Protein 2KT7 (pdb70)

Radius of gyration: 20.07 Å; Cα contacts (8 Å, |Δi|>4): 150; chains: 1; bounding box: 59×22×58 Å

Nearest PDB structures (foldseek):
  2kt7-assembly1_A  TM=6.673E-01  e=2.965E-15  Listeria monocytogenes
  7yl6-assembly1_A  TM=8.787E-01  e=7.241E-05  Lactococcus lactis subsp. lactis
  7yl4-assembly2_B  TM=8.872E-01  e=9.327E-05  Lactococcus lactis subsp. lactis
  7yl5-assembly2_B  TM=8.871E-01  e=1.993E-04  Lactococcus lactis subsp. lactis
  2kvz-assembly1_A  TM=5.419E-01  e=1.648E-04  Listeria monocytogenes

Organism: Listeria monocytogenes serovar 1/2a (strain ATCC BAA-679 / EGD-e) (NCBI:txid169963)

InterPro domains:
  IPR009459 MucBP domain [PF06458] (39-97)
  IPR009459 MucBP domain [PF06458] (100-139)
  IPR009459 MucBP domain [PF06458] (166-228)
  IPR019931 LPXTG cell wall anchor motif [PF00746] (289-334)

Solvent-accessible surface area: 8869 Å² total; per-residue (Å²): 203,146,109,87,104,93,22,0,80,0,28,7,9,10,64,107,63,57,102,46,13,105,37,54,85,40,112,85,137,95,19,89,12,91,64,69,150,16,123,36,43,115,57,144,77,105,12,190,42,3,81,22,64,16,96,83,76,65,34,71,0,108,2,33,2,68,105,69,142,84,121,56,165,84,72,156,80,56,121,137,106,140,106,138,147,132,150,120,128,84,157,102,101,100,161,116,166,157,182,150,192,206

Foldseek 3Di:
DPDQALKEKEFEEEPVGHRPDDIDIGSDQFQADDDDPDPQKAFPDWDPPRTGGRPGRYHYTYTYIYGHPPPVPDDQDDDDDDDQDDDPDPPSPHDPDDDDDD

CATH classification: 3.10.20.320

Secondary structure (DSSP, 8-state):
--STT--EEEEEEETTSSEEEEEEEE-SSEEE------TTEEEEE--TTSEEE--SSSEEEEEEEEE--S-STTSSS-S--PPP------SS----------

B-factor: mean 37.81, std 19.35, range [0.04, 75.55]

Structure (mmCIF, N/CA/C/O backbone):
data_2KT7
#
_entry.id   2KT7
#
loop_
_atom_site.group_PDB
_atom_site.id
_atom_site.type_symbol
_atom_site.label_atom_id
_atom_site.label_alt_id
_atom_site.label_comp_id
_atom_site.label_asym_id
_atom_site.label_entity_id
_atom_site.label_seq_id
_atom_site.pdbx_PDB_ins_code
_atom_site.Cartn_x
_atom_site.Cartn_y
_atom_site.Cartn_z
_atom_site.occupancy
_atom_site.B_iso_or_equiv
_atom_site.auth_seq_id
_atom_site.auth_comp_id
_atom_site.auth_asym_id
_atom_site.auth_atom_id
_atom_site.pdbx_PDB_model_num
ATOM 1 N N . MET A 1 1 ? -25.038 0.509 -13.690 1.00 31.11 34 MET A N 1
ATOM 2 C CA . MET A 1 1 ? -23.781 0.481 -12.888 1.00 23.01 34 MET A CA 1
ATOM 3 C C . MET A 1 1 ? -24.054 0.050 -11.439 1.00 11.04 34 MET A C 1
ATOM 4 O O . MET A 1 1 ? -24.537 0.842 -10.626 1.00 4.53 34 MET A O 1
ATOM 20 N N . ASP A 1 2 ? -23.759 -1.207 -11.123 1.00 74.11 35 ASP A N 1
ATOM 21 C CA . ASP A 1 2 ? -23.948 -1.727 -9.766 1.00 72.11 35 ASP A CA 1
ATOM 22 C C . ASP A 1 2 ? -22.720 -1.451 -8.884 1.00 2.24 35 ASP A C 1
ATOM 23 O O . ASP A 1 2 ? -22.852 -1.060 -7.721 1.00 21.15 35 ASP A O 1
ATOM 32 N N . THR A 1 3 ? -21.530 -1.638 -9.453 1.00 63.15 36 THR A N 1
ATOM 33 C CA . THR A 1 3 ? -20.271 -1.465 -8.711 1.00 62.21 36 THR A CA 1
ATOM 34 C C . THR A 1 3 ? -20.017 0.002 -8.348 1.00 35.10 36 THR A C 1
ATOM 35 O O . THR A 1 3 ? -19.631 0.305 -7.219 1.00 3.41 36 THR A O 1
ATOM 46 N N . ASN A 1 4 ? -20.211 0.902 -9.322 1.00 10.13 37 ASN A N 1
ATOM 47 C CA . ASN A 1 4 ? -19.989 2.348 -9.124 1.00 21.22 37 ASN A CA 1
ATOM 48 C C . ASN A 1 4 ? -18.525 2.651 -8.746 1.00 44.23 37 ASN A C 1
ATOM 49 O O . ASN A 1 4 ? -18.219 3.682 -8.142 1.00 23.20 37 ASN A O 1
ATOM 60 N N . ASN A 1 5 ? -17.632 1.740 -9.137 1.00 71.24 38 ASN A N 1
ATOM 61 C CA . ASN A 1 5 ? -16.185 1.864 -8.904 1.00 21.22 38 ASN A CA 1
ATOM 62 C C . ASN A 1 5 ? -15.828 1.941 -7.402 1.00 41.12 38 ASN A C 1
ATOM 63 O O . ASN A 1 5 ? -14.913 2.664 -7.001 1.00 1.01 38 ASN A O 1
ATOM 74 N N . PHE A 1 6 ? -16.544 1.191 -6.568 1.00 20.22 39 PHE A N 1
ATOM 75 C CA . PHE A 1 6 ? -16.129 1.017 -5.172 1.00 30.14 39 PHE A CA 1
ATOM 76 C C . PHE A 1 6 ? -14.901 0.097 -5.097 1.00 10.32 39 PHE A C 1
ATOM 77 O O . PHE A 1 6 ? -15.022 -1.122 -4.960 1.00 20.45 39 PHE A O 1
ATOM 94 N N . THR A 1 7 ? -13.721 0.700 -5.224 1.00 20.50 40 THR A N 1
ATOM 95 C CA . THR A 1 7 ? -12.449 -0.033 -5.227 1.00 62.35 40 THR A CA 1
ATOM 96 C C . THR A 1 7 ? -11.426 0.631 -4.298 1.00 2.23 40 THR A C 1
ATOM 97 O O . THR A 1 7 ? -11.617 1.764 -3.851 1.00 44.44 40 THR A O 1
ATOM 108 N N . VAL A 1 8 ? -10.339 -0.080 -4.005 1.00 74.31 41 VAL A N 1
ATOM 109 C CA . VAL A 1 8 ? -9.272 0.449 -3.151 1.00 12.31 41 VAL A CA 1
ATOM 110 C C . VAL A 1 8 ? -7.930 0.497 -3.894 1.00 44.31 41 VAL A C 1
ATOM 111 O O . VAL A 1 8 ? -7.413 -0.527 -4.338 1.00 61.51 41 VAL A O 1
ATOM 124 N N . LYS A 1 9 ? -7.370 1.693 -4.018 1.00 73.30 42 LYS A N 1
ATOM 125 C CA . LYS A 1 9 ? -6.098 1.892 -4.716 1.00 74.44 42 LYS A CA 1
ATOM 126 C C . LYS A 1 9 ? -4.919 1.859 -3.728 1.00 55.03 42 LYS A C 1
ATOM 127 O O . LYS A 1 9 ? -4.867 2.627 -2.771 1.00 53.12 42 LYS A O 1
ATOM 146 N N . VAL A 1 10 ? -3.978 0.956 -3.969 1.00 14.31 43 VAL A N 1
ATOM 147 C CA . VAL A 1 10 ? -2.847 0.740 -3.063 1.00 24.24 43 VAL A CA 1
ATOM 148 C C . VAL A 1 10 ? -1.574 1.447 -3.561 1.00 2.21 43 VAL A C 1
ATOM 149 O O . VAL A 1 10 ? -1.076 1.152 -4.647 1.00 52.24 43 VAL A O 1
ATOM 162 N N . GLU A 1 11 ? -1.054 2.376 -2.757 1.00 14.24 44 GLU A N 1
ATOM 163 C CA . GLU A 1 11 ? 0.176 3.110 -3.092 1.00 62.15 44 GLU A CA 1
ATOM 164 C C . GLU A 1 11 ? 1.363 2.606 -2.260 1.00 11.01 44 GLU A C 1
ATOM 165 O O . GLU A 1 11 ? 1.215 2.242 -1.090 1.00 74.14 44 GLU A O 1
ATOM 177 N N . TYR A 1 12 ? 2.545 2.587 -2.867 1.00 41.51 45 TYR A N 1
ATOM 178 C CA . TYR A 1 12 ? 3.758 2.124 -2.183 1.00 60.01 45 TYR A CA 1
ATOM 179 C C . TYR A 1 12 ? 4.803 3.242 -2.119 1.00 22.52 45 TYR A C 1
ATOM 180 O O . TYR A 1 12 ? 5.502 3.516 -3.096 1.00 35.25 45 TYR A O 1
ATOM 198 N N . VAL A 1 13 ? 4.909 3.882 -0.958 1.00 2.40 46 VAL A N 1
ATOM 199 C CA . VAL A 1 13 ? 5.743 5.077 -0.797 1.00 35.21 46 VAL A CA 1
ATOM 200 C C . VAL A 1 13 ? 6.834 4.876 0.267 1.00 60.42 46 VAL A C 1
ATOM 201 O O . VAL A 1 13 ? 6.788 3.930 1.054 1.00 22.23 46 VAL A O 1
ATOM 214 N N . ASP A 1 14 ? 7.815 5.771 0.286 1.00 62.10 47 ASP A N 1
ATOM 215 C CA . ASP A 1 14 ? 8.903 5.705 1.265 1.00 3.14 47 ASP A CA 1
ATOM 216 C C . ASP A 1 14 ? 8.590 6.544 2.516 1.00 63.31 47 ASP A C 1
ATOM 217 O O . ASP A 1 14 ? 7.501 7.110 2.647 1.00 5.50 47 ASP A O 1
ATOM 226 N N . ALA A 1 15 ? 9.554 6.629 3.435 1.00 75.14 48 ALA A N 1
ATOM 227 C CA . ALA A 1 15 ? 9.401 7.455 4.640 1.00 32.12 48 ALA A CA 1
ATOM 228 C C . ALA A 1 15 ? 9.492 8.957 4.316 1.00 3.00 48 ALA A C 1
ATOM 229 O O . ALA A 1 15 ? 9.339 9.806 5.196 1.00 72.14 48 ALA A O 1
ATOM 236 N N . ASP A 1 16 ? 9.745 9.277 3.048 1.00 62.52 49 ASP A N 1
ATOM 237 C CA . ASP A 1 16 ? 9.791 10.665 2.583 1.00 33.03 49 ASP A CA 1
ATOM 238 C C . ASP A 1 16 ? 8.442 11.099 1.975 1.00 4.41 49 ASP A C 1
ATOM 239 O O . ASP A 1 16 ? 8.234 12.281 1.679 1.00 61.53 49 ASP A O 1
ATOM 248 N N . GLY A 1 17 ? 7.537 10.138 1.782 1.00 72.31 50 GLY A N 1
ATOM 249 C CA . GLY A 1 17 ? 6.198 10.439 1.283 1.00 23.55 50 GLY A CA 1
ATOM 250 C C . GLY A 1 17 ? 6.116 10.520 -0.240 1.00 72.44 50 GLY A C 1
ATOM 251 O O . GLY A 1 17 ? 5.385 11.347 -0.789 1.00 2.30 50 GLY A O 1
ATOM 255 N N . ALA A 1 18 ? 6.868 9.664 -0.922 1.00 41.50 51 ALA A N 1
ATOM 256 C CA . ALA A 1 18 ? 6.838 9.585 -2.389 1.00 44.52 51 ALA A CA 1
ATOM 257 C C . ALA A 1 18 ? 6.780 8.125 -2.851 1.00 0.33 51 ALA A C 1
ATOM 258 O O . ALA A 1 18 ? 7.595 7.303 -2.423 1.00 1.30 51 ALA A O 1
ATOM 265 N N . GLU A 1 19 ? 5.817 7.795 -3.717 1.00 61.52 52 GLU A N 1
ATOM 266 C CA . GLU A 1 19 ? 5.645 6.409 -4.168 1.00 11.23 52 GLU A CA 1
ATOM 267 C C . GLU A 1 19 ? 6.878 5.916 -4.935 1.00 40.41 52 GLU A C 1
ATOM 268 O O . GLU A 1 19 ? 7.190 6.367 -6.039 1.00 71.44 52 GLU A O 1
ATOM 280 N N . ILE A 1 20 ? 7.585 4.996 -4.309 1.00 75.23 53 ILE A N 1
ATOM 281 C CA . ILE A 1 20 ? 8.828 4.445 -4.846 1.00 4.22 53 ILE A CA 1
ATOM 282 C C . ILE A 1 20 ? 8.570 3.218 -5.730 1.00 5.40 53 ILE A C 1
ATOM 283 O O . ILE A 1 20 ? 9.509 2.586 -6.227 1.00 54.43 53 ILE A O 1
ATOM 299 N N . ALA A 1 21 ? 7.295 2.901 -5.944 1.00 54.21 54 ALA A N 1
ATOM 300 C CA . ALA A 1 21 ? 6.915 1.663 -6.635 1.00 1.42 54 ALA A CA 1
ATOM 301 C C . ALA A 1 21 ? 5.552 1.793 -7.331 1.00 21.30 54 ALA A C 1
ATOM 302 O O . ALA A 1 21 ? 4.731 2.629 -6.948 1.00 43.11 54 ALA A O 1
ATOM 309 N N . PRO A 1 22 ? 5.299 0.979 -8.379 1.00 50.25 55 PRO A N 1
ATOM 310 C CA . PRO A 1 22 ? 3.994 0.945 -9.057 1.00 75.05 55 PRO A CA 1
ATOM 311 C C . PRO A 1 22 ? 2.833 0.569 -8.122 1.00 64.32 55 PRO A C 1
ATOM 312 O O . PRO A 1 22 ? 2.925 -0.374 -7.322 1.00 42.24 55 PRO A O 1
ATOM 323 N N . SER A 1 23 ? 1.740 1.309 -8.253 1.00 61.43 56 SER A N 1
ATOM 324 C CA . SER A 1 23 ? 0.553 1.131 -7.414 1.00 51.45 56 SER A CA 1
ATOM 325 C C . SER A 1 23 ? -0.404 0.078 -7.985 1.00 75.30 56 SER A C 1
ATOM 326 O O . SER A 1 23 ? -0.237 -0.386 -9.115 1.00 31.34 56 SER A O 1
ATOM 334 N N . ASP A 1 24 ? -1.414 -0.287 -7.198 1.00 74.14 57 ASP A N 1
ATOM 335 C CA . ASP A 1 24 ? -2.417 -1.278 -7.614 1.00 12.24 57 ASP A CA 1
ATOM 336 C C . ASP A 1 24 ? -3.845 -0.795 -7.323 1.00 5.53 57 ASP A C 1
ATOM 337 O O . ASP A 1 24 ? -4.053 0.164 -6.582 1.00 42.34 57 ASP A O 1
ATOM 346 N N . THR A 1 25 ? -4.826 -1.469 -7.918 1.00 24.25 58 THR A N 1
ATOM 347 C CA . THR A 1 25 ? -6.245 -1.182 -7.661 1.00 44.43 58 THR A CA 1
ATOM 348 C C . THR A 1 25 ? -7.000 -2.470 -7.300 1.00 60.31 58 THR A C 1
ATOM 349 O O . THR A 1 25 ? -7.302 -3.293 -8.167 1.00 13.32 58 THR A O 1
ATOM 360 N N . LEU A 1 26 ? -7.296 -2.643 -6.019 1.00 50.05 59 LEU A N 1
ATOM 361 C CA . LEU A 1 26 ? -8.010 -3.828 -5.537 1.00 34.32 59 LEU A CA 1
ATOM 362 C C . LEU A 1 26 ? -9.527 -3.687 -5.750 1.00 43.54 59 LEU A C 1
ATOM 363 O O . LEU A 1 26 ? -10.199 -2.930 -5.048 1.00 43.00 59 LEU A O 1
ATOM 379 N N . THR A 1 27 ? -10.052 -4.406 -6.741 1.00 44.24 60 THR A N 1
ATOM 380 C CA . THR A 1 27 ? -11.494 -4.381 -7.044 1.00 53.41 60 THR A CA 1
ATOM 381 C C . THR A 1 27 ? -12.260 -5.475 -6.279 1.00 71.02 60 THR A C 1
ATOM 382 O O . THR A 1 27 ? -13.475 -5.626 -6.430 1.00 2.10 60 THR A O 1
ATOM 393 N N . ASP A 1 28 ? -11.539 -6.226 -5.453 1.00 4.43 61 ASP A N 1
ATOM 394 C CA . ASP A 1 28 ? -12.125 -7.314 -4.664 1.00 14.24 61 ASP A CA 1
ATOM 395 C C . ASP A 1 28 ? -12.858 -6.764 -3.432 1.00 51.13 61 ASP A C 1
ATOM 396 O O . ASP A 1 28 ? -12.394 -5.806 -2.817 1.00 1.34 61 ASP A O 1
ATOM 405 N N . TYR A 1 29 ? -13.985 -7.379 -3.060 1.00 41.55 62 TYR A N 1
ATOM 406 C CA . TYR A 1 29 ? -14.725 -6.952 -1.865 1.00 2.13 62 TYR A CA 1
ATOM 407 C C . TYR A 1 29 ? -13.818 -6.955 -0.626 1.00 43.51 62 TYR A C 1
ATOM 408 O O . TYR A 1 29 ? -13.926 -6.087 0.239 1.00 42.20 62 TYR A O 1
ATOM 426 N N . HIS A 1 30 ? -12.937 -7.944 -0.532 1.00 70.44 63 HIS A N 1
ATOM 427 C CA . HIS A 1 30 ? -11.916 -7.957 0.512 1.00 41.31 63 HIS A CA 1
ATOM 428 C C . HIS A 1 30 ? -10.596 -7.416 -0.024 1.00 14.44 63 HIS A C 1
ATOM 429 O O . HIS A 1 30 ? -9.761 -8.166 -0.531 1.00 3.31 63 HIS A O 1
ATOM 444 N N . TYR A 1 31 ? -10.417 -6.104 0.063 1.00 12.20 64 TYR A N 1
ATOM 445 C CA . TYR A 1 31 ? -9.184 -5.488 -0.402 1.00 23.31 64 TYR A CA 1
ATOM 446 C C . TYR A 1 31 ? -8.013 -5.895 0.507 1.00 15.25 64 TYR A C 1
ATOM 447 O O . TYR A 1 31 ? -7.715 -5.252 1.510 1.00 13.43 64 TYR A O 1
ATOM 465 N N . VAL A 1 32 ? -7.396 -7.017 0.174 1.00 33.13 65 VAL A N 1
ATOM 466 C CA . VAL A 1 32 ? -6.264 -7.535 0.933 1.00 53.21 65 VAL A CA 1
ATOM 467 C C . VAL A 1 32 ? -4.960 -7.302 0.160 1.00 40.33 65 VAL A C 1
ATOM 468 O O . VAL A 1 32 ? -4.722 -7.915 -0.880 1.00 32.02 65 VAL A O 1
ATOM 481 N N . SER A 1 33 ? -4.133 -6.395 0.668 1.00 41.43 66 SER A N 1
ATOM 482 C CA . SER A 1 33 ? -2.903 -5.990 -0.022 1.00 3.22 66 SER A CA 1
ATOM 483 C C . SER A 1 33 ? -1.663 -6.684 0.554 1.00 43.11 66 SER A C 1
ATOM 484 O O . SER A 1 33 ? -1.708 -7.291 1.627 1.00 14.42 66 SER A O 1
ATOM 492 N N . THR A 1 34 ? -0.553 -6.590 -0.177 1.00 25.13 67 THR A N 1
ATOM 493 C CA . THR A 1 34 ? 0.724 -7.187 0.241 1.00 34.11 67 THR A CA 1
ATOM 494 C C . THR A 1 34 ? 1.903 -6.253 -0.068 1.00 4.14 67 THR A C 1
ATOM 495 O O . THR A 1 34 ? 1.921 -5.586 -1.106 1.00 23.30 67 THR A O 1
ATOM 506 N N . PRO A 1 35 ? 2.910 -6.182 0.829 1.00 54.31 68 PRO A N 1
ATOM 507 C CA . PRO A 1 35 ? 4.129 -5.386 0.584 1.00 75.13 68 PRO A CA 1
ATOM 508 C C . PRO A 1 35 ? 4.971 -5.947 -0.578 1.00 22.12 68 PRO A C 1
ATOM 509 O O . PRO A 1 35 ? 4.897 -7.139 -0.896 1.00 51.34 68 PRO A O 1
ATOM 520 N N . LYS A 1 36 ? 5.775 -5.088 -1.208 1.00 74.24 69 LYS A N 1
ATOM 521 C CA . LYS A 1 36 ? 6.571 -5.481 -2.381 1.00 13.40 69 LYS A CA 1
ATOM 522 C C . LYS A 1 36 ? 8.079 -5.392 -2.109 1.00 74.24 69 LYS A C 1
ATOM 523 O O . LYS A 1 36 ? 8.539 -4.555 -1.330 1.00 72.12 69 LYS A O 1
ATOM 542 N N . ASP A 1 37 ? 8.842 -6.260 -2.770 1.00 1.34 70 ASP A N 1
ATOM 543 C CA . ASP A 1 37 ? 10.302 -6.248 -2.665 1.00 53.10 70 ASP A CA 1
ATOM 544 C C . ASP A 1 37 ? 10.890 -5.103 -3.505 1.00 0.44 70 ASP A C 1
ATOM 545 O O . ASP A 1 37 ? 11.226 -5.280 -4.680 1.00 65.53 70 ASP A O 1
ATOM 554 N N . ILE A 1 38 ? 10.964 -3.920 -2.909 1.00 45.53 71 ILE A N 1
ATOM 555 C CA . ILE A 1 38 ? 11.513 -2.740 -3.584 1.00 24.24 71 ILE A CA 1
ATOM 556 C C . ILE A 1 38 ? 13.036 -2.632 -3.374 1.00 32.34 71 ILE A C 1
ATOM 557 O O . ILE A 1 38 ? 13.512 -2.609 -2.237 1.00 10.02 71 ILE A O 1
ATOM 573 N N . PRO A 1 39 ? 13.824 -2.554 -4.471 1.00 65.15 72 PRO A N 1
ATOM 574 C CA . PRO A 1 39 ? 15.298 -2.515 -4.393 1.00 32.03 72 PRO A CA 1
ATOM 575 C C . PRO A 1 39 ? 15.829 -1.322 -3.577 1.00 31.22 72 PRO A C 1
ATOM 576 O O . PRO A 1 39 ? 15.787 -0.173 -4.024 1.00 52.40 72 PRO A O 1
ATOM 587 N N . GLY A 1 40 ? 16.322 -1.607 -2.372 1.00 50.40 73 GLY A N 1
ATOM 588 C CA . GLY A 1 40 ? 16.855 -0.560 -1.509 1.00 60.43 73 GLY A CA 1
ATOM 589 C C . GLY A 1 40 ? 15.820 0.016 -0.550 1.00 4.24 73 GLY A C 1
ATOM 590 O O . GLY A 1 40 ? 15.999 1.115 -0.024 1.00 32.34 73 GLY A O 1
ATOM 594 N N . TYR A 1 41 ? 14.725 -0.714 -0.333 1.00 63.43 74 TYR A N 1
ATOM 595 C CA . TYR A 1 41 ? 13.684 -0.293 0.615 1.00 31.33 74 TYR A CA 1
ATOM 596 C C . TYR A 1 41 ? 13.137 -1.463 1.450 1.00 31.35 74 TYR A C 1
ATOM 597 O O . TYR A 1 41 ? 12.970 -2.579 0.960 1.00 40.33 74 TYR A O 1
ATOM 615 N N . LYS A 1 42 ? 12.870 -1.187 2.725 1.00 34.34 75 LYS A N 1
ATOM 616 C CA . LYS A 1 42 ? 12.318 -2.188 3.651 1.00 71.01 75 LYS A CA 1
ATOM 617 C C . LYS A 1 42 ? 10.970 -1.721 4.214 1.00 74.31 75 LYS A C 1
ATOM 618 O O . LYS A 1 42 ? 10.783 -0.540 4.464 1.00 74.11 75 LYS A O 1
ATOM 637 N N . LEU A 1 43 ? 10.036 -2.644 4.426 1.00 60.12 76 LEU A N 1
ATOM 638 C CA . LEU A 1 43 ? 8.714 -2.276 4.944 1.00 1.31 76 LEU A CA 1
ATOM 639 C C . LEU A 1 43 ? 8.817 -1.648 6.346 1.00 63.54 76 LEU A C 1
ATOM 640 O O . LEU A 1 43 ? 9.213 -2.308 7.308 1.00 75.14 76 LEU A O 1
ATOM 656 N N . ARG A 1 44 ? 8.475 -0.365 6.445 1.00 32.13 77 ARG A N 1
ATOM 657 C CA . ARG A 1 44 ? 8.524 0.365 7.719 1.00 72.15 77 ARG A CA 1
ATOM 658 C C . ARG A 1 44 ? 7.297 0.042 8.588 1.00 62.20 77 ARG A C 1
ATOM 659 O O . ARG A 1 44 ? 7.414 -0.193 9.792 1.00 32.22 77 ARG A O 1
ATOM 680 N N . GLU A 1 45 ? 6.123 0.051 7.964 1.00 20.21 78 GLU A N 1
ATOM 681 C CA . GLU A 1 45 ? 4.867 -0.292 8.649 1.00 75.55 78 GLU A CA 1
ATOM 682 C C . GLU A 1 45 ? 3.798 -0.782 7.659 1.00 45.11 78 GLU A C 1
ATOM 683 O O . GLU A 1 45 ? 3.816 -0.421 6.479 1.00 14.55 78 GLU A O 1
ATOM 695 N N . ILE A 1 46 ? 2.873 -1.606 8.149 1.00 35.00 79 ILE A N 1
ATOM 696 C CA . ILE A 1 46 ? 1.689 -1.990 7.375 1.00 71.42 79 ILE A CA 1
ATOM 697 C C . ILE A 1 46 ? 0.503 -1.081 7.738 1.00 3.52 79 ILE A C 1
ATOM 698 O O . ILE A 1 46 ? 0.052 -1.074 8.884 1.00 73.33 79 ILE A O 1
ATOM 714 N N . PRO A 1 47 ? -0.002 -0.288 6.768 1.00 34.21 80 PRO A N 1
ATOM 715 C CA . PRO A 1 47 ? -1.082 0.690 7.003 1.00 14.20 80 PRO A CA 1
ATOM 716 C C . PRO A 1 47 ? -2.283 0.117 7.777 1.00 41.13 80 PRO A C 1
ATOM 717 O O . PRO A 1 47 ? -2.759 -0.986 7.499 1.00 1.25 80 PRO A O 1
ATOM 728 N N . HIS A 1 48 ? -2.787 0.900 8.732 1.00 54.51 81 HIS A N 1
ATOM 729 C CA . HIS A 1 48 ? -3.922 0.497 9.584 1.00 2.41 81 HIS A CA 1
ATOM 730 C C . HIS A 1 48 ? -5.193 0.147 8.777 1.00 4.13 81 HIS A C 1
ATOM 731 O O . HIS A 1 48 ? -6.178 -0.333 9.339 1.00 61.21 81 HIS A O 1
ATOM 746 N N . ASN A 1 49 ? -5.166 0.412 7.474 1.00 44.12 82 ASN A N 1
ATOM 747 C CA . ASN A 1 49 ? -6.298 0.129 6.583 1.00 1.33 82 ASN A CA 1
ATOM 748 C C . ASN A 1 49 ? -5.866 -0.764 5.406 1.00 13.44 82 ASN A C 1
ATOM 749 O O . ASN A 1 49 ? -6.475 -0.735 4.341 1.00 72.30 82 ASN A O 1
ATOM 760 N N . ALA A 1 50 ? -4.822 -1.568 5.617 1.00 42.12 83 ALA A N 1
ATOM 761 C CA . ALA A 1 50 ? -4.232 -2.388 4.547 1.00 41.35 83 ALA A CA 1
ATOM 762 C C . ALA A 1 50 ? -5.147 -3.536 4.090 1.00 1.11 83 ALA A C 1
ATOM 763 O O . ALA A 1 50 ? -5.128 -3.923 2.917 1.00 63.05 83 ALA A O 1
ATOM 770 N N . THR A 1 51 ? -5.930 -4.089 5.015 1.00 15.42 84 THR A N 1
ATOM 771 C CA . THR A 1 51 ? -6.806 -5.233 4.706 1.00 31.01 84 THR A CA 1
ATOM 772 C C . THR A 1 51 ? -8.200 -5.066 5.324 1.00 12.41 84 THR A C 1
ATOM 773 O O . THR A 1 51 ? -8.334 -4.624 6.466 1.00 1.03 84 THR A O 1
ATOM 784 N N . GLY A 1 52 ? -9.239 -5.430 4.571 1.00 63.43 85 GLY A N 1
ATOM 785 C CA . GLY A 1 52 ? -10.603 -5.360 5.094 1.00 14.53 85 GLY A CA 1
ATOM 786 C C . GLY A 1 52 ? -11.677 -5.466 4.014 1.00 41.25 85 GLY A C 1
ATOM 787 O O . GLY A 1 52 ? -11.427 -5.978 2.922 1.00 34.42 85 GLY A O 1
ATOM 791 N N . ASN A 1 53 ? -12.878 -4.982 4.326 1.00 14.24 86 ASN A N 1
ATOM 792 C CA . ASN A 1 53 ? -14.008 -4.997 3.387 1.00 72.42 86 ASN A CA 1
ATOM 793 C C . ASN A 1 53 ? -14.179 -3.630 2.697 1.00 54.41 86 ASN A C 1
ATOM 794 O O . ASN A 1 53 ? -14.185 -2.592 3.363 1.00 60.30 86 ASN A O 1
ATOM 805 N N . ILE A 1 54 ? -14.319 -3.621 1.368 1.00 62.33 87 ILE A N 1
ATOM 806 C CA . ILE A 1 54 ? -14.583 -2.376 0.641 1.00 63.14 87 ILE A CA 1
ATOM 807 C C . ILE A 1 54 ? -15.973 -1.834 0.990 1.00 71.13 87 ILE A C 1
ATOM 808 O O . ILE A 1 54 ? -16.987 -2.246 0.422 1.00 14.13 87 ILE A O 1
ATOM 824 N N . THR A 1 55 ? -16.006 -0.929 1.955 1.00 64.13 88 THR A N 1
ATOM 825 C CA . THR A 1 55 ? -17.256 -0.327 2.417 1.00 22.45 88 THR A CA 1
ATOM 826 C C . THR A 1 55 ? -17.469 1.063 1.805 1.00 41.24 88 THR A C 1
ATOM 827 O O . THR A 1 55 ? -18.580 1.597 1.818 1.00 1.55 88 THR A O 1
ATOM 838 N N . ASP A 1 56 ? -16.395 1.645 1.270 1.00 41.24 89 ASP A N 1
ATOM 839 C CA . ASP A 1 56 ? -16.448 2.978 0.655 1.00 72.52 89 ASP A CA 1
ATOM 840 C C . ASP A 1 56 ? -15.638 3.030 -0.652 1.00 31.44 89 ASP A C 1
ATOM 841 O O . ASP A 1 56 ? -14.854 2.127 -0.946 1.00 21.20 89 ASP A O 1
ATOM 850 N N . THR A 1 57 ? -15.834 4.095 -1.430 1.00 1.12 90 THR A N 1
ATOM 851 C CA . THR A 1 57 ? -15.107 4.279 -2.697 1.00 32.42 90 THR A CA 1
ATOM 852 C C . THR A 1 57 ? -13.982 5.315 -2.558 1.00 25.22 90 THR A C 1
ATOM 853 O O . THR A 1 57 ? -14.047 6.214 -1.716 1.00 53.24 90 THR A O 1
ATOM 864 N N . GLY A 1 58 ? -12.954 5.183 -3.394 1.00 53.40 91 GLY A N 1
ATOM 865 C CA . GLY A 1 58 ? -11.811 6.093 -3.345 1.00 61.54 91 GLY A CA 1
ATOM 866 C C . GLY A 1 58 ? -10.897 5.866 -2.142 1.00 74.45 91 GLY A C 1
ATOM 867 O O . GLY A 1 58 ? -10.242 6.798 -1.668 1.00 12.43 91 GLY A O 1
ATOM 871 N N . ILE A 1 59 ? -10.850 4.628 -1.653 1.00 42.23 92 ILE A N 1
ATOM 872 C CA . ILE A 1 59 ? -9.991 4.269 -0.518 1.00 24.02 92 ILE A CA 1
ATOM 873 C C . ILE A 1 59 ? -8.556 3.993 -0.987 1.00 42.25 92 ILE A C 1
ATOM 874 O O . ILE A 1 59 ? -8.342 3.373 -2.031 1.00 31.43 92 ILE A O 1
ATOM 890 N N . ILE A 1 60 ? -7.573 4.453 -0.218 1.00 12.13 93 ILE A N 1
ATOM 891 C CA . ILE A 1 60 ? -6.168 4.260 -0.578 1.00 23.13 93 ILE A CA 1
ATOM 892 C C . ILE A 1 60 ? -5.382 3.540 0.529 1.00 31.04 93 ILE A C 1
ATOM 893 O O . ILE A 1 60 ? -5.328 3.995 1.673 1.00 72.51 93 ILE A O 1
ATOM 909 N N . VAL A 1 61 ? -4.779 2.407 0.172 1.00 63.43 94 VAL A N 1
ATOM 910 C CA . VAL A 1 61 ? -3.879 1.682 1.073 1.00 53.34 94 VAL A CA 1
ATOM 911 C C . VAL A 1 61 ? -2.423 2.031 0.745 1.00 42.30 94 VAL A C 1
ATOM 912 O O . VAL A 1 61 ? -1.912 1.667 -0.306 1.00 21.13 94 VAL A O 1
ATOM 925 N N . ARG A 1 62 ? -1.759 2.744 1.641 1.00 3.34 95 ARG A N 1
ATOM 926 C CA . ARG A 1 62 ? -0.413 3.254 1.357 1.00 44.35 95 ARG A CA 1
ATOM 927 C C . ARG A 1 62 ? 0.650 2.629 2.278 1.00 50.11 95 ARG A C 1
ATOM 928 O O . ARG A 1 62 ? 0.727 2.953 3.464 1.00 1.02 95 ARG A O 1
ATOM 949 N N . TYR A 1 63 ? 1.464 1.730 1.721 1.00 21.21 96 TYR A N 1
ATOM 950 C CA . TYR A 1 63 ? 2.565 1.108 2.465 1.00 50.41 96 TYR A CA 1
ATOM 951 C C . TYR A 1 63 ? 3.779 2.042 2.555 1.00 4.32 96 TYR A C 1
ATOM 952 O O . TYR A 1 63 ? 4.157 2.680 1.571 1.00 64.41 96 TYR A O 1
ATOM 970 N N . ILE A 1 64 ? 4.376 2.112 3.744 1.00 32.10 97 ILE A N 1
ATOM 971 C CA . ILE A 1 64 ? 5.548 2.960 3.988 1.00 11.04 97 ILE A CA 1
ATOM 972 C C . ILE A 1 64 ? 6.829 2.113 4.038 1.00 32.12 97 ILE A C 1
ATOM 973 O O . ILE A 1 64 ? 6.891 1.113 4.758 1.00 64.44 97 ILE A O 1
ATOM 989 N N . TYR A 1 65 ? 7.851 2.509 3.279 1.00 63.53 98 TYR A N 1
ATOM 990 C CA . TYR A 1 65 ? 9.131 1.790 3.274 1.00 23.22 98 TYR A CA 1
ATOM 991 C C . TYR A 1 65 ? 10.288 2.679 3.759 1.00 40.30 98 TYR A C 1
ATOM 992 O O . TYR A 1 65 ? 10.346 3.866 3.446 1.00 23.33 98 TYR A O 1
ATOM 1010 N N . ASP A 1 66 ? 11.200 2.090 4.529 1.00 4.30 99 ASP A N 1
ATOM 1011 C CA . ASP A 1 66 ? 12.418 2.776 4.963 1.00 11.24 99 ASP A CA 1
ATOM 1012 C C . ASP A 1 66 ? 13.525 2.587 3.913 1.00 70.42 99 ASP A C 1
ATOM 1013 O O . ASP A 1 66 ? 13.708 1.486 3.386 1.00 64.32 99 ASP A O 1
ATOM 1022 N N . LYS A 1 67 ? 14.256 3.653 3.611 1.00 4.32 100 LYS A N 1
ATOM 1023 C CA . LYS A 1 67 ? 15.278 3.612 2.570 1.00 74.23 100 LYS A CA 1
ATOM 1024 C C . LYS A 1 67 ? 16.560 2.912 3.047 1.00 40.00 100 LYS A C 1
ATOM 1025 O O . LYS A 1 67 ? 17.299 3.429 3.886 1.00 41.54 100 LYS A O 1
ATOM 1044 N N . ILE A 1 68 ? 16.812 1.736 2.485 1.00 5.12 101 ILE A N 1
ATOM 1045 C CA . ILE A 1 68 ? 17.963 0.909 2.859 1.00 24.43 101 ILE A CA 1
ATOM 1046 C C . ILE A 1 68 ? 19.257 1.418 2.208 1.00 13.21 101 ILE A C 1
ATOM 1047 O O . ILE A 1 68 ? 19.408 1.374 0.986 1.00 41.33 101 ILE A O 1
ATOM 1063 N N . ILE A 1 69 ? 20.188 1.902 3.024 1.00 72.33 102 ILE A N 1
ATOM 1064 C CA . ILE A 1 69 ? 21.503 2.313 2.528 1.00 75.12 102 ILE A CA 1
ATOM 1065 C C . ILE A 1 69 ? 22.485 1.134 2.579 1.00 21.45 102 ILE A C 1
ATOM 1066 O O . ILE A 1 69 ? 23.109 0.870 3.611 1.00 14.11 102 ILE A O 1
ATOM 1082 N N . ASP A 1 70 ? 22.582 0.425 1.454 1.00 61.45 103 ASP A N 1
ATOM 1083 C CA . ASP A 1 70 ? 23.376 -0.811 1.337 1.00 53.20 103 ASP A CA 1
ATOM 1084 C C . ASP A 1 70 ? 22.785 -1.953 2.184 1.00 73.23 103 ASP A C 1
ATOM 1085 O O . ASP A 1 70 ? 22.084 -1.728 3.170 1.00 31.34 103 ASP A O 1
ATOM 1094 N N . VAL A 1 71 ? 23.101 -3.188 1.803 1.00 33.43 104 VAL A N 1
ATOM 1095 C CA . VAL A 1 71 ? 22.538 -4.375 2.456 1.00 20.13 104 VAL A CA 1
ATOM 1096 C C . VAL A 1 71 ? 23.275 -4.715 3.775 1.00 51.32 104 VAL A C 1
ATOM 1097 O O . VAL A 1 71 ? 22.977 -5.721 4.422 1.00 42.04 104 VAL A O 1
ATOM 1110 N N . SER A 1 72 ? 24.226 -3.860 4.173 1.00 64.43 105 SER A N 1
ATOM 1111 C CA . SER A 1 72 ? 25.126 -4.150 5.309 1.00 51.42 105 SER A CA 1
ATOM 1112 C C . SER A 1 72 ? 26.021 -5.347 4.968 1.00 14.11 105 SER A C 1
ATOM 1113 O O . SER A 1 72 ? 26.586 -6.000 5.849 1.00 74.03 105 SER A O 1
ATOM 1121 N N . TYR A 1 73 ? 26.172 -5.595 3.672 1.00 31.34 106 TYR A N 1
ATOM 1122 C CA . TYR A 1 73 ? 26.830 -6.798 3.164 1.00 25.14 106 TYR A CA 1
ATOM 1123 C C . TYR A 1 73 ? 28.221 -6.476 2.583 1.00 64.10 106 TYR A C 1
ATOM 1124 O O . TYR A 1 73 ? 28.548 -6.839 1.453 1.00 55.13 106 TYR A O 1
ATOM 1142 N N . VAL A 1 74 ? 29.038 -5.770 3.361 1.00 65.22 107 VAL A N 1
ATOM 1143 C CA . VAL A 1 74 ? 30.432 -5.522 2.977 1.00 43.31 107 VAL A CA 1
ATOM 1144 C C . VAL A 1 74 ? 31.366 -6.529 3.652 1.00 62.45 107 VAL A C 1
ATOM 1145 O O . VAL A 1 74 ? 32.462 -6.817 3.163 1.00 32.41 107 VAL A O 1
ATOM 1158 N N . ASP A 1 75 ? 30.910 -7.043 4.790 1.00 13.33 108 ASP A N 1
ATOM 1159 C CA . ASP A 1 75 ? 31.625 -8.057 5.589 1.00 15.12 108 ASP A CA 1
ATOM 1160 C C . ASP A 1 75 ? 32.971 -7.554 6.159 1.00 64.41 108 ASP A C 1
ATOM 1161 O O . ASP A 1 75 ? 33.576 -8.212 7.007 1.00 61.52 108 ASP A O 1
ATOM 1170 N N . GLU A 1 76 ? 33.428 -6.392 5.695 1.00 73.11 109 GLU A N 1
ATOM 1171 C CA . GLU A 1 76 ? 34.660 -5.779 6.192 1.00 2.20 109 GLU A CA 1
ATOM 1172 C C . GLU A 1 76 ? 34.431 -5.172 7.585 1.00 3.22 109 GLU A C 1
ATOM 1173 O O . GLU A 1 76 ? 35.195 -5.415 8.524 1.00 1.33 109 GLU A O 1
ATOM 1185 N N . THR A 1 77 ? 33.360 -4.386 7.705 1.00 42.32 110 THR A N 1
ATOM 1186 C CA . THR A 1 77 ? 32.992 -3.746 8.973 1.00 10.52 110 THR A CA 1
ATOM 1187 C C . THR A 1 77 ? 31.922 -4.555 9.725 1.00 53.24 110 THR A C 1
ATOM 1188 O O . THR A 1 77 ? 30.720 -4.412 9.472 1.00 11.44 110 THR A O 1
ATOM 1199 N N . GLY A 1 78 ? 32.374 -5.421 10.631 1.00 61.11 111 GLY A N 1
ATOM 1200 C CA . GLY A 1 78 ? 31.468 -6.209 11.458 1.00 61.13 111 GLY A CA 1
ATOM 1201 C C . GLY A 1 78 ? 30.477 -7.056 10.661 1.00 41.35 111 GLY A C 1
ATOM 1202 O O . GLY A 1 78 ? 30.870 -7.889 9.840 1.00 64.54 111 GLY A O 1
ATOM 1206 N N . LYS A 1 79 ? 29.188 -6.834 10.914 1.00 5.22 112 LYS A N 1
ATOM 1207 C CA . LYS A 1 79 ? 28.107 -7.591 10.262 1.00 51.31 112 LYS A CA 1
ATOM 1208 C C . LYS A 1 79 ? 26.741 -6.932 10.523 1.00 22.51 112 LYS A C 1
ATOM 1209 O O . LYS A 1 79 ? 26.077 -6.457 9.600 1.00 52.24 112 LYS A O 1
ATOM 1228 N N . ASP A 1 80 ? 26.325 -6.924 11.791 1.00 31.32 113 ASP A N 1
ATOM 1229 C CA . ASP A 1 80 ? 25.071 -6.286 12.207 1.00 14.13 113 ASP A CA 1
ATOM 1230 C C . ASP A 1 80 ? 25.360 -4.950 12.898 1.00 23.23 113 ASP A C 1
ATOM 1231 O O . ASP A 1 80 ? 25.765 -4.908 14.062 1.00 42.12 113 ASP A O 1
ATOM 1240 N N . LEU A 1 81 ? 25.160 -3.858 12.167 1.00 11.10 114 LEU A N 1
ATOM 1241 C CA . LEU A 1 81 ? 25.590 -2.530 12.625 1.00 42.51 114 LEU A CA 1
ATOM 1242 C C . LEU A 1 81 ? 24.413 -1.594 12.930 1.00 53.24 114 LEU A C 1
ATOM 1243 O O . LEU A 1 81 ? 24.594 -0.537 13.537 1.00 2.35 114 LEU A O 1
ATOM 1259 N N . LEU A 1 82 ? 23.216 -1.985 12.516 1.00 31.12 115 LEU A N 1
ATOM 1260 C CA . LEU A 1 82 ? 22.050 -1.096 12.575 1.00 31.21 115 LEU A CA 1
ATOM 1261 C C . LEU A 1 82 ? 21.647 -0.769 14.031 1.00 63.35 115 LEU A C 1
ATOM 1262 O O . LEU A 1 82 ? 21.639 -1.653 14.894 1.00 11.32 115 LEU A O 1
ATOM 1278 N N . PRO A 1 83 ? 21.331 0.516 14.327 1.00 10.14 116 PRO A N 1
ATOM 1279 C CA . PRO A 1 83 ? 20.871 0.943 15.668 1.00 50.20 116 PRO A CA 1
ATOM 1280 C C . PRO A 1 83 ? 19.596 0.218 16.150 1.00 41.43 116 PRO A C 1
ATOM 1281 O O . PRO A 1 83 ? 18.933 -0.492 15.387 1.00 24.23 116 PRO A O 1
ATOM 1292 N N . VAL A 1 84 ? 19.256 0.417 17.425 1.00 64.13 117 VAL A N 1
ATOM 1293 C CA . VAL A 1 84 ? 18.089 -0.235 18.040 1.00 32.04 117 VAL A CA 1
ATOM 1294 C C . VAL A 1 84 ? 16.767 0.473 17.693 1.00 2.22 117 VAL A C 1
ATOM 1295 O O . VAL A 1 84 ? 16.758 1.593 17.177 1.00 52.50 117 VAL A O 1
ATOM 1308 N N . VAL A 1 85 ? 15.651 -0.199 17.984 1.00 15.03 118 VAL A N 1
ATOM 1309 C CA . VAL A 1 85 ? 14.312 0.380 17.795 1.00 54.51 118 VAL A CA 1
ATOM 1310 C C . VAL A 1 85 ? 13.381 0.069 18.986 1.00 42.14 118 VAL A C 1
ATOM 1311 O O . VAL A 1 85 ? 12.772 -1.000 19.066 1.00 15.40 118 VAL A O 1
ATOM 1324 N N . GLU A 1 86 ? 13.291 1.014 19.918 1.00 73.14 119 GLU A N 1
ATOM 1325 C CA . GLU A 1 86 ? 12.428 0.879 21.098 1.00 12.34 119 GLU A CA 1
ATOM 1326 C C . GLU A 1 86 ? 11.352 1.986 21.085 1.00 60.11 119 GLU A C 1
ATOM 1327 O O . GLU A 1 86 ? 11.662 3.162 20.877 1.00 21.45 119 GLU A O 1
ATOM 1339 N N . ILE A 1 87 ? 10.094 1.602 21.308 1.00 1.21 120 ILE A N 1
ATOM 1340 C CA . ILE A 1 87 ? 8.948 2.504 21.102 1.00 21.20 120 ILE A CA 1
ATOM 1341 C C . ILE A 1 87 ? 8.886 3.663 22.120 1.00 61.01 120 ILE A C 1
ATOM 1342 O O . ILE A 1 87 ? 8.595 3.461 23.302 1.00 11.20 120 ILE A O 1
ATOM 1358 N N . ILE A 1 88 ? 9.152 4.878 21.641 1.00 31.52 121 ILE A N 1
ATOM 1359 C CA . ILE A 1 88 ? 8.991 6.098 22.447 1.00 10.30 121 ILE A CA 1
ATOM 1360 C C . ILE A 1 88 ? 7.698 6.849 22.071 1.00 52.13 121 ILE A C 1
ATOM 1361 O O . ILE A 1 88 ? 6.935 6.395 21.213 1.00 10.13 121 ILE A O 1
ATOM 1377 N N . ASN A 1 89 ? 7.464 7.999 22.715 1.00 53.24 122 ASN A N 1
ATOM 1378 C CA . ASN A 1 89 ? 6.296 8.854 22.421 1.00 33.10 122 ASN A CA 1
ATOM 1379 C C . ASN A 1 89 ? 4.964 8.160 22.781 1.00 70.14 122 ASN A C 1
ATOM 1380 O O . ASN A 1 89 ? 4.941 7.187 23.540 1.00 42.51 122 ASN A O 1
ATOM 1391 N N . SER A 1 90 ? 3.858 8.694 22.243 1.00 72.43 123 SER A N 1
ATOM 1392 C CA . SER A 1 90 ? 2.513 8.104 22.412 1.00 40.53 123 SER A CA 1
ATOM 1393 C C . SER A 1 90 ? 1.983 8.239 23.847 1.00 33.42 123 SER A C 1
ATOM 1394 O O . SER A 1 90 ? 2.745 8.293 24.812 1.00 52.50 123 SER A O 1
ATOM 1402 N N . GLU A 1 91 ? 0.654 8.313 23.961 1.00 45.00 124 GLU A N 1
ATOM 1403 C CA . GLU A 1 91 ? -0.036 8.465 25.252 1.00 61.11 124 GLU A CA 1
ATOM 1404 C C . GLU A 1 91 ? 0.438 9.702 26.038 1.00 74.30 124 GLU A C 1
ATOM 1405 O O . GLU A 1 91 ? 0.166 9.837 27.235 1.00 45.25 124 GLU A O 1
ATOM 1417 N N . ALA A 1 92 ? 1.117 10.621 25.349 1.00 22.30 125 ALA A N 1
ATOM 1418 C CA . ALA A 1 92 ? 1.493 11.915 25.931 1.00 11.04 125 ALA A CA 1
ATOM 1419 C C . ALA A 1 92 ? 0.318 12.897 25.838 1.00 4.43 125 ALA A C 1
ATOM 1420 O O . ALA A 1 92 ? 0.385 14.029 26.323 1.00 73.53 125 ALA A O 1
ATOM 1427 N N . ALA A 1 93 ? -0.753 12.437 25.197 1.00 0.33 126 ALA A N 1
ATOM 1428 C CA . ALA A 1 93 ? -1.997 13.194 25.071 1.00 13.31 126 ALA A CA 1
ATOM 1429 C C . ALA A 1 93 ? -3.212 12.268 25.275 1.00 72.22 126 ALA A C 1
ATOM 1430 O O . ALA A 1 93 ? -3.709 11.660 24.326 1.00 70.14 126 ALA A O 1
ATOM 1437 N N . VAL A 1 94 ? -3.663 12.139 26.524 1.00 51.21 127 VAL A N 1
ATOM 1438 C CA . VAL A 1 94 ? -4.757 11.213 26.864 1.00 3.32 127 VAL A CA 1
ATOM 1439 C C . VAL A 1 94 ? -6.053 11.943 27.275 1.00 32.54 127 VAL A C 1
ATOM 1440 O O . VAL A 1 94 ? -7.149 11.478 26.960 1.00 34.03 127 VAL A O 1
ATOM 1453 N N . LEU A 1 95 ? -5.918 13.064 27.995 1.00 21.11 128 LEU A N 1
ATOM 1454 C CA . LEU A 1 95 ? -7.054 13.950 28.352 1.00 51.41 128 LEU A CA 1
ATOM 1455 C C . LEU A 1 95 ? -7.982 13.382 29.453 1.00 13.43 128 LEU A C 1
ATOM 1456 O O . LEU A 1 95 ? -8.302 14.083 30.413 1.00 30.24 128 LEU A O 1
ATOM 1472 N N . GLU A 1 96 ? -8.396 12.123 29.300 1.00 64.22 129 GLU A N 1
ATOM 1473 C CA . GLU A 1 96 ? -9.489 11.519 30.097 1.00 35.42 129 GLU A CA 1
ATOM 1474 C C . GLU A 1 96 ? -9.448 11.887 31.598 1.00 31.40 129 GLU A C 1
ATOM 1475 O O . GLU A 1 96 ? -8.483 11.591 32.306 1.00 75.34 129 GLU A O 1
ATOM 1487 N N . HIS A 1 97 ? -10.517 12.539 32.062 1.00 1.13 130 HIS A N 1
ATOM 1488 C CA . HIS A 1 97 ? -10.725 12.833 33.489 1.00 31.20 130 HIS A CA 1
ATOM 1489 C C . HIS A 1 97 ? -12.222 12.782 33.838 1.00 32.03 130 HIS A C 1
ATOM 1490 O O . HIS A 1 97 ? -13.066 13.147 33.020 1.00 3.34 130 HIS A O 1
ATOM 1505 N N . HIS A 1 98 ? -12.553 12.335 35.051 1.00 50.33 131 HIS A N 1
ATOM 1506 C CA . HIS A 1 98 ? -13.957 12.259 35.482 1.00 75.14 131 HIS A CA 1
ATOM 1507 C C . HIS A 1 98 ? -14.127 12.515 36.991 1.00 21.41 131 HIS A C 1
ATOM 1508 O O . HIS A 1 98 ? -13.763 11.684 37.826 1.00 74.35 131 HIS A O 1
ATOM 1523 N N . HIS A 1 99 ? -14.673 13.682 37.334 1.00 42.44 132 HIS A N 1
ATOM 1524 C CA . HIS A 1 99 ? -15.021 14.001 38.725 1.00 11.13 132 HIS A CA 1
ATOM 1525 C C . HIS A 1 99 ? -16.387 13.396 39.096 1.00 42.22 132 HIS A C 1
ATOM 1526 O O . HIS A 1 99 ? -17.339 13.465 38.316 1.00 62.35 132 HIS A O 1
ATOM 1541 N N . HIS A 1 100 ? -16.482 12.803 40.283 1.00 14.00 133 HIS A N 1
ATOM 1542 C CA . HIS A 1 100 ? -17.721 12.148 40.711 1.00 1.25 133 HIS A CA 1
ATOM 1543 C C . HIS A 1 100 ? -18.546 13.070 41.627 1.00 13.54 133 HIS A C 1
ATOM 1544 O O . HIS A 1 100 ? -18.041 13.586 42.626 1.00 11.04 133 HIS A O 1
ATOM 1559 N N . HIS A 1 101 ? -19.819 13.262 41.276 1.00 53.34 134 HIS A N 1
ATOM 1560 C CA . HIS A 1 101 ? -20.717 14.161 42.015 1.00 15.04 134 HIS A CA 1
ATOM 1561 C C . HIS A 1 101 ? -20.749 13.833 43.520 1.00 61.42 134 HIS A C 1
ATOM 1562 O O . HIS A 1 101 ? -20.600 14.720 44.360 1.00 61.03 134 HIS A O 1
ATOM 1577 N N . HIS A 1 102 ? -20.965 12.562 43.854 1.00 74.24 135 HIS A N 1
ATOM 1578 C CA . HIS A 1 102 ? -20.938 12.113 45.256 1.00 43.41 135 HIS A CA 1
ATOM 1579 C C . HIS A 1 102 ? -19.529 11.634 45.670 1.00 44.34 135 HIS A C 1
ATOM 1580 O O . HIS A 1 102 ? -19.191 10.458 45.409 1.00 37.95 135 HIS A O 1
ATOM 1596 N N . MET A 1 1 ? -11.046 6.454 -10.183 1.00 74.43 34 MET A N 2
ATOM 1597 C CA . MET A 1 1 ? -12.452 6.799 -9.832 1.00 61.52 34 MET A CA 2
ATOM 1598 C C . MET A 1 1 ? -13.137 7.549 -10.989 1.00 43.23 34 MET A C 2
ATOM 1599 O O . MET A 1 1 ? -12.861 8.726 -11.231 1.00 25.41 34 MET A O 2
ATOM 1615 N N . ASP A 1 2 ? -14.003 6.853 -11.730 1.00 3.51 35 ASP A N 2
ATOM 1616 C CA . ASP A 1 2 ? -14.772 7.476 -12.816 1.00 42.34 35 ASP A CA 2
ATOM 1617 C C . ASP A 1 2 ? -16.195 7.817 -12.343 1.00 70.15 35 ASP A C 2
ATOM 1618 O O . ASP A 1 2 ? -16.477 8.955 -11.969 1.00 0.52 35 ASP A O 2
ATOM 1627 N N . THR A 1 3 ? -17.092 6.829 -12.347 1.00 54.33 36 THR A N 2
ATOM 1628 C CA . THR A 1 3 ? -18.424 6.998 -11.752 1.00 52.12 36 THR A CA 2
ATOM 1629 C C . THR A 1 3 ? -18.487 6.267 -10.407 1.00 42.14 36 THR A C 2
ATOM 1630 O O . THR A 1 3 ? -19.141 5.230 -10.269 1.00 34.43 36 THR A O 2
ATOM 1641 N N . ASN A 1 4 ? -17.767 6.816 -9.420 1.00 10.50 37 ASN A N 2
ATOM 1642 C CA . ASN A 1 4 ? -17.579 6.173 -8.107 1.00 55.14 37 ASN A CA 2
ATOM 1643 C C . ASN A 1 4 ? -16.635 4.967 -8.219 1.00 64.24 37 ASN A C 2
ATOM 1644 O O . ASN A 1 4 ? -15.510 5.011 -7.726 1.00 3.12 37 ASN A O 2
ATOM 1655 N N . ASN A 1 5 ? -17.102 3.904 -8.878 1.00 14.30 38 ASN A N 2
ATOM 1656 C CA . ASN A 1 5 ? -16.325 2.667 -9.045 1.00 11.15 38 ASN A CA 2
ATOM 1657 C C . ASN A 1 5 ? -15.600 2.265 -7.747 1.00 21.41 38 ASN A C 2
ATOM 1658 O O . ASN A 1 5 ? -14.398 2.506 -7.591 1.00 30.14 38 ASN A O 2
ATOM 1669 N N . PHE A 1 6 ? -16.348 1.683 -6.812 1.00 0.51 39 PHE A N 2
ATOM 1670 C CA . PHE A 1 6 ? -15.809 1.290 -5.504 1.00 44.12 39 PHE A CA 2
ATOM 1671 C C . PHE A 1 6 ? -14.583 0.369 -5.637 1.00 22.54 39 PHE A C 2
ATOM 1672 O O . PHE A 1 6 ? -14.704 -0.853 -5.738 1.00 20.03 39 PHE A O 2
ATOM 1689 N N . THR A 1 7 ? -13.406 0.992 -5.662 1.00 61.10 40 THR A N 2
ATOM 1690 C CA . THR A 1 7 ? -12.125 0.287 -5.767 1.00 62.21 40 THR A CA 2
ATOM 1691 C C . THR A 1 7 ? -11.148 0.765 -4.683 1.00 41.44 40 THR A C 2
ATOM 1692 O O . THR A 1 7 ? -11.375 1.791 -4.033 1.00 10.01 40 THR A O 2
ATOM 1703 N N . VAL A 1 8 ? -10.063 0.017 -4.487 1.00 41.23 41 VAL A N 2
ATOM 1704 C CA . VAL A 1 8 ? -9.063 0.355 -3.464 1.00 21.13 41 VAL A CA 2
ATOM 1705 C C . VAL A 1 8 ? -7.657 0.541 -4.060 1.00 21.04 41 VAL A C 2
ATOM 1706 O O . VAL A 1 8 ? -7.025 -0.414 -4.506 1.00 1.33 41 VAL A O 2
ATOM 1719 N N . LYS A 1 9 ? -7.178 1.777 -4.052 1.00 52.23 42 LYS A N 2
ATOM 1720 C CA . LYS A 1 9 ? -5.813 2.096 -4.481 1.00 75.21 42 LYS A CA 2
ATOM 1721 C C . LYS A 1 9 ? -4.792 1.672 -3.411 1.00 71.44 42 LYS A C 2
ATOM 1722 O O . LYS A 1 9 ? -4.999 1.889 -2.225 1.00 61.41 42 LYS A O 2
ATOM 1741 N N . VAL A 1 10 ? -3.703 1.048 -3.834 1.00 1.52 43 VAL A N 2
ATOM 1742 C CA . VAL A 1 10 ? -2.624 0.674 -2.917 1.00 62.24 43 VAL A CA 2
ATOM 1743 C C . VAL A 1 10 ? -1.311 1.361 -3.317 1.00 41.24 43 VAL A C 2
ATOM 1744 O O . VAL A 1 10 ? -0.764 1.101 -4.389 1.00 61.42 43 VAL A O 2
ATOM 1757 N N . GLU A 1 11 ? -0.808 2.235 -2.451 1.00 53.21 44 GLU A N 2
ATOM 1758 C CA . GLU A 1 11 ? 0.421 2.984 -2.729 1.00 23.44 44 GLU A CA 2
ATOM 1759 C C . GLU A 1 11 ? 1.612 2.435 -1.937 1.00 0.21 44 GLU A C 2
ATOM 1760 O O . GLU A 1 11 ? 1.496 2.103 -0.755 1.00 41.14 44 GLU A O 2
ATOM 1772 N N . TYR A 1 12 ? 2.755 2.345 -2.602 1.00 11.54 45 TYR A N 2
ATOM 1773 C CA . TYR A 1 12 ? 4.001 1.918 -1.967 1.00 12.32 45 TYR A CA 2
ATOM 1774 C C . TYR A 1 12 ? 4.984 3.088 -1.965 1.00 33.24 45 TYR A C 2
ATOM 1775 O O . TYR A 1 12 ? 5.661 3.355 -2.961 1.00 2.21 45 TYR A O 2
ATOM 1793 N N . VAL A 1 13 ? 5.035 3.802 -0.849 1.00 23.24 46 VAL A N 2
ATOM 1794 C CA . VAL A 1 13 ? 5.678 5.115 -0.804 1.00 30.30 46 VAL A CA 2
ATOM 1795 C C . VAL A 1 13 ? 6.841 5.190 0.196 1.00 35.52 46 VAL A C 2
ATOM 1796 O O . VAL A 1 13 ? 6.931 4.411 1.148 1.00 35.03 46 VAL A O 2
ATOM 1809 N N . ASP A 1 14 ? 7.738 6.137 -0.056 1.00 54.14 47 ASP A N 2
ATOM 1810 C CA . ASP A 1 14 ? 8.803 6.491 0.879 1.00 55.34 47 ASP A CA 2
ATOM 1811 C C . ASP A 1 14 ? 8.229 7.329 2.050 1.00 23.41 47 ASP A C 2
ATOM 1812 O O . ASP A 1 14 ? 7.071 7.757 2.008 1.00 71.01 47 ASP A O 2
ATOM 1821 N N . ALA A 1 15 ? 9.040 7.581 3.079 1.00 74.42 48 ALA A N 2
ATOM 1822 C CA . ALA A 1 15 ? 8.574 8.257 4.305 1.00 73.40 48 ALA A CA 2
ATOM 1823 C C . ALA A 1 15 ? 8.082 9.707 4.085 1.00 62.33 48 ALA A C 2
ATOM 1824 O O . ALA A 1 15 ? 7.595 10.344 5.023 1.00 42.14 48 ALA A O 2
ATOM 1831 N N . ASP A 1 16 ? 8.200 10.232 2.865 1.00 22.11 49 ASP A N 2
ATOM 1832 C CA . ASP A 1 16 ? 7.658 11.565 2.547 1.00 10.43 49 ASP A CA 2
ATOM 1833 C C . ASP A 1 16 ? 6.232 11.474 1.983 1.00 14.41 49 ASP A C 2
ATOM 1834 O O . ASP A 1 16 ? 5.537 12.484 1.852 1.00 14.35 49 ASP A O 2
ATOM 1843 N N . GLY A 1 17 ? 5.804 10.258 1.661 1.00 12.20 50 GLY A N 2
ATOM 1844 C CA . GLY A 1 17 ? 4.498 10.048 1.051 1.00 23.40 50 GLY A CA 2
ATOM 1845 C C . GLY A 1 17 ? 4.573 9.893 -0.467 1.00 71.03 50 GLY A C 2
ATOM 1846 O O . GLY A 1 17 ? 3.574 9.597 -1.126 1.00 10.30 50 GLY A O 2
ATOM 1850 N N . ALA A 1 18 ? 5.766 10.082 -1.019 1.00 0.33 51 ALA A N 2
ATOM 1851 C CA . ALA A 1 18 ? 5.990 9.937 -2.462 1.00 1.41 51 ALA A CA 2
ATOM 1852 C C . ALA A 1 18 ? 6.272 8.478 -2.820 1.00 2.11 51 ALA A C 2
ATOM 1853 O O . ALA A 1 18 ? 7.111 7.832 -2.188 1.00 33.40 51 ALA A O 2
ATOM 1860 N N . GLU A 1 19 ? 5.571 7.955 -3.823 1.00 53.40 52 GLU A N 2
ATOM 1861 C CA . GLU A 1 19 ? 5.724 6.549 -4.209 1.00 11.12 52 GLU A CA 2
ATOM 1862 C C . GLU A 1 19 ? 7.154 6.209 -4.624 1.00 1.34 52 GLU A C 2
ATOM 1863 O O . GLU A 1 19 ? 7.949 7.076 -4.986 1.00 30.25 52 GLU A O 2
ATOM 1875 N N . ILE A 1 20 ? 7.473 4.937 -4.542 1.00 40.03 53 ILE A N 2
ATOM 1876 C CA . ILE A 1 20 ? 8.759 4.426 -5.000 1.00 44.24 53 ILE A CA 2
ATOM 1877 C C . ILE A 1 20 ? 8.572 3.173 -5.861 1.00 2.13 53 ILE A C 2
ATOM 1878 O O . ILE A 1 20 ? 9.541 2.585 -6.352 1.00 71.33 53 ILE A O 2
ATOM 1894 N N . ALA A 1 21 ? 7.315 2.783 -6.053 1.00 22.12 54 ALA A N 2
ATOM 1895 C CA . ALA A 1 21 ? 6.994 1.492 -6.663 1.00 74.44 54 ALA A CA 2
ATOM 1896 C C . ALA A 1 21 ? 5.555 1.469 -7.211 1.00 74.22 54 ALA A C 2
ATOM 1897 O O . ALA A 1 21 ? 4.673 2.142 -6.669 1.00 44.13 54 ALA A O 2
ATOM 1904 N N . PRO A 1 22 ? 5.304 0.692 -8.291 1.00 43.31 55 PRO A N 2
ATOM 1905 C CA . PRO A 1 22 ? 3.975 0.584 -8.921 1.00 12.33 55 PRO A CA 2
ATOM 1906 C C . PRO A 1 22 ? 2.814 0.458 -7.927 1.00 14.43 55 PRO A C 2
ATOM 1907 O O . PRO A 1 22 ? 2.758 -0.472 -7.109 1.00 40.13 55 PRO A O 2
ATOM 1918 N N . SER A 1 23 ? 1.880 1.390 -8.031 1.00 12.35 56 SER A N 2
ATOM 1919 C CA . SER A 1 23 ? 0.733 1.465 -7.122 1.00 34.11 56 SER A CA 2
ATOM 1920 C C . SER A 1 23 ? -0.473 0.706 -7.689 1.00 32.31 56 SER A C 2
ATOM 1921 O O . SER A 1 23 ? -0.877 0.927 -8.831 1.00 12.30 56 SER A O 2
ATOM 1929 N N . ASP A 1 24 ? -1.056 -0.171 -6.876 1.00 43.24 57 ASP A N 2
ATOM 1930 C CA . ASP A 1 24 ? -2.123 -1.071 -7.329 1.00 41.01 57 ASP A CA 2
ATOM 1931 C C . ASP A 1 24 ? -3.525 -0.459 -7.186 1.00 22.20 57 ASP A C 2
ATOM 1932 O O . ASP A 1 24 ? -3.712 0.580 -6.555 1.00 70.02 57 ASP A O 2
ATOM 1941 N N . THR A 1 25 ? -4.499 -1.111 -7.811 1.00 2.23 58 THR A N 2
ATOM 1942 C CA . THR A 1 25 ? -5.914 -0.763 -7.649 1.00 14.14 58 THR A CA 2
ATOM 1943 C C . THR A 1 25 ? -6.770 -2.037 -7.589 1.00 24.12 58 THR A C 2
ATOM 1944 O O . THR A 1 25 ? -7.010 -2.687 -8.606 1.00 14.44 58 THR A O 2
ATOM 1955 N N . LEU A 1 26 ? -7.214 -2.394 -6.389 1.00 62.43 59 LEU A N 2
ATOM 1956 C CA . LEU A 1 26 ? -7.970 -3.632 -6.163 1.00 31.32 59 LEU A CA 2
ATOM 1957 C C . LEU A 1 26 ? -9.472 -3.464 -6.459 1.00 13.33 59 LEU A C 2
ATOM 1958 O O . LEU A 1 26 ? -10.078 -2.450 -6.113 1.00 70.33 59 LEU A O 2
ATOM 1974 N N . THR A 1 27 ? -10.059 -4.473 -7.103 1.00 42.25 60 THR A N 2
ATOM 1975 C CA . THR A 1 27 ? -11.506 -4.493 -7.392 1.00 71.33 60 THR A CA 2
ATOM 1976 C C . THR A 1 27 ? -12.259 -5.414 -6.415 1.00 11.03 60 THR A C 2
ATOM 1977 O O . THR A 1 27 ? -13.490 -5.398 -6.340 1.00 30.13 60 THR A O 2
ATOM 1988 N N . ASP A 1 28 ? -11.499 -6.210 -5.665 1.00 4.15 61 ASP A N 2
ATOM 1989 C CA . ASP A 1 28 ? -12.055 -7.191 -4.728 1.00 40.31 61 ASP A CA 2
ATOM 1990 C C . ASP A 1 28 ? -12.713 -6.518 -3.512 1.00 51.23 61 ASP A C 2
ATOM 1991 O O . ASP A 1 28 ? -12.109 -5.659 -2.871 1.00 52.13 61 ASP A O 2
ATOM 2000 N N . TYR A 1 29 ? -13.947 -6.927 -3.190 1.00 4.00 62 TYR A N 2
ATOM 2001 C CA . TYR A 1 29 ? -14.662 -6.409 -2.011 1.00 41.00 62 TYR A CA 2
ATOM 2002 C C . TYR A 1 29 ? -13.801 -6.525 -0.743 1.00 73.03 62 TYR A C 2
ATOM 2003 O O . TYR A 1 29 ? -13.626 -5.560 -0.001 1.00 14.32 62 TYR A O 2
ATOM 2021 N N . HIS A 1 30 ? -13.291 -7.720 -0.487 1.00 32.34 63 HIS A N 2
ATOM 2022 C CA . HIS A 1 30 ? -12.337 -7.926 0.600 1.00 42.11 63 HIS A CA 2
ATOM 2023 C C . HIS A 1 30 ? -10.921 -7.589 0.125 1.00 54.23 63 HIS A C 2
ATOM 2024 O O . HIS A 1 30 ? -10.192 -8.457 -0.366 1.00 50.11 63 HIS A O 2
ATOM 2039 N N . TYR A 1 31 ? -10.544 -6.321 0.246 1.00 72.42 64 TYR A N 2
ATOM 2040 C CA . TYR A 1 31 ? -9.235 -5.872 -0.220 1.00 33.25 64 TYR A CA 2
ATOM 2041 C C . TYR A 1 31 ? -8.124 -6.276 0.762 1.00 42.51 64 TYR A C 2
ATOM 2042 O O . TYR A 1 31 ? -8.119 -5.876 1.928 1.00 43.22 64 TYR A O 2
ATOM 2060 N N . VAL A 1 32 ? -7.210 -7.112 0.285 1.00 24.41 65 VAL A N 2
ATOM 2061 C CA . VAL A 1 32 ? -6.056 -7.558 1.068 1.00 1.14 65 VAL A CA 2
ATOM 2062 C C . VAL A 1 32 ? -4.771 -7.389 0.245 1.00 31.51 65 VAL A C 2
ATOM 2063 O O . VAL A 1 32 ? -4.560 -8.091 -0.749 1.00 23.51 65 VAL A O 2
ATOM 2076 N N . SER A 1 33 ? -3.924 -6.447 0.649 1.00 34.43 66 SER A N 2
ATOM 2077 C CA . SER A 1 33 ? -2.719 -6.111 -0.126 1.00 11.11 66 SER A CA 2
ATOM 2078 C C . SER A 1 33 ? -1.450 -6.765 0.434 1.00 31.35 66 SER A C 2
ATOM 2079 O O . SER A 1 33 ? -1.451 -7.343 1.520 1.00 40.41 66 SER A O 2
ATOM 2087 N N . THR A 1 34 ? -0.358 -6.639 -0.319 1.00 62.02 67 THR A N 2
ATOM 2088 C CA . THR A 1 34 ? 0.940 -7.223 0.051 1.00 44.32 67 THR A CA 2
ATOM 2089 C C . THR A 1 34 ? 2.069 -6.203 -0.127 1.00 43.04 67 THR A C 2
ATOM 2090 O O . THR A 1 34 ? 2.162 -5.558 -1.170 1.00 25.44 67 THR A O 2
ATOM 2101 N N . PRO A 1 35 ? 2.959 -6.057 0.869 1.00 64.31 68 PRO A N 2
ATOM 2102 C CA . PRO A 1 35 ? 4.105 -5.142 0.760 1.00 32.24 68 PRO A CA 2
ATOM 2103 C C . PRO A 1 35 ? 5.121 -5.608 -0.298 1.00 10.11 68 PRO A C 2
ATOM 2104 O O . PRO A 1 35 ? 5.859 -6.573 -0.084 1.00 40.32 68 PRO A O 2
ATOM 2115 N N . LYS A 1 36 ? 5.120 -4.944 -1.457 1.00 11.22 69 LYS A N 2
ATOM 2116 C CA . LYS A 1 36 ? 6.054 -5.270 -2.541 1.00 43.52 69 LYS A CA 2
ATOM 2117 C C . LYS A 1 36 ? 7.515 -5.276 -2.060 1.00 74.31 69 LYS A C 2
ATOM 2118 O O . LYS A 1 36 ? 7.992 -4.308 -1.466 1.00 52.02 69 LYS A O 2
ATOM 2137 N N . ASP A 1 37 ? 8.219 -6.373 -2.330 1.00 13.54 70 ASP A N 2
ATOM 2138 C CA . ASP A 1 37 ? 9.641 -6.483 -1.999 1.00 31.31 70 ASP A CA 2
ATOM 2139 C C . ASP A 1 37 ? 10.469 -5.538 -2.889 1.00 63.00 70 ASP A C 2
ATOM 2140 O O . ASP A 1 37 ? 10.954 -5.926 -3.955 1.00 73.24 70 ASP A O 2
ATOM 2149 N N . ILE A 1 38 ? 10.584 -4.284 -2.459 1.00 35.13 71 ILE A N 2
ATOM 2150 C CA . ILE A 1 38 ? 11.260 -3.242 -3.245 1.00 44.10 71 ILE A CA 2
ATOM 2151 C C . ILE A 1 38 ? 12.794 -3.325 -3.127 1.00 22.10 71 ILE A C 2
ATOM 2152 O O . ILE A 1 38 ? 13.352 -3.154 -2.039 1.00 61.44 71 ILE A O 2
ATOM 2168 N N . PRO A 1 39 ? 13.504 -3.579 -4.250 1.00 2.22 72 PRO A N 2
ATOM 2169 C CA . PRO A 1 39 ? 14.976 -3.623 -4.256 1.00 43.25 72 PRO A CA 2
ATOM 2170 C C . PRO A 1 39 ? 15.603 -2.282 -3.832 1.00 73.41 72 PRO A C 2
ATOM 2171 O O . PRO A 1 39 ? 15.608 -1.317 -4.597 1.00 11.40 72 PRO A O 2
ATOM 2182 N N . GLY A 1 40 ? 16.111 -2.223 -2.602 1.00 53.42 73 GLY A N 2
ATOM 2183 C CA . GLY A 1 40 ? 16.735 -0.999 -2.100 1.00 54.20 73 GLY A CA 2
ATOM 2184 C C . GLY A 1 40 ? 15.921 -0.289 -1.017 1.00 53.44 73 GLY A C 2
ATOM 2185 O O . GLY A 1 40 ? 16.416 0.639 -0.380 1.00 41.41 73 GLY A O 2
ATOM 2189 N N . TYR A 1 41 ? 14.672 -0.710 -0.811 1.00 75.50 74 TYR A N 2
ATOM 2190 C CA . TYR A 1 41 ? 13.820 -0.128 0.240 1.00 74.24 74 TYR A CA 2
ATOM 2191 C C . TYR A 1 41 ? 13.277 -1.188 1.210 1.00 71.02 74 TYR A C 2
ATOM 2192 O O . TYR A 1 41 ? 12.886 -2.284 0.810 1.00 53.40 74 TYR A O 2
ATOM 2210 N N . LYS A 1 42 ? 13.249 -0.832 2.492 1.00 75.34 75 LYS A N 2
ATOM 2211 C CA . LYS A 1 42 ? 12.860 -1.753 3.569 1.00 41.43 75 LYS A CA 2
ATOM 2212 C C . LYS A 1 42 ? 11.523 -1.332 4.211 1.00 20.32 75 LYS A C 2
ATOM 2213 O O . LYS A 1 42 ? 11.373 -0.189 4.641 1.00 75.14 75 LYS A O 2
ATOM 2232 N N . LEU A 1 43 ? 10.561 -2.251 4.284 1.00 51.11 76 LEU A N 2
ATOM 2233 C CA . LEU A 1 43 ? 9.264 -1.958 4.915 1.00 62.22 76 LEU A CA 2
ATOM 2234 C C . LEU A 1 43 ? 9.425 -1.633 6.414 1.00 11.01 76 LEU A C 2
ATOM 2235 O O . LEU A 1 43 ? 9.958 -2.438 7.179 1.00 72.10 76 LEU A O 2
ATOM 2251 N N . ARG A 1 44 ? 8.960 -0.454 6.830 1.00 11.41 77 ARG A N 2
ATOM 2252 C CA . ARG A 1 44 ? 9.046 -0.045 8.243 1.00 72.33 77 ARG A CA 2
ATOM 2253 C C . ARG A 1 44 ? 7.776 -0.424 9.024 1.00 74.12 77 ARG A C 2
ATOM 2254 O O . ARG A 1 44 ? 7.852 -0.813 10.191 1.00 33.32 77 ARG A O 2
ATOM 2275 N N . GLU A 1 45 ? 6.613 -0.317 8.378 1.00 54.43 78 GLU A N 2
ATOM 2276 C CA . GLU A 1 45 ? 5.340 -0.679 9.017 1.00 23.41 78 GLU A CA 2
ATOM 2277 C C . GLU A 1 45 ? 4.212 -0.853 7.986 1.00 61.31 78 GLU A C 2
ATOM 2278 O O . GLU A 1 45 ? 4.306 -0.382 6.850 1.00 71.13 78 GLU A O 2
ATOM 2290 N N . ILE A 1 46 ? 3.147 -1.535 8.408 1.00 25.05 79 ILE A N 2
ATOM 2291 C CA . ILE A 1 46 ? 1.973 -1.787 7.561 1.00 23.34 79 ILE A CA 2
ATOM 2292 C C . ILE A 1 46 ? 0.785 -0.890 7.970 1.00 12.54 79 ILE A C 2
ATOM 2293 O O . ILE A 1 46 ? 0.499 -0.737 9.159 1.00 54.25 79 ILE A O 2
ATOM 2309 N N . PRO A 1 47 ? 0.087 -0.273 6.988 1.00 73.31 80 PRO A N 2
ATOM 2310 C CA . PRO A 1 47 ? -1.125 0.535 7.254 1.00 32.44 80 PRO A CA 2
ATOM 2311 C C . PRO A 1 47 ? -2.263 -0.287 7.890 1.00 15.00 80 PRO A C 2
ATOM 2312 O O . PRO A 1 47 ? -2.536 -1.417 7.479 1.00 72.43 80 PRO A O 2
ATOM 2323 N N . HIS A 1 48 ? -2.945 0.295 8.882 1.00 12.24 81 HIS A N 2
ATOM 2324 C CA . HIS A 1 48 ? -3.997 -0.418 9.620 1.00 25.14 81 HIS A CA 2
ATOM 2325 C C . HIS A 1 48 ? -5.167 -0.835 8.705 1.00 1.51 81 HIS A C 2
ATOM 2326 O O . HIS A 1 48 ? -5.884 -1.792 8.998 1.00 21.11 81 HIS A O 2
ATOM 2341 N N . ASN A 1 49 ? -5.363 -0.105 7.605 1.00 63.22 82 ASN A N 2
ATOM 2342 C CA . ASN A 1 49 ? -6.428 -0.429 6.644 1.00 40.35 82 ASN A CA 2
ATOM 2343 C C . ASN A 1 49 ? -5.888 -1.233 5.446 1.00 74.11 82 ASN A C 2
ATOM 2344 O O . ASN A 1 49 ? -6.425 -1.150 4.345 1.00 42.13 82 ASN A O 2
ATOM 2355 N N . ALA A 1 50 ? -4.833 -2.018 5.668 1.00 55.52 83 ALA A N 2
ATOM 2356 C CA . ALA A 1 50 ? -4.264 -2.871 4.613 1.00 74.02 83 ALA A CA 2
ATOM 2357 C C . ALA A 1 50 ? -5.193 -4.046 4.256 1.00 51.12 83 ALA A C 2
ATOM 2358 O O . ALA A 1 50 ? -5.067 -4.647 3.186 1.00 1.35 83 ALA A O 2
ATOM 2365 N N . THR A 1 51 ? -6.114 -4.369 5.167 1.00 0.35 84 THR A N 2
ATOM 2366 C CA . THR A 1 51 ? -7.082 -5.462 4.962 1.00 55.25 84 THR A CA 2
ATOM 2367 C C . THR A 1 51 ? -8.471 -5.079 5.493 1.00 5.44 84 THR A C 2
ATOM 2368 O O . THR A 1 51 ? -8.601 -4.636 6.635 1.00 31.23 84 THR A O 2
ATOM 2379 N N . GLY A 1 52 ? -9.506 -5.261 4.673 1.00 32.24 85 GLY A N 2
ATOM 2380 C CA . GLY A 1 52 ? -10.868 -4.964 5.114 1.00 32.41 85 GLY A CA 2
ATOM 2381 C C . GLY A 1 52 ? -11.906 -5.077 4.001 1.00 2.33 85 GLY A C 2
ATOM 2382 O O . GLY A 1 52 ? -11.642 -5.650 2.942 1.00 34.23 85 GLY A O 2
ATOM 2386 N N . ASN A 1 53 ? -13.099 -4.534 4.251 1.00 71.23 86 ASN A N 2
ATOM 2387 C CA . ASN A 1 53 ? -14.193 -4.544 3.265 1.00 24.12 86 ASN A CA 2
ATOM 2388 C C . ASN A 1 53 ? -14.270 -3.207 2.514 1.00 30.30 86 ASN A C 2
ATOM 2389 O O . ASN A 1 53 ? -14.135 -2.141 3.123 1.00 41.32 86 ASN A O 2
ATOM 2400 N N . ILE A 1 54 ? -14.493 -3.248 1.198 1.00 72.24 87 ILE A N 2
ATOM 2401 C CA . ILE A 1 54 ? -14.750 -2.014 0.449 1.00 4.31 87 ILE A CA 2
ATOM 2402 C C . ILE A 1 54 ? -16.095 -1.418 0.882 1.00 15.41 87 ILE A C 2
ATOM 2403 O O . ILE A 1 54 ? -17.156 -1.793 0.376 1.00 24.12 87 ILE A O 2
ATOM 2419 N N . THR A 1 55 ? -16.037 -0.506 1.839 1.00 33.10 88 THR A N 2
ATOM 2420 C CA . THR A 1 55 ? -17.240 0.121 2.399 1.00 12.32 88 THR A CA 2
ATOM 2421 C C . THR A 1 55 ? -17.380 1.575 1.928 1.00 5.03 88 THR A C 2
ATOM 2422 O O . THR A 1 55 ? -18.374 2.245 2.221 1.00 31.31 88 THR A O 2
ATOM 2433 N N . ASP A 1 56 ? -16.380 2.044 1.184 1.00 41.33 89 ASP A N 2
ATOM 2434 C CA . ASP A 1 56 ? -16.357 3.409 0.656 1.00 42.14 89 ASP A CA 2
ATOM 2435 C C . ASP A 1 56 ? -15.565 3.443 -0.667 1.00 4.42 89 ASP A C 2
ATOM 2436 O O . ASP A 1 56 ? -14.828 2.505 -0.974 1.00 13.41 89 ASP A O 2
ATOM 2445 N N . THR A 1 57 ? -15.709 4.513 -1.450 1.00 70.12 90 THR A N 2
ATOM 2446 C CA . THR A 1 57 ? -15.026 4.602 -2.757 1.00 41.45 90 THR A CA 2
ATOM 2447 C C . THR A 1 57 ? -13.724 5.405 -2.691 1.00 50.25 90 THR A C 2
ATOM 2448 O O . THR A 1 57 ? -13.670 6.497 -2.123 1.00 32.44 90 THR A O 2
ATOM 2459 N N . GLY A 1 58 ? -12.681 4.861 -3.303 1.00 24.31 91 GLY A N 2
ATOM 2460 C CA . GLY A 1 58 ? -11.384 5.527 -3.323 1.00 3.51 91 GLY A CA 2
ATOM 2461 C C . GLY A 1 58 ? -10.557 5.304 -2.057 1.00 73.43 91 GLY A C 2
ATOM 2462 O O . GLY A 1 58 ? -9.853 6.208 -1.599 1.00 42.42 91 GLY A O 2
ATOM 2466 N N . ILE A 1 59 ? -10.639 4.101 -1.487 1.00 44.31 92 ILE A N 2
ATOM 2467 C CA . ILE A 1 59 ? -9.819 3.740 -0.320 1.00 32.11 92 ILE A CA 2
ATOM 2468 C C . ILE A 1 59 ? -8.361 3.510 -0.738 1.00 20.51 92 ILE A C 2
ATOM 2469 O O . ILE A 1 59 ? -8.099 2.885 -1.764 1.00 14.34 92 ILE A O 2
ATOM 2485 N N . ILE A 1 60 ? -7.410 4.014 0.053 1.00 65.21 93 ILE A N 2
ATOM 2486 C CA . ILE A 1 60 ? -5.989 3.853 -0.277 1.00 31.20 93 ILE A CA 2
ATOM 2487 C C . ILE A 1 60 ? -5.205 3.113 0.825 1.00 41.54 93 ILE A C 2
ATOM 2488 O O . ILE A 1 60 ? -5.139 3.555 1.975 1.00 51.23 93 ILE A O 2
ATOM 2504 N N . VAL A 1 61 ? -4.629 1.969 0.457 1.00 22.40 94 VAL A N 2
ATOM 2505 C CA . VAL A 1 61 ? -3.701 1.235 1.321 1.00 54.42 94 VAL A CA 2
ATOM 2506 C C . VAL A 1 61 ? -2.260 1.693 1.047 1.00 74.42 94 VAL A C 2
ATOM 2507 O O . VAL A 1 61 ? -1.713 1.438 -0.022 1.00 73.24 94 VAL A O 2
ATOM 2520 N N . ARG A 1 62 ? -1.646 2.367 2.011 1.00 3.13 95 ARG A N 2
ATOM 2521 C CA . ARG A 1 62 ? -0.351 3.024 1.779 1.00 10.33 95 ARG A CA 2
ATOM 2522 C C . ARG A 1 62 ? 0.778 2.407 2.628 1.00 64.31 95 ARG A C 2
ATOM 2523 O O . ARG A 1 62 ? 0.847 2.625 3.836 1.00 12.42 95 ARG A O 2
ATOM 2544 N N . TYR A 1 63 ? 1.652 1.629 1.987 1.00 61.34 96 TYR A N 2
ATOM 2545 C CA . TYR A 1 63 ? 2.814 1.028 2.660 1.00 13.05 96 TYR A CA 2
ATOM 2546 C C . TYR A 1 63 ? 4.016 1.984 2.661 1.00 65.41 96 TYR A C 2
ATOM 2547 O O . TYR A 1 63 ? 4.321 2.610 1.645 1.00 13.43 96 TYR A O 2
ATOM 2565 N N . ILE A 1 64 ? 4.701 2.085 3.802 1.00 64.41 97 ILE A N 2
ATOM 2566 C CA . ILE A 1 64 ? 5.843 2.999 3.949 1.00 34.50 97 ILE A CA 2
ATOM 2567 C C . ILE A 1 64 ? 7.173 2.224 4.001 1.00 71.34 97 ILE A C 2
ATOM 2568 O O . ILE A 1 64 ? 7.319 1.273 4.778 1.00 72.12 97 ILE A O 2
ATOM 2584 N N . TYR A 1 65 ? 8.147 2.640 3.193 1.00 2.24 98 TYR A N 2
ATOM 2585 C CA . TYR A 1 65 ? 9.458 1.969 3.141 1.00 63.02 98 TYR A CA 2
ATOM 2586 C C . TYR A 1 65 ? 10.615 2.937 3.420 1.00 52.20 98 TYR A C 2
ATOM 2587 O O . TYR A 1 65 ? 10.662 4.041 2.880 1.00 43.13 98 TYR A O 2
ATOM 2605 N N . ASP A 1 66 ? 11.549 2.501 4.261 1.00 73.23 99 ASP A N 2
ATOM 2606 C CA . ASP A 1 66 ? 12.786 3.239 4.523 1.00 13.14 99 ASP A CA 2
ATOM 2607 C C . ASP A 1 66 ? 13.920 2.720 3.622 1.00 50.34 99 ASP A C 2
ATOM 2608 O O . ASP A 1 66 ? 14.175 1.518 3.571 1.00 12.40 99 ASP A O 2
ATOM 2617 N N . LYS A 1 67 ? 14.604 3.623 2.924 1.00 62.44 100 LYS A N 2
ATOM 2618 C CA . LYS A 1 67 ? 15.695 3.237 2.015 1.00 24.24 100 LYS A CA 2
ATOM 2619 C C . LYS A 1 67 ? 16.804 2.454 2.741 1.00 73.23 100 LYS A C 2
ATOM 2620 O O . LYS A 1 67 ? 17.318 2.890 3.775 1.00 22.45 100 LYS A O 2
ATOM 2639 N N . ILE A 1 68 ? 17.162 1.300 2.187 1.00 52.44 101 ILE A N 2
ATOM 2640 C CA . ILE A 1 68 ? 18.261 0.489 2.716 1.00 64.11 101 ILE A CA 2
ATOM 2641 C C . ILE A 1 68 ? 19.618 1.116 2.352 1.00 25.14 101 ILE A C 2
ATOM 2642 O O . ILE A 1 68 ? 19.911 1.346 1.178 1.00 63.52 101 ILE A O 2
ATOM 2658 N N . ILE A 1 69 ? 20.436 1.393 3.363 1.00 15.51 102 ILE A N 2
ATOM 2659 C CA . ILE A 1 69 ? 21.740 2.035 3.151 1.00 43.44 102 ILE A CA 2
ATOM 2660 C C . ILE A 1 69 ? 22.722 1.121 2.401 1.00 62.24 102 ILE A C 2
ATOM 2661 O O . ILE A 1 69 ? 23.347 1.525 1.419 1.00 74.34 102 ILE A O 2
ATOM 2677 N N . ASP A 1 70 ? 22.849 -0.111 2.865 1.00 24.23 103 ASP A N 2
ATOM 2678 C CA . ASP A 1 70 ? 23.773 -1.068 2.255 1.00 71.22 103 ASP A CA 2
ATOM 2679 C C . ASP A 1 70 ? 23.034 -2.028 1.336 1.00 61.43 103 ASP A C 2
ATOM 2680 O O . ASP A 1 70 ? 22.453 -3.021 1.779 1.00 13.14 103 ASP A O 2
ATOM 2689 N N . VAL A 1 71 ? 23.057 -1.710 0.051 1.00 40.41 104 VAL A N 2
ATOM 2690 C CA . VAL A 1 71 ? 22.321 -2.457 -0.928 1.00 22.15 104 VAL A CA 2
ATOM 2691 C C . VAL A 1 71 ? 22.739 -2.053 -2.361 1.00 35.44 104 VAL A C 2
ATOM 2692 O O . VAL A 1 71 ? 21.959 -2.150 -3.311 1.00 33.11 104 VAL A O 2
ATOM 2705 N N . SER A 1 72 ? 24.000 -1.628 -2.499 1.00 42.33 105 SER A N 2
ATOM 2706 C CA . SER A 1 72 ? 24.553 -1.113 -3.771 1.00 42.53 105 SER A CA 2
ATOM 2707 C C . SER A 1 72 ? 23.955 0.251 -4.146 1.00 65.41 105 SER A C 2
ATOM 2708 O O . SER A 1 72 ? 24.153 0.743 -5.256 1.00 52.24 105 SER A O 2
ATOM 2716 N N . TYR A 1 73 ? 23.241 0.860 -3.207 1.00 62.34 106 TYR A N 2
ATOM 2717 C CA . TYR A 1 73 ? 22.695 2.201 -3.376 1.00 4.41 106 TYR A CA 2
ATOM 2718 C C . TYR A 1 73 ? 23.528 3.203 -2.585 1.00 72.14 106 TYR A C 2
ATOM 2719 O O . TYR A 1 73 ? 23.903 2.958 -1.440 1.00 12.21 106 TYR A O 2
ATOM 2737 N N . VAL A 1 74 ? 23.827 4.319 -3.215 1.00 43.55 107 VAL A N 2
ATOM 2738 C CA . VAL A 1 74 ? 24.679 5.346 -2.617 1.00 33.02 107 VAL A CA 2
ATOM 2739 C C . VAL A 1 74 ? 23.854 6.404 -1.863 1.00 11.12 107 VAL A C 2
ATOM 2740 O O . VAL A 1 74 ? 22.707 6.694 -2.219 1.00 44.20 107 VAL A O 2
ATOM 2753 N N . ASP A 1 75 ? 24.442 6.963 -0.807 1.00 31.50 108 ASP A N 2
ATOM 2754 C CA . ASP A 1 75 ? 23.796 8.008 -0.003 1.00 41.40 108 ASP A CA 2
ATOM 2755 C C . ASP A 1 75 ? 24.749 9.169 0.310 1.00 51.51 108 ASP A C 2
ATOM 2756 O O . ASP A 1 75 ? 25.755 8.992 0.999 1.00 34.23 108 ASP A O 2
ATOM 2765 N N . GLU A 1 76 ? 24.427 10.356 -0.197 1.00 45.31 109 GLU A N 2
ATOM 2766 C CA . GLU A 1 76 ? 25.127 11.579 0.202 1.00 23.53 109 GLU A CA 2
ATOM 2767 C C . GLU A 1 76 ? 24.832 11.884 1.680 1.00 32.24 109 GLU A C 2
ATOM 2768 O O . GLU A 1 76 ? 25.739 12.053 2.496 1.00 64.11 109 GLU A O 2
ATOM 2780 N N . THR A 1 77 ? 23.538 11.921 1.999 1.00 23.35 110 THR A N 2
ATOM 2781 C CA . THR A 1 77 ? 23.046 12.165 3.362 1.00 33.01 110 THR A CA 2
ATOM 2782 C C . THR A 1 77 ? 21.526 11.909 3.416 1.00 1.12 110 THR A C 2
ATOM 2783 O O . THR A 1 77 ? 20.985 11.211 2.556 1.00 34.34 110 THR A O 2
ATOM 2794 N N . GLY A 1 78 ? 20.840 12.442 4.427 1.00 0.12 111 GLY A N 2
ATOM 2795 C CA . GLY A 1 78 ? 19.382 12.343 4.477 1.00 2.52 111 GLY A CA 2
ATOM 2796 C C . GLY A 1 78 ? 18.881 11.113 5.224 1.00 30.20 111 GLY A C 2
ATOM 2797 O O . GLY A 1 78 ? 18.291 10.209 4.630 1.00 2.11 111 GLY A O 2
ATOM 2801 N N . LYS A 1 79 ? 19.148 11.067 6.525 1.00 43.54 112 LYS A N 2
ATOM 2802 C CA . LYS A 1 79 ? 18.638 10.007 7.405 1.00 22.20 112 LYS A CA 2
ATOM 2803 C C . LYS A 1 79 ? 17.859 10.624 8.579 1.00 62.44 112 LYS A C 2
ATOM 2804 O O . LYS A 1 79 ? 17.548 11.819 8.555 1.00 21.05 112 LYS A O 2
ATOM 2823 N N . ASP A 1 80 ? 17.538 9.813 9.595 1.00 75.54 113 ASP A N 2
ATOM 2824 C CA . ASP A 1 80 ? 16.747 10.274 10.750 1.00 32.30 113 ASP A CA 2
ATOM 2825 C C . ASP A 1 80 ? 15.281 10.529 10.341 1.00 0.10 113 ASP A C 2
ATOM 2826 O O . ASP A 1 80 ? 14.381 9.780 10.725 1.00 11.22 113 ASP A O 2
ATOM 2835 N N . LEU A 1 81 ? 15.062 11.589 9.560 1.00 11.10 114 LEU A N 2
ATOM 2836 C CA . LEU A 1 81 ? 13.749 11.882 8.953 1.00 34.44 114 LEU A CA 2
ATOM 2837 C C . LEU A 1 81 ? 12.607 11.963 9.986 1.00 74.42 114 LEU A C 2
ATOM 2838 O O . LEU A 1 81 ? 12.835 12.021 11.196 1.00 72.11 114 LEU A O 2
ATOM 2854 N N . LEU A 1 82 ? 11.374 12.002 9.485 1.00 51.42 115 LEU A N 2
ATOM 2855 C CA . LEU A 1 82 ? 10.182 11.935 10.334 1.00 53.14 115 LEU A CA 2
ATOM 2856 C C . LEU A 1 82 ? 8.922 11.605 9.515 1.00 35.54 115 LEU A C 2
ATOM 2857 O O . LEU A 1 82 ? 8.653 12.240 8.495 1.00 51.12 115 LEU A O 2
ATOM 2873 N N . PRO A 1 83 ? 8.135 10.602 9.946 1.00 21.13 116 PRO A N 2
ATOM 2874 C CA . PRO A 1 83 ? 6.826 10.309 9.345 1.00 53.41 116 PRO A CA 2
ATOM 2875 C C . PRO A 1 83 ? 5.720 11.248 9.867 1.00 11.43 116 PRO A C 2
ATOM 2876 O O . PRO A 1 83 ? 5.603 11.479 11.072 1.00 11.13 116 PRO A O 2
ATOM 2887 N N . VAL A 1 84 ? 4.909 11.793 8.961 1.00 74.13 117 VAL A N 2
ATOM 2888 C CA . VAL A 1 84 ? 3.820 12.701 9.347 1.00 25.13 117 VAL A CA 2
ATOM 2889 C C . VAL A 1 84 ? 2.481 11.957 9.515 1.00 0.33 117 VAL A C 2
ATOM 2890 O O . VAL A 1 84 ? 1.971 11.343 8.578 1.00 4.01 117 VAL A O 2
ATOM 2903 N N . VAL A 1 85 ? 1.923 12.004 10.727 1.00 21.42 118 VAL A N 2
ATOM 2904 C CA . VAL A 1 85 ? 0.631 11.362 11.018 1.00 64.02 118 VAL A CA 2
ATOM 2905 C C . VAL A 1 85 ? -0.508 12.398 11.078 1.00 75.23 118 VAL A C 2
ATOM 2906 O O . VAL A 1 85 ? -0.453 13.355 11.854 1.00 51.04 118 VAL A O 2
ATOM 2919 N N . GLU A 1 86 ? -1.537 12.204 10.252 1.00 40.15 119 GLU A N 2
ATOM 2920 C CA . GLU A 1 86 ? -2.643 13.166 10.154 1.00 42.14 119 GLU A CA 2
ATOM 2921 C C . GLU A 1 86 ? -3.887 12.510 9.511 1.00 5.40 119 GLU A C 2
ATOM 2922 O O . GLU A 1 86 ? -3.756 11.575 8.719 1.00 4.23 119 GLU A O 2
ATOM 2934 N N . ILE A 1 87 ? -5.085 13.015 9.850 1.00 32.11 120 ILE A N 2
ATOM 2935 C CA . ILE A 1 87 ? -6.366 12.452 9.369 1.00 14.43 120 ILE A CA 2
ATOM 2936 C C . ILE A 1 87 ? -6.611 10.997 9.830 1.00 41.14 120 ILE A C 2
ATOM 2937 O O . ILE A 1 87 ? -5.791 10.107 9.608 1.00 22.11 120 ILE A O 2
ATOM 2953 N N . ILE A 1 88 ? -7.761 10.771 10.473 1.00 52.44 121 ILE A N 2
ATOM 2954 C CA . ILE A 1 88 ? -8.228 9.416 10.808 1.00 1.13 121 ILE A CA 2
ATOM 2955 C C . ILE A 1 88 ? -9.503 9.058 10.020 1.00 3.53 121 ILE A C 2
ATOM 2956 O O . ILE A 1 88 ? -10.152 9.934 9.442 1.00 13.01 121 ILE A O 2
ATOM 2972 N N . ASN A 1 89 ? -9.865 7.776 10.004 1.00 65.11 122 ASN A N 2
ATOM 2973 C CA . ASN A 1 89 ? -10.990 7.297 9.184 1.00 13.03 122 ASN A CA 2
ATOM 2974 C C . ASN A 1 89 ? -12.235 6.991 10.042 1.00 64.44 122 ASN A C 2
ATOM 2975 O O . ASN A 1 89 ? -12.128 6.655 11.222 1.00 61.02 122 ASN A O 2
ATOM 2986 N N . SER A 1 90 ? -13.413 7.097 9.425 1.00 24.32 123 SER A N 2
ATOM 2987 C CA . SER A 1 90 ? -14.692 6.761 10.083 1.00 74.21 123 SER A CA 2
ATOM 2988 C C . SER A 1 90 ? -14.984 5.248 9.995 1.00 71.00 123 SER A C 2
ATOM 2989 O O . SER A 1 90 ? -16.133 4.814 10.105 1.00 71.24 123 SER A O 2
ATOM 2997 N N . GLU A 1 91 ? -13.929 4.458 9.806 1.00 0.54 124 GLU A N 2
ATOM 2998 C CA . GLU A 1 91 ? -14.029 2.994 9.701 1.00 13.32 124 GLU A CA 2
ATOM 2999 C C . GLU A 1 91 ? -14.471 2.339 11.025 1.00 12.41 124 GLU A C 2
ATOM 3000 O O . GLU A 1 91 ? -14.667 3.019 12.033 1.00 61.05 124 GLU A O 2
ATOM 3012 N N . ALA A 1 92 ? -14.639 1.010 10.998 1.00 3.22 125 ALA A N 2
ATOM 3013 C CA . ALA A 1 92 ? -14.977 0.209 12.196 1.00 10.45 125 ALA A CA 2
ATOM 3014 C C . ALA A 1 92 ? -16.445 0.378 12.634 1.00 62.42 125 ALA A C 2
ATOM 3015 O O . ALA A 1 92 ? -17.082 -0.581 13.073 1.00 62.23 125 ALA A O 2
ATOM 3022 N N . ALA A 1 93 ? -16.982 1.594 12.511 1.00 43.35 126 ALA A N 2
ATOM 3023 C CA . ALA A 1 93 ? -18.378 1.874 12.870 1.00 11.35 126 ALA A CA 2
ATOM 3024 C C . ALA A 1 93 ? -19.370 1.135 11.957 1.00 3.51 126 ALA A C 2
ATOM 3025 O O . ALA A 1 93 ? -20.552 1.009 12.281 1.00 44.23 126 ALA A O 2
ATOM 3032 N N . VAL A 1 94 ? -18.884 0.651 10.813 1.00 11.11 127 VAL A N 2
ATOM 3033 C CA . VAL A 1 94 ? -19.724 -0.080 9.858 1.00 14.14 127 VAL A CA 2
ATOM 3034 C C . VAL A 1 94 ? -19.680 -1.598 10.118 1.00 14.40 127 VAL A C 2
ATOM 3035 O O . VAL A 1 94 ? -18.729 -2.278 9.729 1.00 50.42 127 VAL A O 2
ATOM 3048 N N . LEU A 1 95 ? -20.704 -2.118 10.796 1.00 22.53 128 LEU A N 2
ATOM 3049 C CA . LEU A 1 95 ? -20.820 -3.563 11.048 1.00 33.11 128 LEU A CA 2
ATOM 3050 C C . LEU A 1 95 ? -22.215 -4.077 10.649 1.00 3.13 128 LEU A C 2
ATOM 3051 O O . LEU A 1 95 ? -23.195 -3.904 11.379 1.00 11.22 128 LEU A O 2
ATOM 3067 N N . GLU A 1 96 ? -22.296 -4.708 9.480 1.00 71.42 129 GLU A N 2
ATOM 3068 C CA . GLU A 1 96 ? -23.576 -5.165 8.924 1.00 52.12 129 GLU A CA 2
ATOM 3069 C C . GLU A 1 96 ? -24.144 -6.373 9.693 1.00 11.32 129 GLU A C 2
ATOM 3070 O O . GLU A 1 96 ? -23.468 -7.385 9.869 1.00 74.53 129 GLU A O 2
ATOM 3082 N N . HIS A 1 97 ? -25.391 -6.255 10.146 1.00 73.22 130 HIS A N 2
ATOM 3083 C CA . HIS A 1 97 ? -26.070 -7.342 10.866 1.00 53.54 130 HIS A CA 2
ATOM 3084 C C . HIS A 1 97 ? -27.578 -7.341 10.560 1.00 63.01 130 HIS A C 2
ATOM 3085 O O . HIS A 1 97 ? -28.201 -6.285 10.502 1.00 22.33 130 HIS A O 2
ATOM 3100 N N . HIS A 1 98 ? -28.158 -8.526 10.385 1.00 42.54 131 HIS A N 2
ATOM 3101 C CA . HIS A 1 98 ? -29.557 -8.650 9.951 1.00 13.41 131 HIS A CA 2
ATOM 3102 C C . HIS A 1 98 ? -30.542 -8.582 11.131 1.00 71.22 131 HIS A C 2
ATOM 3103 O O . HIS A 1 98 ? -30.323 -9.203 12.177 1.00 64.55 131 HIS A O 2
ATOM 3118 N N . HIS A 1 99 ? -31.628 -7.827 10.960 1.00 70.21 132 HIS A N 2
ATOM 3119 C CA . HIS A 1 99 ? -32.689 -7.761 11.969 1.00 10.23 132 HIS A CA 2
ATOM 3120 C C . HIS A 1 99 ? -33.769 -8.819 11.684 1.00 44.14 132 HIS A C 2
ATOM 3121 O O . HIS A 1 99 ? -34.673 -8.608 10.872 1.00 12.12 132 HIS A O 2
ATOM 3136 N N . HIS A 1 100 ? -33.656 -9.959 12.359 1.00 5.04 133 HIS A N 2
ATOM 3137 C CA . HIS A 1 100 ? -34.502 -11.127 12.088 1.00 65.31 133 HIS A CA 2
ATOM 3138 C C . HIS A 1 100 ? -35.975 -10.893 12.482 1.00 50.22 133 HIS A C 2
ATOM 3139 O O . HIS A 1 100 ? -36.267 -10.237 13.482 1.00 52.41 133 HIS A O 2
ATOM 3154 N N . HIS A 1 101 ? -36.896 -11.438 11.684 1.00 44.14 134 HIS A N 2
ATOM 3155 C CA . HIS A 1 101 ? -38.337 -11.320 11.956 1.00 3.23 134 HIS A CA 2
ATOM 3156 C C . HIS A 1 101 ? -38.880 -12.543 12.714 1.00 11.11 134 HIS A C 2
ATOM 3157 O O . HIS A 1 101 ? -38.269 -13.614 12.722 1.00 61.32 134 HIS A O 2
ATOM 3172 N N . HIS A 1 102 ? -40.041 -12.370 13.340 1.00 42.34 135 HIS A N 2
ATOM 3173 C CA . HIS A 1 102 ? -40.711 -13.445 14.088 1.00 24.41 135 HIS A CA 2
ATOM 3174 C C . HIS A 1 102 ? -42.143 -13.689 13.557 1.00 54.01 135 HIS A C 2
ATOM 3175 O O . HIS A 1 102 ? -42.388 -14.763 12.961 1.00 38.61 135 HIS A O 2
ATOM 3191 N N . MET A 1 1 ? -16.029 7.458 -17.481 1.00 11.11 34 MET A N 3
ATOM 3192 C CA . MET A 1 1 ? -17.375 6.862 -17.722 1.00 43.43 34 MET A CA 3
ATOM 3193 C C . MET A 1 1 ? -18.137 6.669 -16.406 1.00 1.34 34 MET A C 3
ATOM 3194 O O . MET A 1 1 ? -17.530 6.456 -15.358 1.00 45.22 34 MET A O 3
ATOM 3210 N N . ASP A 1 2 ? -19.467 6.747 -16.469 1.00 33.14 35 ASP A N 3
ATOM 3211 C CA . ASP A 1 2 ? -20.319 6.555 -15.290 1.00 41.11 35 ASP A CA 3
ATOM 3212 C C . ASP A 1 2 ? -20.189 5.117 -14.748 1.00 22.31 35 ASP A C 3
ATOM 3213 O O . ASP A 1 2 ? -20.591 4.153 -15.406 1.00 32.04 35 ASP A O 3
ATOM 3222 N N . THR A 1 3 ? -19.616 4.981 -13.553 1.00 74.24 36 THR A N 3
ATOM 3223 C CA . THR A 1 3 ? -19.332 3.659 -12.966 1.00 61.53 36 THR A CA 3
ATOM 3224 C C . THR A 1 3 ? -19.592 3.620 -11.452 1.00 10.53 36 THR A C 3
ATOM 3225 O O . THR A 1 3 ? -20.321 2.755 -10.964 1.00 12.50 36 THR A O 3
ATOM 3236 N N . ASN A 1 4 ? -18.980 4.556 -10.712 1.00 44.41 37 ASN A N 3
ATOM 3237 C CA . ASN A 1 4 ? -19.026 4.553 -9.237 1.00 2.23 37 ASN A CA 3
ATOM 3238 C C . ASN A 1 4 ? -18.421 3.258 -8.677 1.00 60.34 37 ASN A C 3
ATOM 3239 O O . ASN A 1 4 ? -18.855 2.743 -7.643 1.00 14.40 37 ASN A O 3
ATOM 3250 N N . ASN A 1 5 ? -17.400 2.753 -9.364 1.00 31.22 38 ASN A N 3
ATOM 3251 C CA . ASN A 1 5 ? -16.709 1.534 -8.949 1.00 30.24 38 ASN A CA 3
ATOM 3252 C C . ASN A 1 5 ? -16.114 1.668 -7.536 1.00 23.12 38 ASN A C 3
ATOM 3253 O O . ASN A 1 5 ? -15.184 2.443 -7.311 1.00 44.52 38 ASN A O 3
ATOM 3264 N N . PHE A 1 6 ? -16.675 0.932 -6.584 1.00 61.33 39 PHE A N 3
ATOM 3265 C CA . PHE A 1 6 ? -16.102 0.852 -5.237 1.00 21.13 39 PHE A CA 3
ATOM 3266 C C . PHE A 1 6 ? -14.718 0.182 -5.268 1.00 62.24 39 PHE A C 3
ATOM 3267 O O . PHE A 1 6 ? -14.598 -1.038 -5.149 1.00 30.51 39 PHE A O 3
ATOM 3284 N N . THR A 1 7 ? -13.681 0.994 -5.458 1.00 74.33 40 THR A N 3
ATOM 3285 C CA . THR A 1 7 ? -12.306 0.495 -5.579 1.00 40.52 40 THR A CA 3
ATOM 3286 C C . THR A 1 7 ? -11.367 1.119 -4.541 1.00 51.21 40 THR A C 3
ATOM 3287 O O . THR A 1 7 ? -11.560 2.256 -4.101 1.00 53.24 40 THR A O 3
ATOM 3298 N N . VAL A 1 8 ? -10.349 0.354 -4.153 1.00 60.21 41 VAL A N 3
ATOM 3299 C CA . VAL A 1 8 ? -9.331 0.820 -3.210 1.00 12.05 41 VAL A CA 3
ATOM 3300 C C . VAL A 1 8 ? -7.948 0.905 -3.876 1.00 10.00 41 VAL A C 3
ATOM 3301 O O . VAL A 1 8 ? -7.420 -0.093 -4.371 1.00 22.31 41 VAL A O 3
ATOM 3314 N N . LYS A 1 9 ? -7.372 2.100 -3.892 1.00 73.13 42 LYS A N 3
ATOM 3315 C CA . LYS A 1 9 ? -6.014 2.300 -4.402 1.00 12.31 42 LYS A CA 3
ATOM 3316 C C . LYS A 1 9 ? -4.978 1.920 -3.340 1.00 35.12 42 LYS A C 3
ATOM 3317 O O . LYS A 1 9 ? -5.050 2.359 -2.199 1.00 1.12 42 LYS A O 3
ATOM 3336 N N . VAL A 1 10 ? -4.016 1.101 -3.724 1.00 11.04 43 VAL A N 3
ATOM 3337 C CA . VAL A 1 10 ? -2.916 0.749 -2.833 1.00 52.33 43 VAL A CA 3
ATOM 3338 C C . VAL A 1 10 ? -1.606 1.350 -3.350 1.00 23.13 43 VAL A C 3
ATOM 3339 O O . VAL A 1 10 ? -1.102 0.956 -4.405 1.00 65.43 43 VAL A O 3
ATOM 3352 N N . GLU A 1 11 ? -1.056 2.308 -2.613 1.00 32.20 44 GLU A N 3
ATOM 3353 C CA . GLU A 1 11 ? 0.170 2.984 -3.033 1.00 23.05 44 GLU A CA 3
ATOM 3354 C C . GLU A 1 11 ? 1.360 2.557 -2.164 1.00 21.24 44 GLU A C 3
ATOM 3355 O O . GLU A 1 11 ? 1.209 2.236 -0.984 1.00 72.34 44 GLU A O 3
ATOM 3367 N N . TYR A 1 12 ? 2.551 2.562 -2.754 1.00 14.15 45 TYR A N 3
ATOM 3368 C CA . TYR A 1 12 ? 3.762 2.134 -2.055 1.00 50.21 45 TYR A CA 3
ATOM 3369 C C . TYR A 1 12 ? 4.787 3.266 -2.059 1.00 65.10 45 TYR A C 3
ATOM 3370 O O . TYR A 1 12 ? 5.435 3.527 -3.076 1.00 33.42 45 TYR A O 3
ATOM 3388 N N . VAL A 1 13 ? 4.922 3.941 -0.922 1.00 54.33 46 VAL A N 3
ATOM 3389 C CA . VAL A 1 13 ? 5.710 5.172 -0.840 1.00 33.21 46 VAL A CA 3
ATOM 3390 C C . VAL A 1 13 ? 6.870 5.049 0.164 1.00 62.24 46 VAL A C 3
ATOM 3391 O O . VAL A 1 13 ? 6.854 4.193 1.051 1.00 73.33 46 VAL A O 3
ATOM 3404 N N . ASP A 1 14 ? 7.877 5.904 0.009 1.00 20.21 47 ASP A N 3
ATOM 3405 C CA . ASP A 1 14 ? 9.037 5.908 0.903 1.00 40.41 47 ASP A CA 3
ATOM 3406 C C . ASP A 1 14 ? 8.772 6.713 2.189 1.00 12.54 47 ASP A C 3
ATOM 3407 O O . ASP A 1 14 ? 7.672 7.229 2.407 1.00 33.55 47 ASP A O 3
ATOM 3416 N N . ALA A 1 15 ? 9.793 6.819 3.035 1.00 42.33 48 ALA A N 3
ATOM 3417 C CA . ALA A 1 15 ? 9.684 7.556 4.297 1.00 25.11 48 ALA A CA 3
ATOM 3418 C C . ALA A 1 15 ? 9.605 9.081 4.092 1.00 25.15 48 ALA A C 3
ATOM 3419 O O . ALA A 1 15 ? 9.353 9.828 5.044 1.00 25.21 48 ALA A O 3
ATOM 3426 N N . ASP A 1 16 ? 9.816 9.542 2.862 1.00 45.11 49 ASP A N 3
ATOM 3427 C CA . ASP A 1 16 ? 9.702 10.968 2.542 1.00 44.35 49 ASP A CA 3
ATOM 3428 C C . ASP A 1 16 ? 8.263 11.318 2.121 1.00 54.51 49 ASP A C 3
ATOM 3429 O O . ASP A 1 16 ? 7.809 12.453 2.285 1.00 15.41 49 ASP A O 3
ATOM 3438 N N . GLY A 1 17 ? 7.546 10.327 1.594 1.00 63.13 50 GLY A N 3
ATOM 3439 C CA . GLY A 1 17 ? 6.163 10.526 1.171 1.00 53.32 50 GLY A CA 3
ATOM 3440 C C . GLY A 1 17 ? 5.984 10.467 -0.343 1.00 11.25 50 GLY A C 3
ATOM 3441 O O . GLY A 1 17 ? 4.998 10.978 -0.880 1.00 32.25 50 GLY A O 3
ATOM 3445 N N . ALA A 1 18 ? 6.936 9.847 -1.031 1.00 75.44 51 ALA A N 3
ATOM 3446 C CA . ALA A 1 18 ? 6.860 9.674 -2.489 1.00 53.41 51 ALA A CA 3
ATOM 3447 C C . ALA A 1 18 ? 6.827 8.195 -2.862 1.00 1.34 51 ALA A C 3
ATOM 3448 O O . ALA A 1 18 ? 7.568 7.383 -2.315 1.00 32.40 51 ALA A O 3
ATOM 3455 N N . GLU A 1 19 ? 5.951 7.853 -3.784 1.00 3.32 52 GLU A N 3
ATOM 3456 C CA . GLU A 1 19 ? 5.789 6.470 -4.213 1.00 32.13 52 GLU A CA 3
ATOM 3457 C C . GLU A 1 19 ? 7.005 5.975 -5.001 1.00 20.41 52 GLU A C 3
ATOM 3458 O O . GLU A 1 19 ? 7.549 6.675 -5.855 1.00 34.22 52 GLU A O 3
ATOM 3470 N N . ILE A 1 20 ? 7.420 4.755 -4.700 1.00 2.23 53 ILE A N 3
ATOM 3471 C CA . ILE A 1 20 ? 8.646 4.184 -5.257 1.00 24.43 53 ILE A CA 3
ATOM 3472 C C . ILE A 1 20 ? 8.393 2.846 -5.967 1.00 32.33 53 ILE A C 3
ATOM 3473 O O . ILE A 1 20 ? 9.298 2.271 -6.575 1.00 32.11 53 ILE A O 3
ATOM 3489 N N . ALA A 1 21 ? 7.164 2.352 -5.886 1.00 41.42 54 ALA A N 3
ATOM 3490 C CA . ALA A 1 21 ? 6.805 1.064 -6.491 1.00 14.23 54 ALA A CA 3
ATOM 3491 C C . ALA A 1 21 ? 5.445 1.149 -7.191 1.00 51.03 54 ALA A C 3
ATOM 3492 O O . ALA A 1 21 ? 4.589 1.936 -6.787 1.00 13.44 54 ALA A O 3
ATOM 3499 N N . PRO A 1 22 ? 5.232 0.353 -8.261 1.00 72.12 55 PRO A N 3
ATOM 3500 C CA . PRO A 1 22 ? 3.939 0.309 -8.965 1.00 3.41 55 PRO A CA 3
ATOM 3501 C C . PRO A 1 22 ? 2.748 0.099 -8.024 1.00 32.11 55 PRO A C 3
ATOM 3502 O O . PRO A 1 22 ? 2.737 -0.820 -7.193 1.00 72.03 55 PRO A O 3
ATOM 3513 N N . SER A 1 23 ? 1.743 0.947 -8.175 1.00 62.45 56 SER A N 3
ATOM 3514 C CA . SER A 1 23 ? 0.583 0.943 -7.282 1.00 42.52 56 SER A CA 3
ATOM 3515 C C . SER A 1 23 ? -0.518 0.023 -7.804 1.00 4.44 56 SER A C 3
ATOM 3516 O O . SER A 1 23 ? -0.586 -0.278 -8.997 1.00 64.25 56 SER A O 3
ATOM 3524 N N . ASP A 1 24 ? -1.391 -0.406 -6.910 1.00 61.43 57 ASP A N 3
ATOM 3525 C CA . ASP A 1 24 ? -2.489 -1.302 -7.270 1.00 11.20 57 ASP A CA 3
ATOM 3526 C C . ASP A 1 24 ? -3.848 -0.617 -7.103 1.00 0.41 57 ASP A C 3
ATOM 3527 O O . ASP A 1 24 ? -3.958 0.438 -6.476 1.00 72.31 57 ASP A O 3
ATOM 3536 N N . THR A 1 25 ? -4.876 -1.219 -7.683 1.00 34.23 58 THR A N 3
ATOM 3537 C CA . THR A 1 25 ? -6.255 -0.745 -7.523 1.00 74.13 58 THR A CA 3
ATOM 3538 C C . THR A 1 25 ? -7.208 -1.938 -7.413 1.00 72.45 58 THR A C 3
ATOM 3539 O O . THR A 1 25 ? -7.515 -2.604 -8.405 1.00 71.31 58 THR A O 3
ATOM 3550 N N . LEU A 1 26 ? -7.667 -2.206 -6.198 1.00 70.35 59 LEU A N 3
ATOM 3551 C CA . LEU A 1 26 ? -8.459 -3.402 -5.912 1.00 34.35 59 LEU A CA 3
ATOM 3552 C C . LEU A 1 26 ? -9.971 -3.138 -6.004 1.00 63.41 59 LEU A C 3
ATOM 3553 O O . LEU A 1 26 ? -10.505 -2.268 -5.317 1.00 32.20 59 LEU A O 3
ATOM 3569 N N . THR A 1 27 ? -10.652 -3.887 -6.872 1.00 53.41 60 THR A N 3
ATOM 3570 C CA . THR A 1 27 ? -12.125 -3.873 -6.929 1.00 21.22 60 THR A CA 3
ATOM 3571 C C . THR A 1 27 ? -12.706 -5.078 -6.175 1.00 3.12 60 THR A C 3
ATOM 3572 O O . THR A 1 27 ? -13.921 -5.204 -6.005 1.00 71.35 60 THR A O 3
ATOM 3583 N N . ASP A 1 28 ? -11.815 -5.964 -5.738 1.00 32.22 61 ASP A N 3
ATOM 3584 C CA . ASP A 1 28 ? -12.175 -7.137 -4.941 1.00 22.24 61 ASP A CA 3
ATOM 3585 C C . ASP A 1 28 ? -12.783 -6.724 -3.590 1.00 31.43 61 ASP A C 3
ATOM 3586 O O . ASP A 1 28 ? -12.158 -5.984 -2.833 1.00 42.32 61 ASP A O 3
ATOM 3595 N N . TYR A 1 29 ? -13.995 -7.213 -3.294 1.00 1.42 62 TYR A N 3
ATOM 3596 C CA . TYR A 1 29 ? -14.700 -6.866 -2.045 1.00 55.31 62 TYR A CA 3
ATOM 3597 C C . TYR A 1 29 ? -13.769 -6.899 -0.821 1.00 35.00 62 TYR A C 3
ATOM 3598 O O . TYR A 1 29 ? -13.740 -5.963 -0.027 1.00 75.42 62 TYR A O 3
ATOM 3616 N N . HIS A 1 30 ? -13.023 -7.983 -0.651 1.00 71.43 63 HIS A N 3
ATOM 3617 C CA . HIS A 1 30 ? -11.995 -8.029 0.391 1.00 55.43 63 HIS A CA 3
ATOM 3618 C C . HIS A 1 30 ? -10.653 -7.537 -0.149 1.00 44.42 63 HIS A C 3
ATOM 3619 O O . HIS A 1 30 ? -9.827 -8.323 -0.619 1.00 21.34 63 HIS A O 3
ATOM 3634 N N . TYR A 1 31 ? -10.454 -6.224 -0.100 1.00 23.31 64 TYR A N 3
ATOM 3635 C CA . TYR A 1 31 ? -9.213 -5.630 -0.579 1.00 64.10 64 TYR A CA 3
ATOM 3636 C C . TYR A 1 31 ? -8.048 -5.987 0.361 1.00 22.23 64 TYR A C 3
ATOM 3637 O O . TYR A 1 31 ? -7.781 -5.311 1.354 1.00 55.23 64 TYR A O 3
ATOM 3655 N N . VAL A 1 32 ? -7.390 -7.099 0.064 1.00 0.42 65 VAL A N 3
ATOM 3656 C CA . VAL A 1 32 ? -6.257 -7.562 0.861 1.00 55.23 65 VAL A CA 3
ATOM 3657 C C . VAL A 1 32 ? -4.937 -7.307 0.118 1.00 72.31 65 VAL A C 3
ATOM 3658 O O . VAL A 1 32 ? -4.645 -7.949 -0.894 1.00 44.33 65 VAL A O 3
ATOM 3671 N N . SER A 1 33 ? -4.148 -6.363 0.626 1.00 45.55 66 SER A N 3
ATOM 3672 C CA . SER A 1 33 ? -2.896 -5.952 -0.028 1.00 13.25 66 SER A CA 3
ATOM 3673 C C . SER A 1 33 ? -1.685 -6.723 0.516 1.00 61.01 66 SER A C 3
ATOM 3674 O O . SER A 1 33 ? -1.761 -7.379 1.555 1.00 35.24 66 SER A O 3
ATOM 3682 N N . THR A 1 34 ? -0.565 -6.638 -0.202 1.00 73.22 67 THR A N 3
ATOM 3683 C CA . THR A 1 34 ? 0.668 -7.349 0.176 1.00 3.53 67 THR A CA 3
ATOM 3684 C C . THR A 1 34 ? 1.902 -6.440 0.063 1.00 33.41 67 THR A C 3
ATOM 3685 O O . THR A 1 34 ? 2.072 -5.740 -0.938 1.00 74.02 67 THR A O 3
ATOM 3696 N N . PRO A 1 35 ? 2.792 -6.448 1.080 1.00 45.31 68 PRO A N 3
ATOM 3697 C CA . PRO A 1 35 ? 4.023 -5.634 1.061 1.00 72.24 68 PRO A CA 3
ATOM 3698 C C . PRO A 1 35 ? 5.005 -6.071 -0.040 1.00 13.11 68 PRO A C 3
ATOM 3699 O O . PRO A 1 35 ? 5.378 -7.247 -0.136 1.00 41.42 68 PRO A O 3
ATOM 3710 N N . LYS A 1 36 ? 5.420 -5.119 -0.874 1.00 43.20 69 LYS A N 3
ATOM 3711 C CA . LYS A 1 36 ? 6.351 -5.398 -1.975 1.00 30.30 69 LYS A CA 3
ATOM 3712 C C . LYS A 1 36 ? 7.795 -5.081 -1.563 1.00 32.41 69 LYS A C 3
ATOM 3713 O O . LYS A 1 36 ? 8.147 -3.922 -1.346 1.00 74.14 69 LYS A O 3
ATOM 3732 N N . ASP A 1 37 ? 8.622 -6.117 -1.452 1.00 61.35 70 ASP A N 3
ATOM 3733 C CA . ASP A 1 37 ? 10.023 -5.951 -1.060 1.00 14.25 70 ASP A CA 3
ATOM 3734 C C . ASP A 1 37 ? 10.829 -5.267 -2.183 1.00 0.55 70 ASP A C 3
ATOM 3735 O O . ASP A 1 37 ? 11.202 -5.897 -3.180 1.00 13.44 70 ASP A O 3
ATOM 3744 N N . ILE A 1 38 ? 11.067 -3.967 -2.016 1.00 73.41 71 ILE A N 3
ATOM 3745 C CA . ILE A 1 38 ? 11.702 -3.138 -3.047 1.00 52.14 71 ILE A CA 3
ATOM 3746 C C . ILE A 1 38 ? 13.237 -3.136 -2.921 1.00 34.33 71 ILE A C 3
ATOM 3747 O O . ILE A 1 38 ? 13.779 -2.867 -1.850 1.00 11.31 71 ILE A O 3
ATOM 3763 N N . PRO A 1 39 ? 13.967 -3.423 -4.020 1.00 71.42 72 PRO A N 3
ATOM 3764 C CA . PRO A 1 39 ? 15.436 -3.335 -4.027 1.00 45.03 72 PRO A CA 3
ATOM 3765 C C . PRO A 1 39 ? 15.924 -1.909 -3.703 1.00 61.33 72 PRO A C 3
ATOM 3766 O O . PRO A 1 39 ? 15.843 -1.007 -4.537 1.00 74.41 72 PRO A O 3
ATOM 3777 N N . GLY A 1 40 ? 16.400 -1.712 -2.471 1.00 41.05 73 GLY A N 3
ATOM 3778 C CA . GLY A 1 40 ? 16.835 -0.387 -2.024 1.00 1.04 73 GLY A CA 3
ATOM 3779 C C . GLY A 1 40 ? 15.903 0.235 -0.981 1.00 31.13 73 GLY A C 3
ATOM 3780 O O . GLY A 1 40 ? 16.236 1.251 -0.371 1.00 61.23 73 GLY A O 3
ATOM 3784 N N . TYR A 1 41 ? 14.729 -0.367 -0.781 1.00 3.25 74 TYR A N 3
ATOM 3785 C CA . TYR A 1 41 ? 13.774 0.093 0.242 1.00 5.52 74 TYR A CA 3
ATOM 3786 C C . TYR A 1 41 ? 13.242 -1.059 1.107 1.00 32.44 74 TYR A C 3
ATOM 3787 O O . TYR A 1 41 ? 12.944 -2.144 0.614 1.00 43.34 74 TYR A O 3
ATOM 3805 N N . LYS A 1 42 ? 13.110 -0.792 2.404 1.00 31.22 75 LYS A N 3
ATOM 3806 C CA . LYS A 1 42 ? 12.661 -1.798 3.375 1.00 53.43 75 LYS A CA 3
ATOM 3807 C C . LYS A 1 42 ? 11.341 -1.369 4.034 1.00 34.33 75 LYS A C 3
ATOM 3808 O O . LYS A 1 42 ? 11.189 -0.214 4.429 1.00 30.04 75 LYS A O 3
ATOM 3827 N N . LEU A 1 43 ? 10.392 -2.293 4.156 1.00 43.25 76 LEU A N 3
ATOM 3828 C CA . LEU A 1 43 ? 9.081 -1.981 4.740 1.00 23.12 76 LEU A CA 3
ATOM 3829 C C . LEU A 1 43 ? 9.197 -1.464 6.186 1.00 1.11 76 LEU A C 3
ATOM 3830 O O . LEU A 1 43 ? 9.730 -2.145 7.061 1.00 54.52 76 LEU A O 3
ATOM 3846 N N . ARG A 1 44 ? 8.695 -0.252 6.421 1.00 50.21 77 ARG A N 3
ATOM 3847 C CA . ARG A 1 44 ? 8.641 0.323 7.771 1.00 21.33 77 ARG A CA 3
ATOM 3848 C C . ARG A 1 44 ? 7.449 -0.229 8.564 1.00 1.54 77 ARG A C 3
ATOM 3849 O O . ARG A 1 44 ? 7.609 -0.801 9.645 1.00 73.21 77 ARG A O 3
ATOM 3870 N N . GLU A 1 45 ? 6.249 -0.043 8.024 1.00 44.22 78 GLU A N 3
ATOM 3871 C CA . GLU A 1 45 ? 5.026 -0.411 8.733 1.00 61.03 78 GLU A CA 3
ATOM 3872 C C . GLU A 1 45 ? 3.865 -0.697 7.770 1.00 34.52 78 GLU A C 3
ATOM 3873 O O . GLU A 1 45 ? 3.807 -0.161 6.661 1.00 0.42 78 GLU A O 3
ATOM 3885 N N . ILE A 1 46 ? 2.947 -1.547 8.219 1.00 42.25 79 ILE A N 3
ATOM 3886 C CA . ILE A 1 46 ? 1.745 -1.895 7.455 1.00 65.22 79 ILE A CA 3
ATOM 3887 C C . ILE A 1 46 ? 0.519 -1.122 7.988 1.00 63.22 79 ILE A C 3
ATOM 3888 O O . ILE A 1 46 ? 0.183 -1.218 9.169 1.00 20.00 79 ILE A O 3
ATOM 3904 N N . PRO A 1 47 ? -0.165 -0.342 7.126 1.00 52.44 80 PRO A N 3
ATOM 3905 C CA . PRO A 1 47 ? -1.338 0.465 7.534 1.00 72.44 80 PRO A CA 3
ATOM 3906 C C . PRO A 1 47 ? -2.518 -0.375 8.073 1.00 42.04 80 PRO A C 3
ATOM 3907 O O . PRO A 1 47 ? -2.717 -1.530 7.683 1.00 41.45 80 PRO A O 3
ATOM 3918 N N . HIS A 1 48 ? -3.315 0.229 8.961 1.00 71.24 81 HIS A N 3
ATOM 3919 C CA . HIS A 1 48 ? -4.449 -0.463 9.601 1.00 64.53 81 HIS A CA 3
ATOM 3920 C C . HIS A 1 48 ? -5.541 -0.870 8.590 1.00 21.21 81 HIS A C 3
ATOM 3921 O O . HIS A 1 48 ? -6.395 -1.702 8.890 1.00 5.33 81 HIS A O 3
ATOM 3936 N N . ASN A 1 49 ? -5.513 -0.277 7.399 1.00 30.35 82 ASN A N 3
ATOM 3937 C CA . ASN A 1 49 ? -6.508 -0.574 6.357 1.00 52.51 82 ASN A CA 3
ATOM 3938 C C . ASN A 1 49 ? -5.925 -1.468 5.247 1.00 25.12 82 ASN A C 3
ATOM 3939 O O . ASN A 1 49 ? -6.476 -1.543 4.153 1.00 1.30 82 ASN A O 3
ATOM 3950 N N . ALA A 1 50 ? -4.824 -2.154 5.538 1.00 23.51 83 ALA A N 3
ATOM 3951 C CA . ALA A 1 50 ? -4.169 -3.027 4.553 1.00 2.22 83 ALA A CA 3
ATOM 3952 C C . ALA A 1 50 ? -5.062 -4.212 4.137 1.00 72.52 83 ALA A C 3
ATOM 3953 O O . ALA A 1 50 ? -4.945 -4.732 3.023 1.00 44.32 83 ALA A O 3
ATOM 3960 N N . THR A 1 51 ? -5.943 -4.637 5.042 1.00 51.23 84 THR A N 3
ATOM 3961 C CA . THR A 1 51 ? -6.879 -5.742 4.772 1.00 64.40 84 THR A CA 3
ATOM 3962 C C . THR A 1 51 ? -8.279 -5.408 5.300 1.00 21.45 84 THR A C 3
ATOM 3963 O O . THR A 1 51 ? -8.420 -4.924 6.423 1.00 61.54 84 THR A O 3
ATOM 3974 N N . GLY A 1 52 ? -9.313 -5.653 4.496 1.00 75.44 85 GLY A N 3
ATOM 3975 C CA . GLY A 1 52 ? -10.676 -5.415 4.966 1.00 33.13 85 GLY A CA 3
ATOM 3976 C C . GLY A 1 52 ? -11.741 -5.489 3.876 1.00 32.44 85 GLY A C 3
ATOM 3977 O O . GLY A 1 52 ? -11.519 -6.048 2.802 1.00 63.03 85 GLY A O 3
ATOM 3981 N N . ASN A 1 53 ? -12.908 -4.922 4.171 1.00 23.43 86 ASN A N 3
ATOM 3982 C CA . ASN A 1 53 ? -14.045 -4.918 3.246 1.00 41.41 86 ASN A CA 3
ATOM 3983 C C . ASN A 1 53 ? -14.182 -3.563 2.531 1.00 60.34 86 ASN A C 3
ATOM 3984 O O . ASN A 1 53 ? -14.166 -2.511 3.179 1.00 70.35 86 ASN A O 3
ATOM 3995 N N . ILE A 1 54 ? -14.312 -3.584 1.206 1.00 3.41 87 ILE A N 3
ATOM 3996 C CA . ILE A 1 54 ? -14.584 -2.359 0.451 1.00 52.03 87 ILE A CA 3
ATOM 3997 C C . ILE A 1 54 ? -16.002 -1.867 0.743 1.00 43.44 87 ILE A C 3
ATOM 3998 O O . ILE A 1 54 ? -16.976 -2.323 0.140 1.00 54.21 87 ILE A O 3
ATOM 4014 N N . THR A 1 55 ? -16.109 -0.956 1.695 1.00 10.02 88 THR A N 3
ATOM 4015 C CA . THR A 1 55 ? -17.405 -0.404 2.101 1.00 20.42 88 THR A CA 3
ATOM 4016 C C . THR A 1 55 ? -17.689 0.914 1.373 1.00 10.25 88 THR A C 3
ATOM 4017 O O . THR A 1 55 ? -18.840 1.243 1.077 1.00 53.14 88 THR A O 3
ATOM 4028 N N . ASP A 1 56 ? -16.624 1.661 1.087 1.00 32.13 89 ASP A N 3
ATOM 4029 C CA . ASP A 1 56 ? -16.708 2.918 0.334 1.00 3.33 89 ASP A CA 3
ATOM 4030 C C . ASP A 1 56 ? -15.626 2.953 -0.757 1.00 20.12 89 ASP A C 3
ATOM 4031 O O . ASP A 1 56 ? -14.663 2.185 -0.709 1.00 65.42 89 ASP A O 3
ATOM 4040 N N . THR A 1 57 ? -15.778 3.839 -1.738 1.00 71.15 90 THR A N 3
ATOM 4041 C CA . THR A 1 57 ? -14.800 3.942 -2.833 1.00 12.35 90 THR A CA 3
ATOM 4042 C C . THR A 1 57 ? -13.806 5.085 -2.596 1.00 12.13 90 THR A C 3
ATOM 4043 O O . THR A 1 57 ? -14.073 6.009 -1.826 1.00 75.11 90 THR A O 3
ATOM 4054 N N . GLY A 1 58 ? -12.653 5.009 -3.255 1.00 51.41 91 GLY A N 3
ATOM 4055 C CA . GLY A 1 58 ? -11.625 6.035 -3.111 1.00 22.43 91 GLY A CA 3
ATOM 4056 C C . GLY A 1 58 ? -10.741 5.847 -1.878 1.00 1.42 91 GLY A C 3
ATOM 4057 O O . GLY A 1 58 ? -10.023 6.765 -1.474 1.00 54.12 91 GLY A O 3
ATOM 4061 N N . ILE A 1 59 ? -10.801 4.663 -1.269 1.00 2.00 92 ILE A N 3
ATOM 4062 C CA . ILE A 1 59 ? -9.929 4.329 -0.136 1.00 72.40 92 ILE A CA 3
ATOM 4063 C C . ILE A 1 59 ? -8.494 4.067 -0.619 1.00 23.15 92 ILE A C 3
ATOM 4064 O O . ILE A 1 59 ? -8.293 3.441 -1.660 1.00 53.20 92 ILE A O 3
ATOM 4080 N N . ILE A 1 60 ? -7.501 4.550 0.124 1.00 54.12 93 ILE A N 3
ATOM 4081 C CA . ILE A 1 60 ? -6.099 4.349 -0.261 1.00 41.21 93 ILE A CA 3
ATOM 4082 C C . ILE A 1 60 ? -5.277 3.681 0.854 1.00 1.31 93 ILE A C 3
ATOM 4083 O O . ILE A 1 60 ? -5.262 4.130 2.002 1.00 24.12 93 ILE A O 3
ATOM 4099 N N . VAL A 1 61 ? -4.604 2.590 0.495 1.00 41.35 94 VAL A N 3
ATOM 4100 C CA . VAL A 1 61 ? -3.715 1.865 1.402 1.00 54.13 94 VAL A CA 3
ATOM 4101 C C . VAL A 1 61 ? -2.246 2.152 1.054 1.00 63.23 94 VAL A C 3
ATOM 4102 O O . VAL A 1 61 ? -1.750 1.715 0.017 1.00 13.21 94 VAL A O 3
ATOM 4115 N N . ARG A 1 62 ? -1.560 2.902 1.911 1.00 13.34 95 ARG A N 3
ATOM 4116 C CA . ARG A 1 62 ? -0.161 3.283 1.649 1.00 4.44 95 ARG A CA 3
ATOM 4117 C C . ARG A 1 62 ? 0.840 2.513 2.520 1.00 53.40 95 ARG A C 3
ATOM 4118 O O . ARG A 1 62 ? 0.864 2.655 3.741 1.00 11.41 95 ARG A O 3
ATOM 4139 N N . TYR A 1 63 ? 1.665 1.698 1.869 1.00 15.34 96 TYR A N 3
ATOM 4140 C CA . TYR A 1 63 ? 2.781 1.027 2.534 1.00 2.32 96 TYR A CA 3
ATOM 4141 C C . TYR A 1 63 ? 4.018 1.930 2.543 1.00 53.23 96 TYR A C 3
ATOM 4142 O O . TYR A 1 63 ? 4.457 2.416 1.499 1.00 45.03 96 TYR A O 3
ATOM 4160 N N . ILE A 1 64 ? 4.569 2.154 3.734 1.00 60.42 97 ILE A N 3
ATOM 4161 C CA . ILE A 1 64 ? 5.707 3.061 3.910 1.00 42.55 97 ILE A CA 3
ATOM 4162 C C . ILE A 1 64 ? 7.031 2.280 3.959 1.00 2.23 97 ILE A C 3
ATOM 4163 O O . ILE A 1 64 ? 7.169 1.335 4.741 1.00 23.13 97 ILE A O 3
ATOM 4179 N N . TYR A 1 65 ? 8.005 2.673 3.134 1.00 15.52 98 TYR A N 3
ATOM 4180 C CA . TYR A 1 65 ? 9.302 1.985 3.087 1.00 10.35 98 TYR A CA 3
ATOM 4181 C C . TYR A 1 65 ? 10.453 2.916 3.477 1.00 2.23 98 TYR A C 3
ATOM 4182 O O . TYR A 1 65 ? 10.567 4.032 2.973 1.00 62.52 98 TYR A O 3
ATOM 4200 N N . ASP A 1 66 ? 11.302 2.445 4.380 1.00 60.05 99 ASP A N 3
ATOM 4201 C CA . ASP A 1 66 ? 12.521 3.161 4.740 1.00 71.33 99 ASP A CA 3
ATOM 4202 C C . ASP A 1 66 ? 13.612 2.955 3.680 1.00 65.20 99 ASP A C 3
ATOM 4203 O O . ASP A 1 66 ? 13.780 1.858 3.140 1.00 15.00 99 ASP A O 3
ATOM 4212 N N . LYS A 1 67 ? 14.350 4.016 3.385 1.00 24.10 100 LYS A N 3
ATOM 4213 C CA . LYS A 1 67 ? 15.379 3.983 2.352 1.00 64.24 100 LYS A CA 3
ATOM 4214 C C . LYS A 1 67 ? 16.644 3.251 2.826 1.00 42.20 100 LYS A C 3
ATOM 4215 O O . LYS A 1 67 ? 17.337 3.703 3.738 1.00 13.01 100 LYS A O 3
ATOM 4234 N N . ILE A 1 68 ? 16.939 2.117 2.191 1.00 12.20 101 ILE A N 3
ATOM 4235 C CA . ILE A 1 68 ? 18.101 1.306 2.554 1.00 45.32 101 ILE A CA 3
ATOM 4236 C C . ILE A 1 68 ? 19.391 1.927 2.007 1.00 20.22 101 ILE A C 3
ATOM 4237 O O . ILE A 1 68 ? 19.679 1.854 0.812 1.00 33.01 101 ILE A O 3
ATOM 4253 N N . ILE A 1 69 ? 20.159 2.543 2.893 1.00 2.32 102 ILE A N 3
ATOM 4254 C CA . ILE A 1 69 ? 21.432 3.170 2.525 1.00 65.23 102 ILE A CA 3
ATOM 4255 C C . ILE A 1 69 ? 22.614 2.221 2.833 1.00 42.32 102 ILE A C 3
ATOM 4256 O O . ILE A 1 69 ? 23.779 2.615 2.837 1.00 43.33 102 ILE A O 3
ATOM 4272 N N . ASP A 1 70 ? 22.292 0.951 3.073 1.00 22.50 103 ASP A N 3
ATOM 4273 C CA . ASP A 1 70 ? 23.301 -0.075 3.343 1.00 4.24 103 ASP A CA 3
ATOM 4274 C C . ASP A 1 70 ? 23.808 -0.695 2.018 1.00 23.25 103 ASP A C 3
ATOM 4275 O O . ASP A 1 70 ? 23.761 -0.051 0.968 1.00 51.43 103 ASP A O 3
ATOM 4284 N N . VAL A 1 71 ? 24.292 -1.939 2.058 1.00 51.41 104 VAL A N 3
ATOM 4285 C CA . VAL A 1 71 ? 24.856 -2.590 0.870 1.00 13.45 104 VAL A CA 3
ATOM 4286 C C . VAL A 1 71 ? 23.829 -2.763 -0.255 1.00 31.23 104 VAL A C 3
ATOM 4287 O O . VAL A 1 71 ? 24.186 -2.803 -1.435 1.00 41.25 104 VAL A O 3
ATOM 4300 N N . SER A 1 72 ? 22.561 -2.842 0.127 1.00 64.41 105 SER A N 3
ATOM 4301 C CA . SER A 1 72 ? 21.448 -3.059 -0.817 1.00 5.14 105 SER A CA 3
ATOM 4302 C C . SER A 1 72 ? 21.585 -4.399 -1.563 1.00 70.24 105 SER A C 3
ATOM 4303 O O . SER A 1 72 ? 20.985 -5.397 -1.165 1.00 33.12 105 SER A O 3
ATOM 4311 N N . TYR A 1 73 ? 22.398 -4.410 -2.623 1.00 53.43 106 TYR A N 3
ATOM 4312 C CA . TYR A 1 73 ? 22.613 -5.601 -3.461 1.00 15.15 106 TYR A CA 3
ATOM 4313 C C . TYR A 1 73 ? 21.325 -6.302 -3.882 1.00 64.34 106 TYR A C 3
ATOM 4314 O O . TYR A 1 73 ? 20.738 -5.984 -4.918 1.00 14.34 106 TYR A O 3
ATOM 4332 N N . VAL A 1 74 ? 20.900 -7.234 -3.057 1.00 51.22 107 VAL A N 3
ATOM 4333 C CA . VAL A 1 74 ? 19.815 -8.157 -3.387 1.00 43.35 107 VAL A CA 3
ATOM 4334 C C . VAL A 1 74 ? 20.217 -9.031 -4.586 1.00 4.40 107 VAL A C 3
ATOM 4335 O O . VAL A 1 74 ? 19.767 -8.829 -5.715 1.00 14.43 107 VAL A O 3
ATOM 4348 N N . ASP A 1 75 ? 21.085 -9.996 -4.317 1.00 25.15 108 ASP A N 3
ATOM 4349 C CA . ASP A 1 75 ? 21.680 -10.858 -5.352 1.00 10.04 108 ASP A CA 3
ATOM 4350 C C . ASP A 1 75 ? 20.724 -11.975 -5.816 1.00 31.32 108 ASP A C 3
ATOM 4351 O O . ASP A 1 75 ? 21.160 -12.982 -6.380 1.00 62.25 108 ASP A O 3
ATOM 4360 N N . GLU A 1 76 ? 19.425 -11.783 -5.619 1.00 75.44 109 GLU A N 3
ATOM 4361 C CA . GLU A 1 76 ? 18.440 -12.821 -5.920 1.00 32.22 109 GLU A CA 3
ATOM 4362 C C . GLU A 1 76 ? 17.512 -12.419 -7.074 1.00 74.04 109 GLU A C 3
ATOM 4363 O O . GLU A 1 76 ? 16.623 -11.577 -6.915 1.00 62.03 109 GLU A O 3
ATOM 4375 N N . THR A 1 77 ? 17.742 -13.014 -8.241 1.00 2.51 110 THR A N 3
ATOM 4376 C CA . THR A 1 77 ? 16.844 -12.853 -9.394 1.00 23.32 110 THR A CA 3
ATOM 4377 C C . THR A 1 77 ? 15.586 -13.719 -9.231 1.00 35.11 110 THR A C 3
ATOM 4378 O O . THR A 1 77 ? 15.655 -14.854 -8.757 1.00 44.55 110 THR A O 3
ATOM 4389 N N . GLY A 1 78 ? 14.432 -13.182 -9.616 1.00 72.44 111 GLY A N 3
ATOM 4390 C CA . GLY A 1 78 ? 13.184 -13.920 -9.457 1.00 5.51 111 GLY A CA 3
ATOM 4391 C C . GLY A 1 78 ? 11.954 -13.110 -9.851 1.00 23.41 111 GLY A C 3
ATOM 4392 O O . GLY A 1 78 ? 11.815 -11.951 -9.455 1.00 31.34 111 GLY A O 3
ATOM 4396 N N . LYS A 1 79 ? 11.070 -13.724 -10.644 1.00 73.14 112 LYS A N 3
ATOM 4397 C CA . LYS A 1 79 ? 9.810 -13.095 -11.073 1.00 43.35 112 LYS A CA 3
ATOM 4398 C C . LYS A 1 79 ? 10.065 -11.852 -11.953 1.00 75.30 112 LYS A C 3
ATOM 4399 O O . LYS A 1 79 ? 9.161 -11.053 -12.210 1.00 41.31 112 LYS A O 3
ATOM 4418 N N . ASP A 1 80 ? 11.297 -11.723 -12.443 1.00 23.13 113 ASP A N 3
ATOM 4419 C CA . ASP A 1 80 ? 11.711 -10.564 -13.243 1.00 33.12 113 ASP A CA 3
ATOM 4420 C C . ASP A 1 80 ? 11.588 -10.840 -14.753 1.00 64.11 113 ASP A C 3
ATOM 4421 O O . ASP A 1 80 ? 12.157 -10.122 -15.578 1.00 4.13 113 ASP A O 3
ATOM 4430 N N . LEU A 1 81 ? 10.820 -11.865 -15.102 1.00 12.24 114 LEU A N 3
ATOM 4431 C CA . LEU A 1 81 ? 10.676 -12.299 -16.495 1.00 12.43 114 LEU A CA 3
ATOM 4432 C C . LEU A 1 81 ? 9.434 -11.687 -17.139 1.00 31.43 114 LEU A C 3
ATOM 4433 O O . LEU A 1 81 ? 8.313 -11.984 -16.724 1.00 15.33 114 LEU A O 3
ATOM 4449 N N . LEU A 1 82 ? 9.616 -10.848 -18.149 1.00 72.34 115 LEU A N 3
ATOM 4450 C CA . LEU A 1 82 ? 8.477 -10.330 -18.902 1.00 41.35 115 LEU A CA 3
ATOM 4451 C C . LEU A 1 82 ? 8.748 -10.267 -20.411 1.00 70.23 115 LEU A C 3
ATOM 4452 O O . LEU A 1 82 ? 9.805 -9.805 -20.849 1.00 15.24 115 LEU A O 3
ATOM 4468 N N . PRO A 1 83 ? 7.782 -10.738 -21.224 1.00 34.01 116 PRO A N 3
ATOM 4469 C CA . PRO A 1 83 ? 7.811 -10.584 -22.687 1.00 70.14 116 PRO A CA 3
ATOM 4470 C C . PRO A 1 83 ? 7.555 -9.133 -23.136 1.00 73.32 116 PRO A C 3
ATOM 4471 O O . PRO A 1 83 ? 7.259 -8.257 -22.315 1.00 3.44 116 PRO A O 3
ATOM 4482 N N . VAL A 1 84 ? 7.642 -8.907 -24.450 1.00 22.10 117 VAL A N 3
ATOM 4483 C CA . VAL A 1 84 ? 7.385 -7.590 -25.062 1.00 21.24 117 VAL A CA 3
ATOM 4484 C C . VAL A 1 84 ? 8.467 -6.551 -24.708 1.00 0.34 117 VAL A C 3
ATOM 4485 O O . VAL A 1 84 ? 8.779 -6.313 -23.540 1.00 21.43 117 VAL A O 3
ATOM 4498 N N . VAL A 1 85 ? 9.032 -5.933 -25.741 1.00 2.32 118 VAL A N 3
ATOM 4499 C CA . VAL A 1 85 ? 10.070 -4.909 -25.577 1.00 14.54 118 VAL A CA 3
ATOM 4500 C C . VAL A 1 85 ? 9.757 -3.665 -26.425 1.00 21.44 118 VAL A C 3
ATOM 4501 O O . VAL A 1 85 ? 9.076 -3.755 -27.448 1.00 53.04 118 VAL A O 3
ATOM 4514 N N . GLU A 1 86 ? 10.249 -2.509 -25.997 1.00 2.40 119 GLU A N 3
ATOM 4515 C CA . GLU A 1 86 ? 10.035 -1.262 -26.734 1.00 4.42 119 GLU A CA 3
ATOM 4516 C C . GLU A 1 86 ? 11.091 -1.098 -27.839 1.00 61.52 119 GLU A C 3
ATOM 4517 O O . GLU A 1 86 ? 12.257 -0.804 -27.566 1.00 61.33 119 GLU A O 3
ATOM 4529 N N . ILE A 1 87 ? 10.678 -1.309 -29.088 1.00 45.14 120 ILE A N 3
ATOM 4530 C CA . ILE A 1 87 ? 11.596 -1.243 -30.229 1.00 44.05 120 ILE A CA 3
ATOM 4531 C C . ILE A 1 87 ? 12.083 0.197 -30.470 1.00 60.22 120 ILE A C 3
ATOM 4532 O O . ILE A 1 87 ? 11.357 1.030 -31.023 1.00 22.02 120 ILE A O 3
ATOM 4548 N N . ILE A 1 88 ? 13.309 0.486 -30.040 1.00 65.54 121 ILE A N 3
ATOM 4549 C CA . ILE A 1 88 ? 13.885 1.832 -30.171 1.00 13.41 121 ILE A CA 3
ATOM 4550 C C . ILE A 1 88 ? 15.112 1.845 -31.098 1.00 21.01 121 ILE A C 3
ATOM 4551 O O . ILE A 1 88 ? 15.808 0.838 -31.241 1.00 74.55 121 ILE A O 3
ATOM 4567 N N . ASN A 1 89 ? 15.364 2.993 -31.721 1.00 53.35 122 ASN A N 3
ATOM 4568 C CA . ASN A 1 89 ? 16.533 3.175 -32.593 1.00 51.24 122 ASN A CA 3
ATOM 4569 C C . ASN A 1 89 ? 17.271 4.472 -32.221 1.00 72.11 122 ASN A C 3
ATOM 4570 O O . ASN A 1 89 ? 16.656 5.533 -32.130 1.00 63.24 122 ASN A O 3
ATOM 4581 N N . SER A 1 90 ? 18.584 4.380 -32.011 1.00 74.40 123 SER A N 3
ATOM 4582 C CA . SER A 1 90 ? 19.386 5.528 -31.548 1.00 42.11 123 SER A CA 3
ATOM 4583 C C . SER A 1 90 ? 20.888 5.274 -31.778 1.00 44.15 123 SER A C 3
ATOM 4584 O O . SER A 1 90 ? 21.255 4.509 -32.669 1.00 72.24 123 SER A O 3
ATOM 4592 N N . GLU A 1 91 ? 21.749 5.948 -30.996 1.00 35.45 124 GLU A N 3
ATOM 4593 C CA . GLU A 1 91 ? 23.214 5.742 -31.036 1.00 44.13 124 GLU A CA 3
ATOM 4594 C C . GLU A 1 91 ? 23.873 6.406 -32.261 1.00 74.44 124 GLU A C 3
ATOM 4595 O O . GLU A 1 91 ? 24.828 7.172 -32.121 1.00 24.32 124 GLU A O 3
ATOM 4607 N N . ALA A 1 92 ? 23.359 6.112 -33.453 1.00 43.12 125 ALA A N 3
ATOM 4608 C CA . ALA A 1 92 ? 23.931 6.614 -34.714 1.00 41.34 125 ALA A CA 3
ATOM 4609 C C . ALA A 1 92 ? 24.166 8.138 -34.719 1.00 34.34 125 ALA A C 3
ATOM 4610 O O . ALA A 1 92 ? 25.070 8.629 -35.396 1.00 22.40 125 ALA A O 3
ATOM 4617 N N . ALA A 1 93 ? 23.352 8.882 -33.970 1.00 41.35 126 ALA A N 3
ATOM 4618 C CA . ALA A 1 93 ? 23.446 10.350 -33.935 1.00 10.52 126 ALA A CA 3
ATOM 4619 C C . ALA A 1 93 ? 23.492 10.899 -32.494 1.00 15.01 126 ALA A C 3
ATOM 4620 O O . ALA A 1 93 ? 22.969 11.981 -32.216 1.00 42.02 126 ALA A O 3
ATOM 4627 N N . VAL A 1 94 ? 24.136 10.166 -31.587 1.00 10.23 127 VAL A N 3
ATOM 4628 C CA . VAL A 1 94 ? 24.244 10.596 -30.181 1.00 74.41 127 VAL A CA 3
ATOM 4629 C C . VAL A 1 94 ? 25.533 11.408 -29.931 1.00 24.15 127 VAL A C 3
ATOM 4630 O O . VAL A 1 94 ? 26.530 11.253 -30.642 1.00 5.11 127 VAL A O 3
ATOM 4643 N N . LEU A 1 95 ? 25.496 12.296 -28.934 1.00 4.35 128 LEU A N 3
ATOM 4644 C CA . LEU A 1 95 ? 26.690 13.039 -28.504 1.00 61.50 128 LEU A CA 3
ATOM 4645 C C . LEU A 1 95 ? 27.289 12.410 -27.234 1.00 73.02 128 LEU A C 3
ATOM 4646 O O . LEU A 1 95 ? 26.729 12.534 -26.143 1.00 20.55 128 LEU A O 3
ATOM 4662 N N . GLU A 1 96 ? 28.427 11.735 -27.382 1.00 63.44 129 GLU A N 3
ATOM 4663 C CA . GLU A 1 96 ? 29.067 11.047 -26.255 1.00 55.15 129 GLU A CA 3
ATOM 4664 C C . GLU A 1 96 ? 29.509 12.041 -25.170 1.00 61.05 129 GLU A C 3
ATOM 4665 O O . GLU A 1 96 ? 30.496 12.763 -25.338 1.00 21.41 129 GLU A O 3
ATOM 4677 N N . HIS A 1 97 ? 28.774 12.080 -24.064 1.00 61.35 130 HIS A N 3
ATOM 4678 C CA . HIS A 1 97 ? 29.120 12.948 -22.940 1.00 5.43 130 HIS A CA 3
ATOM 4679 C C . HIS A 1 97 ? 30.383 12.434 -22.231 1.00 63.52 130 HIS A C 3
ATOM 4680 O O . HIS A 1 97 ? 30.317 11.583 -21.345 1.00 1.25 130 HIS A O 3
ATOM 4695 N N . HIS A 1 98 ? 31.535 12.946 -22.656 1.00 63.21 131 HIS A N 3
ATOM 4696 C CA . HIS A 1 98 ? 32.834 12.490 -22.144 1.00 32.11 131 HIS A CA 3
ATOM 4697 C C . HIS A 1 98 ? 33.468 13.531 -21.203 1.00 61.01 131 HIS A C 3
ATOM 4698 O O . HIS A 1 98 ? 34.682 13.739 -21.213 1.00 50.44 131 HIS A O 3
ATOM 4713 N N . HIS A 1 99 ? 32.637 14.153 -20.372 1.00 50.34 132 HIS A N 3
ATOM 4714 C CA . HIS A 1 99 ? 33.086 15.195 -19.443 1.00 55.44 132 HIS A CA 3
ATOM 4715 C C . HIS A 1 99 ? 33.894 14.608 -18.269 1.00 12.23 132 HIS A C 3
ATOM 4716 O O . HIS A 1 99 ? 33.435 13.706 -17.566 1.00 12.35 132 HIS A O 3
ATOM 4731 N N . HIS A 1 100 ? 35.095 15.142 -18.056 1.00 41.41 133 HIS A N 3
ATOM 4732 C CA . HIS A 1 100 ? 35.985 14.665 -16.989 1.00 24.30 133 HIS A CA 3
ATOM 4733 C C . HIS A 1 100 ? 35.591 15.238 -15.616 1.00 74.42 133 HIS A C 3
ATOM 4734 O O . HIS A 1 100 ? 35.117 16.370 -15.508 1.00 23.24 133 HIS A O 3
ATOM 4749 N N . HIS A 1 101 ? 35.784 14.438 -14.572 1.00 0.44 134 HIS A N 3
ATOM 4750 C CA . HIS A 1 101 ? 35.549 14.883 -13.196 1.00 42.24 134 HIS A CA 3
ATOM 4751 C C . HIS A 1 101 ? 36.859 15.381 -12.563 1.00 52.32 134 HIS A C 3
ATOM 4752 O O . HIS A 1 101 ? 37.799 14.610 -12.384 1.00 65.10 134 HIS A O 3
ATOM 4767 N N . HIS A 1 102 ? 36.917 16.669 -12.234 1.00 31.01 135 HIS A N 3
ATOM 4768 C CA . HIS A 1 102 ? 38.116 17.253 -11.612 1.00 24.45 135 HIS A CA 3
ATOM 4769 C C . HIS A 1 102 ? 38.264 16.810 -10.140 1.00 72.43 135 HIS A C 3
ATOM 4770 O O . HIS A 1 102 ? 39.373 16.388 -9.746 1.00 37.73 135 HIS A O 3
ATOM 4786 N N . MET A 1 1 ? -16.780 7.867 -14.728 1.00 71.41 34 MET A N 4
ATOM 4787 C CA . MET A 1 1 ? -16.397 7.863 -13.287 1.00 13.11 34 MET A CA 4
ATOM 4788 C C . MET A 1 1 ? -17.306 8.781 -12.452 1.00 33.10 34 MET A C 4
ATOM 4789 O O . MET A 1 1 ? -16.997 9.086 -11.302 1.00 45.53 34 MET A O 4
ATOM 4805 N N . ASP A 1 2 ? -18.428 9.209 -13.031 1.00 74.01 35 ASP A N 4
ATOM 4806 C CA . ASP A 1 2 ? -19.349 10.134 -12.358 1.00 52.22 35 ASP A CA 4
ATOM 4807 C C . ASP A 1 2 ? -20.202 9.424 -11.290 1.00 62.01 35 ASP A C 4
ATOM 4808 O O . ASP A 1 2 ? -20.866 10.069 -10.475 1.00 41.14 35 ASP A O 4
ATOM 4817 N N . THR A 1 3 ? -20.190 8.092 -11.315 1.00 41.23 36 THR A N 4
ATOM 4818 C CA . THR A 1 3 ? -20.923 7.274 -10.337 1.00 62.42 36 THR A CA 4
ATOM 4819 C C . THR A 1 3 ? -20.001 6.782 -9.207 1.00 3.23 36 THR A C 4
ATOM 4820 O O . THR A 1 3 ? -18.783 6.971 -9.260 1.00 61.12 36 THR A O 4
ATOM 4831 N N . ASN A 1 4 ? -20.577 6.145 -8.185 1.00 71.22 37 ASN A N 4
ATOM 4832 C CA . ASN A 1 4 ? -19.795 5.649 -7.044 1.00 64.01 37 ASN A CA 4
ATOM 4833 C C . ASN A 1 4 ? -18.855 4.508 -7.463 1.00 2.51 37 ASN A C 4
ATOM 4834 O O . ASN A 1 4 ? -19.237 3.338 -7.457 1.00 72.22 37 ASN A O 4
ATOM 4845 N N . ASN A 1 5 ? -17.631 4.856 -7.851 1.00 71.31 38 ASN A N 4
ATOM 4846 C CA . ASN A 1 5 ? -16.637 3.858 -8.255 1.00 10.10 38 ASN A CA 4
ATOM 4847 C C . ASN A 1 5 ? -15.886 3.299 -7.031 1.00 75.42 38 ASN A C 4
ATOM 4848 O O . ASN A 1 5 ? -15.016 3.963 -6.468 1.00 71.22 38 ASN A O 4
ATOM 4859 N N . PHE A 1 6 ? -16.240 2.082 -6.618 1.00 3.10 39 PHE A N 4
ATOM 4860 C CA . PHE A 1 6 ? -15.626 1.447 -5.443 1.00 74.54 39 PHE A CA 4
ATOM 4861 C C . PHE A 1 6 ? -14.288 0.775 -5.788 1.00 31.20 39 PHE A C 4
ATOM 4862 O O . PHE A 1 6 ? -14.254 -0.372 -6.246 1.00 73.33 39 PHE A O 4
ATOM 4879 N N . THR A 1 7 ? -13.188 1.500 -5.578 1.00 24.35 40 THR A N 4
ATOM 4880 C CA . THR A 1 7 ? -11.841 0.963 -5.824 1.00 23.32 40 THR A CA 4
ATOM 4881 C C . THR A 1 7 ? -10.884 1.285 -4.671 1.00 34.42 40 THR A C 4
ATOM 4882 O O . THR A 1 7 ? -10.983 2.335 -4.030 1.00 14.21 40 THR A O 4
ATOM 4893 N N . VAL A 1 8 ? -9.952 0.376 -4.421 1.00 2.15 41 VAL A N 4
ATOM 4894 C CA . VAL A 1 8 ? -8.919 0.565 -3.401 1.00 21.34 41 VAL A CA 4
ATOM 4895 C C . VAL A 1 8 ? -7.528 0.655 -4.039 1.00 54.40 41 VAL A C 4
ATOM 4896 O O . VAL A 1 8 ? -6.984 -0.353 -4.484 1.00 11.34 41 VAL A O 4
ATOM 4909 N N . LYS A 1 9 ? -6.955 1.853 -4.096 1.00 61.35 42 LYS A N 4
ATOM 4910 C CA . LYS A 1 9 ? -5.591 2.003 -4.604 1.00 30.23 42 LYS A CA 4
ATOM 4911 C C . LYS A 1 9 ? -4.568 1.687 -3.514 1.00 43.25 42 LYS A C 4
ATOM 4912 O O . LYS A 1 9 ? -4.649 2.208 -2.401 1.00 13.45 42 LYS A O 4
ATOM 4931 N N . VAL A 1 10 ? -3.609 0.838 -3.835 1.00 71.55 43 VAL A N 4
ATOM 4932 C CA . VAL A 1 10 ? -2.513 0.547 -2.922 1.00 74.32 43 VAL A CA 4
ATOM 4933 C C . VAL A 1 10 ? -1.251 1.316 -3.342 1.00 72.22 43 VAL A C 4
ATOM 4934 O O . VAL A 1 10 ? -0.682 1.058 -4.402 1.00 2.41 43 VAL A O 4
ATOM 4947 N N . GLU A 1 11 ? -0.827 2.262 -2.508 1.00 74.30 44 GLU A N 4
ATOM 4948 C CA . GLU A 1 11 ? 0.376 3.054 -2.780 1.00 31.33 44 GLU A CA 4
ATOM 4949 C C . GLU A 1 11 ? 1.583 2.538 -1.988 1.00 60.20 44 GLU A C 4
ATOM 4950 O O . GLU A 1 11 ? 1.570 2.481 -0.759 1.00 51.00 44 GLU A O 4
ATOM 4962 N N . TYR A 1 12 ? 2.626 2.163 -2.713 1.00 42.40 45 TYR A N 4
ATOM 4963 C CA . TYR A 1 12 ? 3.882 1.735 -2.107 1.00 73.20 45 TYR A CA 4
ATOM 4964 C C . TYR A 1 12 ? 4.865 2.910 -2.104 1.00 73.43 45 TYR A C 4
ATOM 4965 O O . TYR A 1 12 ? 5.539 3.177 -3.099 1.00 43.41 45 TYR A O 4
ATOM 4983 N N . VAL A 1 13 ? 4.936 3.615 -0.981 1.00 73.53 46 VAL A N 4
ATOM 4984 C CA . VAL A 1 13 ? 5.581 4.931 -0.932 1.00 13.34 46 VAL A CA 4
ATOM 4985 C C . VAL A 1 13 ? 6.785 4.963 0.023 1.00 74.33 46 VAL A C 4
ATOM 4986 O O . VAL A 1 13 ? 6.948 4.084 0.866 1.00 11.11 46 VAL A O 4
ATOM 4999 N N . ASP A 1 14 ? 7.628 5.985 -0.123 1.00 54.11 47 ASP A N 4
ATOM 5000 C CA . ASP A 1 14 ? 8.796 6.153 0.745 1.00 60.21 47 ASP A CA 4
ATOM 5001 C C . ASP A 1 14 ? 8.399 6.754 2.103 1.00 40.41 47 ASP A C 4
ATOM 5002 O O . ASP A 1 14 ? 7.215 6.938 2.399 1.00 40.11 47 ASP A O 4
ATOM 5011 N N . ALA A 1 15 ? 9.398 7.092 2.912 1.00 1.40 48 ALA A N 4
ATOM 5012 C CA . ALA A 1 15 ? 9.161 7.614 4.260 1.00 33.32 48 ALA A CA 4
ATOM 5013 C C . ALA A 1 15 ? 8.474 8.990 4.262 1.00 64.00 48 ALA A C 4
ATOM 5014 O O . ALA A 1 15 ? 7.896 9.396 5.275 1.00 2.33 48 ALA A O 4
ATOM 5021 N N . ASP A 1 16 ? 8.532 9.705 3.140 1.00 45.53 49 ASP A N 4
ATOM 5022 C CA . ASP A 1 16 ? 7.898 11.025 3.034 1.00 74.15 49 ASP A CA 4
ATOM 5023 C C . ASP A 1 16 ? 6.474 10.936 2.464 1.00 22.21 49 ASP A C 4
ATOM 5024 O O . ASP A 1 16 ? 5.689 11.882 2.581 1.00 40.33 49 ASP A O 4
ATOM 5033 N N . GLY A 1 17 ? 6.141 9.801 1.855 1.00 43.51 50 GLY A N 4
ATOM 5034 C CA . GLY A 1 17 ? 4.791 9.593 1.339 1.00 40.24 50 GLY A CA 4
ATOM 5035 C C . GLY A 1 17 ? 4.668 9.799 -0.168 1.00 61.44 50 GLY A C 4
ATOM 5036 O O . GLY A 1 17 ? 3.684 10.366 -0.646 1.00 74.31 50 GLY A O 4
ATOM 5040 N N . ALA A 1 18 ? 5.668 9.346 -0.916 1.00 41.43 51 ALA A N 4
ATOM 5041 C CA . ALA A 1 18 ? 5.617 9.363 -2.390 1.00 70.52 51 ALA A CA 4
ATOM 5042 C C . ALA A 1 18 ? 5.860 7.957 -2.952 1.00 41.25 51 ALA A C 4
ATOM 5043 O O . ALA A 1 18 ? 6.860 7.318 -2.622 1.00 4.43 51 ALA A O 4
ATOM 5050 N N . GLU A 1 19 ? 4.943 7.465 -3.787 1.00 64.35 52 GLU A N 4
ATOM 5051 C CA . GLU A 1 19 ? 5.001 6.069 -4.242 1.00 14.34 52 GLU A CA 4
ATOM 5052 C C . GLU A 1 19 ? 6.257 5.784 -5.077 1.00 65.21 52 GLU A C 4
ATOM 5053 O O . GLU A 1 19 ? 6.450 6.304 -6.176 1.00 64.41 52 GLU A O 4
ATOM 5065 N N . ILE A 1 20 ? 7.117 4.950 -4.507 1.00 63.12 53 ILE A N 4
ATOM 5066 C CA . ILE A 1 20 ? 8.405 4.593 -5.104 1.00 54.03 53 ILE A CA 4
ATOM 5067 C C . ILE A 1 20 ? 8.291 3.346 -5.984 1.00 10.11 53 ILE A C 4
ATOM 5068 O O . ILE A 1 20 ? 9.297 2.809 -6.455 1.00 60.55 53 ILE A O 4
ATOM 5084 N N . ALA A 1 21 ? 7.066 2.885 -6.199 1.00 22.21 54 ALA A N 4
ATOM 5085 C CA . ALA A 1 21 ? 6.837 1.635 -6.921 1.00 73.34 54 ALA A CA 4
ATOM 5086 C C . ALA A 1 21 ? 5.414 1.571 -7.481 1.00 44.11 54 ALA A C 4
ATOM 5087 O O . ALA A 1 21 ? 4.501 2.178 -6.920 1.00 30.12 54 ALA A O 4
ATOM 5094 N N . PRO A 1 22 ? 5.208 0.842 -8.603 1.00 52.13 55 PRO A N 4
ATOM 5095 C CA . PRO A 1 22 ? 3.880 0.672 -9.203 1.00 13.52 55 PRO A CA 4
ATOM 5096 C C . PRO A 1 22 ? 2.797 0.308 -8.185 1.00 61.41 55 PRO A C 4
ATOM 5097 O O . PRO A 1 22 ? 3.043 -0.412 -7.215 1.00 51.33 55 PRO A O 4
ATOM 5108 N N . SER A 1 23 ? 1.591 0.789 -8.442 1.00 62.14 56 SER A N 4
ATOM 5109 C CA . SER A 1 23 ? 0.489 0.673 -7.493 1.00 24.03 56 SER A CA 4
ATOM 5110 C C . SER A 1 23 ? -0.626 -0.246 -8.008 1.00 34.45 56 SER A C 4
ATOM 5111 O O . SER A 1 23 ? -0.771 -0.458 -9.216 1.00 33.44 56 SER A O 4
ATOM 5119 N N . ASP A 1 24 ? -1.405 -0.795 -7.080 1.00 60.40 57 ASP A N 4
ATOM 5120 C CA . ASP A 1 24 ? -2.478 -1.743 -7.412 1.00 43.32 57 ASP A CA 4
ATOM 5121 C C . ASP A 1 24 ? -3.869 -1.128 -7.205 1.00 13.30 57 ASP A C 4
ATOM 5122 O O . ASP A 1 24 ? -4.154 -0.553 -6.157 1.00 1.14 57 ASP A O 4
ATOM 5131 N N . THR A 1 25 ? -4.734 -1.260 -8.207 1.00 72.02 58 THR A N 4
ATOM 5132 C CA . THR A 1 25 ? -6.135 -0.837 -8.078 1.00 23.11 58 THR A CA 4
ATOM 5133 C C . THR A 1 25 ? -7.036 -2.049 -7.802 1.00 13.13 58 THR A C 4
ATOM 5134 O O . THR A 1 25 ? -7.344 -2.832 -8.703 1.00 32.12 58 THR A O 4
ATOM 5145 N N . LEU A 1 26 ? -7.456 -2.200 -6.551 1.00 14.42 59 LEU A N 4
ATOM 5146 C CA . LEU A 1 26 ? -8.266 -3.349 -6.138 1.00 45.24 59 LEU A CA 4
ATOM 5147 C C . LEU A 1 26 ? -9.769 -3.060 -6.272 1.00 22.43 59 LEU A C 4
ATOM 5148 O O . LEU A 1 26 ? -10.283 -2.106 -5.689 1.00 51.51 59 LEU A O 4
ATOM 5164 N N . THR A 1 27 ? -10.464 -3.886 -7.048 1.00 10.14 60 THR A N 4
ATOM 5165 C CA . THR A 1 27 ? -11.925 -3.775 -7.205 1.00 72.13 60 THR A CA 4
ATOM 5166 C C . THR A 1 27 ? -12.655 -4.812 -6.333 1.00 32.34 60 THR A C 4
ATOM 5167 O O . THR A 1 27 ? -13.874 -4.754 -6.154 1.00 1.43 60 THR A O 4
ATOM 5178 N N . ASP A 1 28 ? -11.890 -5.758 -5.793 1.00 53.44 61 ASP A N 4
ATOM 5179 C CA . ASP A 1 28 ? -12.420 -6.822 -4.934 1.00 11.01 61 ASP A CA 4
ATOM 5180 C C . ASP A 1 28 ? -12.924 -6.268 -3.589 1.00 33.43 61 ASP A C 4
ATOM 5181 O O . ASP A 1 28 ? -12.221 -5.504 -2.925 1.00 52.13 61 ASP A O 4
ATOM 5190 N N . TYR A 1 29 ? -14.137 -6.670 -3.188 1.00 74.04 62 TYR A N 4
ATOM 5191 C CA . TYR A 1 29 ? -14.745 -6.197 -1.934 1.00 60.35 62 TYR A CA 4
ATOM 5192 C C . TYR A 1 29 ? -13.826 -6.434 -0.719 1.00 22.50 62 TYR A C 4
ATOM 5193 O O . TYR A 1 29 ? -13.435 -5.493 -0.033 1.00 1.10 62 TYR A O 4
ATOM 5211 N N . HIS A 1 30 ? -13.498 -7.692 -0.440 1.00 3.02 63 HIS A N 4
ATOM 5212 C CA . HIS A 1 30 ? -12.581 -8.013 0.656 1.00 74.30 63 HIS A CA 4
ATOM 5213 C C . HIS A 1 30 ? -11.125 -7.854 0.196 1.00 40.10 63 HIS A C 4
ATOM 5214 O O . HIS A 1 30 ? -10.418 -8.840 -0.037 1.00 35.25 63 HIS A O 4
ATOM 5229 N N . TYR A 1 31 ? -10.696 -6.605 0.052 1.00 52.25 64 TYR A N 4
ATOM 5230 C CA . TYR A 1 31 ? -9.359 -6.303 -0.450 1.00 34.02 64 TYR A CA 4
ATOM 5231 C C . TYR A 1 31 ? -8.275 -6.653 0.581 1.00 65.54 64 TYR A C 4
ATOM 5232 O O . TYR A 1 31 ? -8.315 -6.224 1.738 1.00 41.32 64 TYR A O 4
ATOM 5250 N N . VAL A 1 32 ? -7.318 -7.465 0.153 1.00 24.52 65 VAL A N 4
ATOM 5251 C CA . VAL A 1 32 ? -6.181 -7.850 0.989 1.00 30.44 65 VAL A CA 4
ATOM 5252 C C . VAL A 1 32 ? -4.869 -7.609 0.227 1.00 15.22 65 VAL A C 4
ATOM 5253 O O . VAL A 1 32 ? -4.564 -8.310 -0.738 1.00 64.21 65 VAL A O 4
ATOM 5266 N N . SER A 1 33 ? -4.098 -6.610 0.655 1.00 31.10 66 SER A N 4
ATOM 5267 C CA . SER A 1 33 ? -2.889 -6.195 -0.072 1.00 71.52 66 SER A CA 4
ATOM 5268 C C . SER A 1 33 ? -1.617 -6.819 0.515 1.00 71.11 66 SER A C 4
ATOM 5269 O O . SER A 1 33 ? -1.619 -7.343 1.628 1.00 22.32 66 SER A O 4
ATOM 5277 N N . THR A 1 34 ? -0.525 -6.747 -0.245 1.00 55.13 67 THR A N 4
ATOM 5278 C CA . THR A 1 34 ? 0.774 -7.282 0.191 1.00 50.55 67 THR A CA 4
ATOM 5279 C C . THR A 1 34 ? 1.893 -6.260 -0.027 1.00 21.14 67 THR A C 4
ATOM 5280 O O . THR A 1 34 ? 1.882 -5.531 -1.016 1.00 34.41 67 THR A O 4
ATOM 5291 N N . PRO A 1 35 ? 2.879 -6.192 0.884 1.00 32.15 68 PRO A N 4
ATOM 5292 C CA . PRO A 1 35 ? 4.068 -5.350 0.685 1.00 32.00 68 PRO A CA 4
ATOM 5293 C C . PRO A 1 35 ? 4.924 -5.829 -0.504 1.00 43.52 68 PRO A C 4
ATOM 5294 O O . PRO A 1 35 ? 4.715 -6.923 -1.036 1.00 62.03 68 PRO A O 4
ATOM 5305 N N . LYS A 1 36 ? 5.888 -5.013 -0.918 1.00 62.51 69 LYS A N 4
ATOM 5306 C CA . LYS A 1 36 ? 6.739 -5.349 -2.064 1.00 50.42 69 LYS A CA 4
ATOM 5307 C C . LYS A 1 36 ? 8.228 -5.274 -1.703 1.00 75.23 69 LYS A C 4
ATOM 5308 O O . LYS A 1 36 ? 8.711 -4.255 -1.205 1.00 1.33 69 LYS A O 4
ATOM 5327 N N . ASP A 1 37 ? 8.942 -6.367 -1.955 1.00 24.10 70 ASP A N 4
ATOM 5328 C CA . ASP A 1 37 ? 10.388 -6.422 -1.749 1.00 33.14 70 ASP A CA 4
ATOM 5329 C C . ASP A 1 37 ? 11.116 -5.506 -2.752 1.00 42.50 70 ASP A C 4
ATOM 5330 O O . ASP A 1 37 ? 11.555 -5.943 -3.821 1.00 14.54 70 ASP A O 4
ATOM 5339 N N . ILE A 1 38 ? 11.189 -4.222 -2.419 1.00 40.42 71 ILE A N 4
ATOM 5340 C CA . ILE A 1 38 ? 11.854 -3.230 -3.269 1.00 15.32 71 ILE A CA 4
ATOM 5341 C C . ILE A 1 38 ? 13.368 -3.188 -2.995 1.00 72.01 71 ILE A C 4
ATOM 5342 O O . ILE A 1 38 ? 13.791 -2.892 -1.877 1.00 71.51 71 ILE A O 4
ATOM 5358 N N . PRO A 1 39 ? 14.208 -3.490 -4.009 1.00 72.54 72 PRO A N 4
ATOM 5359 C CA . PRO A 1 39 ? 15.675 -3.476 -3.855 1.00 75.44 72 PRO A CA 4
ATOM 5360 C C . PRO A 1 39 ? 16.215 -2.104 -3.416 1.00 72.41 72 PRO A C 4
ATOM 5361 O O . PRO A 1 39 ? 16.382 -1.195 -4.233 1.00 63.31 72 PRO A O 4
ATOM 5372 N N . GLY A 1 40 ? 16.482 -1.964 -2.121 1.00 75.31 73 GLY A N 4
ATOM 5373 C CA . GLY A 1 40 ? 16.975 -0.701 -1.582 1.00 52.33 73 GLY A CA 4
ATOM 5374 C C . GLY A 1 40 ? 15.956 0.035 -0.709 1.00 35.03 73 GLY A C 4
ATOM 5375 O O . GLY A 1 40 ? 16.193 1.173 -0.305 1.00 41.55 73 GLY A O 4
ATOM 5379 N N . TYR A 1 41 ? 14.815 -0.598 -0.419 1.00 14.20 74 TYR A N 4
ATOM 5380 C CA . TYR A 1 41 ? 13.806 -0.006 0.477 1.00 32.31 74 TYR A CA 4
ATOM 5381 C C . TYR A 1 41 ? 13.259 -1.014 1.503 1.00 12.20 74 TYR A C 4
ATOM 5382 O O . TYR A 1 41 ? 12.990 -2.170 1.187 1.00 5.11 74 TYR A O 4
ATOM 5400 N N . LYS A 1 42 ? 13.091 -0.540 2.738 1.00 14.02 75 LYS A N 4
ATOM 5401 C CA . LYS A 1 42 ? 12.625 -1.369 3.860 1.00 72.04 75 LYS A CA 4
ATOM 5402 C C . LYS A 1 42 ? 11.238 -0.923 4.350 1.00 14.24 75 LYS A C 4
ATOM 5403 O O . LYS A 1 42 ? 11.041 0.244 4.679 1.00 50.02 75 LYS A O 4
ATOM 5422 N N . LEU A 1 43 ? 10.286 -1.850 4.432 1.00 3.42 76 LEU A N 4
ATOM 5423 C CA . LEU A 1 43 ? 8.957 -1.534 4.967 1.00 21.51 76 LEU A CA 4
ATOM 5424 C C . LEU A 1 43 ? 9.008 -1.326 6.493 1.00 31.11 76 LEU A C 4
ATOM 5425 O O . LEU A 1 43 ? 9.342 -2.250 7.240 1.00 54.42 76 LEU A O 4
ATOM 5441 N N . ARG A 1 44 ? 8.669 -0.120 6.954 1.00 62.32 77 ARG A N 4
ATOM 5442 C CA . ARG A 1 44 ? 8.690 0.188 8.394 1.00 32.34 77 ARG A CA 4
ATOM 5443 C C . ARG A 1 44 ? 7.468 -0.401 9.125 1.00 32.15 77 ARG A C 4
ATOM 5444 O O . ARG A 1 44 ? 7.579 -0.876 10.257 1.00 63.13 77 ARG A O 4
ATOM 5465 N N . GLU A 1 45 ? 6.306 -0.370 8.472 1.00 72.21 78 GLU A N 4
ATOM 5466 C CA . GLU A 1 45 ? 5.060 -0.848 9.084 1.00 73.30 78 GLU A CA 4
ATOM 5467 C C . GLU A 1 45 ? 3.964 -1.075 8.034 1.00 71.42 78 GLU A C 4
ATOM 5468 O O . GLU A 1 45 ? 4.106 -0.684 6.873 1.00 35.33 78 GLU A O 4
ATOM 5480 N N . ILE A 1 46 ? 2.867 -1.691 8.459 1.00 0.04 79 ILE A N 4
ATOM 5481 C CA . ILE A 1 46 ? 1.733 -1.969 7.579 1.00 63.11 79 ILE A CA 4
ATOM 5482 C C . ILE A 1 46 ? 0.560 -1.006 7.861 1.00 53.22 79 ILE A C 4
ATOM 5483 O O . ILE A 1 46 ? 0.161 -0.821 9.013 1.00 42.44 79 ILE A O 4
ATOM 5499 N N . PRO A 1 47 ? 0.019 -0.357 6.807 1.00 61.44 80 PRO A N 4
ATOM 5500 C CA . PRO A 1 47 ? -1.119 0.580 6.918 1.00 23.13 80 PRO A CA 4
ATOM 5501 C C . PRO A 1 47 ? -2.324 0.019 7.705 1.00 53.33 80 PRO A C 4
ATOM 5502 O O . PRO A 1 47 ? -2.649 -1.167 7.613 1.00 64.12 80 PRO A O 4
ATOM 5513 N N . HIS A 1 48 ? -3.008 0.900 8.443 1.00 41.24 81 HIS A N 4
ATOM 5514 C CA . HIS A 1 48 ? -4.139 0.503 9.306 1.00 14.13 81 HIS A CA 4
ATOM 5515 C C . HIS A 1 48 ? -5.337 -0.075 8.520 1.00 11.33 81 HIS A C 4
ATOM 5516 O O . HIS A 1 48 ? -6.308 -0.543 9.117 1.00 65.10 81 HIS A O 4
ATOM 5531 N N . ASN A 1 49 ? -5.272 -0.040 7.191 1.00 12.25 82 ASN A N 4
ATOM 5532 C CA . ASN A 1 49 ? -6.343 -0.596 6.348 1.00 12.22 82 ASN A CA 4
ATOM 5533 C C . ASN A 1 49 ? -5.779 -1.447 5.199 1.00 64.45 82 ASN A C 4
ATOM 5534 O O . ASN A 1 49 ? -6.374 -1.529 4.128 1.00 33.33 82 ASN A O 4
ATOM 5545 N N . ALA A 1 50 ? -4.642 -2.101 5.433 1.00 43.12 83 ALA A N 4
ATOM 5546 C CA . ALA A 1 50 ? -4.021 -2.959 4.414 1.00 32.21 83 ALA A CA 4
ATOM 5547 C C . ALA A 1 50 ? -4.909 -4.159 4.060 1.00 41.31 83 ALA A C 4
ATOM 5548 O O . ALA A 1 50 ? -4.888 -4.657 2.928 1.00 13.15 83 ALA A O 4
ATOM 5555 N N . THR A 1 51 ? -5.673 -4.625 5.045 1.00 3.12 84 THR A N 4
ATOM 5556 C CA . THR A 1 51 ? -6.605 -5.748 4.864 1.00 71.12 84 THR A CA 4
ATOM 5557 C C . THR A 1 51 ? -8.001 -5.398 5.401 1.00 10.03 84 THR A C 4
ATOM 5558 O O . THR A 1 51 ? -8.140 -4.962 6.547 1.00 31.21 84 THR A O 4
ATOM 5569 N N . GLY A 1 52 ? -9.031 -5.601 4.583 1.00 43.01 85 GLY A N 4
ATOM 5570 C CA . GLY A 1 52 ? -10.395 -5.310 5.017 1.00 33.42 85 GLY A CA 4
ATOM 5571 C C . GLY A 1 52 ? -11.416 -5.361 3.885 1.00 2.43 85 GLY A C 4
ATOM 5572 O O . GLY A 1 52 ? -11.174 -5.967 2.841 1.00 61.34 85 GLY A O 4
ATOM 5576 N N . ASN A 1 53 ? -12.569 -4.735 4.101 1.00 42.33 86 ASN A N 4
ATOM 5577 C CA . ASN A 1 53 ? -13.634 -4.690 3.096 1.00 74.12 86 ASN A CA 4
ATOM 5578 C C . ASN A 1 53 ? -13.793 -3.283 2.501 1.00 51.11 86 ASN A C 4
ATOM 5579 O O . ASN A 1 53 ? -13.541 -2.283 3.173 1.00 75.22 86 ASN A O 4
ATOM 5590 N N . ILE A 1 54 ? -14.203 -3.209 1.232 1.00 31.42 87 ILE A N 4
ATOM 5591 C CA . ILE A 1 54 ? -14.472 -1.920 0.586 1.00 50.23 87 ILE A CA 4
ATOM 5592 C C . ILE A 1 54 ? -15.691 -1.242 1.220 1.00 51.51 87 ILE A C 4
ATOM 5593 O O . ILE A 1 54 ? -16.842 -1.531 0.881 1.00 21.32 87 ILE A O 4
ATOM 5609 N N . THR A 1 55 ? -15.418 -0.362 2.171 1.00 61.53 88 THR A N 4
ATOM 5610 C CA . THR A 1 55 ? -16.460 0.364 2.897 1.00 62.30 88 THR A CA 4
ATOM 5611 C C . THR A 1 55 ? -16.718 1.742 2.277 1.00 33.32 88 THR A C 4
ATOM 5612 O O . THR A 1 55 ? -17.859 2.205 2.214 1.00 53.11 88 THR A O 4
ATOM 5623 N N . ASP A 1 56 ? -15.645 2.387 1.823 1.00 2.52 89 ASP A N 4
ATOM 5624 C CA . ASP A 1 56 ? -15.742 3.651 1.084 1.00 13.42 89 ASP A CA 4
ATOM 5625 C C . ASP A 1 56 ? -15.782 3.392 -0.428 1.00 51.43 89 ASP A C 4
ATOM 5626 O O . ASP A 1 56 ? -15.648 2.256 -0.883 1.00 11.03 89 ASP A O 4
ATOM 5635 N N . THR A 1 57 ? -15.965 4.450 -1.203 1.00 34.11 90 THR A N 4
ATOM 5636 C CA . THR A 1 57 ? -15.783 4.372 -2.657 1.00 4.21 90 THR A CA 4
ATOM 5637 C C . THR A 1 57 ? -14.301 4.498 -3.021 1.00 53.34 90 THR A C 4
ATOM 5638 O O . THR A 1 57 ? -13.826 3.896 -3.985 1.00 71.10 90 THR A O 4
ATOM 5649 N N . GLY A 1 58 ? -13.573 5.277 -2.227 1.00 24.30 91 GLY A N 4
ATOM 5650 C CA . GLY A 1 58 ? -12.155 5.509 -2.478 1.00 22.22 91 GLY A CA 4
ATOM 5651 C C . GLY A 1 58 ? -11.260 5.202 -1.276 1.00 1.40 91 GLY A C 4
ATOM 5652 O O . GLY A 1 58 ? -10.912 6.100 -0.508 1.00 61.32 91 GLY A O 4
ATOM 5656 N N . ILE A 1 59 ? -10.883 3.933 -1.110 1.00 10.32 92 ILE A N 4
ATOM 5657 C CA . ILE A 1 59 ? -9.949 3.529 -0.042 1.00 41.41 92 ILE A CA 4
ATOM 5658 C C . ILE A 1 59 ? -8.507 3.501 -0.573 1.00 65.42 92 ILE A C 4
ATOM 5659 O O . ILE A 1 59 ? -8.274 3.163 -1.734 1.00 55.24 92 ILE A O 4
ATOM 5675 N N . ILE A 1 60 ? -7.538 3.850 0.271 1.00 21.03 93 ILE A N 4
ATOM 5676 C CA . ILE A 1 60 ? -6.126 3.826 -0.129 1.00 74.23 93 ILE A CA 4
ATOM 5677 C C . ILE A 1 60 ? -5.256 3.077 0.890 1.00 42.50 93 ILE A C 4
ATOM 5678 O O . ILE A 1 60 ? -5.217 3.419 2.073 1.00 21.12 93 ILE A O 4
ATOM 5694 N N . VAL A 1 61 ? -4.573 2.041 0.417 1.00 45.11 94 VAL A N 4
ATOM 5695 C CA . VAL A 1 61 ? -3.630 1.279 1.238 1.00 44.31 94 VAL A CA 4
ATOM 5696 C C . VAL A 1 61 ? -2.195 1.748 0.961 1.00 41.12 94 VAL A C 4
ATOM 5697 O O . VAL A 1 61 ? -1.642 1.477 -0.102 1.00 54.44 94 VAL A O 4
ATOM 5710 N N . ARG A 1 62 ? -1.596 2.455 1.911 1.00 61.14 95 ARG A N 4
ATOM 5711 C CA . ARG A 1 62 ? -0.294 3.086 1.686 1.00 32.31 95 ARG A CA 4
ATOM 5712 C C . ARG A 1 62 ? 0.818 2.462 2.552 1.00 23.52 95 ARG A C 4
ATOM 5713 O O . ARG A 1 62 ? 0.882 2.684 3.763 1.00 1.45 95 ARG A O 4
ATOM 5734 N N . TYR A 1 63 ? 1.692 1.682 1.911 1.00 63.31 96 TYR A N 4
ATOM 5735 C CA . TYR A 1 63 ? 2.852 1.077 2.584 1.00 24.20 96 TYR A CA 4
ATOM 5736 C C . TYR A 1 63 ? 4.042 2.047 2.614 1.00 51.33 96 TYR A C 4
ATOM 5737 O O . TYR A 1 63 ? 4.366 2.670 1.607 1.00 72.21 96 TYR A O 4
ATOM 5755 N N . ILE A 1 64 ? 4.697 2.154 3.770 1.00 70.21 97 ILE A N 4
ATOM 5756 C CA . ILE A 1 64 ? 5.792 3.121 3.960 1.00 13.00 97 ILE A CA 4
ATOM 5757 C C . ILE A 1 64 ? 7.170 2.426 3.986 1.00 22.10 97 ILE A C 4
ATOM 5758 O O . ILE A 1 64 ? 7.424 1.567 4.836 1.00 72.31 97 ILE A O 4
ATOM 5774 N N . TYR A 1 65 ? 8.060 2.810 3.068 1.00 62.34 98 TYR A N 4
ATOM 5775 C CA . TYR A 1 65 ? 9.399 2.203 2.983 1.00 23.42 98 TYR A CA 4
ATOM 5776 C C . TYR A 1 65 ? 10.519 3.213 3.283 1.00 43.44 98 TYR A C 4
ATOM 5777 O O . TYR A 1 65 ? 10.613 4.268 2.655 1.00 44.20 98 TYR A O 4
ATOM 5795 N N . ASP A 1 66 ? 11.372 2.871 4.243 1.00 64.33 99 ASP A N 4
ATOM 5796 C CA . ASP A 1 66 ? 12.606 3.611 4.492 1.00 11.43 99 ASP A CA 4
ATOM 5797 C C . ASP A 1 66 ? 13.725 3.094 3.578 1.00 21.34 99 ASP A C 4
ATOM 5798 O O . ASP A 1 66 ? 14.039 1.904 3.593 1.00 51.41 99 ASP A O 4
ATOM 5807 N N . LYS A 1 67 ? 14.320 3.976 2.774 1.00 14.14 100 LYS A N 4
ATOM 5808 C CA . LYS A 1 67 ? 15.374 3.558 1.842 1.00 33.42 100 LYS A CA 4
ATOM 5809 C C . LYS A 1 67 ? 16.556 2.905 2.577 1.00 3.33 100 LYS A C 4
ATOM 5810 O O . LYS A 1 67 ? 17.194 3.521 3.436 1.00 41.22 100 LYS A O 4
ATOM 5829 N N . ILE A 1 68 ? 16.829 1.648 2.237 1.00 1.23 101 ILE A N 4
ATOM 5830 C CA . ILE A 1 68 ? 17.965 0.917 2.788 1.00 64.24 101 ILE A CA 4
ATOM 5831 C C . ILE A 1 68 ? 19.284 1.502 2.269 1.00 71.12 101 ILE A C 4
ATOM 5832 O O . ILE A 1 68 ? 19.515 1.552 1.063 1.00 1.45 101 ILE A O 4
ATOM 5848 N N . ILE A 1 69 ? 20.137 1.968 3.176 1.00 35.42 102 ILE A N 4
ATOM 5849 C CA . ILE A 1 69 ? 21.437 2.512 2.783 1.00 54.30 102 ILE A CA 4
ATOM 5850 C C . ILE A 1 69 ? 22.365 1.403 2.296 1.00 31.03 102 ILE A C 4
ATOM 5851 O O . ILE A 1 69 ? 22.972 0.681 3.092 1.00 65.02 102 ILE A O 4
ATOM 5867 N N . ASP A 1 70 ? 22.451 1.261 0.984 1.00 51.52 103 ASP A N 4
ATOM 5868 C CA . ASP A 1 70 ? 23.257 0.209 0.376 1.00 25.34 103 ASP A CA 4
ATOM 5869 C C . ASP A 1 70 ? 23.667 0.580 -1.052 1.00 31.20 103 ASP A C 4
ATOM 5870 O O . ASP A 1 70 ? 23.521 1.730 -1.473 1.00 41.02 103 ASP A O 4
ATOM 5879 N N . VAL A 1 71 ? 24.177 -0.394 -1.801 1.00 14.15 104 VAL A N 4
ATOM 5880 C CA . VAL A 1 71 ? 24.607 -0.145 -3.174 1.00 24.34 104 VAL A CA 4
ATOM 5881 C C . VAL A 1 71 ? 23.749 -0.930 -4.191 1.00 42.05 104 VAL A C 4
ATOM 5882 O O . VAL A 1 71 ? 24.261 -1.465 -5.178 1.00 45.04 104 VAL A O 4
ATOM 5895 N N . SER A 1 72 ? 22.437 -0.997 -3.946 1.00 21.42 105 SER A N 4
ATOM 5896 C CA . SER A 1 72 ? 21.492 -1.559 -4.928 1.00 71.13 105 SER A CA 4
ATOM 5897 C C . SER A 1 72 ? 21.651 -0.853 -6.277 1.00 70.21 105 SER A C 4
ATOM 5898 O O . SER A 1 72 ? 21.685 -1.491 -7.333 1.00 21.04 105 SER A O 4
ATOM 5906 N N . TYR A 1 73 ? 21.759 0.473 -6.215 1.00 4.23 106 TYR A N 4
ATOM 5907 C CA . TYR A 1 73 ? 22.048 1.312 -7.380 1.00 31.24 106 TYR A CA 4
ATOM 5908 C C . TYR A 1 73 ? 20.935 1.245 -8.442 1.00 24.54 106 TYR A C 4
ATOM 5909 O O . TYR A 1 73 ? 21.152 0.788 -9.566 1.00 41.22 106 TYR A O 4
ATOM 5927 N N . VAL A 1 74 ? 19.739 1.702 -8.080 1.00 70.20 107 VAL A N 4
ATOM 5928 C CA . VAL A 1 74 ? 18.639 1.804 -9.042 1.00 5.11 107 VAL A CA 4
ATOM 5929 C C . VAL A 1 74 ? 18.793 3.065 -9.913 1.00 12.04 107 VAL A C 4
ATOM 5930 O O . VAL A 1 74 ? 18.291 4.140 -9.585 1.00 21.22 107 VAL A O 4
ATOM 5943 N N . ASP A 1 75 ? 19.519 2.919 -11.021 1.00 14.02 108 ASP A N 4
ATOM 5944 C CA . ASP A 1 75 ? 19.869 4.049 -11.892 1.00 53.44 108 ASP A CA 4
ATOM 5945 C C . ASP A 1 75 ? 18.633 4.703 -12.537 1.00 2.31 108 ASP A C 4
ATOM 5946 O O . ASP A 1 75 ? 18.689 5.847 -12.991 1.00 55.32 108 ASP A O 4
ATOM 5955 N N . GLU A 1 76 ? 17.523 3.973 -12.562 1.00 13.34 109 GLU A N 4
ATOM 5956 C CA . GLU A 1 76 ? 16.283 4.447 -13.174 1.00 12.31 109 GLU A CA 4
ATOM 5957 C C . GLU A 1 76 ? 15.721 5.670 -12.436 1.00 4.41 109 GLU A C 4
ATOM 5958 O O . GLU A 1 76 ? 15.192 5.566 -11.327 1.00 73.01 109 GLU A O 4
ATOM 5970 N N . THR A 1 77 ? 15.882 6.823 -13.064 1.00 65.43 110 THR A N 4
ATOM 5971 C CA . THR A 1 77 ? 15.372 8.104 -12.539 1.00 24.25 110 THR A CA 4
ATOM 5972 C C . THR A 1 77 ? 13.842 8.103 -12.352 1.00 52.33 110 THR A C 4
ATOM 5973 O O . THR A 1 77 ? 13.127 7.305 -12.959 1.00 11.53 110 THR A O 4
ATOM 5984 N N . GLY A 1 78 ? 13.352 9.025 -11.520 1.00 73.20 111 GLY A N 4
ATOM 5985 C CA . GLY A 1 78 ? 11.918 9.127 -11.249 1.00 5.54 111 GLY A CA 4
ATOM 5986 C C . GLY A 1 78 ? 11.593 10.176 -10.186 1.00 12.45 111 GLY A C 4
ATOM 5987 O O . GLY A 1 78 ? 11.425 9.850 -9.011 1.00 13.14 111 GLY A O 4
ATOM 5991 N N . LYS A 1 79 ? 11.526 11.443 -10.596 1.00 24.54 112 LYS A N 4
ATOM 5992 C CA . LYS A 1 79 ? 11.226 12.549 -9.672 1.00 54.45 112 LYS A CA 4
ATOM 5993 C C . LYS A 1 79 ? 9.969 13.328 -10.090 1.00 2.01 112 LYS A C 4
ATOM 5994 O O . LYS A 1 79 ? 9.712 13.515 -11.283 1.00 33.12 112 LYS A O 4
ATOM 6013 N N . ASP A 1 80 ? 9.207 13.778 -9.088 1.00 54.14 113 ASP A N 4
ATOM 6014 C CA . ASP A 1 80 ? 8.049 14.666 -9.290 1.00 50.45 113 ASP A CA 4
ATOM 6015 C C . ASP A 1 80 ? 6.994 14.054 -10.234 1.00 2.20 113 ASP A C 4
ATOM 6016 O O . ASP A 1 80 ? 7.015 14.284 -11.446 1.00 53.44 113 ASP A O 4
ATOM 6025 N N . LEU A 1 81 ? 6.076 13.267 -9.666 1.00 35.40 114 LEU A N 4
ATOM 6026 C CA . LEU A 1 81 ? 5.016 12.611 -10.452 1.00 14.44 114 LEU A CA 4
ATOM 6027 C C . LEU A 1 81 ? 3.867 12.063 -9.582 1.00 24.15 114 LEU A C 4
ATOM 6028 O O . LEU A 1 81 ? 2.957 11.409 -10.095 1.00 41.13 114 LEU A O 4
ATOM 6044 N N . LEU A 1 82 ? 3.897 12.326 -8.274 1.00 62.23 115 LEU A N 4
ATOM 6045 C CA . LEU A 1 82 ? 2.847 11.837 -7.370 1.00 74.11 115 LEU A CA 4
ATOM 6046 C C . LEU A 1 82 ? 1.526 12.596 -7.577 1.00 44.34 115 LEU A C 4
ATOM 6047 O O . LEU A 1 82 ? 1.514 13.831 -7.622 1.00 72.32 115 LEU A O 4
ATOM 6063 N N . PRO A 1 83 ? 0.398 11.875 -7.714 1.00 54.21 116 PRO A N 4
ATOM 6064 C CA . PRO A 1 83 ? -0.929 12.498 -7.810 1.00 52.11 116 PRO A CA 4
ATOM 6065 C C . PRO A 1 83 ? -1.475 12.962 -6.444 1.00 13.22 116 PRO A C 4
ATOM 6066 O O . PRO A 1 83 ? -1.875 12.143 -5.618 1.00 3.40 116 PRO A O 4
ATOM 6077 N N . VAL A 1 84 ? -1.480 14.274 -6.203 1.00 55.44 117 VAL A N 4
ATOM 6078 C CA . VAL A 1 84 ? -2.035 14.814 -4.950 1.00 43.10 117 VAL A CA 4
ATOM 6079 C C . VAL A 1 84 ? -3.567 14.829 -4.981 1.00 53.25 117 VAL A C 4
ATOM 6080 O O . VAL A 1 84 ? -4.230 14.764 -3.944 1.00 3.10 117 VAL A O 4
ATOM 6093 N N . VAL A 1 85 ? -4.088 14.886 -6.200 1.00 41.53 118 VAL A N 4
ATOM 6094 C CA . VAL A 1 85 ? -5.541 14.888 -6.501 1.00 63.23 118 VAL A CA 4
ATOM 6095 C C . VAL A 1 85 ? -6.389 15.684 -5.483 1.00 15.52 118 VAL A C 4
ATOM 6096 O O . VAL A 1 85 ? -5.892 16.569 -4.781 1.00 11.30 118 VAL A O 4
ATOM 6109 N N . GLU A 1 86 ? -7.694 15.415 -5.464 1.00 52.44 119 GLU A N 4
ATOM 6110 C CA . GLU A 1 86 ? -8.588 15.987 -4.451 1.00 70.35 119 GLU A CA 4
ATOM 6111 C C . GLU A 1 86 ? -8.853 14.958 -3.335 1.00 22.24 119 GLU A C 4
ATOM 6112 O O . GLU A 1 86 ? -9.455 13.906 -3.573 1.00 50.11 119 GLU A O 4
ATOM 6124 N N . ILE A 1 87 ? -8.402 15.270 -2.120 1.00 2.30 120 ILE A N 4
ATOM 6125 C CA . ILE A 1 87 ? -8.479 14.337 -0.986 1.00 31.31 120 ILE A CA 4
ATOM 6126 C C . ILE A 1 87 ? -9.934 13.983 -0.624 1.00 61.15 120 ILE A C 4
ATOM 6127 O O . ILE A 1 87 ? -10.745 14.865 -0.328 1.00 13.54 120 ILE A O 4
ATOM 6143 N N . ILE A 1 88 ? -10.257 12.687 -0.638 1.00 72.10 121 ILE A N 4
ATOM 6144 C CA . ILE A 1 88 ? -11.618 12.222 -0.333 1.00 74.40 121 ILE A CA 4
ATOM 6145 C C . ILE A 1 88 ? -11.651 11.163 0.792 1.00 30.24 121 ILE A C 4
ATOM 6146 O O . ILE A 1 88 ? -10.969 10.141 0.729 1.00 11.53 121 ILE A O 4
ATOM 6162 N N . ASN A 1 89 ? -12.431 11.447 1.838 1.00 13.41 122 ASN A N 4
ATOM 6163 C CA . ASN A 1 89 ? -12.654 10.508 2.950 1.00 25.42 122 ASN A CA 4
ATOM 6164 C C . ASN A 1 89 ? -14.095 10.635 3.467 1.00 44.23 122 ASN A C 4
ATOM 6165 O O . ASN A 1 89 ? -14.614 11.746 3.572 1.00 13.04 122 ASN A O 4
ATOM 6176 N N . SER A 1 90 ? -14.745 9.516 3.801 1.00 21.13 123 SER A N 4
ATOM 6177 C CA . SER A 1 90 ? -16.154 9.574 4.227 1.00 5.41 123 SER A CA 4
ATOM 6178 C C . SER A 1 90 ? -16.628 8.309 4.962 1.00 33.41 123 SER A C 4
ATOM 6179 O O . SER A 1 90 ? -16.761 8.299 6.186 1.00 75.11 123 SER A O 4
ATOM 6187 N N . GLU A 1 91 ? -16.846 7.236 4.207 1.00 12.22 124 GLU A N 4
ATOM 6188 C CA . GLU A 1 91 ? -17.600 6.064 4.686 1.00 60.45 124 GLU A CA 4
ATOM 6189 C C . GLU A 1 91 ? -16.774 5.139 5.605 1.00 55.10 124 GLU A C 4
ATOM 6190 O O . GLU A 1 91 ? -17.279 4.122 6.091 1.00 3.25 124 GLU A O 4
ATOM 6202 N N . ALA A 1 92 ? -15.512 5.498 5.840 1.00 62.32 125 ALA A N 4
ATOM 6203 C CA . ALA A 1 92 ? -14.641 4.758 6.766 1.00 20.43 125 ALA A CA 4
ATOM 6204 C C . ALA A 1 92 ? -15.056 4.956 8.235 1.00 52.50 125 ALA A C 4
ATOM 6205 O O . ALA A 1 92 ? -14.548 4.278 9.134 1.00 62.22 125 ALA A O 4
ATOM 6212 N N . ALA A 1 93 ? -15.971 5.891 8.473 1.00 53.14 126 ALA A N 4
ATOM 6213 C CA . ALA A 1 93 ? -16.475 6.168 9.821 1.00 72.24 126 ALA A CA 4
ATOM 6214 C C . ALA A 1 93 ? -17.595 5.192 10.225 1.00 63.33 126 ALA A C 4
ATOM 6215 O O . ALA A 1 93 ? -18.028 4.363 9.423 1.00 53.32 126 ALA A O 4
ATOM 6222 N N . VAL A 1 94 ? -18.057 5.310 11.476 1.00 71.14 127 VAL A N 4
ATOM 6223 C CA . VAL A 1 94 ? -19.105 4.432 12.026 1.00 22.21 127 VAL A CA 4
ATOM 6224 C C . VAL A 1 94 ? -18.648 2.964 12.096 1.00 72.30 127 VAL A C 4
ATOM 6225 O O . VAL A 1 94 ? -18.636 2.248 11.091 1.00 13.51 127 VAL A O 4
ATOM 6238 N N . LEU A 1 95 ? -18.272 2.518 13.291 1.00 1.41 128 LEU A N 4
ATOM 6239 C CA . LEU A 1 95 ? -17.809 1.143 13.485 1.00 4.35 128 LEU A CA 4
ATOM 6240 C C . LEU A 1 95 ? -18.993 0.166 13.577 1.00 70.31 128 LEU A C 4
ATOM 6241 O O . LEU A 1 95 ? -19.435 -0.206 14.671 1.00 73.24 128 LEU A O 4
ATOM 6257 N N . GLU A 1 96 ? -19.528 -0.225 12.423 1.00 60.25 129 GLU A N 4
ATOM 6258 C CA . GLU A 1 96 ? -20.598 -1.224 12.378 1.00 1.31 129 GLU A CA 4
ATOM 6259 C C . GLU A 1 96 ? -20.046 -2.629 12.675 1.00 15.54 129 GLU A C 4
ATOM 6260 O O . GLU A 1 96 ? -19.308 -3.209 11.877 1.00 34.43 129 GLU A O 4
ATOM 6272 N N . HIS A 1 97 ? -20.390 -3.158 13.847 1.00 34.31 130 HIS A N 4
ATOM 6273 C CA . HIS A 1 97 ? -19.898 -4.471 14.283 1.00 4.44 130 HIS A CA 4
ATOM 6274 C C . HIS A 1 97 ? -20.222 -5.581 13.265 1.00 22.21 130 HIS A C 4
ATOM 6275 O O . HIS A 1 97 ? -21.374 -5.993 13.118 1.00 42.54 130 HIS A O 4
ATOM 6290 N N . HIS A 1 98 ? -19.199 -6.045 12.551 1.00 72.41 131 HIS A N 4
ATOM 6291 C CA . HIS A 1 98 ? -19.355 -7.136 11.583 1.00 73.13 131 HIS A CA 4
ATOM 6292 C C . HIS A 1 98 ? -19.214 -8.510 12.261 1.00 51.40 131 HIS A C 4
ATOM 6293 O O . HIS A 1 98 ? -18.166 -8.837 12.823 1.00 63.54 131 HIS A O 4
ATOM 6308 N N . HIS A 1 99 ? -20.277 -9.311 12.199 1.00 65.45 132 HIS A N 4
ATOM 6309 C CA . HIS A 1 99 ? -20.284 -10.640 12.819 1.00 5.44 132 HIS A CA 4
ATOM 6310 C C . HIS A 1 99 ? -19.427 -11.633 12.021 1.00 64.52 132 HIS A C 4
ATOM 6311 O O . HIS A 1 99 ? -19.897 -12.268 11.075 1.00 50.11 132 HIS A O 4
ATOM 6326 N N . HIS A 1 100 ? -18.159 -11.733 12.401 1.00 73.21 133 HIS A N 4
ATOM 6327 C CA . HIS A 1 100 ? -17.215 -12.665 11.772 1.00 64.54 133 HIS A CA 4
ATOM 6328 C C . HIS A 1 100 ? -17.382 -14.096 12.317 1.00 41.55 133 HIS A C 4
ATOM 6329 O O . HIS A 1 100 ? -17.749 -14.298 13.480 1.00 4.35 133 HIS A O 4
ATOM 6344 N N . HIS A 1 101 ? -17.093 -15.087 11.472 1.00 65.00 134 HIS A N 4
ATOM 6345 C CA . HIS A 1 101 ? -17.329 -16.502 11.809 1.00 33.25 134 HIS A CA 4
ATOM 6346 C C . HIS A 1 101 ? -16.028 -17.265 12.123 1.00 3.41 134 HIS A C 4
ATOM 6347 O O . HIS A 1 101 ? -14.923 -16.767 11.903 1.00 52.23 134 HIS A O 4
ATOM 6362 N N . HIS A 1 102 ? -16.184 -18.485 12.642 1.00 4.33 135 HIS A N 4
ATOM 6363 C CA . HIS A 1 102 ? -15.052 -19.397 12.868 1.00 63.41 135 HIS A CA 4
ATOM 6364 C C . HIS A 1 102 ? -14.754 -20.234 11.609 1.00 31.04 135 HIS A C 4
ATOM 6365 O O . HIS A 1 102 ? -15.345 -21.329 11.457 1.00 38.63 135 HIS A O 4
ATOM 6381 N N . MET A 1 1 ? -21.316 10.384 -18.100 1.00 31.31 34 MET A N 5
ATOM 6382 C CA . MET A 1 1 ? -20.150 9.504 -18.387 1.00 33.03 34 MET A CA 5
ATOM 6383 C C . MET A 1 1 ? -19.462 9.023 -17.099 1.00 73.21 34 MET A C 5
ATOM 6384 O O . MET A 1 1 ? -18.851 7.953 -17.079 1.00 51.14 34 MET A O 5
ATOM 6400 N N . ASP A 1 2 ? -19.563 9.811 -16.030 1.00 61.54 35 ASP A N 5
ATOM 6401 C CA . ASP A 1 2 ? -18.901 9.490 -14.759 1.00 34.44 35 ASP A CA 5
ATOM 6402 C C . ASP A 1 2 ? -19.448 8.193 -14.132 1.00 52.23 35 ASP A C 5
ATOM 6403 O O . ASP A 1 2 ? -20.661 7.971 -14.085 1.00 75.24 35 ASP A O 5
ATOM 6412 N N . THR A 1 3 ? -18.540 7.339 -13.661 1.00 44.12 36 THR A N 5
ATOM 6413 C CA . THR A 1 3 ? -18.911 6.051 -13.052 1.00 61.12 36 THR A CA 5
ATOM 6414 C C . THR A 1 3 ? -18.221 5.845 -11.695 1.00 11.55 36 THR A C 5
ATOM 6415 O O . THR A 1 3 ? -16.993 5.861 -11.595 1.00 25.42 36 THR A O 5
ATOM 6426 N N . ASN A 1 4 ? -19.020 5.651 -10.649 1.00 42.24 37 ASN A N 5
ATOM 6427 C CA . ASN A 1 4 ? -18.502 5.469 -9.288 1.00 11.32 37 ASN A CA 5
ATOM 6428 C C . ASN A 1 4 ? -17.882 4.074 -9.106 1.00 33.12 37 ASN A C 5
ATOM 6429 O O . ASN A 1 4 ? -18.542 3.139 -8.644 1.00 42.02 37 ASN A O 5
ATOM 6440 N N . ASN A 1 5 ? -16.620 3.929 -9.492 1.00 52.02 38 ASN A N 5
ATOM 6441 C CA . ASN A 1 5 ? -15.922 2.647 -9.380 1.00 2.10 38 ASN A CA 5
ATOM 6442 C C . ASN A 1 5 ? -15.349 2.449 -7.966 1.00 52.13 38 ASN A C 5
ATOM 6443 O O . ASN A 1 5 ? -14.339 3.053 -7.599 1.00 21.24 38 ASN A O 5
ATOM 6454 N N . PHE A 1 6 ? -16.008 1.609 -7.170 1.00 22.44 39 PHE A N 5
ATOM 6455 C CA . PHE A 1 6 ? -15.569 1.344 -5.796 1.00 63.33 39 PHE A CA 5
ATOM 6456 C C . PHE A 1 6 ? -14.361 0.397 -5.766 1.00 22.44 39 PHE A C 5
ATOM 6457 O O . PHE A 1 6 ? -14.507 -0.828 -5.777 1.00 34.04 39 PHE A O 5
ATOM 6474 N N . THR A 1 7 ? -13.166 0.981 -5.749 1.00 2.25 40 THR A N 5
ATOM 6475 C CA . THR A 1 7 ? -11.914 0.213 -5.729 1.00 43.23 40 THR A CA 5
ATOM 6476 C C . THR A 1 7 ? -10.892 0.847 -4.776 1.00 12.50 40 THR A C 5
ATOM 6477 O O . THR A 1 7 ? -11.010 2.017 -4.402 1.00 53.01 40 THR A O 5
ATOM 6488 N N . VAL A 1 8 ? -9.894 0.064 -4.381 1.00 12.13 41 VAL A N 5
ATOM 6489 C CA . VAL A 1 8 ? -8.852 0.532 -3.457 1.00 54.23 41 VAL A CA 5
ATOM 6490 C C . VAL A 1 8 ? -7.483 0.619 -4.143 1.00 64.41 41 VAL A C 5
ATOM 6491 O O . VAL A 1 8 ? -7.039 -0.332 -4.785 1.00 41.21 41 VAL A O 5
ATOM 6504 N N . LYS A 1 9 ? -6.813 1.760 -4.005 1.00 0.03 42 LYS A N 5
ATOM 6505 C CA . LYS A 1 9 ? -5.456 1.919 -4.535 1.00 62.30 42 LYS A CA 5
ATOM 6506 C C . LYS A 1 9 ? -4.412 1.663 -3.442 1.00 23.14 42 LYS A C 5
ATOM 6507 O O . LYS A 1 9 ? -4.502 2.209 -2.341 1.00 64.42 42 LYS A O 5
ATOM 6526 N N . VAL A 1 10 ? -3.417 0.845 -3.750 1.00 64.30 43 VAL A N 5
ATOM 6527 C CA . VAL A 1 10 ? -2.335 0.571 -2.805 1.00 52.53 43 VAL A CA 5
ATOM 6528 C C . VAL A 1 10 ? -1.051 1.303 -3.224 1.00 43.12 43 VAL A C 5
ATOM 6529 O O . VAL A 1 10 ? -0.452 0.980 -4.249 1.00 25.43 43 VAL A O 5
ATOM 6542 N N . GLU A 1 11 ? -0.629 2.280 -2.421 1.00 2.22 44 GLU A N 5
ATOM 6543 C CA . GLU A 1 11 ? 0.602 3.036 -2.691 1.00 44.03 44 GLU A CA 5
ATOM 6544 C C . GLU A 1 11 ? 1.773 2.541 -1.832 1.00 15.25 44 GLU A C 5
ATOM 6545 O O . GLU A 1 11 ? 1.709 2.552 -0.603 1.00 4.33 44 GLU A O 5
ATOM 6557 N N . TYR A 1 12 ? 2.839 2.104 -2.492 1.00 11.44 45 TYR A N 5
ATOM 6558 C CA . TYR A 1 12 ? 4.096 1.778 -1.815 1.00 4.42 45 TYR A CA 5
ATOM 6559 C C . TYR A 1 12 ? 4.987 3.021 -1.774 1.00 31.20 45 TYR A C 5
ATOM 6560 O O . TYR A 1 12 ? 5.677 3.333 -2.744 1.00 45.44 45 TYR A O 5
ATOM 6578 N N . VAL A 1 13 ? 4.980 3.719 -0.649 1.00 14.42 46 VAL A N 5
ATOM 6579 C CA . VAL A 1 13 ? 5.576 5.052 -0.573 1.00 25.24 46 VAL A CA 5
ATOM 6580 C C . VAL A 1 13 ? 6.733 5.107 0.432 1.00 64.43 46 VAL A C 5
ATOM 6581 O O . VAL A 1 13 ? 6.780 4.334 1.390 1.00 43.43 46 VAL A O 5
ATOM 6594 N N . ASP A 1 14 ? 7.678 6.011 0.193 1.00 51.45 47 ASP A N 5
ATOM 6595 C CA . ASP A 1 14 ? 8.791 6.229 1.119 1.00 50.55 47 ASP A CA 5
ATOM 6596 C C . ASP A 1 14 ? 8.316 6.932 2.404 1.00 43.41 47 ASP A C 5
ATOM 6597 O O . ASP A 1 14 ? 7.133 7.256 2.553 1.00 1.35 47 ASP A O 5
ATOM 6606 N N . ALA A 1 15 ? 9.244 7.185 3.318 1.00 34.31 48 ALA A N 5
ATOM 6607 C CA . ALA A 1 15 ? 8.910 7.806 4.602 1.00 3.43 48 ALA A CA 5
ATOM 6608 C C . ALA A 1 15 ? 8.431 9.263 4.455 1.00 53.00 48 ALA A C 5
ATOM 6609 O O . ALA A 1 15 ? 7.930 9.857 5.412 1.00 62.11 48 ALA A O 5
ATOM 6616 N N . ASP A 1 16 ? 8.581 9.837 3.263 1.00 70.03 49 ASP A N 5
ATOM 6617 C CA . ASP A 1 16 ? 8.101 11.195 3.002 1.00 0.24 49 ASP A CA 5
ATOM 6618 C C . ASP A 1 16 ? 6.677 11.179 2.423 1.00 25.30 49 ASP A C 5
ATOM 6619 O O . ASP A 1 16 ? 5.944 12.165 2.517 1.00 10.11 49 ASP A O 5
ATOM 6628 N N . GLY A 1 17 ? 6.290 10.056 1.820 1.00 75.22 50 GLY A N 5
ATOM 6629 C CA . GLY A 1 17 ? 4.932 9.910 1.301 1.00 10.23 50 GLY A CA 5
ATOM 6630 C C . GLY A 1 17 ? 4.848 9.924 -0.222 1.00 75.52 50 GLY A C 5
ATOM 6631 O O . GLY A 1 17 ? 3.846 10.363 -0.788 1.00 33.04 50 GLY A O 5
ATOM 6635 N N . ALA A 1 18 ? 5.892 9.445 -0.894 1.00 65.02 51 ALA A N 5
ATOM 6636 C CA . ALA A 1 18 ? 5.880 9.333 -2.365 1.00 43.35 51 ALA A CA 5
ATOM 6637 C C . ALA A 1 18 ? 6.030 7.874 -2.814 1.00 45.15 51 ALA A C 5
ATOM 6638 O O . ALA A 1 18 ? 6.998 7.202 -2.451 1.00 62.00 51 ALA A O 5
ATOM 6645 N N . GLU A 1 19 ? 5.068 7.383 -3.600 1.00 25.12 52 GLU A N 5
ATOM 6646 C CA . GLU A 1 19 ? 5.073 5.980 -4.028 1.00 30.31 52 GLU A CA 5
ATOM 6647 C C . GLU A 1 19 ? 6.252 5.678 -4.967 1.00 33.33 52 GLU A C 5
ATOM 6648 O O . GLU A 1 19 ? 6.303 6.109 -6.119 1.00 14.22 52 GLU A O 5
ATOM 6660 N N . ILE A 1 20 ? 7.205 4.937 -4.422 1.00 20.44 53 ILE A N 5
ATOM 6661 C CA . ILE A 1 20 ? 8.459 4.582 -5.098 1.00 61.10 53 ILE A CA 5
ATOM 6662 C C . ILE A 1 20 ? 8.295 3.366 -6.022 1.00 32.22 53 ILE A C 5
ATOM 6663 O O . ILE A 1 20 ? 9.259 2.905 -6.642 1.00 15.41 53 ILE A O 5
ATOM 6679 N N . ALA A 1 21 ? 7.074 2.856 -6.118 1.00 5.33 54 ALA A N 5
ATOM 6680 C CA . ALA A 1 21 ? 6.806 1.626 -6.868 1.00 24.11 54 ALA A CA 5
ATOM 6681 C C . ALA A 1 21 ? 5.401 1.651 -7.473 1.00 51.53 54 ALA A C 5
ATOM 6682 O O . ALA A 1 21 ? 4.495 2.274 -6.911 1.00 31.20 54 ALA A O 5
ATOM 6689 N N . PRO A 1 22 ? 5.195 0.984 -8.628 1.00 13.21 55 PRO A N 5
ATOM 6690 C CA . PRO A 1 22 ? 3.865 0.874 -9.238 1.00 34.35 55 PRO A CA 5
ATOM 6691 C C . PRO A 1 22 ? 2.790 0.448 -8.236 1.00 72.04 55 PRO A C 5
ATOM 6692 O O . PRO A 1 22 ? 2.951 -0.523 -7.491 1.00 63.14 55 PRO A O 5
ATOM 6703 N N . SER A 1 23 ? 1.691 1.172 -8.239 1.00 33.43 56 SER A N 5
ATOM 6704 C CA . SER A 1 23 ? 0.641 0.991 -7.245 1.00 34.12 56 SER A CA 5
ATOM 6705 C C . SER A 1 23 ? -0.490 0.089 -7.753 1.00 30.24 56 SER A C 5
ATOM 6706 O O . SER A 1 23 ? -0.798 0.057 -8.948 1.00 15.33 56 SER A O 5
ATOM 6714 N N . ASP A 1 24 ? -1.116 -0.630 -6.827 1.00 21.33 57 ASP A N 5
ATOM 6715 C CA . ASP A 1 24 ? -2.132 -1.632 -7.171 1.00 65.21 57 ASP A CA 5
ATOM 6716 C C . ASP A 1 24 ? -3.548 -1.055 -7.123 1.00 32.42 57 ASP A C 5
ATOM 6717 O O . ASP A 1 24 ? -3.786 0.022 -6.575 1.00 41.24 57 ASP A O 5
ATOM 6726 N N . THR A 1 25 ? -4.485 -1.792 -7.702 1.00 54.22 58 THR A N 5
ATOM 6727 C CA . THR A 1 25 ? -5.901 -1.437 -7.647 1.00 4.45 58 THR A CA 5
ATOM 6728 C C . THR A 1 25 ? -6.737 -2.672 -7.310 1.00 44.12 58 THR A C 5
ATOM 6729 O O . THR A 1 25 ? -6.940 -3.546 -8.152 1.00 70.21 58 THR A O 5
ATOM 6740 N N . LEU A 1 26 ? -7.196 -2.749 -6.070 1.00 42.51 59 LEU A N 5
ATOM 6741 C CA . LEU A 1 26 ? -7.971 -3.895 -5.599 1.00 32.44 59 LEU A CA 5
ATOM 6742 C C . LEU A 1 26 ? -9.475 -3.691 -5.836 1.00 24.42 59 LEU A C 5
ATOM 6743 O O . LEU A 1 26 ? -10.053 -2.691 -5.411 1.00 54.15 59 LEU A O 5
ATOM 6759 N N . THR A 1 27 ? -10.096 -4.647 -6.519 1.00 62.31 60 THR A N 5
ATOM 6760 C CA . THR A 1 27 ? -11.529 -4.577 -6.849 1.00 22.00 60 THR A CA 5
ATOM 6761 C C . THR A 1 27 ? -12.363 -5.534 -5.981 1.00 33.22 60 THR A C 5
ATOM 6762 O O . THR A 1 27 ? -13.591 -5.430 -5.936 1.00 34.52 60 THR A O 5
ATOM 6773 N N . ASP A 1 28 ? -11.690 -6.457 -5.292 1.00 21.44 61 ASP A N 5
ATOM 6774 C CA . ASP A 1 28 ? -12.363 -7.459 -4.455 1.00 55.50 61 ASP A CA 5
ATOM 6775 C C . ASP A 1 28 ? -13.035 -6.816 -3.229 1.00 74.52 61 ASP A C 5
ATOM 6776 O O . ASP A 1 28 ? -12.492 -5.881 -2.642 1.00 71.55 61 ASP A O 5
ATOM 6785 N N . TYR A 1 29 ? -14.205 -7.333 -2.832 1.00 30.33 62 TYR A N 5
ATOM 6786 C CA . TYR A 1 29 ? -14.908 -6.811 -1.650 1.00 4.51 62 TYR A CA 5
ATOM 6787 C C . TYR A 1 29 ? -13.998 -6.825 -0.412 1.00 44.54 62 TYR A C 5
ATOM 6788 O O . TYR A 1 29 ? -14.040 -5.917 0.413 1.00 10.43 62 TYR A O 5
ATOM 6806 N N . HIS A 1 30 ? -13.192 -7.866 -0.276 1.00 35.51 63 HIS A N 5
ATOM 6807 C CA . HIS A 1 30 ? -12.169 -7.908 0.766 1.00 74.13 63 HIS A CA 5
ATOM 6808 C C . HIS A 1 30 ? -10.800 -7.553 0.185 1.00 72.01 63 HIS A C 5
ATOM 6809 O O . HIS A 1 30 ? -10.040 -8.431 -0.230 1.00 41.15 63 HIS A O 5
ATOM 6824 N N . TYR A 1 31 ? -10.497 -6.259 0.140 1.00 64.30 64 TYR A N 5
ATOM 6825 C CA . TYR A 1 31 ? -9.212 -5.806 -0.376 1.00 4.43 64 TYR A CA 5
ATOM 6826 C C . TYR A 1 31 ? -8.089 -6.161 0.608 1.00 64.51 64 TYR A C 5
ATOM 6827 O O . TYR A 1 31 ? -7.847 -5.466 1.597 1.00 11.43 64 TYR A O 5
ATOM 6845 N N . VAL A 1 32 ? -7.447 -7.292 0.370 1.00 52.43 65 VAL A N 5
ATOM 6846 C CA . VAL A 1 32 ? -6.323 -7.726 1.192 1.00 12.01 65 VAL A CA 5
ATOM 6847 C C . VAL A 1 32 ? -5.002 -7.527 0.432 1.00 41.21 65 VAL A C 5
ATOM 6848 O O . VAL A 1 32 ? -4.712 -8.235 -0.537 1.00 54.01 65 VAL A O 5
ATOM 6861 N N . SER A 1 33 ? -4.209 -6.552 0.873 1.00 21.21 66 SER A N 5
ATOM 6862 C CA . SER A 1 33 ? -2.976 -6.171 0.174 1.00 21.13 66 SER A CA 5
ATOM 6863 C C . SER A 1 33 ? -1.730 -6.752 0.848 1.00 0.15 66 SER A C 5
ATOM 6864 O O . SER A 1 33 ? -1.790 -7.258 1.972 1.00 10.05 66 SER A O 5
ATOM 6872 N N . THR A 1 34 ? -0.603 -6.676 0.148 1.00 50.32 67 THR A N 5
ATOM 6873 C CA . THR A 1 34 ? 0.676 -7.194 0.650 1.00 40.13 67 THR A CA 5
ATOM 6874 C C . THR A 1 34 ? 1.850 -6.302 0.214 1.00 1.42 67 THR A C 5
ATOM 6875 O O . THR A 1 34 ? 1.772 -5.625 -0.812 1.00 63.22 67 THR A O 5
ATOM 6886 N N . PRO A 1 35 ? 2.951 -6.269 0.997 1.00 24.20 68 PRO A N 5
ATOM 6887 C CA . PRO A 1 35 ? 4.166 -5.511 0.626 1.00 43.43 68 PRO A CA 5
ATOM 6888 C C . PRO A 1 35 ? 4.872 -6.067 -0.633 1.00 31.14 68 PRO A C 5
ATOM 6889 O O . PRO A 1 35 ? 4.469 -7.090 -1.186 1.00 5.13 68 PRO A O 5
ATOM 6900 N N . LYS A 1 36 ? 5.933 -5.386 -1.072 1.00 1.21 69 LYS A N 5
ATOM 6901 C CA . LYS A 1 36 ? 6.676 -5.776 -2.285 1.00 15.31 69 LYS A CA 5
ATOM 6902 C C . LYS A 1 36 ? 8.190 -5.566 -2.112 1.00 3.40 69 LYS A C 5
ATOM 6903 O O . LYS A 1 36 ? 8.625 -4.665 -1.390 1.00 64.24 69 LYS A O 5
ATOM 6922 N N . ASP A 1 37 ? 8.984 -6.390 -2.794 1.00 55.54 70 ASP A N 5
ATOM 6923 C CA . ASP A 1 37 ? 10.438 -6.211 -2.830 1.00 52.44 70 ASP A CA 5
ATOM 6924 C C . ASP A 1 37 ? 10.821 -5.013 -3.721 1.00 41.03 70 ASP A C 5
ATOM 6925 O O . ASP A 1 37 ? 10.967 -5.144 -4.939 1.00 71.14 70 ASP A O 5
ATOM 6934 N N . ILE A 1 38 ? 10.944 -3.841 -3.105 1.00 55.21 71 ILE A N 5
ATOM 6935 C CA . ILE A 1 38 ? 11.301 -2.610 -3.821 1.00 52.33 71 ILE A CA 5
ATOM 6936 C C . ILE A 1 38 ? 12.827 -2.392 -3.829 1.00 34.31 71 ILE A C 5
ATOM 6937 O O . ILE A 1 38 ? 13.479 -2.508 -2.788 1.00 24.25 71 ILE A O 5
ATOM 6953 N N . PRO A 1 39 ? 13.416 -2.084 -5.008 1.00 43.23 72 PRO A N 5
ATOM 6954 C CA . PRO A 1 39 ? 14.867 -1.856 -5.139 1.00 41.24 72 PRO A CA 5
ATOM 6955 C C . PRO A 1 39 ? 15.432 -0.854 -4.115 1.00 23.23 72 PRO A C 5
ATOM 6956 O O . PRO A 1 39 ? 15.223 0.358 -4.231 1.00 53.52 72 PRO A O 5
ATOM 6967 N N . GLY A 1 40 ? 16.144 -1.372 -3.114 1.00 42.51 73 GLY A N 5
ATOM 6968 C CA . GLY A 1 40 ? 16.767 -0.521 -2.106 1.00 74.25 73 GLY A CA 5
ATOM 6969 C C . GLY A 1 40 ? 15.796 0.010 -1.048 1.00 2.12 73 GLY A C 5
ATOM 6970 O O . GLY A 1 40 ? 16.097 0.991 -0.369 1.00 75.53 73 GLY A O 5
ATOM 6974 N N . TYR A 1 41 ? 14.635 -0.633 -0.900 1.00 21.23 74 TYR A N 5
ATOM 6975 C CA . TYR A 1 41 ? 13.648 -0.233 0.121 1.00 61.04 74 TYR A CA 5
ATOM 6976 C C . TYR A 1 41 ? 13.074 -1.431 0.889 1.00 31.42 74 TYR A C 5
ATOM 6977 O O . TYR A 1 41 ? 12.917 -2.527 0.346 1.00 64.21 74 TYR A O 5
ATOM 6995 N N . LYS A 1 42 ? 12.758 -1.197 2.164 1.00 64.23 75 LYS A N 5
ATOM 6996 C CA . LYS A 1 42 ? 12.156 -2.220 3.036 1.00 32.03 75 LYS A CA 5
ATOM 6997 C C . LYS A 1 42 ? 11.029 -1.622 3.897 1.00 63.34 75 LYS A C 5
ATOM 6998 O O . LYS A 1 42 ? 11.127 -0.490 4.373 1.00 50.43 75 LYS A O 5
ATOM 7017 N N . LEU A 1 43 ? 9.961 -2.398 4.086 1.00 74.22 76 LEU A N 5
ATOM 7018 C CA . LEU A 1 43 ? 8.757 -1.928 4.784 1.00 54.21 76 LEU A CA 5
ATOM 7019 C C . LEU A 1 43 ? 9.012 -1.713 6.285 1.00 13.03 76 LEU A C 5
ATOM 7020 O O . LEU A 1 43 ? 9.601 -2.561 6.956 1.00 50.03 76 LEU A O 5
ATOM 7036 N N . ARG A 1 44 ? 8.553 -0.577 6.806 1.00 13.11 77 ARG A N 5
ATOM 7037 C CA . ARG A 1 44 ? 8.720 -0.252 8.228 1.00 33.34 77 ARG A CA 5
ATOM 7038 C C . ARG A 1 44 ? 7.455 -0.581 9.036 1.00 40.34 77 ARG A C 5
ATOM 7039 O O . ARG A 1 44 ? 7.526 -0.833 10.237 1.00 42.05 77 ARG A O 5
ATOM 7060 N N . GLU A 1 45 ? 6.301 -0.563 8.368 1.00 3.22 78 GLU A N 5
ATOM 7061 C CA . GLU A 1 45 ? 5.012 -0.758 9.042 1.00 63.14 78 GLU A CA 5
ATOM 7062 C C . GLU A 1 45 ? 3.905 -1.111 8.040 1.00 11.22 78 GLU A C 5
ATOM 7063 O O . GLU A 1 45 ? 3.941 -0.685 6.883 1.00 4.15 78 GLU A O 5
ATOM 7075 N N . ILE A 1 46 ? 2.924 -1.889 8.487 1.00 32.32 79 ILE A N 5
ATOM 7076 C CA . ILE A 1 46 ? 1.743 -2.186 7.674 1.00 53.22 79 ILE A CA 5
ATOM 7077 C C . ILE A 1 46 ? 0.575 -1.261 8.066 1.00 52.21 79 ILE A C 5
ATOM 7078 O O . ILE A 1 46 ? 0.088 -1.307 9.200 1.00 13.20 79 ILE A O 5
ATOM 7094 N N . PRO A 1 47 ? 0.113 -0.406 7.125 1.00 21.41 80 PRO A N 5
ATOM 7095 C CA . PRO A 1 47 ? -0.908 0.632 7.393 1.00 31.20 80 PRO A CA 5
ATOM 7096 C C . PRO A 1 47 ? -2.200 0.104 8.052 1.00 1.03 80 PRO A C 5
ATOM 7097 O O . PRO A 1 47 ? -2.598 -1.049 7.860 1.00 73.34 80 PRO A O 5
ATOM 7108 N N . HIS A 1 48 ? -2.866 0.984 8.808 1.00 33.21 81 HIS A N 5
ATOM 7109 C CA . HIS A 1 48 ? -4.093 0.644 9.549 1.00 53.30 81 HIS A CA 5
ATOM 7110 C C . HIS A 1 48 ? -5.268 0.245 8.630 1.00 0.04 81 HIS A C 5
ATOM 7111 O O . HIS A 1 48 ? -6.345 -0.099 9.111 1.00 44.53 81 HIS A O 5
ATOM 7126 N N . ASN A 1 49 ? -5.067 0.318 7.317 1.00 15.24 82 ASN A N 5
ATOM 7127 C CA . ASN A 1 49 ? -6.133 0.041 6.344 1.00 12.04 82 ASN A CA 5
ATOM 7128 C C . ASN A 1 49 ? -5.667 -0.932 5.248 1.00 22.45 82 ASN A C 5
ATOM 7129 O O . ASN A 1 49 ? -6.226 -0.961 4.154 1.00 12.55 82 ASN A O 5
ATOM 7140 N N . ALA A 1 50 ? -4.659 -1.745 5.561 1.00 51.40 83 ALA A N 5
ATOM 7141 C CA . ALA A 1 50 ? -4.076 -2.674 4.583 1.00 70.13 83 ALA A CA 5
ATOM 7142 C C . ALA A 1 50 ? -5.048 -3.794 4.175 1.00 32.14 83 ALA A C 5
ATOM 7143 O O . ALA A 1 50 ? -5.048 -4.243 3.025 1.00 61.40 83 ALA A O 5
ATOM 7150 N N . THR A 1 51 ? -5.863 -4.250 5.122 1.00 1.54 84 THR A N 5
ATOM 7151 C CA . THR A 1 51 ? -6.827 -5.334 4.872 1.00 34.41 84 THR A CA 5
ATOM 7152 C C . THR A 1 51 ? -8.223 -4.968 5.391 1.00 52.23 84 THR A C 5
ATOM 7153 O O . THR A 1 51 ? -8.367 -4.486 6.516 1.00 62.35 84 THR A O 5
ATOM 7164 N N . GLY A 1 52 ? -9.253 -5.195 4.576 1.00 4.22 85 GLY A N 5
ATOM 7165 C CA . GLY A 1 52 ? -10.620 -4.928 5.016 1.00 14.02 85 GLY A CA 5
ATOM 7166 C C . GLY A 1 52 ? -11.665 -5.069 3.911 1.00 75.51 85 GLY A C 5
ATOM 7167 O O . GLY A 1 52 ? -11.405 -5.672 2.869 1.00 2.44 85 GLY A O 5
ATOM 7171 N N . ASN A 1 53 ? -12.857 -4.519 4.149 1.00 1.12 86 ASN A N 5
ATOM 7172 C CA . ASN A 1 53 ? -13.951 -4.565 3.168 1.00 52.51 86 ASN A CA 5
ATOM 7173 C C . ASN A 1 53 ? -14.105 -3.235 2.400 1.00 13.41 86 ASN A C 5
ATOM 7174 O O . ASN A 1 53 ? -13.997 -2.152 2.981 1.00 44.45 86 ASN A O 5
ATOM 7185 N N . ILE A 1 54 ? -14.340 -3.318 1.089 1.00 3.41 87 ILE A N 5
ATOM 7186 C CA . ILE A 1 54 ? -14.615 -2.125 0.282 1.00 62.13 87 ILE A CA 5
ATOM 7187 C C . ILE A 1 54 ? -16.014 -1.580 0.593 1.00 51.41 87 ILE A C 5
ATOM 7188 O O . ILE A 1 54 ? -17.021 -2.047 0.056 1.00 41.20 87 ILE A O 5
ATOM 7204 N N . THR A 1 55 ? -16.066 -0.609 1.496 1.00 63.21 88 THR A N 5
ATOM 7205 C CA . THR A 1 55 ? -17.326 0.026 1.892 1.00 23.41 88 THR A CA 5
ATOM 7206 C C . THR A 1 55 ? -17.461 1.418 1.267 1.00 12.31 88 THR A C 5
ATOM 7207 O O . THR A 1 55 ? -18.541 2.010 1.248 1.00 23.34 88 THR A O 5
ATOM 7218 N N . ASP A 1 56 ? -16.352 1.923 0.732 1.00 74.52 89 ASP A N 5
ATOM 7219 C CA . ASP A 1 56 ? -16.318 3.228 0.071 1.00 75.43 89 ASP A CA 5
ATOM 7220 C C . ASP A 1 56 ? -15.299 3.198 -1.084 1.00 23.20 89 ASP A C 5
ATOM 7221 O O . ASP A 1 56 ? -14.643 2.181 -1.308 1.00 21.32 89 ASP A O 5
ATOM 7230 N N . THR A 1 57 ? -15.164 4.302 -1.814 1.00 2.14 90 THR A N 5
ATOM 7231 C CA . THR A 1 57 ? -14.208 4.371 -2.931 1.00 42.52 90 THR A CA 5
ATOM 7232 C C . THR A 1 57 ? -13.089 5.383 -2.655 1.00 41.34 90 THR A C 5
ATOM 7233 O O . THR A 1 57 ? -13.125 6.116 -1.665 1.00 73.43 90 THR A O 5
ATOM 7244 N N . GLY A 1 58 ? -12.094 5.416 -3.539 1.00 43.11 91 GLY A N 5
ATOM 7245 C CA . GLY A 1 58 ? -10.958 6.316 -3.366 1.00 61.41 91 GLY A CA 5
ATOM 7246 C C . GLY A 1 58 ? -10.089 5.964 -2.160 1.00 71.22 91 GLY A C 5
ATOM 7247 O O . GLY A 1 58 ? -9.319 6.795 -1.677 1.00 52.21 91 GLY A O 5
ATOM 7251 N N . ILE A 1 59 ? -10.209 4.729 -1.674 1.00 14.11 92 ILE A N 5
ATOM 7252 C CA . ILE A 1 59 ? -9.436 4.274 -0.515 1.00 42.53 92 ILE A CA 5
ATOM 7253 C C . ILE A 1 59 ? -7.954 4.110 -0.873 1.00 32.21 92 ILE A C 5
ATOM 7254 O O . ILE A 1 59 ? -7.608 3.438 -1.848 1.00 41.12 92 ILE A O 5
ATOM 7270 N N . ILE A 1 60 ? -7.081 4.727 -0.083 1.00 50.32 93 ILE A N 5
ATOM 7271 C CA . ILE A 1 60 ? -5.641 4.688 -0.352 1.00 51.51 93 ILE A CA 5
ATOM 7272 C C . ILE A 1 60 ? -4.870 3.988 0.778 1.00 0.34 93 ILE A C 5
ATOM 7273 O O . ILE A 1 60 ? -4.838 4.458 1.917 1.00 44.44 93 ILE A O 5
ATOM 7289 N N . VAL A 1 61 ? -4.246 2.864 0.443 1.00 73.43 94 VAL A N 5
ATOM 7290 C CA . VAL A 1 61 ? -3.448 2.089 1.392 1.00 64.41 94 VAL A CA 5
ATOM 7291 C C . VAL A 1 61 ? -1.954 2.365 1.175 1.00 43.42 94 VAL A C 5
ATOM 7292 O O . VAL A 1 61 ? -1.369 1.932 0.182 1.00 32.42 94 VAL A O 5
ATOM 7305 N N . ARG A 1 62 ? -1.348 3.100 2.095 1.00 73.23 95 ARG A N 5
ATOM 7306 C CA . ARG A 1 62 ? 0.052 3.516 1.956 1.00 23.13 95 ARG A CA 5
ATOM 7307 C C . ARG A 1 62 ? 1.018 2.643 2.772 1.00 43.22 95 ARG A C 5
ATOM 7308 O O . ARG A 1 62 ? 1.081 2.738 3.998 1.00 5.22 95 ARG A O 5
ATOM 7329 N N . TYR A 1 63 ? 1.767 1.796 2.076 1.00 34.54 96 TYR A N 5
ATOM 7330 C CA . TYR A 1 63 ? 2.845 1.022 2.692 1.00 64.45 96 TYR A CA 5
ATOM 7331 C C . TYR A 1 63 ? 4.121 1.867 2.779 1.00 41.40 96 TYR A C 5
ATOM 7332 O O . TYR A 1 63 ? 4.705 2.228 1.759 1.00 12.11 96 TYR A O 5
ATOM 7350 N N . ILE A 1 64 ? 4.544 2.179 4.002 1.00 15.44 97 ILE A N 5
ATOM 7351 C CA . ILE A 1 64 ? 5.689 3.071 4.225 1.00 60.54 97 ILE A CA 5
ATOM 7352 C C . ILE A 1 64 ? 7.017 2.291 4.251 1.00 44.45 97 ILE A C 5
ATOM 7353 O O . ILE A 1 64 ? 7.235 1.442 5.121 1.00 51.45 97 ILE A O 5
ATOM 7369 N N . TYR A 1 65 ? 7.898 2.582 3.295 1.00 4.33 98 TYR A N 5
ATOM 7370 C CA . TYR A 1 65 ? 9.207 1.924 3.210 1.00 64.44 98 TYR A CA 5
ATOM 7371 C C . TYR A 1 65 ? 10.348 2.869 3.600 1.00 31.13 98 TYR A C 5
ATOM 7372 O O . TYR A 1 65 ? 10.361 4.043 3.228 1.00 53.33 98 TYR A O 5
ATOM 7390 N N . ASP A 1 66 ? 11.310 2.340 4.344 1.00 30.10 99 ASP A N 5
ATOM 7391 C CA . ASP A 1 66 ? 12.567 3.037 4.594 1.00 10.14 99 ASP A CA 5
ATOM 7392 C C . ASP A 1 66 ? 13.614 2.571 3.577 1.00 23.13 99 ASP A C 5
ATOM 7393 O O . ASP A 1 66 ? 13.700 1.378 3.273 1.00 21.33 99 ASP A O 5
ATOM 7402 N N . LYS A 1 67 ? 14.395 3.500 3.032 1.00 2.11 100 LYS A N 5
ATOM 7403 C CA . LYS A 1 67 ? 15.440 3.137 2.082 1.00 43.32 100 LYS A CA 5
ATOM 7404 C C . LYS A 1 67 ? 16.540 2.341 2.798 1.00 33.13 100 LYS A C 5
ATOM 7405 O O . LYS A 1 67 ? 17.115 2.804 3.783 1.00 73.53 100 LYS A O 5
ATOM 7424 N N . ILE A 1 68 ? 16.800 1.133 2.307 1.00 32.23 101 ILE A N 5
ATOM 7425 C CA . ILE A 1 68 ? 17.683 0.179 2.984 1.00 4.34 101 ILE A CA 5
ATOM 7426 C C . ILE A 1 68 ? 19.073 0.764 3.282 1.00 40.53 101 ILE A C 5
ATOM 7427 O O . ILE A 1 68 ? 19.879 0.981 2.374 1.00 3.14 101 ILE A O 5
ATOM 7443 N N . ILE A 1 69 ? 19.349 1.009 4.560 1.00 0.34 102 ILE A N 5
ATOM 7444 C CA . ILE A 1 69 ? 20.672 1.469 4.998 1.00 21.31 102 ILE A CA 5
ATOM 7445 C C . ILE A 1 69 ? 21.599 0.266 5.223 1.00 72.43 102 ILE A C 5
ATOM 7446 O O . ILE A 1 69 ? 22.216 0.095 6.278 1.00 74.22 102 ILE A O 5
ATOM 7462 N N . ASP A 1 70 ? 21.670 -0.568 4.203 1.00 41.11 103 ASP A N 5
ATOM 7463 C CA . ASP A 1 70 ? 22.486 -1.783 4.214 1.00 61.34 103 ASP A CA 5
ATOM 7464 C C . ASP A 1 70 ? 22.979 -2.076 2.779 1.00 30.15 103 ASP A C 5
ATOM 7465 O O . ASP A 1 70 ? 23.066 -1.159 1.956 1.00 33.04 103 ASP A O 5
ATOM 7474 N N . VAL A 1 71 ? 23.290 -3.332 2.465 1.00 13.14 104 VAL A N 5
ATOM 7475 C CA . VAL A 1 71 ? 23.837 -3.676 1.151 1.00 32.43 104 VAL A CA 5
ATOM 7476 C C . VAL A 1 71 ? 22.755 -3.704 0.063 1.00 34.41 104 VAL A C 5
ATOM 7477 O O . VAL A 1 71 ? 22.219 -4.753 -0.300 1.00 40.32 104 VAL A O 5
ATOM 7490 N N . SER A 1 72 ? 22.437 -2.519 -0.437 1.00 51.55 105 SER A N 5
ATOM 7491 C CA . SER A 1 72 ? 21.506 -2.342 -1.561 1.00 71.01 105 SER A CA 5
ATOM 7492 C C . SER A 1 72 ? 22.269 -2.378 -2.891 1.00 44.13 105 SER A C 5
ATOM 7493 O O . SER A 1 72 ? 21.974 -1.627 -3.820 1.00 51.43 105 SER A O 5
ATOM 7501 N N . TYR A 1 73 ? 23.221 -3.298 -2.987 1.00 23.03 106 TYR A N 5
ATOM 7502 C CA . TYR A 1 73 ? 24.193 -3.326 -4.092 1.00 32.10 106 TYR A CA 5
ATOM 7503 C C . TYR A 1 73 ? 23.628 -3.986 -5.371 1.00 32.11 106 TYR A C 5
ATOM 7504 O O . TYR A 1 73 ? 24.392 -4.434 -6.228 1.00 53.24 106 TYR A O 5
ATOM 7522 N N . VAL A 1 74 ? 22.302 -4.022 -5.516 1.00 72.11 107 VAL A N 5
ATOM 7523 C CA . VAL A 1 74 ? 21.676 -4.683 -6.669 1.00 62.20 107 VAL A CA 5
ATOM 7524 C C . VAL A 1 74 ? 20.182 -4.336 -6.799 1.00 3.11 107 VAL A C 5
ATOM 7525 O O . VAL A 1 74 ? 19.546 -3.893 -5.837 1.00 2.35 107 VAL A O 5
ATOM 7538 N N . ASP A 1 75 ? 19.653 -4.537 -8.009 1.00 53.20 108 ASP A N 5
ATOM 7539 C CA . ASP A 1 75 ? 18.237 -4.340 -8.332 1.00 13.43 108 ASP A CA 5
ATOM 7540 C C . ASP A 1 75 ? 17.892 -2.850 -8.502 1.00 0.52 108 ASP A C 5
ATOM 7541 O O . ASP A 1 75 ? 17.977 -2.058 -7.560 1.00 40.12 108 ASP A O 5
ATOM 7550 N N . GLU A 1 76 ? 17.494 -2.484 -9.719 1.00 72.42 109 GLU A N 5
ATOM 7551 C CA . GLU A 1 76 ? 17.190 -1.090 -10.061 1.00 22.31 109 GLU A CA 5
ATOM 7552 C C . GLU A 1 76 ? 16.005 -0.998 -11.032 1.00 34.31 109 GLU A C 5
ATOM 7553 O O . GLU A 1 76 ? 15.864 -0.015 -11.765 1.00 73.23 109 GLU A O 5
ATOM 7565 N N . THR A 1 77 ? 15.145 -2.018 -11.018 1.00 63.02 110 THR A N 5
ATOM 7566 C CA . THR A 1 77 ? 13.978 -2.064 -11.912 1.00 52.51 110 THR A CA 5
ATOM 7567 C C . THR A 1 77 ? 13.080 -0.825 -11.755 1.00 3.43 110 THR A C 5
ATOM 7568 O O . THR A 1 77 ? 12.307 -0.703 -10.801 1.00 0.55 110 THR A O 5
ATOM 7579 N N . GLY A 1 78 ? 13.216 0.105 -12.693 1.00 23.40 111 GLY A N 5
ATOM 7580 C CA . GLY A 1 78 ? 12.415 1.323 -12.688 1.00 55.15 111 GLY A CA 5
ATOM 7581 C C . GLY A 1 78 ? 12.457 2.047 -14.029 1.00 31.35 111 GLY A C 5
ATOM 7582 O O . GLY A 1 78 ? 13.132 1.603 -14.963 1.00 1.04 111 GLY A O 5
ATOM 7586 N N . LYS A 1 79 ? 11.745 3.166 -14.121 1.00 43.10 112 LYS A N 5
ATOM 7587 C CA . LYS A 1 79 ? 11.652 3.932 -15.372 1.00 53.51 112 LYS A CA 5
ATOM 7588 C C . LYS A 1 79 ? 10.889 5.256 -15.165 1.00 12.33 112 LYS A C 5
ATOM 7589 O O . LYS A 1 79 ? 10.821 6.096 -16.066 1.00 72.54 112 LYS A O 5
ATOM 7608 N N . ASP A 1 80 ? 10.326 5.428 -13.963 1.00 4.22 113 ASP A N 5
ATOM 7609 C CA . ASP A 1 80 ? 9.592 6.644 -13.587 1.00 22.34 113 ASP A CA 5
ATOM 7610 C C . ASP A 1 80 ? 8.317 6.837 -14.432 1.00 24.41 113 ASP A C 5
ATOM 7611 O O . ASP A 1 80 ? 8.345 7.428 -15.517 1.00 1.40 113 ASP A O 5
ATOM 7620 N N . LEU A 1 81 ? 7.206 6.323 -13.916 1.00 44.42 114 LEU A N 5
ATOM 7621 C CA . LEU A 1 81 ? 5.900 6.422 -14.576 1.00 34.33 114 LEU A CA 5
ATOM 7622 C C . LEU A 1 81 ? 4.778 6.576 -13.537 1.00 62.52 114 LEU A C 5
ATOM 7623 O O . LEU A 1 81 ? 4.909 6.115 -12.402 1.00 65.00 114 LEU A O 5
ATOM 7639 N N . LEU A 1 82 ? 3.685 7.231 -13.920 1.00 12.31 115 LEU A N 5
ATOM 7640 C CA . LEU A 1 82 ? 2.580 7.505 -12.988 1.00 62.11 115 LEU A CA 5
ATOM 7641 C C . LEU A 1 82 ? 1.379 6.564 -13.199 1.00 0.32 115 LEU A C 5
ATOM 7642 O O . LEU A 1 82 ? 1.096 6.128 -14.317 1.00 24.24 115 LEU A O 5
ATOM 7658 N N . PRO A 1 83 ? 0.659 6.244 -12.106 1.00 34.25 116 PRO A N 5
ATOM 7659 C CA . PRO A 1 83 ? -0.584 5.444 -12.150 1.00 23.45 116 PRO A CA 5
ATOM 7660 C C . PRO A 1 83 ? -1.761 6.180 -12.822 1.00 2.34 116 PRO A C 5
ATOM 7661 O O . PRO A 1 83 ? -1.975 7.371 -12.594 1.00 75.51 116 PRO A O 5
ATOM 7672 N N . VAL A 1 84 ? -2.542 5.458 -13.624 1.00 72.51 117 VAL A N 5
ATOM 7673 C CA . VAL A 1 84 ? -3.716 6.037 -14.301 1.00 25.43 117 VAL A CA 5
ATOM 7674 C C . VAL A 1 84 ? -4.983 5.922 -13.430 1.00 13.14 117 VAL A C 5
ATOM 7675 O O . VAL A 1 84 ? -6.099 6.207 -13.862 1.00 5.32 117 VAL A O 5
ATOM 7688 N N . VAL A 1 85 ? -4.771 5.541 -12.185 1.00 33.23 118 VAL A N 5
ATOM 7689 C CA . VAL A 1 85 ? -5.860 5.239 -11.237 1.00 60.12 118 VAL A CA 5
ATOM 7690 C C . VAL A 1 85 ? -6.545 6.494 -10.651 1.00 61.32 118 VAL A C 5
ATOM 7691 O O . VAL A 1 85 ? -7.243 6.407 -9.639 1.00 11.21 118 VAL A O 5
ATOM 7704 N N . GLU A 1 86 ? -6.383 7.647 -11.292 1.00 11.21 119 GLU A N 5
ATOM 7705 C CA . GLU A 1 86 ? -6.963 8.896 -10.772 1.00 31.21 119 GLU A CA 5
ATOM 7706 C C . GLU A 1 86 ? -8.449 9.043 -11.157 1.00 20.34 119 GLU A C 5
ATOM 7707 O O . GLU A 1 86 ? -8.831 9.976 -11.863 1.00 21.40 119 GLU A O 5
ATOM 7719 N N . ILE A 1 87 ? -9.284 8.111 -10.692 1.00 54.23 120 ILE A N 5
ATOM 7720 C CA . ILE A 1 87 ? -10.735 8.175 -10.924 1.00 23.51 120 ILE A CA 5
ATOM 7721 C C . ILE A 1 87 ? -11.471 8.533 -9.622 1.00 4.05 120 ILE A C 5
ATOM 7722 O O . ILE A 1 87 ? -11.682 7.679 -8.759 1.00 24.53 120 ILE A O 5
ATOM 7738 N N . ILE A 1 88 ? -11.842 9.805 -9.471 1.00 1.14 121 ILE A N 5
ATOM 7739 C CA . ILE A 1 88 ? -12.541 10.272 -8.265 1.00 54.11 121 ILE A CA 5
ATOM 7740 C C . ILE A 1 88 ? -13.841 11.008 -8.624 1.00 52.45 121 ILE A C 5
ATOM 7741 O O . ILE A 1 88 ? -13.812 12.119 -9.157 1.00 33.42 121 ILE A O 5
ATOM 7757 N N . ASN A 1 89 ? -14.982 10.383 -8.329 1.00 74.15 122 ASN A N 5
ATOM 7758 C CA . ASN A 1 89 ? -16.291 10.980 -8.616 1.00 41.33 122 ASN A CA 5
ATOM 7759 C C . ASN A 1 89 ? -17.398 10.332 -7.772 1.00 34.42 122 ASN A C 5
ATOM 7760 O O . ASN A 1 89 ? -17.271 9.192 -7.319 1.00 13.53 122 ASN A O 5
ATOM 7771 N N . SER A 1 90 ? -18.475 11.074 -7.547 1.00 1.33 123 SER A N 5
ATOM 7772 C CA . SER A 1 90 ? -19.668 10.543 -6.867 1.00 4.02 123 SER A CA 5
ATOM 7773 C C . SER A 1 90 ? -20.935 10.919 -7.645 1.00 53.22 123 SER A C 5
ATOM 7774 O O . SER A 1 90 ? -22.055 10.616 -7.231 1.00 32.53 123 SER A O 5
ATOM 7782 N N . GLU A 1 91 ? -20.734 11.562 -8.791 1.00 24.51 124 GLU A N 5
ATOM 7783 C CA . GLU A 1 91 ? -21.825 12.076 -9.618 1.00 2.43 124 GLU A CA 5
ATOM 7784 C C . GLU A 1 91 ? -22.318 11.012 -10.605 1.00 53.52 124 GLU A C 5
ATOM 7785 O O . GLU A 1 91 ? -21.518 10.260 -11.166 1.00 54.21 124 GLU A O 5
ATOM 7797 N N . ALA A 1 92 ? -23.635 10.962 -10.813 1.00 5.32 125 ALA A N 5
ATOM 7798 C CA . ALA A 1 92 ? -24.244 10.029 -11.770 1.00 2.35 125 ALA A CA 5
ATOM 7799 C C . ALA A 1 92 ? -23.988 8.557 -11.386 1.00 65.43 125 ALA A C 5
ATOM 7800 O O . ALA A 1 92 ? -23.847 8.231 -10.205 1.00 62.24 125 ALA A O 5
ATOM 7807 N N . ALA A 1 93 ? -23.996 7.666 -12.389 1.00 51.12 126 ALA A N 5
ATOM 7808 C CA . ALA A 1 93 ? -23.668 6.239 -12.208 1.00 12.35 126 ALA A CA 5
ATOM 7809 C C . ALA A 1 93 ? -24.790 5.433 -11.525 1.00 12.33 126 ALA A C 5
ATOM 7810 O O . ALA A 1 93 ? -24.914 4.229 -11.751 1.00 62.13 126 ALA A O 5
ATOM 7817 N N . VAL A 1 94 ? -25.597 6.087 -10.693 1.00 3.33 127 VAL A N 5
ATOM 7818 C CA . VAL A 1 94 ? -26.697 5.417 -9.986 1.00 40.13 127 VAL A CA 5
ATOM 7819 C C . VAL A 1 94 ? -27.778 4.904 -10.961 1.00 42.01 127 VAL A C 5
ATOM 7820 O O . VAL A 1 94 ? -28.648 5.665 -11.397 1.00 71.35 127 VAL A O 5
ATOM 7833 N N . LEU A 1 95 ? -27.714 3.613 -11.300 1.00 41.12 128 LEU A N 5
ATOM 7834 C CA . LEU A 1 95 ? -28.665 3.007 -12.244 1.00 72.10 128 LEU A CA 5
ATOM 7835 C C . LEU A 1 95 ? -28.522 1.473 -12.260 1.00 73.45 128 LEU A C 5
ATOM 7836 O O . LEU A 1 95 ? -27.502 0.937 -12.698 1.00 2.05 128 LEU A O 5
ATOM 7852 N N . GLU A 1 96 ? -29.555 0.771 -11.795 1.00 63.22 129 GLU A N 5
ATOM 7853 C CA . GLU A 1 96 ? -29.543 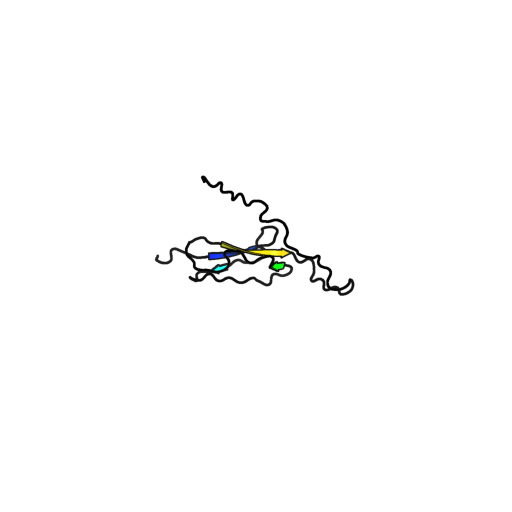-0.700 -11.769 1.00 65.42 129 GLU A CA 5
ATOM 7854 C C . GLU A 1 96 ? -30.897 -1.284 -12.217 1.00 41.43 129 GLU A C 5
ATOM 7855 O O . GLU A 1 96 ? -30.951 -2.159 -13.085 1.00 24.32 129 GLU A O 5
ATOM 7867 N N . HIS A 1 97 ? -31.984 -0.786 -11.614 1.00 10.22 130 HIS A N 5
ATOM 7868 C CA . HIS A 1 97 ? -33.351 -1.267 -11.890 1.00 4.44 130 HIS A CA 5
ATOM 7869 C C . HIS A 1 97 ? -33.566 -2.722 -11.427 1.00 12.34 130 HIS A C 5
ATOM 7870 O O . HIS A 1 97 ? -32.669 -3.361 -10.878 1.00 13.23 130 HIS A O 5
ATOM 7885 N N . HIS A 1 98 ? -34.782 -3.225 -11.637 1.00 73.12 131 HIS A N 5
ATOM 7886 C CA . HIS A 1 98 ? -35.131 -4.612 -11.311 1.00 51.30 131 HIS A CA 5
ATOM 7887 C C . HIS A 1 98 ? -35.233 -5.461 -12.587 1.00 32.30 131 HIS A C 5
ATOM 7888 O O . HIS A 1 98 ? -35.301 -4.921 -13.692 1.00 51.34 131 HIS A O 5
ATOM 7903 N N . HIS A 1 99 ? -35.246 -6.784 -12.422 1.00 4.43 132 HIS A N 5
ATOM 7904 C CA . HIS A 1 99 ? -35.434 -7.723 -13.540 1.00 52.00 132 HIS A CA 5
ATOM 7905 C C . HIS A 1 99 ? -34.330 -7.597 -14.614 1.00 55.14 132 HIS A C 5
ATOM 7906 O O . HIS A 1 99 ? -34.459 -6.824 -15.571 1.00 14.30 132 HIS A O 5
ATOM 7921 N N . HIS A 1 100 ? -33.247 -8.360 -14.456 1.00 0.13 133 HIS A N 5
ATOM 7922 C CA . HIS A 1 100 ? -32.167 -8.378 -15.452 1.00 70.04 133 HIS A CA 5
ATOM 7923 C C . HIS A 1 100 ? -32.472 -9.382 -16.580 1.00 73.44 133 HIS A C 5
ATOM 7924 O O . HIS A 1 100 ? -33.394 -10.192 -16.471 1.00 61.31 133 HIS A O 5
ATOM 7939 N N . HIS A 1 101 ? -31.685 -9.339 -17.651 1.00 2.24 134 HIS A N 5
ATOM 7940 C CA . HIS A 1 101 ? -31.960 -10.141 -18.853 1.00 2.33 134 HIS A CA 5
ATOM 7941 C C . HIS A 1 101 ? -30.677 -10.778 -19.416 1.00 32.00 134 HIS A C 5
ATOM 7942 O O . HIS A 1 101 ? -29.588 -10.222 -19.275 1.00 21.23 134 HIS A O 5
ATOM 7957 N N . HIS A 1 102 ? -30.820 -11.952 -20.044 1.00 41.35 135 HIS A N 5
ATOM 7958 C CA . HIS A 1 102 ? -29.693 -12.626 -20.712 1.00 44.00 135 HIS A CA 5
ATOM 7959 C C . HIS A 1 102 ? -29.264 -11.869 -21.985 1.00 54.32 135 HIS A C 5
ATOM 7960 O O . HIS A 1 102 ? -28.294 -11.086 -21.925 1.00 37.45 135 HIS A O 5
ATOM 7976 N N . MET A 1 1 ? -20.576 -3.490 -6.537 1.00 64.55 34 MET A N 6
ATOM 7977 C CA . MET A 1 1 ? -20.428 -2.027 -6.283 1.00 60.15 34 MET A CA 6
ATOM 7978 C C . MET A 1 1 ? -21.207 -1.217 -7.329 1.00 1.01 34 MET A C 6
ATOM 7979 O O . MET A 1 1 ? -22.271 -0.686 -7.034 1.00 62.01 34 MET A O 6
ATOM 7995 N N . ASP A 1 2 ? -20.653 -1.122 -8.546 1.00 41.21 35 ASP A N 6
ATOM 7996 C CA . ASP A 1 2 ? -21.370 -0.601 -9.730 1.00 74.13 35 ASP A CA 6
ATOM 7997 C C . ASP A 1 2 ? -21.626 0.924 -9.692 1.00 73.34 35 ASP A C 6
ATOM 7998 O O . ASP A 1 2 ? -21.192 1.647 -10.585 1.00 34.32 35 ASP A O 6
ATOM 8007 N N . THR A 1 3 ? -22.335 1.402 -8.669 1.00 75.14 36 THR A N 6
ATOM 8008 C CA . THR A 1 3 ? -22.744 2.816 -8.573 1.00 41.43 36 THR A CA 6
ATOM 8009 C C . THR A 1 3 ? -21.566 3.799 -8.724 1.00 70.14 36 THR A C 6
ATOM 8010 O O . THR A 1 3 ? -21.446 4.488 -9.740 1.00 62.33 36 THR A O 6
ATOM 8021 N N . ASN A 1 4 ? -20.706 3.866 -7.710 1.00 23.43 37 ASN A N 6
ATOM 8022 C CA . ASN A 1 4 ? -19.585 4.819 -7.697 1.00 32.23 37 ASN A CA 6
ATOM 8023 C C . ASN A 1 4 ? -18.246 4.123 -8.008 1.00 74.51 37 ASN A C 6
ATOM 8024 O O . ASN A 1 4 ? -17.180 4.717 -7.839 1.00 73.23 37 ASN A O 6
ATOM 8035 N N . ASN A 1 5 ? -18.299 2.870 -8.464 1.00 74.42 38 ASN A N 6
ATOM 8036 C CA . ASN A 1 5 ? -17.078 2.090 -8.731 1.00 21.01 38 ASN A CA 6
ATOM 8037 C C . ASN A 1 5 ? -16.141 2.093 -7.507 1.00 12.42 38 ASN A C 6
ATOM 8038 O O . ASN A 1 5 ? -15.021 2.604 -7.562 1.00 13.01 38 ASN A O 6
ATOM 8049 N N . PHE A 1 6 ? -16.620 1.541 -6.398 1.00 71.24 39 PHE A N 6
ATOM 8050 C CA . PHE A 1 6 ? -15.850 1.518 -5.148 1.00 63.22 39 PHE A CA 6
ATOM 8051 C C . PHE A 1 6 ? -14.554 0.694 -5.290 1.00 62.22 39 PHE A C 6
ATOM 8052 O O . PHE A 1 6 ? -14.572 -0.531 -5.177 1.00 1.15 39 PHE A O 6
ATOM 8069 N N . THR A 1 7 ? -13.438 1.372 -5.566 1.00 5.40 40 THR A N 6
ATOM 8070 C CA . THR A 1 7 ? -12.130 0.710 -5.689 1.00 43.12 40 THR A CA 6
ATOM 8071 C C . THR A 1 7 ? -11.140 1.236 -4.645 1.00 53.50 40 THR A C 6
ATOM 8072 O O . THR A 1 7 ? -11.282 2.356 -4.140 1.00 13.33 40 THR A O 6
ATOM 8083 N N . VAL A 1 8 ? -10.135 0.426 -4.324 1.00 33.10 41 VAL A N 6
ATOM 8084 C CA . VAL A 1 8 ? -9.082 0.820 -3.376 1.00 13.11 41 VAL A CA 6
ATOM 8085 C C . VAL A 1 8 ? -7.704 0.850 -4.053 1.00 73.03 41 VAL A C 6
ATOM 8086 O O . VAL A 1 8 ? -7.283 -0.132 -4.663 1.00 42.22 41 VAL A O 6
ATOM 8099 N N . LYS A 1 9 ? -7.000 1.973 -3.935 1.00 61.21 42 LYS A N 6
ATOM 8100 C CA . LYS A 1 9 ? -5.657 2.099 -4.508 1.00 4.52 42 LYS A CA 6
ATOM 8101 C C . LYS A 1 9 ? -4.586 1.825 -3.447 1.00 5.54 42 LYS A C 6
ATOM 8102 O O . LYS A 1 9 ? -4.594 2.417 -2.369 1.00 52.43 42 LYS A O 6
ATOM 8121 N N . VAL A 1 10 ? -3.664 0.929 -3.758 1.00 43.22 43 VAL A N 6
ATOM 8122 C CA . VAL A 1 10 ? -2.587 0.573 -2.836 1.00 61.13 43 VAL A CA 6
ATOM 8123 C C . VAL A 1 10 ? -1.270 1.235 -3.258 1.00 12.30 43 VAL A C 6
ATOM 8124 O O . VAL A 1 10 ? -0.726 0.928 -4.319 1.00 60.52 43 VAL A O 6
ATOM 8137 N N . GLU A 1 11 ? -0.762 2.143 -2.426 1.00 65.45 44 GLU A N 6
ATOM 8138 C CA . GLU A 1 11 ? 0.499 2.839 -2.711 1.00 12.34 44 GLU A CA 6
ATOM 8139 C C . GLU A 1 11 ? 1.658 2.264 -1.891 1.00 25.41 44 GLU A C 6
ATOM 8140 O O . GLU A 1 11 ? 1.556 2.096 -0.678 1.00 12.35 44 GLU A O 6
ATOM 8152 N N . TYR A 1 12 ? 2.760 1.972 -2.566 1.00 74.42 45 TYR A N 6
ATOM 8153 C CA . TYR A 1 12 ? 4.002 1.582 -1.897 1.00 14.23 45 TYR A CA 6
ATOM 8154 C C . TYR A 1 12 ? 4.972 2.763 -1.925 1.00 55.51 45 TYR A C 6
ATOM 8155 O O . TYR A 1 12 ? 5.645 3.009 -2.925 1.00 22.22 45 TYR A O 6
ATOM 8173 N N . VAL A 1 13 ? 5.029 3.501 -0.824 1.00 2.54 46 VAL A N 6
ATOM 8174 C CA . VAL A 1 13 ? 5.687 4.808 -0.808 1.00 30.12 46 VAL A CA 6
ATOM 8175 C C . VAL A 1 13 ? 6.860 4.866 0.180 1.00 24.11 46 VAL A C 6
ATOM 8176 O O . VAL A 1 13 ? 7.043 3.975 1.010 1.00 34.22 46 VAL A O 6
ATOM 8189 N N . ASP A 1 14 ? 7.652 5.927 0.076 1.00 24.42 47 ASP A N 6
ATOM 8190 C CA . ASP A 1 14 ? 8.773 6.149 0.987 1.00 5.31 47 ASP A CA 6
ATOM 8191 C C . ASP A 1 14 ? 8.330 6.993 2.198 1.00 1.33 47 ASP A C 6
ATOM 8192 O O . ASP A 1 14 ? 7.138 7.247 2.393 1.00 31.14 47 ASP A O 6
ATOM 8201 N N . ALA A 1 15 ? 9.291 7.444 2.999 1.00 43.24 48 ALA A N 6
ATOM 8202 C CA . ALA A 1 15 ? 8.989 8.208 4.215 1.00 11.31 48 ALA A CA 6
ATOM 8203 C C . ALA A 1 15 ? 8.393 9.601 3.929 1.00 74.25 48 ALA A C 6
ATOM 8204 O O . ALA A 1 15 ? 7.922 10.277 4.846 1.00 63.02 48 ALA A O 6
ATOM 8211 N N . ASP A 1 16 ? 8.422 10.044 2.673 1.00 52.01 49 ASP A N 6
ATOM 8212 C CA . ASP A 1 16 ? 7.797 11.320 2.300 1.00 31.22 49 ASP A CA 6
ATOM 8213 C C . ASP A 1 16 ? 6.362 11.114 1.785 1.00 64.21 49 ASP A C 6
ATOM 8214 O O . ASP A 1 16 ? 5.566 12.054 1.733 1.00 1.21 49 ASP A O 6
ATOM 8223 N N . GLY A 1 17 ? 6.030 9.877 1.421 1.00 13.15 50 GLY A N 6
ATOM 8224 C CA . GLY A 1 17 ? 4.697 9.574 0.903 1.00 53.50 50 GLY A CA 6
ATOM 8225 C C . GLY A 1 17 ? 4.653 9.477 -0.619 1.00 74.41 50 GLY A C 6
ATOM 8226 O O . GLY A 1 17 ? 3.575 9.487 -1.219 1.00 73.25 50 GLY A O 6
ATOM 8230 N N . ALA A 1 18 ? 5.821 9.367 -1.239 1.00 23.42 51 ALA A N 6
ATOM 8231 C CA . ALA A 1 18 ? 5.922 9.231 -2.701 1.00 43.50 51 ALA A CA 6
ATOM 8232 C C . ALA A 1 18 ? 6.044 7.755 -3.102 1.00 60.20 51 ALA A C 6
ATOM 8233 O O . ALA A 1 18 ? 6.965 7.061 -2.668 1.00 11.11 51 ALA A O 6
ATOM 8240 N N . GLU A 1 19 ? 5.111 7.276 -3.924 1.00 35.32 52 GLU A N 6
ATOM 8241 C CA . GLU A 1 19 ? 5.058 5.852 -4.267 1.00 62.15 52 GLU A CA 6
ATOM 8242 C C . GLU A 1 19 ? 6.265 5.433 -5.123 1.00 53.52 52 GLU A C 6
ATOM 8243 O O . GLU A 1 19 ? 6.357 5.717 -6.317 1.00 32.13 52 GLU A O 6
ATOM 8255 N N . ILE A 1 20 ? 7.196 4.760 -4.462 1.00 13.34 53 ILE A N 6
ATOM 8256 C CA . ILE A 1 20 ? 8.467 4.337 -5.056 1.00 54.42 53 ILE A CA 6
ATOM 8257 C C . ILE A 1 20 ? 8.314 3.076 -5.915 1.00 54.23 53 ILE A C 6
ATOM 8258 O O . ILE A 1 20 ? 9.295 2.548 -6.442 1.00 63.33 53 ILE A O 6
ATOM 8274 N N . ALA A 1 21 ? 7.087 2.604 -6.060 1.00 71.40 54 ALA A N 6
ATOM 8275 C CA . ALA A 1 21 ? 6.824 1.348 -6.764 1.00 40.23 54 ALA A CA 6
ATOM 8276 C C . ALA A 1 21 ? 5.429 1.363 -7.392 1.00 74.12 54 ALA A C 6
ATOM 8277 O O . ALA A 1 21 ? 4.511 1.968 -6.839 1.00 20.02 54 ALA A O 6
ATOM 8284 N N . PRO A 1 22 ? 5.241 0.706 -8.552 1.00 52.41 55 PRO A N 6
ATOM 8285 C CA . PRO A 1 22 ? 3.928 0.635 -9.202 1.00 53.33 55 PRO A CA 6
ATOM 8286 C C . PRO A 1 22 ? 2.809 0.220 -8.249 1.00 32.31 55 PRO A C 6
ATOM 8287 O O . PRO A 1 22 ? 2.909 -0.786 -7.534 1.00 61.04 55 PRO A O 6
ATOM 8298 N N . SER A 1 23 ? 1.745 0.998 -8.257 1.00 13.32 56 SER A N 6
ATOM 8299 C CA . SER A 1 23 ? 0.632 0.807 -7.337 1.00 33.24 56 SER A CA 6
ATOM 8300 C C . SER A 1 23 ? -0.494 -0.018 -7.963 1.00 50.04 56 SER A C 6
ATOM 8301 O O . SER A 1 23 ? -0.519 -0.250 -9.175 1.00 35.42 56 SER A O 6
ATOM 8309 N N . ASP A 1 24 ? -1.427 -0.459 -7.129 1.00 51.34 57 ASP A N 6
ATOM 8310 C CA . ASP A 1 24 ? -2.483 -1.375 -7.560 1.00 41.31 57 ASP A CA 6
ATOM 8311 C C . ASP A 1 24 ? -3.883 -0.829 -7.265 1.00 44.30 57 ASP A C 6
ATOM 8312 O O . ASP A 1 24 ? -4.112 -0.183 -6.243 1.00 12.44 57 ASP A O 6
ATOM 8321 N N . THR A 1 25 ? -4.813 -1.085 -8.176 1.00 63.52 58 THR A N 6
ATOM 8322 C CA . THR A 1 25 ? -6.227 -0.761 -7.960 1.00 23.42 58 THR A CA 6
ATOM 8323 C C . THR A 1 25 ? -7.029 -2.038 -7.675 1.00 12.02 58 THR A C 6
ATOM 8324 O O . THR A 1 25 ? -7.313 -2.820 -8.583 1.00 32.21 58 THR A O 6
ATOM 8335 N N . LEU A 1 26 ? -7.380 -2.248 -6.412 1.00 62.03 59 LEU A N 6
ATOM 8336 C CA . LEU A 1 26 ? -8.103 -3.451 -5.993 1.00 73.23 59 LEU A CA 6
ATOM 8337 C C . LEU A 1 26 ? -9.610 -3.328 -6.263 1.00 12.41 59 LEU A C 6
ATOM 8338 O O . LEU A 1 26 ? -10.301 -2.513 -5.651 1.00 2.55 59 LEU A O 6
ATOM 8354 N N . THR A 1 27 ? -10.103 -4.138 -7.201 1.00 43.54 60 THR A N 6
ATOM 8355 C CA . THR A 1 27 ? -11.539 -4.200 -7.516 1.00 51.11 60 THR A CA 6
ATOM 8356 C C . THR A 1 27 ? -12.245 -5.280 -6.677 1.00 32.40 60 THR A C 6
ATOM 8357 O O . THR A 1 27 ? -13.471 -5.430 -6.724 1.00 4.51 60 THR A O 6
ATOM 8368 N N . ASP A 1 28 ? -11.448 -6.041 -5.929 1.00 4.03 61 ASP A N 6
ATOM 8369 C CA . ASP A 1 28 ? -11.952 -7.083 -5.030 1.00 42.45 61 ASP A CA 6
ATOM 8370 C C . ASP A 1 28 ? -12.669 -6.473 -3.813 1.00 43.24 61 ASP A C 6
ATOM 8371 O O . ASP A 1 28 ? -12.127 -5.585 -3.157 1.00 22.34 61 ASP A O 6
ATOM 8380 N N . TYR A 1 29 ? -13.878 -6.960 -3.508 1.00 21.02 62 TYR A N 6
ATOM 8381 C CA . TYR A 1 29 ? -14.645 -6.461 -2.353 1.00 75.24 62 TYR A CA 6
ATOM 8382 C C . TYR A 1 29 ? -13.808 -6.514 -1.065 1.00 63.31 62 TYR A C 6
ATOM 8383 O O . TYR A 1 29 ? -13.816 -5.584 -0.267 1.00 43.23 62 TYR A O 6
ATOM 8401 N N . HIS A 1 30 ? -13.104 -7.618 -0.852 1.00 1.20 63 HIS A N 6
ATOM 8402 C CA . HIS A 1 30 ? -12.146 -7.709 0.249 1.00 34.50 63 HIS A CA 6
ATOM 8403 C C . HIS A 1 30 ? -10.755 -7.274 -0.209 1.00 63.25 63 HIS A C 6
ATOM 8404 O O . HIS A 1 30 ? -9.964 -8.096 -0.680 1.00 45.31 63 HIS A O 6
ATOM 8419 N N . TYR A 1 31 ? -10.466 -5.980 -0.088 1.00 42.33 64 TYR A N 6
ATOM 8420 C CA . TYR A 1 31 ? -9.165 -5.462 -0.492 1.00 21.31 64 TYR A CA 6
ATOM 8421 C C . TYR A 1 31 ? -8.078 -5.880 0.511 1.00 1.41 64 TYR A C 6
ATOM 8422 O O . TYR A 1 31 ? -7.832 -5.219 1.517 1.00 51.15 64 TYR A O 6
ATOM 8440 N N . VAL A 1 32 ? -7.464 -7.027 0.250 1.00 64.21 65 VAL A N 6
ATOM 8441 C CA . VAL A 1 32 ? -6.379 -7.537 1.085 1.00 11.14 65 VAL A CA 6
ATOM 8442 C C . VAL A 1 32 ? -5.037 -7.351 0.366 1.00 74.34 65 VAL A C 6
ATOM 8443 O O . VAL A 1 32 ? -4.751 -8.024 -0.627 1.00 52.04 65 VAL A O 6
ATOM 8456 N N . SER A 1 33 ? -4.219 -6.429 0.868 1.00 42.13 66 SER A N 6
ATOM 8457 C CA . SER A 1 33 ? -2.969 -6.046 0.194 1.00 33.10 66 SER A CA 6
ATOM 8458 C C . SER A 1 33 ? -1.741 -6.749 0.785 1.00 51.12 66 SER A C 6
ATOM 8459 O O . SER A 1 33 ? -1.784 -7.292 1.888 1.00 30.05 66 SER A O 6
ATOM 8467 N N . THR A 1 34 ? -0.645 -6.732 0.027 1.00 74.24 67 THR A N 6
ATOM 8468 C CA . THR A 1 34 ? 0.630 -7.327 0.457 1.00 41.02 67 THR A CA 6
ATOM 8469 C C . THR A 1 34 ? 1.812 -6.394 0.144 1.00 41.52 67 THR A C 6
ATOM 8470 O O . THR A 1 34 ? 1.819 -5.723 -0.889 1.00 41.22 67 THR A O 6
ATOM 8481 N N . PRO A 1 35 ? 2.830 -6.334 1.028 1.00 33.24 68 PRO A N 6
ATOM 8482 C CA . PRO A 1 35 ? 4.036 -5.511 0.797 1.00 71.53 68 PRO A CA 6
ATOM 8483 C C . PRO A 1 35 ? 4.928 -6.061 -0.333 1.00 53.30 68 PRO A C 6
ATOM 8484 O O . PRO A 1 35 ? 5.141 -7.270 -0.441 1.00 11.35 68 PRO A O 6
ATOM 8495 N N . LYS A 1 36 ? 5.448 -5.164 -1.170 1.00 53.01 69 LYS A N 6
ATOM 8496 C CA . LYS A 1 36 ? 6.327 -5.552 -2.279 1.00 1.50 69 LYS A CA 6
ATOM 8497 C C . LYS A 1 36 ? 7.793 -5.414 -1.907 1.00 45.01 69 LYS A C 6
ATOM 8498 O O . LYS A 1 36 ? 8.205 -4.470 -1.227 1.00 52.25 69 LYS A O 6
ATOM 8517 N N . ASP A 1 37 ? 8.571 -6.372 -2.367 1.00 12.32 70 ASP A N 6
ATOM 8518 C CA . ASP A 1 37 ? 9.989 -6.402 -2.103 1.00 10.13 70 ASP A CA 6
ATOM 8519 C C . ASP A 1 37 ? 10.741 -5.395 -2.998 1.00 12.44 70 ASP A C 6
ATOM 8520 O O . ASP A 1 37 ? 11.091 -5.682 -4.145 1.00 24.43 70 ASP A O 6
ATOM 8529 N N . ILE A 1 38 ? 10.945 -4.191 -2.473 1.00 62.21 71 ILE A N 6
ATOM 8530 C CA . ILE A 1 38 ? 11.581 -3.110 -3.229 1.00 23.12 71 ILE A CA 6
ATOM 8531 C C . ILE A 1 38 ? 13.099 -3.066 -2.972 1.00 2.52 71 ILE A C 6
ATOM 8532 O O . ILE A 1 38 ? 13.541 -2.838 -1.841 1.00 43.24 71 ILE A O 6
ATOM 8548 N N . PRO A 1 39 ? 13.923 -3.295 -4.018 1.00 14.20 72 PRO A N 6
ATOM 8549 C CA . PRO A 1 39 ? 15.393 -3.278 -3.892 1.00 63.20 72 PRO A CA 6
ATOM 8550 C C . PRO A 1 39 ? 15.926 -1.922 -3.391 1.00 5.13 72 PRO A C 6
ATOM 8551 O O . PRO A 1 39 ? 15.740 -0.890 -4.035 1.00 62.53 72 PRO A O 6
ATOM 8562 N N . GLY A 1 40 ? 16.585 -1.937 -2.234 1.00 0.32 73 GLY A N 6
ATOM 8563 C CA . GLY A 1 40 ? 17.114 -0.710 -1.646 1.00 52.33 73 GLY A CA 6
ATOM 8564 C C . GLY A 1 40 ? 16.135 -0.024 -0.697 1.00 14.44 73 GLY A C 6
ATOM 8565 O O . GLY A 1 40 ? 16.398 1.078 -0.220 1.00 24.42 73 GLY A O 6
ATOM 8569 N N . TYR A 1 41 ? 14.995 -0.667 -0.430 1.00 12.51 74 TYR A N 6
ATOM 8570 C CA . TYR A 1 41 ? 13.992 -0.135 0.507 1.00 4.41 74 TYR A CA 6
ATOM 8571 C C . TYR A 1 41 ? 13.539 -1.189 1.536 1.00 63.10 74 TYR A C 6
ATOM 8572 O O . TYR A 1 41 ? 13.485 -2.386 1.247 1.00 1.21 74 TYR A O 6
ATOM 8590 N N . LYS A 1 42 ? 13.222 -0.717 2.740 1.00 73.21 75 LYS A N 6
ATOM 8591 C CA . LYS A 1 42 ? 12.790 -1.580 3.851 1.00 43.24 75 LYS A CA 6
ATOM 8592 C C . LYS A 1 42 ? 11.377 -1.216 4.325 1.00 54.55 75 LYS A C 6
ATOM 8593 O O . LYS A 1 42 ? 11.101 -0.055 4.623 1.00 73.05 75 LYS A O 6
ATOM 8612 N N . LEU A 1 43 ? 10.481 -2.201 4.400 1.00 62.41 76 LEU A N 6
ATOM 8613 C CA . LEU A 1 43 ? 9.132 -1.963 4.915 1.00 72.12 76 LEU A CA 6
ATOM 8614 C C . LEU A 1 43 ? 9.160 -1.571 6.402 1.00 43.54 76 LEU A C 6
ATOM 8615 O O . LEU A 1 43 ? 9.501 -2.384 7.267 1.00 62.03 76 LEU A O 6
ATOM 8631 N N . ARG A 1 44 ? 8.811 -0.321 6.689 1.00 55.01 77 ARG A N 6
ATOM 8632 C CA . ARG A 1 44 ? 8.711 0.163 8.068 1.00 65.12 77 ARG A CA 6
ATOM 8633 C C . ARG A 1 44 ? 7.477 -0.422 8.762 1.00 11.12 77 ARG A C 6
ATOM 8634 O O . ARG A 1 44 ? 7.578 -1.105 9.784 1.00 63.33 77 ARG A O 6
ATOM 8655 N N . GLU A 1 45 ? 6.310 -0.158 8.183 1.00 33.33 78 GLU A N 6
ATOM 8656 C CA . GLU A 1 45 ? 5.043 -0.532 8.804 1.00 20.45 78 GLU A CA 6
ATOM 8657 C C . GLU A 1 45 ? 3.968 -0.848 7.755 1.00 40.13 78 GLU A C 6
ATOM 8658 O O . GLU A 1 45 ? 4.010 -0.354 6.623 1.00 5.21 78 GLU A O 6
ATOM 8670 N N . ILE A 1 46 ? 3.012 -1.675 8.153 1.00 55.24 79 ILE A N 6
ATOM 8671 C CA . ILE A 1 46 ? 1.857 -2.007 7.321 1.00 25.35 79 ILE A CA 6
ATOM 8672 C C . ILE A 1 46 ? 0.614 -1.231 7.793 1.00 5.13 79 ILE A C 6
ATOM 8673 O O . ILE A 1 46 ? 0.225 -1.322 8.960 1.00 41.42 79 ILE A O 6
ATOM 8689 N N . PRO A 1 47 ? -0.019 -0.446 6.892 1.00 72.22 80 PRO A N 6
ATOM 8690 C CA . PRO A 1 47 ? -1.204 0.369 7.221 1.00 4.20 80 PRO A CA 6
ATOM 8691 C C . PRO A 1 47 ? -2.288 -0.422 7.984 1.00 23.40 80 PRO A C 6
ATOM 8692 O O . PRO A 1 47 ? -2.656 -1.535 7.602 1.00 23.45 80 PRO A O 6
ATOM 8703 N N . HIS A 1 48 ? -2.796 0.167 9.068 1.00 31.05 81 HIS A N 6
ATOM 8704 C CA . HIS A 1 48 ? -3.781 -0.498 9.937 1.00 11.53 81 HIS A CA 6
ATOM 8705 C C . HIS A 1 48 ? -5.028 -0.967 9.156 1.00 63.24 81 HIS A C 6
ATOM 8706 O O . HIS A 1 48 ? -5.730 -1.883 9.581 1.00 41.31 81 HIS A O 6
ATOM 8721 N N . ASN A 1 49 ? -5.276 -0.342 8.007 1.00 72.33 82 ASN A N 6
ATOM 8722 C CA . ASN A 1 49 ? -6.446 -0.650 7.170 1.00 3.42 82 ASN A CA 6
ATOM 8723 C C . ASN A 1 49 ? -6.059 -1.423 5.892 1.00 23.20 82 ASN A C 6
ATOM 8724 O O . ASN A 1 49 ? -6.850 -1.513 4.953 1.00 50.51 82 ASN A O 6
ATOM 8735 N N . ALA A 1 50 ? -4.855 -1.999 5.878 1.00 3.23 83 ALA A N 6
ATOM 8736 C CA . ALA A 1 50 ? -4.327 -2.705 4.695 1.00 14.54 83 ALA A CA 6
ATOM 8737 C C . ALA A 1 50 ? -5.215 -3.876 4.240 1.00 2.03 83 ALA A C 6
ATOM 8738 O O . ALA A 1 50 ? -5.139 -4.310 3.088 1.00 30.23 83 ALA A O 6
ATOM 8745 N N . THR A 1 51 ? -6.036 -4.395 5.149 1.00 23.31 84 THR A N 6
ATOM 8746 C CA . THR A 1 51 ? -6.921 -5.527 4.845 1.00 43.33 84 THR A CA 6
ATOM 8747 C C . THR A 1 51 ? -8.353 -5.260 5.326 1.00 64.20 84 THR A C 6
ATOM 8748 O O . THR A 1 51 ? -8.563 -4.767 6.438 1.00 74.05 84 THR A O 6
ATOM 8759 N N . GLY A 1 52 ? -9.335 -5.577 4.486 1.00 2.21 85 GLY A N 6
ATOM 8760 C CA . GLY A 1 52 ? -10.735 -5.419 4.873 1.00 3.42 85 GLY A CA 6
ATOM 8761 C C . GLY A 1 52 ? -11.690 -5.423 3.684 1.00 5.11 85 GLY A C 6
ATOM 8762 O O . GLY A 1 52 ? -11.311 -5.805 2.578 1.00 33.41 85 GLY A O 6
ATOM 8766 N N . ASN A 1 53 ? -12.934 -5.006 3.913 1.00 63.12 86 ASN A N 6
ATOM 8767 C CA . ASN A 1 53 ? -13.941 -4.924 2.846 1.00 43.11 86 ASN A CA 6
ATOM 8768 C C . ASN A 1 53 ? -14.137 -3.476 2.369 1.00 52.41 86 ASN A C 6
ATOM 8769 O O . ASN A 1 53 ? -14.096 -2.537 3.166 1.00 44.21 86 ASN A O 6
ATOM 8780 N N . ILE A 1 54 ? -14.342 -3.295 1.064 1.00 22.13 87 ILE A N 6
ATOM 8781 C CA . ILE A 1 54 ? -14.560 -1.962 0.503 1.00 44.03 87 ILE A CA 6
ATOM 8782 C C . ILE A 1 54 ? -15.930 -1.421 0.926 1.00 74.34 87 ILE A C 6
ATOM 8783 O O . ILE A 1 54 ? -16.956 -1.727 0.315 1.00 4.35 87 ILE A O 6
ATOM 8799 N N . THR A 1 55 ? -15.937 -0.649 2.002 1.00 50.24 88 THR A N 6
ATOM 8800 C CA . THR A 1 55 ? -17.160 -0.020 2.500 1.00 32.14 88 THR A CA 6
ATOM 8801 C C . THR A 1 55 ? -17.250 1.440 2.050 1.00 54.54 88 THR A C 6
ATOM 8802 O O . THR A 1 55 ? -18.332 2.028 2.020 1.00 5.43 88 THR A O 6
ATOM 8813 N N . ASP A 1 56 ? -16.106 2.016 1.690 1.00 4.21 89 ASP A N 6
ATOM 8814 C CA . ASP A 1 56 ? -16.029 3.412 1.257 1.00 30.21 89 ASP A CA 6
ATOM 8815 C C . ASP A 1 56 ? -15.294 3.539 -0.088 1.00 44.20 89 ASP A C 6
ATOM 8816 O O . ASP A 1 56 ? -14.570 2.632 -0.501 1.00 11.01 89 ASP A O 6
ATOM 8825 N N . THR A 1 57 ? -15.482 4.668 -0.765 1.00 32.22 90 THR A N 6
ATOM 8826 C CA . THR A 1 57 ? -14.837 4.910 -2.065 1.00 12.01 90 THR A CA 6
ATOM 8827 C C . THR A 1 57 ? -13.592 5.802 -1.931 1.00 2.31 90 THR A C 6
ATOM 8828 O O . THR A 1 57 ? -13.501 6.627 -1.024 1.00 64.14 90 THR A O 6
ATOM 8839 N N . GLY A 1 58 ? -12.638 5.628 -2.848 1.00 34.42 91 GLY A N 6
ATOM 8840 C CA . GLY A 1 58 ? -11.401 6.412 -2.820 1.00 52.21 91 GLY A CA 6
ATOM 8841 C C . GLY A 1 58 ? -10.485 6.068 -1.644 1.00 63.12 91 GLY A C 6
ATOM 8842 O O . GLY A 1 58 ? -9.823 6.947 -1.084 1.00 35.31 91 GLY A O 6
ATOM 8846 N N . ILE A 1 59 ? -10.439 4.790 -1.270 1.00 13.41 92 ILE A N 6
ATOM 8847 C CA . ILE A 1 59 ? -9.583 4.335 -0.166 1.00 13.45 92 ILE A CA 6
ATOM 8848 C C . ILE A 1 59 ? -8.148 4.075 -0.655 1.00 64.02 92 ILE A C 6
ATOM 8849 O O . ILE A 1 59 ? -7.941 3.506 -1.729 1.00 3.11 92 ILE A O 6
ATOM 8865 N N . ILE A 1 60 ? -7.161 4.500 0.135 1.00 43.42 93 ILE A N 6
ATOM 8866 C CA . ILE A 1 60 ? -5.752 4.315 -0.224 1.00 73.54 93 ILE A CA 6
ATOM 8867 C C . ILE A 1 60 ? -4.987 3.519 0.846 1.00 42.14 93 ILE A C 6
ATOM 8868 O O . ILE A 1 60 ? -4.839 3.961 1.988 1.00 34.04 93 ILE A O 6
ATOM 8884 N N . VAL A 1 61 ? -4.515 2.335 0.466 1.00 41.00 94 VAL A N 6
ATOM 8885 C CA . VAL A 1 61 ? -3.655 1.525 1.332 1.00 42.52 94 VAL A CA 6
ATOM 8886 C C . VAL A 1 61 ? -2.181 1.883 1.090 1.00 53.42 94 VAL A C 6
ATOM 8887 O O . VAL A 1 61 ? -1.587 1.485 0.089 1.00 11.51 94 VAL A O 6
ATOM 8900 N N . ARG A 1 62 ? -1.597 2.644 2.006 1.00 5.41 95 ARG A N 6
ATOM 8901 C CA . ARG A 1 62 ? -0.257 3.201 1.798 1.00 23.55 95 ARG A CA 6
ATOM 8902 C C . ARG A 1 62 ? 0.811 2.525 2.681 1.00 13.35 95 ARG A C 6
ATOM 8903 O O . ARG A 1 62 ? 0.858 2.736 3.893 1.00 41.20 95 ARG A O 6
ATOM 8924 N N . TYR A 1 63 ? 1.661 1.710 2.056 1.00 53.13 96 TYR A N 6
ATOM 8925 C CA . TYR A 1 63 ? 2.796 1.070 2.740 1.00 14.54 96 TYR A CA 6
ATOM 8926 C C . TYR A 1 63 ? 4.009 2.014 2.813 1.00 21.41 96 TYR A C 6
ATOM 8927 O O . TYR A 1 63 ? 4.318 2.714 1.850 1.00 54.43 96 TYR A O 6
ATOM 8945 N N . ILE A 1 64 ? 4.698 2.019 3.957 1.00 34.33 97 ILE A N 6
ATOM 8946 C CA . ILE A 1 64 ? 5.848 2.910 4.175 1.00 43.10 97 ILE A CA 6
ATOM 8947 C C . ILE A 1 64 ? 7.182 2.148 4.083 1.00 3.42 97 ILE A C 6
ATOM 8948 O O . ILE A 1 64 ? 7.378 1.143 4.769 1.00 3.51 97 ILE A O 6
ATOM 8964 N N . TYR A 1 65 ? 8.096 2.629 3.237 1.00 53.34 98 TYR A N 6
ATOM 8965 C CA . TYR A 1 65 ? 9.428 2.021 3.100 1.00 70.13 98 TYR A CA 6
ATOM 8966 C C . TYR A 1 65 ? 10.551 3.043 3.346 1.00 14.15 98 TYR A C 6
ATOM 8967 O O . TYR A 1 65 ? 10.565 4.123 2.756 1.00 12.02 98 TYR A O 6
ATOM 8985 N N . ASP A 1 66 ? 11.485 2.687 4.218 1.00 14.12 99 ASP A N 6
ATOM 8986 C CA . ASP A 1 66 ? 12.706 3.470 4.425 1.00 15.33 99 ASP A CA 6
ATOM 8987 C C . ASP A 1 66 ? 13.778 3.079 3.401 1.00 20.25 99 ASP A C 6
ATOM 8988 O O . ASP A 1 66 ? 14.027 1.890 3.184 1.00 30.34 99 ASP A O 6
ATOM 8997 N N . LYS A 1 67 ? 14.420 4.058 2.770 1.00 20.10 100 LYS A N 6
ATOM 8998 C CA . LYS A 1 67 ? 15.451 3.744 1.782 1.00 34.41 100 LYS A CA 6
ATOM 8999 C C . LYS A 1 67 ? 16.725 3.250 2.472 1.00 71.34 100 LYS A C 6
ATOM 9000 O O . LYS A 1 67 ? 17.387 3.994 3.196 1.00 0.42 100 LYS A O 6
ATOM 9019 N N . ILE A 1 68 ? 17.062 1.989 2.244 1.00 13.22 101 ILE A N 6
ATOM 9020 C CA . ILE A 1 68 ? 18.201 1.370 2.912 1.00 22.32 101 ILE A CA 6
ATOM 9021 C C . ILE A 1 68 ? 19.526 1.963 2.409 1.00 23.10 101 ILE A C 6
ATOM 9022 O O . ILE A 1 68 ? 19.985 1.651 1.306 1.00 13.33 101 ILE A O 6
ATOM 9038 N N . ILE A 1 69 ? 20.125 2.833 3.220 1.00 23.31 102 ILE A N 6
ATOM 9039 C CA . ILE A 1 69 ? 21.437 3.412 2.908 1.00 74.45 102 ILE A CA 6
ATOM 9040 C C . ILE A 1 69 ? 22.548 2.370 3.116 1.00 50.22 102 ILE A C 6
ATOM 9041 O O . ILE A 1 69 ? 23.646 2.486 2.563 1.00 2.44 102 ILE A O 6
ATOM 9057 N N . ASP A 1 70 ? 22.225 1.349 3.907 1.00 12.32 103 ASP A N 6
ATOM 9058 C CA . ASP A 1 70 ? 23.133 0.240 4.203 1.00 2.20 103 ASP A CA 6
ATOM 9059 C C . ASP A 1 70 ? 24.289 0.685 5.115 1.00 23.11 103 ASP A C 6
ATOM 9060 O O . ASP A 1 70 ? 25.352 1.097 4.646 1.00 74.10 103 ASP A O 6
ATOM 9069 N N . VAL A 1 71 ? 24.056 0.637 6.421 1.00 31.32 104 VAL A N 6
ATOM 9070 C CA . VAL A 1 71 ? 25.093 0.942 7.414 1.00 3.24 104 VAL A CA 6
ATOM 9071 C C . VAL A 1 71 ? 25.168 -0.147 8.495 1.00 10.23 104 VAL A C 6
ATOM 9072 O O . VAL A 1 71 ? 25.940 -0.029 9.444 1.00 51.22 104 VAL A O 6
ATOM 9085 N N . SER A 1 72 ? 24.363 -1.207 8.329 1.00 44.13 105 SER A N 6
ATOM 9086 C CA . SER A 1 72 ? 24.214 -2.284 9.335 1.00 64.13 105 SER A CA 6
ATOM 9087 C C . SER A 1 72 ? 23.466 -1.788 10.583 1.00 2.14 105 SER A C 6
ATOM 9088 O O . SER A 1 72 ? 22.472 -2.384 11.004 1.00 74.32 105 SER A O 6
ATOM 9096 N N . TYR A 1 73 ? 23.957 -0.702 11.175 1.00 42.52 106 TYR A N 6
ATOM 9097 C CA . TYR A 1 73 ? 23.289 -0.045 12.300 1.00 45.41 106 TYR A CA 6
ATOM 9098 C C . TYR A 1 73 ? 21.879 0.449 11.920 1.00 32.31 106 TYR A C 6
ATOM 9099 O O . TYR A 1 73 ? 21.716 1.457 11.233 1.00 21.53 106 TYR A O 6
ATOM 9117 N N . VAL A 1 74 ? 20.871 -0.300 12.346 1.00 21.34 107 VAL A N 6
ATOM 9118 C CA . VAL A 1 74 ? 19.471 0.128 12.236 1.00 34.13 107 VAL A CA 6
ATOM 9119 C C . VAL A 1 74 ? 18.737 -0.077 13.576 1.00 4.55 107 VAL A C 6
ATOM 9120 O O . VAL A 1 74 ? 18.388 -1.198 13.949 1.00 62.43 107 VAL A O 6
ATOM 9133 N N . ASP A 1 75 ? 18.527 1.011 14.312 1.00 50.52 108 ASP A N 6
ATOM 9134 C CA . ASP A 1 75 ? 17.900 0.938 15.635 1.00 25.11 108 ASP A CA 6
ATOM 9135 C C . ASP A 1 75 ? 16.373 0.765 15.530 1.00 42.33 108 ASP A C 6
ATOM 9136 O O . ASP A 1 75 ? 15.606 1.730 15.582 1.00 42.24 108 ASP A O 6
ATOM 9145 N N . GLU A 1 76 ? 15.948 -0.484 15.351 1.00 14.43 109 GLU A N 6
ATOM 9146 C CA . GLU A 1 76 ? 14.525 -0.824 15.221 1.00 53.31 109 GLU A CA 6
ATOM 9147 C C . GLU A 1 76 ? 14.036 -1.680 16.407 1.00 24.32 109 GLU A C 6
ATOM 9148 O O . GLU A 1 76 ? 12.959 -2.275 16.353 1.00 25.43 109 GLU A O 6
ATOM 9160 N N . THR A 1 77 ? 14.827 -1.724 17.477 1.00 5.32 110 THR A N 6
ATOM 9161 C CA . THR A 1 77 ? 14.512 -2.553 18.651 1.00 2.13 110 THR A CA 6
ATOM 9162 C C . THR A 1 77 ? 13.917 -1.716 19.796 1.00 11.30 110 THR A C 6
ATOM 9163 O O . THR A 1 77 ? 14.646 -1.085 20.564 1.00 23.52 110 THR A O 6
ATOM 9174 N N . GLY A 1 78 ? 12.591 -1.698 19.904 1.00 3.22 111 GLY A N 6
ATOM 9175 C CA . GLY A 1 78 ? 11.935 -0.930 20.956 1.00 43.44 111 GLY A CA 6
ATOM 9176 C C . GLY A 1 78 ? 10.813 -1.695 21.648 1.00 34.24 111 GLY A C 6
ATOM 9177 O O . GLY A 1 78 ? 10.355 -2.726 21.157 1.00 2.32 111 GLY A O 6
ATOM 9181 N N . LYS A 1 79 ? 10.377 -1.183 22.794 1.00 55.24 112 LYS A N 6
ATOM 9182 C CA . LYS A 1 79 ? 9.294 -1.799 23.573 1.00 32.40 112 LYS A CA 6
ATOM 9183 C C . LYS A 1 79 ? 8.625 -0.758 24.491 1.00 71.43 112 LYS A C 6
ATOM 9184 O O . LYS A 1 79 ? 9.178 0.319 24.729 1.00 1.35 112 LYS A O 6
ATOM 9203 N N . ASP A 1 80 ? 7.432 -1.075 24.999 1.00 44.01 113 ASP A N 6
ATOM 9204 C CA . ASP A 1 80 ? 6.761 -0.222 25.988 1.00 74.33 113 ASP A CA 6
ATOM 9205 C C . ASP A 1 80 ? 7.625 -0.051 27.249 1.00 32.34 113 ASP A C 6
ATOM 9206 O O . ASP A 1 80 ? 7.653 1.024 27.854 1.00 10.23 113 ASP A O 6
ATOM 9215 N N . LEU A 1 81 ? 8.313 -1.128 27.628 1.00 63.41 114 LEU A N 6
ATOM 9216 C CA . LEU A 1 81 ? 9.284 -1.116 28.735 1.00 14.42 114 LEU A CA 6
ATOM 9217 C C . LEU A 1 81 ? 8.634 -0.849 30.097 1.00 71.04 114 LEU A C 6
ATOM 9218 O O . LEU A 1 81 ? 7.412 -0.733 30.224 1.00 53.33 114 LEU A O 6
ATOM 9234 N N . LEU A 1 82 ? 9.478 -0.770 31.121 1.00 73.32 115 LEU A N 6
ATOM 9235 C CA . LEU A 1 82 ? 9.049 -0.429 32.466 1.00 30.44 115 LEU A CA 6
ATOM 9236 C C . LEU A 1 82 ? 10.150 0.352 33.223 1.00 23.22 115 LEU A C 6
ATOM 9237 O O . LEU A 1 82 ? 11.259 0.514 32.708 1.00 31.43 115 LEU A O 6
ATOM 9253 N N . PRO A 1 83 ? 9.869 0.854 34.454 1.00 63.54 116 PRO A N 6
ATOM 9254 C CA . PRO A 1 83 ? 10.868 1.593 35.274 1.00 15.35 116 PRO A CA 6
ATOM 9255 C C . PRO A 1 83 ? 12.119 0.779 35.687 1.00 55.23 116 PRO A C 6
ATOM 9256 O O . PRO A 1 83 ? 12.830 1.170 36.614 1.00 71.11 116 PRO A O 6
ATOM 9267 N N . VAL A 1 84 ? 12.396 -0.315 34.976 1.00 14.14 117 VAL A N 6
ATOM 9268 C CA . VAL A 1 84 ? 13.550 -1.194 35.243 1.00 3.24 117 VAL A CA 6
ATOM 9269 C C . VAL A 1 84 ? 13.468 -1.886 36.617 1.00 21.10 117 VAL A C 6
ATOM 9270 O O . VAL A 1 84 ? 13.395 -1.235 37.658 1.00 51.43 117 VAL A O 6
ATOM 9283 N N . VAL A 1 85 ? 13.499 -3.214 36.599 1.00 71.41 118 VAL A N 6
ATOM 9284 C CA . VAL A 1 85 ? 13.467 -4.020 37.826 1.00 62.34 118 VAL A CA 6
ATOM 9285 C C . VAL A 1 85 ? 13.970 -5.455 37.560 1.00 64.01 118 VAL A C 6
ATOM 9286 O O . VAL A 1 85 ? 13.351 -6.222 36.821 1.00 24.12 118 VAL A O 6
ATOM 9299 N N . GLU A 1 86 ? 15.116 -5.802 38.144 1.00 11.30 119 GLU A N 6
ATOM 9300 C CA . GLU A 1 86 ? 15.711 -7.134 37.971 1.00 62.12 119 GLU A CA 6
ATOM 9301 C C . GLU A 1 86 ? 15.927 -7.840 39.321 1.00 51.31 119 GLU A C 6
ATOM 9302 O O . GLU A 1 86 ? 15.615 -7.297 40.383 1.00 41.14 119 GLU A O 6
ATOM 9314 N N . ILE A 1 87 ? 16.463 -9.057 39.272 1.00 62.50 120 ILE A N 6
ATOM 9315 C CA . ILE A 1 87 ? 16.691 -9.854 40.482 1.00 71.03 120 ILE A CA 6
ATOM 9316 C C . ILE A 1 87 ? 18.006 -9.461 41.182 1.00 55.31 120 ILE A C 6
ATOM 9317 O O . ILE A 1 87 ? 19.098 -9.725 40.673 1.00 23.10 120 ILE A O 6
ATOM 9333 N N . ILE A 1 88 ? 17.896 -8.811 42.339 1.00 40.14 121 ILE A N 6
ATOM 9334 C CA . ILE A 1 88 ? 19.070 -8.425 43.126 1.00 73.34 121 ILE A CA 6
ATOM 9335 C C . ILE A 1 88 ? 19.559 -9.571 44.033 1.00 52.43 121 ILE A C 6
ATOM 9336 O O . ILE A 1 88 ? 20.761 -9.810 44.160 1.00 33.10 121 ILE A O 6
ATOM 9352 N N . ASN A 1 89 ? 18.623 -10.281 44.655 1.00 2.20 122 ASN A N 6
ATOM 9353 C CA . ASN A 1 89 ? 18.957 -11.388 45.563 1.00 74.20 122 ASN A CA 6
ATOM 9354 C C . ASN A 1 89 ? 18.662 -12.747 44.917 1.00 63.43 122 ASN A C 6
ATOM 9355 O O . ASN A 1 89 ? 17.521 -13.037 44.551 1.00 4.45 122 ASN A O 6
ATOM 9366 N N . SER A 1 90 ? 19.693 -13.572 44.781 1.00 45.52 123 SER A N 6
ATOM 9367 C CA . SER A 1 90 ? 19.543 -14.927 44.237 1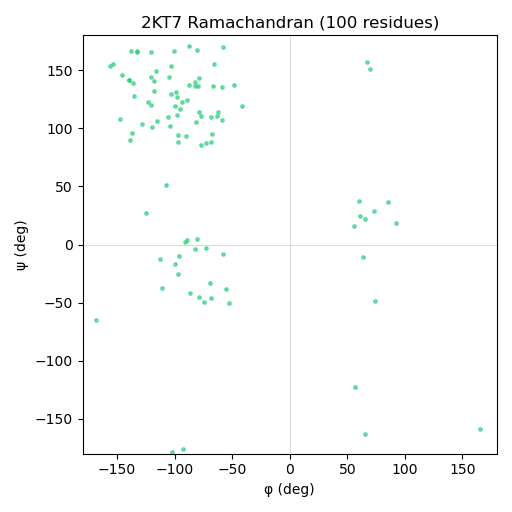.00 73.15 123 SER A CA 6
ATOM 9368 C C . SER A 1 90 ? 20.645 -15.847 44.764 1.00 12.24 123 SER A C 6
ATOM 9369 O O . SER A 1 90 ? 21.601 -15.382 45.389 1.00 74.14 123 SER A O 6
ATOM 9377 N N . GLU A 1 91 ? 20.504 -17.147 44.505 1.00 22.21 124 GLU A N 6
ATOM 9378 C CA . GLU A 1 91 ? 21.394 -18.168 45.077 1.00 41.42 124 GLU A CA 6
ATOM 9379 C C . GLU A 1 91 ? 21.301 -18.188 46.613 1.00 11.14 124 GLU A C 6
ATOM 9380 O O . GLU A 1 91 ? 20.616 -17.354 47.215 1.00 21.23 124 GLU A O 6
ATOM 9392 N N . ALA A 1 92 ? 21.985 -19.143 47.245 1.00 71.44 125 ALA A N 6
ATOM 9393 C CA . ALA A 1 92 ? 21.894 -19.327 48.701 1.00 3.11 125 ALA A CA 6
ATOM 9394 C C . ALA A 1 92 ? 20.442 -19.605 49.128 1.00 20.01 125 ALA A C 6
ATOM 9395 O O . ALA A 1 92 ? 19.560 -19.759 48.280 1.00 62.33 125 ALA A O 6
ATOM 9402 N N . ALA A 1 93 ? 20.196 -19.683 50.436 1.00 65.55 126 ALA A N 6
ATOM 9403 C CA . ALA A 1 93 ? 18.830 -19.862 50.950 1.00 1.30 126 ALA A CA 6
ATOM 9404 C C . ALA A 1 93 ? 18.143 -21.098 50.331 1.00 24.33 126 ALA A C 6
ATOM 9405 O O . ALA A 1 93 ? 18.811 -22.048 49.911 1.00 51.54 126 ALA A O 6
ATOM 9412 N N . VAL A 1 94 ? 16.809 -21.088 50.311 1.00 2.31 127 VAL A N 6
ATOM 9413 C CA . VAL A 1 94 ? 16.016 -22.129 49.643 1.00 34.45 127 VAL A CA 6
ATOM 9414 C C . VAL A 1 94 ? 16.340 -23.537 50.176 1.00 51.12 127 VAL A C 6
ATOM 9415 O O . VAL A 1 94 ? 17.122 -24.288 49.584 1.00 53.44 127 VAL A O 6
ATOM 9428 N N . LEU A 1 95 ? 15.753 -23.883 51.317 1.00 50.01 128 LEU A N 6
ATOM 9429 C CA . LEU A 1 95 ? 15.938 -25.215 51.905 1.00 34.14 128 LEU A CA 6
ATOM 9430 C C . LEU A 1 95 ? 14.877 -26.193 51.384 1.00 4.54 128 LEU A C 6
ATOM 9431 O O . LEU A 1 95 ? 13.894 -26.495 52.062 1.00 5.03 128 LEU A O 6
ATOM 9447 N N . GLU A 1 96 ? 15.073 -26.667 50.160 1.00 64.03 129 GLU A N 6
ATOM 9448 C CA . GLU A 1 96 ? 14.156 -27.627 49.541 1.00 23.51 129 GLU A CA 6
ATOM 9449 C C . GLU A 1 96 ? 14.271 -29.011 50.195 1.00 51.43 129 GLU A C 6
ATOM 9450 O O . GLU A 1 96 ? 15.369 -29.468 50.517 1.00 12.30 129 GLU A O 6
ATOM 9462 N N . HIS A 1 97 ? 13.132 -29.675 50.391 1.00 73.32 130 HIS A N 6
ATOM 9463 C CA . HIS A 1 97 ? 13.112 -31.006 51.009 1.00 73.13 130 HIS A CA 6
ATOM 9464 C C . HIS A 1 97 ? 12.261 -32.001 50.204 1.00 34.00 130 HIS A C 6
ATOM 9465 O O . HIS A 1 97 ? 11.030 -31.955 50.245 1.00 62.15 130 HIS A O 6
ATOM 9480 N N . HIS A 1 98 ? 12.916 -32.891 49.462 1.00 33.33 131 HIS A N 6
ATOM 9481 C CA . HIS A 1 98 ? 12.223 -34.013 48.819 1.00 4.25 131 HIS A CA 6
ATOM 9482 C C . HIS A 1 98 ? 11.984 -35.122 49.851 1.00 2.55 131 HIS A C 6
ATOM 9483 O O . HIS A 1 98 ? 12.657 -36.156 49.833 1.00 35.22 131 HIS A O 6
ATOM 9498 N N . HIS A 1 99 ? 11.039 -34.879 50.765 1.00 74.14 132 HIS A N 6
ATOM 9499 C CA . HIS A 1 99 ? 10.847 -35.732 51.946 1.00 51.33 132 HIS A CA 6
ATOM 9500 C C . HIS A 1 99 ? 12.106 -35.685 52.838 1.00 20.23 132 HIS A C 6
ATOM 9501 O O . HIS A 1 99 ? 13.128 -35.115 52.451 1.00 42.23 132 HIS A O 6
ATOM 9516 N N . HIS A 1 100 ? 12.041 -36.251 54.042 1.00 61.40 133 HIS A N 6
ATOM 9517 C CA . HIS A 1 100 ? 13.228 -36.315 54.902 1.00 15.33 133 HIS A CA 6
ATOM 9518 C C . HIS A 1 100 ? 14.252 -37.309 54.319 1.00 31.24 133 HIS A C 6
ATOM 9519 O O . HIS A 1 100 ? 14.357 -38.455 54.765 1.00 43.52 133 HIS A O 6
ATOM 9534 N N . HIS A 1 101 ? 14.971 -36.852 53.293 1.00 41.53 134 HIS A N 6
ATOM 9535 C CA . HIS A 1 101 ? 15.904 -37.689 52.529 1.00 3.02 134 HIS A CA 6
ATOM 9536 C C . HIS A 1 101 ? 17.075 -38.195 53.386 1.00 60.31 134 HIS A C 6
ATOM 9537 O O . HIS A 1 101 ? 17.555 -37.502 54.282 1.00 42.01 134 HIS A O 6
ATOM 9552 N N . HIS A 1 102 ? 17.529 -39.414 53.089 1.00 61.01 135 HIS A N 6
ATOM 9553 C CA . HIS A 1 102 ? 18.648 -40.040 53.815 1.00 41.31 135 HIS A CA 6
ATOM 9554 C C . HIS A 1 102 ? 19.976 -39.907 53.045 1.00 31.51 135 HIS A C 6
ATOM 9555 O O . HIS A 1 102 ? 20.138 -40.584 52.003 1.00 37.58 135 HIS A O 6
ATOM 9571 N N . MET A 1 1 ? -25.219 8.400 -8.277 1.00 73.14 34 MET A N 7
ATOM 9572 C CA . MET A 1 1 ? -25.218 7.942 -9.696 1.00 62.51 34 MET A CA 7
ATOM 9573 C C . MET A 1 1 ? -24.725 6.491 -9.811 1.00 52.34 34 MET A C 7
ATOM 9574 O O . MET A 1 1 ? -23.565 6.247 -10.145 1.00 51.21 34 MET A O 7
ATOM 9590 N N . ASP A 1 2 ? -25.616 5.538 -9.508 1.00 43.50 35 ASP A N 7
ATOM 9591 C CA . ASP A 1 2 ? -25.292 4.102 -9.532 1.00 14.32 35 ASP A CA 7
ATOM 9592 C C . ASP A 1 2 ? -24.062 3.765 -8.665 1.00 20.11 35 ASP A C 7
ATOM 9593 O O . ASP A 1 2 ? -23.757 4.470 -7.701 1.00 13.14 35 ASP A O 7
ATOM 9602 N N . THR A 1 3 ? -23.388 2.659 -8.980 1.00 4.40 36 THR A N 7
ATOM 9603 C CA . THR A 1 3 ? -22.176 2.268 -8.245 1.00 12.22 36 THR A CA 7
ATOM 9604 C C . THR A 1 3 ? -20.989 3.181 -8.600 1.00 14.05 36 THR A C 7
ATOM 9605 O O . THR A 1 3 ? -20.606 3.305 -9.766 1.00 22.51 36 THR A O 7
ATOM 9616 N N . ASN A 1 4 ? -20.411 3.817 -7.584 1.00 2.13 37 ASN A N 7
ATOM 9617 C CA . ASN A 1 4 ? -19.329 4.797 -7.776 1.00 2.03 37 ASN A CA 7
ATOM 9618 C C . ASN A 1 4 ? -17.954 4.130 -7.972 1.00 22.20 37 ASN A C 7
ATOM 9619 O O . ASN A 1 4 ? -16.936 4.647 -7.508 1.00 74.23 37 ASN A O 7
ATOM 9630 N N . ASN A 1 5 ? -17.929 3.002 -8.686 1.00 63.41 38 ASN A N 7
ATOM 9631 C CA . ASN A 1 5 ? -16.692 2.252 -8.938 1.00 34.42 38 ASN A CA 7
ATOM 9632 C C . ASN A 1 5 ? -15.913 2.007 -7.630 1.00 13.22 38 ASN A C 7
ATOM 9633 O O . ASN A 1 5 ? -14.785 2.481 -7.461 1.00 51.52 38 ASN A O 7
ATOM 9644 N N . PHE A 1 6 ? -16.539 1.291 -6.696 1.00 72.22 39 PHE A N 7
ATOM 9645 C CA . PHE A 1 6 ? -15.906 0.971 -5.410 1.00 55.35 39 PHE A CA 7
ATOM 9646 C C . PHE A 1 6 ? -14.610 0.171 -5.603 1.00 52.43 39 PHE A C 7
ATOM 9647 O O . PHE A 1 6 ? -14.631 -1.034 -5.850 1.00 33.01 39 PHE A O 7
ATOM 9664 N N . THR A 1 7 ? -13.486 0.875 -5.506 1.00 24.32 40 THR A N 7
ATOM 9665 C CA . THR A 1 7 ? -12.157 0.288 -5.706 1.00 71.13 40 THR A CA 7
ATOM 9666 C C . THR A 1 7 ? -11.158 0.838 -4.683 1.00 35.13 40 THR A C 7
ATOM 9667 O O . THR A 1 7 ? -11.324 1.946 -4.163 1.00 15.22 40 THR A O 7
ATOM 9678 N N . VAL A 1 8 ? -10.126 0.056 -4.389 1.00 64.32 41 VAL A N 7
ATOM 9679 C CA . VAL A 1 8 ? -9.108 0.449 -3.409 1.00 63.14 41 VAL A CA 7
ATOM 9680 C C . VAL A 1 8 ? -7.719 0.560 -4.048 1.00 43.43 41 VAL A C 7
ATOM 9681 O O . VAL A 1 8 ? -7.158 -0.430 -4.515 1.00 35.42 41 VAL A O 7
ATOM 9694 N N . LYS A 1 9 ? -7.162 1.764 -4.063 1.00 3.24 42 LYS A N 7
ATOM 9695 C CA . LYS A 1 9 ? -5.818 1.972 -4.603 1.00 41.12 42 LYS A CA 7
ATOM 9696 C C . LYS A 1 9 ? -4.751 1.634 -3.561 1.00 13.33 42 LYS A C 7
ATOM 9697 O O . LYS A 1 9 ? -4.841 2.054 -2.409 1.00 10.31 42 LYS A O 7
ATOM 9716 N N . VAL A 1 10 ? -3.735 0.893 -3.969 1.00 40.33 43 VAL A N 7
ATOM 9717 C CA . VAL A 1 10 ? -2.609 0.597 -3.092 1.00 3.41 43 VAL A CA 7
ATOM 9718 C C . VAL A 1 10 ? -1.353 1.348 -3.554 1.00 14.33 43 VAL A C 7
ATOM 9719 O O . VAL A 1 10 ? -0.810 1.074 -4.627 1.00 1.15 43 VAL A O 7
ATOM 9732 N N . GLU A 1 11 ? -0.907 2.302 -2.743 1.00 71.53 44 GLU A N 7
ATOM 9733 C CA . GLU A 1 11 ? 0.323 3.050 -3.025 1.00 55.31 44 GLU A CA 7
ATOM 9734 C C . GLU A 1 11 ? 1.500 2.546 -2.169 1.00 32.00 44 GLU A C 7
ATOM 9735 O O . GLU A 1 11 ? 1.352 2.265 -0.980 1.00 71.50 44 GLU A O 7
ATOM 9747 N N . TYR A 1 12 ? 2.673 2.442 -2.789 1.00 51.14 45 TYR A N 7
ATOM 9748 C CA . TYR A 1 12 ? 3.887 2.010 -2.094 1.00 5.45 45 TYR A CA 7
ATOM 9749 C C . TYR A 1 12 ? 4.884 3.169 -2.043 1.00 61.11 45 TYR A C 7
ATOM 9750 O O . TYR A 1 12 ? 5.517 3.496 -3.049 1.00 74.14 45 TYR A O 7
ATOM 9768 N N . VAL A 1 13 ? 5.018 3.790 -0.876 1.00 32.13 46 VAL A N 7
ATOM 9769 C CA . VAL A 1 13 ? 5.768 5.043 -0.749 1.00 22.41 46 VAL A CA 7
ATOM 9770 C C . VAL A 1 13 ? 6.955 4.906 0.217 1.00 63.45 46 VAL A C 7
ATOM 9771 O O . VAL A 1 13 ? 7.019 3.969 1.013 1.00 33.21 46 VAL A O 7
ATOM 9784 N N . ASP A 1 14 ? 7.897 5.840 0.136 1.00 22.32 47 ASP A N 7
ATOM 9785 C CA . ASP A 1 14 ? 9.079 5.821 1.000 1.00 65.55 47 ASP A CA 7
ATOM 9786 C C . ASP A 1 14 ? 8.822 6.542 2.336 1.00 74.11 47 ASP A C 7
ATOM 9787 O O . ASP A 1 14 ? 7.693 6.931 2.645 1.00 53.20 47 ASP A O 7
ATOM 9796 N N . ALA A 1 15 ? 9.881 6.724 3.119 1.00 73.42 48 ALA A N 7
ATOM 9797 C CA . ALA A 1 15 ? 9.782 7.398 4.413 1.00 33.25 48 ALA A CA 7
ATOM 9798 C C . ALA A 1 15 ? 9.663 8.928 4.276 1.00 3.45 48 ALA A C 7
ATOM 9799 O O . ALA A 1 15 ? 9.580 9.642 5.279 1.00 25.42 48 ALA A O 7
ATOM 9806 N N . ASP A 1 16 ? 9.662 9.427 3.040 1.00 42.04 49 ASP A N 7
ATOM 9807 C CA . ASP A 1 16 ? 9.500 10.861 2.776 1.00 4.22 49 ASP A CA 7
ATOM 9808 C C . ASP A 1 16 ? 8.089 11.176 2.244 1.00 3.22 49 ASP A C 7
ATOM 9809 O O . ASP A 1 16 ? 7.696 12.342 2.141 1.00 23.22 49 ASP A O 7
ATOM 9818 N N . GLY A 1 17 ? 7.331 10.136 1.905 1.00 4.03 50 GLY A N 7
ATOM 9819 C CA . GLY A 1 17 ? 5.946 10.317 1.476 1.00 25.22 50 GLY A CA 7
ATOM 9820 C C . GLY A 1 17 ? 5.762 10.269 -0.039 1.00 25.35 50 GLY A C 7
ATOM 9821 O O . GLY A 1 17 ? 4.707 10.645 -0.551 1.00 3.13 50 GLY A O 7
ATOM 9825 N N . ALA A 1 18 ? 6.781 9.805 -0.755 1.00 31.34 51 ALA A N 7
ATOM 9826 C CA . ALA A 1 18 ? 6.706 9.677 -2.219 1.00 24.23 51 ALA A CA 7
ATOM 9827 C C . ALA A 1 18 ? 6.663 8.211 -2.638 1.00 21.23 51 ALA A C 7
ATOM 9828 O O . ALA A 1 18 ? 7.429 7.384 -2.147 1.00 5.50 51 ALA A O 7
ATOM 9835 N N . GLU A 1 19 ? 5.760 7.895 -3.549 1.00 64.13 52 GLU A N 7
ATOM 9836 C CA . GLU A 1 19 ? 5.581 6.524 -4.007 1.00 22.05 52 GLU A CA 7
ATOM 9837 C C . GLU A 1 19 ? 6.754 6.061 -4.871 1.00 12.34 52 GLU A C 7
ATOM 9838 O O . GLU A 1 19 ? 7.103 6.683 -5.874 1.00 12.05 52 GLU A O 7
ATOM 9850 N N . ILE A 1 20 ? 7.343 4.952 -4.470 1.00 54.00 53 ILE A N 7
ATOM 9851 C CA . ILE A 1 20 ? 8.548 4.432 -5.106 1.00 25.13 53 ILE A CA 7
ATOM 9852 C C . ILE A 1 20 ? 8.265 3.196 -5.970 1.00 64.11 53 ILE A C 7
ATOM 9853 O O . ILE A 1 20 ? 9.139 2.715 -6.692 1.00 15.51 53 ILE A O 7
ATOM 9869 N N . ALA A 1 21 ? 7.042 2.682 -5.893 1.00 54.24 54 ALA A N 7
ATOM 9870 C CA . ALA A 1 21 ? 6.657 1.490 -6.655 1.00 54.42 54 ALA A CA 7
ATOM 9871 C C . ALA A 1 21 ? 5.289 1.676 -7.329 1.00 2.20 54 ALA A C 7
ATOM 9872 O O . ALA A 1 21 ? 4.431 2.390 -6.805 1.00 41.15 54 ALA A O 7
ATOM 9879 N N . PRO A 1 22 ? 5.071 1.050 -8.506 1.00 23.12 55 PRO A N 7
ATOM 9880 C CA . PRO A 1 22 ? 3.785 1.127 -9.224 1.00 53.14 55 PRO A CA 7
ATOM 9881 C C . PRO A 1 22 ? 2.572 0.835 -8.326 1.00 44.40 55 PRO A C 7
ATOM 9882 O O . PRO A 1 22 ? 2.610 -0.063 -7.480 1.00 30.15 55 PRO A O 7
ATOM 9893 N N . SER A 1 23 ? 1.497 1.589 -8.522 1.00 53.52 56 SER A N 7
ATOM 9894 C CA . SER A 1 23 ? 0.301 1.459 -7.683 1.00 4.12 56 SER A CA 7
ATOM 9895 C C . SER A 1 23 ? -0.655 0.381 -8.210 1.00 13.40 56 SER A C 7
ATOM 9896 O O . SER A 1 23 ? -0.730 0.132 -9.414 1.00 44.21 56 SER A O 7
ATOM 9904 N N . ASP A 1 24 ? -1.382 -0.254 -7.297 1.00 42.11 57 ASP A N 7
ATOM 9905 C CA . ASP A 1 24 ? -2.382 -1.266 -7.659 1.00 4.43 57 ASP A CA 7
ATOM 9906 C C . ASP A 1 24 ? -3.806 -0.748 -7.423 1.00 32.44 57 ASP A C 7
ATOM 9907 O O . ASP A 1 24 ? -4.025 0.141 -6.604 1.00 32.44 57 ASP A O 7
ATOM 9916 N N . THR A 1 25 ? -4.770 -1.297 -8.153 1.00 50.32 58 THR A N 7
ATOM 9917 C CA . THR A 1 25 ? -6.185 -0.963 -7.937 1.00 55.33 58 THR A CA 7
ATOM 9918 C C . THR A 1 25 ? -7.002 -2.227 -7.656 1.00 13.43 58 THR A C 7
ATOM 9919 O O . THR A 1 25 ? -7.288 -3.014 -8.560 1.00 65.14 58 THR A O 7
ATOM 9930 N N . LEU A 1 26 ? -7.362 -2.424 -6.390 1.00 11.24 59 LEU A N 7
ATOM 9931 C CA . LEU A 1 26 ? -8.096 -3.620 -5.961 1.00 73.44 59 LEU A CA 7
ATOM 9932 C C . LEU A 1 26 ? -9.602 -3.499 -6.236 1.00 2.23 59 LEU A C 7
ATOM 9933 O O . LEU A 1 26 ? -10.234 -2.509 -5.867 1.00 71.13 59 LEU A O 7
ATOM 9949 N N . THR A 1 27 ? -10.166 -4.521 -6.882 1.00 3.42 60 THR A N 7
ATOM 9950 C CA . THR A 1 27 ? -11.604 -4.555 -7.203 1.00 14.14 60 THR A CA 7
ATOM 9951 C C . THR A 1 27 ? -12.332 -5.637 -6.391 1.00 65.11 60 THR A C 7
ATOM 9952 O O . THR A 1 27 ? -13.526 -5.875 -6.573 1.00 64.10 60 THR A O 7
ATOM 9963 N N . ASP A 1 28 ? -11.596 -6.297 -5.500 1.00 62.44 61 ASP A N 7
ATOM 9964 C CA . ASP A 1 28 ? -12.159 -7.337 -4.636 1.00 10.43 61 ASP A CA 7
ATOM 9965 C C . ASP A 1 28 ? -12.943 -6.707 -3.473 1.00 70.52 61 ASP A C 7
ATOM 9966 O O . ASP A 1 28 ? -12.491 -5.723 -2.884 1.00 61.22 61 ASP A O 7
ATOM 9975 N N . TYR A 1 29 ? -14.105 -7.274 -3.133 1.00 13.45 62 TYR A N 7
ATOM 9976 C CA . TYR A 1 29 ? -14.882 -6.786 -1.985 1.00 45.05 62 TYR A CA 7
ATOM 9977 C C . TYR A 1 29 ? -14.025 -6.781 -0.709 1.00 44.14 62 TYR A C 7
ATOM 9978 O O . TYR A 1 29 ? -14.183 -5.925 0.159 1.00 0.43 62 TYR A O 7
ATOM 9996 N N . HIS A 1 30 ? -13.128 -7.750 -0.595 1.00 31.13 63 HIS A N 7
ATOM 9997 C CA . HIS A 1 30 ? -12.147 -7.769 0.487 1.00 21.33 63 HIS A CA 7
ATOM 9998 C C . HIS A 1 30 ? -10.786 -7.280 -0.014 1.00 24.14 63 HIS A C 7
ATOM 9999 O O . HIS A 1 30 ? -9.992 -8.060 -0.547 1.00 32.34 63 HIS A O 7
ATOM 10014 N N . TYR A 1 31 ? -10.523 -5.987 0.139 1.00 2.22 64 TYR A N 7
ATOM 10015 C CA . TYR A 1 31 ? -9.240 -5.431 -0.271 1.00 63.45 64 TYR A CA 7
ATOM 10016 C C . TYR A 1 31 ? -8.122 -5.889 0.674 1.00 74.21 64 TYR A C 7
ATOM 10017 O O . TYR A 1 31 ? -7.798 -5.235 1.663 1.00 70.00 64 TYR A O 7
ATOM 10035 N N . VAL A 1 32 ? -7.568 -7.056 0.380 1.00 74.23 65 VAL A N 7
ATOM 10036 C CA . VAL A 1 32 ? -6.471 -7.608 1.169 1.00 13.11 65 VAL A CA 7
ATOM 10037 C C . VAL A 1 32 ? -5.152 -7.458 0.402 1.00 23.54 65 VAL A C 7
ATOM 10038 O O . VAL A 1 32 ? -4.917 -8.138 -0.598 1.00 2.44 65 VAL A O 7
ATOM 10051 N N . SER A 1 33 ? -4.295 -6.558 0.872 1.00 52.12 66 SER A N 7
ATOM 10052 C CA . SER A 1 33 ? -3.053 -6.223 0.159 1.00 14.13 66 SER A CA 7
ATOM 10053 C C . SER A 1 33 ? -1.820 -6.857 0.809 1.00 63.41 66 SER A C 7
ATOM 10054 O O . SER A 1 33 ? -1.874 -7.360 1.932 1.00 34.31 66 SER A O 7
ATOM 10062 N N . THR A 1 34 ? -0.698 -6.809 0.092 1.00 45.23 67 THR A N 7
ATOM 10063 C CA . THR A 1 34 ? 0.569 -7.387 0.561 1.00 31.22 67 THR A CA 7
ATOM 10064 C C . THR A 1 34 ? 1.750 -6.459 0.239 1.00 24.55 67 THR A C 7
ATOM 10065 O O . THR A 1 34 ? 1.768 -5.818 -0.811 1.00 14.03 67 THR A O 7
ATOM 10076 N N . PRO A 1 35 ? 2.754 -6.376 1.131 1.00 51.13 68 PRO A N 7
ATOM 10077 C CA . PRO A 1 35 ? 3.970 -5.576 0.883 1.00 50.40 68 PRO A CA 7
ATOM 10078 C C . PRO A 1 35 ? 4.875 -6.185 -0.207 1.00 1.02 68 PRO A C 7
ATOM 10079 O O . PRO A 1 35 ? 4.714 -7.346 -0.594 1.00 41.14 68 PRO A O 7
ATOM 10090 N N . LYS A 1 36 ? 5.833 -5.395 -0.690 1.00 74.41 69 LYS A N 7
ATOM 10091 C CA . LYS A 1 36 ? 6.736 -5.832 -1.766 1.00 11.04 69 LYS A CA 7
ATOM 10092 C C . LYS A 1 36 ? 8.215 -5.623 -1.392 1.00 12.24 69 LYS A C 7
ATOM 10093 O O . LYS A 1 36 ? 8.551 -4.725 -0.615 1.00 71.33 69 LYS A O 7
ATOM 10112 N N . ASP A 1 37 ? 9.096 -6.454 -1.946 1.00 64.25 70 ASP A N 7
ATOM 10113 C CA . ASP A 1 37 ? 10.539 -6.261 -1.776 1.00 2.23 70 ASP A CA 7
ATOM 10114 C C . ASP A 1 37 ? 11.075 -5.304 -2.850 1.00 52.31 70 ASP A C 7
ATOM 10115 O O . ASP A 1 37 ? 11.366 -5.711 -3.977 1.00 12.23 70 ASP A O 7
ATOM 10124 N N . ILE A 1 38 ? 11.154 -4.025 -2.505 1.00 74.10 71 ILE A N 7
ATOM 10125 C CA . ILE A 1 38 ? 11.663 -3.000 -3.418 1.00 41.44 71 ILE A CA 7
ATOM 10126 C C . ILE A 1 38 ? 13.193 -2.868 -3.299 1.00 62.41 71 ILE A C 7
ATOM 10127 O O . ILE A 1 38 ? 13.721 -2.702 -2.198 1.00 22.00 71 ILE A O 7
ATOM 10143 N N . PRO A 1 39 ? 13.927 -2.944 -4.429 1.00 33.20 72 PRO A N 7
ATOM 10144 C CA . PRO A 1 39 ? 15.401 -2.873 -4.427 1.00 50.33 72 PRO A CA 7
ATOM 10145 C C . PRO A 1 39 ? 15.938 -1.574 -3.797 1.00 70.02 72 PRO A C 7
ATOM 10146 O O . PRO A 1 39 ? 15.857 -0.495 -4.393 1.00 22.11 72 PRO A O 7
ATOM 10157 N N . GLY A 1 40 ? 16.481 -1.688 -2.584 1.00 62.33 73 GLY A N 7
ATOM 10158 C CA . GLY A 1 40 ? 16.996 -0.521 -1.870 1.00 53.22 73 GLY A CA 7
ATOM 10159 C C . GLY A 1 40 ? 16.007 0.050 -0.852 1.00 75.11 73 GLY A C 7
ATOM 10160 O O . GLY A 1 40 ? 16.248 1.109 -0.270 1.00 10.41 73 GLY A O 7
ATOM 10164 N N . TYR A 1 41 ? 14.883 -0.641 -0.643 1.00 72.40 74 TYR A N 7
ATOM 10165 C CA . TYR A 1 41 ? 13.863 -0.198 0.320 1.00 11.14 74 TYR A CA 7
ATOM 10166 C C . TYR A 1 41 ? 13.396 -1.324 1.257 1.00 24.42 74 TYR A C 7
ATOM 10167 O O . TYR A 1 41 ? 13.329 -2.497 0.879 1.00 35.25 74 TYR A O 7
ATOM 10185 N N . LYS A 1 42 ? 13.076 -0.931 2.487 1.00 13.32 75 LYS A N 7
ATOM 10186 C CA . LYS A 1 42 ? 12.662 -1.851 3.552 1.00 40.22 75 LYS A CA 7
ATOM 10187 C C . LYS A 1 42 ? 11.316 -1.419 4.166 1.00 13.45 75 LYS A C 7
ATOM 10188 O O . LYS A 1 42 ? 11.133 -0.254 4.505 1.00 32.34 75 LYS A O 7
ATOM 10207 N N . LEU A 1 43 ? 10.377 -2.357 4.308 1.00 32.01 76 LEU A N 7
ATOM 10208 C CA . LEU A 1 43 ? 9.048 -2.041 4.854 1.00 32.42 76 LEU A CA 7
ATOM 10209 C C . LEU A 1 43 ? 9.123 -1.569 6.316 1.00 14.55 76 LEU A C 7
ATOM 10210 O O . LEU A 1 43 ? 9.616 -2.287 7.192 1.00 72.51 76 LEU A O 7
ATOM 10226 N N . ARG A 1 44 ? 8.632 -0.358 6.570 1.00 51.55 77 ARG A N 7
ATOM 10227 C CA . ARG A 1 44 ? 8.578 0.194 7.927 1.00 44.30 77 ARG A CA 7
ATOM 10228 C C . ARG A 1 44 ? 7.364 -0.331 8.709 1.00 4.23 77 ARG A C 7
ATOM 10229 O O . ARG A 1 44 ? 7.507 -0.939 9.770 1.00 53.43 77 ARG A O 7
ATOM 10250 N N . GLU A 1 45 ? 6.167 -0.089 8.175 1.00 75.53 78 GLU A N 7
ATOM 10251 C CA . GLU A 1 45 ? 4.921 -0.426 8.875 1.00 60.22 78 GLU A CA 7
ATOM 10252 C C . GLU A 1 45 ? 3.768 -0.688 7.894 1.00 42.22 78 GLU A C 7
ATOM 10253 O O . GLU A 1 45 ? 3.847 -0.338 6.713 1.00 35.10 78 GLU A O 7
ATOM 10265 N N . ILE A 1 46 ? 2.699 -1.299 8.399 1.00 21.41 79 ILE A N 7
ATOM 10266 C CA . ILE A 1 46 ? 1.518 -1.614 7.589 1.00 54.44 79 ILE A CA 7
ATOM 10267 C C . ILE A 1 46 ? 0.330 -0.696 7.950 1.00 10.42 79 ILE A C 7
ATOM 10268 O O . ILE A 1 46 ? -0.043 -0.580 9.122 1.00 52.21 79 ILE A O 7
ATOM 10284 N N . PRO A 1 47 ? -0.277 -0.030 6.941 1.00 70.33 80 PRO A N 7
ATOM 10285 C CA . PRO A 1 47 ? -1.411 0.897 7.147 1.00 20.22 80 PRO A CA 7
ATOM 10286 C C . PRO A 1 47 ? -2.612 0.260 7.875 1.00 2.31 80 PRO A C 7
ATOM 10287 O O . PRO A 1 47 ? -2.813 -0.958 7.843 1.00 13.05 80 PRO A O 7
ATOM 10298 N N . HIS A 1 48 ? -3.419 1.107 8.519 1.00 13.54 81 HIS A N 7
ATOM 10299 C CA . HIS A 1 48 ? -4.586 0.661 9.296 1.00 22.14 81 HIS A CA 7
ATOM 10300 C C . HIS A 1 48 ? -5.666 -0.001 8.417 1.00 11.03 81 HIS A C 7
ATOM 10301 O O . HIS A 1 48 ? -6.626 -0.576 8.929 1.00 15.31 81 HIS A O 7
ATOM 10316 N N . ASN A 1 49 ? -5.510 0.094 7.101 1.00 41.13 82 ASN A N 7
ATOM 10317 C CA . ASN A 1 49 ? -6.514 -0.417 6.160 1.00 13.11 82 ASN A CA 7
ATOM 10318 C C . ASN A 1 49 ? -5.879 -1.281 5.055 1.00 25.11 82 ASN A C 7
ATOM 10319 O O . ASN A 1 49 ? -6.263 -1.196 3.894 1.00 43.55 82 ASN A O 7
ATOM 10330 N N . ALA A 1 50 ? -4.919 -2.125 5.423 1.00 14.24 83 ALA A N 7
ATOM 10331 C CA . ALA A 1 50 ? -4.271 -3.018 4.454 1.00 70.22 83 ALA A CA 7
ATOM 10332 C C . ALA A 1 50 ? -5.153 -4.234 4.123 1.00 30.43 83 ALA A C 7
ATOM 10333 O O . ALA A 1 50 ? -5.032 -4.828 3.047 1.00 55.34 83 ALA A O 7
ATOM 10340 N N . THR A 1 51 ? -6.027 -4.609 5.061 1.00 74.14 84 THR A N 7
ATOM 10341 C CA . THR A 1 51 ? -6.943 -5.748 4.878 1.00 45.23 84 THR A CA 7
ATOM 10342 C C . THR A 1 51 ? -8.354 -5.413 5.378 1.00 42.44 84 THR A C 7
ATOM 10343 O O . THR A 1 51 ? -8.519 -4.937 6.506 1.00 45.25 84 THR A O 7
ATOM 10354 N N . GLY A 1 52 ? -9.370 -5.663 4.554 1.00 72.05 85 GLY A N 7
ATOM 10355 C CA . GLY A 1 52 ? -10.749 -5.427 4.979 1.00 22.00 85 GLY A CA 7
ATOM 10356 C C . GLY A 1 52 ? -11.761 -5.468 3.839 1.00 21.31 85 GLY A C 7
ATOM 10357 O O . GLY A 1 52 ? -11.435 -5.849 2.717 1.00 64.45 85 GLY A O 7
ATOM 10361 N N . ASN A 1 53 ? -12.993 -5.063 4.134 1.00 3.41 86 ASN A N 7
ATOM 10362 C CA . ASN A 1 53 ? -14.078 -5.042 3.145 1.00 64.11 86 ASN A CA 7
ATOM 10363 C C . ASN A 1 53 ? -14.358 -3.612 2.636 1.00 44.33 86 ASN A C 7
ATOM 10364 O O . ASN A 1 53 ? -14.407 -2.663 3.421 1.00 63.43 86 ASN A O 7
ATOM 10375 N N . ILE A 1 54 ? -14.524 -3.461 1.317 1.00 3.23 87 ILE A N 7
ATOM 10376 C CA . ILE A 1 54 ? -14.792 -2.150 0.711 1.00 34.53 87 ILE A CA 7
ATOM 10377 C C . ILE A 1 54 ? -16.166 -1.620 1.139 1.00 30.21 87 ILE A C 7
ATOM 10378 O O . ILE A 1 54 ? -17.197 -1.990 0.575 1.00 75.53 87 ILE A O 7
ATOM 10394 N N . THR A 1 55 ? -16.174 -0.779 2.162 1.00 45.35 88 THR A N 7
ATOM 10395 C CA . THR A 1 55 ? -17.417 -0.201 2.679 1.00 20.12 88 THR A CA 7
ATOM 10396 C C . THR A 1 55 ? -17.601 1.264 2.245 1.00 10.42 88 THR A C 7
ATOM 10397 O O . THR A 1 55 ? -18.683 1.833 2.406 1.00 45.44 88 THR A O 7
ATOM 10408 N N . ASP A 1 56 ? -16.544 1.871 1.705 1.00 75.43 89 ASP A N 7
ATOM 10409 C CA . ASP A 1 56 ? -16.593 3.265 1.237 1.00 42.22 89 ASP A CA 7
ATOM 10410 C C . ASP A 1 56 ? -15.879 3.434 -0.115 1.00 24.13 89 ASP A C 7
ATOM 10411 O O . ASP A 1 56 ? -15.179 2.532 -0.579 1.00 14.20 89 ASP A O 7
ATOM 10420 N N . THR A 1 57 ? -16.059 4.603 -0.734 1.00 53.33 90 THR A N 7
ATOM 10421 C CA . THR A 1 57 ? -15.453 4.905 -2.045 1.00 22.41 90 THR A CA 7
ATOM 10422 C C . THR A 1 57 ? -14.082 5.576 -1.905 1.00 61.13 90 THR A C 7
ATOM 10423 O O . THR A 1 57 ? -13.887 6.423 -1.033 1.00 71.10 90 THR A O 7
ATOM 10434 N N . GLY A 1 58 ? -13.149 5.212 -2.781 1.00 54.54 91 GLY A N 7
ATOM 10435 C CA . GLY A 1 58 ? -11.845 5.868 -2.820 1.00 33.32 91 GLY A CA 7
ATOM 10436 C C . GLY A 1 58 ? -10.956 5.560 -1.615 1.00 10.15 91 GLY A C 7
ATOM 10437 O O . GLY A 1 58 ? -10.528 6.468 -0.896 1.00 42.44 91 GLY A O 7
ATOM 10441 N N . ILE A 1 59 ? -10.662 4.283 -1.398 1.00 3.23 92 ILE A N 7
ATOM 10442 C CA . ILE A 1 59 ? -9.807 3.864 -0.281 1.00 22.12 92 ILE A CA 7
ATOM 10443 C C . ILE A 1 59 ? -8.345 3.713 -0.734 1.00 54.44 92 ILE A C 7
ATOM 10444 O O . ILE A 1 59 ? -8.071 3.139 -1.787 1.00 43.42 92 ILE A O 7
ATOM 10460 N N . ILE A 1 60 ? -7.410 4.240 0.060 1.00 45.14 93 ILE A N 7
ATOM 10461 C CA . ILE A 1 60 ? -5.980 4.173 -0.272 1.00 55.22 93 ILE A CA 7
ATOM 10462 C C . ILE A 1 60 ? -5.183 3.364 0.763 1.00 5.52 93 ILE A C 7
ATOM 10463 O O . ILE A 1 60 ? -5.082 3.748 1.932 1.00 24.54 93 ILE A O 7
ATOM 10479 N N . VAL A 1 61 ? -4.633 2.238 0.324 1.00 41.34 94 VAL A N 7
ATOM 10480 C CA . VAL A 1 61 ? -3.709 1.448 1.139 1.00 3.24 94 VAL A CA 7
ATOM 10481 C C . VAL A 1 61 ? -2.263 1.869 0.848 1.00 30.13 94 VAL A C 7
ATOM 10482 O O . VAL A 1 61 ? -1.716 1.558 -0.211 1.00 23.13 94 VAL A O 7
ATOM 10495 N N . ARG A 1 62 ? -1.650 2.588 1.777 1.00 12.33 95 ARG A N 7
ATOM 10496 C CA . ARG A 1 62 ? -0.317 3.152 1.554 1.00 62.52 95 ARG A CA 7
ATOM 10497 C C . ARG A 1 62 ? 0.746 2.504 2.457 1.00 51.12 95 ARG A C 7
ATOM 10498 O O . ARG A 1 62 ? 0.743 2.690 3.674 1.00 5.32 95 ARG A O 7
ATOM 10519 N N . TYR A 1 63 ? 1.653 1.739 1.849 1.00 22.20 96 TYR A N 7
ATOM 10520 C CA . TYR A 1 63 ? 2.760 1.107 2.581 1.00 3.12 96 TYR A CA 7
ATOM 10521 C C . TYR A 1 63 ? 3.983 2.031 2.656 1.00 31.11 96 TYR A C 7
ATOM 10522 O O . TYR A 1 63 ? 4.346 2.678 1.674 1.00 42.01 96 TYR A O 7
ATOM 10540 N N . ILE A 1 64 ? 4.620 2.073 3.826 1.00 23.13 97 ILE A N 7
ATOM 10541 C CA . ILE A 1 64 ? 5.787 2.937 4.056 1.00 63.13 97 ILE A CA 7
ATOM 10542 C C . ILE A 1 64 ? 7.098 2.130 3.986 1.00 70.21 97 ILE A C 7
ATOM 10543 O O . ILE A 1 64 ? 7.227 1.097 4.644 1.00 63.12 97 ILE A O 7
ATOM 10559 N N . TYR A 1 65 ? 8.067 2.598 3.195 1.00 51.33 98 TYR A N 7
ATOM 10560 C CA . TYR A 1 65 ? 9.364 1.919 3.076 1.00 32.20 98 TYR A CA 7
ATOM 10561 C C . TYR A 1 65 ? 10.533 2.847 3.436 1.00 45.21 98 TYR A C 7
ATOM 10562 O O . TYR A 1 65 ? 10.652 3.954 2.914 1.00 52.44 98 TYR A O 7
ATOM 10580 N N . ASP A 1 66 ? 11.397 2.385 4.328 1.00 53.23 99 ASP A N 7
ATOM 10581 C CA . ASP A 1 66 ? 12.638 3.088 4.623 1.00 2.11 99 ASP A CA 7
ATOM 10582 C C . ASP A 1 66 ? 13.668 2.860 3.509 1.00 73.01 99 ASP A C 7
ATOM 10583 O O . ASP A 1 66 ? 13.848 1.734 3.038 1.00 45.53 99 ASP A O 7
ATOM 10592 N N . LYS A 1 67 ? 14.339 3.925 3.088 1.00 60.43 100 LYS A N 7
ATOM 10593 C CA . LYS A 1 67 ? 15.387 3.816 2.078 1.00 70.33 100 LYS A CA 7
ATOM 10594 C C . LYS A 1 67 ? 16.658 3.224 2.707 1.00 13.12 100 LYS A C 7
ATOM 10595 O O . LYS A 1 67 ? 17.313 3.859 3.539 1.00 5.32 100 LYS A O 7
ATOM 10614 N N . ILE A 1 68 ? 16.986 2.002 2.306 1.00 62.14 101 ILE A N 7
ATOM 10615 C CA . ILE A 1 68 ? 18.009 1.202 2.988 1.00 72.34 101 ILE A CA 7
ATOM 10616 C C . ILE A 1 68 ? 19.423 1.773 2.813 1.00 31.34 101 ILE A C 7
ATOM 10617 O O . ILE A 1 68 ? 20.030 1.674 1.740 1.00 24.04 101 ILE A O 7
ATOM 10633 N N . ILE A 1 69 ? 19.949 2.360 3.881 1.00 51.03 102 ILE A N 7
ATOM 10634 C CA . ILE A 1 69 ? 21.327 2.844 3.885 1.00 3.44 102 ILE A CA 7
ATOM 10635 C C . ILE A 1 69 ? 22.294 1.681 4.129 1.00 10.35 102 ILE A C 7
ATOM 10636 O O . ILE A 1 69 ? 22.776 1.455 5.242 1.00 40.12 102 ILE A O 7
ATOM 10652 N N . ASP A 1 70 ? 22.527 0.919 3.075 1.00 70.04 103 ASP A N 7
ATOM 10653 C CA . ASP A 1 70 ? 23.418 -0.250 3.126 1.00 12.44 103 ASP A CA 7
ATOM 10654 C C . ASP A 1 70 ? 24.121 -0.471 1.788 1.00 52.13 103 ASP A C 7
ATOM 10655 O O . ASP A 1 70 ? 25.210 -1.042 1.715 1.00 33.05 103 ASP A O 7
ATOM 10664 N N . VAL A 1 71 ? 23.480 -0.006 0.740 1.00 31.55 104 VAL A N 7
ATOM 10665 C CA . VAL A 1 71 ? 24.039 -0.056 -0.608 1.00 71.44 104 VAL A CA 7
ATOM 10666 C C . VAL A 1 71 ? 25.109 1.029 -0.790 1.00 31.31 104 VAL A C 7
ATOM 10667 O O . VAL A 1 71 ? 24.842 2.123 -1.291 1.00 45.11 104 VAL A O 7
ATOM 10680 N N . SER A 1 72 ? 26.311 0.723 -0.320 1.00 14.04 105 SER A N 7
ATOM 10681 C CA . SER A 1 72 ? 27.444 1.658 -0.383 1.00 52.45 105 SER A CA 7
ATOM 10682 C C . SER A 1 72 ? 27.797 2.038 -1.832 1.00 62.33 105 SER A C 7
ATOM 10683 O O . SER A 1 72 ? 28.679 1.439 -2.457 1.00 32.13 105 SER A O 7
ATOM 10691 N N . TYR A 1 73 ? 27.064 3.011 -2.369 1.00 15.14 106 TYR A N 7
ATOM 10692 C CA . TYR A 1 73 ? 27.312 3.541 -3.713 1.00 35.32 106 TYR A CA 7
ATOM 10693 C C . TYR A 1 73 ? 27.501 5.064 -3.685 1.00 24.25 106 TYR A C 7
ATOM 10694 O O . TYR A 1 73 ? 26.550 5.813 -3.462 1.00 43.02 106 TYR A O 7
ATOM 10712 N N . VAL A 1 74 ? 28.730 5.518 -3.907 1.00 42.04 107 VAL A N 7
ATOM 10713 C CA . VAL A 1 74 ? 29.010 6.952 -3.986 1.00 1.35 107 VAL A CA 7
ATOM 10714 C C . VAL A 1 74 ? 28.746 7.471 -5.408 1.00 22.24 107 VAL A C 7
ATOM 10715 O O . VAL A 1 74 ? 29.567 7.289 -6.315 1.00 52.32 107 VAL A O 7
ATOM 10728 N N . ASP A 1 75 ? 27.594 8.101 -5.603 1.00 23.00 108 ASP A N 7
ATOM 10729 C CA . ASP A 1 75 ? 27.174 8.543 -6.935 1.00 54.45 108 ASP A CA 7
ATOM 10730 C C . ASP A 1 75 ? 26.334 9.835 -6.877 1.00 75.21 108 ASP A C 7
ATOM 10731 O O . ASP A 1 75 ? 25.670 10.113 -5.878 1.00 44.04 108 ASP A O 7
ATOM 10740 N N . GLU A 1 76 ? 26.377 10.619 -7.961 1.00 12.32 109 GLU A N 7
ATOM 10741 C CA . GLU A 1 76 ? 25.612 11.878 -8.058 1.00 74.42 109 GLU A CA 7
ATOM 10742 C C . GLU A 1 76 ? 24.713 11.908 -9.309 1.00 63.13 109 GLU A C 7
ATOM 10743 O O . GLU A 1 76 ? 23.955 12.858 -9.516 1.00 34.41 109 GLU A O 7
ATOM 10755 N N . THR A 1 77 ? 24.789 10.860 -10.130 1.00 61.41 110 THR A N 7
ATOM 10756 C CA . THR A 1 77 ? 24.086 10.833 -11.426 1.00 1.15 110 THR A CA 7
ATOM 10757 C C . THR A 1 77 ? 22.583 10.567 -11.264 1.00 34.14 110 THR A C 7
ATOM 10758 O O . THR A 1 77 ? 21.805 10.750 -12.207 1.00 65.31 110 THR A O 7
ATOM 10769 N N . GLY A 1 78 ? 22.175 10.144 -10.070 1.00 53.35 111 GLY A N 7
ATOM 10770 C CA . GLY A 1 78 ? 20.768 9.879 -9.801 1.00 25.20 111 GLY A CA 7
ATOM 10771 C C . GLY A 1 78 ? 20.150 10.864 -8.810 1.00 50.12 111 GLY A C 7
ATOM 10772 O O . GLY A 1 78 ? 20.844 11.701 -8.228 1.00 24.11 111 GLY A O 7
ATOM 10776 N N . LYS A 1 79 ? 18.842 10.742 -8.617 1.00 32.50 112 LYS A N 7
ATOM 10777 C CA . LYS A 1 79 ? 18.074 11.629 -7.730 1.00 32.23 112 LYS A CA 7
ATOM 10778 C C . LYS A 1 79 ? 16.620 11.132 -7.651 1.00 63.24 112 LYS A C 7
ATOM 10779 O O . LYS A 1 79 ? 16.200 10.542 -6.656 1.00 51.20 112 LYS A O 7
ATOM 10798 N N . ASP A 1 80 ? 15.871 11.368 -8.729 1.00 1.34 113 ASP A N 7
ATOM 10799 C CA . ASP A 1 80 ? 14.468 10.953 -8.825 1.00 74.32 113 ASP A CA 7
ATOM 10800 C C . ASP A 1 80 ? 13.965 11.161 -10.260 1.00 13.22 113 ASP A C 7
ATOM 10801 O O . ASP A 1 80 ? 14.043 12.266 -10.799 1.00 43.13 113 ASP A O 7
ATOM 10810 N N . LEU A 1 81 ? 13.474 10.092 -10.883 1.00 72.01 114 LEU A N 7
ATOM 10811 C CA . LEU A 1 81 ? 13.081 10.129 -12.298 1.00 73.41 114 LEU A CA 7
ATOM 10812 C C . LEU A 1 81 ? 11.572 9.921 -12.479 1.00 61.01 114 LEU A C 7
ATOM 10813 O O . LEU A 1 81 ? 10.931 9.223 -11.691 1.00 35.20 114 LEU A O 7
ATOM 10829 N N . LEU A 1 82 ? 11.007 10.530 -13.524 1.00 51.52 115 LEU A N 7
ATOM 10830 C CA . LEU A 1 82 ? 9.580 10.371 -13.840 1.00 43.21 115 LEU A CA 7
ATOM 10831 C C . LEU A 1 82 ? 9.347 9.996 -15.314 1.00 73.44 115 LEU A C 7
ATOM 10832 O O . LEU A 1 82 ? 10.208 10.226 -16.171 1.00 32.41 115 LEU A O 7
ATOM 10848 N N . PRO A 1 83 ? 8.173 9.403 -15.622 1.00 61.11 116 PRO A N 7
ATOM 10849 C CA . PRO A 1 83 ? 7.762 9.104 -17.005 1.00 33.45 116 PRO A CA 7
ATOM 10850 C C . PRO A 1 83 ? 7.118 10.313 -17.715 1.00 53.22 116 PRO A C 7
ATOM 10851 O O . PRO A 1 83 ? 7.025 11.405 -17.148 1.00 63.11 116 PRO A O 7
ATOM 10862 N N . VAL A 1 84 ? 6.677 10.115 -18.959 1.00 53.31 117 VAL A N 7
ATOM 10863 C CA . VAL A 1 84 ? 5.966 11.166 -19.703 1.00 52.45 117 VAL A CA 7
ATOM 10864 C C . VAL A 1 84 ? 4.484 11.243 -19.283 1.00 65.05 117 VAL A C 7
ATOM 10865 O O . VAL A 1 84 ? 3.646 10.450 -19.726 1.00 41.20 117 VAL A O 7
ATOM 10878 N N . VAL A 1 85 ? 4.169 12.191 -18.405 1.00 71.24 118 VAL A N 7
ATOM 10879 C CA . VAL A 1 85 ? 2.802 12.352 -17.900 1.00 70.40 118 VAL A CA 7
ATOM 10880 C C . VAL A 1 85 ? 1.883 13.016 -18.943 1.00 41.40 118 VAL A C 7
ATOM 10881 O O . VAL A 1 85 ? 2.128 14.139 -19.391 1.00 4.41 118 VAL A O 7
ATOM 10894 N N . GLU A 1 86 ? 0.821 12.303 -19.325 1.00 65.45 119 GLU A N 7
ATOM 10895 C CA . GLU A 1 86 ? -0.097 12.769 -20.372 1.00 74.05 119 GLU A CA 7
ATOM 10896 C C . GLU A 1 86 ? -1.528 12.256 -20.125 1.00 32.13 119 GLU A C 7
ATOM 10897 O O . GLU A 1 86 ? -1.725 11.094 -19.765 1.00 13.43 119 GLU A O 7
ATOM 10909 N N . ILE A 1 87 ? -2.522 13.124 -20.324 1.00 13.24 120 ILE A N 7
ATOM 10910 C CA . ILE A 1 87 ? -3.935 12.774 -20.092 1.00 60.42 120 ILE A CA 7
ATOM 10911 C C . ILE A 1 87 ? -4.612 12.233 -21.367 1.00 54.20 120 ILE A C 7
ATOM 10912 O O . ILE A 1 87 ? -4.510 12.835 -22.436 1.00 60.40 120 ILE A O 7
ATOM 10928 N N . ILE A 1 88 ? -5.307 11.097 -21.246 1.00 20.04 121 ILE A N 7
ATOM 10929 C CA . ILE A 1 88 ? -6.000 10.473 -22.395 1.00 10.31 121 ILE A CA 7
ATOM 10930 C C . ILE A 1 88 ? -7.377 11.114 -22.680 1.00 42.42 121 ILE A C 7
ATOM 10931 O O . ILE A 1 88 ? -7.936 10.925 -23.762 1.00 1.42 121 ILE A O 7
ATOM 10947 N N . ASN A 1 89 ? -7.911 11.855 -21.702 1.00 64.21 122 ASN A N 7
ATOM 10948 C CA . ASN A 1 89 ? -9.212 12.542 -21.830 1.00 23.43 122 ASN A CA 7
ATOM 10949 C C . ASN A 1 89 ? -10.398 11.552 -21.793 1.00 42.03 122 ASN A C 7
ATOM 10950 O O . ASN A 1 89 ? -10.543 10.694 -22.668 1.00 14.41 122 ASN A O 7
ATOM 10961 N N . SER A 1 90 ? -11.250 11.684 -20.775 1.00 74.34 123 SER A N 7
ATOM 10962 C CA . SER A 1 90 ? -12.414 10.795 -20.606 1.00 64.42 123 SER A CA 7
ATOM 10963 C C . SER A 1 90 ? -13.741 11.491 -20.960 1.00 3.31 123 SER A C 7
ATOM 10964 O O . SER A 1 90 ? -14.317 11.244 -22.025 1.00 74.13 123 SER A O 7
ATOM 10972 N N . GLU A 1 91 ? -14.227 12.360 -20.069 1.00 40.41 124 GLU A N 7
ATOM 10973 C CA . GLU A 1 91 ? -15.517 13.032 -20.270 1.00 0.44 124 GLU A CA 7
ATOM 10974 C 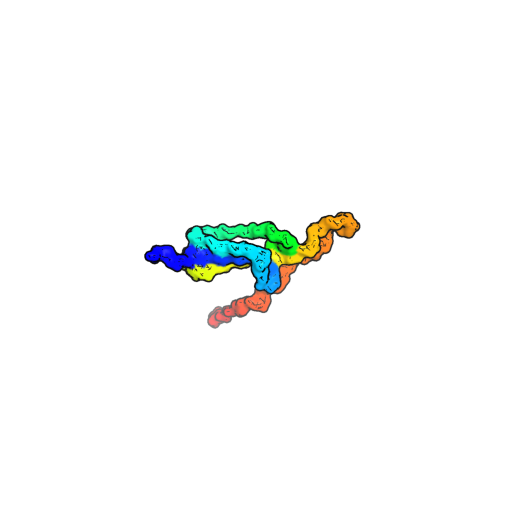C . GLU A 1 91 ? -15.435 14.111 -21.362 1.00 23.40 124 GLU A C 7
ATOM 10975 O O . GLU A 1 91 ? -15.197 15.289 -21.084 1.00 25.51 124 GLU A O 7
ATOM 10987 N N . ALA A 1 92 ? -15.607 13.680 -22.607 1.00 60.13 125 ALA A N 7
ATOM 10988 C CA . ALA A 1 92 ? -15.628 14.584 -23.762 1.00 52.53 125 ALA A CA 7
ATOM 10989 C C . ALA A 1 92 ? -16.184 13.865 -24.997 1.00 33.14 125 ALA A C 7
ATOM 10990 O O . ALA A 1 92 ? -17.275 14.176 -25.478 1.00 1.01 125 ALA A O 7
ATOM 10997 N N . ALA A 1 93 ? -15.439 12.876 -25.487 1.00 52.21 126 ALA A N 7
ATOM 10998 C CA . ALA A 1 93 ? -15.866 12.062 -26.634 1.00 44.42 126 ALA A CA 7
ATOM 10999 C C . ALA A 1 93 ? -16.833 10.947 -26.198 1.00 30.32 126 ALA A C 7
ATOM 11000 O O . ALA A 1 93 ? -16.702 9.791 -26.606 1.00 52.25 126 ALA A O 7
ATOM 11007 N N . VAL A 1 94 ? -17.828 11.309 -25.389 1.00 33.53 127 VAL A N 7
ATOM 11008 C CA . VAL A 1 94 ? -18.743 10.331 -24.788 1.00 32.24 127 VAL A CA 7
ATOM 11009 C C . VAL A 1 94 ? -20.143 10.347 -25.431 1.00 44.31 127 VAL A C 7
ATOM 11010 O O . VAL A 1 94 ? -21.083 9.752 -24.900 1.00 71.20 127 VAL A O 7
ATOM 11023 N N . LEU A 1 95 ? -20.279 11.002 -26.583 1.00 33.11 128 LEU A N 7
ATOM 11024 C CA . LEU A 1 95 ? -21.583 11.101 -27.259 1.00 22.14 128 LEU A CA 7
ATOM 11025 C C . LEU A 1 95 ? -21.947 9.791 -27.983 1.00 43.24 128 LEU A C 7
ATOM 11026 O O . LEU A 1 95 ? -23.124 9.436 -28.096 1.00 1.33 128 LEU A O 7
ATOM 11042 N N . GLU A 1 96 ? -20.933 9.074 -28.469 1.00 21.21 129 GLU A N 7
ATOM 11043 C CA . GLU A 1 96 ? -21.149 7.805 -29.179 1.00 11.54 129 GLU A CA 7
ATOM 11044 C C . GLU A 1 96 ? -20.191 6.697 -28.701 1.00 23.13 129 GLU A C 7
ATOM 11045 O O . GLU A 1 96 ? -18.975 6.782 -28.881 1.00 44.13 129 GLU A O 7
ATOM 11057 N N . HIS A 1 97 ? -20.756 5.665 -28.071 1.00 12.51 130 HIS A N 7
ATOM 11058 C CA . HIS A 1 97 ? -20.004 4.462 -27.676 1.00 1.41 130 HIS A CA 7
ATOM 11059 C C . HIS A 1 97 ? -20.881 3.204 -27.799 1.00 42.43 130 HIS A C 7
ATOM 11060 O O . HIS A 1 97 ? -20.484 2.121 -27.369 1.00 75.33 130 HIS A O 7
ATOM 11075 N N . HIS A 1 98 ? -22.055 3.357 -28.422 1.00 52.04 131 HIS A N 7
ATOM 11076 C CA . HIS A 1 98 ? -23.069 2.293 -28.478 1.00 21.14 131 HIS A CA 7
ATOM 11077 C C . HIS A 1 98 ? -23.539 1.913 -27.062 1.00 30.41 131 HIS A C 7
ATOM 11078 O O . HIS A 1 98 ? -22.854 1.186 -26.346 1.00 51.53 131 HIS A O 7
ATOM 11093 N N . HIS A 1 99 ? -24.713 2.412 -26.672 1.00 71.21 132 HIS A N 7
ATOM 11094 C CA . HIS A 1 99 ? -25.215 2.269 -25.295 1.00 10.53 132 HIS A CA 7
ATOM 11095 C C . HIS A 1 99 ? -25.583 0.808 -24.960 1.00 75.25 132 HIS A C 7
ATOM 11096 O O . HIS A 1 99 ? -26.761 0.454 -24.880 1.00 44.14 132 HIS A O 7
ATOM 11111 N N . HIS A 1 100 ? -24.555 -0.031 -24.794 1.00 24.40 133 HIS A N 7
ATOM 11112 C CA . HIS A 1 100 ? -24.705 -1.450 -24.429 1.00 1.54 133 HIS A CA 7
ATOM 11113 C C . HIS A 1 100 ? -23.343 -2.160 -24.470 1.00 11.15 133 HIS A C 7
ATOM 11114 O O . HIS A 1 100 ? -22.636 -2.096 -25.479 1.00 43.12 133 HIS A O 7
ATOM 11129 N N . HIS A 1 101 ? -22.980 -2.837 -23.380 1.00 62.24 134 HIS A N 7
ATOM 11130 C CA . HIS A 1 101 ? -21.678 -3.508 -23.288 1.00 4.04 134 HIS A CA 7
ATOM 11131 C C . HIS A 1 101 ? -21.580 -4.652 -24.312 1.00 31.23 134 HIS A C 7
ATOM 11132 O O . HIS A 1 101 ? -22.091 -5.751 -24.088 1.00 52.12 134 HIS A O 7
ATOM 11147 N N . HIS A 1 102 ? -20.927 -4.367 -25.437 1.00 12.33 135 HIS A N 7
ATOM 11148 C CA . HIS A 1 102 ? -20.842 -5.310 -26.565 1.00 41.31 135 HIS A CA 7
ATOM 11149 C C . HIS A 1 102 ? -19.551 -6.156 -26.527 1.00 12.40 135 HIS A C 7
ATOM 11150 O O . HIS A 1 102 ? -18.459 -5.607 -26.792 1.00 37.26 135 HIS A O 7
ATOM 11166 N N . MET A 1 1 ? -19.080 6.566 -16.025 1.00 61.35 34 MET A N 8
ATOM 11167 C CA . MET A 1 1 ? -19.582 7.974 -16.045 1.00 51.00 34 MET A CA 8
ATOM 11168 C C . MET A 1 1 ? -20.279 8.340 -14.720 1.00 74.34 34 MET A C 8
ATOM 11169 O O . MET A 1 1 ? -19.794 9.179 -13.960 1.00 30.24 34 MET A O 8
ATOM 11185 N N . ASP A 1 2 ? -21.421 7.710 -14.454 1.00 2.32 35 ASP A N 8
ATOM 11186 C CA . ASP A 1 2 ? -22.165 7.929 -13.208 1.00 34.50 35 ASP A CA 8
ATOM 11187 C C . ASP A 1 2 ? -21.810 6.871 -12.146 1.00 24.22 35 ASP A C 8
ATOM 11188 O O . ASP A 1 2 ? -21.960 7.111 -10.947 1.00 70.23 35 ASP A O 8
ATOM 11197 N N . THR A 1 3 ? -21.325 5.711 -12.595 1.00 42.41 36 THR A N 8
ATOM 11198 C CA . THR A 1 3 ? -20.958 4.607 -11.687 1.00 3.33 36 THR A CA 8
ATOM 11199 C C . THR A 1 3 ? -19.969 5.053 -10.596 1.00 44.42 36 THR A C 8
ATOM 11200 O O . THR A 1 3 ? -19.014 5.789 -10.864 1.00 10.33 36 THR A O 8
ATOM 11211 N N . ASN A 1 4 ? -20.207 4.600 -9.365 1.00 1.33 37 ASN A N 8
ATOM 11212 C CA . ASN A 1 4 ? -19.402 5.010 -8.204 1.00 52.42 37 ASN A CA 8
ATOM 11213 C C . ASN A 1 4 ? -17.948 4.515 -8.295 1.00 65.23 37 ASN A C 8
ATOM 11214 O O . ASN A 1 4 ? -17.017 5.237 -7.926 1.00 11.41 37 ASN A O 8
ATOM 11225 N N . ASN A 1 5 ? -17.769 3.287 -8.781 1.00 34.13 38 ASN A N 8
ATOM 11226 C CA . ASN A 1 5 ? -16.442 2.668 -8.898 1.00 62.53 38 ASN A CA 8
ATOM 11227 C C . ASN A 1 5 ? -15.794 2.430 -7.523 1.00 21.51 38 ASN A C 8
ATOM 11228 O O . ASN A 1 5 ? -14.781 3.048 -7.180 1.00 40.24 38 ASN A O 8
ATOM 11239 N N . PHE A 1 6 ? -16.399 1.549 -6.730 1.00 54.02 39 PHE A N 8
ATOM 11240 C CA . PHE A 1 6 ? -15.811 1.122 -5.456 1.00 73.44 39 PHE A CA 8
ATOM 11241 C C . PHE A 1 6 ? -14.506 0.339 -5.683 1.00 40.02 39 PHE A C 8
ATOM 11242 O O . PHE A 1 6 ? -14.517 -0.883 -5.831 1.00 71.13 39 PHE A O 8
ATOM 11259 N N . THR A 1 7 ? -13.389 1.058 -5.744 1.00 42.11 40 THR A N 8
ATOM 11260 C CA . THR A 1 7 ? -12.072 0.435 -5.950 1.00 52.20 40 THR A CA 8
ATOM 11261 C C . THR A 1 7 ? -11.074 0.854 -4.868 1.00 35.30 40 THR A C 8
ATOM 11262 O O . THR A 1 7 ? -11.106 1.987 -4.382 1.00 54.00 40 THR A O 8
ATOM 11273 N N . VAL A 1 8 ? -10.179 -0.057 -4.511 1.00 25.30 41 VAL A N 8
ATOM 11274 C CA . VAL A 1 8 ? -9.129 0.225 -3.530 1.00 75.35 41 VAL A CA 8
ATOM 11275 C C . VAL A 1 8 ? -7.758 0.352 -4.206 1.00 1.31 41 VAL A C 8
ATOM 11276 O O . VAL A 1 8 ? -7.239 -0.617 -4.757 1.00 73.41 41 VAL A O 8
ATOM 11289 N N . LYS A 1 9 ? -7.169 1.543 -4.162 1.00 41.25 42 LYS A N 8
ATOM 11290 C CA . LYS A 1 9 ? -5.846 1.762 -4.753 1.00 51.31 42 LYS A CA 8
ATOM 11291 C C . LYS A 1 9 ? -4.741 1.543 -3.717 1.00 54.53 42 LYS A C 8
ATOM 11292 O O . LYS A 1 9 ? -4.781 2.113 -2.629 1.00 33.55 42 LYS A O 8
ATOM 11311 N N . VAL A 1 10 ? -3.749 0.734 -4.058 1.00 60.44 43 VAL A N 8
ATOM 11312 C CA . VAL A 1 10 ? -2.618 0.490 -3.163 1.00 61.13 43 VAL A CA 8
ATOM 11313 C C . VAL A 1 10 ? -1.362 1.239 -3.639 1.00 74.10 43 VAL A C 8
ATOM 11314 O O . VAL A 1 10 ? -0.809 0.925 -4.692 1.00 32.35 43 VAL A O 8
ATOM 11327 N N . GLU A 1 11 ? -0.921 2.226 -2.857 1.00 64.01 44 GLU A N 8
ATOM 11328 C CA . GLU A 1 11 ? 0.306 2.983 -3.159 1.00 62.53 44 GLU A CA 8
ATOM 11329 C C . GLU A 1 11 ? 1.487 2.523 -2.292 1.00 61.11 44 GLU A C 8
ATOM 11330 O O . GLU A 1 11 ? 1.309 2.023 -1.178 1.00 43.40 44 GLU A O 8
ATOM 11342 N N . TYR A 1 12 ? 2.699 2.718 -2.807 1.00 72.33 45 TYR A N 8
ATOM 11343 C CA . TYR A 1 12 ? 3.922 2.286 -2.121 1.00 23.12 45 TYR A CA 8
ATOM 11344 C C . TYR A 1 12 ? 4.921 3.446 -2.055 1.00 64.55 45 TYR A C 8
ATOM 11345 O O . TYR A 1 12 ? 5.551 3.789 -3.054 1.00 60.14 45 TYR A O 8
ATOM 11363 N N . VAL A 1 13 ? 5.059 4.050 -0.878 1.00 34.24 46 VAL A N 8
ATOM 11364 C CA . VAL A 1 13 ? 5.827 5.292 -0.737 1.00 43.05 46 VAL A CA 8
ATOM 11365 C C . VAL A 1 13 ? 7.002 5.164 0.248 1.00 51.13 46 VAL A C 8
ATOM 11366 O O . VAL A 1 13 ? 6.963 4.372 1.190 1.00 64.53 46 VAL A O 8
ATOM 11379 N N . ASP A 1 14 ? 8.051 5.952 0.003 1.00 44.14 47 ASP A N 8
ATOM 11380 C CA . ASP A 1 14 ? 9.202 6.044 0.909 1.00 31.04 47 ASP A CA 8
ATOM 11381 C C . ASP A 1 14 ? 8.807 6.777 2.205 1.00 62.45 47 ASP A C 8
ATOM 11382 O O . ASP A 1 14 ? 7.757 7.424 2.272 1.00 22.14 47 ASP A O 8
ATOM 11391 N N . ALA A 1 15 ? 9.654 6.684 3.224 1.00 74.33 48 ALA A N 8
ATOM 11392 C CA . ALA A 1 15 ? 9.392 7.318 4.523 1.00 45.25 48 ALA A CA 8
ATOM 11393 C C . ALA A 1 15 ? 9.392 8.858 4.451 1.00 24.34 48 ALA A C 8
ATOM 11394 O O . ALA A 1 15 ? 9.192 9.535 5.463 1.00 65.14 48 ALA A O 8
ATOM 11401 N N . ASP A 1 16 ? 9.632 9.404 3.263 1.00 24.45 49 ASP A N 8
ATOM 11402 C CA . ASP A 1 16 ? 9.534 10.846 3.029 1.00 41.34 49 ASP A CA 8
ATOM 11403 C C . ASP A 1 16 ? 8.097 11.235 2.638 1.00 52.43 49 ASP A C 8
ATOM 11404 O O . ASP A 1 16 ? 7.676 12.382 2.809 1.00 44.30 49 ASP A O 8
ATOM 11413 N N . GLY A 1 17 ? 7.346 10.262 2.125 1.00 63.21 50 GLY A N 8
ATOM 11414 C CA . GLY A 1 17 ? 5.979 10.509 1.677 1.00 50.24 50 GLY A CA 8
ATOM 11415 C C . GLY A 1 17 ? 5.827 10.492 0.158 1.00 1.44 50 GLY A C 8
ATOM 11416 O O . GLY A 1 17 ? 4.725 10.672 -0.369 1.00 14.51 50 GLY A O 8
ATOM 11420 N N . ALA A 1 18 ? 6.935 10.276 -0.548 1.00 11.54 51 ALA A N 8
ATOM 11421 C CA . ALA A 1 18 ? 6.926 10.186 -2.017 1.00 32.02 51 ALA A CA 8
ATOM 11422 C C . ALA A 1 18 ? 6.943 8.722 -2.472 1.00 32.24 51 ALA A C 8
ATOM 11423 O O . ALA A 1 18 ? 7.731 7.922 -1.963 1.00 75.24 51 ALA A O 8
ATOM 11430 N N . GLU A 1 19 ? 6.081 8.361 -3.427 1.00 24.11 52 GLU A N 8
ATOM 11431 C CA . GLU A 1 19 ? 5.983 6.963 -3.853 1.00 10.52 52 GLU A CA 8
ATOM 11432 C C . GLU A 1 19 ? 7.227 6.519 -4.621 1.00 73.32 52 GLU A C 8
ATOM 11433 O O . GLU A 1 19 ? 7.881 7.304 -5.314 1.00 51.33 52 GLU A O 8
ATOM 11445 N N . ILE A 1 20 ? 7.544 5.246 -4.477 1.00 42.11 53 ILE A N 8
ATOM 11446 C CA . ILE A 1 20 ? 8.776 4.667 -5.006 1.00 35.24 53 ILE A CA 8
ATOM 11447 C C . ILE A 1 20 ? 8.492 3.469 -5.918 1.00 52.44 53 ILE A C 8
ATOM 11448 O O . ILE A 1 20 ? 9.417 2.812 -6.402 1.00 65.24 53 ILE A O 8
ATOM 11464 N N . ALA A 1 21 ? 7.215 3.196 -6.166 1.00 1.43 54 ALA A N 8
ATOM 11465 C CA . ALA A 1 21 ? 6.831 1.976 -6.883 1.00 13.52 54 ALA A CA 8
ATOM 11466 C C . ALA A 1 21 ? 5.447 2.097 -7.534 1.00 34.25 54 ALA A C 8
ATOM 11467 O O . ALA A 1 21 ? 4.622 2.913 -7.108 1.00 63.52 54 ALA A O 8
ATOM 11474 N N . PRO A 1 22 ? 5.181 1.293 -8.587 1.00 21.53 55 PRO A N 8
ATOM 11475 C CA . PRO A 1 22 ? 3.852 1.228 -9.214 1.00 15.22 55 PRO A CA 8
ATOM 11476 C C . PRO A 1 22 ? 2.745 0.869 -8.219 1.00 51.35 55 PRO A C 8
ATOM 11477 O O . PRO A 1 22 ? 2.958 0.105 -7.278 1.00 32.25 55 PRO A O 8
ATOM 11488 N N . SER A 1 23 ? 1.562 1.414 -8.447 1.00 61.41 56 SER A N 8
ATOM 11489 C CA . SER A 1 23 ? 0.430 1.217 -7.546 1.00 75.40 56 SER A CA 8
ATOM 11490 C C . SER A 1 23 ? -0.645 0.324 -8.173 1.00 31.40 56 SER A C 8
ATOM 11491 O O . SER A 1 23 ? -0.800 0.280 -9.397 1.00 35.42 56 SER A O 8
ATOM 11499 N N . ASP A 1 24 ? -1.398 -0.373 -7.327 1.00 11.41 57 ASP A N 8
ATOM 11500 C CA . ASP A 1 24 ? -2.401 -1.344 -7.786 1.00 44.44 57 ASP A CA 8
ATOM 11501 C C . ASP A 1 24 ? -3.829 -0.843 -7.530 1.00 13.31 57 ASP A C 8
ATOM 11502 O O . ASP A 1 24 ? -4.048 0.067 -6.733 1.00 71.41 57 ASP A O 8
ATOM 11511 N N . THR A 1 25 ? -4.797 -1.446 -8.215 1.00 23.21 58 THR A N 8
ATOM 11512 C CA . THR A 1 25 ? -6.213 -1.114 -8.018 1.00 62.13 58 THR A CA 8
ATOM 11513 C C . THR A 1 25 ? -7.050 -2.386 -7.808 1.00 14.40 58 THR A C 8
ATOM 11514 O O . THR A 1 25 ? -7.358 -3.108 -8.758 1.00 1.12 58 THR A O 8
ATOM 11525 N N . LEU A 1 26 ? -7.422 -2.647 -6.560 1.00 44.11 59 LEU A N 8
ATOM 11526 C CA . LEU A 1 26 ? -8.199 -3.839 -6.203 1.00 23.24 59 LEU A CA 8
ATOM 11527 C C . LEU A 1 26 ? -9.710 -3.611 -6.382 1.00 32.52 59 LEU A C 8
ATOM 11528 O O . LEU A 1 26 ? -10.238 -2.556 -6.026 1.00 42.22 59 LEU A O 8
ATOM 11544 N N . THR A 1 27 ? -10.396 -4.610 -6.937 1.00 23.22 60 THR A N 8
ATOM 11545 C CA . THR A 1 27 ? -11.861 -4.561 -7.102 1.00 70.35 60 THR A CA 8
ATOM 11546 C C . THR A 1 27 ? -12.556 -5.574 -6.182 1.00 4.00 60 THR A C 8
ATOM 11547 O O . THR A 1 27 ? -13.786 -5.602 -6.080 1.00 72.32 60 THR A O 8
ATOM 11558 N N . ASP A 1 28 ? -11.756 -6.411 -5.527 1.00 32.12 61 ASP A N 8
ATOM 11559 C CA . ASP A 1 28 ? -12.258 -7.433 -4.607 1.00 4.53 61 ASP A CA 8
ATOM 11560 C C . ASP A 1 28 ? -12.898 -6.809 -3.359 1.00 34.35 61 ASP A C 8
ATOM 11561 O O . ASP A 1 28 ? -12.312 -5.923 -2.732 1.00 31.51 61 ASP A O 8
ATOM 11570 N N . TYR A 1 29 ? -14.090 -7.285 -2.997 1.00 24.32 62 TYR A N 8
ATOM 11571 C CA . TYR A 1 29 ? -14.794 -6.789 -1.809 1.00 63.03 62 TYR A CA 8
ATOM 11572 C C . TYR A 1 29 ? -13.890 -6.864 -0.566 1.00 3.12 62 TYR A C 8
ATOM 11573 O O . TYR A 1 29 ? -13.770 -5.904 0.187 1.00 62.32 62 TYR A O 8
ATOM 11591 N N . HIS A 1 30 ? -13.263 -8.012 -0.349 1.00 53.43 63 HIS A N 8
ATOM 11592 C CA . HIS A 1 30 ? -12.239 -8.136 0.689 1.00 43.44 63 HIS A CA 8
ATOM 11593 C C . HIS A 1 30 ? -10.870 -7.710 0.154 1.00 20.21 63 HIS A C 8
ATOM 11594 O O . HIS A 1 30 ? -10.111 -8.537 -0.357 1.00 23.05 63 HIS A O 8
ATOM 11609 N N . TYR A 1 31 ? -10.557 -6.424 0.252 1.00 41.40 64 TYR A N 8
ATOM 11610 C CA . TYR A 1 31 ? -9.253 -5.943 -0.187 1.00 43.44 64 TYR A CA 8
ATOM 11611 C C . TYR A 1 31 ? -8.175 -6.298 0.848 1.00 51.34 64 TYR A C 8
ATOM 11612 O O . TYR A 1 31 ? -8.029 -5.649 1.883 1.00 22.11 64 TYR A O 8
ATOM 11630 N N . VAL A 1 32 ? -7.462 -7.385 0.587 1.00 23.14 65 VAL A N 8
ATOM 11631 C CA . VAL A 1 32 ? -6.343 -7.797 1.432 1.00 13.24 65 VAL A CA 8
ATOM 11632 C C . VAL A 1 32 ? -5.027 -7.600 0.660 1.00 30.11 65 VAL A C 8
ATOM 11633 O O . VAL A 1 32 ? -4.727 -8.338 -0.282 1.00 64.23 65 VAL A O 8
ATOM 11646 N N . SER A 1 33 ? -4.245 -6.598 1.061 1.00 71.03 66 SER A N 8
ATOM 11647 C CA . SER A 1 33 ? -3.079 -6.156 0.275 1.00 12.14 66 SER A CA 8
ATOM 11648 C C . SER A 1 33 ? -1.754 -6.775 0.755 1.00 32.31 66 SER A C 8
ATOM 11649 O O . SER A 1 33 ? -1.706 -7.485 1.764 1.00 30.31 66 SER A O 8
ATOM 11657 N N . THR A 1 34 ? -0.677 -6.492 0.015 1.00 72.03 67 THR A N 8
ATOM 11658 C CA . THR A 1 34 ? 0.652 -7.065 0.291 1.00 72.53 67 THR A CA 8
ATOM 11659 C C . THR A 1 34 ? 1.777 -6.055 0.009 1.00 2.44 67 THR A C 8
ATOM 11660 O O . THR A 1 34 ? 1.727 -5.319 -0.976 1.00 74.42 67 THR A O 8
ATOM 11671 N N . PRO A 1 35 ? 2.812 -6.004 0.874 1.00 22.21 68 PRO A N 8
ATOM 11672 C CA . PRO A 1 35 ? 4.006 -5.174 0.628 1.00 33.02 68 PRO A CA 8
ATOM 11673 C C . PRO A 1 35 ? 4.945 -5.792 -0.431 1.00 4.53 68 PRO A C 8
ATOM 11674 O O . PRO A 1 35 ? 5.442 -6.908 -0.258 1.00 24.30 68 PRO A O 8
ATOM 11685 N N . LYS A 1 36 ? 5.180 -5.070 -1.529 1.00 11.31 69 LYS A N 8
ATOM 11686 C CA . LYS A 1 36 ? 6.070 -5.555 -2.598 1.00 61.24 69 LYS A CA 8
ATOM 11687 C C . LYS A 1 36 ? 7.548 -5.515 -2.176 1.00 45.33 69 LYS A C 8
ATOM 11688 O O . LYS A 1 36 ? 7.985 -4.584 -1.495 1.00 54.14 69 LYS A O 8
ATOM 11707 N N . ASP A 1 37 ? 8.314 -6.523 -2.593 1.00 52.52 70 ASP A N 8
ATOM 11708 C CA . ASP A 1 37 ? 9.764 -6.524 -2.383 1.00 21.53 70 ASP A CA 8
ATOM 11709 C C . ASP A 1 37 ? 10.440 -5.468 -3.281 1.00 10.41 70 ASP A C 8
ATOM 11710 O O . ASP A 1 37 ? 10.874 -5.765 -4.397 1.00 55.33 70 ASP A O 8
ATOM 11719 N N . ILE A 1 38 ? 10.481 -4.229 -2.801 1.00 3.43 71 ILE A N 8
ATOM 11720 C CA . ILE A 1 38 ? 11.087 -3.123 -3.548 1.00 71.13 71 ILE A CA 8
ATOM 11721 C C . ILE A 1 38 ? 12.617 -3.098 -3.360 1.00 52.34 71 ILE A C 8
ATOM 11722 O O . ILE A 1 38 ? 13.110 -3.061 -2.229 1.00 22.32 71 ILE A O 8
ATOM 11738 N N . PRO A 1 39 ? 13.392 -3.123 -4.467 1.00 11.53 72 PRO A N 8
ATOM 11739 C CA . PRO A 1 39 ? 14.867 -3.152 -4.409 1.00 10.12 72 PRO A CA 8
ATOM 11740 C C . PRO A 1 39 ? 15.468 -1.975 -3.621 1.00 32.22 72 PRO A C 8
ATOM 11741 O O . PRO A 1 39 ? 15.328 -0.812 -4.016 1.00 21.22 72 PRO A O 8
ATOM 11752 N N . GLY A 1 40 ? 16.135 -2.285 -2.507 1.00 14.44 73 GLY 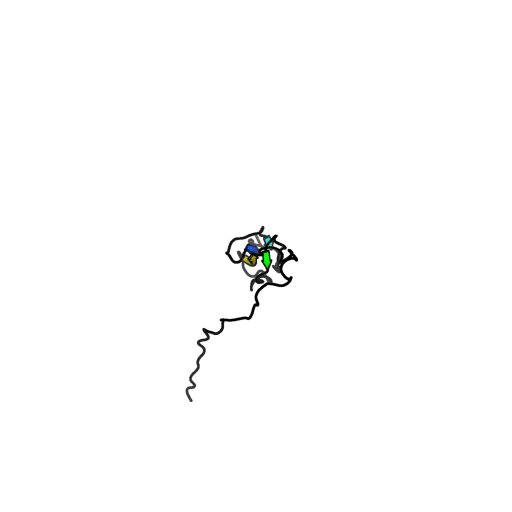A N 8
ATOM 11753 C CA . GLY A 1 40 ? 16.783 -1.255 -1.701 1.00 52.11 73 GLY A CA 8
ATOM 11754 C C . GLY A 1 40 ? 15.828 -0.522 -0.758 1.00 15.44 73 GLY A C 8
ATOM 11755 O O . GLY A 1 40 ? 16.154 0.554 -0.253 1.00 43.12 73 GLY A O 8
ATOM 11759 N N . TYR A 1 41 ? 14.649 -1.097 -0.512 1.00 2.34 74 TYR A N 8
ATOM 11760 C CA . TYR A 1 41 ? 13.666 -0.482 0.390 1.00 14.35 74 TYR A CA 8
ATOM 11761 C C . TYR A 1 41 ? 13.172 -1.444 1.484 1.00 54.02 74 TYR A C 8
ATOM 11762 O O . TYR A 1 41 ? 12.931 -2.627 1.245 1.00 43.50 74 TYR A O 8
ATOM 11780 N N . LYS A 1 42 ? 13.034 -0.893 2.685 1.00 0.41 75 LYS A N 8
ATOM 11781 C CA . LYS A 1 42 ? 12.659 -1.636 3.891 1.00 43.54 75 LYS A CA 8
ATOM 11782 C C . LYS A 1 42 ? 11.297 -1.175 4.435 1.00 21.22 75 LYS A C 8
ATOM 11783 O O . LYS A 1 42 ? 11.126 -0.009 4.788 1.00 11.53 75 LYS A O 8
ATOM 11802 N N . LEU A 1 43 ? 10.332 -2.084 4.520 1.00 15.34 76 LEU A N 8
ATOM 11803 C CA . LEU A 1 43 ? 9.021 -1.752 5.089 1.00 64.43 76 LEU A CA 8
ATOM 11804 C C . LEU A 1 43 ? 9.132 -1.474 6.599 1.00 35.40 76 LEU A C 8
ATOM 11805 O O . LEU A 1 43 ? 9.661 -2.291 7.359 1.00 32.42 76 LEU A O 8
ATOM 11821 N N . ARG A 1 44 ? 8.642 -0.311 7.026 1.00 25.21 77 ARG A N 8
ATOM 11822 C CA . ARG A 1 44 ? 8.679 0.075 8.443 1.00 1.33 77 ARG A CA 8
ATOM 11823 C C . ARG A 1 44 ? 7.367 -0.259 9.159 1.00 64.35 77 ARG A C 8
ATOM 11824 O O . ARG A 1 44 ? 7.370 -0.692 10.315 1.00 21.23 77 ARG A O 8
ATOM 11845 N N . GLU A 1 45 ? 6.247 -0.066 8.468 1.00 23.51 78 GLU A N 8
ATOM 11846 C CA . GLU A 1 45 ? 4.928 -0.243 9.076 1.00 75.22 78 GLU A CA 8
ATOM 11847 C C . GLU A 1 45 ? 3.858 -0.583 8.027 1.00 20.51 78 GLU A C 8
ATOM 11848 O O . GLU A 1 45 ? 3.828 -0.006 6.935 1.00 34.25 78 GLU A O 8
ATOM 11860 N N . ILE A 1 46 ? 3.003 -1.542 8.360 1.00 64.54 79 ILE A N 8
ATOM 11861 C CA . ILE A 1 46 ? 1.865 -1.898 7.519 1.00 12.52 79 ILE A CA 8
ATOM 11862 C C . ILE A 1 46 ? 0.645 -1.035 7.885 1.00 25.43 79 ILE A C 8
ATOM 11863 O O . ILE A 1 46 ? 0.191 -1.049 9.032 1.00 52.35 79 ILE A O 8
ATOM 11879 N N . PRO A 1 47 ? 0.098 -0.272 6.916 1.00 50.03 80 PRO A N 8
ATOM 11880 C CA . PRO A 1 47 ? -1.016 0.667 7.158 1.00 71.05 80 PRO A CA 8
ATOM 11881 C C . PRO A 1 47 ? -2.261 0.008 7.780 1.00 33.43 80 PRO A C 8
ATOM 11882 O O . PRO A 1 47 ? -2.551 -1.168 7.540 1.00 11.52 80 PRO A O 8
ATOM 11893 N N . HIS A 1 48 ? -3.005 0.778 8.578 1.00 64.21 81 HIS A N 8
ATOM 11894 C CA . HIS A 1 48 ? -4.260 0.295 9.172 1.00 0.25 81 HIS A CA 8
ATOM 11895 C C . HIS A 1 48 ? -5.252 -0.148 8.083 1.00 63.03 81 HIS A C 8
ATOM 11896 O O . HIS A 1 48 ? -6.105 -1.008 8.303 1.00 62.24 81 HIS A O 8
ATOM 11911 N N . ASN A 1 49 ? -5.104 0.434 6.898 1.00 3.34 82 ASN A N 8
ATOM 11912 C CA . ASN A 1 49 ? -6.013 0.195 5.776 1.00 51.02 82 ASN A CA 8
ATOM 11913 C C . ASN A 1 49 ? -5.530 -0.968 4.877 1.00 40.43 82 ASN A C 8
ATOM 11914 O O . ASN A 1 49 ? -6.102 -1.228 3.824 1.00 45.22 82 ASN A O 8
ATOM 11925 N N . ALA A 1 50 ? -4.490 -1.679 5.310 1.00 4.14 83 ALA A N 8
ATOM 11926 C CA . ALA A 1 50 ? -3.896 -2.762 4.505 1.00 21.41 83 ALA A CA 8
ATOM 11927 C C . ALA A 1 50 ? -4.881 -3.906 4.209 1.00 55.23 83 ALA A C 8
ATOM 11928 O O . ALA A 1 50 ? -4.821 -4.530 3.145 1.00 41.30 83 ALA A O 8
ATOM 11935 N N . THR A 1 51 ? -5.766 -4.198 5.157 1.00 43.12 84 THR A N 8
ATOM 11936 C CA . THR A 1 51 ? -6.730 -5.303 5.010 1.00 3.33 84 THR A CA 8
ATOM 11937 C C . THR A 1 51 ? -8.140 -4.881 5.445 1.00 73.43 84 THR A C 8
ATOM 11938 O O . THR A 1 51 ? -8.299 -4.173 6.443 1.00 61.14 84 THR A O 8
ATOM 11949 N N . GLY A 1 52 ? -9.159 -5.310 4.700 1.00 52.52 85 GLY A N 8
ATOM 11950 C CA . GLY A 1 52 ? -10.538 -5.039 5.095 1.00 32.33 85 GLY A CA 8
ATOM 11951 C C . GLY A 1 52 ? -11.558 -5.307 3.992 1.00 21.02 85 GLY A C 8
ATOM 11952 O O . GLY A 1 52 ? -11.228 -5.865 2.947 1.00 13.31 85 GLY A O 8
ATOM 11956 N N . ASN A 1 53 ? -12.808 -4.920 4.241 1.00 13.01 86 ASN A N 8
ATOM 11957 C CA . ASN A 1 53 ? -13.875 -5.038 3.242 1.00 31.13 86 ASN A CA 8
ATOM 11958 C C . ASN A 1 53 ? -14.229 -3.676 2.625 1.00 14.33 86 ASN A C 8
ATOM 11959 O O . ASN A 1 53 ? -14.163 -2.646 3.297 1.00 33.52 86 ASN A O 8
ATOM 11970 N N . ILE A 1 54 ? -14.586 -3.664 1.343 1.00 50.23 87 ILE A N 8
ATOM 11971 C CA . ILE A 1 54 ? -14.962 -2.419 0.669 1.00 71.33 87 ILE A CA 8
ATOM 11972 C C . ILE A 1 54 ? -16.342 -1.942 1.133 1.00 30.31 87 ILE A C 8
ATOM 11973 O O . ILE A 1 54 ? -17.378 -2.383 0.628 1.00 21.21 87 ILE A O 8
ATOM 11989 N N . THR A 1 55 ? -16.340 -1.057 2.120 1.00 11.24 88 THR A N 8
ATOM 11990 C CA . THR A 1 55 ? -17.571 -0.454 2.644 1.00 65.53 88 THR A CA 8
ATOM 11991 C C . THR A 1 55 ? -17.556 1.064 2.431 1.00 55.24 88 THR A C 8
ATOM 11992 O O . THR A 1 55 ? -18.357 1.803 3.007 1.00 63.34 88 THR A O 8
ATOM 12003 N N . ASP A 1 56 ? -16.630 1.506 1.584 1.00 51.12 89 ASP A N 8
ATOM 12004 C CA . ASP A 1 56 ? -16.420 2.923 1.293 1.00 23.54 89 ASP A CA 8
ATOM 12005 C C . ASP A 1 56 ? -15.693 3.066 -0.057 1.00 12.15 89 ASP A C 8
ATOM 12006 O O . ASP A 1 56 ? -15.008 2.140 -0.496 1.00 42.12 89 ASP A O 8
ATOM 12015 N N . THR A 1 57 ? -15.844 4.207 -0.724 1.00 71.41 90 THR A N 8
ATOM 12016 C CA . THR A 1 57 ? -15.190 4.419 -2.025 1.00 63.00 90 THR A CA 8
ATOM 12017 C C . THR A 1 57 ? -14.028 5.412 -1.924 1.00 44.11 90 THR A C 8
ATOM 12018 O O . THR A 1 57 ? -14.020 6.299 -1.066 1.00 14.33 90 THR A O 8
ATOM 12029 N N . GLY A 1 58 ? -13.047 5.259 -2.807 1.00 2.20 91 GLY A N 8
ATOM 12030 C CA . GLY A 1 58 ? -11.837 6.071 -2.737 1.00 35.30 91 GLY A CA 8
ATOM 12031 C C . GLY A 1 58 ? -10.853 5.579 -1.676 1.00 14.23 91 GLY A C 8
ATOM 12032 O O . GLY A 1 58 ? -10.086 6.363 -1.113 1.00 34.53 91 GLY A O 8
ATOM 12036 N N . ILE A 1 59 ? -10.871 4.274 -1.409 1.00 25.05 92 ILE A N 8
ATOM 12037 C CA . ILE A 1 59 ? -9.995 3.671 -0.395 1.00 0.31 92 ILE A CA 8
ATOM 12038 C C . ILE A 1 59 ? -8.556 3.504 -0.920 1.00 2.13 92 ILE A C 8
ATOM 12039 O O . ILE A 1 59 ? -8.328 2.865 -1.950 1.00 64.15 92 ILE A O 8
ATOM 12055 N N . ILE A 1 60 ? -7.589 4.092 -0.216 1.00 41.10 93 ILE A N 8
ATOM 12056 C CA . ILE A 1 60 ? -6.179 4.025 -0.629 1.00 5.25 93 ILE A CA 8
ATOM 12057 C C . ILE A 1 60 ? -5.294 3.324 0.419 1.00 12.14 93 ILE A C 8
ATOM 12058 O O . ILE A 1 60 ? -5.093 3.831 1.528 1.00 4.21 93 ILE A O 8
ATOM 12074 N N . VAL A 1 61 ? -4.767 2.158 0.060 1.00 42.35 94 VAL A N 8
ATOM 12075 C CA . VAL A 1 61 ? -3.834 1.426 0.918 1.00 21.13 94 VAL A CA 8
ATOM 12076 C C . VAL A 1 61 ? -2.389 1.856 0.627 1.00 30.50 94 VAL A C 8
ATOM 12077 O O . VAL A 1 61 ? -1.802 1.458 -0.376 1.00 63.43 94 VAL A O 8
ATOM 12090 N N . ARG A 1 62 ? -1.827 2.689 1.493 1.00 71.24 95 ARG A N 8
ATOM 12091 C CA . ARG A 1 62 ? -0.473 3.225 1.267 1.00 2.41 95 ARG A CA 8
ATOM 12092 C C . ARG A 1 62 ? 0.562 2.647 2.255 1.00 41.14 95 ARG A C 8
ATOM 12093 O O . ARG A 1 62 ? 0.456 2.835 3.465 1.00 13.31 95 ARG A O 8
ATOM 12114 N N . TYR A 1 63 ? 1.571 1.956 1.720 1.00 51.51 96 TYR A N 8
ATOM 12115 C CA . TYR A 1 63 ? 2.667 1.393 2.529 1.00 65.32 96 TYR A CA 8
ATOM 12116 C C . TYR A 1 63 ? 3.851 2.368 2.637 1.00 43.22 96 TYR A C 8
ATOM 12117 O O . TYR A 1 63 ? 4.131 3.116 1.701 1.00 12.22 96 TYR A O 8
ATOM 12135 N N . ILE A 1 64 ? 4.554 2.339 3.775 1.00 3.21 97 ILE A N 8
ATOM 12136 C CA . ILE A 1 64 ? 5.703 3.230 4.007 1.00 3.23 97 ILE A CA 8
ATOM 12137 C C . ILE A 1 64 ? 7.019 2.434 4.078 1.00 54.42 97 ILE A C 8
ATOM 12138 O O . ILE A 1 64 ? 7.144 1.496 4.871 1.00 20.01 97 ILE A O 8
ATOM 12154 N N . TYR A 1 65 ? 8.002 2.814 3.260 1.00 3.33 98 TYR A N 8
ATOM 12155 C CA . TYR A 1 65 ? 9.295 2.115 3.220 1.00 0.44 98 TYR A CA 8
ATOM 12156 C C . TYR A 1 65 ? 10.467 3.053 3.535 1.00 1.05 98 TYR A C 8
ATOM 12157 O O . TYR A 1 65 ? 10.577 4.140 2.969 1.00 52.31 98 TYR A O 8
ATOM 12175 N N . ASP A 1 66 ? 11.335 2.628 4.446 1.00 52.05 99 ASP A N 8
ATOM 12176 C CA . ASP A 1 66 ? 12.596 3.318 4.690 1.00 52.11 99 ASP A CA 8
ATOM 12177 C C . ASP A 1 66 ? 13.652 2.818 3.707 1.00 25.42 99 ASP A C 8
ATOM 12178 O O . ASP A 1 66 ? 13.788 1.613 3.495 1.00 1.03 99 ASP A O 8
ATOM 12187 N N . LYS A 1 67 ? 14.398 3.727 3.102 1.00 32.34 100 LYS A N 8
ATOM 12188 C CA . LYS A 1 67 ? 15.414 3.332 2.134 1.00 13.53 100 LYS A CA 8
ATOM 12189 C C . LYS A 1 67 ? 16.582 2.624 2.831 1.00 1.52 100 LYS A C 8
ATOM 12190 O O . LYS A 1 67 ? 17.170 3.146 3.781 1.00 33.45 100 LYS A O 8
ATOM 12209 N N . ILE A 1 68 ? 16.907 1.434 2.355 1.00 72.44 101 ILE A N 8
ATOM 12210 C CA . ILE A 1 68 ? 17.966 0.625 2.965 1.00 71.45 101 ILE A CA 8
ATOM 12211 C C . ILE A 1 68 ? 19.356 1.190 2.627 1.00 22.13 101 ILE A C 8
ATOM 12212 O O . ILE A 1 68 ? 19.838 1.041 1.502 1.00 65.43 101 ILE A O 8
ATOM 12228 N N . ILE A 1 69 ? 19.984 1.847 3.602 1.00 14.31 102 ILE A N 8
ATOM 12229 C CA . ILE A 1 69 ? 21.344 2.372 3.432 1.00 5.34 102 ILE A CA 8
ATOM 12230 C C . ILE A 1 69 ? 22.358 1.223 3.346 1.00 61.31 102 ILE A C 8
ATOM 12231 O O . ILE A 1 69 ? 23.394 1.331 2.684 1.00 23.53 102 ILE A O 8
ATOM 12247 N N . ASP A 1 70 ? 22.038 0.131 4.040 1.00 55.12 103 ASP A N 8
ATOM 12248 C CA . ASP A 1 70 ? 22.777 -1.125 3.941 1.00 11.51 103 ASP A CA 8
ATOM 12249 C C . ASP A 1 70 ? 24.193 -1.030 4.538 1.00 42.31 103 ASP A C 8
ATOM 12250 O O . ASP A 1 70 ? 24.695 0.048 4.857 1.00 71.11 103 ASP A O 8
ATOM 12259 N N . VAL A 1 71 ? 24.815 -2.187 4.713 1.00 11.33 104 VAL A N 8
ATOM 12260 C CA . VAL A 1 71 ? 26.185 -2.288 5.220 1.00 41.42 104 VAL A CA 8
ATOM 12261 C C . VAL A 1 71 ? 27.229 -2.127 4.100 1.00 23.11 104 VAL A C 8
ATOM 12262 O O . VAL A 1 71 ? 28.433 -2.263 4.339 1.00 41.43 104 VAL A O 8
ATOM 12275 N N . SER A 1 72 ? 26.754 -1.834 2.885 1.00 21.34 105 SER A N 8
ATOM 12276 C CA . SER A 1 72 ? 27.605 -1.751 1.684 1.00 3.12 105 SER A CA 8
ATOM 12277 C C . SER A 1 72 ? 28.075 -3.150 1.260 1.00 33.50 105 SER A C 8
ATOM 12278 O O . SER A 1 72 ? 27.773 -3.608 0.159 1.00 31.31 105 SER A O 8
ATOM 12286 N N . TYR A 1 73 ? 28.845 -3.803 2.134 1.00 30.45 106 TYR A N 8
ATOM 12287 C CA . TYR A 1 73 ? 29.188 -5.232 1.998 1.00 23.04 106 TYR A CA 8
ATOM 12288 C C . TYR A 1 73 ? 30.206 -5.518 0.877 1.00 71.52 106 TYR A C 8
ATOM 12289 O O . TYR A 1 73 ? 30.905 -6.534 0.900 1.00 10.14 106 TYR A O 8
ATOM 12307 N N . VAL A 1 74 ? 30.296 -4.616 -0.077 1.00 74.54 107 VAL A N 8
ATOM 12308 C CA . VAL A 1 74 ? 31.151 -4.793 -1.259 1.00 22.32 107 VAL A CA 8
ATOM 12309 C C . VAL A 1 74 ? 32.541 -4.161 -1.067 1.00 52.14 107 VAL A C 8
ATOM 12310 O O . VAL A 1 74 ? 32.831 -3.577 -0.020 1.00 64.21 107 VAL A O 8
ATOM 12323 N N . ASP A 1 75 ? 33.401 -4.292 -2.079 1.00 3.53 108 ASP A N 8
ATOM 12324 C CA . ASP A 1 75 ? 34.736 -3.679 -2.044 1.00 62.11 108 ASP A CA 8
ATOM 12325 C C . ASP A 1 75 ? 34.646 -2.154 -2.153 1.00 41.44 108 ASP A C 8
ATOM 12326 O O . ASP A 1 75 ? 34.940 -1.423 -1.202 1.00 33.43 108 ASP A O 8
ATOM 12335 N N . GLU A 1 76 ? 34.241 -1.684 -3.324 1.00 13.31 109 GLU A N 8
ATOM 12336 C CA . GLU A 1 76 ? 34.068 -0.252 -3.571 1.00 41.24 109 GLU A CA 8
ATOM 12337 C C . GLU A 1 76 ? 32.747 0.244 -2.972 1.00 2.34 109 GLU A C 8
ATOM 12338 O O . GLU A 1 76 ? 31.699 0.222 -3.622 1.00 32.10 109 GLU A O 8
ATOM 12350 N N . THR A 1 77 ? 32.798 0.657 -1.712 1.00 33.43 110 THR A N 8
ATOM 12351 C CA . THR A 1 77 ? 31.608 1.140 -1.005 1.00 34.11 110 THR A CA 8
ATOM 12352 C C . THR A 1 77 ? 31.170 2.525 -1.507 1.00 22.13 110 THR A C 8
ATOM 12353 O O . THR A 1 77 ? 31.404 3.544 -0.855 1.00 20.24 110 THR A O 8
ATOM 12364 N N . GLY A 1 78 ? 30.548 2.555 -2.685 1.00 75.21 111 GLY A N 8
ATOM 12365 C CA . GLY A 1 78 ? 30.097 3.811 -3.272 1.00 34.42 111 GLY A CA 8
ATOM 12366 C C . GLY A 1 78 ? 28.976 3.626 -4.293 1.00 22.32 111 GLY A C 8
ATOM 12367 O O . GLY A 1 78 ? 29.114 2.852 -5.246 1.00 31.04 111 GLY A O 8
ATOM 12371 N N . LYS A 1 79 ? 27.869 4.335 -4.084 1.00 1.22 112 LYS A N 8
ATOM 12372 C CA . LYS A 1 79 ? 26.714 4.302 -4.994 1.00 73.11 112 LYS A CA 8
ATOM 12373 C C . LYS A 1 79 ? 25.730 5.425 -4.630 1.00 64.03 112 LYS A C 8
ATOM 12374 O O . LYS A 1 79 ? 25.623 6.428 -5.336 1.00 4.54 112 LYS A O 8
ATOM 12393 N N . ASP A 1 80 ? 25.029 5.251 -3.515 1.00 13.41 113 ASP A N 8
ATOM 12394 C CA . ASP A 1 80 ? 24.158 6.291 -2.965 1.00 65.34 113 ASP A CA 8
ATOM 12395 C C . ASP A 1 80 ? 23.949 6.060 -1.465 1.00 3.04 113 ASP A C 8
ATOM 12396 O O . ASP A 1 80 ? 23.384 5.044 -1.054 1.00 22.04 113 ASP A O 8
ATOM 12405 N N . LEU A 1 81 ? 24.435 6.994 -0.651 1.00 12.14 114 LEU A N 8
ATOM 12406 C CA . LEU A 1 81 ? 24.329 6.884 0.807 1.00 63.02 114 LEU A CA 8
ATOM 12407 C C . LEU A 1 81 ? 23.446 7.997 1.378 1.00 11.12 114 LEU A C 8
ATOM 12408 O O . LEU A 1 81 ? 23.069 8.938 0.675 1.00 73.21 114 LEU A O 8
ATOM 12424 N N . LEU A 1 82 ? 23.123 7.882 2.659 1.00 3.13 115 LEU A N 8
ATOM 12425 C CA . LEU A 1 82 ? 22.372 8.914 3.360 1.00 73.12 115 LEU A CA 8
ATOM 12426 C C . LEU A 1 82 ? 22.546 8.768 4.881 1.00 34.05 115 LEU A C 8
ATOM 12427 O O . LEU A 1 82 ? 22.469 7.657 5.409 1.00 62.31 115 LEU A O 8
ATOM 12443 N N . PRO A 1 83 ? 22.806 9.879 5.604 1.00 64.22 116 PRO A N 8
ATOM 12444 C CA . PRO A 1 83 ? 22.853 9.869 7.075 1.00 30.14 116 PRO A CA 8
ATOM 12445 C C . PRO A 1 83 ? 21.598 9.224 7.690 1.00 24.03 116 PRO A C 8
ATOM 12446 O O . PRO A 1 83 ? 20.487 9.736 7.529 1.00 13.23 116 PRO A O 8
ATOM 12457 N N . VAL A 1 84 ? 21.777 8.095 8.381 1.00 2.44 117 VAL A N 8
ATOM 12458 C CA . VAL A 1 84 ? 20.646 7.374 8.978 1.00 65.24 117 VAL A CA 8
ATOM 12459 C C . VAL A 1 84 ? 19.818 8.284 9.903 1.00 72.21 117 VAL A C 8
ATOM 12460 O O . VAL A 1 84 ? 20.319 8.829 10.893 1.00 12.55 117 VAL A O 8
ATOM 12473 N N . VAL A 1 85 ? 18.546 8.445 9.554 1.00 73.11 118 VAL A N 8
ATOM 12474 C CA . VAL A 1 85 ? 17.645 9.356 10.264 1.00 14.25 118 VAL A CA 8
ATOM 12475 C C . VAL A 1 85 ? 17.338 8.875 11.693 1.00 50.53 118 VAL A C 8
ATOM 12476 O O . VAL A 1 85 ? 17.255 7.672 11.958 1.00 61.44 118 VAL A O 8
ATOM 12489 N N . GLU A 1 86 ? 17.179 9.827 12.609 1.00 51.21 119 GLU A N 8
ATOM 12490 C CA . GLU A 1 86 ? 16.833 9.519 13.996 1.00 53.12 119 GLU A CA 8
ATOM 12491 C C . GLU A 1 86 ? 15.361 9.099 14.120 1.00 4.35 119 GLU A C 8
ATOM 12492 O O . GLU A 1 86 ? 14.495 9.576 13.380 1.00 51.24 119 GLU A O 8
ATOM 12504 N N . ILE A 1 87 ? 15.081 8.200 15.058 1.00 34.22 120 ILE A N 8
ATOM 12505 C CA . ILE A 1 87 ? 13.730 7.667 15.242 1.00 14.41 120 ILE A CA 8
ATOM 12506 C C . ILE A 1 87 ? 12.851 8.617 16.068 1.00 41.40 120 ILE A C 8
ATOM 12507 O O . ILE A 1 87 ? 13.192 8.972 17.198 1.00 20.33 120 ILE A O 8
ATOM 12523 N N . ILE A 1 88 ? 11.728 9.043 15.494 1.00 43.35 121 ILE A N 8
ATOM 12524 C CA . ILE A 1 88 ? 10.722 9.795 16.246 1.00 3.41 121 ILE A CA 8
ATOM 12525 C C . ILE A 1 88 ? 9.959 8.850 17.188 1.00 11.34 121 ILE A C 8
ATOM 12526 O O . ILE A 1 88 ? 9.357 7.869 16.747 1.00 1.21 121 ILE A O 8
ATOM 12542 N N . ASN A 1 89 ? 9.999 9.142 18.485 1.00 50.44 122 ASN A N 8
ATOM 12543 C CA . ASN A 1 89 ? 9.405 8.261 19.495 1.00 4.33 122 ASN A CA 8
ATOM 12544 C C . ASN A 1 89 ? 7.883 8.151 19.335 1.00 23.43 122 ASN A C 8
ATOM 12545 O O . ASN A 1 89 ? 7.177 9.162 19.307 1.00 73.22 122 ASN A O 8
ATOM 12556 N N . SER A 1 90 ? 7.389 6.918 19.216 1.00 42.45 123 SER A N 8
ATOM 12557 C CA . SER A 1 90 ? 5.942 6.659 19.175 1.00 11.31 123 SER A CA 8
ATOM 12558 C C . SER A 1 90 ? 5.257 7.306 20.384 1.00 21.41 123 SER A C 8
ATOM 12559 O O . SER A 1 90 ? 5.677 7.082 21.523 1.00 40.22 123 SER A O 8
ATOM 12567 N N . GLU A 1 91 ? 4.211 8.095 20.120 1.00 14.24 124 GLU A N 8
ATOM 12568 C CA . GLU A 1 91 ? 3.582 8.965 21.132 1.00 44.10 124 GLU A CA 8
ATOM 12569 C C . GLU A 1 91 ? 3.408 8.258 22.494 1.00 15.20 124 GLU A C 8
ATOM 12570 O O . GLU A 1 91 ? 2.417 7.561 22.726 1.00 51.14 124 GLU A O 8
ATOM 12582 N N . ALA A 1 92 ? 4.410 8.425 23.367 1.00 51.44 125 ALA A N 8
ATOM 12583 C CA . ALA A 1 92 ? 4.408 7.865 24.732 1.00 10.44 125 ALA A CA 8
ATOM 12584 C C . ALA A 1 92 ? 4.299 6.324 24.768 1.00 21.23 125 ALA A C 8
ATOM 12585 O O . ALA A 1 92 ? 4.286 5.722 25.845 1.00 12.33 125 ALA A O 8
ATOM 12592 N N . ALA A 1 93 ? 4.257 5.691 23.596 1.00 13.50 126 ALA A N 8
ATOM 12593 C CA . ALA A 1 93 ? 4.111 4.232 23.498 1.00 43.22 126 ALA A CA 8
ATOM 12594 C C . ALA A 1 93 ? 5.473 3.521 23.475 1.00 43.35 126 ALA A C 8
ATOM 12595 O O . ALA A 1 93 ? 5.545 2.293 23.442 1.00 1.21 126 ALA A O 8
ATOM 12602 N N . VAL A 1 94 ? 6.551 4.299 23.485 1.00 42.11 127 VAL A N 8
ATOM 12603 C CA . VAL A 1 94 ? 7.909 3.740 23.489 1.00 51.23 127 VAL A CA 8
ATOM 12604 C C . VAL A 1 94 ? 8.267 3.100 24.842 1.00 60.14 127 VAL A C 8
ATOM 12605 O O . VAL A 1 94 ? 8.596 3.788 25.812 1.00 75.32 127 VAL A O 8
ATOM 12618 N N . LEU A 1 95 ? 8.187 1.775 24.904 1.00 55.41 128 LEU A N 8
ATOM 12619 C CA . LEU A 1 95 ? 8.587 1.027 26.102 1.00 42.43 128 LEU A CA 8
ATOM 12620 C C . LEU A 1 95 ? 9.730 0.041 25.794 1.00 14.33 128 LEU A C 8
ATOM 12621 O O . LEU A 1 95 ? 9.507 -1.077 25.329 1.00 33.35 128 LEU A O 8
ATOM 12637 N N . GLU A 1 96 ? 10.966 0.484 26.020 1.00 34.02 129 GLU A N 8
ATOM 12638 C CA . GLU A 1 96 ? 12.147 -0.364 25.797 1.00 62.32 129 GLU A CA 8
ATOM 12639 C C . GLU A 1 96 ? 12.256 -1.474 26.853 1.00 43.15 129 GLU A C 8
ATOM 12640 O O . GLU A 1 96 ? 11.617 -1.419 27.904 1.00 5.54 129 GLU A O 8
ATOM 12652 N N . HIS A 1 97 ? 13.085 -2.475 26.566 1.00 23.13 130 HIS A N 8
ATOM 12653 C CA . HIS A 1 97 ? 13.369 -3.552 27.516 1.00 61.02 130 HIS A CA 8
ATOM 12654 C C . HIS A 1 97 ? 14.882 -3.828 27.600 1.00 63.55 130 HIS A C 8
ATOM 12655 O O . HIS A 1 97 ? 15.442 -4.552 26.773 1.00 3.42 130 HIS A O 8
ATOM 12670 N N . HIS A 1 98 ? 15.545 -3.210 28.580 1.00 31.22 131 HIS A N 8
ATOM 12671 C CA . HIS A 1 98 ? 16.985 -3.406 28.806 1.00 41.21 131 HIS A CA 8
ATOM 12672 C C . HIS A 1 98 ? 17.317 -3.380 30.309 1.00 34.42 131 HIS A C 8
ATOM 12673 O O . HIS A 1 98 ? 17.142 -2.359 30.973 1.00 32.14 131 HIS A O 8
ATOM 12688 N N . HIS A 1 99 ? 17.793 -4.504 30.844 1.00 21.55 132 HIS A N 8
ATOM 12689 C CA . HIS A 1 99 ? 18.202 -4.578 32.254 1.00 54.05 132 HIS A CA 8
ATOM 12690 C C . HIS A 1 99 ? 19.703 -4.867 32.393 1.00 34.44 132 HIS A C 8
ATOM 12691 O O . HIS A 1 99 ? 20.235 -5.797 31.779 1.00 71.12 132 HIS A O 8
ATOM 12706 N N . HIS A 1 100 ? 20.382 -4.062 33.204 1.00 50.04 133 HIS A N 8
ATOM 12707 C CA . HIS A 1 100 ? 21.808 -4.259 33.484 1.00 15.13 133 HIS A CA 8
ATOM 12708 C C . HIS A 1 100 ? 22.015 -4.994 34.818 1.00 13.45 133 HIS A C 8
ATOM 12709 O O . HIS A 1 100 ? 22.007 -4.385 35.884 1.00 73.41 133 HIS A O 8
ATOM 12724 N N . HIS A 1 101 ? 22.178 -6.313 34.751 1.00 72.42 134 HIS A N 8
ATOM 12725 C CA . HIS A 1 101 ? 22.378 -7.131 35.954 1.00 43.11 134 HIS A CA 8
ATOM 12726 C C . HIS A 1 101 ? 23.864 -7.493 36.124 1.00 35.21 134 HIS A C 8
ATOM 12727 O O . HIS A 1 101 ? 24.453 -8.125 35.246 1.00 43.34 134 HIS A O 8
ATOM 12742 N N . HIS A 1 102 ? 24.450 -7.088 37.257 1.00 1.32 135 HIS A N 8
ATOM 12743 C CA . HIS A 1 102 ? 25.874 -7.341 37.567 1.00 52.24 135 HIS A CA 8
ATOM 12744 C C . HIS A 1 102 ? 26.820 -6.482 36.691 1.00 22.12 135 HIS A C 8
ATOM 12745 O O . HIS A 1 102 ? 27.250 -6.953 35.616 1.00 37.50 135 HIS A O 8
ATOM 12761 N N . MET A 1 1 ? -16.353 12.087 -10.659 1.00 40.34 34 MET A N 9
ATOM 12762 C CA . MET A 1 1 ? -16.591 10.681 -11.076 1.00 23.31 34 MET A CA 9
ATOM 12763 C C . MET A 1 1 ? -18.087 10.414 -11.273 1.00 65.25 34 MET A C 9
ATOM 12764 O O . MET A 1 1 ? -18.902 10.712 -10.401 1.00 1.31 34 MET A O 9
ATOM 12780 N N . ASP A 1 2 ? -18.446 9.855 -12.426 1.00 65.44 35 ASP A N 9
ATOM 12781 C CA . ASP A 1 2 ? -19.848 9.553 -12.738 1.00 21.24 35 ASP A CA 9
ATOM 12782 C C . ASP A 1 2 ? -20.257 8.171 -12.203 1.00 0.33 35 ASP A C 9
ATOM 12783 O O . ASP A 1 2 ? -21.429 7.918 -11.922 1.00 15.44 35 ASP A O 9
ATOM 12792 N N . THR A 1 3 ? -19.276 7.286 -12.064 1.00 11.22 36 THR A N 9
ATOM 12793 C CA . THR A 1 3 ? -19.519 5.901 -11.636 1.00 10.44 36 THR A CA 9
ATOM 12794 C C . THR A 1 3 ? -19.437 5.740 -10.109 1.00 64.52 36 THR A C 9
ATOM 12795 O O . THR A 1 3 ? -19.138 6.691 -9.380 1.00 62.33 36 THR A O 9
ATOM 12806 N N . ASN A 1 4 ? -19.710 4.525 -9.629 1.00 54.12 37 ASN A N 9
ATOM 12807 C CA . ASN A 1 4 ? -19.711 4.222 -8.187 1.00 73.04 37 ASN A CA 9
ATOM 12808 C C . ASN A 1 4 ? -18.675 3.136 -7.847 1.00 22.42 37 ASN A C 9
ATOM 12809 O O . ASN A 1 4 ? -18.802 2.441 -6.842 1.00 14.35 37 ASN A O 9
ATOM 12820 N N . ASN A 1 5 ? -17.647 3.008 -8.685 1.00 53.31 38 ASN A N 9
ATOM 12821 C CA . ASN A 1 5 ? -16.647 1.940 -8.540 1.00 51.45 38 ASN A CA 9
ATOM 12822 C C . ASN A 1 5 ? -16.000 1.909 -7.145 1.00 0.34 38 ASN A C 9
ATOM 12823 O O . ASN A 1 5 ? -15.146 2.738 -6.818 1.00 71.02 38 ASN A O 9
ATOM 12834 N N . PHE A 1 6 ? -16.415 0.949 -6.324 1.00 20.21 39 PHE A N 9
ATOM 12835 C CA . PHE A 1 6 ? -15.761 0.707 -5.039 1.00 24.22 39 PHE A CA 9
ATOM 12836 C C . PHE A 1 6 ? -14.426 -0.022 -5.245 1.00 14.20 39 PHE A C 9
ATOM 12837 O O . PHE A 1 6 ? -14.362 -1.253 -5.229 1.00 4.13 39 PHE A O 9
ATOM 12854 N N . THR A 1 7 ? -13.368 0.756 -5.474 1.00 63.24 40 THR A N 9
ATOM 12855 C CA . THR A 1 7 ? -12.018 0.210 -5.670 1.00 65.41 40 THR A CA 9
ATOM 12856 C C . THR A 1 7 ? -11.043 0.732 -4.611 1.00 51.11 40 THR A C 9
ATOM 12857 O O . THR A 1 7 ? -11.207 1.837 -4.084 1.00 14.42 40 THR A O 9
ATOM 12868 N N . VAL A 1 8 ? -10.028 -0.064 -4.305 1.00 53.24 41 VAL A N 9
ATOM 12869 C CA . VAL A 1 8 ? -8.997 0.331 -3.345 1.00 33.32 41 VAL A CA 9
ATOM 12870 C C . VAL A 1 8 ? -7.629 0.490 -4.021 1.00 64.23 41 VAL A C 9
ATOM 12871 O O . VAL A 1 8 ? -7.058 -0.469 -4.542 1.00 3.31 41 VAL A O 9
ATOM 12884 N N . LYS A 1 9 ? -7.119 1.712 -4.013 1.00 0.21 42 LYS A N 9
ATOM 12885 C CA . LYS A 1 9 ? -5.797 2.019 -4.561 1.00 74.12 42 LYS A CA 9
ATOM 12886 C C . LYS A 1 9 ? -4.696 1.707 -3.541 1.00 31.34 42 LYS A C 9
ATOM 12887 O O . LYS A 1 9 ? -4.763 2.137 -2.400 1.00 4.42 42 LYS A O 9
ATOM 12906 N N . VAL A 1 10 ? -3.681 0.962 -3.955 1.00 20.35 43 VAL A N 9
ATOM 12907 C CA . VAL A 1 10 ? -2.554 0.651 -3.073 1.00 43.34 43 VAL A CA 9
ATOM 12908 C C . VAL A 1 10 ? -1.255 1.256 -3.621 1.00 35.11 43 VAL A C 9
ATOM 12909 O O . VAL A 1 10 ? -0.766 0.847 -4.673 1.00 25.25 43 VAL A O 9
ATOM 12922 N N . GLU A 1 11 ? -0.702 2.228 -2.906 1.00 74.13 44 GLU A N 9
ATOM 12923 C CA . GLU A 1 11 ? 0.509 2.927 -3.353 1.00 41.00 44 GLU A CA 9
ATOM 12924 C C . GLU A 1 11 ? 1.682 2.671 -2.394 1.00 50.41 44 GLU A C 9
ATOM 12925 O O . GLU A 1 11 ? 1.496 2.542 -1.184 1.00 72.02 44 GLU A O 9
ATOM 12937 N N . TYR A 1 12 ? 2.894 2.603 -2.941 1.00 71.23 45 TYR A N 9
ATOM 12938 C CA . TYR A 1 12 ? 4.080 2.226 -2.160 1.00 40.14 45 TYR A CA 9
ATOM 12939 C C . TYR A 1 12 ? 5.087 3.375 -2.141 1.00 53.41 45 TYR A C 9
ATOM 12940 O O . TYR A 1 12 ? 5.780 3.630 -3.127 1.00 13.12 45 TYR A O 9
ATOM 12958 N N . VAL A 1 13 ? 5.157 4.067 -1.010 1.00 42.31 46 VAL A N 9
ATOM 12959 C CA . VAL A 1 13 ? 5.896 5.326 -0.911 1.00 24.30 46 VAL A CA 9
ATOM 12960 C C . VAL A 1 13 ? 7.019 5.256 0.136 1.00 22.43 46 VAL A C 9
ATOM 12961 O O . VAL A 1 13 ? 7.013 4.394 1.017 1.00 50.05 46 VAL A O 9
ATOM 12974 N N . ASP A 1 14 ? 7.983 6.168 0.033 1.00 60.55 47 ASP A N 9
ATOM 12975 C CA . ASP A 1 14 ? 9.112 6.205 0.964 1.00 71.50 47 ASP A CA 9
ATOM 12976 C C . ASP A 1 14 ? 8.789 7.076 2.197 1.00 32.41 47 ASP A C 9
ATOM 12977 O O . ASP A 1 14 ? 7.644 7.484 2.406 1.00 50.15 47 ASP A O 9
ATOM 12986 N N . ALA A 1 15 ? 9.808 7.360 3.004 1.00 52.31 48 ALA A N 9
ATOM 12987 C CA . ALA A 1 15 ? 9.637 8.133 4.240 1.00 65.11 48 ALA A CA 9
ATOM 12988 C C . ALA A 1 15 ? 9.161 9.581 4.000 1.00 11.33 48 ALA A C 9
ATOM 12989 O O . ALA A 1 15 ? 8.706 10.246 4.933 1.00 65.34 48 ALA A O 9
ATOM 12996 N N . ASP A 1 16 ? 9.283 10.075 2.768 1.00 13.22 49 ASP A N 9
ATOM 12997 C CA . ASP A 1 16 ? 8.818 11.428 2.425 1.00 13.50 49 ASP A CA 9
ATOM 12998 C C . ASP A 1 16 ? 7.460 11.390 1.700 1.00 2.41 49 ASP A C 9
ATOM 12999 O O . ASP A 1 16 ? 6.917 12.426 1.310 1.00 11.11 49 ASP A O 9
ATOM 13008 N N . GLY A 1 17 ? 6.910 10.191 1.538 1.00 33.45 50 GLY A N 9
ATOM 13009 C CA . GLY A 1 17 ? 5.600 10.042 0.916 1.00 74.44 50 GLY A CA 9
ATOM 13010 C C . GLY A 1 17 ? 5.650 10.004 -0.608 1.00 20.42 50 GLY A C 9
ATOM 13011 O O . GLY A 1 17 ? 4.632 10.212 -1.273 1.00 74.14 50 GLY A O 9
ATOM 13015 N N . ALA A 1 18 ? 6.831 9.728 -1.160 1.00 74.30 51 ALA A N 9
ATOM 13016 C CA . ALA A 1 18 ? 7.010 9.618 -2.612 1.00 73.14 51 ALA A CA 9
ATOM 13017 C C . ALA A 1 18 ? 6.944 8.154 -3.056 1.00 34.02 51 ALA A C 9
ATOM 13018 O O . ALA A 1 18 ? 7.747 7.324 -2.624 1.00 42.14 51 ALA A O 9
ATOM 13025 N N . GLU A 1 19 ? 5.974 7.832 -3.908 1.00 32.14 52 GLU A N 9
ATOM 13026 C CA . GLU A 1 19 ? 5.786 6.455 -4.370 1.00 73.51 52 GLU A CA 9
ATOM 13027 C C . GLU A 1 19 ? 6.940 6.003 -5.277 1.00 75.22 52 GLU A C 9
ATOM 13028 O O . GLU A 1 19 ? 6.946 6.207 -6.492 1.00 23.15 52 GLU A O 9
ATOM 13040 N N . ILE A 1 20 ? 7.934 5.414 -4.630 1.00 13.42 53 ILE A N 9
ATOM 13041 C CA . ILE A 1 20 ? 9.122 4.858 -5.286 1.00 2.12 53 ILE A CA 9
ATOM 13042 C C . ILE A 1 20 ? 8.783 3.647 -6.173 1.00 71.12 53 ILE A C 9
ATOM 13043 O O . ILE A 1 20 ? 9.630 3.150 -6.920 1.00 3.22 53 ILE A O 9
ATOM 13059 N N . ALA A 1 21 ? 7.535 3.192 -6.113 1.00 23.22 54 ALA A N 9
ATOM 13060 C CA . ALA A 1 21 ? 7.134 1.954 -6.786 1.00 11.32 54 ALA A CA 9
ATOM 13061 C C . ALA A 1 21 ? 5.712 2.059 -7.361 1.00 4.42 54 ALA A C 9
ATOM 13062 O O . ALA A 1 21 ? 4.918 2.883 -6.907 1.00 21.35 54 ALA A O 9
ATOM 13069 N N . PRO A 1 22 ? 5.376 1.232 -8.379 1.00 14.23 55 PRO A N 9
ATOM 13070 C CA . PRO A 1 22 ? 4.028 1.216 -8.978 1.00 22.33 55 PRO A CA 9
ATOM 13071 C C . PRO A 1 22 ? 2.915 0.940 -7.962 1.00 71.20 55 PRO A C 9
ATOM 13072 O O . PRO A 1 22 ? 3.162 0.493 -6.842 1.00 55.20 55 PRO A O 9
ATOM 13083 N N . SER A 1 23 ? 1.679 1.185 -8.377 1.00 43.21 56 SER A N 9
ATOM 13084 C CA . SER A 1 23 ? 0.532 1.087 -7.474 1.00 62.44 56 SER A CA 9
ATOM 13085 C C . SER A 1 23 ? -0.545 0.134 -8.011 1.00 74.44 56 SER A C 9
ATOM 13086 O O . SER A 1 23 ? -0.734 0.005 -9.225 1.00 42.21 56 SER A O 9
ATOM 13094 N N . ASP A 1 24 ? -1.241 -0.541 -7.098 1.00 74.45 57 ASP A N 9
ATOM 13095 C CA . ASP A 1 24 ? -2.309 -1.481 -7.458 1.00 75.53 57 ASP A CA 9
ATOM 13096 C C . ASP A 1 24 ? -3.699 -0.842 -7.336 1.00 15.43 57 ASP A C 9
ATOM 13097 O O . ASP A 1 24 ? -3.869 0.208 -6.715 1.00 1.03 57 ASP A O 9
ATOM 13106 N N . THR A 1 25 ? -4.687 -1.496 -7.936 1.00 34.41 58 THR A N 9
ATOM 13107 C CA . THR A 1 25 ? -6.093 -1.105 -7.789 1.00 51.34 58 THR A CA 9
ATOM 13108 C C . THR A 1 25 ? -6.971 -2.350 -7.597 1.00 22.53 58 THR A C 9
ATOM 13109 O O . THR A 1 25 ? -7.231 -3.098 -8.544 1.00 22.05 58 THR A O 9
ATOM 13120 N N . LEU A 1 26 ? -7.411 -2.576 -6.364 1.00 1.53 59 LEU A N 9
ATOM 13121 C CA . LEU A 1 26 ? -8.198 -3.765 -6.024 1.00 13.22 59 LEU A CA 9
ATOM 13122 C C . LEU A 1 26 ? -9.702 -3.525 -6.216 1.00 62.12 59 LEU A C 9
ATOM 13123 O O . LEU A 1 26 ? -10.268 -2.586 -5.655 1.00 65.42 59 LEU A O 9
ATOM 13139 N N . THR A 1 27 ? -10.339 -4.374 -7.019 1.00 63.11 60 THR A N 9
ATOM 13140 C CA . THR A 1 27 ? -11.800 -4.327 -7.201 1.00 64.31 60 THR A CA 9
ATOM 13141 C C . THR A 1 27 ? -12.504 -5.350 -6.296 1.00 52.32 60 THR A C 9
ATOM 13142 O O . THR A 1 27 ? -13.729 -5.341 -6.162 1.00 30.04 60 THR A O 9
ATOM 13153 N N . ASP A 1 28 ? -11.715 -6.231 -5.684 1.00 43.40 61 ASP A N 9
ATOM 13154 C CA . ASP A 1 28 ? -12.233 -7.267 -4.785 1.00 62.42 61 ASP A CA 9
ATOM 13155 C C . ASP A 1 28 ? -12.924 -6.664 -3.554 1.00 62.34 61 ASP A C 9
ATOM 13156 O O . ASP A 1 28 ? -12.394 -5.750 -2.925 1.00 74.13 61 ASP A O 9
ATOM 13165 N N . TYR A 1 29 ? -14.101 -7.193 -3.210 1.00 73.30 62 TYR A N 9
ATOM 13166 C CA . TYR A 1 29 ? -14.824 -6.755 -2.008 1.00 14.41 62 TYR A CA 9
ATOM 13167 C C . TYR A 1 29 ? -13.930 -6.824 -0.761 1.00 61.24 62 TYR A C 9
ATOM 13168 O O . TYR A 1 29 ? -13.828 -5.864 -0.001 1.00 3.13 62 TYR A O 9
ATOM 13186 N N . HIS A 1 30 ? -13.292 -7.966 -0.542 1.00 51.12 63 HIS A N 9
ATOM 13187 C CA . HIS A 1 30 ? -12.306 -8.083 0.529 1.00 1.21 63 HIS A CA 9
ATOM 13188 C C . HIS A 1 30 ? -10.939 -7.592 0.054 1.00 10.23 63 HIS A C 9
ATOM 13189 O O . HIS A 1 30 ? -10.107 -8.378 -0.399 1.00 22.15 63 HIS A O 9
ATOM 13204 N N . TYR A 1 31 ? -10.720 -6.284 0.129 1.00 43.30 64 TYR A N 9
ATOM 13205 C CA . TYR A 1 31 ? -9.435 -5.719 -0.268 1.00 41.40 64 TYR A CA 9
ATOM 13206 C C . TYR A 1 31 ? -8.333 -6.142 0.717 1.00 53.55 64 TYR A C 9
ATOM 13207 O O . TYR A 1 31 ? -8.099 -5.511 1.746 1.00 52.40 64 TYR A O 9
ATOM 13225 N N . VAL A 1 32 ? -7.695 -7.261 0.417 1.00 61.41 65 VAL A N 9
ATOM 13226 C CA . VAL A 1 32 ? -6.569 -7.734 1.211 1.00 61.45 65 VAL A CA 9
ATOM 13227 C C . VAL A 1 32 ? -5.269 -7.467 0.443 1.00 34.41 65 VAL A C 9
ATOM 13228 O O . VAL A 1 32 ? -4.981 -8.121 -0.564 1.00 31.22 65 VAL A O 9
ATOM 13241 N N . SER A 1 33 ? -4.494 -6.498 0.923 1.00 3.12 66 SER A N 9
ATOM 13242 C CA . SER A 1 33 ? -3.334 -5.987 0.176 1.00 14.53 66 SER A CA 9
ATOM 13243 C C . SER A 1 33 ? -2.027 -6.712 0.533 1.00 63.32 66 SER A C 9
ATOM 13244 O O . SER A 1 33 ? -1.960 -7.473 1.499 1.00 24.30 66 SER A O 9
ATOM 13252 N N . THR A 1 34 ? -0.986 -6.453 -0.260 1.00 43.55 67 THR A N 9
ATOM 13253 C CA . THR A 1 34 ? 0.328 -7.091 -0.086 1.00 15.34 67 THR A CA 9
ATOM 13254 C C . THR A 1 34 ? 1.471 -6.082 -0.303 1.00 75.53 67 THR A C 9
ATOM 13255 O O . THR A 1 34 ? 1.449 -5.311 -1.261 1.00 51.33 67 THR A O 9
ATOM 13266 N N . PRO A 1 35 ? 2.486 -6.067 0.582 1.00 75.25 68 PRO A N 9
ATOM 13267 C CA . PRO A 1 35 ? 3.670 -5.210 0.406 1.00 1.41 68 PRO A CA 9
ATOM 13268 C C . PRO A 1 35 ? 4.635 -5.757 -0.663 1.00 14.24 68 PRO A C 9
ATOM 13269 O O . PRO A 1 35 ? 4.914 -6.955 -0.705 1.00 51.51 68 PRO A O 9
ATOM 13280 N N . LYS A 1 36 ? 5.145 -4.879 -1.526 1.00 52.32 69 LYS A N 9
ATOM 13281 C CA . LYS A 1 36 ? 6.089 -5.293 -2.575 1.00 25.42 69 LYS A CA 9
ATOM 13282 C C . LYS A 1 36 ? 7.539 -5.212 -2.077 1.00 62.13 69 LYS A C 9
ATOM 13283 O O . LYS A 1 36 ? 7.895 -4.312 -1.317 1.00 14.21 69 LYS A O 9
ATOM 13302 N N . ASP A 1 37 ? 8.373 -6.155 -2.507 1.00 64.41 70 ASP A N 9
ATOM 13303 C CA . ASP A 1 37 ? 9.796 -6.134 -2.166 1.00 65.32 70 ASP A CA 9
ATOM 13304 C C . ASP A 1 37 ? 10.551 -5.134 -3.061 1.00 12.04 70 ASP A C 9
ATOM 13305 O O . ASP A 1 37 ? 10.904 -5.437 -4.205 1.00 60.33 70 ASP A O 9
ATOM 13314 N N . ILE A 1 38 ? 10.768 -3.932 -2.538 1.00 14.50 71 ILE A N 9
ATOM 13315 C CA . ILE A 1 38 ? 11.434 -2.866 -3.291 1.00 43.01 71 ILE A CA 9
ATOM 13316 C C . ILE A 1 38 ? 12.961 -2.909 -3.095 1.00 4.24 71 ILE A C 9
ATOM 13317 O O . ILE A 1 38 ? 13.451 -2.937 -1.961 1.00 64.03 71 ILE A O 9
ATOM 13333 N N . PRO A 1 39 ? 13.738 -2.925 -4.200 1.00 3.24 72 PRO A N 9
ATOM 13334 C CA . PRO A 1 39 ? 15.210 -2.966 -4.135 1.00 23.12 72 PRO A CA 9
ATOM 13335 C C . PRO A 1 39 ? 15.811 -1.737 -3.426 1.00 63.43 72 PRO A C 9
ATOM 13336 O O . PRO A 1 39 ? 15.728 -0.612 -3.925 1.00 30.22 72 PRO A O 9
ATOM 13347 N N . GLY A 1 40 ? 16.402 -1.956 -2.251 1.00 71.42 73 GLY A N 9
ATOM 13348 C CA . GLY A 1 40 ? 17.012 -0.867 -1.494 1.00 2.23 73 GLY A CA 9
ATOM 13349 C C . GLY A 1 40 ? 16.044 -0.176 -0.538 1.00 1.23 73 GLY A C 9
ATOM 13350 O O . GLY A 1 40 ? 16.364 0.871 0.027 1.00 72.13 73 GLY A O 9
ATOM 13354 N N . TYR A 1 41 ? 14.853 -0.750 -0.360 1.00 5.34 74 TYR A N 9
ATOM 13355 C CA . TYR A 1 41 ? 13.858 -0.201 0.573 1.00 11.12 74 TYR A CA 9
ATOM 13356 C C . TYR A 1 41 ? 13.239 -1.281 1.475 1.00 54.43 74 TYR A C 9
ATOM 13357 O O . TYR A 1 41 ? 13.003 -2.414 1.053 1.00 12.50 74 TYR A O 9
ATOM 13375 N N . LYS A 1 42 ? 12.987 -0.904 2.725 1.00 51.34 75 LYS A N 9
ATOM 13376 C CA . LYS A 1 42 ? 12.456 -1.816 3.745 1.00 41.23 75 LYS A CA 9
ATOM 13377 C C . LYS A 1 42 ? 11.108 -1.312 4.298 1.00 53.21 75 LYS A C 9
ATOM 13378 O O . LYS A 1 42 ? 11.003 -0.167 4.733 1.00 41.40 75 LYS A O 9
ATOM 13397 N N . LEU A 1 43 ? 10.082 -2.163 4.289 1.00 53.23 76 LEU A N 9
ATOM 13398 C CA . LEU A 1 43 ? 8.770 -1.788 4.837 1.00 13.02 76 LEU A CA 9
ATOM 13399 C C . LEU A 1 43 ? 8.842 -1.575 6.360 1.00 63.24 76 LEU A C 9
ATOM 13400 O O . LEU A 1 43 ? 9.353 -2.424 7.089 1.00 23.32 76 LEU A O 9
ATOM 13416 N N . ARG A 1 44 ? 8.331 -0.440 6.836 1.00 54.35 77 ARG A N 9
ATOM 13417 C CA . ARG A 1 44 ? 8.323 -0.143 8.278 1.00 25.45 77 ARG A CA 9
ATOM 13418 C C . ARG A 1 44 ? 7.055 -0.684 8.964 1.00 31.43 77 ARG A C 9
ATOM 13419 O O . ARG A 1 44 ? 7.123 -1.261 10.052 1.00 54.04 77 ARG A O 9
ATOM 13440 N N . GLU A 1 45 ? 5.899 -0.498 8.329 1.00 43.03 78 GLU A N 9
ATOM 13441 C CA . GLU A 1 45 ? 4.622 -0.928 8.913 1.00 22.12 78 GLU A CA 9
ATOM 13442 C C . GLU A 1 45 ? 3.584 -1.252 7.835 1.00 35.22 78 GLU A C 9
ATOM 13443 O O . GLU A 1 45 ? 3.680 -0.786 6.698 1.00 20.45 78 GLU A O 9
ATOM 13455 N N . ILE A 1 46 ? 2.591 -2.053 8.206 1.00 51.43 79 ILE A N 9
ATOM 13456 C CA . ILE A 1 46 ? 1.419 -2.283 7.363 1.00 61.45 79 ILE A CA 9
ATOM 13457 C C . ILE A 1 46 ? 0.241 -1.440 7.875 1.00 5.43 79 ILE A C 9
ATOM 13458 O O . ILE A 1 46 ? -0.211 -1.623 9.011 1.00 61.11 79 ILE A O 9
ATOM 13474 N N . PRO A 1 47 ? -0.245 -0.480 7.064 1.00 31.40 80 PRO A N 9
ATOM 13475 C CA . PRO A 1 47 ? -1.347 0.414 7.457 1.00 32.14 80 PRO A CA 9
ATOM 13476 C C . PRO A 1 47 ? -2.562 -0.338 8.030 1.00 10.30 80 PRO A C 9
ATOM 13477 O O . PRO A 1 47 ? -3.014 -1.337 7.468 1.00 32.41 80 PRO A O 9
ATOM 13488 N N . HIS A 1 48 ? -3.107 0.171 9.139 1.00 44.44 81 HIS A N 9
ATOM 13489 C CA . HIS A 1 48 ? -4.226 -0.481 9.845 1.00 41.51 81 HIS A CA 9
ATOM 13490 C C . HIS A 1 48 ? -5.506 -0.597 8.985 1.00 71.22 81 HIS A C 9
ATOM 13491 O O . HIS A 1 48 ? -6.532 -1.083 9.454 1.00 62.45 81 HIS A O 9
ATOM 13506 N N . ASN A 1 49 ? -5.444 -0.133 7.737 1.00 41.02 82 ASN A N 9
ATOM 13507 C CA . ASN A 1 49 ? -6.565 -0.261 6.798 1.00 34.45 82 ASN A CA 9
ATOM 13508 C C . ASN A 1 49 ? -6.131 -0.985 5.509 1.00 11.32 82 ASN A C 9
ATOM 13509 O O . ASN A 1 49 ? -6.709 -0.769 4.445 1.00 33.31 82 ASN A O 9
ATOM 13520 N N . ALA A 1 50 ? -5.109 -1.838 5.614 1.00 30.22 83 ALA A N 9
ATOM 13521 C CA . ALA A 1 50 ? -4.599 -2.597 4.459 1.00 52.25 83 ALA A CA 9
ATOM 13522 C C . ALA A 1 50 ? -5.437 -3.856 4.167 1.00 64.33 83 ALA A C 9
ATOM 13523 O O . ALA A 1 50 ? -5.380 -4.406 3.064 1.00 34.40 83 ALA A O 9
ATOM 13530 N N . THR A 1 51 ? -6.193 -4.320 5.165 1.00 14.15 84 THR A N 9
ATOM 13531 C CA . THR A 1 51 ? -7.059 -5.505 5.012 1.00 43.40 84 THR A CA 9
ATOM 13532 C C . THR A 1 51 ? -8.480 -5.218 5.511 1.00 45.33 84 THR A C 9
ATOM 13533 O O . THR A 1 51 ? -8.674 -4.449 6.456 1.00 74.30 84 THR A O 9
ATOM 13544 N N . GLY A 1 52 ? -9.476 -5.836 4.878 1.00 4.52 85 GLY A N 9
ATOM 13545 C CA . GLY A 1 52 ? -10.861 -5.664 5.312 1.00 52.41 85 GLY A CA 9
ATOM 13546 C C . GLY A 1 52 ? -11.872 -5.855 4.187 1.00 32.12 85 GLY A C 9
ATOM 13547 O O . GLY A 1 52 ? -11.703 -6.719 3.326 1.00 1.44 85 GLY A O 9
ATOM 13551 N N . ASN A 1 53 ? -12.930 -5.046 4.197 1.00 44.10 86 ASN A N 9
ATOM 13552 C CA . ASN A 1 53 ? -13.965 -5.096 3.165 1.00 22.14 86 ASN A CA 9
ATOM 13553 C C . ASN A 1 53 ? -14.274 -3.682 2.658 1.00 52.51 86 ASN A C 9
ATOM 13554 O O . ASN A 1 53 ? -14.429 -2.756 3.451 1.00 30.40 86 ASN A O 9
ATOM 13565 N N . ILE A 1 54 ? -14.341 -3.511 1.336 1.00 22.03 87 ILE A N 9
ATOM 13566 C CA . ILE A 1 54 ? -14.571 -2.190 0.747 1.00 72.23 87 ILE A CA 9
ATOM 13567 C C . ILE A 1 54 ? -15.947 -1.637 1.137 1.00 41.53 87 ILE A C 9
ATOM 13568 O O . ILE A 1 54 ? -16.963 -1.942 0.510 1.00 3.53 87 ILE A O 9
ATOM 13584 N N . THR A 1 55 ? -15.965 -0.839 2.194 1.00 23.32 88 THR A N 9
ATOM 13585 C CA . THR A 1 55 ? -17.199 -0.215 2.682 1.00 22.22 88 THR A CA 9
ATOM 13586 C C . THR A 1 55 ? -17.264 1.268 2.299 1.00 72.13 88 THR A C 9
ATOM 13587 O O . THR A 1 55 ? -18.341 1.859 2.222 1.00 3.45 88 THR A O 9
ATOM 13598 N N . ASP A 1 56 ? -16.097 1.859 2.050 1.00 65.33 89 ASP A N 9
ATOM 13599 C CA . ASP A 1 56 ? -15.995 3.269 1.664 1.00 44.22 89 ASP A CA 9
ATOM 13600 C C . ASP A 1 56 ? -15.492 3.409 0.213 1.00 2.20 89 ASP A C 9
ATOM 13601 O O . ASP A 1 56 ? -14.844 2.506 -0.319 1.00 64.43 89 ASP A O 9
ATOM 13610 N N . THR A 1 57 ? -15.791 4.542 -0.423 1.00 50.30 90 THR A N 9
ATOM 13611 C CA . THR A 1 57 ? -15.403 4.768 -1.826 1.00 15.35 90 THR A CA 9
ATOM 13612 C C . THR A 1 57 ? -14.028 5.435 -1.952 1.00 44.21 90 THR A C 9
ATOM 13613 O O . THR A 1 57 ? -13.744 6.435 -1.293 1.00 55.45 90 THR A O 9
ATOM 13624 N N . GLY A 1 58 ? -13.182 4.882 -2.818 1.00 14.42 91 GLY A N 9
ATOM 13625 C CA . GLY A 1 58 ? -11.873 5.471 -3.075 1.00 63.02 91 GLY A CA 9
ATOM 13626 C C . GLY A 1 58 ? -10.906 5.349 -1.899 1.00 53.04 91 GLY A C 9
ATOM 13627 O O . GLY A 1 58 ? -10.396 6.349 -1.394 1.00 42.41 91 GLY A O 9
ATOM 13631 N N . ILE A 1 59 ? -10.651 4.117 -1.467 1.00 34.34 92 ILE A N 9
ATOM 13632 C CA . ILE A 1 59 ? -9.735 3.859 -0.351 1.00 21.40 92 ILE A CA 9
ATOM 13633 C C . ILE A 1 59 ? -8.296 3.659 -0.852 1.00 24.11 92 ILE A C 9
ATOM 13634 O O . ILE A 1 59 ? -8.037 2.777 -1.668 1.00 1.53 92 ILE A O 9
ATOM 13650 N N . ILE A 1 60 ? -7.360 4.482 -0.380 1.00 20.25 93 ILE A N 9
ATOM 13651 C CA . ILE A 1 60 ? -5.951 4.319 -0.753 1.00 24.24 93 ILE A CA 9
ATOM 13652 C C . ILE A 1 60 ? -5.113 3.764 0.411 1.00 24.13 93 ILE A C 9
ATOM 13653 O O . ILE A 1 60 ? -4.971 4.397 1.459 1.00 61.11 93 ILE A O 9
ATOM 13669 N N . VAL A 1 61 ? -4.572 2.566 0.214 1.00 51.30 94 VAL A N 9
ATOM 13670 C CA . VAL A 1 61 ? -3.668 1.934 1.174 1.00 13.11 94 VAL A CA 9
ATOM 13671 C C . VAL A 1 61 ? -2.208 2.220 0.797 1.00 24.13 94 VAL A C 9
ATOM 13672 O O . VAL A 1 61 ? -1.736 1.803 -0.262 1.00 14.43 94 VAL A O 9
ATOM 13685 N N . ARG A 1 62 ? -1.492 2.936 1.657 1.00 64.12 95 ARG A N 9
ATOM 13686 C CA . ARG A 1 62 ? -0.105 3.308 1.365 1.00 40.13 95 ARG A CA 9
ATOM 13687 C C . ARG A 1 62 ? 0.894 2.613 2.290 1.00 64.31 95 ARG A C 9
ATOM 13688 O O . ARG A 1 62 ? 0.874 2.792 3.506 1.00 40.30 95 ARG A O 9
ATOM 13709 N N . TYR A 1 63 ? 1.768 1.822 1.689 1.00 21.12 96 TYR A N 9
ATOM 13710 C CA . TYR A 1 63 ? 2.858 1.173 2.412 1.00 33.45 96 TYR A CA 9
ATOM 13711 C C . TYR A 1 63 ? 4.097 2.068 2.423 1.00 10.52 96 TYR A C 9
ATOM 13712 O O . TYR A 1 63 ? 4.517 2.580 1.382 1.00 70.42 96 TYR A O 9
ATOM 13730 N N . ILE A 1 64 ? 4.673 2.254 3.603 1.00 62.03 97 ILE A N 9
ATOM 13731 C CA . ILE A 1 64 ? 5.801 3.169 3.778 1.00 14.43 97 ILE A CA 9
ATOM 13732 C C . ILE A 1 64 ? 7.129 2.398 3.906 1.00 32.42 97 ILE A C 9
ATOM 13733 O O . ILE A 1 64 ? 7.275 1.534 4.777 1.00 61.34 97 ILE A O 9
ATOM 13749 N N . TYR A 1 65 ? 8.093 2.714 3.040 1.00 64.51 98 TYR A N 9
ATOM 13750 C CA . TYR A 1 65 ? 9.386 2.018 3.028 1.00 60.43 98 TYR A CA 9
ATOM 13751 C C . TYR A 1 65 ? 10.546 2.954 3.396 1.00 45.53 98 TYR A C 9
ATOM 13752 O O . TYR A 1 65 ? 10.690 4.040 2.836 1.00 72.43 98 TYR A O 9
ATOM 13770 N N . ASP A 1 66 ? 11.368 2.519 4.343 1.00 53.43 99 ASP A N 9
ATOM 13771 C CA . ASP A 1 66 ? 12.602 3.223 4.683 1.00 41.24 99 ASP A CA 9
ATOM 13772 C C . ASP A 1 66 ? 13.733 2.829 3.722 1.00 5.21 99 ASP A C 9
ATOM 13773 O O . ASP A 1 66 ? 13.763 1.713 3.205 1.00 71.11 99 ASP A O 9
ATOM 13782 N N . LYS A 1 67 ? 14.664 3.744 3.479 1.00 61.14 100 LYS A N 9
ATOM 13783 C CA . LYS A 1 67 ? 15.719 3.514 2.490 1.00 74.11 100 LYS A CA 9
ATOM 13784 C C . LYS A 1 67 ? 16.919 2.772 3.100 1.00 21.22 100 LYS A C 9
ATOM 13785 O O . LYS A 1 67 ? 17.589 3.276 4.001 1.00 4.42 100 LYS A O 9
ATOM 13804 N N . ILE A 1 68 ? 17.186 1.572 2.590 1.00 3.22 101 ILE A N 9
ATOM 13805 C CA . ILE A 1 68 ? 18.278 0.735 3.098 1.00 64.30 101 ILE A CA 9
ATOM 13806 C C . ILE A 1 68 ? 19.636 1.201 2.540 1.00 14.24 101 ILE A C 9
ATOM 13807 O O . ILE A 1 68 ? 19.963 0.952 1.376 1.00 61.01 101 ILE A O 9
ATOM 13823 N N . ILE A 1 69 ? 20.430 1.869 3.376 1.00 53.11 102 ILE A N 9
ATOM 13824 C CA . ILE A 1 69 ? 21.706 2.450 2.937 1.00 63.14 102 ILE A CA 9
ATOM 13825 C C . ILE A 1 69 ? 22.814 1.393 2.825 1.00 52.02 102 ILE A C 9
ATOM 13826 O O . ILE A 1 69 ? 23.774 1.560 2.071 1.00 52.25 102 ILE A O 9
ATOM 13842 N N . ASP A 1 70 ? 22.647 0.286 3.537 1.00 5.33 103 ASP A N 9
ATOM 13843 C CA . ASP A 1 70 ? 23.669 -0.765 3.602 1.00 1.13 103 ASP A CA 9
ATOM 13844 C C . ASP A 1 70 ? 23.852 -1.505 2.263 1.00 75.43 103 ASP A C 9
ATOM 13845 O O . ASP A 1 70 ? 24.698 -2.388 2.132 1.00 23.40 103 ASP A O 9
ATOM 13854 N N . VAL A 1 71 ? 23.068 -1.125 1.271 1.00 74.22 104 VAL A N 9
ATOM 13855 C CA . VAL A 1 71 ? 23.169 -1.710 -0.071 1.00 63.10 104 VAL A CA 9
ATOM 13856 C C . VAL A 1 71 ? 23.773 -0.686 -1.055 1.00 23.42 104 VAL A C 9
ATOM 13857 O O . VAL A 1 71 ? 23.640 -0.815 -2.274 1.00 43.42 104 VAL A O 9
ATOM 13870 N N . SER A 1 72 ? 24.449 0.334 -0.502 1.00 23.42 105 SER A N 9
ATOM 13871 C CA . SER A 1 72 ? 25.070 1.418 -1.293 1.00 24.34 105 SER A CA 9
ATOM 13872 C C . SER A 1 72 ? 24.023 2.345 -1.931 1.00 71.43 105 SER A C 9
ATOM 13873 O O . SER A 1 72 ? 24.370 3.291 -2.641 1.00 62.02 105 SER A O 9
ATOM 13881 N N . TYR A 1 73 ? 22.747 2.089 -1.660 1.00 34.04 106 TYR A N 9
ATOM 13882 C CA . TYR A 1 73 ? 21.660 2.902 -2.211 1.00 53.44 106 TYR A CA 9
ATOM 13883 C C . TYR A 1 73 ? 21.473 4.212 -1.434 1.00 72.44 106 TYR A C 9
ATOM 13884 O O . TYR A 1 73 ? 20.654 4.296 -0.516 1.00 53.32 106 TYR A O 9
ATOM 13902 N N . VAL A 1 74 ? 22.248 5.228 -1.797 1.00 12.51 107 VAL A N 9
ATOM 13903 C CA . VAL A 1 74 ? 22.097 6.558 -1.208 1.00 31.41 107 VAL A CA 9
ATOM 13904 C C . VAL A 1 74 ? 21.044 7.377 -1.971 1.00 4.34 107 VAL A C 9
ATOM 13905 O O . VAL A 1 74 ? 20.571 6.969 -3.036 1.00 74.42 107 VAL A O 9
ATOM 13918 N N . ASP A 1 75 ? 20.679 8.531 -1.424 1.00 10.22 108 ASP A N 9
ATOM 13919 C CA . ASP A 1 75 ? 19.637 9.377 -2.018 1.00 54.12 108 ASP A CA 9
ATOM 13920 C C . ASP A 1 75 ? 20.066 9.950 -3.381 1.00 44.43 108 ASP A C 9
ATOM 13921 O O . ASP A 1 75 ? 21.256 10.119 -3.656 1.00 73.43 108 ASP A O 9
ATOM 13930 N N . GLU A 1 76 ? 19.086 10.247 -4.228 1.00 1.23 109 GLU A N 9
ATOM 13931 C CA . GLU A 1 76 ? 19.345 10.858 -5.540 1.00 61.35 109 GLU A CA 9
ATOM 13932 C C . GLU A 1 76 ? 18.456 12.094 -5.747 1.00 13.54 109 GLU A C 9
ATOM 13933 O O . GLU A 1 76 ? 18.948 13.208 -5.941 1.00 51.54 109 GLU A O 9
ATOM 13945 N N . THR A 1 77 ? 17.141 11.882 -5.718 1.00 42.30 110 THR A N 9
ATOM 13946 C CA . THR A 1 77 ? 16.173 12.982 -5.803 1.00 40.40 110 THR A CA 9
ATOM 13947 C C . THR A 1 77 ? 14.846 12.595 -5.142 1.00 3.52 110 THR A C 9
ATOM 13948 O O . THR A 1 77 ? 14.333 11.494 -5.351 1.00 11.24 110 THR A O 9
ATOM 13959 N N . GLY A 1 78 ? 14.300 13.500 -4.332 1.00 5.02 111 GLY A N 9
ATOM 13960 C CA . GLY A 1 78 ? 13.051 13.223 -3.629 1.00 3.33 111 GLY A CA 9
ATOM 13961 C C . GLY A 1 78 ? 12.565 14.400 -2.789 1.00 74.45 111 GLY A C 9
ATOM 13962 O O . GLY A 1 78 ? 13.369 15.135 -2.209 1.00 2.12 111 GLY A O 9
ATOM 13966 N N . LYS A 1 79 ? 11.246 14.576 -2.715 1.00 33.33 112 LYS A N 9
ATOM 13967 C CA . LYS A 1 79 ? 10.644 15.691 -1.973 1.00 50.31 112 LYS A CA 9
ATOM 13968 C C . LYS A 1 79 ? 9.163 15.422 -1.664 1.00 33.53 112 LYS A C 9
ATOM 13969 O O . LYS A 1 79 ? 8.426 14.896 -2.502 1.00 14.11 112 LYS A O 9
ATOM 13988 N N . ASP A 1 80 ? 8.733 15.792 -0.462 1.00 24.24 113 ASP A N 9
ATOM 13989 C CA . ASP A 1 80 ? 7.339 15.631 -0.049 1.00 42.31 113 ASP A CA 9
ATOM 13990 C C . ASP A 1 80 ? 6.429 16.670 -0.740 1.00 12.32 113 ASP A C 9
ATOM 13991 O O . ASP A 1 80 ? 6.020 17.668 -0.141 1.00 14.11 113 ASP A O 9
ATOM 14000 N N . LEU A 1 81 ? 6.140 16.441 -2.020 1.00 4.02 114 LEU A N 9
ATOM 14001 C CA . LEU A 1 81 ? 5.298 17.357 -2.806 1.00 63.43 114 LEU A CA 9
ATOM 14002 C C . LEU A 1 81 ? 4.067 16.653 -3.405 1.00 41.35 114 LEU A C 9
ATOM 14003 O O . LEU A 1 81 ? 3.327 17.241 -4.193 1.00 40.24 114 LEU A O 9
ATOM 14019 N N . LEU A 1 82 ? 3.847 15.401 -3.021 1.00 40.45 115 LEU A N 9
ATOM 14020 C CA . LEU A 1 82 ? 2.761 14.595 -3.592 1.00 45.52 115 LEU A CA 9
ATOM 14021 C C . LEU A 1 82 ? 1.401 14.899 -2.935 1.00 2.40 115 LEU A C 9
ATOM 14022 O O . LEU A 1 82 ? 1.332 15.256 -1.757 1.00 51.32 115 LEU A O 9
ATOM 14038 N N . PRO A 1 83 ? 0.299 14.771 -3.706 1.00 2.11 116 PRO A N 9
ATOM 14039 C CA . PRO A 1 83 ? -1.074 14.916 -3.179 1.00 41.24 116 PRO A CA 9
ATOM 14040 C C . PRO A 1 83 ? -1.372 13.955 -2.011 1.00 62.15 116 PRO A C 9
ATOM 14041 O O . PRO A 1 83 ? -1.366 12.734 -2.181 1.00 1.40 116 PRO A O 9
ATOM 14052 N N . VAL A 1 84 ? -1.630 14.512 -0.827 1.00 55.21 117 VAL A N 9
ATOM 14053 C CA . VAL A 1 84 ? -1.899 13.707 0.373 1.00 5.23 117 VAL A CA 9
ATOM 14054 C C . VAL A 1 84 ? -3.404 13.445 0.572 1.00 11.21 117 VAL A C 9
ATOM 14055 O O . VAL A 1 84 ? -4.249 14.015 -0.126 1.00 25.52 117 VAL A O 9
ATOM 14068 N N . VAL A 1 85 ? -3.729 12.580 1.531 1.00 14.44 118 VAL A N 9
ATOM 14069 C CA . VAL A 1 85 ? -5.124 12.221 1.820 1.00 3.33 118 VAL A CA 9
ATOM 14070 C C . VAL A 1 85 ? -5.349 12.025 3.333 1.00 43.20 118 VAL A C 9
ATOM 14071 O O . VAL A 1 85 ? -4.426 11.676 4.067 1.00 1.14 118 VAL A O 9
ATOM 14084 N N . GLU A 1 86 ? -6.577 12.251 3.793 1.00 14.40 119 GLU A N 9
ATOM 14085 C CA . GLU A 1 86 ? -6.902 12.145 5.220 1.00 54.11 119 GLU A CA 9
ATOM 14086 C C . GLU A 1 86 ? -7.095 10.686 5.661 1.00 63.23 119 GLU A C 9
ATOM 14087 O O . GLU A 1 86 ? -7.939 9.967 5.121 1.00 65.13 119 GLU A O 9
ATOM 14099 N N . ILE A 1 87 ? -6.309 10.255 6.645 1.00 33.12 120 ILE A N 9
ATOM 14100 C CA . ILE A 1 87 ? -6.473 8.925 7.244 1.00 4.03 120 ILE A CA 9
ATOM 14101 C C . ILE A 1 87 ? -7.640 8.934 8.247 1.00 13.51 120 ILE A C 9
ATOM 14102 O O . ILE A 1 87 ? -7.648 9.718 9.202 1.00 23.40 120 ILE A O 9
ATOM 14118 N N . ILE A 1 88 ? -8.628 8.069 8.025 1.00 32.13 121 ILE A N 9
ATOM 14119 C CA . ILE A 1 88 ? -9.848 8.065 8.834 1.00 20.34 121 ILE A CA 9
ATOM 14120 C C . ILE A 1 88 ? -9.665 7.328 10.182 1.00 41.42 121 ILE A C 9
ATOM 14121 O O . ILE A 1 88 ? -9.701 6.100 10.255 1.00 64.40 121 ILE A O 9
ATOM 14137 N N . ASN A 1 89 ? -9.444 8.100 11.246 1.00 35.44 122 ASN A N 9
ATOM 14138 C CA . ASN A 1 89 ? -9.379 7.564 12.615 1.00 5.11 122 ASN A CA 9
ATOM 14139 C C . ASN A 1 89 ? -10.345 8.341 13.524 1.00 71.24 122 ASN A C 9
ATOM 14140 O O . ASN A 1 89 ? -9.992 9.388 14.070 1.00 3.30 122 ASN A O 9
ATOM 14151 N N . SER A 1 90 ? -11.570 7.839 13.670 1.00 4.10 123 SER A N 9
ATOM 14152 C CA . SER A 1 90 ? -12.629 8.572 14.388 1.00 11.14 123 SER A CA 9
ATOM 14153 C C . SER A 1 90 ? -13.096 7.844 15.649 1.00 5.03 123 SER A C 9
ATOM 14154 O O . SER A 1 90 ? -13.186 6.619 15.663 1.00 14.44 123 SER A O 9
ATOM 14162 N N . GLU A 1 91 ? -13.408 8.613 16.703 1.00 41.03 124 GLU A N 9
ATOM 14163 C CA . GLU A 1 91 ? -13.933 8.052 17.960 1.00 41.11 124 GLU A CA 9
ATOM 14164 C C . GLU A 1 91 ? -12.988 6.980 18.524 1.00 1.42 124 GLU A C 9
ATOM 14165 O O . GLU A 1 91 ? -13.418 6.043 19.198 1.00 32.41 124 GLU A O 9
ATOM 14177 N N . ALA A 1 92 ? -11.693 7.142 18.230 1.00 51.52 125 ALA A N 9
ATOM 14178 C CA . ALA A 1 92 ? -10.652 6.182 18.621 1.00 13.52 125 ALA A CA 9
ATOM 14179 C C . ALA A 1 92 ? -10.882 4.799 17.991 1.00 55.44 125 ALA A C 9
ATOM 14180 O O . ALA A 1 92 ? -10.138 3.854 18.263 1.00 22.14 125 ALA A O 9
ATOM 14187 N N . ALA A 1 93 ? -11.905 4.700 17.131 1.00 32.21 126 ALA A N 9
ATOM 14188 C CA . ALA A 1 93 ? -12.295 3.437 16.499 1.00 24.34 126 ALA A CA 9
ATOM 14189 C C . ALA A 1 93 ? -12.651 2.375 17.554 1.00 34.55 126 ALA A C 9
ATOM 14190 O O . ALA A 1 93 ? -12.469 1.173 17.346 1.00 51.44 126 ALA A O 9
ATOM 14197 N N . VAL A 1 94 ? -13.190 2.839 18.683 1.00 43.53 127 VAL A N 9
ATOM 14198 C CA . VAL A 1 94 ? -13.534 1.967 19.814 1.00 50.33 127 VAL A CA 9
ATOM 14199 C C . VAL A 1 94 ? -15.057 1.907 20.051 1.00 41.13 127 VAL A C 9
ATOM 14200 O O . VAL A 1 94 ? -15.783 2.861 19.763 1.00 74.01 127 VAL A O 9
ATOM 14213 N N . LEU A 1 95 ? -15.537 0.765 20.551 1.00 52.32 128 LEU A N 9
ATOM 14214 C CA . LEU A 1 95 ? -16.937 0.627 20.973 1.00 42.43 128 LEU A CA 9
ATOM 14215 C C . LEU A 1 95 ? -17.051 0.781 22.500 1.00 71.42 128 LEU A C 9
ATOM 14216 O O . LEU A 1 95 ? -16.691 -0.125 23.259 1.00 54.13 128 LEU A O 9
ATOM 14232 N N . GLU A 1 96 ? -17.547 1.937 22.939 1.00 64.44 129 GLU A N 9
ATOM 14233 C CA . GLU A 1 96 ? -17.584 2.282 24.365 1.00 50.51 129 GLU A CA 9
ATOM 14234 C C . GLU A 1 96 ? -18.890 1.828 25.038 1.00 43.44 129 GLU A C 9
ATOM 14235 O O . GLU A 1 96 ? -18.882 0.994 25.949 1.00 72.04 129 GLU A O 9
ATOM 14247 N N . HIS A 1 97 ? -20.013 2.381 24.589 1.00 24.11 130 HIS A N 9
ATOM 14248 C CA . HIS A 1 97 ? -21.313 2.111 25.212 1.00 41.22 130 HIS A CA 9
ATOM 14249 C C . HIS A 1 97 ? -22.000 0.889 24.579 1.00 10.32 130 HIS A C 9
ATOM 14250 O O . HIS A 1 97 ? -22.763 1.018 23.619 1.00 63.23 130 HIS A O 9
ATOM 14265 N N . HIS A 1 98 ? -21.713 -0.294 25.118 1.00 62.44 131 HIS A N 9
ATOM 14266 C CA . HIS A 1 98 ? -22.306 -1.543 24.623 1.00 13.04 131 HIS A CA 9
ATOM 14267 C C . HIS A 1 98 ? -23.524 -1.956 25.464 1.00 0.52 131 HIS A C 9
ATOM 14268 O O . HIS A 1 98 ? -23.392 -2.283 26.644 1.00 71.14 131 HIS A O 9
ATOM 14283 N N . HIS A 1 99 ? -24.706 -1.944 24.852 1.00 41.24 132 HIS A N 9
ATOM 14284 C CA . HIS A 1 99 ? -25.919 -2.454 25.497 1.00 44.41 132 HIS A CA 9
ATOM 14285 C C . HIS A 1 99 ? -27.048 -2.650 24.479 1.00 3.02 132 HIS A C 9
ATOM 14286 O O . HIS A 1 99 ? -27.839 -1.740 24.221 1.00 34.14 132 HIS A O 9
ATOM 14301 N N . HIS A 1 100 ? -27.107 -3.840 23.898 1.00 51.22 133 HIS A N 9
ATOM 14302 C CA . HIS A 1 100 ? -28.149 -4.186 22.931 1.00 72.24 133 HIS A CA 9
ATOM 14303 C C . HIS A 1 100 ? -28.971 -5.386 23.428 1.00 64.51 133 HIS A C 9
ATOM 14304 O O . HIS A 1 100 ? -28.428 -6.473 23.636 1.00 70.03 133 HIS A O 9
ATOM 14319 N N . HIS A 1 101 ? -30.271 -5.186 23.624 1.00 0.25 134 HIS A N 9
ATOM 14320 C CA . HIS A 1 101 ? -31.155 -6.273 24.064 1.00 65.01 134 HIS A CA 9
ATOM 14321 C C . HIS A 1 101 ? -31.698 -7.051 22.858 1.00 1.35 134 HIS A C 9
ATOM 14322 O O . HIS A 1 101 ? -31.851 -6.491 21.772 1.00 14.23 134 HIS A O 9
ATOM 14337 N N . HIS A 1 102 ? -31.988 -8.336 23.063 1.00 54.10 135 HIS A N 9
ATOM 14338 C CA . HIS A 1 102 ? -32.501 -9.211 21.994 1.00 15.35 135 HIS A CA 9
ATOM 14339 C C . HIS A 1 102 ? -31.471 -9.358 20.848 1.00 24.21 135 HIS A C 9
ATOM 14340 O O . HIS A 1 102 ? -30.525 -10.166 20.993 1.00 37.22 135 HIS A O 9
ATOM 14356 N N . MET A 1 1 ? -16.601 12.276 -12.811 1.00 70.33 34 MET A N 10
ATOM 14357 C CA . MET A 1 1 ? -16.739 10.840 -12.447 1.00 72.31 34 MET A CA 10
ATOM 14358 C C . MET A 1 1 ? -18.198 10.376 -12.543 1.00 42.43 34 MET A C 10
ATOM 14359 O O . MET A 1 1 ? -19.112 11.080 -12.113 1.00 32.21 34 MET A O 10
ATOM 14375 N N . ASP A 1 2 ? -18.405 9.187 -13.103 1.00 61.43 35 ASP A N 10
ATOM 14376 C CA . ASP A 1 2 ? -19.740 8.590 -13.205 1.00 21.23 35 ASP A CA 10
ATOM 14377 C C . ASP A 1 2 ? -19.756 7.189 -12.575 1.00 21.24 35 ASP A C 10
ATOM 14378 O O . ASP A 1 2 ? -18.903 6.353 -12.882 1.00 4.05 35 ASP A O 10
ATOM 14387 N N . THR A 1 3 ? -20.728 6.950 -11.691 1.00 1.43 36 THR A N 10
ATOM 14388 C CA . THR A 1 3 ? -20.905 5.645 -11.029 1.00 33.31 36 THR A CA 10
ATOM 14389 C C . THR A 1 3 ? -19.803 5.360 -9.994 1.00 71.33 36 THR A C 10
ATOM 14390 O O . THR A 1 3 ? -18.638 5.156 -10.343 1.00 33.11 36 THR A O 10
ATOM 14401 N N . ASN A 1 4 ? -20.180 5.341 -8.713 1.00 63.05 37 ASN A N 10
ATOM 14402 C CA . ASN A 1 4 ? -19.229 5.050 -7.632 1.00 3.43 37 ASN A CA 10
ATOM 14403 C C . ASN A 1 4 ? -18.715 3.604 -7.687 1.00 62.24 37 ASN A C 10
ATOM 14404 O O . ASN A 1 4 ? -19.256 2.706 -7.043 1.00 0.43 37 ASN A O 10
ATOM 14415 N N . ASN A 1 5 ? -17.675 3.382 -8.484 1.00 72.24 38 ASN A N 10
ATOM 14416 C CA . ASN A 1 5 ? -17.035 2.072 -8.562 1.00 25.52 38 ASN A CA 10
ATOM 14417 C C . ASN A 1 5 ? -16.154 1.830 -7.323 1.00 43.31 38 ASN A C 10
ATOM 14418 O O . ASN A 1 5 ? -14.972 2.182 -7.308 1.00 44.21 38 ASN A O 10
ATOM 14429 N N . PHE A 1 6 ? -16.770 1.290 -6.269 1.00 30.52 39 PHE A N 10
ATOM 14430 C CA . PHE A 1 6 ? -16.059 0.916 -5.031 1.00 14.00 39 PHE A CA 10
ATOM 14431 C C . PHE A 1 6 ? -14.761 0.133 -5.310 1.00 42.51 39 PHE A C 10
ATOM 14432 O O . PHE A 1 6 ? -14.783 -1.067 -5.590 1.00 44.44 39 PHE A O 10
ATOM 14449 N N . THR A 1 7 ? -13.631 0.836 -5.230 1.00 15.05 40 THR A N 10
ATOM 14450 C CA . THR A 1 7 ? -12.304 0.239 -5.436 1.00 41.42 40 THR A CA 10
ATOM 14451 C C . THR A 1 7 ? -11.292 0.774 -4.416 1.00 51.33 40 THR A C 10
ATOM 14452 O O . THR A 1 7 ? -11.507 1.817 -3.790 1.00 42.14 40 THR A O 10
ATOM 14463 N N . VAL A 1 8 ? -10.191 0.049 -4.249 1.00 23.42 41 VAL A N 10
ATOM 14464 C CA . VAL A 1 8 ? -9.115 0.460 -3.341 1.00 72.55 41 VAL A CA 10
ATOM 14465 C C . VAL A 1 8 ? -7.777 0.567 -4.076 1.00 44.42 41 VAL A C 10
ATOM 14466 O O . VAL A 1 8 ? -7.341 -0.373 -4.733 1.00 45.10 41 VAL A O 10
ATOM 14479 N N . LYS A 1 9 ? -7.123 1.713 -3.958 1.00 4.44 42 LYS A N 10
ATOM 14480 C CA . LYS A 1 9 ? -5.803 1.905 -4.556 1.00 62.53 42 LYS A CA 10
ATOM 14481 C C . LYS A 1 9 ? -4.697 1.555 -3.556 1.00 73.43 42 LYS A C 10
ATOM 14482 O O . LYS A 1 9 ? -4.774 1.921 -2.388 1.00 64.30 42 LYS A O 10
ATOM 14501 N N . VAL A 1 10 ? -3.665 0.864 -4.015 1.00 14.32 43 VAL A N 10
ATOM 14502 C CA . VAL A 1 10 ? -2.524 0.531 -3.161 1.00 14.40 43 VAL A CA 10
ATOM 14503 C C . VAL A 1 10 ? -1.242 1.223 -3.661 1.00 31.05 43 VAL A C 10
ATOM 14504 O O . VAL A 1 10 ? -0.743 0.921 -4.745 1.00 64.34 43 VAL A O 10
ATOM 14517 N N . GLU A 1 11 ? -0.727 2.164 -2.874 1.00 60.15 44 GLU A N 10
ATOM 14518 C CA . GLU A 1 11 ? 0.530 2.857 -3.203 1.00 64.01 44 GLU A CA 10
ATOM 14519 C C . GLU A 1 11 ? 1.707 2.352 -2.357 1.00 74.00 44 GLU A C 10
ATOM 14520 O O . GLU A 1 11 ? 1.529 1.858 -1.240 1.00 31.04 44 GLU A O 10
ATOM 14532 N N . TYR A 1 12 ? 2.917 2.503 -2.893 1.00 53.42 45 TYR A N 10
ATOM 14533 C CA . TYR A 1 12 ? 4.144 2.105 -2.191 1.00 24.11 45 TYR A CA 10
ATOM 14534 C C . TYR A 1 12 ? 5.106 3.294 -2.121 1.00 73.12 45 TYR A C 10
ATOM 14535 O O . TYR A 1 12 ? 5.740 3.655 -3.115 1.00 0.01 45 TYR A O 10
ATOM 14553 N N . VAL A 1 13 ? 5.210 3.913 -0.950 1.00 63.32 46 VAL A N 10
ATOM 14554 C CA . VAL A 1 13 ? 5.937 5.181 -0.815 1.00 11.44 46 VAL A CA 10
ATOM 14555 C C . VAL A 1 13 ? 7.068 5.115 0.227 1.00 23.03 46 VAL A C 10
ATOM 14556 O O . VAL A 1 13 ? 7.032 4.311 1.157 1.00 54.34 46 VAL A O 10
ATOM 14569 N N . ASP A 1 14 ? 8.078 5.963 0.045 1.00 53.32 47 ASP A N 10
ATOM 14570 C CA . ASP A 1 14 ? 9.122 6.162 1.053 1.00 10.21 47 ASP A CA 10
ATOM 14571 C C . ASP A 1 14 ? 8.521 6.960 2.230 1.00 22.14 47 ASP A C 10
ATOM 14572 O O . ASP A 1 14 ? 7.463 7.580 2.091 1.00 1.01 47 ASP A O 10
ATOM 14581 N N . ALA A 1 15 ? 9.193 6.962 3.368 1.00 20.44 48 ALA A N 10
ATOM 14582 C CA . ALA A 1 15 ? 8.707 7.666 4.565 1.00 11.41 48 ALA A CA 10
ATOM 14583 C C . ALA A 1 15 ? 8.605 9.198 4.377 1.00 55.14 48 ALA A C 10
ATOM 14584 O O . ALA A 1 15 ? 8.245 9.921 5.311 1.00 54.35 48 ALA A O 10
ATOM 14591 N N . ASP A 1 16 ? 8.922 9.691 3.178 1.00 0.22 49 ASP A N 10
ATOM 14592 C CA . ASP A 1 16 ? 8.744 11.110 2.845 1.00 1.44 49 ASP A CA 10
ATOM 14593 C C . ASP A 1 16 ? 7.310 11.373 2.361 1.00 25.31 49 ASP A C 10
ATOM 14594 O O . ASP A 1 16 ? 6.811 12.500 2.416 1.00 3.30 49 ASP A O 10
ATOM 14603 N N . GLY A 1 17 ? 6.656 10.315 1.889 1.00 63.33 50 GLY A N 10
ATOM 14604 C CA . GLY A 1 17 ? 5.324 10.435 1.312 1.00 10.21 50 GLY A CA 10
ATOM 14605 C C . GLY A 1 17 ? 5.332 10.321 -0.209 1.00 34.25 50 GLY A C 10
ATOM 14606 O O . GLY A 1 17 ? 4.277 10.333 -0.847 1.00 50.00 50 GLY A O 10
ATOM 14610 N N . ALA A 1 18 ? 6.526 10.217 -0.789 1.00 11.01 51 ALA A N 10
ATOM 14611 C CA . ALA A 1 18 ? 6.687 10.064 -2.241 1.00 41.23 51 ALA A CA 10
ATOM 14612 C C . ALA A 1 18 ? 6.791 8.584 -2.625 1.00 53.52 51 ALA A C 10
ATOM 14613 O O . ALA A 1 18 ? 7.521 7.822 -1.990 1.00 21.24 51 ALA A O 10
ATOM 14620 N N . GLU A 1 19 ? 6.066 8.177 -3.665 1.00 45.44 52 GLU A N 10
ATOM 14621 C CA . GLU A 1 19 ? 6.010 6.763 -4.050 1.00 33.11 52 GLU A CA 10
ATOM 14622 C C . GLU A 1 19 ? 7.264 6.323 -4.819 1.00 51.10 52 GLU A C 10
ATOM 14623 O O . GLU A 1 19 ? 7.794 7.040 -5.671 1.00 34.24 52 GLU A O 10
ATOM 14635 N N . ILE A 1 20 ? 7.727 5.128 -4.499 1.00 53.02 53 ILE A N 10
ATOM 14636 C CA . ILE A 1 20 ? 8.970 4.582 -5.047 1.00 30.32 53 ILE A CA 10
ATOM 14637 C C . ILE A 1 20 ? 8.696 3.425 -6.013 1.00 12.00 53 ILE A C 10
ATOM 14638 O O . ILE A 1 20 ? 9.619 2.853 -6.594 1.00 62.52 53 ILE A O 10
ATOM 14654 N N . ALA A 1 21 ? 7.4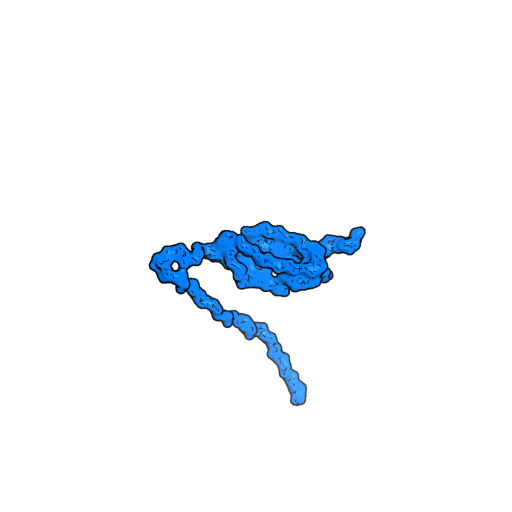22 3.103 -6.199 1.00 22.11 54 ALA A N 10
ATOM 14655 C CA . ALA A 1 21 ? 7.036 1.915 -6.963 1.00 22.05 54 ALA A CA 10
ATOM 14656 C C . ALA A 1 21 ? 5.644 2.080 -7.588 1.00 41.05 54 ALA A C 10
ATOM 14657 O O . ALA A 1 21 ? 4.799 2.791 -7.039 1.00 11.33 54 ALA A O 10
ATOM 14664 N N . PRO A 1 22 ? 5.397 1.439 -8.756 1.00 34.43 55 PRO A N 10
ATOM 14665 C CA . PRO A 1 22 ? 4.077 1.468 -9.424 1.00 31.21 55 PRO A CA 10
ATOM 14666 C C . PRO A 1 22 ? 2.904 1.147 -8.481 1.00 55.45 55 PRO A C 10
ATOM 14667 O O . PRO A 1 22 ? 3.031 0.342 -7.555 1.00 22.41 55 PRO A O 10
ATOM 14678 N N . SER A 1 23 ? 1.759 1.779 -8.735 1.00 50.11 56 SER A N 10
ATOM 14679 C CA . SER A 1 23 ? 0.582 1.647 -7.868 1.00 11.45 56 SER A CA 10
ATOM 14680 C C . SER A 1 23 ? -0.390 0.568 -8.367 1.00 51.44 56 SER A C 10
ATOM 14681 O O . SER A 1 23 ? -0.457 0.277 -9.561 1.00 14.44 56 SER A O 10
ATOM 14689 N N . ASP A 1 24 ? -1.157 0.005 -7.441 1.00 60.31 57 ASP A N 10
ATOM 14690 C CA . ASP A 1 24 ? -2.154 -1.029 -7.754 1.00 52.10 57 ASP A CA 10
ATOM 14691 C C . ASP A 1 24 ? -3.576 -0.556 -7.418 1.00 12.13 57 ASP A C 10
ATOM 14692 O O . ASP A 1 24 ? -3.764 0.467 -6.759 1.00 61.40 57 ASP A O 10
ATOM 14701 N N . THR A 1 25 ? -4.578 -1.291 -7.892 1.00 55.22 58 THR A N 10
ATOM 14702 C CA . THR A 1 25 ? -5.980 -0.974 -7.584 1.00 62.32 58 THR A CA 10
ATOM 14703 C C . THR A 1 25 ? -6.818 -2.248 -7.408 1.00 74.10 58 THR A C 10
ATOM 14704 O O . THR A 1 25 ? -7.155 -2.926 -8.378 1.00 14.51 58 THR A O 10
ATOM 14715 N N . LEU A 1 26 ? -7.139 -2.569 -6.159 1.00 31.31 59 LEU A N 10
ATOM 14716 C CA . LEU A 1 26 ? -7.952 -3.743 -5.833 1.00 11.01 59 LEU A CA 10
ATOM 14717 C C . LEU A 1 26 ? -9.454 -3.443 -5.972 1.00 62.31 59 LEU A C 10
ATOM 14718 O O . LEU A 1 26 ? -9.991 -2.573 -5.284 1.00 24.25 59 LEU A O 10
ATOM 14734 N N . THR A 1 27 ? -10.123 -4.161 -6.872 1.00 15.44 60 THR A N 10
ATOM 14735 C CA . THR A 1 27 ? -11.577 -4.020 -7.060 1.00 74.01 60 THR A CA 10
ATOM 14736 C C . THR A 1 27 ? -12.335 -5.061 -6.223 1.00 21.15 60 THR A C 10
ATOM 14737 O O . THR A 1 27 ? -13.563 -5.029 -6.117 1.00 23.11 60 THR A O 10
ATOM 14748 N N . ASP A 1 28 ? -11.579 -5.985 -5.637 1.00 61.41 61 ASP A N 10
ATOM 14749 C CA . ASP A 1 28 ? -12.126 -7.063 -4.809 1.00 25.24 61 ASP A CA 10
ATOM 14750 C C . ASP A 1 28 ? -12.811 -6.523 -3.544 1.00 72.10 61 ASP A C 10
ATOM 14751 O O . ASP A 1 28 ? -12.280 -5.636 -2.879 1.00 73.01 61 ASP A O 10
ATOM 14760 N N . TYR A 1 29 ? -13.986 -7.071 -3.214 1.00 23.14 62 TYR A N 10
ATOM 14761 C CA . TYR A 1 29 ? -14.704 -6.677 -1.995 1.00 35.02 62 TYR A CA 10
ATOM 14762 C C . TYR A 1 29 ? -13.806 -6.823 -0.757 1.00 54.44 62 TYR A C 10
ATOM 14763 O O . TYR A 1 29 ? -13.751 -5.937 0.087 1.00 3.11 62 TYR A O 10
ATOM 14781 N N . HIS A 1 30 ? -13.119 -7.953 -0.643 1.00 55.31 63 HIS A N 10
ATOM 14782 C CA . HIS A 1 30 ? -12.110 -8.124 0.402 1.00 73.34 63 HIS A CA 10
ATOM 14783 C C . HIS A 1 30 ? -10.740 -7.660 -0.087 1.00 24.50 63 HIS A C 10
ATOM 14784 O O . HIS A 1 30 ? -9.926 -8.462 -0.553 1.00 11.00 63 HIS A O 10
ATOM 14799 N N . TYR A 1 31 ? -10.496 -6.359 -0.000 1.00 72.32 64 TYR A N 10
ATOM 14800 C CA . TYR A 1 31 ? -9.215 -5.809 -0.411 1.00 4.02 64 TYR A CA 10
ATOM 14801 C C . TYR A 1 31 ? -8.125 -6.164 0.613 1.00 54.21 64 TYR A C 10
ATOM 14802 O O . TYR A 1 31 ? -7.921 -5.480 1.616 1.00 70.20 64 TYR A O 10
ATOM 14820 N N . VAL A 1 32 ? -7.465 -7.285 0.373 1.00 5.13 65 VAL A N 10
ATOM 14821 C CA . VAL A 1 32 ? -6.365 -7.730 1.221 1.00 60.02 65 VAL A CA 10
ATOM 14822 C C . VAL A 1 32 ? -5.031 -7.472 0.504 1.00 34.02 65 VAL A C 10
ATOM 14823 O O . VAL A 1 32 ? -4.694 -8.145 -0.472 1.00 53.42 65 VAL A O 10
ATOM 14836 N N . SER A 1 33 ? -4.282 -6.486 0.993 1.00 11.01 66 SER A N 10
ATOM 14837 C CA . SER A 1 33 ? -3.071 -6.010 0.305 1.00 0.24 66 SER A CA 10
ATOM 14838 C C . SER A 1 33 ? -1.796 -6.694 0.817 1.00 22.34 66 SER A C 10
ATOM 14839 O O . SER A 1 33 ? -1.762 -7.239 1.921 1.00 54.34 66 SER A O 10
ATOM 14847 N N . THR A 1 34 ? -0.747 -6.660 -0.007 1.00 54.31 67 THR A N 10
ATOM 14848 C CA . THR A 1 34 ? 0.558 -7.242 0.343 1.00 43.02 67 THR A CA 10
ATOM 14849 C C . THR A 1 34 ? 1.717 -6.292 -0.010 1.00 53.02 67 THR A C 10
ATOM 14850 O O . THR A 1 34 ? 1.731 -5.691 -1.091 1.00 15.42 67 THR A O 10
ATOM 14861 N N . PRO A 1 35 ? 2.708 -6.141 0.900 1.00 10.14 68 PRO A N 10
ATOM 14862 C CA . PRO A 1 35 ? 3.897 -5.302 0.652 1.00 24.24 68 PRO A CA 10
ATOM 14863 C C . PRO A 1 35 ? 4.854 -5.914 -0.387 1.00 61.03 68 PRO A C 10
ATOM 14864 O O . PRO A 1 35 ? 5.379 -7.013 -0.197 1.00 20.31 68 PRO A O 10
ATOM 14875 N N . LYS A 1 36 ? 5.089 -5.190 -1.479 1.00 33.34 69 LYS A N 10
ATOM 14876 C CA . LYS A 1 36 ? 5.983 -5.657 -2.543 1.00 11.44 69 LYS A CA 10
ATOM 14877 C C . LYS A 1 36 ? 7.451 -5.651 -2.111 1.00 42.34 69 LYS A C 10
ATOM 14878 O O . LYS A 1 36 ? 7.870 -4.868 -1.255 1.00 62.43 69 LYS A O 10
ATOM 14897 N N . ASP A 1 37 ? 8.220 -6.544 -2.713 1.00 44.11 70 ASP A N 10
ATOM 14898 C CA . ASP A 1 37 ? 9.643 -6.661 -2.427 1.00 1.03 70 ASP A CA 10
ATOM 14899 C C . ASP A 1 37 ? 10.447 -5.633 -3.240 1.00 61.12 70 ASP A C 10
ATOM 14900 O O . ASP A 1 37 ? 10.866 -5.900 -4.371 1.00 2.25 70 ASP A O 10
ATOM 14909 N N . ILE A 1 38 ? 10.625 -4.446 -2.670 1.00 22.13 71 ILE A N 10
ATOM 14910 C CA . ILE A 1 38 ? 11.347 -3.362 -3.344 1.00 12.24 71 ILE A CA 10
ATOM 14911 C C . ILE A 1 38 ? 12.862 -3.456 -3.078 1.00 51.14 71 ILE A C 10
ATOM 14912 O O . ILE A 1 38 ? 13.302 -3.337 -1.932 1.00 3.42 71 ILE A O 10
ATOM 14928 N N . PRO A 1 39 ? 13.684 -3.669 -4.130 1.00 60.24 72 PRO A N 10
ATOM 14929 C CA . PRO A 1 39 ? 15.144 -3.830 -3.980 1.00 23.25 72 PRO A CA 10
ATOM 14930 C C . PRO A 1 39 ? 15.837 -2.564 -3.435 1.00 54.12 72 PRO A C 10
ATOM 14931 O O . PRO A 1 39 ? 15.972 -1.563 -4.139 1.00 54.23 72 PRO A O 10
ATOM 14942 N N . GLY A 1 40 ? 16.278 -2.622 -2.175 1.00 51.23 73 GLY A N 10
ATOM 14943 C CA . GLY A 1 40 ? 16.940 -1.478 -1.549 1.00 12.03 73 GLY A CA 10
ATOM 14944 C C . GLY A 1 40 ? 16.051 -0.739 -0.552 1.00 64.51 73 GLY A C 10
ATOM 14945 O O . GLY A 1 40 ? 16.476 0.239 0.063 1.00 70.05 73 GLY A O 10
ATOM 14949 N N . TYR A 1 41 ? 14.810 -1.198 -0.396 1.00 34.44 74 TYR A N 10
ATOM 14950 C CA . TYR A 1 41 ? 13.867 -0.584 0.548 1.00 43.43 74 TYR A CA 10
ATOM 14951 C C . TYR A 1 41 ? 13.354 -1.579 1.604 1.00 43.50 74 TYR A C 10
ATOM 14952 O O . TYR A 1 41 ? 13.269 -2.784 1.368 1.00 63.15 74 TYR A O 10
ATOM 14970 N N . LYS A 1 42 ? 13.026 -1.039 2.774 1.00 1.45 75 LYS A N 10
ATOM 14971 C CA . LYS A 1 42 ? 12.542 -1.819 3.919 1.00 24.42 75 LYS A CA 10
ATOM 14972 C C . LYS A 1 42 ? 11.124 -1.382 4.310 1.00 1.44 75 LYS A C 10
ATOM 14973 O O . LYS A 1 42 ? 10.867 -0.188 4.448 1.00 14.11 75 LYS A O 10
ATOM 14992 N N . LEU A 1 43 ? 10.205 -2.331 4.492 1.00 55.13 76 LEU A N 10
ATOM 14993 C CA . LEU A 1 43 ? 8.853 -1.993 4.943 1.00 54.42 76 LEU A CA 10
ATOM 14994 C C . LEU A 1 43 ? 8.876 -1.460 6.383 1.00 51.14 76 LEU A C 10
ATOM 14995 O O . LEU A 1 43 ? 9.110 -2.208 7.336 1.00 1.22 76 LEU A O 10
ATOM 15011 N N . ARG A 1 44 ? 8.645 -0.160 6.535 1.00 0.33 77 ARG A N 10
ATOM 15012 C CA . ARG A 1 44 ? 8.633 0.476 7.853 1.00 33.20 77 ARG A CA 10
ATOM 15013 C C . ARG A 1 44 ? 7.432 0.007 8.679 1.00 24.54 77 ARG A C 10
ATOM 15014 O O . ARG A 1 44 ? 7.580 -0.417 9.827 1.00 21.11 77 ARG A O 10
ATOM 15035 N N . GLU A 1 45 ? 6.244 0.086 8.086 1.00 64.30 78 GLU A N 10
ATOM 15036 C CA . GLU A 1 45 ? 5.007 -0.284 8.778 1.00 23.24 78 GLU A CA 10
ATOM 15037 C C . GLU A 1 45 ? 3.844 -0.484 7.794 1.00 64.11 78 GLU A C 10
ATOM 15038 O O . GLU A 1 45 ? 3.884 -0.013 6.653 1.00 14.05 78 GLU A O 10
ATOM 15050 N N . ILE A 1 46 ? 2.814 -1.191 8.246 1.00 74.13 79 ILE A N 10
ATOM 15051 C CA . ILE A 1 46 ? 1.640 -1.480 7.421 1.00 40.11 79 ILE A CA 10
ATOM 15052 C C . ILE A 1 46 ? 0.457 -0.551 7.767 1.00 42.43 79 ILE A C 10
ATOM 15053 O O . ILE A 1 46 ? 0.107 -0.390 8.939 1.00 65.41 79 ILE A O 10
ATOM 15069 N N . PRO A 1 47 ? -0.171 0.080 6.749 1.00 23.53 80 PRO A N 10
ATOM 15070 C CA . PRO A 1 47 ? -1.322 0.982 6.956 1.00 75.23 80 PRO A CA 10
ATOM 15071 C C . PRO A 1 47 ? -2.527 0.297 7.635 1.00 32.52 80 PRO A C 10
ATOM 15072 O O . PRO A 1 47 ? -2.816 -0.878 7.395 1.00 15.14 80 PRO A O 10
ATOM 15083 N N . HIS A 1 48 ? -3.244 1.062 8.465 1.00 75.42 81 HIS A N 10
ATOM 15084 C CA . HIS A 1 48 ? -4.380 0.541 9.248 1.00 74.44 81 HIS A CA 10
ATOM 15085 C C . HIS A 1 48 ? -5.519 -0.021 8.367 1.00 22.33 81 HIS A C 10
ATOM 15086 O O . HIS A 1 48 ? -6.441 -0.662 8.871 1.00 40.43 81 HIS A O 10
ATOM 15101 N N . ASN A 1 49 ? -5.463 0.234 7.062 1.00 54.32 82 ASN A N 10
ATOM 15102 C CA . ASN A 1 49 ? -6.506 -0.224 6.132 1.00 22.45 82 ASN A CA 10
ATOM 15103 C C . ASN A 1 49 ? -5.948 -1.206 5.088 1.00 32.24 82 ASN A C 10
ATOM 15104 O O . ASN A 1 49 ? -6.515 -1.364 4.015 1.00 75.14 82 ASN A O 10
ATOM 15115 N N . ALA A 1 50 ? -4.850 -1.881 5.416 1.00 24.41 83 ALA A N 10
ATOM 15116 C CA . ALA A 1 50 ? -4.204 -2.806 4.473 1.00 22.42 83 ALA A CA 10
ATOM 15117 C C . ALA A 1 50 ? -5.086 -4.018 4.133 1.00 64.11 83 ALA A C 10
ATOM 15118 O O . ALA A 1 50 ? -4.993 -4.575 3.034 1.00 75.50 83 ALA A O 10
ATOM 15125 N N . THR A 1 51 ? -5.930 -4.435 5.077 1.00 32.42 84 THR A N 10
ATOM 15126 C CA . THR A 1 51 ? -6.799 -5.607 4.878 1.00 23.03 84 THR A CA 10
ATOM 15127 C C . THR A 1 51 ? -8.214 -5.359 5.426 1.00 61.41 84 THR A C 10
ATOM 15128 O O . THR A 1 51 ? -8.377 -4.847 6.534 1.00 34.45 84 THR A O 10
ATOM 15139 N N . GLY A 1 52 ? -9.230 -5.715 4.639 1.00 25.42 85 GLY A N 10
ATOM 15140 C CA . GLY A 1 52 ? -10.615 -5.596 5.093 1.00 21.31 85 GLY A CA 10
ATOM 15141 C C . GLY A 1 52 ? -11.632 -5.716 3.960 1.00 4.33 85 GLY A C 10
ATOM 15142 O O . GLY A 1 52 ? -11.312 -6.198 2.871 1.00 21.00 85 GLY A O 10
ATOM 15146 N N . ASN A 1 53 ? -12.867 -5.296 4.222 1.00 3.34 86 ASN A N 10
ATOM 15147 C CA . ASN A 1 53 ? -13.922 -5.283 3.202 1.00 21.41 86 ASN A CA 10
ATOM 15148 C C . ASN A 1 53 ? -14.210 -3.854 2.722 1.00 53.00 86 ASN A C 10
ATOM 15149 O O . ASN A 1 53 ? -14.246 -2.917 3.522 1.00 73.13 86 ASN A O 10
ATOM 15160 N N . ILE A 1 54 ? -14.403 -3.683 1.415 1.00 63.20 87 ILE A N 10
ATOM 15161 C CA . ILE A 1 54 ? -14.705 -2.367 0.851 1.00 74.14 87 ILE A CA 10
ATOM 15162 C C . ILE A 1 54 ? -16.072 -1.870 1.335 1.00 75.42 87 ILE A C 10
ATOM 15163 O O . ILE A 1 54 ? -17.118 -2.205 0.772 1.00 53.55 87 ILE A O 10
ATOM 15179 N N . THR A 1 55 ? -16.051 -1.084 2.401 1.00 62.33 88 THR A N 10
ATOM 15180 C CA . THR A 1 55 ? -17.273 -0.511 2.970 1.00 74.52 88 THR A CA 10
ATOM 15181 C C . THR A 1 55 ? -17.483 0.922 2.472 1.00 42.13 88 THR A C 10
ATOM 15182 O O . THR A 1 55 ? -18.603 1.432 2.449 1.00 41.34 88 THR A O 10
ATOM 15193 N N . ASP A 1 56 ? -16.389 1.560 2.071 1.00 40.31 89 ASP A N 10
ATOM 15194 C CA . ASP A 1 56 ? -16.426 2.896 1.473 1.00 15.41 89 ASP A CA 10
ATOM 15195 C C . ASP A 1 56 ? -15.658 2.905 0.142 1.00 75.23 89 ASP A C 10
ATOM 15196 O O . ASP A 1 56 ? -14.790 2.064 -0.086 1.00 43.04 89 ASP A O 10
ATOM 15205 N N . THR A 1 57 ? -15.981 3.850 -0.737 1.00 71.33 90 THR A N 10
ATOM 15206 C CA . THR A 1 57 ? -15.305 3.954 -2.042 1.00 4.13 90 THR A CA 10
ATOM 15207 C C . THR A 1 57 ? -14.120 4.929 -1.982 1.00 33.43 90 THR A C 10
ATOM 15208 O O . THR A 1 57 ? -14.050 5.788 -1.095 1.00 23.13 90 THR A O 10
ATOM 15219 N N . GLY A 1 58 ? -13.189 4.790 -2.924 1.00 52.32 91 GLY A N 10
ATOM 15220 C CA . GLY A 1 58 ? -12.012 5.656 -2.961 1.00 11.30 91 GLY A CA 10
ATOM 15221 C C . GLY A 1 58 ? -11.063 5.455 -1.779 1.00 53.10 91 GLY A C 10
ATOM 15222 O O . GLY A 1 58 ? -10.544 6.426 -1.220 1.00 2.12 91 GLY A O 10
ATOM 15226 N N . ILE A 1 59 ? -10.831 4.199 -1.401 1.00 33.12 92 ILE A N 10
ATOM 15227 C CA . ILE A 1 59 ? -9.921 3.875 -0.294 1.00 22.13 92 ILE A CA 10
ATOM 15228 C C . ILE A 1 59 ? -8.475 3.736 -0.801 1.00 25.15 92 ILE A C 10
ATOM 15229 O O . ILE A 1 59 ? -8.239 3.186 -1.876 1.00 31.32 92 ILE A O 10
ATOM 15245 N N . ILE A 1 60 ? -7.507 4.240 -0.031 1.00 44.35 93 ILE A N 10
ATOM 15246 C CA . ILE A 1 60 ? -6.095 4.186 -0.435 1.00 63.10 93 ILE A CA 10
ATOM 15247 C C . ILE A 1 60 ? -5.221 3.473 0.610 1.00 52.11 93 ILE A C 10
ATOM 15248 O O . ILE A 1 60 ? -4.995 3.987 1.709 1.00 43.14 93 ILE A O 10
ATOM 15264 N N . VAL A 1 61 ? -4.746 2.285 0.258 1.00 1.12 94 VAL A N 10
ATOM 15265 C CA . VAL A 1 61 ? -3.781 1.547 1.075 1.00 12.30 94 VAL A CA 10
ATOM 15266 C C . VAL A 1 61 ? -2.347 1.940 0.680 1.00 42.21 94 VAL A C 10
ATOM 15267 O O . VAL A 1 61 ? -1.868 1.585 -0.394 1.00 62.01 94 VAL A O 10
ATOM 15280 N N . ARG A 1 62 ? -1.667 2.681 1.545 1.00 52.31 95 ARG A N 10
ATOM 15281 C CA . ARG A 1 62 ? -0.339 3.212 1.222 1.00 35.21 95 ARG A CA 10
ATOM 15282 C C . ARG A 1 62 ? 0.731 2.665 2.180 1.00 40.42 95 ARG A C 10
ATOM 15283 O O . ARG A 1 62 ? 0.749 3.004 3.363 1.00 14.31 95 ARG A O 10
ATOM 15304 N N . TYR A 1 63 ? 1.612 1.810 1.662 1.00 45.41 96 TYR A N 10
ATOM 15305 C CA . TYR A 1 63 ? 2.693 1.221 2.462 1.00 34.52 96 TYR A CA 10
ATOM 15306 C C . TYR A 1 63 ? 3.893 2.170 2.582 1.00 30.21 96 TYR A C 10
ATOM 15307 O O . TYR A 1 63 ? 4.283 2.824 1.611 1.00 50.51 96 TYR A O 10
ATOM 15325 N N . ILE A 1 64 ? 4.472 2.227 3.781 1.00 52.41 97 ILE A N 10
ATOM 15326 C CA . ILE A 1 64 ? 5.612 3.102 4.066 1.00 70.22 97 ILE A CA 10
ATOM 15327 C C . ILE A 1 64 ? 6.929 2.305 4.090 1.00 23.31 97 ILE A C 10
ATOM 15328 O O . ILE A 1 64 ? 7.059 1.328 4.830 1.00 42.04 97 ILE A O 10
ATOM 15344 N N . TYR A 1 65 ? 7.901 2.727 3.280 1.00 3.43 98 TYR A N 10
ATOM 15345 C CA . TYR A 1 65 ? 9.219 2.078 3.235 1.00 3.03 98 TYR A CA 10
ATOM 15346 C C . TYR A 1 65 ? 10.351 3.052 3.593 1.00 31.05 98 TYR A C 10
ATOM 15347 O O . TYR A 1 65 ? 10.202 4.273 3.523 1.00 10.12 98 TYR A O 10
ATOM 15365 N N . ASP A 1 66 ? 11.483 2.481 3.984 1.00 4.33 99 ASP A N 10
ATOM 15366 C CA . ASP A 1 66 ? 12.713 3.233 4.222 1.00 23.02 99 ASP A CA 10
ATOM 15367 C C . ASP A 1 66 ? 13.819 2.757 3.268 1.00 41.22 99 ASP A C 10
ATOM 15368 O O . ASP A 1 66 ? 13.997 1.551 3.087 1.00 64.31 99 ASP A O 10
ATOM 15377 N N . LYS A 1 67 ? 14.555 3.678 2.648 1.00 10.11 100 LYS A N 10
ATOM 15378 C CA . LYS A 1 67 ? 15.682 3.277 1.799 1.00 43.32 100 LYS A CA 10
ATOM 15379 C C . LYS A 1 67 ? 16.829 2.751 2.673 1.00 11.02 100 LYS A C 10
ATOM 15380 O O . LYS A 1 67 ? 17.401 3.488 3.481 1.00 42.31 100 LYS A O 10
ATOM 15399 N N . ILE A 1 68 ? 17.149 1.472 2.515 1.00 3.22 101 ILE A N 10
ATOM 15400 C CA . ILE A 1 68 ? 18.098 0.794 3.401 1.00 0.43 101 ILE A CA 10
ATOM 15401 C C . ILE A 1 68 ? 19.530 1.325 3.224 1.00 54.11 101 ILE A C 10
ATOM 15402 O O . ILE A 1 68 ? 20.206 1.017 2.241 1.00 43.43 101 ILE A O 10
ATOM 15418 N N . ILE A 1 69 ? 19.978 2.126 4.184 1.00 33.53 102 ILE A N 10
ATOM 15419 C CA . ILE A 1 69 ? 21.340 2.670 4.181 1.00 75.34 102 ILE A CA 10
ATOM 15420 C C . ILE A 1 69 ? 22.282 1.780 4.998 1.00 53.01 102 ILE A C 10
ATOM 15421 O O . ILE A 1 69 ? 23.486 1.718 4.746 1.00 62.03 102 ILE A O 10
ATOM 15437 N N . ASP A 1 70 ? 21.708 1.080 5.963 1.00 75.42 103 ASP A N 10
ATOM 15438 C CA . ASP A 1 70 ? 22.457 0.193 6.848 1.00 50.52 103 ASP A CA 10
ATOM 15439 C C . ASP A 1 70 ? 22.301 -1.278 6.429 1.00 44.15 103 ASP A C 10
ATOM 15440 O O . ASP A 1 70 ? 21.240 -1.878 6.615 1.00 12.23 103 ASP A O 10
ATOM 15449 N N . VAL A 1 71 ? 23.352 -1.857 5.852 1.00 54.33 104 VAL A N 10
ATOM 15450 C CA . VAL A 1 71 ? 23.329 -3.270 5.463 1.00 75.51 104 VAL A CA 10
ATOM 15451 C C . VAL A 1 71 ? 24.468 -4.065 6.115 1.00 11.21 104 VAL A C 10
ATOM 15452 O O . VAL A 1 71 ? 25.591 -4.112 5.615 1.00 23.12 104 VAL A O 10
ATOM 15465 N N . SER A 1 72 ? 24.164 -4.669 7.261 1.00 12.53 105 SER A N 10
ATOM 15466 C CA . SER A 1 72 ? 25.078 -5.623 7.901 1.00 24.43 105 SER A CA 10
ATOM 15467 C C . SER A 1 72 ? 25.269 -6.850 7.000 1.00 50.23 105 SER A C 10
ATOM 15468 O O . SER A 1 72 ? 26.269 -7.564 7.085 1.00 64.51 105 SER A O 10
ATOM 15476 N N . TYR A 1 73 ? 24.277 -7.077 6.138 1.00 61.32 106 TYR A N 10
ATOM 15477 C CA . TYR A 1 73 ? 24.336 -8.105 5.100 1.00 24.45 106 TYR A CA 10
ATOM 15478 C C . TYR A 1 73 ? 25.498 -7.847 4.122 1.00 3.21 106 TYR A C 10
ATOM 15479 O O . TYR A 1 73 ? 25.415 -6.988 3.242 1.00 61.41 106 TYR A O 10
ATOM 15497 N N . VAL A 1 74 ? 26.583 -8.589 4.302 1.00 2.42 107 VAL A N 10
ATOM 15498 C CA . VAL A 1 74 ? 27.762 -8.473 3.439 1.00 42.10 107 VAL A CA 10
ATOM 15499 C C . VAL A 1 74 ? 27.614 -9.312 2.158 1.00 73.15 107 VAL A C 10
ATOM 15500 O O . VAL A 1 74 ? 26.893 -10.315 2.135 1.00 25.10 107 VAL A O 10
ATOM 15513 N N . ASP A 1 75 ? 28.303 -8.894 1.103 1.00 24.30 108 ASP A N 10
ATOM 15514 C CA . ASP A 1 75 ? 28.216 -9.552 -0.207 1.00 21.13 108 ASP A CA 10
ATOM 15515 C C . ASP A 1 75 ? 28.922 -10.920 -0.226 1.00 55.32 108 ASP A C 10
ATOM 15516 O O . ASP A 1 75 ? 30.153 -10.999 -0.258 1.00 13.42 108 ASP A O 10
ATOM 15525 N N . GLU A 1 76 ? 28.127 -11.984 -0.193 1.00 12.42 109 GLU A N 10
ATOM 15526 C CA . GLU A 1 76 ? 28.636 -13.358 -0.317 1.00 50.42 109 GLU A CA 10
ATOM 15527 C C . GLU A 1 76 ? 27.527 -14.289 -0.831 1.00 5.02 109 GLU A C 10
ATOM 15528 O O . GLU A 1 76 ? 27.679 -14.953 -1.861 1.00 15.44 109 GLU A O 10
ATOM 15540 N N . THR A 1 77 ? 26.417 -14.332 -0.095 1.00 14.12 110 THR A N 10
ATOM 15541 C CA . THR A 1 77 ? 25.240 -15.122 -0.479 1.00 45.43 110 THR A CA 10
ATOM 15542 C C . THR A 1 77 ? 23.953 -14.521 0.104 1.00 1.04 110 THR A C 10
ATOM 15543 O O . THR A 1 77 ? 23.973 -13.898 1.163 1.00 74.43 110 THR A O 10
ATOM 15554 N N . GLY A 1 78 ? 22.838 -14.724 -0.586 1.00 72.33 111 GLY A N 10
ATOM 15555 C CA . GLY A 1 78 ? 21.560 -14.181 -0.141 1.00 21.02 111 GLY A CA 10
ATOM 15556 C C . GLY A 1 78 ? 20.399 -14.676 -0.992 1.00 5.41 111 GLY A C 10
ATOM 15557 O O . GLY A 1 78 ? 20.441 -15.796 -1.513 1.00 35.41 111 GLY A O 10
ATOM 15561 N N . LYS A 1 79 ? 19.362 -13.855 -1.143 1.00 21.03 112 LYS A N 10
ATOM 15562 C CA . LYS A 1 79 ? 18.216 -14.220 -1.977 1.00 10.41 112 LYS A CA 10
ATOM 15563 C C . LYS A 1 79 ? 18.612 -14.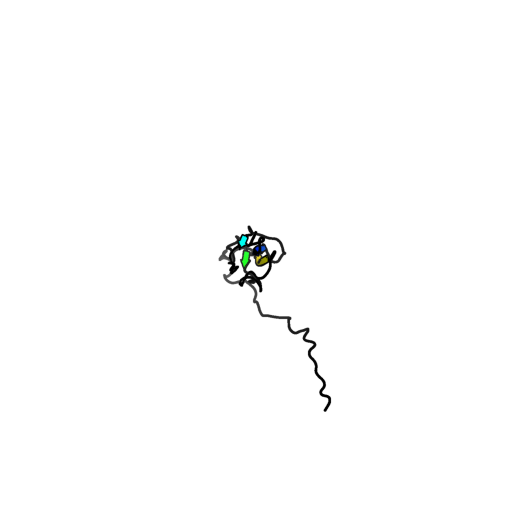293 -3.461 1.00 61.22 112 LYS A C 10
ATOM 15564 O O . LYS A 1 79 ? 19.447 -13.523 -3.937 1.00 10.34 112 LYS A O 10
ATOM 15583 N N . ASP A 1 80 ? 18.007 -15.229 -4.178 1.00 4.33 113 ASP A N 10
ATOM 15584 C CA . ASP A 1 80 ? 18.319 -15.462 -5.589 1.00 75.14 113 ASP A CA 10
ATOM 15585 C C . ASP A 1 80 ? 17.855 -14.303 -6.493 1.00 5.12 113 ASP A C 10
ATOM 15586 O O . ASP A 1 80 ? 16.666 -14.143 -6.777 1.00 30.24 113 ASP A O 10
ATOM 15595 N N . LEU A 1 81 ? 18.808 -13.487 -6.933 1.00 32.24 114 LEU A N 10
ATOM 15596 C CA . LEU A 1 81 ? 18.531 -12.388 -7.864 1.00 54.13 114 LEU A CA 10
ATOM 15597 C C . LEU A 1 81 ? 19.621 -12.294 -8.949 1.00 30.44 114 LEU A C 10
ATOM 15598 O O . LEU A 1 81 ? 20.818 -12.343 -8.653 1.00 42.14 114 LEU A O 10
ATOM 15614 N N . LEU A 1 82 ? 19.196 -12.168 -10.204 1.00 73.14 115 LEU A N 10
ATOM 15615 C CA . LEU A 1 82 ? 20.123 -12.166 -11.343 1.00 13.31 115 LEU A CA 10
ATOM 15616 C C . LEU A 1 82 ? 20.861 -10.825 -11.495 1.00 14.43 115 LEU A C 10
ATOM 15617 O O . LEU A 1 82 ? 20.370 -9.778 -11.070 1.00 43.43 115 LEU A O 10
ATOM 15633 N N . PRO A 1 83 ? 22.071 -10.853 -12.090 1.00 74.22 116 PRO A N 10
ATOM 15634 C CA . PRO A 1 83 ? 22.853 -9.634 -12.373 1.00 34.20 116 PRO A CA 10
ATOM 15635 C C . PRO A 1 83 ? 22.119 -8.646 -13.302 1.00 35.10 116 PRO A C 10
ATOM 15636 O O . PRO A 1 83 ? 22.259 -8.701 -14.527 1.00 25.04 116 PRO A O 10
ATOM 15647 N N . VAL A 1 84 ? 21.324 -7.755 -12.715 1.00 33.42 117 VAL A N 10
ATOM 15648 C CA . VAL A 1 84 ? 20.587 -6.745 -13.485 1.00 43.23 117 VAL A CA 10
ATOM 15649 C C . VAL A 1 84 ? 20.727 -5.343 -12.859 1.00 31.52 117 VAL A C 10
ATOM 15650 O O . VAL A 1 84 ? 20.475 -5.149 -11.669 1.00 61.20 117 VAL A O 10
ATOM 15663 N N . VAL A 1 85 ? 21.140 -4.374 -13.674 1.00 52.43 118 VAL A N 10
ATOM 15664 C CA . VAL A 1 85 ? 21.325 -2.995 -13.208 1.00 52.43 118 VAL A CA 10
ATOM 15665 C C . VAL A 1 85 ? 21.250 -1.983 -14.368 1.00 63.12 118 VAL A C 10
ATOM 15666 O O . VAL A 1 85 ? 22.071 -1.993 -15.287 1.00 12.12 118 VAL A O 10
ATOM 15679 N N . GLU A 1 86 ? 20.245 -1.112 -14.317 1.00 54.44 119 GLU A N 10
ATOM 15680 C CA . GLU A 1 86 ? 20.048 -0.086 -15.346 1.00 34.11 119 GLU A CA 10
ATOM 15681 C C . GLU A 1 86 ? 19.770 1.285 -14.686 1.00 31.22 119 GLU A C 10
ATOM 15682 O O . GLU A 1 86 ? 20.069 1.475 -13.505 1.00 14.34 119 GLU A O 10
ATOM 15694 N N . ILE A 1 87 ? 19.185 2.223 -15.440 1.00 43.33 120 ILE A N 10
ATOM 15695 C CA . ILE A 1 87 ? 19.023 3.613 -14.987 1.00 74.32 120 ILE A CA 10
ATOM 15696 C C . ILE A 1 87 ? 20.389 4.175 -14.523 1.00 50.11 120 ILE A C 10
ATOM 15697 O O . ILE A 1 87 ? 20.510 4.863 -13.504 1.00 32.23 120 ILE A O 10
ATOM 15713 N N . ILE A 1 88 ? 21.426 3.863 -15.303 1.00 31.01 121 ILE A N 10
ATOM 15714 C CA . ILE A 1 88 ? 22.794 4.308 -15.012 1.00 2.44 121 ILE A CA 10
ATOM 15715 C C . ILE A 1 88 ? 23.036 5.754 -15.490 1.00 12.00 121 ILE A C 10
ATOM 15716 O O . ILE A 1 88 ? 23.938 6.028 -16.290 1.00 33.12 121 ILE A O 10
ATOM 15732 N N . ASN A 1 89 ? 22.219 6.675 -14.989 1.00 21.14 122 ASN A N 10
ATOM 15733 C CA . ASN A 1 89 ? 22.319 8.091 -15.355 1.00 71.33 122 ASN A CA 10
ATOM 15734 C C . ASN A 1 89 ? 23.587 8.743 -14.781 1.00 21.32 122 ASN A C 10
ATOM 15735 O O . ASN A 1 89 ? 24.230 8.207 -13.875 1.00 23.51 122 ASN A O 10
ATOM 15746 N N . SER A 1 90 ? 23.948 9.897 -15.332 1.00 23.11 123 SER A N 10
ATOM 15747 C CA . SER A 1 90 ? 25.048 10.704 -14.792 1.00 42.20 123 SER A CA 10
ATOM 15748 C C . SER A 1 90 ? 24.581 11.457 -13.537 1.00 61.40 123 SER A C 10
ATOM 15749 O O . SER A 1 90 ? 23.380 11.628 -13.335 1.00 73.42 123 SER A O 10
ATOM 15757 N N . GLU A 1 91 ? 25.526 11.904 -12.706 1.00 41.15 124 GLU A N 10
ATOM 15758 C CA . GLU A 1 91 ? 25.197 12.598 -11.448 1.00 72.22 124 GLU A CA 10
ATOM 15759 C C . GLU A 1 91 ? 24.188 13.739 -11.667 1.00 35.21 124 GLU A C 10
ATOM 15760 O O . GLU A 1 91 ? 24.562 14.857 -12.032 1.00 43.32 124 GLU A O 10
ATOM 15772 N N . ALA A 1 92 ? 22.898 13.421 -11.490 1.00 74.34 125 ALA A N 10
ATOM 15773 C CA . ALA A 1 92 ? 21.803 14.385 -11.675 1.00 60.11 125 ALA A CA 10
ATOM 15774 C C . ALA A 1 92 ? 21.742 14.941 -13.111 1.00 22.41 125 ALA A C 10
ATOM 15775 O O . ALA A 1 92 ? 21.009 15.894 -13.382 1.00 3.03 125 ALA A O 10
ATOM 15782 N N . ALA A 1 93 ? 22.500 14.324 -14.020 1.00 5.02 126 ALA A N 10
ATOM 15783 C CA . ALA A 1 93 ? 22.584 14.755 -15.423 1.00 30.13 126 ALA A CA 10
ATOM 15784 C C . ALA A 1 93 ? 22.800 16.275 -15.558 1.00 15.23 126 ALA A C 10
ATOM 15785 O O . ALA A 1 93 ? 21.871 17.024 -15.868 1.00 64.11 126 ALA A O 10
ATOM 15792 N N . VAL A 1 94 ? 24.027 16.722 -15.314 1.00 1.51 127 VAL A N 10
ATOM 15793 C CA . VAL A 1 94 ? 24.369 18.146 -15.404 1.00 35.32 127 VAL A CA 10
ATOM 15794 C C . VAL A 1 94 ? 24.926 18.495 -16.794 1.00 23.00 127 VAL A C 10
ATOM 15795 O O . VAL A 1 94 ? 26.024 18.068 -17.154 1.00 40.13 127 VAL A O 10
ATOM 15808 N N . LEU A 1 95 ? 24.171 19.272 -17.576 1.00 24.33 128 LEU A N 10
ATOM 15809 C CA . LEU A 1 95 ? 24.596 19.634 -18.938 1.00 14.12 128 LEU A CA 10
ATOM 15810 C C . LEU A 1 95 ? 24.132 21.047 -19.339 1.00 11.23 128 LEU A C 10
ATOM 15811 O O . LEU A 1 95 ? 22.979 21.422 -19.116 1.00 24.23 128 LEU A O 10
ATOM 15827 N N . GLU A 1 96 ? 25.061 21.814 -19.919 1.00 4.42 129 GLU A N 10
ATOM 15828 C CA . GLU A 1 96 ? 24.781 23.143 -20.486 1.00 21.23 129 GLU A CA 10
ATOM 15829 C C . GLU A 1 96 ? 26.054 23.706 -21.143 1.00 21.11 129 GLU A C 10
ATOM 15830 O O . GLU A 1 96 ? 27.163 23.427 -20.689 1.00 22.45 129 GLU A O 10
ATOM 15842 N N . HIS A 1 97 ? 25.900 24.484 -22.216 1.00 55.41 130 HIS A N 10
ATOM 15843 C CA . HIS A 1 97 ? 27.062 25.047 -22.924 1.00 33.41 130 HIS A CA 10
ATOM 15844 C C . HIS A 1 97 ? 26.876 26.537 -23.266 1.00 72.30 130 HIS A C 10
ATOM 15845 O O . HIS A 1 97 ? 25.806 26.963 -23.693 1.00 63.45 130 HIS A O 10
ATOM 15860 N N . HIS A 1 98 ? 27.933 27.321 -23.059 1.00 73.03 131 HIS A N 10
ATOM 15861 C CA . HIS A 1 98 ? 27.956 28.746 -23.426 1.00 52.20 131 HIS A CA 10
ATOM 15862 C C . HIS A 1 98 ? 29.329 29.136 -23.990 1.00 53.24 131 HIS A C 10
ATOM 15863 O O . HIS A 1 98 ? 30.311 28.420 -23.793 1.00 73.41 131 HIS A O 10
ATOM 15878 N N . HIS A 1 99 ? 29.398 30.269 -24.685 1.00 0.13 132 HIS A N 10
ATOM 15879 C CA . HIS A 1 99 ? 30.675 30.768 -25.211 1.00 55.25 132 HIS A CA 10
ATOM 15880 C C . HIS A 1 99 ? 30.697 32.302 -25.263 1.00 24.51 132 HIS A C 10
ATOM 15881 O O . HIS A 1 99 ? 29.792 32.934 -25.813 1.00 55.11 132 HIS A O 10
ATOM 15896 N N . HIS A 1 100 ? 31.738 32.888 -24.678 1.00 12.45 133 HIS A N 10
ATOM 15897 C CA . HIS A 1 100 ? 31.874 34.344 -24.586 1.00 50.04 133 HIS A CA 10
ATOM 15898 C C . HIS A 1 100 ? 32.108 34.986 -25.966 1.00 44.22 133 HIS A C 10
ATOM 15899 O O . HIS A 1 100 ? 33.238 35.043 -26.454 1.00 23.33 133 HIS A O 10
ATOM 15914 N N . HIS A 1 101 ? 31.029 35.456 -26.597 1.00 22.34 134 HIS A N 10
ATOM 15915 C CA . HIS A 1 101 ? 31.118 36.107 -27.912 1.00 51.20 134 HIS A CA 10
ATOM 15916 C C . HIS A 1 101 ? 29.870 36.963 -28.202 1.00 51.44 134 HIS A C 10
ATOM 15917 O O . HIS A 1 101 ? 28.755 36.591 -27.835 1.00 73.24 134 HIS A O 10
ATOM 15932 N N . HIS A 1 102 ? 30.066 38.105 -28.864 1.00 4.21 135 HIS A N 10
ATOM 15933 C CA . HIS A 1 102 ? 28.952 38.997 -29.241 1.00 2.31 135 HIS A CA 10
ATOM 15934 C C . HIS A 1 102 ? 28.375 38.637 -30.627 1.00 34.51 135 HIS A C 10
ATOM 15935 O O . HIS A 1 102 ? 29.052 38.887 -31.647 1.00 37.67 135 HIS A O 10
ATOM 15951 N N . MET A 1 1 ? -28.464 1.040 -3.956 1.00 51.13 34 MET A N 11
ATOM 15952 C CA . MET A 1 1 ? -28.530 2.141 -4.963 1.00 65.00 34 MET A CA 11
ATOM 15953 C C . MET A 1 1 ? -27.144 2.759 -5.206 1.00 31.11 34 MET A C 11
ATOM 15954 O O . MET A 1 1 ? -26.985 3.643 -6.044 1.00 22.13 34 MET A O 11
ATOM 15970 N N . ASP A 1 2 ? -26.152 2.280 -4.467 1.00 51.55 35 ASP A N 11
ATOM 15971 C CA . ASP A 1 2 ? -24.799 2.831 -4.506 1.00 51.43 35 ASP A CA 11
ATOM 15972 C C . ASP A 1 2 ? -23.866 1.992 -5.404 1.00 22.52 35 ASP A C 11
ATOM 15973 O O . ASP A 1 2 ? -23.428 0.902 -5.033 1.00 24.02 35 ASP A O 11
ATOM 15982 N N . THR A 1 3 ? -23.581 2.509 -6.601 1.00 73.11 36 THR A N 11
ATOM 15983 C CA . THR A 1 3 ? -22.705 1.828 -7.571 1.00 30.32 36 THR A CA 11
ATOM 15984 C C . THR A 1 3 ? -21.487 2.695 -7.924 1.00 2.32 36 THR A C 11
ATOM 15985 O O . THR A 1 3 ? -21.061 2.760 -9.077 1.00 42.12 36 THR A O 11
ATOM 15996 N N . ASN A 1 4 ? -20.902 3.324 -6.912 1.00 25.12 37 ASN A N 11
ATOM 15997 C CA . ASN A 1 4 ? -19.789 4.268 -7.105 1.00 12.44 37 ASN A CA 11
ATOM 15998 C C . ASN A 1 4 ? -18.429 3.568 -7.327 1.00 25.13 37 ASN A C 11
ATOM 15999 O O . ASN A 1 4 ? -17.405 4.033 -6.825 1.00 14.33 37 ASN A O 11
ATOM 16010 N N . ASN A 1 5 ? -18.422 2.478 -8.106 1.00 12.52 38 ASN A N 11
ATOM 16011 C CA . ASN A 1 5 ? -17.196 1.710 -8.395 1.00 32.22 38 ASN A CA 11
ATOM 16012 C C . ASN A 1 5 ? -16.297 1.573 -7.151 1.00 64.11 38 ASN A C 11
ATOM 16013 O O . ASN A 1 5 ? -15.234 2.193 -7.050 1.00 11.24 38 ASN A O 11
ATOM 16024 N N . PHE A 1 6 ? -16.763 0.785 -6.189 1.00 73.35 39 PHE A N 11
ATOM 16025 C CA . PHE A 1 6 ? -16.040 0.571 -4.933 1.00 60.35 39 PHE A CA 11
ATOM 16026 C C . PHE A 1 6 ? -14.701 -0.159 -5.151 1.00 73.24 39 PHE A C 11
ATOM 16027 O O . PHE A 1 6 ? -14.640 -1.391 -5.164 1.00 11.44 39 PHE A O 11
ATOM 16044 N N . THR A 1 7 ? -13.641 0.622 -5.357 1.00 61.11 40 THR A N 11
ATOM 16045 C CA . THR A 1 7 ? -12.274 0.092 -5.495 1.00 1.24 40 THR A CA 11
ATOM 16046 C C . THR A 1 7 ? -11.306 0.779 -4.521 1.00 41.12 40 THR A C 11
ATOM 16047 O O . THR A 1 7 ? -11.556 1.895 -4.057 1.00 15.24 40 THR A O 11
ATOM 16058 N N . VAL A 1 8 ? -10.205 0.098 -4.210 1.00 51.42 41 VAL A N 11
ATOM 16059 C CA . VAL A 1 8 ? -9.176 0.630 -3.305 1.00 74.24 41 VAL A CA 11
ATOM 16060 C C . VAL A 1 8 ? -7.815 0.765 -4.009 1.00 41.52 41 VAL A C 11
ATOM 16061 O O . VAL A 1 8 ? -7.277 -0.204 -4.535 1.00 42.14 41 VAL A O 11
ATOM 16074 N N . LYS A 1 9 ? -7.257 1.968 -3.993 1.00 3.14 42 LYS A N 11
ATOM 16075 C CA . LYS A 1 9 ? -5.972 2.243 -4.650 1.00 13.44 42 LYS A CA 11
ATOM 16076 C C . LYS A 1 9 ? -4.802 2.098 -3.658 1.00 15.40 42 LYS A C 11
ATOM 16077 O O . LYS A 1 9 ? -4.798 2.708 -2.594 1.00 10.12 42 LYS A O 11
ATOM 16096 N N . VAL A 1 10 ? -3.815 1.280 -4.014 1.00 24.00 43 VAL A N 11
ATOM 16097 C CA . VAL A 1 10 ? -2.677 0.991 -3.128 1.00 24.52 43 VAL A CA 11
ATOM 16098 C C . VAL A 1 10 ? -1.394 1.708 -3.591 1.00 62.31 43 VAL A C 11
ATOM 16099 O O . VAL A 1 10 ? -0.996 1.597 -4.750 1.00 23.13 43 VAL A O 11
ATOM 16112 N N . GLU A 1 11 ? -0.750 2.435 -2.677 1.00 55.33 44 GLU A N 11
ATOM 16113 C CA . GLU A 1 11 ? 0.500 3.150 -2.978 1.00 15.50 44 GLU A CA 11
ATOM 16114 C C . GLU A 1 11 ? 1.690 2.551 -2.213 1.00 71.22 44 GLU A C 11
ATOM 16115 O O . GLU A 1 11 ? 1.538 2.040 -1.103 1.00 20.52 44 GLU A O 11
ATOM 16127 N N . TYR A 1 12 ? 2.879 2.631 -2.808 1.00 53.34 45 TYR A N 11
ATOM 16128 C CA . TYR A 1 12 ? 4.116 2.171 -2.162 1.00 13.11 45 TYR A CA 11
ATOM 16129 C C . TYR A 1 12 ? 5.115 3.324 -2.095 1.00 70.32 45 TYR A C 11
ATOM 16130 O O . TYR A 1 12 ? 5.777 3.640 -3.085 1.00 5.34 45 TYR A O 11
ATOM 16148 N N . VAL A 1 13 ? 5.213 3.963 -0.935 1.00 63.32 46 VAL A N 11
ATOM 16149 C CA . VAL A 1 13 ? 5.950 5.222 -0.823 1.00 63.11 46 VAL A CA 11
ATOM 16150 C C . VAL A 1 13 ? 7.112 5.171 0.184 1.00 41.44 46 VAL A C 11
ATOM 16151 O O . VAL A 1 13 ? 7.090 4.416 1.156 1.00 65.51 46 VAL A O 11
ATOM 16164 N N . ASP A 1 14 ? 8.131 5.990 -0.078 1.00 51.51 47 ASP A N 11
ATOM 16165 C CA . ASP A 1 14 ? 9.233 6.213 0.864 1.00 2.44 47 ASP A CA 11
ATOM 16166 C C . ASP A 1 14 ? 8.681 6.890 2.145 1.00 63.24 47 ASP A C 11
ATOM 16167 O O . ASP A 1 14 ? 7.530 7.336 2.168 1.00 63.03 47 ASP A O 11
ATOM 16176 N N . ALA A 1 15 ? 9.492 6.984 3.194 1.00 44.03 48 ALA A N 11
ATOM 16177 C CA . ALA A 1 15 ? 9.036 7.497 4.498 1.00 13.14 48 ALA A CA 11
ATOM 16178 C C . ALA A 1 15 ? 8.446 8.927 4.442 1.00 3.05 48 ALA A C 11
ATOM 16179 O O . ALA A 1 15 ? 7.857 9.393 5.420 1.00 3.34 48 ALA A O 11
ATOM 16186 N N . ASP A 1 16 ? 8.593 9.617 3.307 1.00 44.23 49 ASP A N 11
ATOM 16187 C CA . ASP A 1 16 ? 8.078 10.989 3.156 1.00 4.30 49 ASP A CA 11
ATOM 16188 C C . ASP A 1 16 ? 6.794 11.046 2.314 1.00 73.45 49 ASP A C 11
ATOM 16189 O O . ASP A 1 16 ? 6.312 12.129 1.967 1.00 41.10 49 ASP A O 11
ATOM 16198 N N . GLY A 1 17 ? 6.235 9.884 2.001 1.00 24.34 50 GLY A N 11
ATOM 16199 C CA . GLY A 1 17 ? 4.995 9.828 1.234 1.00 24.05 50 GLY A CA 11
ATOM 16200 C C . GLY A 1 17 ? 5.198 9.942 -0.275 1.00 12.41 50 GLY A C 11
ATOM 16201 O O . GLY A 1 17 ? 4.233 10.055 -1.033 1.00 1.23 50 GLY A O 11
ATOM 16205 N N . ALA A 1 18 ? 6.454 9.911 -0.711 1.00 13.23 51 ALA A N 11
ATOM 16206 C CA . ALA A 1 18 ? 6.787 9.936 -2.142 1.00 70.43 51 ALA A CA 11
ATOM 16207 C C . ALA A 1 18 ? 6.941 8.504 -2.670 1.00 63.42 51 ALA A C 11
ATOM 16208 O O . ALA A 1 18 ? 7.851 7.782 -2.255 1.00 32.35 51 ALA A O 11
ATOM 16215 N N . GLU A 1 19 ? 6.048 8.083 -3.566 1.00 15.05 52 GLU A N 11
ATOM 16216 C CA . GLU A 1 19 ? 6.029 6.690 -4.023 1.00 1.03 52 GLU A CA 11
ATOM 16217 C C . GLU A 1 19 ? 7.323 6.294 -4.738 1.00 43.45 52 GLU A C 11
ATOM 16218 O O . GLU A 1 19 ? 7.918 7.066 -5.493 1.00 24.43 52 GLU A O 11
ATOM 16230 N N . ILE A 1 20 ? 7.746 5.076 -4.474 1.00 20.01 53 ILE A N 11
ATOM 16231 C CA . ILE A 1 20 ? 8.992 4.530 -4.999 1.00 0.32 53 ILE A CA 11
ATOM 16232 C C . ILE A 1 20 ? 8.721 3.346 -5.929 1.00 63.02 53 ILE A C 11
ATOM 16233 O O . ILE A 1 20 ? 9.642 2.735 -6.471 1.00 70.44 53 ILE A O 11
ATOM 16249 N N . ALA A 1 21 ? 7.442 3.040 -6.122 1.00 14.43 54 ALA A N 11
ATOM 16250 C CA . ALA A 1 21 ? 7.036 1.843 -6.856 1.00 15.22 54 ALA A CA 11
ATOM 16251 C C . ALA A 1 21 ? 5.629 2.008 -7.445 1.00 51.52 54 ALA A C 11
ATOM 16252 O O . ALA A 1 21 ? 4.838 2.813 -6.948 1.00 14.31 54 ALA A O 11
ATOM 16259 N N . PRO A 1 22 ? 5.302 1.258 -8.521 1.00 15.23 55 PRO A N 11
ATOM 16260 C CA . PRO A 1 22 ? 3.968 1.299 -9.148 1.00 63.43 55 PRO A CA 11
ATOM 16261 C C . PRO A 1 22 ? 2.815 1.112 -8.150 1.00 72.11 55 PRO A C 11
ATOM 16262 O O . PRO A 1 22 ? 2.936 0.381 -7.164 1.00 33.23 55 PRO A O 11
ATOM 16273 N N . SER A 1 23 ? 1.696 1.774 -8.419 1.00 4.44 56 SER A N 11
ATOM 16274 C CA . SER A 1 23 ? 0.525 1.707 -7.541 1.00 54.23 56 SER A CA 11
ATOM 16275 C C . SER A 1 23 ? -0.505 0.679 -8.036 1.00 61.53 56 SER A C 11
ATOM 16276 O O . SER A 1 23 ? -0.736 0.538 -9.242 1.00 23.21 56 SER A O 11
ATOM 16284 N N . ASP A 1 24 ? -1.114 -0.040 -7.096 1.00 4.42 57 ASP A N 11
ATOM 16285 C CA . ASP A 1 24 ? -2.122 -1.066 -7.405 1.00 53.03 57 ASP A CA 11
ATOM 16286 C C . ASP A 1 24 ? -3.553 -0.528 -7.248 1.00 10.12 57 ASP A C 11
ATOM 16287 O O . ASP A 1 24 ? -3.771 0.543 -6.683 1.00 3.51 57 ASP A O 11
ATOM 16296 N N . THR A 1 25 ? -4.523 -1.282 -7.762 1.00 72.53 58 THR A N 11
ATOM 16297 C CA . THR A 1 25 ? -5.946 -0.951 -7.593 1.00 51.15 58 THR A CA 11
ATOM 16298 C C . THR A 1 25 ? -6.768 -2.219 -7.323 1.00 74.11 58 THR A C 11
ATOM 16299 O O . THR A 1 25 ? -7.020 -3.013 -8.229 1.00 34.22 58 THR A O 11
ATOM 16310 N N . LEU A 1 26 ? -7.169 -2.409 -6.069 1.00 41.42 59 LEU A N 11
ATOM 16311 C CA . LEU A 1 26 ? -7.938 -3.589 -5.660 1.00 22.01 59 LEU A CA 11
ATOM 16312 C C . LEU A 1 26 ? -9.445 -3.413 -5.913 1.00 13.11 59 LEU A C 11
ATOM 16313 O O . LEU A 1 26 ? -10.074 -2.492 -5.394 1.00 45.32 59 LEU A O 11
ATOM 16329 N N . THR A 1 27 ? -10.015 -4.303 -6.720 1.00 30.14 60 THR A N 11
ATOM 16330 C CA . THR A 1 27 ? -11.460 -4.286 -7.004 1.00 4.00 60 THR A CA 11
ATOM 16331 C C . THR A 1 27 ? -12.218 -5.318 -6.159 1.00 11.21 60 THR A C 11
ATOM 16332 O O . THR A 1 27 ? -13.438 -5.235 -6.007 1.00 73.24 60 THR A O 11
ATOM 16343 N N . ASP A 1 28 ? -11.485 -6.289 -5.618 1.00 22.32 61 ASP A N 11
ATOM 16344 C CA . ASP A 1 28 ? -12.065 -7.339 -4.774 1.00 14.12 61 ASP A CA 11
ATOM 16345 C C . ASP A 1 28 ? -12.746 -6.763 -3.523 1.00 32.24 61 ASP A C 11
ATOM 16346 O O . ASP A 1 28 ? -12.211 -5.861 -2.879 1.00 33.12 61 ASP A O 11
ATOM 16355 N N . TYR A 1 29 ? -13.922 -7.298 -3.178 1.00 42.41 62 TYR A N 11
ATOM 16356 C CA . TYR A 1 29 ? -14.639 -6.864 -1.974 1.00 21.54 62 TYR A CA 11
ATOM 16357 C C . TYR A 1 29 ? -13.743 -6.969 -0.731 1.00 62.01 62 TYR A C 11
ATOM 16358 O O . TYR A 1 29 ? -13.694 -6.058 0.086 1.00 40.02 62 TYR A O 11
ATOM 16376 N N . HIS A 1 30 ? -13.050 -8.091 -0.578 1.00 3.51 63 HIS A N 11
ATOM 16377 C CA . HIS A 1 30 ? -12.032 -8.212 0.465 1.00 34.41 63 HIS A CA 11
ATOM 16378 C C . HIS A 1 30 ? -10.693 -7.678 -0.039 1.00 53.11 63 HIS A C 11
ATOM 16379 O O . HIS A 1 30 ? -9.857 -8.436 -0.541 1.00 21.52 63 HIS A O 11
ATOM 16394 N N . TYR A 1 31 ? -10.505 -6.367 0.068 1.00 12.11 64 TYR A N 11
ATOM 16395 C CA . TYR A 1 31 ? -9.261 -5.755 -0.380 1.00 73.04 64 TYR A CA 11
ATOM 16396 C C . TYR A 1 31 ? -8.126 -6.067 0.607 1.00 0.55 64 TYR A C 11
ATOM 16397 O O . TYR A 1 31 ? -7.889 -5.356 1.583 1.00 74.53 64 TYR A O 11
ATOM 16415 N N . VAL A 1 32 ? -7.467 -7.187 0.371 1.00 43.40 65 VAL A N 11
ATOM 16416 C CA . VAL A 1 32 ? -6.319 -7.590 1.169 1.00 41.22 65 VAL A CA 11
ATOM 16417 C C . VAL A 1 32 ? -5.034 -7.355 0.359 1.00 63.04 65 VAL A C 11
ATOM 16418 O O . VAL A 1 32 ? -4.751 -8.071 -0.605 1.00 34.01 65 VAL A O 11
ATOM 16431 N N . SER A 1 33 ? -4.266 -6.340 0.753 1.00 75.14 66 SER A N 11
ATOM 16432 C CA . SER A 1 33 ? -3.095 -5.900 -0.023 1.00 22.14 66 SER A CA 11
ATOM 16433 C C . SER A 1 33 ? -1.798 -6.534 0.485 1.00 60.44 66 SER A C 11
ATOM 16434 O O . SER A 1 33 ? -1.758 -7.125 1.564 1.00 63.15 66 SER A O 11
ATOM 16442 N N . THR A 1 34 ? -0.737 -6.408 -0.309 1.00 75.52 67 THR A N 11
ATOM 16443 C CA . THR A 1 34 ? 0.563 -7.002 0.025 1.00 11.21 67 THR A CA 11
ATOM 16444 C C . THR A 1 34 ? 1.707 -5.990 -0.146 1.00 2.55 67 THR A C 11
ATOM 16445 O O . THR A 1 34 ? 1.749 -5.245 -1.129 1.00 24.33 67 THR A O 11
ATOM 16456 N N . PRO A 1 35 ? 2.645 -5.933 0.821 1.00 54.31 68 PRO A N 11
ATOM 16457 C CA . PRO A 1 35 ? 3.851 -5.101 0.698 1.00 44.25 68 PRO A CA 11
ATOM 16458 C C . PRO A 1 35 ? 4.870 -5.688 -0.294 1.00 71.44 68 PRO A C 11
ATOM 16459 O O . PRO A 1 35 ? 5.401 -6.780 -0.086 1.00 53.53 68 PRO A O 11
ATOM 16470 N N . LYS A 1 36 ? 5.145 -4.958 -1.371 1.00 23.13 69 LYS A N 11
ATOM 16471 C CA . LYS A 1 36 ? 6.088 -5.421 -2.397 1.00 33.02 69 LYS A CA 11
ATOM 16472 C C . LYS A 1 36 ? 7.534 -5.301 -1.939 1.00 55.52 69 LYS A C 11
ATOM 16473 O O . LYS A 1 36 ? 7.963 -4.283 -1.392 1.00 65.21 69 LYS A O 11
ATOM 16492 N N . ASP A 1 37 ? 8.271 -6.368 -2.177 1.00 42.13 70 ASP A N 11
ATOM 16493 C CA . ASP A 1 37 ? 9.675 -6.439 -1.839 1.00 10.15 70 ASP A CA 11
ATOM 16494 C C . ASP A 1 37 ? 10.527 -5.568 -2.784 1.00 33.11 70 ASP A C 11
ATOM 16495 O O . ASP A 1 37 ? 11.164 -6.062 -3.717 1.00 44.32 70 ASP A O 11
ATOM 16504 N N . ILE A 1 38 ? 10.510 -4.264 -2.538 1.00 21.22 71 ILE A N 11
ATOM 16505 C CA . ILE A 1 38 ? 11.235 -3.297 -3.369 1.00 13.33 71 ILE A CA 11
ATOM 16506 C C . ILE A 1 38 ? 12.757 -3.389 -3.143 1.00 33.52 71 ILE A C 11
ATOM 16507 O O . ILE A 1 38 ? 13.233 -3.216 -2.019 1.00 44.21 71 ILE A O 11
ATOM 16523 N N . PRO A 1 39 ? 13.543 -3.688 -4.204 1.00 10.54 72 PRO A N 11
ATOM 16524 C CA . PRO A 1 39 ? 15.011 -3.803 -4.098 1.00 41.13 72 PRO A CA 11
ATOM 16525 C C . PRO A 1 39 ? 15.666 -2.524 -3.547 1.00 73.43 72 PRO A C 11
ATOM 16526 O O . PRO A 1 39 ? 15.699 -1.489 -4.218 1.00 20.30 72 PRO A O 11
ATOM 16537 N N . GLY A 1 40 ? 16.169 -2.602 -2.317 1.00 44.10 73 GLY A N 11
ATOM 16538 C CA . GLY A 1 40 ? 16.812 -1.452 -1.687 1.00 44.42 73 GLY A CA 11
ATOM 16539 C C . GLY A 1 40 ? 15.914 -0.720 -0.696 1.00 22.35 73 GLY A C 11
ATOM 16540 O O . GLY A 1 40 ? 16.311 0.295 -0.131 1.00 63.10 73 GLY A O 11
ATOM 16544 N N . TYR A 1 41 ? 14.699 -1.222 -0.488 1.00 23.45 74 TYR A N 11
ATOM 16545 C CA . TYR A 1 41 ? 13.769 -0.628 0.481 1.00 1.53 74 TYR A CA 11
ATOM 16546 C C . TYR A 1 41 ? 13.209 -1.663 1.466 1.00 52.13 74 TYR A C 11
ATOM 16547 O O . TYR A 1 41 ? 13.002 -2.830 1.129 1.00 41.00 74 TYR A O 11
ATOM 16565 N N . LYS A 1 42 ? 12.973 -1.204 2.692 1.00 54.03 75 LYS A N 11
ATOM 16566 C CA . LYS A 1 42 ? 12.425 -2.027 3.774 1.00 51.44 75 LYS A CA 11
ATOM 16567 C C . LYS A 1 42 ? 11.036 -1.525 4.186 1.00 62.11 75 LYS A C 11
ATOM 16568 O O . LYS A 1 42 ? 10.834 -0.323 4.351 1.00 1.14 75 LYS A O 11
ATOM 16587 N N . LEU A 1 43 ? 10.086 -2.437 4.367 1.00 61.32 76 LEU A N 11
ATOM 16588 C CA . LEU A 1 43 ? 8.754 -2.059 4.841 1.00 31.44 76 LEU A CA 11
ATOM 16589 C C . LEU A 1 43 ? 8.829 -1.449 6.249 1.00 54.33 76 LEU A C 11
ATOM 16590 O O . LEU A 1 43 ? 9.097 -2.149 7.227 1.00 53.14 76 LEU A O 11
ATOM 16606 N N . ARG A 1 44 ? 8.604 -0.143 6.337 1.00 65.20 77 ARG A N 11
ATOM 16607 C CA . ARG A 1 44 ? 8.648 0.567 7.620 1.00 50.31 77 ARG A CA 11
ATOM 16608 C C . ARG A 1 44 ? 7.447 0.201 8.499 1.00 64.53 77 ARG A C 11
ATOM 16609 O O . ARG A 1 44 ? 7.599 -0.125 9.678 1.00 15.21 77 ARG A O 11
ATOM 16630 N N . GLU A 1 45 ? 6.253 0.259 7.915 1.00 30.41 78 GLU A N 11
ATOM 16631 C CA . GLU A 1 45 ? 5.014 -0.005 8.654 1.00 22.34 78 GLU A CA 11
ATOM 16632 C C . GLU A 1 45 ? 3.847 -0.302 7.700 1.00 54.25 78 GLU A C 11
ATOM 16633 O O . GLU A 1 45 ? 3.849 0.125 6.540 1.00 53.13 78 GLU A O 11
ATOM 16645 N N . ILE A 1 46 ? 2.858 -1.040 8.194 1.00 71.32 79 ILE A N 11
ATOM 16646 C CA . ILE A 1 46 ? 1.674 -1.392 7.404 1.00 51.31 79 ILE A CA 11
ATOM 16647 C C . ILE A 1 46 ? 0.489 -0.463 7.735 1.00 61.34 79 ILE A C 11
ATOM 16648 O O . ILE A 1 46 ? 0.121 -0.304 8.901 1.00 21.31 79 ILE A O 11
ATOM 16664 N N . PRO A 1 47 ? -0.120 0.176 6.715 1.00 13.34 80 PRO A N 11
ATOM 16665 C CA . PRO A 1 47 ? -1.272 1.073 6.915 1.00 22.12 80 PRO A CA 11
ATOM 16666 C C . PRO A 1 47 ? -2.480 0.378 7.578 1.00 52.41 80 PRO A C 11
ATOM 16667 O O . PRO A 1 47 ? -2.784 -0.782 7.292 1.00 4.11 80 PRO A O 11
ATOM 16678 N N . HIS A 1 48 ? -3.169 1.111 8.458 1.00 3.13 81 HIS A N 11
ATOM 16679 C CA . HIS A 1 48 ? -4.334 0.590 9.200 1.00 53.13 81 HIS A CA 11
ATOM 16680 C C . HIS A 1 48 ? -5.343 -0.154 8.297 1.00 71.34 81 HIS A C 11
ATOM 16681 O O . HIS A 1 48 ? -5.967 -1.130 8.713 1.00 72.33 81 HIS A O 11
ATOM 16696 N N . ASN A 1 49 ? -5.489 0.313 7.061 1.00 3.52 82 ASN A N 11
ATOM 16697 C CA . ASN A 1 49 ? -6.499 -0.218 6.132 1.00 31.13 82 ASN A CA 11
ATOM 16698 C C . ASN A 1 49 ? -5.893 -1.173 5.088 1.00 11.43 82 ASN A C 11
ATOM 16699 O O . ASN A 1 49 ? -6.428 -1.323 3.995 1.00 41.30 82 ASN A O 11
ATOM 16710 N N . ALA A 1 50 ? -4.790 -1.828 5.431 1.00 54.15 83 ALA A N 11
ATOM 16711 C CA . ALA A 1 50 ? -4.122 -2.748 4.503 1.00 23.04 83 ALA A CA 11
ATOM 16712 C C . ALA A 1 50 ? -4.979 -3.985 4.179 1.00 53.41 83 ALA A C 11
ATOM 16713 O O . ALA A 1 50 ? -4.890 -4.545 3.081 1.00 4.14 83 ALA A O 11
ATOM 16720 N N . THR A 1 51 ? -5.798 -4.415 5.138 1.00 63.05 84 THR A N 11
ATOM 16721 C CA . THR A 1 51 ? -6.626 -5.620 4.969 1.00 64.12 84 THR A CA 11
ATOM 16722 C C . THR A 1 51 ? -8.052 -5.412 5.502 1.00 33.14 84 THR A C 11
ATOM 16723 O O . THR A 1 51 ? -8.245 -4.960 6.632 1.00 40.35 84 THR A O 11
ATOM 16734 N N . GLY A 1 52 ? -9.051 -5.746 4.685 1.00 12.41 85 GLY A N 11
ATOM 16735 C CA . GLY A 1 52 ? -10.442 -5.647 5.124 1.00 4.11 85 GLY A CA 11
ATOM 16736 C C . GLY A 1 52 ? -11.445 -5.771 3.980 1.00 54.14 85 GLY A C 11
ATOM 16737 O O . GLY A 1 52 ? -11.134 -6.331 2.926 1.00 61.55 85 GLY A O 11
ATOM 16741 N N . ASN A 1 53 ? -12.654 -5.255 4.190 1.00 40.04 86 ASN A N 11
ATOM 16742 C CA . ASN A 1 53 ? -13.698 -5.262 3.159 1.00 23.21 86 ASN A CA 11
ATOM 16743 C C . ASN A 1 53 ? -13.979 -3.842 2.640 1.00 15.34 86 ASN A C 11
ATOM 16744 O O . ASN A 1 53 ? -14.077 -2.893 3.418 1.00 35.12 86 ASN A O 11
ATOM 16755 N N . ILE A 1 54 ? -14.093 -3.695 1.320 1.00 62.45 87 ILE A N 11
ATOM 16756 C CA . ILE A 1 54 ? -14.395 -2.395 0.725 1.00 54.42 87 ILE A CA 11
ATOM 16757 C C . ILE A 1 54 ? -15.797 -1.928 1.133 1.00 33.14 87 ILE A C 11
ATOM 16758 O O . ILE A 1 54 ? -16.799 -2.293 0.514 1.00 32.15 87 ILE A O 11
ATOM 16774 N N . THR A 1 55 ? -15.858 -1.138 2.195 1.00 34.44 88 THR A N 11
ATOM 16775 C CA . THR A 1 55 ? -17.123 -0.589 2.688 1.00 63.12 88 THR A CA 11
ATOM 16776 C C . THR A 1 55 ? -17.382 0.804 2.102 1.00 31.51 88 THR A C 11
ATOM 16777 O O . THR A 1 55 ? -18.503 1.315 2.145 1.00 12.22 88 THR A O 11
ATOM 16788 N N . ASP A 1 56 ? -16.338 1.404 1.539 1.00 53.03 89 ASP A N 11
ATOM 16789 C CA . ASP A 1 56 ? -16.433 2.732 0.930 1.00 75.54 89 ASP A CA 11
ATOM 16790 C C . ASP A 1 56 ? -15.566 2.808 -0.339 1.00 13.13 89 ASP A C 11
ATOM 16791 O O . ASP A 1 56 ? -14.663 1.994 -0.531 1.00 50.33 89 ASP A O 11
ATOM 16800 N N . THR A 1 57 ? -15.847 3.777 -1.208 1.00 54.53 90 THR A N 11
ATOM 16801 C CA . THR A 1 57 ? -15.123 3.897 -2.485 1.00 11.40 90 THR A CA 11
ATOM 16802 C C . THR A 1 57 ? -14.071 5.010 -2.454 1.00 2.51 90 THR A C 11
ATOM 16803 O O . THR A 1 57 ? -14.274 6.065 -1.849 1.00 63.04 90 THR A O 11
ATOM 16814 N N . GLY A 1 58 ? -12.958 4.772 -3.137 1.00 10.30 91 GLY A N 11
ATOM 16815 C CA . GLY A 1 58 ? -11.856 5.732 -3.155 1.00 24.44 91 GLY A CA 11
ATOM 16816 C C . GLY A 1 58 ? -10.923 5.602 -1.954 1.00 34.10 91 GLY A C 11
ATOM 16817 O O . GLY A 1 58 ? -10.293 6.579 -1.534 1.00 41.34 91 GLY A O 11
ATOM 16821 N N . ILE A 1 59 ? -10.835 4.399 -1.401 1.00 34.13 92 ILE A N 11
ATOM 16822 C CA . ILE A 1 59 ? -9.944 4.126 -0.269 1.00 30.31 92 ILE A CA 11
ATOM 16823 C C . ILE A 1 59 ? -8.503 3.915 -0.759 1.00 64.14 92 ILE A C 11
ATOM 16824 O O . ILE A 1 59 ? -8.285 3.311 -1.809 1.00 24.43 92 ILE A O 11
ATOM 16840 N N . ILE A 1 60 ? -7.522 4.417 -0.009 1.00 41.11 93 ILE A N 11
ATOM 16841 C CA . ILE A 1 60 ? -6.117 4.303 -0.413 1.00 64.21 93 ILE A CA 11
ATOM 16842 C C . ILE A 1 60 ? -5.263 3.606 0.653 1.00 12.35 93 ILE A C 11
ATOM 16843 O O . ILE A 1 60 ? -5.178 4.056 1.797 1.00 25.24 93 ILE A O 11
ATOM 16859 N N . VAL A 1 61 ? -4.641 2.497 0.265 1.00 54.51 94 VAL A N 11
ATOM 16860 C CA . VAL A 1 61 ? -3.726 1.762 1.142 1.00 11.40 94 VAL A CA 11
ATOM 16861 C C . VAL A 1 61 ? -2.270 2.126 0.815 1.00 70.41 94 VAL A C 11
ATOM 16862 O O . VAL A 1 61 ? -1.713 1.670 -0.183 1.00 62.30 94 VAL A O 11
ATOM 16875 N N . ARG A 1 62 ? -1.657 2.950 1.656 1.00 3.42 95 ARG A N 11
ATOM 16876 C CA . ARG A 1 62 ? -0.322 3.485 1.373 1.00 32.22 95 ARG A CA 11
ATOM 16877 C C . ARG A 1 62 ? 0.749 2.856 2.283 1.00 41.03 95 ARG A C 11
ATOM 16878 O O . ARG A 1 62 ? 0.820 3.156 3.476 1.00 52.04 95 ARG A O 11
ATOM 16899 N N . TYR A 1 63 ? 1.572 1.974 1.715 1.00 72.15 96 TYR A N 11
ATOM 16900 C CA . TYR A 1 63 ? 2.668 1.337 2.456 1.00 20.33 96 TYR A CA 11
ATOM 16901 C C . TYR A 1 63 ? 3.897 2.250 2.544 1.00 75.34 96 TYR A C 11
ATOM 16902 O O . TYR A 1 63 ? 4.299 2.870 1.559 1.00 72.52 96 TYR A O 11
ATOM 16920 N N . ILE A 1 64 ? 4.490 2.314 3.731 1.00 2.22 97 ILE A N 11
ATOM 16921 C CA . ILE A 1 64 ? 5.659 3.167 3.981 1.00 73.33 97 ILE A CA 11
ATOM 16922 C C . ILE A 1 64 ? 6.953 2.332 4.013 1.00 72.01 97 ILE A C 11
ATOM 16923 O O . ILE A 1 64 ? 7.015 1.306 4.690 1.00 55.25 97 ILE A O 11
ATOM 16939 N N . TYR A 1 65 ? 7.985 2.768 3.283 1.00 61.14 98 TYR A N 11
ATOM 16940 C CA . TYR A 1 65 ? 9.276 2.056 3.258 1.00 72.34 98 TYR A CA 11
ATOM 16941 C C . TYR A 1 65 ? 10.453 2.965 3.641 1.00 21.21 98 TYR A C 11
ATOM 16942 O O . TYR A 1 65 ? 10.485 4.149 3.306 1.00 62.23 98 TYR A O 11
ATOM 16960 N N . ASP A 1 66 ? 11.418 2.383 4.347 1.00 44.44 99 ASP A N 11
ATOM 16961 C CA . ASP A 1 66 ? 12.707 3.025 4.606 1.00 34.32 99 ASP A CA 11
ATOM 16962 C C . ASP A 1 66 ? 13.760 2.526 3.605 1.00 30.30 99 ASP A C 11
ATOM 16963 O O . ASP A 1 66 ? 13.867 1.324 3.359 1.00 21.33 99 ASP A O 11
ATOM 16972 N N . LYS A 1 67 ? 14.543 3.434 3.031 1.00 4.53 100 LYS A N 11
ATOM 16973 C CA . LYS A 1 67 ? 15.562 3.033 2.057 1.00 14.21 100 LYS A CA 11
ATOM 16974 C C . LYS A 1 67 ? 16.724 2.285 2.728 1.00 44.10 100 LYS A C 11
ATOM 16975 O O . LYS A 1 67 ? 17.421 2.829 3.589 1.00 60.55 100 LYS A O 11
ATOM 16994 N N . ILE A 1 68 ? 16.925 1.035 2.324 1.00 2.24 101 ILE A N 11
ATOM 16995 C CA . ILE A 1 68 ? 18.055 0.236 2.795 1.00 64.52 101 ILE A CA 11
ATOM 16996 C C . ILE A 1 68 ? 19.342 0.680 2.087 1.00 2.54 101 ILE A C 11
ATOM 16997 O O . ILE A 1 68 ? 19.570 0.360 0.917 1.00 21.52 101 ILE A O 11
ATOM 17013 N N . ILE A 1 69 ? 20.177 1.428 2.794 1.00 65.20 102 ILE A N 11
ATOM 17014 C CA . ILE A 1 69 ? 21.397 2.000 2.212 1.00 63.04 102 ILE A CA 11
ATOM 17015 C C . ILE A 1 69 ? 22.576 1.049 2.371 1.00 22.35 102 ILE A C 11
ATOM 17016 O O . ILE A 1 69 ? 23.702 1.436 2.700 1.00 3.12 102 ILE A O 11
ATOM 17032 N N . ASP A 1 70 ? 22.301 -0.205 2.055 1.00 73.42 103 ASP A N 11
ATOM 17033 C CA . ASP A 1 70 ? 23.263 -1.265 2.174 1.00 44.20 103 ASP A CA 11
ATOM 17034 C C . ASP A 1 70 ? 22.704 -2.559 1.586 1.00 51.43 103 ASP A C 11
ATOM 17035 O O . ASP A 1 70 ? 21.678 -2.556 0.902 1.00 41.41 103 ASP A O 11
ATOM 17044 N N . VAL A 1 71 ? 23.373 -3.661 1.862 1.00 64.13 104 VAL A N 11
ATOM 17045 C CA . VAL A 1 71 ? 22.968 -4.958 1.327 1.00 22.44 104 VAL A CA 11
ATOM 17046 C C . VAL A 1 71 ? 22.156 -5.788 2.343 1.00 42.13 104 VAL A C 11
ATOM 17047 O O . VAL A 1 71 ? 22.110 -7.020 2.247 1.00 52.42 104 VAL A O 11
ATOM 17060 N N . SER A 1 72 ? 21.493 -5.113 3.286 1.00 72.44 105 SER A N 11
ATOM 17061 C CA . SER A 1 72 ? 20.888 -5.787 4.447 1.00 62.03 105 SER A CA 11
ATOM 17062 C C . SER A 1 72 ? 21.986 -6.522 5.216 1.00 34.53 105 SER A C 11
ATOM 17063 O O . SER A 1 72 ? 21.843 -7.679 5.610 1.00 20.41 105 SER A O 11
ATOM 17071 N N . TYR A 1 73 ? 23.081 -5.797 5.428 1.00 53.35 106 TYR A N 11
ATOM 17072 C CA . TYR A 1 73 ? 24.332 -6.345 5.947 1.00 45.32 106 TYR A CA 11
ATOM 17073 C C . TYR A 1 73 ? 24.194 -6.839 7.397 1.00 25.42 106 TYR A C 11
ATOM 17074 O O . TYR A 1 73 ? 24.317 -6.062 8.346 1.00 72.23 106 TYR A O 11
ATOM 17092 N N . VAL A 1 74 ? 23.925 -8.132 7.560 1.00 62.24 107 VAL A N 11
ATOM 17093 C CA . VAL A 1 74 ? 23.789 -8.731 8.891 1.00 2.10 107 VAL A CA 11
ATOM 17094 C C . VAL A 1 74 ? 25.150 -9.178 9.444 1.00 63.55 107 VAL A C 11
ATOM 17095 O O . VAL A 1 74 ? 25.556 -10.333 9.308 1.00 13.55 107 VAL A O 11
ATOM 17108 N N . ASP A 1 75 ? 25.857 -8.231 10.039 1.00 64.32 108 ASP A N 11
ATOM 17109 C CA . ASP A 1 75 ? 27.149 -8.483 10.682 1.00 43.31 108 ASP A CA 11
ATOM 17110 C C . ASP A 1 75 ? 27.342 -7.492 11.839 1.00 12.43 108 ASP A C 11
ATOM 17111 O O . ASP A 1 75 ? 28.278 -6.695 11.859 1.00 33.50 108 ASP A O 11
ATOM 17120 N N . GLU A 1 76 ? 26.421 -7.553 12.799 1.00 44.41 109 GLU A N 11
ATOM 17121 C CA . GLU A 1 76 ? 26.348 -6.575 13.889 1.00 13.23 109 GLU A CA 11
ATOM 17122 C C . GLU A 1 76 ? 26.209 -5.135 13.362 1.00 1.01 109 GLU A C 11
ATOM 17123 O O . GLU A 1 76 ? 25.094 -4.623 13.248 1.00 40.13 109 GLU A O 11
ATOM 17135 N N . THR A 1 77 ? 27.341 -4.498 13.030 1.00 22.44 110 THR A N 11
ATOM 17136 C CA . THR A 1 77 ? 27.363 -3.095 12.555 1.00 45.32 110 THR A CA 11
ATOM 17137 C C . THR A 1 77 ? 26.446 -2.185 13.389 1.00 43.44 110 THR A C 11
ATOM 17138 O O . THR A 1 77 ? 25.889 -1.210 12.885 1.00 71.33 110 THR A O 11
ATOM 17149 N N . GLY A 1 78 ? 26.325 -2.497 14.677 1.00 22.54 111 GLY A N 11
ATOM 17150 C CA . GLY A 1 78 ? 25.357 -1.823 15.532 1.00 43.43 111 GLY A CA 11
ATOM 17151 C C . GLY A 1 78 ? 24.186 -2.728 15.896 1.00 5.02 111 GLY A C 11
ATOM 17152 O O . GLY A 1 78 ? 23.024 -2.386 15.665 1.00 70.23 111 GLY A O 11
ATOM 17156 N N . LYS A 1 79 ? 24.501 -3.891 16.468 1.00 11.43 112 LYS A N 11
ATOM 17157 C CA . LYS A 1 79 ? 23.485 -4.875 16.859 1.00 34.21 112 LYS A CA 11
ATOM 17158 C C . LYS A 1 79 ? 22.478 -4.269 17.848 1.00 33.12 112 LYS A C 11
ATOM 17159 O O . LYS A 1 79 ? 21.273 -4.508 17.758 1.00 44.22 112 LYS A O 11
ATOM 17178 N N . ASP A 1 80 ? 22.989 -3.478 18.784 1.00 72.33 113 ASP A N 11
ATOM 17179 C CA . ASP A 1 80 ? 22.150 -2.739 19.728 1.00 22.12 113 ASP A CA 11
ATOM 17180 C C . ASP A 1 80 ? 22.463 -1.234 19.643 1.00 71.21 113 ASP A C 11
ATOM 17181 O O . ASP A 1 80 ? 23.418 -0.748 20.252 1.00 54.05 113 ASP A O 11
ATOM 17190 N N . LEU A 1 81 ? 21.680 -0.516 18.836 1.00 53.05 114 LEU A N 11
ATOM 17191 C CA . LEU A 1 81 ? 21.889 0.922 18.610 1.00 42.51 114 LEU A CA 11
ATOM 17192 C C . LEU A 1 81 ? 21.010 1.796 19.520 1.00 62.43 114 LEU A C 11
ATOM 17193 O O . LEU A 1 81 ? 20.401 1.306 20.470 1.00 34.00 114 LEU A O 11
ATOM 17209 N N . LEU A 1 82 ? 20.961 3.097 19.204 1.00 24.43 115 LEU A N 11
ATOM 17210 C CA . LEU A 1 82 ? 20.216 4.093 19.987 1.00 1.43 115 LEU A CA 11
ATOM 17211 C C . LEU A 1 82 ? 20.870 4.347 21.358 1.00 42.22 115 LEU A C 11
ATOM 17212 O O . LEU A 1 82 ? 20.995 3.436 22.180 1.00 64.20 115 LEU A O 11
ATOM 17228 N N . PRO A 1 83 ? 21.294 5.598 21.624 1.00 55.23 116 PRO A N 11
ATOM 17229 C CA . PRO A 1 83 ? 21.920 5.974 22.903 1.00 64.45 116 PRO A CA 11
ATOM 17230 C C . PRO A 1 83 ? 20.890 6.134 24.037 1.00 63.24 116 PRO A C 11
ATOM 17231 O O . PRO A 1 83 ? 20.862 7.155 24.729 1.00 74.42 116 PRO A O 11
ATOM 17242 N N . VAL A 1 84 ? 20.056 5.108 24.225 1.00 33.52 117 VAL A N 11
ATOM 17243 C CA . VAL A 1 84 ? 18.988 5.136 25.233 1.00 22.54 117 VAL A CA 11
ATOM 17244 C C . VAL A 1 84 ? 19.530 5.395 26.655 1.00 33.24 117 VAL A C 11
ATOM 17245 O O . VAL A 1 84 ? 20.098 4.514 27.302 1.00 22.24 117 VAL A O 11
ATOM 17258 N N . VAL A 1 85 ? 19.345 6.622 27.132 1.00 14.04 118 VAL A N 11
ATOM 17259 C CA . VAL A 1 85 ? 19.867 7.039 28.437 1.00 13.31 118 VAL A CA 11
ATOM 17260 C C . VAL A 1 85 ? 18.737 7.417 29.412 1.00 41.04 118 VAL A C 11
ATOM 17261 O O . VAL A 1 85 ? 17.668 7.883 29.005 1.00 41.33 118 VAL A O 11
ATOM 17274 N N . GLU A 1 86 ? 18.985 7.188 30.697 1.00 53.44 119 GLU A N 11
ATOM 17275 C CA . GLU A 1 86 ? 18.071 7.589 31.771 1.00 21.44 119 GLU A CA 11
ATOM 17276 C C . GLU A 1 86 ? 18.873 7.864 33.055 1.00 64.31 119 GLU A C 11
ATOM 17277 O O . GLU A 1 86 ? 20.048 7.495 33.144 1.00 25.12 119 GLU A O 11
ATOM 17289 N N . ILE A 1 87 ? 18.248 8.517 34.037 1.00 71.31 120 ILE A N 11
ATOM 17290 C CA . ILE A 1 87 ? 18.907 8.800 35.319 1.00 13.10 120 ILE A CA 11
ATOM 17291 C C . ILE A 1 87 ? 19.447 7.511 35.965 1.00 61.21 120 ILE A C 11
ATOM 17292 O O . ILE A 1 87 ? 18.719 6.777 36.639 1.00 54.10 120 ILE A O 11
ATOM 17308 N N . ILE A 1 88 ? 20.722 7.230 35.717 1.00 72.41 121 ILE A N 11
ATOM 17309 C CA . ILE A 1 88 ? 21.381 6.038 36.236 1.00 51.14 121 ILE A CA 11
ATOM 17310 C C . ILE A 1 88 ? 22.228 6.353 37.482 1.00 35.45 121 ILE A C 11
ATOM 17311 O O . ILE A 1 88 ? 22.451 5.481 38.324 1.00 41.13 121 ILE A O 11
ATOM 17327 N N . ASN A 1 89 ? 22.688 7.606 37.590 1.00 53.42 122 ASN A N 11
ATOM 17328 C CA . ASN A 1 89 ? 23.536 8.061 38.711 1.00 71.51 122 ASN A CA 11
ATOM 17329 C C . ASN A 1 89 ? 24.957 7.464 38.638 1.00 53.42 122 ASN A C 11
ATOM 17330 O O . ASN A 1 89 ? 25.936 8.194 38.491 1.00 14.34 122 ASN A O 11
ATOM 17341 N N . SER A 1 90 ? 25.056 6.138 38.730 1.00 32.34 123 SER A N 11
ATOM 17342 C CA . SER A 1 90 ? 26.350 5.427 38.701 1.00 44.21 123 SER A CA 11
ATOM 17343 C C . SER A 1 90 ? 27.308 5.949 37.615 1.00 24.13 123 SER A C 11
ATOM 17344 O O . SER A 1 90 ? 28.465 6.266 37.897 1.00 12.03 123 SER A O 11
ATOM 17352 N N . GLU A 1 91 ? 26.826 6.030 36.375 1.00 23.43 124 GLU A N 11
ATOM 17353 C CA . GLU A 1 91 ? 27.663 6.457 35.241 1.00 43.03 124 GLU A CA 11
ATOM 17354 C C . GLU A 1 91 ? 28.192 7.895 35.407 1.00 35.45 124 GLU A C 11
ATOM 17355 O O . GLU A 1 91 ? 29.201 8.269 34.807 1.00 31.35 124 GLU A O 11
ATOM 17367 N N . ALA A 1 92 ? 27.521 8.693 36.233 1.00 11.43 125 ALA A N 11
ATOM 17368 C CA . ALA A 1 92 ? 27.934 10.079 36.480 1.00 60.13 125 ALA A CA 11
ATOM 17369 C C . ALA A 1 92 ? 29.065 10.163 37.523 1.00 63.11 125 ALA A C 11
ATOM 17370 O O . ALA A 1 92 ? 29.747 11.183 37.629 1.00 53.00 125 ALA A O 11
ATOM 17377 N N . ALA A 1 93 ? 29.267 9.086 38.283 1.00 62.03 126 ALA A N 11
ATOM 17378 C CA . ALA A 1 93 ? 30.276 9.063 39.356 1.00 24.41 126 ALA A CA 11
ATOM 17379 C C . ALA A 1 93 ? 31.659 8.594 38.860 1.00 41.13 126 ALA A C 11
ATOM 17380 O O . ALA A 1 93 ? 32.574 8.383 39.659 1.00 41.34 126 ALA A O 11
ATOM 17387 N N . VAL A 1 94 ? 31.812 8.431 37.546 1.00 32.34 127 VAL A N 11
ATOM 17388 C CA . VAL A 1 94 ? 33.091 8.000 36.960 1.00 13.35 127 VAL A CA 11
ATOM 17389 C C . VAL A 1 94 ? 34.031 9.201 36.717 1.00 55.41 127 VAL A C 11
ATOM 17390 O O . VAL A 1 94 ? 33.575 10.334 36.561 1.00 74.34 127 VAL A O 11
ATOM 17403 N N . LEU A 1 95 ? 35.341 8.948 36.697 1.00 1.44 128 LEU A N 11
ATOM 17404 C CA . LEU A 1 95 ? 36.340 10.011 36.488 1.00 24.53 128 LEU A CA 11
ATOM 17405 C C . LEU A 1 95 ? 36.248 10.612 35.070 1.00 51.12 128 LEU A C 11
ATOM 17406 O O . LEU A 1 95 ? 36.428 9.910 34.074 1.00 35.25 128 LEU A O 11
ATOM 17422 N N . GLU A 1 96 ? 35.969 11.916 34.988 1.00 72.22 129 GLU A N 11
ATOM 17423 C CA . GLU A 1 96 ? 35.808 12.603 33.697 1.00 53.31 129 GLU A CA 11
ATOM 17424 C C . GLU A 1 96 ? 36.579 13.941 33.693 1.00 41.30 129 GLU A C 11
ATOM 17425 O O . GLU A 1 96 ? 36.578 14.672 34.687 1.00 4.13 129 GLU A O 11
ATOM 17437 N N . HIS A 1 97 ? 37.232 14.259 32.572 1.00 42.52 130 HIS A N 11
ATOM 17438 C CA . HIS A 1 97 ? 38.059 15.471 32.461 1.00 42.23 130 HIS A CA 11
ATOM 17439 C C . HIS A 1 97 ? 37.728 16.274 31.187 1.00 43.21 130 HIS A C 11
ATOM 17440 O O . HIS A 1 97 ? 38.333 16.074 30.134 1.00 71.35 130 HIS A O 11
ATOM 17455 N N . HIS A 1 98 ? 36.771 17.191 31.286 1.00 23.35 131 HIS A N 11
ATOM 17456 C CA . HIS A 1 98 ? 36.312 17.955 30.119 1.00 25.43 131 HIS A CA 11
ATOM 17457 C C . HIS A 1 98 ? 37.091 19.275 29.948 1.00 61.24 131 HIS A C 11
ATOM 17458 O O . HIS A 1 98 ? 36.514 20.363 30.004 1.00 20.23 131 HIS A O 11
ATOM 17473 N N . HIS A 1 99 ? 38.402 19.166 29.734 1.00 4.13 132 HIS A N 11
ATOM 17474 C CA . HIS A 1 99 ? 39.247 20.338 29.461 1.00 65.33 132 HIS A CA 11
ATOM 17475 C C . HIS A 1 99 ? 40.649 19.907 28.994 1.00 44.11 132 HIS A C 11
ATOM 17476 O O . HIS A 1 99 ? 41.657 20.192 29.643 1.00 23.11 132 HIS A O 11
ATOM 17491 N N . HIS A 1 100 ? 40.703 19.219 27.856 1.00 63.22 133 HIS A N 11
ATOM 17492 C CA . HIS A 1 100 ? 41.970 18.702 27.315 1.00 14.22 133 HIS A CA 11
ATOM 17493 C C . HIS A 1 100 ? 42.684 19.732 26.423 1.00 4.24 133 HIS A C 11
ATOM 17494 O O . HIS A 1 100 ? 42.187 20.834 26.198 1.00 72.15 133 HIS A O 11
ATOM 17509 N N . HIS A 1 101 ? 43.853 19.352 25.916 1.00 4.25 134 HIS A N 11
ATOM 17510 C CA . HIS A 1 101 ? 44.587 20.161 24.939 1.00 2.51 134 HIS A CA 11
ATOM 17511 C C . HIS A 1 101 ? 44.434 19.555 23.533 1.00 25.52 134 HIS A C 11
ATOM 17512 O O . HIS A 1 101 ? 43.519 18.765 23.293 1.00 72.33 134 HIS A O 11
ATOM 17527 N N . HIS A 1 102 ? 45.310 19.933 22.603 1.00 15.03 135 HIS A N 11
ATOM 17528 C CA . HIS A 1 102 ? 45.259 19.388 21.236 1.00 31.23 135 HIS A CA 11
ATOM 17529 C C . HIS A 1 102 ? 45.581 17.876 21.205 1.00 43.42 135 HIS A C 11
ATOM 17530 O O . HIS A 1 102 ? 44.645 17.066 21.023 1.00 37.99 135 HIS A O 11
ATOM 17546 N N . MET A 1 1 ? -27.774 2.759 -11.527 1.00 41.12 34 MET A N 12
ATOM 17547 C CA . MET A 1 1 ? -26.320 3.083 -11.514 1.00 1.34 34 MET A CA 12
ATOM 17548 C C . MET A 1 1 ? -25.622 2.447 -10.298 1.00 15.12 34 MET A C 12
ATOM 17549 O O . MET A 1 1 ? -24.914 1.451 -10.439 1.00 54.43 34 MET A O 12
ATOM 17565 N N . ASP A 1 2 ? -25.831 3.032 -9.112 1.00 23.41 35 ASP A N 12
ATOM 17566 C CA . ASP A 1 2 ? -25.297 2.498 -7.841 1.00 44.12 35 ASP A CA 12
ATOM 17567 C C . ASP A 1 2 ? -23.766 2.285 -7.851 1.00 14.43 35 ASP A C 12
ATOM 17568 O O . ASP A 1 2 ? -23.010 3.100 -7.321 1.00 50.34 35 ASP A O 12
ATOM 17577 N N . THR A 1 3 ? -23.322 1.183 -8.461 1.00 71.45 36 THR A N 12
ATOM 17578 C CA . THR A 1 3 ? -21.909 0.778 -8.430 1.00 65.42 36 THR A CA 12
ATOM 17579 C C . THR A 1 3 ? -20.973 1.843 -9.027 1.00 31.32 36 THR A C 12
ATOM 17580 O O . THR A 1 3 ? -20.842 1.977 -10.245 1.00 10.33 36 THR A O 12
ATOM 17591 N N . ASN A 1 4 ? -20.312 2.590 -8.146 1.00 63.33 37 ASN A N 12
ATOM 17592 C CA . ASN A 1 4 ? -19.345 3.626 -8.543 1.00 21.25 37 ASN A CA 12
ATOM 17593 C C . ASN A 1 4 ? -17.960 3.015 -8.837 1.00 41.43 37 ASN A C 12
ATOM 17594 O O . ASN A 1 4 ? -16.943 3.713 -8.824 1.00 22.30 37 ASN A O 12
ATOM 17605 N N . ASN A 1 5 ? -17.934 1.713 -9.123 1.00 10.44 38 ASN A N 12
ATOM 17606 C CA . ASN A 1 5 ? -16.686 0.953 -9.230 1.00 63.20 38 ASN A CA 12
ATOM 17607 C C . ASN A 1 5 ? -15.872 1.085 -7.931 1.00 22.11 38 ASN A C 12
ATOM 17608 O O . ASN A 1 5 ? -14.785 1.670 -7.904 1.00 24.43 38 ASN A O 12
ATOM 17619 N N . PHE A 1 6 ? -16.450 0.573 -6.847 1.00 62.41 39 PHE A N 12
ATOM 17620 C CA . PHE A 1 6 ? -15.804 0.580 -5.530 1.00 70.12 39 PHE A CA 12
ATOM 17621 C C . PHE A 1 6 ? -14.475 -0.202 -5.549 1.00 21.45 39 PHE A C 12
ATOM 17622 O O . PHE A 1 6 ? -14.465 -1.435 -5.569 1.00 12.15 39 PHE A O 12
ATOM 17639 N N . THR A 1 7 ? -13.358 0.527 -5.559 1.00 3.01 40 THR A N 12
ATOM 17640 C CA . THR A 1 7 ? -12.018 -0.079 -5.589 1.00 14.13 40 THR A CA 12
ATOM 17641 C C . THR A 1 7 ? -11.112 0.525 -4.512 1.00 35.23 40 THR A C 12
ATOM 17642 O O . THR A 1 7 ? -11.389 1.604 -3.980 1.00 54.34 40 THR A O 12
ATOM 17653 N N . VAL A 1 8 ? -10.024 -0.174 -4.198 1.00 43.23 41 VAL A N 12
ATOM 17654 C CA . VAL A 1 8 ? -9.050 0.314 -3.218 1.00 40.41 41 VAL A CA 12
ATOM 17655 C C . VAL A 1 8 ? -7.652 0.466 -3.836 1.00 1.45 41 VAL A C 12
ATOM 17656 O O . VAL A 1 8 ? -6.962 -0.517 -4.111 1.00 34.51 41 VAL A O 12
ATOM 17669 N N . LYS A 1 9 ? -7.254 1.708 -4.060 1.00 11.21 42 LYS A N 12
ATOM 17670 C CA . LYS A 1 9 ? -5.917 2.026 -4.560 1.00 34.34 42 LYS A CA 12
ATOM 17671 C C . LYS A 1 9 ? -4.862 1.838 -3.464 1.00 24.43 42 LYS A C 12
ATOM 17672 O O . LYS A 1 9 ? -4.958 2.406 -2.386 1.00 73.44 42 LYS A O 12
ATOM 17691 N N . VAL A 1 10 ? -3.855 1.039 -3.756 1.00 61.23 43 VAL A N 12
ATOM 17692 C CA . VAL A 1 10 ? -2.757 0.804 -2.825 1.00 51.00 43 VAL A CA 12
ATOM 17693 C C . VAL A 1 10 ? -1.469 1.444 -3.351 1.00 2.22 43 VAL A C 12
ATOM 17694 O O . VAL A 1 10 ? -0.910 1.008 -4.361 1.00 52.35 43 VAL A O 12
ATOM 17707 N N . GLU A 1 11 ? -1.008 2.478 -2.658 1.00 14.13 44 GLU A N 12
ATOM 17708 C CA . GLU A 1 11 ? 0.211 3.197 -3.037 1.00 33.21 44 GLU A CA 12
ATOM 17709 C C . GLU A 1 11 ? 1.382 2.821 -2.119 1.00 54.04 44 GLU A C 12
ATOM 17710 O O . GLU A 1 11 ? 1.216 2.642 -0.910 1.00 73.23 44 GLU A O 12
ATOM 17722 N N . TYR A 1 12 ? 2.570 2.708 -2.700 1.00 21.24 45 TYR A N 12
ATOM 17723 C CA . TYR A 1 12 ? 3.758 2.287 -1.956 1.00 51.11 45 TYR A CA 12
ATOM 17724 C C . TYR A 1 12 ? 4.784 3.418 -1.907 1.00 53.50 45 TYR A C 12
ATOM 17725 O O . TYR A 1 12 ? 5.507 3.666 -2.873 1.00 40.34 45 TYR A O 12
ATOM 17743 N N . VAL A 1 13 ? 4.843 4.099 -0.770 1.00 45.51 46 VAL A N 12
ATOM 17744 C CA . VAL A 1 13 ? 5.604 5.341 -0.648 1.00 54.22 46 VAL A CA 12
ATOM 17745 C C . VAL A 1 13 ? 6.705 5.237 0.415 1.00 31.44 46 VAL A C 12
ATOM 17746 O O . VAL A 1 13 ? 6.701 4.329 1.246 1.00 2.22 46 VAL A O 12
ATOM 17759 N N . ASP A 1 14 ? 7.657 6.160 0.373 1.00 21.30 47 ASP A N 12
ATOM 17760 C CA . ASP A 1 14 ? 8.753 6.175 1.338 1.00 22.35 47 ASP A CA 12
ATOM 17761 C C . ASP A 1 14 ? 8.345 6.909 2.629 1.00 33.14 47 ASP A C 12
ATOM 17762 O O . ASP A 1 14 ? 7.173 7.242 2.827 1.00 2.14 47 ASP A O 12
ATOM 17771 N N . ALA A 1 15 ? 9.312 7.166 3.503 1.00 63.25 48 ALA A N 12
ATOM 17772 C CA . ALA A 1 15 ? 9.041 7.827 4.782 1.00 22.11 48 ALA A CA 12
ATOM 17773 C C . ALA A 1 15 ? 8.545 9.278 4.620 1.00 14.53 48 ALA A C 12
ATOM 17774 O O . ALA A 1 15 ? 8.031 9.869 5.572 1.00 40.54 48 ALA A O 12
ATOM 17781 N N . ASP A 1 16 ? 8.686 9.843 3.421 1.00 31.55 49 ASP A N 12
ATOM 17782 C CA . ASP A 1 16 ? 8.268 11.228 3.160 1.00 51.21 49 ASP A CA 12
ATOM 17783 C C . ASP A 1 16 ? 6.979 11.294 2.321 1.00 63.50 49 ASP A C 12
ATOM 17784 O O . ASP A 1 16 ? 6.554 12.375 1.892 1.00 75.00 49 ASP A O 12
ATOM 17793 N N . GLY A 1 17 ? 6.355 10.140 2.095 1.00 24.11 50 GLY A N 12
ATOM 17794 C CA . GLY A 1 17 ? 5.077 10.094 1.390 1.00 11.12 50 GLY A CA 12
ATOM 17795 C C . GLY A 1 17 ? 5.210 10.103 -0.130 1.00 12.44 50 GLY A C 12
ATOM 17796 O O . GLY A 1 17 ? 4.235 10.345 -0.845 1.00 53.25 50 GLY A O 12
ATOM 17800 N N . ALA A 1 18 ? 6.410 9.833 -0.622 1.00 30.22 51 ALA A N 12
ATOM 17801 C CA . ALA A 1 18 ? 6.662 9.769 -2.066 1.00 74.12 51 ALA A CA 12
ATOM 17802 C C . ALA A 1 18 ? 6.731 8.315 -2.543 1.00 31.32 51 ALA A C 12
ATOM 17803 O O . ALA A 1 18 ? 7.583 7.546 -2.092 1.00 44.04 51 ALA A O 12
ATOM 17810 N N . GLU A 1 19 ? 5.828 7.933 -3.445 1.00 65.35 52 GLU A N 12
ATOM 17811 C CA . GLU A 1 19 ? 5.763 6.546 -3.915 1.00 14.12 52 GLU A CA 12
ATOM 17812 C C . GLU A 1 19 ? 7.053 6.133 -4.626 1.00 14.14 52 GLU A C 12
ATOM 17813 O O . GLU A 1 19 ? 7.350 6.556 -5.744 1.00 70.40 52 GLU A O 12
ATOM 17825 N N . ILE A 1 20 ? 7.832 5.312 -3.949 1.00 62.53 53 ILE A N 12
ATOM 17826 C CA . ILE A 1 20 ? 9.072 4.789 -4.504 1.00 14.01 53 ILE A CA 12
ATOM 17827 C C . ILE A 1 20 ? 8.840 3.422 -5.163 1.00 41.03 53 ILE A C 12
ATOM 17828 O O . ILE A 1 20 ? 9.776 2.641 -5.352 1.00 34.40 53 ILE A O 12
ATOM 17844 N N . ALA A 1 21 ? 7.586 3.163 -5.541 1.00 4.30 54 ALA A N 12
ATOM 17845 C CA . ALA A 1 21 ? 7.206 1.886 -6.157 1.00 24.34 54 ALA A CA 12
ATOM 17846 C C . ALA A 1 21 ? 5.868 1.994 -6.908 1.00 73.01 54 ALA A C 12
ATOM 17847 O O . ALA A 1 21 ? 5.006 2.795 -6.537 1.00 3.14 54 ALA A O 12
ATOM 17854 N N . PRO A 1 22 ? 5.681 1.194 -7.979 1.00 53.43 55 PRO A N 12
ATOM 17855 C CA . PRO A 1 22 ? 4.415 1.160 -8.733 1.00 70.52 55 PRO A CA 12
ATOM 17856 C C . PRO A 1 22 ? 3.206 0.814 -7.855 1.00 43.22 55 PRO A C 12
ATOM 17857 O O . PRO A 1 22 ? 3.179 -0.220 -7.176 1.00 54.11 55 PRO A O 12
ATOM 17868 N N . SER A 1 23 ? 2.209 1.681 -7.901 1.00 62.10 56 SER A N 12
ATOM 17869 C CA . SER A 1 23 ? 1.019 1.567 -7.055 1.00 4.22 56 SER A CA 12
ATOM 17870 C C . SER A 1 23 ? -0.105 0.775 -7.741 1.00 64.43 56 SER A C 12
ATOM 17871 O O . SER A 1 23 ? -0.360 0.938 -8.936 1.00 1.13 56 SER A O 12
ATOM 17879 N N . ASP A 1 24 ? -0.790 -0.064 -6.969 1.00 60.41 57 ASP A N 12
ATOM 17880 C CA . ASP A 1 24 ? -1.835 -0.956 -7.497 1.00 72.43 57 ASP A CA 12
ATOM 17881 C C . ASP A 1 24 ? -3.252 -0.472 -7.162 1.00 31.34 57 ASP A C 12
ATOM 17882 O O . ASP A 1 24 ? -3.442 0.397 -6.325 1.00 5.31 57 ASP A O 12
ATOM 17891 N N . THR A 1 25 ? -4.245 -1.054 -7.830 1.00 24.32 58 THR A N 12
ATOM 17892 C CA . THR A 1 25 ? -5.656 -0.777 -7.526 1.00 40.13 58 THR A CA 12
ATOM 17893 C C . THR A 1 25 ? -6.436 -2.083 -7.321 1.00 61.33 58 THR A C 12
ATOM 17894 O O . THR A 1 25 ? -6.741 -2.793 -8.279 1.00 1.35 58 THR A O 12
ATOM 17905 N N . LEU A 1 26 ? -6.743 -2.405 -6.063 1.00 41.41 59 LEU A N 12
ATOM 17906 C CA . LEU A 1 26 ? -7.456 -3.645 -5.727 1.00 44.54 59 LEU A CA 12
ATOM 17907 C C . LEU A 1 26 ? -8.944 -3.572 -6.109 1.00 23.53 59 LEU A C 12
ATOM 17908 O O . LEU A 1 26 ? -9.640 -2.615 -5.770 1.00 42.14 59 LEU A O 12
ATOM 17924 N N . THR A 1 27 ? -9.416 -4.594 -6.822 1.00 43.14 60 THR A N 12
ATOM 17925 C CA . THR A 1 27 ? -10.833 -4.682 -7.224 1.00 43.31 60 THR A CA 12
ATOM 17926 C C . THR A 1 27 ? -11.610 -5.698 -6.367 1.00 10.33 60 THR A C 12
ATOM 17927 O O . THR A 1 27 ? -12.844 -5.735 -6.387 1.00 43.01 60 THR A O 12
ATOM 17938 N N . ASP A 1 28 ? -10.876 -6.519 -5.622 1.00 73.33 61 ASP A N 12
ATOM 17939 C CA . ASP A 1 28 ? -11.465 -7.533 -4.740 1.00 14.40 61 ASP A CA 12
ATOM 17940 C C . ASP A 1 28 ? -12.265 -6.892 -3.594 1.00 21.53 61 ASP A C 12
ATOM 17941 O O . ASP A 1 28 ? -11.793 -5.947 -2.963 1.00 25.30 61 ASP A O 12
ATOM 17950 N N . TYR A 1 29 ? -13.469 -7.411 -3.322 1.00 12.41 62 TYR A N 12
ATOM 17951 C CA . TYR A 1 29 ? -14.305 -6.892 -2.228 1.00 12.33 62 TYR A CA 12
ATOM 17952 C C . TYR A 1 29 ? -13.532 -6.874 -0.903 1.00 1.34 62 TYR A C 12
ATOM 17953 O O . TYR A 1 29 ? -13.536 -5.880 -0.181 1.00 21.12 62 TYR A O 12
ATOM 17971 N N . HIS A 1 30 ? -12.883 -7.981 -0.572 1.00 64.23 63 HIS A N 12
ATOM 17972 C CA . HIS A 1 30 ? -11.960 -7.999 0.557 1.00 51.00 63 HIS A CA 12
ATOM 17973 C C . HIS A 1 30 ? -10.572 -7.527 0.120 1.00 75.23 63 HIS A C 12
ATOM 17974 O O . HIS A 1 30 ? -9.744 -8.325 -0.329 1.00 3.22 63 HIS A O 12
ATOM 17989 N N . TYR A 1 31 ? -10.322 -6.225 0.229 1.00 5.31 64 TYR A N 12
ATOM 17990 C CA . TYR A 1 31 ? -9.033 -5.670 -0.166 1.00 44.24 64 TYR A CA 12
ATOM 17991 C C . TYR A 1 31 ? -7.945 -6.053 0.845 1.00 12.52 64 TYR A C 12
ATOM 17992 O O . TYR A 1 31 ? -7.696 -5.353 1.823 1.00 33.21 64 TYR A O 12
ATOM 18010 N N . VAL A 1 32 ? -7.329 -7.205 0.628 1.00 52.15 65 VAL A N 12
ATOM 18011 C CA . VAL A 1 32 ? -6.237 -7.658 1.479 1.00 22.54 65 VAL A CA 12
ATOM 18012 C C . VAL A 1 32 ? -4.903 -7.494 0.738 1.00 11.24 65 VAL A C 12
ATOM 18013 O O . VAL A 1 32 ? -4.591 -8.241 -0.193 1.00 74.34 65 VAL A O 12
ATOM 18026 N N . SER A 1 33 ? -4.110 -6.520 1.168 1.00 44.15 66 SER A N 12
ATOM 18027 C CA . SER A 1 33 ? -2.889 -6.132 0.447 1.00 13.44 66 SER A CA 12
ATOM 18028 C C . SER A 1 33 ? -1.629 -6.744 1.065 1.00 51.34 66 SER A C 12
ATOM 18029 O O . SER A 1 33 ? -1.640 -7.210 2.209 1.00 64.24 66 SER A O 12
ATOM 18037 N N . THR A 1 34 ? -0.541 -6.732 0.296 1.00 32.31 67 THR A N 12
ATOM 18038 C CA . THR A 1 34 ? 0.744 -7.306 0.725 1.00 50.30 67 THR A CA 12
ATOM 18039 C C . THR A 1 34 ? 1.911 -6.354 0.418 1.00 2.05 67 THR A C 12
ATOM 18040 O O . THR A 1 34 ? 1.881 -5.631 -0.580 1.00 64.13 67 THR A O 12
ATOM 18051 N N . PRO A 1 35 ? 2.953 -6.332 1.276 1.00 61.32 68 PRO A N 12
ATOM 18052 C CA . PRO A 1 35 ? 4.148 -5.507 1.039 1.00 42.01 68 PRO A CA 12
ATOM 18053 C C . PRO A 1 35 ? 4.967 -5.987 -0.174 1.00 2.32 68 PRO A C 12
ATOM 18054 O O . PRO A 1 35 ? 5.615 -7.037 -0.129 1.00 32.12 68 PRO A O 12
ATOM 18065 N N . LYS A 1 36 ? 4.923 -5.214 -1.257 1.00 34.10 69 LYS A N 12
ATOM 18066 C CA . LYS A 1 36 ? 5.639 -5.555 -2.497 1.00 31.45 69 LYS A CA 12
ATOM 18067 C C . LYS A 1 36 ? 7.150 -5.504 -2.332 1.00 64.43 69 LYS A C 12
ATOM 18068 O O . LYS A 1 36 ? 7.702 -4.667 -1.616 1.00 53.23 69 LYS A O 12
ATOM 18087 N N . ASP A 1 37 ? 7.802 -6.419 -3.020 1.00 32.42 70 ASP A N 12
ATOM 18088 C CA . ASP A 1 37 ? 9.239 -6.542 -2.973 1.00 41.22 70 ASP A CA 12
ATOM 18089 C C . ASP A 1 37 ? 9.926 -5.443 -3.809 1.00 14.34 70 ASP A C 12
ATOM 18090 O O . ASP A 1 37 ? 10.162 -5.595 -5.008 1.00 55.24 70 ASP A O 12
ATOM 18099 N N . ILE A 1 38 ? 10.213 -4.318 -3.166 1.00 32.54 71 ILE A N 12
ATOM 18100 C CA . ILE A 1 38 ? 10.852 -3.184 -3.834 1.00 41.10 71 ILE A CA 12
ATOM 18101 C C . ILE A 1 38 ? 12.385 -3.306 -3.788 1.00 62.53 71 ILE A C 12
ATOM 18102 O O . ILE A 1 38 ? 12.985 -3.256 -2.710 1.00 63.51 71 ILE A O 12
ATOM 18118 N N . PRO A 1 39 ? 13.043 -3.469 -4.955 1.00 42.04 72 PRO A N 12
ATOM 18119 C CA . PRO A 1 39 ? 14.507 -3.621 -5.025 1.00 52.24 72 PRO A CA 12
ATOM 18120 C C . PRO A 1 39 ? 15.271 -2.434 -4.412 1.00 12.12 72 PRO A C 12
ATOM 18121 O O . PRO A 1 39 ? 15.403 -1.375 -5.031 1.00 73.34 72 PRO A O 12
ATOM 18132 N N . GLY A 1 40 ? 15.766 -2.616 -3.189 1.00 44.13 73 GLY A N 12
ATOM 18133 C CA . GLY A 1 40 ? 16.522 -1.563 -2.517 1.00 21.41 73 GLY A CA 12
ATOM 18134 C C . GLY A 1 40 ? 15.745 -0.851 -1.408 1.00 72.13 73 GLY A C 12
ATOM 18135 O O . GLY A 1 40 ? 16.228 0.127 -0.838 1.00 70.11 73 GLY A O 12
ATOM 18139 N N . TYR A 1 41 ? 14.537 -1.329 -1.098 1.00 2.02 74 TYR A N 12
ATOM 18140 C CA . TYR A 1 41 ? 13.719 -0.738 -0.023 1.00 32.43 74 TYR A CA 12
ATOM 18141 C C . TYR A 1 41 ? 13.206 -1.786 0.979 1.00 3.45 74 TYR A C 12
ATOM 18142 O O . TYR A 1 41 ? 12.913 -2.928 0.623 1.00 11.42 74 TYR A O 12
ATOM 18160 N N . LYS A 1 42 ? 13.103 -1.361 2.239 1.00 43.13 75 LYS A N 12
ATOM 18161 C CA . LYS A 1 42 ? 12.637 -2.215 3.339 1.00 64.52 75 LYS A CA 12
ATOM 18162 C C . LYS A 1 42 ? 11.361 -1.636 3.977 1.00 5.31 75 LYS A C 12
ATOM 18163 O O . LYS A 1 42 ? 11.274 -0.436 4.221 1.00 22.10 75 LYS A O 12
ATOM 18182 N N . LEU A 1 43 ? 10.377 -2.495 4.246 1.00 32.32 76 LEU A N 12
ATOM 18183 C CA . LEU A 1 43 ? 9.083 -2.049 4.787 1.00 11.21 76 LEU A CA 12
ATOM 18184 C C . LEU A 1 43 ? 9.218 -1.434 6.193 1.00 3.35 76 LEU A C 12
ATOM 18185 O O . LEU A 1 43 ? 9.716 -2.072 7.124 1.00 40.34 76 LEU A O 12
ATOM 18201 N N . ARG A 1 44 ? 8.759 -0.192 6.334 1.00 22.35 77 ARG A N 12
ATOM 18202 C CA . ARG A 1 44 ? 8.759 0.505 7.623 1.00 52.31 77 ARG A CA 12
ATOM 18203 C C . ARG A 1 44 ? 7.528 0.137 8.469 1.00 44.41 77 ARG A C 12
ATOM 18204 O O . ARG A 1 44 ? 7.659 -0.382 9.579 1.00 24.43 77 ARG A O 12
ATOM 18225 N N . GLU A 1 45 ? 6.332 0.394 7.936 1.00 25.20 78 GLU A N 12
ATOM 18226 C CA . GLU A 1 45 ? 5.086 0.155 8.683 1.00 44.14 78 GLU A CA 12
ATOM 18227 C C . GLU A 1 45 ? 3.895 -0.124 7.752 1.00 51.24 78 GLU A C 12
ATOM 18228 O O . GLU A 1 45 ? 3.874 0.308 6.595 1.00 74.24 78 GLU A O 12
ATOM 18240 N N . ILE A 1 46 ? 2.910 -0.857 8.272 1.00 52.11 79 ILE A N 12
ATOM 18241 C CA . ILE A 1 46 ? 1.683 -1.172 7.533 1.00 53.23 79 ILE A CA 12
ATOM 18242 C C . ILE A 1 46 ? 0.467 -0.450 8.147 1.00 52.52 79 ILE A C 12
ATOM 18243 O O . ILE A 1 46 ? 0.254 -0.509 9.361 1.00 72.13 79 ILE A O 12
ATOM 18259 N N . PRO A 1 47 ? -0.351 0.235 7.321 1.00 55.40 80 PRO A N 12
ATOM 18260 C CA . PRO A 1 47 ? -1.532 0.973 7.808 1.00 23.15 80 PRO A CA 12
ATOM 18261 C C . PRO A 1 47 ? -2.658 0.048 8.317 1.00 5.54 80 PRO A C 12
ATOM 18262 O O . PRO A 1 47 ? -2.933 -0.999 7.731 1.00 2.55 80 PRO A O 12
ATOM 18273 N N . HIS A 1 48 ? -3.316 0.452 9.407 1.00 55.42 81 HIS A N 12
ATOM 18274 C CA . HIS A 1 48 ? -4.402 -0.342 10.016 1.00 73.50 81 HIS A CA 12
ATOM 18275 C C . HIS A 1 48 ? -5.533 -0.662 9.020 1.00 11.31 81 HIS A C 12
ATOM 18276 O O . HIS A 1 48 ? -6.277 -1.626 9.199 1.00 22.25 81 HIS A O 12
ATOM 18291 N N . ASN A 1 49 ? -5.665 0.156 7.981 1.00 10.43 82 ASN A N 12
ATOM 18292 C CA . ASN A 1 49 ? -6.720 -0.024 6.973 1.00 3.31 82 ASN A CA 12
ATOM 18293 C C . ASN A 1 49 ? -6.191 -0.733 5.713 1.00 61.33 82 ASN A C 12
ATOM 18294 O O . ASN A 1 49 ? -6.765 -0.601 4.634 1.00 50.54 82 ASN A O 12
ATOM 18305 N N . ALA A 1 50 ? -5.112 -1.502 5.863 1.00 31.35 83 ALA A N 12
ATOM 18306 C CA . ALA A 1 50 ? -4.518 -2.235 4.735 1.00 12.32 83 ALA A CA 12
ATOM 18307 C C . ALA A 1 50 ? -5.352 -3.459 4.321 1.00 45.15 83 ALA A C 12
ATOM 18308 O O . ALA A 1 50 ? -5.177 -3.998 3.223 1.00 22.43 83 ALA A O 12
ATOM 18315 N N . THR A 1 51 ? -6.240 -3.905 5.210 1.00 33.42 84 THR A N 12
ATOM 18316 C CA . THR A 1 51 ? -7.119 -5.055 4.938 1.00 70.35 84 THR A CA 12
ATOM 18317 C C . THR A 1 51 ? -8.572 -4.741 5.311 1.00 61.33 84 THR A C 12
ATOM 18318 O O . THR A 1 51 ? -8.844 -3.802 6.062 1.00 0.51 84 THR A O 12
ATOM 18329 N N . GLY A 1 52 ? -9.508 -5.526 4.779 1.00 22.23 85 GLY A N 12
ATOM 18330 C CA . GLY A 1 52 ? -10.917 -5.363 5.131 1.00 60.52 85 GLY A CA 12
ATOM 18331 C C . GLY A 1 52 ? -11.854 -5.532 3.941 1.00 73.35 85 GLY A C 12
ATOM 18332 O O . GLY A 1 52 ? -11.480 -6.113 2.920 1.00 4.10 85 GLY A O 12
ATOM 18336 N N . ASN A 1 53 ? -13.076 -5.024 4.074 1.00 13.41 86 ASN A N 12
ATOM 18337 C CA . ASN A 1 53 ? -14.074 -5.078 2.996 1.00 51.45 86 ASN A CA 12
ATOM 18338 C C . ASN A 1 53 ? -14.299 -3.686 2.376 1.00 35.34 86 ASN A C 12
ATOM 18339 O O . ASN A 1 53 ? -14.339 -2.678 3.087 1.00 54.53 86 ASN A O 12
ATOM 18350 N N . ILE A 1 54 ? -14.430 -3.625 1.048 1.00 23.54 87 ILE A N 12
ATOM 18351 C CA . ILE A 1 54 ? -14.668 -2.351 0.362 1.00 52.04 87 ILE A CA 12
ATOM 18352 C C . ILE A 1 54 ? -16.078 -1.822 0.662 1.00 1.45 87 ILE A C 12
ATOM 18353 O O . ILE A 1 54 ? -17.059 -2.211 0.022 1.00 44.45 87 ILE A O 12
ATOM 18369 N N . THR A 1 55 ? -16.169 -0.949 1.657 1.00 41.21 88 THR A N 12
ATOM 18370 C CA . THR A 1 55 ? -17.449 -0.351 2.056 1.00 74.14 88 THR A CA 12
ATOM 18371 C C . THR A 1 55 ? -17.589 1.083 1.540 1.00 5.24 88 THR A C 12
ATOM 18372 O O . THR A 1 55 ? -18.615 1.731 1.753 1.00 63.24 88 THR A O 12
ATOM 18383 N N . ASP A 1 56 ? -16.558 1.573 0.861 1.00 0.32 89 ASP A N 12
ATOM 18384 C CA . ASP A 1 56 ? -16.520 2.960 0.397 1.00 73.24 89 ASP A CA 12
ATOM 18385 C C . ASP A 1 56 ? -15.722 3.088 -0.914 1.00 75.43 89 ASP A C 12
ATOM 18386 O O . ASP A 1 56 ? -14.902 2.228 -1.240 1.00 42.42 89 ASP A O 12
ATOM 18395 N N . THR A 1 57 ? -15.975 4.159 -1.664 1.00 22.25 90 THR A N 12
ATOM 18396 C CA . THR A 1 57 ? -15.313 4.382 -2.961 1.00 44.15 90 THR A CA 12
ATOM 18397 C C . THR A 1 57 ? -14.127 5.346 -2.845 1.00 32.31 90 THR A C 12
ATOM 18398 O O . THR A 1 57 ? -14.189 6.345 -2.124 1.00 61.52 90 THR A O 12
ATOM 18409 N N . GLY A 1 58 ? -13.050 5.035 -3.563 1.00 73.21 91 GLY A N 12
ATOM 18410 C CA . GLY A 1 58 ? -11.847 5.868 -3.533 1.00 65.24 91 GLY A CA 12
ATOM 18411 C C . GLY A 1 58 ? -10.993 5.677 -2.277 1.00 72.23 91 GLY A C 12
ATOM 18412 O O . GLY A 1 58 ? -10.467 6.648 -1.723 1.00 42.42 91 GLY A O 12
ATOM 18416 N N . ILE A 1 59 ? -10.850 4.433 -1.823 1.00 73.10 92 ILE A N 12
ATOM 18417 C CA . ILE A 1 59 ? -9.996 4.125 -0.668 1.00 24.14 92 ILE A CA 12
ATOM 18418 C C . ILE A 1 59 ? -8.535 3.957 -1.104 1.00 13.42 92 ILE A C 12
ATOM 18419 O O . ILE A 1 59 ? -8.252 3.273 -2.088 1.00 14.20 92 ILE A O 12
ATOM 18435 N N . ILE A 1 60 ? -7.609 4.587 -0.381 1.00 63.53 93 ILE A N 12
ATOM 18436 C CA . ILE A 1 60 ? -6.182 4.448 -0.686 1.00 70.11 93 ILE A CA 12
ATOM 18437 C C . ILE A 1 60 ? -5.390 3.893 0.510 1.00 4.11 93 ILE A C 12
ATOM 18438 O O . ILE A 1 60 ? -5.355 4.486 1.588 1.00 10.02 93 ILE A O 12
ATOM 18454 N N . VAL A 1 61 ? -4.762 2.740 0.297 1.00 23.25 94 VAL A N 12
ATOM 18455 C CA . VAL A 1 61 ? -3.896 2.108 1.291 1.00 72.32 94 VAL A CA 12
ATOM 18456 C C . VAL A 1 61 ? -2.422 2.406 0.982 1.00 61.20 94 VAL A C 12
ATOM 18457 O O . VAL A 1 61 ? -1.927 2.082 -0.098 1.00 74.40 94 VAL A O 12
ATOM 18470 N N . ARG A 1 62 ? -1.725 3.026 1.925 1.00 22.45 95 ARG A N 12
ATOM 18471 C CA . ARG A 1 62 ? -0.325 3.422 1.711 1.00 63.43 95 ARG A CA 12
ATOM 18472 C C . ARG A 1 62 ? 0.665 2.643 2.589 1.00 41.41 95 ARG A C 12
ATOM 18473 O O . ARG A 1 62 ? 0.643 2.743 3.816 1.00 32.31 95 ARG A O 12
ATOM 18494 N N . TYR A 1 63 ? 1.535 1.868 1.943 1.00 63.41 96 TYR A N 12
ATOM 18495 C CA . TYR A 1 63 ? 2.641 1.190 2.626 1.00 31.43 96 TYR A CA 12
ATOM 18496 C C . TYR A 1 63 ? 3.891 2.077 2.639 1.00 31.12 96 TYR A C 12
ATOM 18497 O O . TYR A 1 63 ? 4.264 2.651 1.618 1.00 62.12 96 TYR A O 12
ATOM 18515 N N . ILE A 1 64 ? 4.523 2.185 3.802 1.00 12.42 97 ILE A N 12
ATOM 18516 C CA . ILE A 1 64 ? 5.699 3.042 3.968 1.00 11.51 97 ILE A CA 12
ATOM 18517 C C . ILE A 1 64 ? 6.994 2.215 3.982 1.00 33.21 97 ILE A C 12
ATOM 18518 O O . ILE A 1 64 ? 7.106 1.251 4.739 1.00 41.32 97 ILE A O 12
ATOM 18534 N N . TYR A 1 65 ? 7.969 2.593 3.151 1.00 72.12 98 TYR A N 12
ATOM 18535 C CA . TYR A 1 65 ? 9.274 1.906 3.112 1.00 22.53 98 TYR A CA 12
ATOM 18536 C C . TYR A 1 65 ? 10.435 2.879 3.357 1.00 22.33 98 TYR A C 12
ATOM 18537 O O . TYR A 1 65 ? 10.320 4.085 3.136 1.00 63.51 98 TYR A O 12
ATOM 18555 N N . ASP A 1 66 ? 11.553 2.330 3.817 1.00 52.14 99 ASP A N 12
ATOM 18556 C CA . ASP A 1 66 ? 12.803 3.078 3.928 1.00 62.23 99 ASP A CA 12
ATOM 18557 C C . ASP A 1 66 ? 13.823 2.539 2.908 1.00 24.30 99 ASP A C 12
ATOM 18558 O O . ASP A 1 66 ? 13.789 1.358 2.556 1.00 12.44 99 ASP A O 12
ATOM 18567 N N . LYS A 1 67 ? 14.734 3.389 2.437 1.00 0.11 100 LYS A N 12
ATOM 18568 C CA . LYS A 1 67 ? 15.749 2.947 1.472 1.00 3.13 100 LYS A CA 12
ATOM 18569 C C . LYS A 1 67 ? 16.876 2.177 2.173 1.00 74.21 100 LYS A C 12
ATOM 18570 O O . LYS A 1 67 ? 17.485 2.677 3.123 1.00 14.34 100 LYS A O 12
ATOM 18589 N N . ILE A 1 68 ? 17.144 0.961 1.700 1.00 13.53 101 ILE A N 12
ATOM 18590 C CA . ILE A 1 68 ? 18.162 0.100 2.303 1.00 52.10 101 ILE A CA 12
ATOM 18591 C C . ILE A 1 68 ? 19.572 0.674 2.113 1.00 40.11 101 ILE A C 12
ATOM 18592 O O . ILE A 1 68 ? 20.009 0.922 0.985 1.00 22.20 101 ILE A O 12
ATOM 18608 N N . ILE A 1 69 ? 20.278 0.875 3.216 1.00 33.15 102 ILE A N 12
ATOM 18609 C CA . ILE A 1 69 ? 21.660 1.345 3.163 1.00 75.23 102 ILE A CA 12
ATOM 18610 C C . ILE A 1 69 ? 22.652 0.173 3.224 1.00 11.03 102 ILE A C 12
ATOM 18611 O O . ILE A 1 69 ? 22.960 -0.347 4.305 1.00 50.44 102 ILE A O 12
ATOM 18627 N N . ASP A 1 70 ? 23.113 -0.246 2.045 1.00 73.35 103 ASP A N 12
ATOM 18628 C CA . ASP A 1 70 ? 24.153 -1.278 1.901 1.00 32.42 103 ASP A CA 12
ATOM 18629 C C . ASP A 1 70 ? 23.668 -2.700 2.260 1.00 53.44 103 ASP A C 12
ATOM 18630 O O . ASP A 1 70 ? 22.795 -2.894 3.109 1.00 30.33 103 ASP A O 12
ATOM 18639 N N . VAL A 1 71 ? 24.257 -3.696 1.590 1.00 51.42 104 VAL A N 12
ATOM 18640 C CA . VAL A 1 71 ? 23.948 -5.112 1.842 1.00 72.31 104 VAL A CA 12
ATOM 18641 C C . VAL A 1 71 ? 25.083 -5.823 2.603 1.00 72.21 104 VAL A C 12
ATOM 18642 O O . VAL A 1 71 ? 24.989 -7.011 2.907 1.00 12.11 104 VAL A O 12
ATOM 18655 N N . SER A 1 72 ? 26.153 -5.081 2.891 1.00 52.11 105 SER A N 12
ATOM 18656 C CA . SER A 1 72 ? 27.320 -5.595 3.643 1.00 52.54 105 SER A CA 12
ATOM 18657 C C . SER A 1 72 ? 28.145 -6.614 2.839 1.00 15.43 105 SER A C 12
ATOM 18658 O O . SER A 1 72 ? 29.027 -7.274 3.387 1.00 51.45 105 SER A O 12
ATOM 18666 N N . TYR A 1 73 ? 27.871 -6.727 1.539 1.00 31.34 106 TYR A N 12
ATOM 18667 C CA . TYR A 1 73 ? 28.624 -7.634 0.653 1.00 4.33 106 TYR A CA 12
ATOM 18668 C C . TYR A 1 73 ? 29.727 -6.897 -0.129 1.00 14.21 106 TYR A C 12
ATOM 18669 O O . TYR A 1 73 ? 30.339 -7.460 -1.042 1.00 65.10 106 TYR A O 12
ATOM 18687 N N . VAL A 1 74 ? 29.988 -5.649 0.241 1.00 72.41 107 VAL A N 12
ATOM 18688 C CA . VAL A 1 74 ? 31.000 -4.835 -0.436 1.00 25.12 107 VAL A CA 12
ATOM 18689 C C . VAL A 1 74 ? 32.371 -4.947 0.255 1.00 0.22 107 VAL A C 12
ATOM 18690 O O . VAL A 1 74 ? 32.458 -5.129 1.471 1.00 14.04 107 VAL A O 12
ATOM 18703 N N . ASP A 1 75 ? 33.438 -4.802 -0.524 1.00 53.42 108 ASP A N 12
ATOM 18704 C CA . ASP A 1 75 ? 34.814 -4.978 -0.025 1.00 43.23 108 ASP A CA 12
ATOM 18705 C C . ASP A 1 75 ? 35.350 -3.714 0.677 1.00 41.31 108 ASP A C 12
ATOM 18706 O O . ASP A 1 75 ? 36.563 -3.484 0.728 1.00 10.34 108 ASP A O 12
ATOM 18715 N N . GLU A 1 76 ? 34.450 -2.912 1.240 1.00 34.43 109 GLU A N 12
ATOM 18716 C CA . GLU A 1 76 ? 34.834 -1.651 1.892 1.00 11.12 109 GLU A CA 12
ATOM 18717 C C . GLU A 1 76 ? 34.462 -1.633 3.388 1.00 20.15 109 GLU A C 12
ATOM 18718 O O . GLU A 1 76 ? 35.029 -0.862 4.164 1.00 3.14 109 GLU A O 12
ATOM 18730 N N . THR A 1 77 ? 33.525 -2.492 3.791 1.00 51.12 110 THR A N 12
ATOM 18731 C CA . THR A 1 77 ? 33.050 -2.524 5.186 1.00 1.20 110 THR A CA 12
ATOM 18732 C C . THR A 1 77 ? 34.060 -3.209 6.119 1.00 44.54 110 THR A C 12
ATOM 18733 O O . THR A 1 77 ? 34.675 -2.563 6.972 1.00 52.54 110 THR A O 12
ATOM 18744 N N . GLY A 1 78 ? 34.226 -4.516 5.950 1.00 61.13 111 GLY A N 12
ATOM 18745 C CA . GLY A 1 78 ? 35.146 -5.279 6.785 1.00 33.42 111 GLY A CA 12
ATOM 18746 C C . GLY A 1 78 ? 35.178 -6.753 6.405 1.00 43.21 111 GLY A C 12
ATOM 18747 O O . GLY A 1 78 ? 36.046 -7.181 5.663 1.00 41.34 111 GLY A O 12
ATOM 18751 N N . LYS A 1 79 ? 34.233 -7.522 6.934 1.00 73.13 112 LYS A N 12
ATOM 18752 C CA . LYS A 1 79 ? 34.046 -8.941 6.575 1.00 4.44 112 LYS A CA 12
ATOM 18753 C C . LYS A 1 79 ? 35.345 -9.773 6.655 1.00 50.40 112 LYS A C 12
ATOM 18754 O O . LYS A 1 79 ? 35.570 -10.504 7.621 1.00 1.32 112 LYS A O 12
ATOM 18773 N N . ASP A 1 80 ? 36.198 -9.659 5.634 1.00 41.44 113 ASP A N 12
ATOM 18774 C CA . ASP A 1 80 ? 37.404 -10.489 5.533 1.00 23.25 113 ASP A CA 12
ATOM 18775 C C . ASP A 1 80 ? 38.658 -9.648 5.222 1.00 34.11 113 ASP A C 12
ATOM 18776 O O . ASP A 1 80 ? 39.692 -10.169 4.799 1.00 71.21 113 ASP A O 12
ATOM 18785 N N . LEU A 1 81 ? 38.563 -8.351 5.468 1.00 71.05 114 LEU A N 12
ATOM 18786 C CA . LEU A 1 81 ? 39.666 -7.417 5.212 1.00 32.54 114 LEU A CA 12
ATOM 18787 C C . LEU A 1 81 ? 40.343 -7.004 6.526 1.00 24.45 114 LEU A C 12
ATOM 18788 O O . LEU A 1 81 ? 40.206 -7.673 7.554 1.00 1.04 114 LEU A O 12
ATOM 18804 N N . LEU A 1 82 ? 41.085 -5.901 6.481 1.00 22.41 115 LEU A N 12
ATOM 18805 C CA . LEU A 1 82 ? 41.573 -5.254 7.696 1.00 20.41 115 LEU A CA 12
ATOM 18806 C C . LEU A 1 82 ? 40.620 -4.132 8.142 1.00 14.43 115 LEU A C 12
ATOM 18807 O O . LEU A 1 82 ? 40.477 -3.118 7.455 1.00 64.54 115 LEU A O 12
ATOM 18823 N N . PRO A 1 83 ? 39.941 -4.306 9.293 1.00 1.21 116 PRO A N 12
ATOM 18824 C CA . PRO A 1 83 ? 39.070 -3.262 9.854 1.00 63.44 116 PRO A CA 12
ATOM 18825 C C . PRO A 1 83 ? 39.881 -2.057 10.360 1.00 73.52 116 PRO A C 12
ATOM 18826 O O . PRO A 1 83 ? 40.547 -2.130 11.395 1.00 42.34 116 PRO A O 12
ATOM 18837 N N . VAL A 1 84 ? 39.843 -0.953 9.611 1.00 23.41 117 VAL A N 12
ATOM 18838 C CA . VAL A 1 84 ? 40.617 0.242 9.965 1.00 20.23 117 VAL A CA 12
ATOM 18839 C C . VAL A 1 84 ? 40.064 0.915 11.231 1.00 54.03 117 VAL A C 12
ATOM 18840 O O . VAL A 1 84 ? 39.314 1.891 11.173 1.00 52.15 117 VAL A O 12
ATOM 18853 N N . VAL A 1 85 ? 40.417 0.345 12.363 1.00 61.25 118 VAL A N 12
ATOM 18854 C CA . VAL A 1 85 ? 40.054 0.879 13.682 1.00 44.33 118 VAL A CA 12
ATOM 18855 C C . VAL A 1 85 ? 41.318 1.174 14.502 1.00 34.14 118 VAL A C 12
ATOM 18856 O O . VAL A 1 85 ? 42.422 1.203 13.958 1.00 54.23 118 VAL A O 12
ATOM 18869 N N . GLU A 1 86 ? 41.167 1.410 15.800 1.00 24.32 119 GLU A N 12
ATOM 18870 C CA . GLU A 1 86 ? 42.324 1.640 16.666 1.00 12.22 119 GLU A CA 12
ATOM 18871 C C . GLU A 1 86 ? 43.124 0.354 16.898 1.00 75.14 119 GLU A C 12
ATOM 18872 O O . GLU A 1 86 ? 42.941 -0.353 17.888 1.00 11.52 119 GLU A O 12
ATOM 18884 N N . ILE A 1 87 ? 44.011 0.067 15.964 1.00 23.42 120 ILE A N 12
ATOM 18885 C CA . ILE A 1 87 ? 44.875 -1.120 16.031 1.00 63.31 120 ILE A CA 12
ATOM 18886 C C . ILE A 1 87 ? 46.199 -0.752 16.721 1.00 13.20 120 ILE A C 12
ATOM 18887 O O . ILE A 1 87 ? 47.293 -1.094 16.263 1.00 52.42 120 ILE A O 12
ATOM 18903 N N . ILE A 1 88 ? 46.075 -0.063 17.851 1.00 74.24 121 ILE A N 12
ATOM 18904 C CA . ILE A 1 88 ? 47.225 0.514 18.548 1.00 1.24 121 ILE A CA 12
ATOM 18905 C C . ILE A 1 88 ? 48.147 -0.549 19.159 1.00 43.01 121 ILE A C 12
ATOM 18906 O O . ILE A 1 88 ? 49.370 -0.429 19.076 1.00 31.31 121 ILE A O 12
ATOM 18922 N N . ASN A 1 89 ? 47.558 -1.586 19.761 1.00 21.35 122 ASN A N 12
ATOM 18923 C CA . ASN A 1 89 ? 48.326 -2.644 20.443 1.00 20.01 122 ASN A CA 12
ATOM 18924 C C . ASN A 1 89 ? 49.288 -2.063 21.504 1.00 53.12 122 ASN A C 12
ATOM 18925 O O . ASN A 1 89 ? 49.167 -0.902 21.900 1.00 22.02 122 ASN A O 12
ATOM 18936 N N . SER A 1 90 ? 50.232 -2.879 21.977 1.00 5.21 123 SER A N 12
ATOM 18937 C CA . SER A 1 90 ? 51.183 -2.440 23.012 1.00 25.21 123 SER A CA 12
ATOM 18938 C C . SER A 1 90 ? 52.588 -3.020 22.797 1.00 63.40 123 SER A C 12
ATOM 18939 O O . SER A 1 90 ? 53.512 -2.307 22.409 1.00 31.53 123 SER A O 12
ATOM 18947 N N . GLU A 1 91 ? 52.736 -4.322 23.031 1.00 2.25 124 GLU A N 12
ATOM 18948 C CA . GLU A 1 91 ? 54.049 -4.982 23.003 1.00 1.53 124 GLU A CA 12
ATOM 18949 C C . GLU A 1 91 ? 54.651 -5.017 21.584 1.00 12.04 124 GLU A C 12
ATOM 18950 O O . GLU A 1 91 ? 55.678 -4.386 21.320 1.00 5.44 124 GLU A O 12
ATOM 18962 N N . ALA A 1 92 ? 54.006 -5.733 20.667 1.00 33.14 125 ALA A N 12
ATOM 18963 C CA . ALA A 1 92 ? 54.513 -5.866 19.292 1.00 3.02 125 ALA A CA 12
ATOM 18964 C C . ALA A 1 92 ? 54.179 -4.642 18.416 1.00 4.23 125 ALA A C 12
ATOM 18965 O O . ALA A 1 92 ? 54.399 -4.653 17.205 1.00 30.22 125 ALA A O 12
ATOM 18972 N N . ALA A 1 93 ? 53.677 -3.577 19.036 1.00 44.15 126 ALA A N 12
ATOM 18973 C CA . ALA A 1 93 ? 53.260 -2.370 18.305 1.00 23.22 126 ALA A CA 12
ATOM 18974 C C . ALA A 1 93 ? 54.432 -1.416 18.020 1.00 23.34 126 ALA A C 12
ATOM 18975 O O . ALA A 1 93 ? 54.243 -0.347 17.443 1.00 74.35 126 ALA A O 12
ATOM 18982 N N . VAL A 1 94 ? 55.640 -1.808 18.411 1.00 22.33 127 VAL A N 12
ATOM 18983 C CA . VAL A 1 94 ? 56.825 -0.943 18.280 1.00 44.32 127 VAL A CA 12
ATOM 18984 C C . VAL A 1 94 ? 57.671 -1.271 17.034 1.00 52.43 127 VAL A C 12
ATOM 18985 O O . VAL A 1 94 ? 58.836 -0.871 16.937 1.00 13.32 127 VAL A O 12
ATOM 18998 N N . LEU A 1 95 ? 57.077 -1.978 16.077 1.00 74.23 128 LEU A N 12
ATOM 18999 C CA . LEU A 1 95 ? 57.782 -2.384 14.852 1.00 4.02 128 LEU A CA 12
ATOM 19000 C C . LEU A 1 95 ? 57.806 -1.268 13.788 1.00 15.13 128 LEU A C 12
ATOM 19001 O O . LEU A 1 95 ? 58.824 -1.057 13.123 1.00 1.32 128 LEU A O 12
ATOM 19017 N N . GLU A 1 96 ? 56.683 -0.551 13.658 1.00 75.14 129 GLU A N 12
ATOM 19018 C CA . GLU A 1 96 ? 56.451 0.398 12.550 1.00 71.11 129 GLU A CA 12
ATOM 19019 C C . GLU A 1 96 ? 56.363 -0.334 11.195 1.00 4.14 129 GLU A C 12
ATOM 19020 O O . GLU A 1 96 ? 57.293 -1.026 10.786 1.00 12.43 129 GLU A O 12
ATOM 19032 N N . HIS A 1 97 ? 55.240 -0.167 10.494 1.00 2.24 130 HIS A N 12
ATOM 19033 C CA . HIS A 1 97 ? 55.029 -0.835 9.197 1.00 52.31 130 HIS A CA 12
ATOM 19034 C C . HIS A 1 97 ? 55.783 -0.147 8.038 1.00 51.43 130 HIS A C 12
ATOM 19035 O O . HIS A 1 97 ? 55.671 -0.571 6.886 1.00 61.04 130 HIS A O 12
ATOM 19050 N N . HIS A 1 98 ? 56.537 0.916 8.349 1.00 13.12 131 HIS A N 12
ATOM 19051 C CA . HIS A 1 98 ? 57.363 1.623 7.353 1.00 43.32 131 HIS A CA 12
ATOM 19052 C C . HIS A 1 98 ? 56.582 1.949 6.061 1.00 32.20 131 HIS A C 12
ATOM 19053 O O . HIS A 1 98 ? 56.968 1.524 4.970 1.00 74.41 131 HIS A O 12
ATOM 19068 N N . HIS A 1 99 ? 55.487 2.699 6.176 1.00 20.42 132 HIS A N 12
ATOM 19069 C CA . HIS A 1 99 ? 54.666 3.023 5.003 1.00 30.31 132 HIS A CA 12
ATOM 19070 C C . HIS A 1 99 ? 55.317 4.146 4.178 1.00 42.31 132 HIS A C 12
ATOM 19071 O O . HIS A 1 99 ? 55.854 3.902 3.101 1.00 13.44 132 HIS A O 12
ATOM 19086 N N . HIS A 1 100 ? 55.281 5.373 4.697 1.00 42.54 133 HIS A N 12
ATOM 19087 C CA . HIS A 1 100 ? 55.928 6.514 4.038 1.00 35.24 133 HIS A CA 12
ATOM 19088 C C . HIS A 1 100 ? 56.933 7.189 4.984 1.00 2.52 133 HIS A C 12
ATOM 19089 O O . HIS A 1 100 ? 56.593 8.125 5.711 1.00 73.41 133 HIS A O 12
ATOM 19104 N N . HIS A 1 101 ? 58.168 6.699 4.981 1.00 54.35 134 HIS A N 12
ATOM 19105 C CA . HIS A 1 101 ? 59.199 7.201 5.893 1.00 30.15 134 HIS A CA 12
ATOM 19106 C C . HIS A 1 101 ? 59.912 8.424 5.286 1.00 23.11 134 HIS A C 12
ATOM 19107 O O . HIS A 1 101 ? 60.646 8.297 4.305 1.00 30.50 134 HIS A O 12
ATOM 19122 N N . HIS A 1 102 ? 59.677 9.600 5.882 1.00 2.24 135 HIS A N 12
ATOM 19123 C CA . HIS A 1 102 ? 60.217 10.886 5.390 1.00 71.45 135 HIS A CA 12
ATOM 19124 C C . HIS A 1 102 ? 59.512 11.345 4.091 1.00 13.44 135 HIS A C 12
ATOM 19125 O O . HIS A 1 102 ? 58.489 12.057 4.194 1.00 37.29 135 HIS A O 12
ATOM 19141 N N . MET A 1 1 ? -30.395 4.032 -13.110 1.00 0.00 34 MET A N 13
ATOM 19142 C CA . MET A 1 1 ? -29.744 2.825 -13.680 1.00 52.33 34 MET A CA 13
ATOM 19143 C C . MET A 1 1 ? -28.270 3.108 -14.012 1.00 24.43 34 MET A C 13
ATOM 19144 O O . MET A 1 1 ? -27.966 3.711 -15.043 1.00 63.50 34 MET A O 13
ATOM 19160 N N . ASP A 1 2 ? -27.363 2.689 -13.127 1.00 24.14 35 ASP A N 13
ATOM 19161 C CA . ASP A 1 2 ? -25.921 2.889 -13.329 1.00 44.12 35 ASP A CA 13
ATOM 19162 C C . ASP A 1 2 ? -25.089 1.962 -12.425 1.00 65.21 35 ASP A C 13
ATOM 19163 O O . ASP A 1 2 ? -25.632 1.261 -11.567 1.00 73.22 35 ASP A O 13
ATOM 19172 N N . THR A 1 3 ? -23.771 1.978 -12.606 1.00 32.40 36 THR A N 13
ATOM 19173 C CA . THR A 1 3 ? -22.866 1.105 -11.840 1.00 60.42 36 THR A CA 13
ATOM 19174 C C . THR A 1 3 ? -21.725 1.899 -11.191 1.00 74.05 36 THR A C 13
ATOM 19175 O O . THR A 1 3 ? -20.841 2.409 -11.881 1.00 45.04 36 THR A O 13
ATOM 19186 N N . ASN A 1 4 ? -21.757 2.016 -9.865 1.00 11.12 37 ASN A N 13
ATOM 19187 C CA . ASN A 1 4 ? -20.667 2.656 -9.116 1.00 41.04 37 ASN A CA 13
ATOM 19188 C C . ASN A 1 4 ? -19.546 1.650 -8.817 1.00 34.41 37 ASN A C 13
ATOM 19189 O O . ASN A 1 4 ? -19.701 0.763 -7.976 1.00 70.15 37 ASN A O 13
ATOM 19200 N N . ASN A 1 5 ? -18.424 1.783 -9.517 1.00 55.30 38 ASN A N 13
ATOM 19201 C CA . ASN A 1 5 ? -17.268 0.908 -9.301 1.00 44.10 38 ASN A CA 13
ATOM 19202 C C . ASN A 1 5 ? -16.499 1.302 -8.028 1.00 63.14 38 ASN A C 13
ATOM 19203 O O . ASN A 1 5 ? -15.742 2.276 -8.019 1.00 23.12 38 ASN A O 13
ATOM 19214 N N . PHE A 1 6 ? -16.716 0.557 -6.949 1.00 44.35 39 PHE A N 13
ATOM 19215 C CA . PHE A 1 6 ? -16.011 0.794 -5.686 1.00 13.54 39 PHE A CA 13
ATOM 19216 C C . PHE A 1 6 ? -14.601 0.176 -5.714 1.00 30.01 39 PHE A C 13
ATOM 19217 O O . PHE A 1 6 ? -14.446 -1.044 -5.615 1.00 65.02 39 PHE A O 13
ATOM 19234 N N . THR A 1 7 ? -13.579 1.023 -5.856 1.00 11.50 40 THR A N 13
ATOM 19235 C CA . THR A 1 7 ? -12.184 0.553 -5.936 1.00 63.50 40 THR A CA 13
ATOM 19236 C C . THR A 1 7 ? -11.311 1.101 -4.799 1.00 32.13 40 THR A C 13
ATOM 19237 O O . THR A 1 7 ? -11.526 2.212 -4.307 1.00 61.00 40 THR A O 13
ATOM 19248 N N . VAL A 1 8 ? -10.318 0.312 -4.396 1.00 34.13 41 VAL A N 13
ATOM 19249 C CA . VAL A 1 8 ? -9.316 0.739 -3.408 1.00 60.22 41 VAL A CA 13
ATOM 19250 C C . VAL A 1 8 ? -7.924 0.841 -4.049 1.00 71.44 41 VAL A C 13
ATOM 19251 O O . VAL A 1 8 ? -7.471 -0.096 -4.708 1.00 53.23 41 VAL A O 13
ATOM 19264 N N . LYS A 1 9 ? -7.240 1.964 -3.855 1.00 32.41 42 LYS A N 13
ATOM 19265 C CA . LYS A 1 9 ? -5.900 2.139 -4.421 1.00 73.45 42 LYS A CA 13
ATOM 19266 C C . LYS A 1 9 ? -4.819 1.900 -3.363 1.00 33.42 42 LYS A C 13
ATOM 19267 O O . LYS A 1 9 ? -4.871 2.452 -2.266 1.00 0.21 42 LYS A O 13
ATOM 19286 N N . VAL A 1 10 ? -3.833 1.083 -3.704 1.00 61.31 43 VAL A N 13
ATOM 19287 C CA . VAL A 1 10 ? -2.731 0.775 -2.794 1.00 10.21 43 VAL A CA 13
ATOM 19288 C C . VAL A 1 10 ? -1.434 1.470 -3.245 1.00 24.24 43 VAL A C 13
ATOM 19289 O O . VAL A 1 10 ? -0.913 1.186 -4.325 1.00 74.11 43 VAL A O 13
ATOM 19302 N N . GLU A 1 11 ? -0.920 2.376 -2.410 1.00 73.01 44 GLU A N 13
ATOM 19303 C CA . GLU A 1 11 ? 0.321 3.102 -2.712 1.00 74.31 44 GLU A CA 13
ATOM 19304 C C . GLU A 1 11 ? 1.514 2.539 -1.932 1.00 42.33 44 GLU A C 13
ATOM 19305 O O . GLU A 1 11 ? 1.435 2.299 -0.726 1.00 32.33 44 GLU A O 13
ATOM 19317 N N . TYR A 1 12 ? 2.620 2.343 -2.633 1.00 0.35 45 TYR A N 13
ATOM 19318 C CA . TYR A 1 12 ? 3.872 1.909 -2.014 1.00 65.41 45 TYR A CA 13
ATOM 19319 C C . TYR A 1 12 ? 4.855 3.084 -1.966 1.00 15.43 45 TYR A C 13
ATOM 19320 O O . TYR A 1 12 ? 5.515 3.399 -2.956 1.00 21.12 45 TYR A O 13
ATOM 19338 N N . VAL A 1 13 ? 4.945 3.733 -0.808 1.00 62.52 46 VAL A N 13
ATOM 19339 C CA . VAL A 1 13 ? 5.614 5.032 -0.698 1.00 4.24 46 VAL A CA 13
ATOM 19340 C C . VAL A 1 13 ? 6.806 5.001 0.274 1.00 51.12 46 VAL A C 13
ATOM 19341 O O . VAL A 1 13 ? 6.887 4.143 1.151 1.00 52.24 46 VAL A O 13
ATOM 19354 N N . ASP A 1 14 ? 7.735 5.946 0.111 1.00 55.42 47 ASP A N 13
ATOM 19355 C CA . ASP A 1 14 ? 8.926 6.012 0.964 1.00 44.04 47 ASP A CA 13
ATOM 19356 C C . ASP A 1 14 ? 8.640 6.767 2.275 1.00 22.11 47 ASP A C 13
ATOM 19357 O O . ASP A 1 14 ? 7.491 7.088 2.588 1.00 50.11 47 ASP A O 13
ATOM 19366 N N . ALA A 1 15 ? 9.697 7.062 3.029 1.00 75.40 48 ALA A N 13
ATOM 19367 C CA . ALA A 1 15 ? 9.568 7.725 4.332 1.00 13.02 48 ALA A CA 13
ATOM 19368 C C . ALA A 1 15 ? 9.063 9.179 4.227 1.00 11.43 48 ALA A C 13
ATOM 19369 O O . ALA A 1 15 ? 8.647 9.768 5.230 1.00 30.13 48 ALA A O 13
ATOM 19376 N N . ASP A 1 16 ? 9.110 9.765 3.031 1.00 23.30 49 ASP A N 13
ATOM 19377 C CA . ASP A 1 16 ? 8.568 11.114 2.813 1.00 61.33 49 ASP A CA 13
ATOM 19378 C C . ASP A 1 16 ? 7.129 11.061 2.278 1.00 24.02 49 ASP A C 13
ATOM 19379 O O . ASP A 1 16 ? 6.477 12.094 2.108 1.00 22.12 49 ASP A O 13
ATOM 19388 N N . GLY A 1 17 ? 6.634 9.852 2.032 1.00 45.40 50 GLY A N 13
ATOM 19389 C CA . GLY A 1 17 ? 5.242 9.671 1.634 1.00 2.02 50 GLY A CA 13
ATOM 19390 C C . GLY A 1 17 ? 4.998 9.839 0.139 1.00 71.21 50 GLY A C 13
ATOM 19391 O O . GLY A 1 17 ? 3.916 10.267 -0.272 1.00 52.41 50 GLY A O 13
ATOM 19395 N N . ALA A 1 18 ? 5.995 9.502 -0.673 1.00 24.02 51 ALA A N 13
ATOM 19396 C CA . ALA A 1 18 ? 5.857 9.538 -2.138 1.00 32.20 51 ALA A CA 13
ATOM 19397 C C . ALA A 1 18 ? 6.062 8.139 -2.727 1.00 45.30 51 ALA A C 13
ATOM 19398 O O . ALA A 1 18 ? 7.069 7.485 -2.451 1.00 33.24 51 ALA A O 13
ATOM 19405 N N . GLU A 1 19 ? 5.106 7.665 -3.529 1.00 75.22 52 GLU A N 13
ATOM 19406 C CA . GLU A 1 19 ? 5.164 6.290 -4.034 1.00 15.44 52 GLU A CA 13
ATOM 19407 C C . GLU A 1 19 ? 6.428 6.053 -4.873 1.00 63.33 52 GLU A C 13
ATOM 19408 O O . GLU A 1 19 ? 6.703 6.752 -5.849 1.00 1.51 52 GLU A O 13
ATOM 19420 N N . ILE A 1 20 ? 7.198 5.070 -4.447 1.00 4.34 53 ILE A N 13
ATOM 19421 C CA . ILE A 1 20 ? 8.485 4.743 -5.058 1.00 32.52 53 ILE A CA 13
ATOM 19422 C C . ILE A 1 20 ? 8.377 3.513 -5.960 1.00 44.01 53 ILE A C 13
ATOM 19423 O O . ILE A 1 20 ? 9.382 3.006 -6.462 1.00 35.21 53 ILE A O 13
ATOM 19439 N N . ALA A 1 21 ? 7.154 3.038 -6.168 1.00 51.24 54 ALA A N 13
ATOM 19440 C CA . ALA A 1 21 ? 6.939 1.770 -6.870 1.00 42.53 54 ALA A CA 13
ATOM 19441 C C . ALA A 1 21 ? 5.571 1.731 -7.560 1.00 34.33 54 ALA A C 13
ATOM 19442 O O . ALA A 1 21 ? 4.681 2.516 -7.224 1.00 12.42 54 ALA A O 13
ATOM 19449 N N . PRO A 1 22 ? 5.388 0.834 -8.550 1.00 55.55 55 PRO A N 13
ATOM 19450 C CA . PRO A 1 22 ? 4.084 0.634 -9.198 1.00 32.13 55 PRO A CA 13
ATOM 19451 C C . PRO A 1 22 ? 2.975 0.310 -8.193 1.00 1.53 55 PRO A C 13
ATOM 19452 O O . PRO A 1 22 ? 3.086 -0.625 -7.396 1.00 12.40 55 PRO A O 13
ATOM 19463 N N . SER A 1 23 ? 1.908 1.086 -8.251 1.00 52.21 56 SER A N 13
ATOM 19464 C CA . SER A 1 23 ? 0.792 0.954 -7.310 1.00 51.24 56 SER A CA 13
ATOM 19465 C C . SER A 1 23 ? -0.300 0.025 -7.854 1.00 52.32 56 SER A C 13
ATOM 19466 O O . SER A 1 23 ? -0.367 -0.249 -9.058 1.00 34.32 56 SER A O 13
ATOM 19474 N N . ASP A 1 24 ? -1.159 -0.457 -6.961 1.00 42.22 57 ASP A N 13
ATOM 19475 C CA . ASP A 1 24 ? -2.272 -1.335 -7.341 1.00 14.34 57 ASP A CA 13
ATOM 19476 C C . ASP A 1 24 ? -3.627 -0.653 -7.115 1.00 13.54 57 ASP A C 13
ATOM 19477 O O . ASP A 1 24 ? -3.728 0.360 -6.421 1.00 4.42 57 ASP A O 13
ATOM 19486 N N . THR A 1 25 ? -4.666 -1.210 -7.719 1.00 1.04 58 THR A N 13
ATOM 19487 C CA . THR A 1 25 ? -6.042 -0.776 -7.458 1.00 0.32 58 THR A CA 13
ATOM 19488 C C . THR A 1 25 ? -6.973 -1.988 -7.399 1.00 64.33 58 THR A C 13
ATOM 19489 O O . THR A 1 25 ? -7.338 -2.564 -8.428 1.00 64.45 58 THR A O 13
ATOM 19500 N N . LEU A 1 26 ? -7.353 -2.363 -6.183 1.00 12.24 59 LEU A N 13
ATOM 19501 C CA . LEU A 1 26 ? -8.122 -3.583 -5.942 1.00 2.11 59 LEU A CA 13
ATOM 19502 C C . LEU A 1 26 ? -9.618 -3.387 -6.224 1.00 13.21 59 LEU A C 13
ATOM 19503 O O . LEU A 1 26 ? -10.267 -2.517 -5.644 1.00 3.22 59 LEU A O 13
ATOM 19519 N N . THR A 1 27 ? -10.145 -4.195 -7.140 1.00 44.11 60 THR A N 13
ATOM 19520 C CA . THR A 1 27 ? -11.590 -4.229 -7.416 1.00 60.34 60 THR A CA 13
ATOM 19521 C C . THR A 1 27 ? -12.278 -5.301 -6.556 1.00 4.33 60 THR A C 13
ATOM 19522 O O . THR A 1 27 ? -13.509 -5.380 -6.493 1.00 23.34 60 THR A O 13
ATOM 19533 N N . ASP A 1 28 ? -11.458 -6.128 -5.908 1.00 24.42 61 ASP A N 13
ATOM 19534 C CA . ASP A 1 28 ? -11.931 -7.221 -5.053 1.00 44.30 61 ASP A CA 13
ATOM 19535 C C . ASP A 1 28 ? -12.650 -6.703 -3.799 1.00 11.34 61 ASP A C 13
ATOM 19536 O O . ASP A 1 28 ? -12.141 -5.819 -3.110 1.00 12.24 61 ASP A O 13
ATOM 19545 N N . TYR A 1 29 ? -13.827 -7.266 -3.499 1.00 60.52 62 TYR A N 13
ATOM 19546 C CA . TYR A 1 29 ? -14.589 -6.870 -2.302 1.00 43.41 62 TYR A CA 13
ATOM 19547 C C . TYR A 1 29 ? -13.713 -6.905 -1.038 1.00 43.25 62 TYR A C 13
ATOM 19548 O O . TYR A 1 29 ? -13.682 -5.953 -0.266 1.00 52.01 62 TYR A O 13
ATOM 19566 N N . HIS A 1 30 ? -13.016 -8.011 -0.813 1.00 41.53 63 HIS A N 13
ATOM 19567 C CA . HIS A 1 30 ? -12.039 -8.073 0.275 1.00 64.05 63 HIS A CA 13
ATOM 19568 C C . HIS A 1 30 ? -10.690 -7.527 -0.188 1.00 31.43 63 HIS A C 13
ATOM 19569 O O . HIS A 1 30 ? -9.821 -8.281 -0.633 1.00 61.53 63 HIS A O 13
ATOM 19584 N N . TYR A 1 31 ? -10.527 -6.211 -0.111 1.00 72.12 64 TYR A N 13
ATOM 19585 C CA . TYR A 1 31 ? -9.265 -5.591 -0.497 1.00 4.02 64 TYR A CA 13
ATOM 19586 C C . TYR A 1 31 ? -8.176 -5.926 0.536 1.00 2.32 64 TYR A C 13
ATOM 19587 O O . TYR A 1 31 ? -8.084 -5.325 1.607 1.00 52.33 64 TYR A O 13
ATOM 19605 N N . VAL A 1 32 ? -7.392 -6.949 0.232 1.00 3.22 65 VAL A N 13
ATOM 19606 C CA . VAL A 1 32 ? -6.287 -7.357 1.093 1.00 73.23 65 VAL A CA 13
ATOM 19607 C C . VAL A 1 32 ? -4.956 -7.205 0.345 1.00 52.02 65 VAL A C 13
ATOM 19608 O O . VAL A 1 32 ? -4.664 -7.951 -0.595 1.00 33.14 65 VAL A O 13
ATOM 19621 N N . SER A 1 33 ? -4.158 -6.225 0.756 1.00 31.14 66 SER A N 13
ATOM 19622 C CA . SER A 1 33 ? -2.907 -5.900 0.059 1.00 74.53 66 SER A CA 13
ATOM 19623 C C . SER A 1 33 ? -1.670 -6.426 0.798 1.00 1.43 66 SER A C 13
ATOM 19624 O O . SER A 1 33 ? -1.750 -6.889 1.937 1.00 72.05 66 SER A O 13
ATOM 19632 N N . THR A 1 34 ? -0.522 -6.350 0.130 1.00 64.43 67 THR A N 13
ATOM 19633 C CA . THR A 1 34 ? 0.742 -6.877 0.668 1.00 24.23 67 THR A CA 13
ATOM 19634 C C . THR A 1 34 ? 1.913 -5.926 0.384 1.00 44.04 67 THR A C 13
ATOM 19635 O O . THR A 1 34 ? 1.983 -5.324 -0.689 1.00 50.10 67 THR A O 13
ATOM 19646 N N . PRO A 1 35 ? 2.857 -5.776 1.334 1.00 31.00 68 PRO A N 13
ATOM 19647 C CA . PRO A 1 35 ? 4.060 -4.954 1.117 1.00 70.54 68 PRO A CA 13
ATOM 19648 C C . PRO A 1 35 ? 5.042 -5.584 0.111 1.00 54.32 68 PRO A C 13
ATOM 19649 O O . PRO A 1 35 ? 5.700 -6.584 0.410 1.00 71.40 68 PRO A O 13
ATOM 19660 N N . LYS A 1 36 ? 5.138 -4.991 -1.082 1.00 14.40 69 LYS A N 13
ATOM 19661 C CA . LYS A 1 36 ? 6.066 -5.476 -2.114 1.00 31.12 69 LYS A CA 13
ATOM 19662 C C . LYS A 1 36 ? 7.514 -5.349 -1.669 1.00 52.44 69 LYS A C 13
ATOM 19663 O O . LYS A 1 36 ? 7.903 -4.410 -0.975 1.00 53.24 69 LYS A O 13
ATOM 19682 N N . ASP A 1 37 ? 8.302 -6.310 -2.096 1.00 20.34 70 ASP A N 13
ATOM 19683 C CA . ASP A 1 37 ? 9.707 -6.369 -1.758 1.00 65.50 70 ASP A CA 13
ATOM 19684 C C . ASP A 1 37 ? 10.553 -5.547 -2.752 1.00 54.11 70 ASP A C 13
ATOM 19685 O O . ASP A 1 37 ? 11.060 -6.063 -3.751 1.00 12.23 70 ASP A O 13
ATOM 19694 N N . ILE A 1 38 ? 10.680 -4.253 -2.469 1.00 12.31 71 ILE A N 13
ATOM 19695 C CA . ILE A 1 38 ? 11.355 -3.313 -3.372 1.00 10.23 71 ILE A CA 13
ATOM 19696 C C . ILE A 1 38 ? 12.889 -3.377 -3.228 1.00 2.41 71 ILE A C 13
ATOM 19697 O O . ILE A 1 38 ? 13.427 -3.205 -2.131 1.00 54.10 71 ILE A O 13
ATOM 19713 N N . PRO A 1 39 ? 13.620 -3.619 -4.337 1.00 24.21 72 PRO A N 13
ATOM 19714 C CA . PRO A 1 39 ? 15.092 -3.632 -4.318 1.00 13.50 72 PRO A CA 13
ATOM 19715 C C . PRO A 1 39 ? 15.683 -2.248 -3.991 1.00 22.21 72 PRO A C 13
ATOM 19716 O O . PRO A 1 39 ? 15.704 -1.349 -4.835 1.00 50.03 72 PRO A O 13
ATOM 19727 N N . GLY A 1 40 ? 16.163 -2.087 -2.762 1.00 34.11 73 GLY A N 13
ATOM 19728 C CA . GLY A 1 40 ? 16.665 -0.794 -2.308 1.00 21.22 73 GLY A CA 13
ATOM 19729 C C . GLY A 1 40 ? 15.765 -0.128 -1.267 1.00 70.30 73 GLY A C 13
ATOM 19730 O O . GLY A 1 40 ? 16.078 0.960 -0.777 1.00 21.25 73 GLY A O 13
ATOM 19734 N N . TYR A 1 41 ? 14.639 -0.768 -0.939 1.00 54.25 74 TYR A N 13
ATOM 19735 C CA . TYR A 1 41 ? 13.727 -0.276 0.109 1.00 21.21 74 TYR A CA 13
ATOM 19736 C C . TYR A 1 41 ? 13.201 -1.409 1.005 1.00 61.14 74 TYR A C 13
ATOM 19737 O O . TYR A 1 41 ? 13.019 -2.542 0.562 1.00 3.21 74 TYR A O 13
ATOM 19755 N N . LYS A 1 42 ? 12.953 -1.078 2.273 1.00 65.01 75 LYS A N 13
ATOM 19756 C CA . LYS A 1 42 ? 12.459 -2.051 3.263 1.00 54.43 75 LYS A CA 13
ATOM 19757 C C . LYS A 1 42 ? 11.180 -1.549 3.951 1.00 73.24 75 LYS A C 13
ATOM 19758 O O . LYS A 1 42 ? 11.062 -0.366 4.265 1.00 32.22 75 LYS A O 13
ATOM 19777 N N . LEU A 1 43 ? 10.230 -2.450 4.198 1.00 62.03 76 LEU A N 13
ATOM 19778 C CA . LEU A 1 43 ? 8.987 -2.083 4.887 1.00 15.13 76 LEU A CA 13
ATOM 19779 C C . LEU A 1 43 ? 9.253 -1.669 6.344 1.00 53.41 76 LEU A C 13
ATOM 19780 O O . LEU A 1 43 ? 9.821 -2.435 7.126 1.00 1.40 76 LEU A O 13
ATOM 19796 N N . ARG A 1 44 ? 8.829 -0.460 6.710 1.00 54.21 77 ARG A N 13
ATOM 19797 C CA . ARG A 1 44 ? 9.028 0.043 8.078 1.00 64.43 77 ARG A CA 13
ATOM 19798 C C . ARG A 1 44 ? 7.767 -0.087 8.950 1.00 65.42 77 ARG A C 13
ATOM 19799 O O . ARG A 1 44 ? 7.867 -0.308 10.161 1.00 33.01 77 ARG A O 13
ATOM 19820 N N . GLU A 1 45 ? 6.587 0.046 8.343 1.00 21.44 78 GLU A N 13
ATOM 19821 C CA . GLU A 1 45 ? 5.327 0.014 9.099 1.00 52.31 78 GLU A CA 13
ATOM 19822 C C . GLU A 1 45 ? 4.123 -0.319 8.200 1.00 25.23 78 GLU A C 13
ATOM 19823 O O . GLU A 1 45 ? 4.151 -0.083 6.989 1.00 23.55 78 GLU A O 13
ATOM 19835 N N . ILE A 1 46 ? 3.072 -0.875 8.810 1.00 22.42 79 ILE A N 13
ATOM 19836 C CA . ILE A 1 46 ? 1.852 -1.263 8.092 1.00 34.55 79 ILE A CA 13
ATOM 19837 C C . ILE A 1 46 ? 0.674 -0.316 8.392 1.00 20.33 79 ILE A C 13
ATOM 19838 O O . ILE A 1 46 ? 0.416 0.025 9.549 1.00 54.11 79 ILE A O 13
ATOM 19854 N N . PRO A 1 47 ? -0.060 0.112 7.344 1.00 72.34 80 PRO A N 13
ATOM 19855 C CA . PRO A 1 47 ? -1.238 0.985 7.495 1.00 21.03 80 PRO A CA 13
ATOM 19856 C C . PRO A 1 47 ? -2.450 0.252 8.109 1.00 51.14 80 PRO A C 13
ATOM 19857 O O . PRO A 1 47 ? -2.656 -0.937 7.871 1.00 24.40 80 PRO A O 13
ATOM 19868 N N . HIS A 1 48 ? -3.260 0.975 8.887 1.00 12.12 81 HIS A N 13
ATOM 19869 C CA . HIS A 1 48 ? -4.402 0.371 9.600 1.00 64.14 81 HIS A CA 13
ATOM 19870 C C . HIS A 1 48 ? -5.429 -0.268 8.642 1.00 44.54 81 HIS A C 13
ATOM 19871 O O . HIS A 1 48 ? -6.193 -1.148 9.036 1.00 43.41 81 HIS A O 13
ATOM 19886 N N . ASN A 1 49 ? -5.445 0.177 7.387 1.00 61.35 82 ASN A N 13
ATOM 19887 C CA . ASN A 1 49 ? -6.421 -0.314 6.400 1.00 2.10 82 ASN A CA 13
ATOM 19888 C C . ASN A 1 49 ? -5.792 -1.292 5.390 1.00 40.04 82 ASN A C 13
ATOM 19889 O O . ASN A 1 49 ? -6.256 -1.405 4.259 1.00 61.24 82 ASN A O 13
ATOM 19900 N N . ALA A 1 50 ? -4.754 -2.016 5.811 1.00 73.51 83 ALA A N 13
ATOM 19901 C CA . ALA A 1 50 ? -4.075 -2.985 4.934 1.00 4.12 83 ALA A CA 13
ATOM 19902 C C . ALA A 1 50 ? -4.988 -4.165 4.544 1.00 74.03 83 ALA A C 13
ATOM 19903 O O . ALA A 1 50 ? -4.802 -4.786 3.494 1.00 12.34 83 ALA A O 13
ATOM 19910 N N . THR A 1 51 ? -5.966 -4.477 5.395 1.00 62.34 84 THR A N 13
ATOM 19911 C CA . THR A 1 51 ? -6.891 -5.594 5.144 1.00 31.03 84 THR A CA 13
ATOM 19912 C C . THR A 1 51 ? -8.333 -5.221 5.515 1.00 5.31 84 THR A C 13
ATOM 19913 O O . THR A 1 51 ? -8.573 -4.546 6.520 1.00 23.45 84 THR A O 13
ATOM 19924 N N . GLY A 1 52 ? -9.296 -5.650 4.699 1.00 24.31 85 GLY A N 13
ATOM 19925 C CA . GLY A 1 52 ? -10.701 -5.424 5.027 1.00 31.23 85 GLY A CA 13
ATOM 19926 C C . GLY A 1 52 ? -11.654 -5.650 3.855 1.00 13.32 85 GLY A C 13
ATOM 19927 O O . GLY A 1 52 ? -11.369 -6.427 2.943 1.00 51.52 85 GLY A O 13
ATOM 19931 N N . ASN A 1 53 ? -12.802 -4.975 3.897 1.00 64.14 86 ASN A N 13
ATOM 19932 C CA . ASN A 1 53 ? -13.817 -5.071 2.846 1.00 33.13 86 ASN A CA 13
ATOM 19933 C C . ASN A 1 53 ? -14.137 -3.687 2.259 1.00 65.33 86 ASN A C 13
ATOM 19934 O O . ASN A 1 53 ? -14.236 -2.701 2.989 1.00 11.32 86 ASN A O 13
ATOM 19945 N N . ILE A 1 54 ? -14.289 -3.612 0.940 1.00 11.03 87 ILE A N 13
ATOM 19946 C CA . ILE A 1 54 ? -14.598 -2.348 0.279 1.00 51.41 87 ILE A CA 13
ATOM 19947 C C . ILE A 1 54 ? -16.001 -1.862 0.660 1.00 32.14 87 ILE A C 13
ATOM 19948 O O . ILE A 1 54 ? -17.011 -2.287 0.086 1.00 62.51 87 ILE A O 13
ATOM 19964 N N . THR A 1 55 ? -16.055 -0.996 1.660 1.00 23.31 88 THR A N 13
ATOM 19965 C CA . THR A 1 55 ? -17.311 -0.396 2.113 1.00 74.11 88 THR A CA 13
ATOM 19966 C C . THR A 1 55 ? -17.480 1.017 1.541 1.00 54.30 88 THR A C 13
ATOM 19967 O O . THR A 1 55 ? -18.590 1.550 1.475 1.00 73.40 88 THR A O 13
ATOM 19978 N N . ASP A 1 56 ? -16.362 1.609 1.122 1.00 50.32 89 ASP A N 13
ATOM 19979 C CA . ASP A 1 56 ? -16.348 2.928 0.479 1.00 2.03 89 ASP A CA 13
ATOM 19980 C C . ASP A 1 56 ? -15.391 2.932 -0.724 1.00 55.33 89 ASP A C 13
ATOM 19981 O O . ASP A 1 56 ? -14.493 2.093 -0.814 1.00 73.52 89 ASP A O 13
ATOM 19990 N N . THR A 1 57 ? -15.586 3.868 -1.649 1.00 71.23 90 THR A N 13
ATOM 19991 C CA . THR A 1 57 ? -14.703 3.980 -2.824 1.00 51.20 90 THR A CA 13
ATOM 19992 C C . THR A 1 57 ? -13.650 5.083 -2.642 1.00 44.00 90 THR A C 13
ATOM 19993 O O . THR A 1 57 ? -13.885 6.080 -1.954 1.00 61.31 90 THR A O 13
ATOM 20004 N N . GLY A 1 58 ? -12.491 4.896 -3.270 1.00 54.04 91 GLY A N 13
ATOM 20005 C CA . GLY A 1 58 ? -11.390 5.851 -3.138 1.00 40.23 91 GLY A CA 13
ATOM 20006 C C . GLY A 1 58 ? -10.581 5.673 -1.855 1.00 63.21 91 GLY A C 13
ATOM 20007 O O . GLY A 1 58 ? -10.013 6.633 -1.332 1.00 13.51 91 GLY A O 13
ATOM 20011 N N . ILE A 1 59 ? -10.529 4.443 -1.347 1.00 54.52 92 ILE A N 13
ATOM 20012 C CA . ILE A 1 59 ? -9.726 4.125 -0.159 1.00 43.54 92 ILE A CA 13
ATOM 20013 C C . ILE A 1 59 ? -8.255 3.923 -0.555 1.00 34.12 92 ILE A C 13
ATOM 20014 O O . ILE A 1 59 ? -7.962 3.223 -1.523 1.00 61.43 92 ILE A O 13
ATOM 20030 N N . ILE A 1 60 ? -7.333 4.542 0.179 1.00 42.24 93 ILE A N 13
ATOM 20031 C CA . ILE A 1 60 ? -5.906 4.438 -0.147 1.00 3.13 93 ILE A CA 13
ATOM 20032 C C . ILE A 1 60 ? -5.112 3.712 0.948 1.00 75.13 93 ILE A C 13
ATOM 20033 O O . ILE A 1 60 ? -5.052 4.156 2.098 1.00 1.14 93 ILE A O 13
ATOM 20049 N N . VAL A 1 61 ? -4.502 2.592 0.577 1.00 5.23 94 VAL A N 13
ATOM 20050 C CA . VAL A 1 61 ? -3.646 1.831 1.488 1.00 71.12 94 VAL A CA 13
ATOM 20051 C C . VAL A 1 61 ? -2.166 2.140 1.208 1.00 32.32 94 VAL A C 13
ATOM 20052 O O . VAL A 1 61 ? -1.625 1.743 0.177 1.00 13.53 94 VAL A O 13
ATOM 20065 N N . ARG A 1 62 ? -1.521 2.863 2.117 1.00 11.23 95 ARG A N 13
ATOM 20066 C CA . ARG A 1 62 ? -0.130 3.303 1.912 1.00 63.34 95 ARG A CA 13
ATOM 20067 C C . ARG A 1 62 ? 0.884 2.501 2.739 1.00 14.44 95 ARG A C 13
ATOM 20068 O O . ARG A 1 62 ? 0.913 2.585 3.965 1.00 33.45 95 ARG A O 13
ATOM 20089 N N . TYR A 1 63 ? 1.716 1.730 2.046 1.00 24.00 96 TYR A N 13
ATOM 20090 C CA . TYR A 1 63 ? 2.829 1.013 2.670 1.00 65.43 96 TYR A CA 13
ATOM 20091 C C . TYR A 1 63 ? 4.089 1.882 2.673 1.00 70.13 96 TYR A C 13
ATOM 20092 O O . TYR A 1 63 ? 4.510 2.380 1.631 1.00 42.01 96 TYR A O 13
ATOM 20110 N N . ILE A 1 64 ? 4.680 2.062 3.848 1.00 32.40 97 ILE A N 13
ATOM 20111 C CA . ILE A 1 64 ? 5.834 2.951 4.004 1.00 3.14 97 ILE A CA 13
ATOM 20112 C C . ILE A 1 64 ? 7.156 2.164 3.979 1.00 45.20 97 ILE A C 13
ATOM 20113 O O . ILE A 1 64 ? 7.314 1.169 4.694 1.00 13.15 97 ILE A O 13
ATOM 20129 N N . TYR A 1 65 ? 8.107 2.615 3.160 1.00 71.44 98 TYR A N 13
ATOM 20130 C CA . TYR A 1 65 ? 9.404 1.944 3.035 1.00 65.01 98 TYR A CA 13
ATOM 20131 C C . TYR A 1 65 ? 10.566 2.857 3.447 1.00 4.43 98 TYR A C 13
ATOM 20132 O O . TYR A 1 65 ? 10.623 4.027 3.066 1.00 61.33 98 TYR A O 13
ATOM 20150 N N . ASP A 1 66 ? 11.485 2.310 4.235 1.00 22.33 99 ASP A N 13
ATOM 20151 C CA . ASP A 1 66 ? 12.753 2.972 4.525 1.00 20.32 99 ASP A CA 13
ATOM 20152 C C . ASP A 1 66 ? 13.769 2.687 3.409 1.00 35.52 99 ASP A C 13
ATOM 20153 O O . ASP A 1 66 ? 13.796 1.591 2.844 1.00 71.05 99 ASP A O 13
ATOM 20162 N N . LYS A 1 67 ? 14.602 3.672 3.094 1.00 3.10 100 LYS A N 13
ATOM 20163 C CA . LYS A 1 67 ? 15.557 3.544 1.992 1.00 13.41 100 LYS A CA 13
ATOM 20164 C C . LYS A 1 67 ? 16.790 2.731 2.415 1.00 22.42 100 LYS A C 13
ATOM 20165 O O . LYS A 1 67 ? 17.548 3.138 3.296 1.00 53.44 100 LYS A O 13
ATOM 20184 N N . ILE A 1 68 ? 16.978 1.581 1.776 1.00 21.02 101 ILE A N 13
ATOM 20185 C CA . ILE A 1 68 ? 18.065 0.662 2.132 1.00 31.21 101 ILE A CA 13
ATOM 20186 C C . ILE A 1 68 ? 19.411 1.120 1.551 1.00 34.21 101 ILE A C 13
ATOM 20187 O O . ILE A 1 68 ? 19.552 1.305 0.340 1.00 41.42 101 ILE A O 13
ATOM 20203 N N . ILE A 1 69 ? 20.394 1.299 2.427 1.00 73.05 102 ILE A N 13
ATOM 20204 C CA . ILE A 1 69 ? 21.751 1.667 2.018 1.00 71.21 102 ILE A CA 13
ATOM 20205 C C . ILE A 1 69 ? 22.573 0.420 1.664 1.00 24.55 102 ILE A C 13
ATOM 20206 O O . ILE A 1 69 ? 23.554 0.489 0.919 1.00 55.10 102 ILE A O 13
ATOM 20222 N N . ASP A 1 70 ? 22.152 -0.721 2.193 1.00 34.22 103 ASP A N 13
ATOM 20223 C CA . ASP A 1 70 ? 22.836 -1.991 1.958 1.00 44.33 103 ASP A CA 13
ATOM 20224 C C . ASP A 1 70 ? 22.477 -2.585 0.584 1.00 65.13 103 ASP A C 13
ATOM 20225 O O . ASP A 1 70 ? 21.872 -3.652 0.481 1.00 51.45 103 ASP A O 13
ATOM 20234 N N . VAL A 1 71 ? 22.839 -1.860 -0.465 1.00 52.11 104 VAL A N 13
ATOM 20235 C CA . VAL A 1 71 ? 22.650 -2.316 -1.845 1.00 24.11 104 VAL A CA 13
ATOM 20236 C C . VAL A 1 71 ? 23.864 -1.932 -2.702 1.00 61.12 104 VAL A C 13
ATOM 20237 O O . VAL A 1 71 ? 23.761 -1.761 -3.919 1.00 71.23 104 VAL A O 13
ATOM 20250 N N . SER A 1 72 ? 25.024 -1.837 -2.056 1.00 40.02 105 SER A N 13
ATOM 20251 C CA . SER A 1 72 ? 26.236 -1.303 -2.693 1.00 62.33 105 SER A CA 13
ATOM 20252 C C . SER A 1 72 ? 26.818 -2.255 -3.751 1.00 15.42 105 SER A C 13
ATOM 20253 O O . SER A 1 72 ? 27.773 -2.992 -3.498 1.00 72.51 105 SER A O 13
ATOM 20261 N N . TYR A 1 73 ? 26.196 -2.260 -4.926 1.00 74.45 106 TYR A N 13
ATOM 20262 C CA . TYR A 1 73 ? 26.740 -2.936 -6.113 1.00 61.54 106 TYR A CA 13
ATOM 20263 C C . TYR A 1 73 ? 26.877 -1.924 -7.258 1.00 72.21 106 TYR A C 13
ATOM 20264 O O . TYR A 1 73 ? 27.223 -2.272 -8.389 1.00 12.40 106 TYR A O 13
ATOM 20282 N N . VAL A 1 74 ? 26.603 -0.663 -6.938 1.00 40.33 107 VAL A N 13
ATOM 20283 C CA . VAL A 1 74 ? 26.548 0.414 -7.927 1.00 73.00 107 VAL A CA 13
ATOM 20284 C C . VAL A 1 74 ? 27.840 1.243 -7.926 1.00 51.44 107 VAL A C 13
ATOM 20285 O O . VAL A 1 74 ? 27.939 2.262 -7.239 1.00 21.31 107 VAL A O 13
ATOM 20298 N N . ASP A 1 75 ? 28.837 0.801 -8.682 1.00 41.21 108 ASP A N 13
ATOM 20299 C CA . ASP A 1 75 ? 30.119 1.508 -8.733 1.00 55.34 108 ASP A CA 13
ATOM 20300 C C . ASP A 1 75 ? 30.108 2.577 -9.835 1.00 13.12 108 ASP A C 13
ATOM 20301 O O . ASP A 1 75 ? 30.705 2.413 -10.901 1.00 20.53 108 ASP A O 13
ATOM 20310 N N . GLU A 1 76 ? 29.392 3.667 -9.568 1.00 20.20 109 GLU A N 13
ATOM 20311 C CA . GLU A 1 76 ? 29.277 4.782 -10.515 1.00 20.51 109 GLU A CA 13
ATOM 20312 C C . GLU A 1 76 ? 28.891 6.066 -9.757 1.00 21.41 109 GLU A C 13
ATOM 20313 O O . GLU A 1 76 ? 29.761 6.827 -9.333 1.00 13.33 109 GLU A O 13
ATOM 20325 N N . THR A 1 77 ? 27.588 6.279 -9.559 1.00 52.25 110 THR A N 13
ATOM 20326 C CA . THR A 1 77 ? 27.079 7.381 -8.716 1.00 24.44 110 THR A CA 13
ATOM 20327 C C . THR A 1 77 ? 25.737 6.997 -8.080 1.00 23.03 110 THR A C 13
ATOM 20328 O O . THR A 1 77 ? 25.261 5.874 -8.242 1.00 12.35 110 THR A O 13
ATOM 20339 N N . GLY A 1 78 ? 25.129 7.937 -7.360 1.00 31.25 111 GLY A N 13
ATOM 20340 C CA . GLY A 1 78 ? 23.864 7.671 -6.681 1.00 3.23 111 GLY A CA 13
ATOM 20341 C C . GLY A 1 78 ? 23.706 8.499 -5.415 1.00 70.33 111 GLY A C 13
ATOM 20342 O O . GLY A 1 78 ? 23.698 7.963 -4.305 1.00 63.44 111 GLY A O 13
ATOM 20346 N N . LYS A 1 79 ? 23.588 9.815 -5.587 1.00 44.41 112 LYS A N 13
ATOM 20347 C CA . LYS A 1 79 ? 23.536 10.750 -4.457 1.00 32.52 112 LYS A CA 13
ATOM 20348 C C . LYS A 1 79 ? 22.100 10.967 -3.950 1.00 23.30 112 LYS A C 13
ATOM 20349 O O . LYS A 1 79 ? 21.728 10.480 -2.880 1.00 13.33 112 LYS A O 13
ATOM 20368 N N . ASP A 1 80 ? 21.293 11.696 -4.723 1.00 43.23 113 ASP A N 13
ATOM 20369 C CA . ASP A 1 80 ? 19.941 12.075 -4.292 1.00 72.34 113 ASP A CA 13
ATOM 20370 C C . ASP A 1 80 ? 18.859 11.576 -5.256 1.00 1.24 113 ASP A C 13
ATOM 20371 O O . ASP A 1 80 ? 18.068 10.691 -4.915 1.00 33.52 113 ASP A O 13
ATOM 20380 N N . LEU A 1 81 ? 18.837 12.149 -6.461 1.00 34.11 114 LEU A N 13
ATOM 20381 C CA . LEU A 1 81 ? 17.763 11.901 -7.436 1.00 22.04 114 LEU A CA 13
ATOM 20382 C C . LEU A 1 81 ? 16.396 12.228 -6.813 1.00 54.55 114 LEU A C 13
ATOM 20383 O O . LEU A 1 81 ? 15.364 11.661 -7.183 1.00 74.52 114 LEU A O 13
ATOM 20399 N N . LEU A 1 82 ? 16.416 13.182 -5.890 1.00 4.25 115 LEU A N 13
ATOM 20400 C CA . LEU A 1 82 ? 15.264 13.500 -5.044 1.00 2.43 115 LEU A CA 13
ATOM 20401 C C . LEU A 1 82 ? 14.237 14.369 -5.805 1.00 22.15 115 LEU A C 13
ATOM 20402 O O . LEU A 1 82 ? 14.588 15.418 -6.355 1.00 65.14 115 LEU A O 13
ATOM 20418 N N . PRO A 1 83 ? 12.953 13.944 -5.847 1.00 30.21 116 PRO A N 13
ATOM 20419 C CA . PRO A 1 83 ? 11.885 14.692 -6.545 1.00 14.15 116 PRO A CA 13
ATOM 20420 C C . PRO A 1 83 ? 11.517 16.014 -5.843 1.00 53.12 116 PRO A C 13
ATOM 20421 O O . PRO A 1 83 ? 11.874 16.237 -4.686 1.00 32.53 116 PRO A O 13
ATOM 20432 N N . VAL A 1 84 ? 10.791 16.885 -6.547 1.00 75.10 117 VAL A N 13
ATOM 20433 C CA . VAL A 1 84 ? 10.422 18.204 -6.008 1.00 34.33 117 VAL A CA 13
ATOM 20434 C C . VAL A 1 84 ? 9.524 18.106 -4.760 1.00 72.42 117 VAL A C 13
ATOM 20435 O O . VAL A 1 84 ? 8.453 17.492 -4.782 1.00 64.25 117 VAL A O 13
ATOM 20448 N N . VAL A 1 85 ? 9.983 18.712 -3.666 1.00 64.22 118 VAL A N 13
ATOM 20449 C CA . VAL A 1 85 ? 9.223 18.763 -2.413 1.00 31.35 118 VAL A CA 13
ATOM 20450 C C . VAL A 1 85 ? 9.675 19.957 -1.550 1.00 10.11 118 VAL A C 13
ATOM 20451 O O . VAL A 1 85 ? 10.859 20.297 -1.520 1.00 44.11 118 VAL A O 13
ATOM 20464 N N . GLU A 1 86 ? 8.729 20.606 -0.871 1.00 3.24 119 GLU A N 13
ATOM 20465 C CA . GLU A 1 86 ? 9.043 21.768 -0.027 1.00 53.41 119 GLU A CA 13
ATOM 20466 C C . GLU A 1 86 ? 8.051 21.909 1.144 1.00 55.40 119 GLU A C 13
ATOM 20467 O O . GLU A 1 86 ? 7.009 22.554 1.009 1.00 71.14 119 GLU A O 13
ATOM 20479 N N . ILE A 1 87 ? 8.384 21.275 2.278 1.00 44.13 120 ILE A N 13
ATOM 20480 C CA . ILE A 1 87 ? 7.586 21.363 3.519 1.00 5.35 120 ILE A CA 13
ATOM 20481 C C . ILE A 1 87 ? 6.123 20.911 3.322 1.00 31.34 120 ILE A C 13
ATOM 20482 O O . ILE A 1 87 ? 5.327 21.591 2.675 1.00 43.53 120 ILE A O 13
ATOM 20498 N N . ILE A 1 88 ? 5.764 19.763 3.898 1.00 10.22 121 ILE A N 13
ATOM 20499 C CA . ILE A 1 88 ? 4.419 19.203 3.719 1.00 21.11 121 ILE A CA 13
ATOM 20500 C C . ILE A 1 88 ? 3.687 18.924 5.050 1.00 22.43 121 ILE A C 13
ATOM 20501 O O . ILE A 1 88 ? 4.248 18.368 5.995 1.00 34.23 121 ILE A O 13
ATOM 20517 N N . ASN A 1 89 ? 2.425 19.348 5.106 1.00 51.34 122 ASN A N 13
ATOM 20518 C CA . ASN A 1 89 ? 1.538 19.073 6.245 1.00 42.43 122 ASN A CA 13
ATOM 20519 C C . ASN A 1 89 ? 0.064 19.178 5.810 1.00 44.42 122 ASN A C 13
ATOM 20520 O O . ASN A 1 89 ? -0.538 20.249 5.839 1.00 71.41 122 ASN A O 13
ATOM 20531 N N . SER A 1 90 ? -0.506 18.055 5.382 1.00 53.33 123 SER A N 13
ATOM 20532 C CA . SER A 1 90 ? -1.859 18.043 4.805 1.00 63.31 123 SER A CA 13
ATOM 20533 C C . SER A 1 90 ? -2.946 17.794 5.856 1.00 74.21 123 SER A C 13
ATOM 20534 O O . SER A 1 90 ? -4.058 18.315 5.735 1.00 44.35 123 SER A O 13
ATOM 20542 N N . GLU A 1 91 ? -2.638 16.999 6.881 1.00 3.51 124 GLU A N 13
ATOM 20543 C CA . GLU A 1 91 ? -3.608 16.732 7.952 1.00 3.20 124 GLU A CA 13
ATOM 20544 C C . GLU A 1 91 ? -3.850 17.995 8.797 1.00 13.33 124 GLU A C 13
ATOM 20545 O O . GLU A 1 91 ? -3.132 18.263 9.762 1.00 20.53 124 GLU A O 13
ATOM 20557 N N . ALA A 1 92 ? -4.848 18.781 8.398 1.00 64.14 125 ALA A N 13
ATOM 20558 C CA . ALA A 1 92 ? -5.211 20.010 9.114 1.00 51.44 125 ALA A CA 13
ATOM 20559 C C . ALA A 1 92 ? -6.624 20.474 8.733 1.00 53.31 125 ALA A C 13
ATOM 20560 O O . ALA A 1 92 ? -7.487 20.656 9.594 1.00 24.14 125 ALA A O 13
ATOM 20567 N N . ALA A 1 93 ? -6.852 20.665 7.436 1.00 42.50 126 ALA A N 13
ATOM 20568 C CA . ALA A 1 93 ? -8.169 21.071 6.937 1.00 72.52 126 ALA A CA 13
ATOM 20569 C C . ALA A 1 93 ? -9.169 19.901 6.941 1.00 51.14 126 ALA A C 13
ATOM 20570 O O . ALA A 1 93 ? -9.281 19.155 5.964 1.00 31.11 126 ALA A O 13
ATOM 20577 N N . VAL A 1 94 ? -9.890 19.742 8.050 1.00 21.22 127 VAL A N 13
ATOM 20578 C CA . VAL A 1 94 ? -10.891 18.674 8.189 1.00 44.31 127 VAL A CA 13
ATOM 20579 C C . VAL A 1 94 ? -12.224 19.206 8.745 1.00 61.40 127 VAL A C 13
ATOM 20580 O O . VAL A 1 94 ? -12.395 19.366 9.957 1.00 52.23 127 VAL A O 13
ATOM 20593 N N . LEU A 1 95 ? -13.157 19.498 7.845 1.00 62.54 128 LEU A N 13
ATOM 20594 C CA . LEU A 1 95 ? -14.511 19.902 8.233 1.00 31.34 128 LEU A CA 13
ATOM 20595 C C . LEU A 1 95 ? -15.446 18.687 8.150 1.00 21.04 128 LEU A C 13
ATOM 20596 O O . LEU A 1 95 ? -15.899 18.306 7.068 1.00 25.20 128 LEU A O 13
ATOM 20612 N N . GLU A 1 96 ? -15.685 18.046 9.291 1.00 32.43 129 GLU A N 13
ATOM 20613 C CA . GLU A 1 96 ? -16.553 16.864 9.361 1.00 32.04 129 GLU A CA 13
ATOM 20614 C C . GLU A 1 96 ? -17.970 17.160 8.837 1.00 74.41 129 GLU A C 13
ATOM 20615 O O . GLU A 1 96 ? -18.594 18.155 9.216 1.00 53.44 129 GLU A O 13
ATOM 20627 N N . HIS A 1 97 ? -18.467 16.293 7.953 1.00 24.41 130 HIS A N 13
ATOM 20628 C CA . HIS A 1 97 ? -19.784 16.480 7.321 1.00 44.51 130 HIS A CA 13
ATOM 20629 C C . HIS A 1 97 ? -20.808 15.445 7.819 1.00 72.43 130 HIS A C 13
ATOM 20630 O O . HIS A 1 97 ? -20.439 14.401 8.362 1.00 0.24 130 HIS A O 13
ATOM 20645 N N . HIS A 1 98 ? -22.096 15.731 7.615 1.00 0.31 131 HIS A N 13
ATOM 20646 C CA . HIS A 1 98 ? -23.170 14.825 8.048 1.00 15.45 131 HIS A CA 13
ATOM 20647 C C . HIS A 1 98 ? -24.504 15.130 7.338 1.00 61.11 131 HIS A C 13
ATOM 20648 O O . HIS A 1 98 ? -25.107 16.183 7.546 1.00 5.23 131 HIS A O 13
ATOM 20663 N N . HIS A 1 99 ? -24.948 14.207 6.485 1.00 44.15 132 HIS A N 13
ATOM 20664 C CA . HIS A 1 99 ? -26.256 14.312 5.819 1.00 21.30 132 HIS A CA 13
ATOM 20665 C C . HIS A 1 99 ? -26.974 12.953 5.799 1.00 0.34 132 HIS A C 13
ATOM 20666 O O . HIS A 1 99 ? -26.437 11.962 5.298 1.00 75.23 132 HIS A O 13
ATOM 20681 N N . HIS A 1 100 ? -28.185 12.912 6.351 1.00 62.13 133 HIS A N 13
ATOM 20682 C CA . HIS A 1 100 ? -28.972 11.675 6.417 1.00 53.43 133 HIS A CA 13
ATOM 20683 C C . HIS A 1 100 ? -29.829 11.488 5.154 1.00 12.24 133 HIS A C 13
ATOM 20684 O O . HIS A 1 100 ? -30.401 12.444 4.629 1.00 54.53 133 HIS A O 13
ATOM 20699 N N . HIS A 1 101 ? -29.910 10.252 4.666 1.00 23.34 134 HIS A N 13
ATOM 20700 C CA . HIS A 1 101 ? -30.697 9.935 3.467 1.00 74.32 134 HIS A CA 13
ATOM 20701 C C . HIS A 1 101 ? -31.507 8.641 3.638 1.00 63.34 134 HIS A C 13
ATOM 20702 O O . HIS A 1 101 ? -31.401 7.950 4.654 1.00 61.43 134 HIS A O 13
ATOM 20717 N N . HIS A 1 102 ? -32.314 8.335 2.621 1.00 73.00 135 HIS A N 13
ATOM 20718 C CA . HIS A 1 102 ? -33.122 7.107 2.584 1.00 63.20 135 HIS A CA 13
ATOM 20719 C C . HIS A 1 102 ? -33.771 6.934 1.194 1.00 12.22 135 HIS A C 13
ATOM 20720 O O . HIS A 1 102 ? -33.145 6.300 0.316 1.00 38.49 135 HIS A O 13
ATOM 20736 N N . MET A 1 1 ? -20.465 9.828 -12.569 1.00 42.32 34 MET A N 14
ATOM 20737 C CA . MET A 1 1 ? -21.019 8.978 -11.479 1.00 24.03 34 MET A CA 14
ATOM 20738 C C . MET A 1 1 ? -21.651 7.690 -12.034 1.00 21.34 34 MET A C 14
ATOM 20739 O O . MET A 1 1 ? -22.313 6.950 -11.307 1.00 50.31 34 MET A O 14
ATOM 20755 N N . ASP A 1 2 ? -21.438 7.422 -13.324 1.00 65.21 35 ASP A N 14
ATOM 20756 C CA . ASP A 1 2 ? -21.998 6.234 -13.978 1.00 52.42 35 ASP A CA 14
ATOM 20757 C C . ASP A 1 2 ? -21.394 4.947 -13.388 1.00 13.24 35 ASP A C 14
ATOM 20758 O O . ASP A 1 2 ? -20.262 4.577 -13.712 1.00 21.01 35 ASP A O 14
ATOM 20767 N N . THR A 1 3 ? -22.155 4.284 -12.516 1.00 22.33 36 THR A N 14
ATOM 20768 C CA . THR A 1 3 ? -21.672 3.112 -11.768 1.00 15.12 36 THR A CA 14
ATOM 20769 C C . THR A 1 3 ? -20.507 3.489 -10.838 1.00 33.35 36 THR A C 14
ATOM 20770 O O . THR A 1 3 ? -19.347 3.561 -11.261 1.00 44.31 36 THR A O 14
ATOM 20781 N N . ASN A 1 4 ? -20.826 3.747 -9.572 1.00 55.44 37 ASN A N 14
ATOM 20782 C CA . ASN A 1 4 ? -19.812 4.098 -8.580 1.00 61.20 37 ASN A CA 14
ATOM 20783 C C . ASN A 1 4 ? -18.958 2.879 -8.222 1.00 62.24 37 ASN A C 14
ATOM 20784 O O . ASN A 1 4 ? -19.263 2.129 -7.292 1.00 32.11 37 ASN A O 14
ATOM 20795 N N . ASN A 1 5 ? -17.902 2.676 -9.005 1.00 61.03 38 ASN A N 14
ATOM 20796 C CA . ASN A 1 5 ? -16.987 1.554 -8.809 1.00 44.23 38 ASN A CA 14
ATOM 20797 C C . ASN A 1 5 ? -16.203 1.684 -7.493 1.00 43.43 38 ASN A C 14
ATOM 20798 O O . ASN A 1 5 ? -15.304 2.514 -7.360 1.00 65.42 38 ASN A O 14
ATOM 20809 N N . PHE A 1 6 ? -16.581 0.871 -6.514 1.00 4.51 39 PHE A N 14
ATOM 20810 C CA . PHE A 1 6 ? -15.892 0.825 -5.222 1.00 50.04 39 PHE A CA 14
ATOM 20811 C C . PHE A 1 6 ? -14.536 0.109 -5.342 1.00 63.54 39 PHE A C 14
ATOM 20812 O O . PHE A 1 6 ? -14.457 -1.115 -5.263 1.00 2.53 39 PHE A O 14
ATOM 20829 N N . THR A 1 7 ? -13.473 0.884 -5.563 1.00 50.41 40 THR A N 14
ATOM 20830 C CA . THR A 1 7 ? -12.118 0.331 -5.721 1.00 70.14 40 THR A CA 14
ATOM 20831 C C . THR A 1 7 ? -11.166 0.804 -4.610 1.00 41.01 40 THR A C 14
ATOM 20832 O O . THR A 1 7 ? -11.410 1.817 -3.946 1.00 52.02 40 THR A O 14
ATOM 20843 N N . VAL A 1 8 ? -10.079 0.055 -4.410 1.00 45.43 41 VAL A N 14
ATOM 20844 C CA . VAL A 1 8 ? -9.058 0.401 -3.412 1.00 62.30 41 VAL A CA 14
ATOM 20845 C C . VAL A 1 8 ? -7.658 0.515 -4.037 1.00 23.15 41 VAL A C 14
ATOM 20846 O O . VAL A 1 8 ? -7.105 -0.463 -4.532 1.00 23.23 41 VAL A O 14
ATOM 20859 N N . LYS A 1 9 ? -7.086 1.713 -4.001 1.00 12.01 42 LYS A N 14
ATOM 20860 C CA . LYS A 1 9 ? -5.714 1.936 -4.464 1.00 2.23 42 LYS A CA 14
ATOM 20861 C C . LYS A 1 9 ? -4.698 1.554 -3.378 1.00 51.43 42 LYS A C 14
ATOM 20862 O O . LYS A 1 9 ? -4.836 1.940 -2.227 1.00 72.21 42 LYS A O 14
ATOM 20881 N N . VAL A 1 10 ? -3.686 0.788 -3.753 1.00 51.42 43 VAL A N 14
ATOM 20882 C CA . VAL A 1 10 ? -2.593 0.447 -2.840 1.00 3.52 43 VAL A CA 14
ATOM 20883 C C . VAL A 1 10 ? -1.295 1.138 -3.280 1.00 2.33 43 VAL A C 14
ATOM 20884 O O . VAL A 1 10 ? -0.752 0.838 -4.343 1.00 43.40 43 VAL A O 14
ATOM 20897 N N . GLU A 1 11 ? -0.798 2.057 -2.455 1.00 13.51 44 GLU A N 14
ATOM 20898 C CA . GLU A 1 11 ? 0.402 2.837 -2.780 1.00 55.21 44 GLU A CA 14
ATOM 20899 C C . GLU A 1 11 ? 1.628 2.328 -2.013 1.00 5.22 44 GLU A C 14
ATOM 20900 O O . GLU A 1 11 ? 1.530 1.900 -0.863 1.00 12.02 44 GLU A O 14
ATOM 20912 N N . TYR A 1 12 ? 2.785 2.398 -2.660 1.00 63.14 45 TYR A N 14
ATOM 20913 C CA . TYR A 1 12 ? 4.047 1.950 -2.070 1.00 34.13 45 TYR A CA 14
ATOM 20914 C C . TYR A 1 12 ? 5.045 3.111 -2.050 1.00 21.14 45 TYR A C 14
ATOM 20915 O O . TYR A 1 12 ? 5.696 3.410 -3.052 1.00 72.55 45 TYR A O 14
ATOM 20933 N N . VAL A 1 13 ? 5.148 3.778 -0.905 1.00 12.30 46 VAL A N 14
ATOM 20934 C CA . VAL A 1 13 ? 5.841 5.068 -0.825 1.00 2.31 46 VAL A CA 14
ATOM 20935 C C . VAL A 1 13 ? 7.033 5.062 0.150 1.00 40.31 46 VAL A C 14
ATOM 20936 O O . VAL A 1 13 ? 7.090 4.271 1.093 1.00 73.21 46 VAL A O 14
ATOM 20949 N N . ASP A 1 14 ? 7.987 5.959 -0.105 1.00 54.24 47 ASP A N 14
ATOM 20950 C CA . ASP A 1 14 ? 9.118 6.188 0.797 1.00 40.54 47 ASP A CA 14
ATOM 20951 C C . ASP A 1 14 ? 8.656 6.944 2.056 1.00 52.13 47 ASP A C 14
ATOM 20952 O O . ASP A 1 14 ? 7.523 7.430 2.119 1.00 60.31 47 ASP A O 14
ATOM 20961 N N . ALA A 1 15 ? 9.531 7.040 3.052 1.00 45.52 48 ALA A N 14
ATOM 20962 C CA . ALA A 1 15 ? 9.195 7.645 4.343 1.00 73.11 48 ALA A CA 14
ATOM 20963 C C . ALA A 1 15 ? 8.633 9.078 4.243 1.00 72.33 48 ALA A C 14
ATOM 20964 O O . ALA A 1 15 ? 8.006 9.561 5.191 1.00 75.00 48 ALA A O 14
ATOM 20971 N N . ASP A 1 16 ? 8.852 9.759 3.120 1.00 15.44 49 ASP A N 14
ATOM 20972 C CA . ASP A 1 16 ? 8.338 11.119 2.942 1.00 12.13 49 ASP A CA 14
ATOM 20973 C C . ASP A 1 16 ? 6.886 11.084 2.465 1.00 71.50 49 ASP A C 14
ATOM 20974 O O . ASP A 1 16 ? 6.106 12.012 2.704 1.00 73.51 49 ASP A O 14
ATOM 20983 N N . GLY A 1 17 ? 6.533 9.995 1.791 1.00 11.11 50 GLY A N 14
ATOM 20984 C CA . GLY A 1 17 ? 5.204 9.857 1.231 1.00 51.22 50 GLY A CA 14
ATOM 20985 C C . GLY A 1 17 ? 5.185 9.755 -0.293 1.00 30.15 50 GLY A C 14
ATOM 20986 O O . GLY A 1 17 ? 4.115 9.719 -0.906 1.00 43.22 50 GLY A O 14
ATOM 20990 N N . ALA A 1 18 ? 6.363 9.693 -0.909 1.00 5.33 51 ALA A N 14
ATOM 20991 C CA . ALA A 1 18 ? 6.468 9.606 -2.378 1.00 13.05 51 ALA A CA 14
ATOM 20992 C C . ALA A 1 18 ? 6.475 8.151 -2.860 1.00 73.04 51 ALA A C 14
ATOM 20993 O O . ALA A 1 18 ? 7.328 7.359 -2.454 1.00 23.11 51 ALA A O 14
ATOM 21000 N N . GLU A 1 19 ? 5.530 7.800 -3.733 1.00 61.45 52 GLU A N 14
ATOM 21001 C CA . GLU A 1 19 ? 5.403 6.416 -4.206 1.00 53.43 52 GLU A CA 14
ATOM 21002 C C . GLU A 1 19 ? 6.607 6.001 -5.069 1.00 43.20 52 GLU A C 14
ATOM 21003 O O . GLU A 1 19 ? 6.715 6.320 -6.254 1.00 60.23 52 GLU A O 14
ATOM 21015 N N . ILE A 1 20 ? 7.521 5.290 -4.429 1.00 72.01 53 ILE A N 14
ATOM 21016 C CA . ILE A 1 20 ? 8.767 4.834 -5.051 1.00 14.02 53 ILE A CA 14
ATOM 21017 C C . ILE A 1 20 ? 8.548 3.641 -5.992 1.00 71.42 53 ILE A C 14
ATOM 21018 O O . ILE A 1 20 ? 9.500 3.125 -6.581 1.00 53.13 53 ILE A O 14
ATOM 21034 N N . ALA A 1 21 ? 7.302 3.209 -6.140 1.00 44.52 54 ALA A N 14
ATOM 21035 C CA . ALA A 1 21 ? 7.002 2.005 -6.917 1.00 4.24 54 ALA A CA 14
ATOM 21036 C C . ALA A 1 21 ? 5.573 2.030 -7.467 1.00 40.31 54 ALA A C 14
ATOM 21037 O O . ALA A 1 21 ? 4.707 2.712 -6.915 1.00 52.24 54 ALA A O 14
ATOM 21044 N N . PRO A 1 22 ? 5.308 1.289 -8.566 1.00 2.44 55 PRO A N 14
ATOM 21045 C CA . PRO A 1 22 ? 3.953 1.157 -9.124 1.00 2.12 55 PRO A CA 14
ATOM 21046 C C . PRO A 1 22 ? 2.904 0.779 -8.070 1.00 14.01 55 PRO A C 14
ATOM 21047 O O . PRO A 1 22 ? 3.139 -0.072 -7.211 1.00 12.21 55 PRO A O 14
ATOM 21058 N N . SER A 1 23 ? 1.742 1.411 -8.158 1.00 2.34 56 SER A N 14
ATOM 21059 C CA . SER A 1 23 ? 0.686 1.247 -7.160 1.00 22.22 56 SER A CA 14
ATOM 21060 C C . SER A 1 23 ? -0.545 0.544 -7.751 1.00 1.42 56 SER A C 14
ATOM 21061 O O . SER A 1 23 ? -0.996 0.867 -8.852 1.00 21.43 56 SER A O 14
ATOM 21069 N N . ASP A 1 24 ? -1.099 -0.399 -6.994 1.00 4.43 57 ASP A N 14
ATOM 21070 C CA . ASP A 1 24 ? -2.175 -1.276 -7.485 1.00 52.11 57 ASP A CA 14
ATOM 21071 C C . ASP A 1 24 ? -3.571 -0.702 -7.211 1.00 5.01 57 ASP A C 14
ATOM 21072 O O . ASP A 1 24 ? -3.733 0.236 -6.439 1.00 21.45 57 ASP A O 14
ATOM 21081 N N . THR A 1 25 ? -4.577 -1.277 -7.862 1.00 54.24 58 THR A N 14
ATOM 21082 C CA . THR A 1 25 ? -5.979 -0.957 -7.574 1.00 2.23 58 THR A CA 14
ATOM 21083 C C . THR A 1 25 ? -6.802 -2.240 -7.404 1.00 34.52 58 THR A C 14
ATOM 21084 O O . THR A 1 25 ? -7.132 -2.916 -8.380 1.00 15.43 58 THR A O 14
ATOM 21095 N N . LEU A 1 26 ? -7.125 -2.579 -6.160 1.00 33.31 59 LEU A N 14
ATOM 21096 C CA . LEU A 1 26 ? -7.920 -3.775 -5.860 1.00 43.03 59 LEU A CA 14
ATOM 21097 C C . LEU A 1 26 ? -9.420 -3.525 -6.082 1.00 3.03 59 LEU A C 14
ATOM 21098 O O . LEU A 1 26 ? -10.016 -2.650 -5.451 1.00 2.30 59 LEU A O 14
ATOM 21114 N N . THR A 1 27 ? -10.025 -4.289 -6.990 1.00 63.24 60 THR A N 14
ATOM 21115 C CA . THR A 1 27 ? -11.473 -4.201 -7.241 1.00 10.30 60 THR A CA 14
ATOM 21116 C C . THR A 1 27 ? -12.239 -5.279 -6.456 1.00 30.03 60 THR A C 14
ATOM 21117 O O . THR A 1 27 ? -13.469 -5.270 -6.404 1.00 14.31 60 THR A O 14
ATOM 21128 N N . ASP A 1 28 ? -11.495 -6.2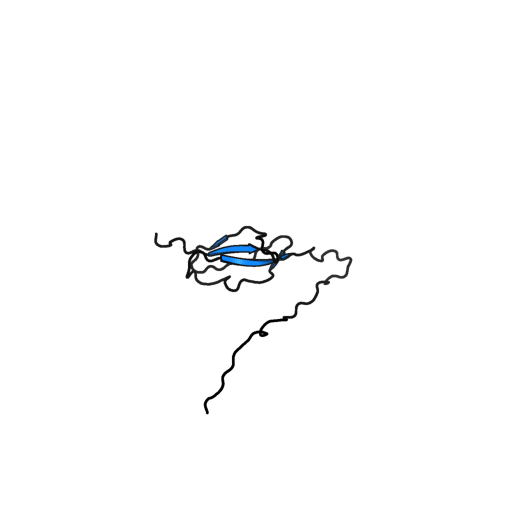11 -5.858 1.00 51.30 61 ASP A N 14
ATOM 21129 C CA . ASP A 1 28 ? -12.072 -7.248 -4.994 1.00 10.52 61 ASP A CA 14
ATOM 21130 C C . ASP A 1 28 ? -12.750 -6.634 -3.759 1.00 42.15 61 ASP A C 14
ATOM 21131 O O . ASP A 1 28 ? -12.176 -5.767 -3.102 1.00 0.03 61 ASP A O 14
ATOM 21140 N N . TYR A 1 29 ? -13.966 -7.090 -3.440 1.00 32.34 62 TYR A N 14
ATOM 21141 C CA . TYR A 1 29 ? -14.714 -6.550 -2.295 1.00 32.25 62 TYR A CA 14
ATOM 21142 C C . TYR A 1 29 ? -13.905 -6.635 -0.990 1.00 63.42 62 TYR A C 14
ATOM 21143 O O . TYR A 1 29 ? -13.840 -5.672 -0.227 1.00 53.54 62 TYR A O 14
ATOM 21161 N N . HIS A 1 30 ? -13.308 -7.791 -0.719 1.00 50.44 63 HIS A N 14
ATOM 21162 C CA . HIS A 1 30 ? -12.392 -7.920 0.415 1.00 30.34 63 HIS A CA 14
ATOM 21163 C C . HIS A 1 30 ? -10.971 -7.540 0.003 1.00 3.23 63 HIS A C 14
ATOM 21164 O O . HIS A 1 30 ? -10.169 -8.397 -0.375 1.00 41.15 63 HIS A O 14
ATOM 21179 N N . TYR A 1 31 ? -10.667 -6.250 0.057 1.00 33.31 64 TYR A N 14
ATOM 21180 C CA . TYR A 1 31 ? -9.345 -5.774 -0.325 1.00 70.23 64 TYR A CA 14
ATOM 21181 C C . TYR A 1 31 ? -8.298 -6.174 0.728 1.00 63.12 64 TYR A C 14
ATOM 21182 O O . TYR A 1 31 ? -8.253 -5.639 1.836 1.00 24.31 64 TYR A O 14
ATOM 21200 N N . VAL A 1 32 ? -7.498 -7.175 0.396 1.00 22.11 65 VAL A N 14
ATOM 21201 C CA . VAL A 1 32 ? -6.384 -7.584 1.247 1.00 24.02 65 VAL A CA 14
ATOM 21202 C C . VAL A 1 32 ? -5.067 -7.398 0.479 1.00 73.54 65 VAL A C 14
ATOM 21203 O O . VAL A 1 32 ? -4.779 -8.134 -0.470 1.00 42.42 65 VAL A O 14
ATOM 21216 N N . SER A 1 33 ? -4.276 -6.409 0.880 1.00 51.11 66 SER A N 14
ATOM 21217 C CA . SER A 1 33 ? -3.081 -6.012 0.113 1.00 74.23 66 SER A CA 14
ATOM 21218 C C . SER A 1 33 ? -1.800 -6.695 0.614 1.00 5.43 66 SER A C 14
ATOM 21219 O O . SER A 1 33 ? -1.770 -7.297 1.690 1.00 4.21 66 SER A O 14
ATOM 21227 N N . THR A 1 34 ? -0.744 -6.604 -0.192 1.00 1.01 67 THR A N 14
ATOM 21228 C CA . THR A 1 34 ? 0.553 -7.217 0.130 1.00 44.44 67 THR A CA 14
ATOM 21229 C C . THR A 1 34 ? 1.699 -6.197 0.051 1.00 21.25 67 THR A C 14
ATOM 21230 O O . THR A 1 34 ? 1.796 -5.436 -0.914 1.00 15.34 67 THR A O 14
ATOM 21241 N N . PRO A 1 35 ? 2.588 -6.163 1.065 1.00 34.54 68 PRO A N 14
ATOM 21242 C CA . PRO A 1 35 ? 3.751 -5.261 1.067 1.00 1.40 68 PRO A CA 14
ATOM 21243 C C . PRO A 1 35 ? 4.865 -5.713 0.102 1.00 22.22 68 PRO A C 14
ATOM 21244 O O . PRO A 1 35 ? 5.355 -6.843 0.183 1.00 13.35 68 PRO A O 14
ATOM 21255 N N . LYS A 1 36 ? 5.268 -4.825 -0.801 1.00 32.42 69 LYS A N 14
ATOM 21256 C CA . LYS A 1 36 ? 6.341 -5.131 -1.755 1.00 3.41 69 LYS A CA 14
ATOM 21257 C C . LYS A 1 36 ? 7.712 -4.740 -1.189 1.00 3.31 69 LYS A C 14
ATOM 21258 O O . LYS A 1 36 ? 8.018 -3.555 -1.064 1.00 41.31 69 LYS A O 14
ATOM 21277 N N . ASP A 1 37 ? 8.535 -5.726 -0.843 1.00 54.44 70 ASP A N 14
ATOM 21278 C CA . ASP A 1 37 ? 9.901 -5.441 -0.403 1.00 25.33 70 ASP A CA 14
ATOM 21279 C C . ASP A 1 37 ? 10.740 -4.999 -1.614 1.00 1.12 70 ASP A C 14
ATOM 21280 O O . ASP A 1 37 ? 11.342 -5.818 -2.312 1.00 23.12 70 ASP A O 14
ATOM 21289 N N . ILE A 1 38 ? 10.716 -3.698 -1.872 1.00 24.44 71 ILE A N 14
ATOM 21290 C CA . ILE A 1 38 ? 11.302 -3.105 -3.079 1.00 64.54 71 ILE A CA 14
ATOM 21291 C C . ILE A 1 38 ? 12.844 -3.159 -3.079 1.00 61.13 71 ILE A C 14
ATOM 21292 O O . ILE A 1 38 ? 13.477 -2.903 -2.060 1.00 41.15 71 ILE A O 14
ATOM 21308 N N . PRO A 1 39 ? 13.473 -3.504 -4.224 1.00 5.23 72 PRO A N 14
ATOM 21309 C CA . PRO A 1 39 ? 14.942 -3.470 -4.357 1.00 3.15 72 PRO A CA 14
ATOM 21310 C C . PRO A 1 39 ? 15.525 -2.086 -4.011 1.00 33.42 72 PRO A C 14
ATOM 21311 O O . PRO A 1 39 ? 15.347 -1.116 -4.753 1.00 74.54 72 PRO A O 14
ATOM 21322 N N . GLY A 1 40 ? 16.206 -1.999 -2.866 1.00 1.52 73 GLY A N 14
ATOM 21323 C CA . GLY A 1 40 ? 16.753 -0.723 -2.402 1.00 71.01 73 GLY A CA 14
ATOM 21324 C C . GLY A 1 40 ? 15.927 -0.095 -1.281 1.00 75.32 73 GLY A C 14
ATOM 21325 O O . GLY A 1 40 ? 16.325 0.910 -0.691 1.00 73.10 73 GLY A O 14
ATOM 21329 N N . TYR A 1 41 ? 14.765 -0.682 -0.999 1.00 65.31 74 TYR A N 14
ATOM 21330 C CA . TYR A 1 41 ? 13.876 -0.218 0.079 1.00 63.21 74 TYR A CA 14
ATOM 21331 C C . TYR A 1 41 ? 13.347 -1.380 0.931 1.00 31.43 74 TYR A C 14
ATOM 21332 O O . TYR A 1 41 ? 13.197 -2.504 0.456 1.00 41.21 74 TYR A O 14
ATOM 21350 N N . LYS A 1 42 ? 13.067 -1.102 2.199 1.00 64.33 75 LYS A N 14
ATOM 21351 C CA . LYS A 1 42 ? 12.537 -2.127 3.108 1.00 22.41 75 LYS A CA 14
ATOM 21352 C C . LYS A 1 42 ? 11.276 -1.638 3.835 1.00 44.20 75 LYS A C 14
ATOM 21353 O O . LYS A 1 42 ? 11.158 -0.463 4.165 1.00 21.23 75 LYS A O 14
ATOM 21372 N N . LEU A 1 43 ? 10.331 -2.548 4.075 1.00 64.12 76 LEU A N 14
ATOM 21373 C CA . LEU A 1 43 ? 9.054 -2.194 4.709 1.00 42.25 76 LEU A CA 14
ATOM 21374 C C . LEU A 1 43 ? 9.226 -1.699 6.156 1.00 73.05 76 LEU A C 14
ATOM 21375 O O . LEU A 1 43 ? 9.714 -2.428 7.023 1.00 32.45 76 LEU A O 14
ATOM 21391 N N . ARG A 1 44 ? 8.808 -0.459 6.412 1.00 12.14 77 ARG A N 14
ATOM 21392 C CA . ARG A 1 44 ? 8.822 0.093 7.769 1.00 4.44 77 ARG A CA 14
ATOM 21393 C C . ARG A 1 44 ? 7.604 -0.379 8.571 1.00 1.53 77 ARG A C 14
ATOM 21394 O O . ARG A 1 44 ? 7.739 -0.891 9.683 1.00 45.35 77 ARG A O 14
ATOM 21415 N N . GLU A 1 45 ? 6.414 -0.208 7.994 1.00 23.05 78 GLU A N 14
ATOM 21416 C CA . GLU A 1 45 ? 5.167 -0.479 8.717 1.00 54.23 78 GLU A CA 14
ATOM 21417 C C . GLU A 1 45 ? 3.994 -0.777 7.769 1.00 25.54 78 GLU A C 14
ATOM 21418 O O . GLU A 1 45 ? 3.924 -0.251 6.653 1.00 74.10 78 GLU A O 14
ATOM 21430 N N . ILE A 1 46 ? 3.078 -1.631 8.226 1.00 64.21 79 ILE A N 14
ATOM 21431 C CA . ILE A 1 46 ? 1.850 -1.942 7.486 1.00 52.20 79 ILE A CA 14
ATOM 21432 C C . ILE A 1 46 ? 0.652 -1.165 8.060 1.00 73.23 79 ILE A C 14
ATOM 21433 O O . ILE A 1 46 ? 0.306 -1.325 9.233 1.00 71.51 79 ILE A O 14
ATOM 21449 N N . PRO A 1 47 ? -0.004 -0.317 7.243 1.00 25.43 80 PRO A N 14
ATOM 21450 C CA . PRO A 1 47 ? -1.159 0.481 7.693 1.00 35.11 80 PRO A CA 14
ATOM 21451 C C . PRO A 1 47 ? -2.357 -0.383 8.133 1.00 13.22 80 PRO A C 14
ATOM 21452 O O . PRO A 1 47 ? -2.644 -1.419 7.536 1.00 34.42 80 PRO A O 14
ATOM 21463 N N . HIS A 1 48 ? -3.058 0.058 9.184 1.00 11.32 81 HIS A N 14
ATOM 21464 C CA . HIS A 1 48 ? -4.281 -0.621 9.651 1.00 23.04 81 HIS A CA 14
ATOM 21465 C C . HIS A 1 48 ? -5.313 -0.763 8.518 1.00 5.14 81 HIS A C 14
ATOM 21466 O O . HIS A 1 48 ? -6.148 -1.667 8.523 1.00 35.41 81 HIS A O 14
ATOM 21481 N N . ASN A 1 49 ? -5.221 0.138 7.544 1.00 31.34 82 ASN A N 14
ATOM 21482 C CA . ASN A 1 49 ? -6.148 0.195 6.409 1.00 73.54 82 ASN A CA 14
ATOM 21483 C C . ASN A 1 49 ? -5.777 -0.831 5.310 1.00 64.31 82 ASN A C 14
ATOM 21484 O O . ASN A 1 49 ? -6.361 -0.833 4.234 1.00 65.21 82 ASN A O 14
ATOM 21495 N N . ALA A 1 50 ? -4.823 -1.721 5.601 1.00 63.04 83 ALA A N 14
ATOM 21496 C CA . ALA A 1 50 ? -4.333 -2.693 4.607 1.00 3.13 83 ALA A CA 14
ATOM 21497 C C . ALA A 1 50 ? -5.272 -3.900 4.421 1.00 52.10 83 ALA A C 14
ATOM 21498 O O . ALA A 1 50 ? -5.103 -4.686 3.486 1.00 71.00 83 ALA A O 14
ATOM 21505 N N . THR A 1 51 ? -6.252 -4.058 5.312 1.00 45.21 84 THR A N 14
ATOM 21506 C CA . THR A 1 51 ? -7.187 -5.195 5.241 1.00 61.33 84 THR A CA 14
ATOM 21507 C C . THR A 1 51 ? -8.626 -4.774 5.561 1.00 51.23 84 THR A C 14
ATOM 21508 O O . THR A 1 51 ? -8.860 -3.969 6.464 1.00 4.21 84 THR A O 14
ATOM 21519 N N . GLY A 1 52 ? -9.587 -5.324 4.823 1.00 74.32 85 GLY A N 14
ATOM 21520 C CA . GLY A 1 52 ? -10.993 -5.078 5.124 1.00 21.11 85 GLY A CA 14
ATOM 21521 C C . GLY A 1 52 ? -11.910 -5.292 3.925 1.00 74.11 85 GLY A C 14
ATOM 21522 O O . GLY A 1 52 ? -11.506 -5.872 2.914 1.00 52.33 85 GLY A O 14
ATOM 21526 N N . ASN A 1 53 ? -13.157 -4.850 4.049 1.00 13.32 86 ASN A N 14
ATOM 21527 C CA . ASN A 1 53 ? -14.113 -4.874 2.942 1.00 52.31 86 ASN A CA 14
ATOM 21528 C C . ASN A 1 53 ? -14.326 -3.460 2.389 1.00 1.04 86 ASN A C 14
ATOM 21529 O O . ASN A 1 53 ? -14.358 -2.489 3.147 1.00 52.22 86 ASN A O 14
ATOM 21540 N N . ILE A 1 54 ? -14.457 -3.337 1.071 1.00 22.43 87 ILE A N 14
ATOM 21541 C CA . ILE A 1 54 ? -14.646 -2.026 0.456 1.00 64.11 87 ILE A CA 14
ATOM 21542 C C . ILE A 1 54 ? -16.024 -1.454 0.814 1.00 64.31 87 ILE A C 14
ATOM 21543 O O . ILE A 1 54 ? -17.030 -1.743 0.160 1.00 32.32 87 ILE A O 14
ATOM 21559 N N . THR A 1 55 ? -16.060 -0.657 1.874 1.00 54.15 88 THR A N 14
ATOM 21560 C CA . THR A 1 55 ? -17.294 -0.007 2.326 1.00 61.12 88 THR A CA 14
ATOM 21561 C C . THR A 1 55 ? -17.383 1.430 1.804 1.00 3.21 88 THR A C 14
ATOM 21562 O O . THR A 1 55 ? -18.370 2.134 2.029 1.00 43.21 88 THR A O 14
ATOM 21573 N N . ASP A 1 56 ? -16.337 1.849 1.096 1.00 3.35 89 ASP A N 14
ATOM 21574 C CA . ASP A 1 56 ? -16.271 3.178 0.491 1.00 33.22 89 ASP A CA 14
ATOM 21575 C C . ASP A 1 56 ? -15.352 3.133 -0.742 1.00 21.33 89 ASP A C 14
ATOM 21576 O O . ASP A 1 56 ? -14.409 2.345 -0.786 1.00 12.12 89 ASP A O 14
ATOM 21585 N N . THR A 1 57 ? -15.623 3.962 -1.741 1.00 2.51 90 THR A N 14
ATOM 21586 C CA . THR A 1 57 ? -14.810 3.961 -2.966 1.00 41.03 90 THR A CA 14
ATOM 21587 C C . THR A 1 57 ? -13.609 4.901 -2.847 1.00 55.04 90 THR A C 14
ATOM 21588 O O . THR A 1 57 ? -13.665 5.920 -2.159 1.00 44.42 90 THR A O 14
ATOM 21599 N N . GLY A 1 58 ? -12.521 4.546 -3.518 1.00 3.31 91 GLY A N 14
ATOM 21600 C CA . GLY A 1 58 ? -11.315 5.366 -3.485 1.00 42.43 91 GLY A CA 14
ATOM 21601 C C . GLY A 1 58 ? -10.491 5.194 -2.212 1.00 11.15 91 GLY A C 14
ATOM 21602 O O . GLY A 1 58 ? -9.760 6.099 -1.813 1.00 75.40 91 GLY A O 14
ATOM 21606 N N . ILE A 1 59 ? -10.613 4.034 -1.566 1.00 14.54 92 ILE A N 14
ATOM 21607 C CA . ILE A 1 59 ? -9.798 3.720 -0.386 1.00 62.20 92 ILE A CA 14
ATOM 21608 C C . ILE A 1 59 ? -8.336 3.498 -0.797 1.00 64.53 92 ILE A C 14
ATOM 21609 O O . ILE A 1 59 ? -8.064 2.812 -1.778 1.00 42.44 92 ILE A O 14
ATOM 21625 N N . ILE A 1 60 ? -7.392 4.083 -0.062 1.00 52.03 93 ILE A N 14
ATOM 21626 C CA . ILE A 1 60 ? -5.976 3.937 -0.406 1.00 61.25 93 ILE A CA 14
ATOM 21627 C C . ILE A 1 60 ? -5.155 3.300 0.723 1.00 61.31 93 ILE A C 14
ATOM 21628 O O . ILE A 1 60 ? -5.064 3.834 1.830 1.00 72.01 93 ILE A O 14
ATOM 21644 N N . VAL A 1 61 ? -4.573 2.141 0.427 1.00 14.13 94 VAL A N 14
ATOM 21645 C CA . VAL A 1 61 ? -3.644 1.472 1.334 1.00 34.20 94 VAL A CA 14
ATOM 21646 C C . VAL A 1 61 ? -2.202 1.885 1.013 1.00 32.52 94 VAL A C 14
ATOM 21647 O O . VAL A 1 61 ? -1.631 1.443 0.023 1.00 4.51 94 VAL A O 14
ATOM 21660 N N . ARG A 1 62 ? -1.618 2.734 1.845 1.00 62.21 95 ARG A N 14
ATOM 21661 C CA . ARG A 1 62 ? -0.288 3.288 1.562 1.00 64.41 95 ARG A CA 14
ATOM 21662 C C . ARG A 1 62 ? 0.788 2.717 2.506 1.00 72.35 95 ARG A C 14
ATOM 21663 O O . ARG A 1 62 ? 0.820 3.037 3.696 1.00 14.44 95 ARG A O 14
ATOM 21684 N N . TYR A 1 63 ? 1.660 1.868 1.962 1.00 1.35 96 TYR A N 14
ATOM 21685 C CA . TYR A 1 63 ? 2.765 1.274 2.725 1.00 3.05 96 TYR A CA 14
ATOM 21686 C C . TYR A 1 63 ? 3.973 2.217 2.803 1.00 61.44 96 TYR A C 14
ATOM 21687 O O . TYR A 1 63 ? 4.329 2.875 1.823 1.00 23.15 96 TYR A O 14
ATOM 21705 N N . ILE A 1 64 ? 4.604 2.259 3.977 1.00 3.43 97 ILE A N 14
ATOM 21706 C CA . ILE A 1 64 ? 5.771 3.117 4.216 1.00 60.42 97 ILE A CA 14
ATOM 21707 C C . ILE A 1 64 ? 7.071 2.293 4.188 1.00 34.12 97 ILE A C 14
ATOM 21708 O O . ILE A 1 64 ? 7.193 1.293 4.901 1.00 51.43 97 ILE A O 14
ATOM 21724 N N . TYR A 1 65 ? 8.034 2.707 3.364 1.00 42.31 98 TYR A N 14
ATOM 21725 C CA . TYR A 1 65 ? 9.318 1.997 3.255 1.00 44.33 98 TYR A CA 14
ATOM 21726 C C . TYR A 1 65 ? 10.506 2.878 3.658 1.00 43.41 98 TYR A C 14
ATOM 21727 O O . TYR A 1 65 ? 10.487 4.097 3.484 1.00 21.34 98 TYR A O 14
ATOM 21745 N N . ASP A 1 66 ? 11.530 2.236 4.206 1.00 54.34 99 ASP A N 14
ATOM 21746 C CA . ASP A 1 66 ? 12.793 2.892 4.523 1.00 73.42 99 ASP A CA 14
ATOM 21747 C C . ASP A 1 66 ? 13.818 2.705 3.393 1.00 21.53 99 ASP A C 14
ATOM 21748 O O . ASP A 1 66 ? 13.940 1.618 2.816 1.00 42.24 99 ASP A O 14
ATOM 21757 N N . LYS A 1 67 ? 14.550 3.769 3.082 1.00 51.55 100 LYS A N 14
ATOM 21758 C CA . LYS A 1 67 ? 15.609 3.705 2.075 1.00 12.54 100 LYS A CA 14
ATOM 21759 C C . LYS A 1 67 ? 16.789 2.868 2.587 1.00 23.30 100 LYS A C 14
ATOM 21760 O O . LYS A 1 67 ? 17.365 3.158 3.638 1.00 23.32 100 LYS A O 14
ATOM 21779 N N . ILE A 1 68 ? 17.157 1.840 1.834 1.00 50.32 101 ILE A N 14
ATOM 21780 C CA . ILE A 1 68 ? 18.281 0.987 2.213 1.00 54.34 101 ILE A CA 14
ATOM 21781 C C . ILE A 1 68 ? 19.602 1.586 1.710 1.00 44.24 101 ILE A C 14
ATOM 21782 O O . ILE A 1 68 ? 19.935 1.503 0.529 1.00 51.14 101 ILE A O 14
ATOM 21798 N N . ILE A 1 69 ? 20.337 2.207 2.623 1.00 21.04 102 ILE A N 14
ATOM 21799 C CA . ILE A 1 69 ? 21.634 2.822 2.310 1.00 64.43 102 ILE A CA 14
ATOM 21800 C C . ILE A 1 69 ? 22.768 2.084 3.053 1.00 31.11 102 ILE A C 14
ATOM 21801 O O . ILE A 1 69 ? 23.873 2.600 3.225 1.00 71.11 102 ILE A O 14
ATOM 21817 N N . ASP A 1 70 ? 22.488 0.845 3.448 1.00 32.41 103 ASP A N 14
ATOM 21818 C CA . ASP A 1 70 ? 23.394 0.043 4.252 1.00 23.30 103 ASP A CA 14
ATOM 21819 C C . ASP A 1 70 ? 22.757 -1.319 4.421 1.00 24.32 103 ASP A C 14
ATOM 21820 O O . ASP A 1 70 ? 21.591 -1.512 4.076 1.00 73.23 103 ASP A O 14
ATOM 21829 N N . VAL A 1 71 ? 23.488 -2.259 4.960 1.00 72.20 104 VAL A N 14
ATOM 21830 C CA . VAL A 1 71 ? 23.020 -3.613 4.985 1.00 44.45 104 VAL A CA 14
ATOM 21831 C C . VAL A 1 71 ? 21.960 -3.856 6.086 1.00 22.22 104 VAL A C 14
ATOM 21832 O O . VAL A 1 71 ? 22.231 -4.390 7.164 1.00 24.42 104 VAL A O 14
ATOM 21845 N N . SER A 1 72 ? 20.738 -3.408 5.789 1.00 72.11 105 SER A N 14
ATOM 21846 C CA . SER A 1 72 ? 19.580 -3.557 6.692 1.00 61.45 105 SER A CA 14
ATOM 21847 C C . SER A 1 72 ? 19.789 -2.833 8.033 1.00 32.10 105 SER A C 14
ATOM 21848 O O . SER A 1 72 ? 19.052 -3.061 8.995 1.00 50.01 105 SER A O 14
ATOM 21856 N N . TYR A 1 73 ? 20.772 -1.937 8.081 1.00 14.13 106 TYR A N 14
ATOM 21857 C CA . TYR A 1 73 ? 21.119 -1.225 9.314 1.00 14.15 106 TYR A CA 14
ATOM 21858 C C . TYR A 1 73 ? 20.109 -0.110 9.637 1.00 61.55 106 TYR A C 14
ATOM 21859 O O . TYR A 1 73 ? 20.188 0.998 9.100 1.00 63.52 106 TYR A O 14
ATOM 21877 N N . VAL A 1 74 ? 19.147 -0.423 10.502 1.00 55.53 107 VAL A N 14
ATOM 21878 C CA . VAL A 1 74 ? 18.162 0.559 10.976 1.00 61.33 107 VAL A CA 14
ATOM 21879 C C . VAL A 1 74 ? 18.161 0.638 12.511 1.00 34.13 107 VAL A C 14
ATOM 21880 O O . VAL A 1 74 ? 18.131 -0.387 13.195 1.00 5.41 107 VAL A O 14
ATOM 21893 N N . ASP A 1 75 ? 18.210 1.859 13.044 1.00 41.30 108 ASP A N 14
ATOM 21894 C CA . ASP A 1 75 ? 18.273 2.079 14.496 1.00 42.31 108 ASP A CA 14
ATOM 21895 C C . ASP A 1 75 ? 17.015 1.573 15.227 1.00 63.12 108 ASP A C 14
ATOM 21896 O O . ASP A 1 75 ? 17.109 0.945 16.281 1.00 24.45 108 ASP A O 14
ATOM 21905 N N . GLU A 1 76 ? 15.851 1.867 14.649 1.00 71.45 109 GLU A N 14
ATOM 21906 C CA . GLU A 1 76 ? 14.533 1.555 15.250 1.00 61.41 109 GLU A CA 14
ATOM 21907 C C . GLU A 1 76 ? 14.234 2.427 16.489 1.00 64.04 109 GLU A C 14
ATOM 21908 O O . GLU A 1 76 ? 13.163 3.026 16.589 1.00 72.24 109 GLU A O 14
ATOM 21920 N N . THR A 1 77 ? 15.180 2.469 17.432 1.00 63.43 110 THR A N 14
ATOM 21921 C CA . THR A 1 77 ? 15.104 3.318 18.641 1.00 71.45 110 THR A CA 14
ATOM 21922 C C . THR A 1 77 ? 13.806 3.113 19.453 1.00 14.52 110 THR A C 14
ATOM 21923 O O . THR A 1 77 ? 13.733 2.214 20.293 1.00 74.14 110 THR A O 14
ATOM 21934 N N . GLY A 1 78 ? 12.787 3.930 19.195 1.00 20.04 111 GLY A N 14
ATOM 21935 C CA . GLY A 1 78 ? 11.561 3.878 19.983 1.00 71.33 111 GLY A CA 14
ATOM 21936 C C . GLY A 1 78 ? 11.796 4.178 21.462 1.00 33.50 111 GLY A C 14
ATOM 21937 O O . GLY A 1 78 ? 12.143 5.304 21.830 1.00 54.44 111 GLY A O 14
ATOM 21941 N N . LYS A 1 79 ? 11.604 3.169 22.302 1.00 14.32 112 LYS A N 14
ATOM 21942 C CA . LYS A 1 79 ? 11.871 3.277 23.741 1.00 75.54 112 LYS A CA 14
ATOM 21943 C C . LYS A 1 79 ? 12.319 1.922 24.313 1.00 33.22 112 LYS A C 14
ATOM 21944 O O . LYS A 1 79 ? 13.268 1.840 25.098 1.00 30.51 112 LYS A O 14
ATOM 21963 N N . ASP A 1 80 ? 11.631 0.862 23.892 1.00 64.20 113 ASP A N 14
ATOM 21964 C CA . ASP A 1 80 ? 11.847 -0.487 24.423 1.00 51.22 113 ASP A CA 14
ATOM 21965 C C . ASP A 1 80 ? 13.135 -1.127 23.869 1.00 34.23 113 ASP A C 14
ATOM 21966 O O . ASP A 1 80 ? 13.123 -1.776 22.816 1.00 32.30 113 ASP A O 14
ATOM 21975 N N . LEU A 1 81 ? 14.252 -0.915 24.571 1.00 51.11 114 LEU A N 14
ATOM 21976 C CA . LEU A 1 81 ? 15.533 -1.551 24.227 1.00 14.53 114 LEU A CA 14
ATOM 21977 C C . LEU A 1 81 ? 16.599 -1.348 25.318 1.00 1.03 114 LEU A C 14
ATOM 21978 O O . LEU A 1 81 ? 16.448 -0.512 26.213 1.00 35.05 114 LEU A O 14
ATOM 21994 N N . LEU A 1 82 ? 17.675 -2.130 25.232 1.00 55.05 115 LEU A N 14
ATOM 21995 C CA . LEU A 1 82 ? 18.809 -2.015 26.155 1.00 44.31 115 LEU A CA 14
ATOM 21996 C C . LEU A 1 82 ? 20.127 -1.800 25.391 1.00 31.52 115 LEU A C 14
ATOM 21997 O O . LEU A 1 82 ? 20.639 -2.723 24.749 1.00 61.10 115 LEU A O 14
ATOM 22013 N N . PRO A 1 83 ? 20.676 -0.571 25.429 1.00 53.31 116 PRO A N 14
ATOM 22014 C CA . PRO A 1 83 ? 21.977 -0.252 24.808 1.00 71.30 116 PRO A CA 14
ATOM 22015 C C . PRO A 1 83 ? 23.170 -0.867 25.570 1.00 22.20 116 PRO A C 14
ATOM 22016 O O . PRO A 1 83 ? 22.994 -1.724 26.438 1.00 55.51 116 PRO A O 14
ATOM 22027 N N . VAL A 1 84 ? 24.385 -0.427 25.234 1.00 70.14 117 VAL A N 14
ATOM 22028 C CA . VAL A 1 84 ? 25.596 -0.891 25.922 1.00 42.02 117 VAL A CA 14
ATOM 22029 C C . VAL A 1 84 ? 25.587 -0.493 27.411 1.00 22.02 117 VAL A C 14
ATOM 22030 O O . VAL A 1 84 ? 25.229 0.632 27.763 1.00 4.30 117 VAL A O 14
ATOM 22043 N N . VAL A 1 85 ? 25.976 -1.430 28.281 1.00 52.44 118 VAL A N 14
ATOM 22044 C CA . VAL A 1 85 ? 26.013 -1.178 29.725 1.00 14.35 118 VAL A CA 14
ATOM 22045 C C . VAL A 1 85 ? 27.177 -0.243 30.096 1.00 63.14 118 VAL A C 14
ATOM 22046 O O . VAL A 1 85 ? 28.349 -0.609 29.960 1.00 35.21 118 VAL A O 14
ATOM 22059 N N . GLU A 1 86 ? 26.835 0.957 30.573 1.00 30.13 119 GLU A N 14
ATOM 22060 C CA . GLU A 1 86 ? 27.817 2.003 30.901 1.00 50.02 119 GLU A CA 14
ATOM 22061 C C . GLU A 1 86 ? 28.602 2.471 29.667 1.00 2.51 119 GLU A C 14
ATOM 22062 O O . GLU A 1 86 ? 28.388 1.980 28.558 1.00 74.51 119 GLU A O 14
ATOM 22074 N N . ILE A 1 87 ? 29.513 3.424 29.877 1.00 34.14 120 ILE A N 14
ATOM 22075 C CA . ILE A 1 87 ? 30.219 4.100 28.780 1.00 32.33 120 ILE A CA 14
ATOM 22076 C C . ILE A 1 87 ? 29.243 4.909 27.910 1.00 74.31 120 ILE A C 14
ATOM 22077 O O . ILE A 1 87 ? 28.326 4.358 27.299 1.00 20.00 120 ILE A O 14
ATOM 22093 N N . ILE A 1 88 ? 29.434 6.222 27.869 1.00 24.02 121 ILE A N 14
ATOM 22094 C CA . ILE A 1 88 ? 28.594 7.088 27.041 1.00 12.31 121 ILE A CA 14
ATOM 22095 C C . ILE A 1 88 ? 29.041 7.056 25.568 1.00 4.45 121 ILE A C 14
ATOM 22096 O O . ILE A 1 88 ? 30.044 6.426 25.227 1.00 3.02 121 ILE A O 14
ATOM 22112 N N . ASN A 1 89 ? 28.280 7.734 24.703 1.00 70.22 122 ASN A N 14
ATOM 22113 C CA . ASN A 1 89 ? 28.555 7.792 23.253 1.00 21.23 122 ASN A CA 14
ATOM 22114 C C . ASN A 1 89 ? 28.235 6.455 22.555 1.00 60.54 122 ASN A C 14
ATOM 22115 O O . ASN A 1 89 ? 27.372 6.396 21.674 1.00 3.23 122 ASN A O 14
ATOM 22126 N N . SER A 1 90 ? 28.938 5.392 22.954 1.00 53.22 123 SER A N 14
ATOM 22127 C CA . SER A 1 90 ? 28.764 4.049 22.372 1.00 13.40 123 SER A CA 14
ATOM 22128 C C . SER A 1 90 ? 29.215 3.991 20.903 1.00 50.02 123 SER A C 14
ATOM 22129 O O . SER A 1 90 ? 30.311 3.510 20.602 1.00 63.42 123 SER A O 14
ATOM 22137 N N . GLU A 1 91 ? 28.385 4.502 19.993 1.00 3.12 124 GLU A N 14
ATOM 22138 C CA . GLU A 1 91 ? 28.670 4.427 18.553 1.00 30.41 124 GLU A CA 14
ATOM 22139 C C . GLU A 1 91 ? 29.964 5.174 18.181 1.00 4.54 124 GLU A C 14
ATOM 22140 O O . GLU A 1 91 ? 30.092 6.381 18.402 1.00 3.40 124 GLU A O 14
ATOM 22152 N N . ALA A 1 92 ? 30.938 4.421 17.653 1.00 25.40 125 ALA A N 14
ATOM 22153 C CA . ALA A 1 92 ? 32.232 4.973 17.210 1.00 72.41 125 ALA A CA 14
ATOM 22154 C C . ALA A 1 92 ? 33.012 5.680 18.341 1.00 63.41 125 ALA A C 14
ATOM 22155 O O . ALA A 1 92 ? 34.066 6.272 18.094 1.00 45.33 125 ALA A O 14
ATOM 22162 N N . ALA A 1 93 ? 32.504 5.597 19.576 1.00 71.24 126 ALA A N 14
ATOM 22163 C CA . ALA A 1 93 ? 33.118 6.271 20.731 1.00 43.02 126 ALA A CA 14
ATOM 22164 C C . ALA A 1 93 ? 33.422 7.757 20.444 1.00 1.34 126 ALA A C 14
ATOM 22165 O O . ALA A 1 93 ? 34.577 8.190 20.482 1.00 31.34 126 ALA A O 14
ATOM 22172 N N . VAL A 1 94 ? 32.383 8.532 20.148 1.00 10.14 127 VAL A N 14
ATOM 22173 C CA . VAL A 1 94 ? 32.546 9.961 19.854 1.00 1.53 127 VAL A CA 14
ATOM 22174 C C . VAL A 1 94 ? 32.667 10.792 21.148 1.00 13.23 127 VAL A C 14
ATOM 22175 O O . VAL A 1 94 ? 31.695 11.397 21.612 1.00 5.35 127 VAL A O 14
ATOM 22188 N N . LEU A 1 95 ? 33.863 10.803 21.738 1.00 42.03 128 LEU A N 14
ATOM 22189 C CA . LEU A 1 95 ? 34.101 11.528 22.994 1.00 62.50 128 LEU A CA 14
ATOM 22190 C C . LEU A 1 95 ? 34.130 13.050 22.796 1.00 11.33 128 LEU A C 14
ATOM 22191 O O . LEU A 1 95 ? 35.124 13.610 22.329 1.00 62.04 128 LEU A O 14
ATOM 22207 N N . GLU A 1 96 ? 33.030 13.710 23.143 1.00 74.41 129 GLU A N 14
ATOM 22208 C CA . GLU A 1 96 ? 32.992 15.175 23.206 1.00 35.14 129 GLU A CA 14
ATOM 22209 C C . GLU A 1 96 ? 33.199 15.641 24.655 1.00 43.31 129 GLU A C 14
ATOM 22210 O O . GLU A 1 96 ? 32.296 15.534 25.491 1.00 55.13 129 GLU A O 14
ATOM 22222 N N . HIS A 1 97 ? 34.398 16.136 24.951 1.00 2.22 130 HIS A N 14
ATOM 22223 C CA . HIS A 1 97 ? 34.761 16.529 26.313 1.00 31.23 130 HIS A CA 14
ATOM 22224 C C . HIS A 1 97 ? 34.564 18.037 26.535 1.00 4.05 130 HIS A C 14
ATOM 22225 O O . HIS A 1 97 ? 35.193 18.861 25.869 1.00 62.00 130 HIS A O 14
ATOM 22240 N N . HIS A 1 98 ? 33.688 18.389 27.475 1.00 53.14 131 HIS A N 14
ATOM 22241 C CA . HIS A 1 98 ? 33.377 19.797 27.755 1.00 60.13 131 HIS A CA 14
ATOM 22242 C C . HIS A 1 98 ? 34.469 20.476 28.608 1.00 30.24 131 HIS A C 14
ATOM 22243 O O . HIS A 1 98 ? 35.148 19.826 29.404 1.00 2.13 131 HIS A O 14
ATOM 22258 N N . HIS A 1 99 ? 34.625 21.786 28.431 1.00 70.22 132 HIS A N 14
ATOM 22259 C CA . HIS A 1 99 ? 35.572 22.584 29.223 1.00 73.44 132 HIS A CA 14
ATOM 22260 C C . HIS A 1 99 ? 34.829 23.654 30.044 1.00 23.31 132 HIS A C 14
ATOM 22261 O O . HIS A 1 99 ? 33.609 23.592 30.199 1.00 51.22 132 HIS A O 14
ATOM 22276 N N . HIS A 1 100 ? 35.566 24.622 30.580 1.00 51.44 133 HIS A N 14
ATOM 22277 C CA . HIS A 1 100 ? 34.956 25.747 31.301 1.00 51.41 133 HIS A CA 14
ATOM 22278 C C . HIS A 1 100 ? 35.787 27.032 31.152 1.00 21.34 133 HIS A C 14
ATOM 22279 O O . HIS A 1 100 ? 37.011 27.018 31.306 1.00 1.12 133 HIS A O 14
ATOM 22294 N N . HIS A 1 101 ? 35.116 28.144 30.856 1.00 44.32 134 HIS A N 14
ATOM 22295 C CA . HIS A 1 101 ? 35.782 29.445 30.704 1.00 34.21 134 HIS A CA 14
ATOM 22296 C C . HIS A 1 101 ? 35.107 30.520 31.574 1.00 73.20 134 HIS A C 14
ATOM 22297 O O . HIS A 1 101 ? 33.990 30.962 31.294 1.00 42.22 134 HIS A O 14
ATOM 22312 N N . HIS A 1 102 ? 35.790 30.925 32.638 1.00 4.12 135 HIS A N 14
ATOM 22313 C CA . HIS A 1 102 ? 35.266 31.936 33.562 1.00 33.14 135 HIS A CA 14
ATOM 22314 C C . HIS A 1 102 ? 35.603 33.369 33.089 1.00 51.51 135 HIS A C 14
ATOM 22315 O O . HIS A 1 102 ? 36.757 33.818 33.287 1.00 38.33 135 HIS A O 14
ATOM 22331 N N . MET A 1 1 ? -21.667 8.899 -14.989 1.00 13.44 34 MET A N 15
ATOM 22332 C CA . MET A 1 1 ? -21.808 7.969 -16.142 1.00 43.34 34 MET A CA 15
ATOM 22333 C C . MET A 1 1 ? -20.768 6.834 -16.076 1.00 73.05 34 MET A C 15
ATOM 22334 O O . MET A 1 1 ? -19.831 6.891 -15.281 1.00 60.52 34 MET A O 15
ATOM 22350 N N . ASP A 1 2 ? -20.969 5.804 -16.906 1.00 15.43 35 ASP A N 15
ATOM 22351 C CA . ASP A 1 2 ? -20.062 4.651 -17.022 1.00 24.13 35 ASP A CA 15
ATOM 22352 C C . ASP A 1 2 ? -20.282 3.633 -15.887 1.00 41.01 35 ASP A C 15
ATOM 22353 O O . ASP A 1 2 ? -21.134 2.751 -16.003 1.00 60.25 35 ASP A O 15
ATOM 22362 N N . THR A 1 3 ? -19.525 3.749 -14.798 1.00 71.12 36 THR A N 15
ATOM 22363 C CA . THR A 1 3 ? -19.644 2.816 -13.664 1.00 53.45 36 THR A CA 15
ATOM 22364 C C . THR A 1 3 ? -19.053 3.418 -12.383 1.00 52.34 36 THR A C 15
ATOM 22365 O O . THR A 1 3 ? -17.978 4.015 -12.409 1.00 72.51 36 THR A O 15
ATOM 22376 N N . ASN A 1 4 ? -19.751 3.253 -11.262 1.00 0.42 37 ASN A N 15
ATOM 22377 C CA . ASN A 1 4 ? -19.216 3.666 -9.959 1.00 22.12 37 ASN A CA 15
ATOM 22378 C C . ASN A 1 4 ? -18.395 2.528 -9.344 1.00 61.12 37 ASN A C 15
ATOM 22379 O O . ASN A 1 4 ? -18.921 1.680 -8.617 1.00 32.33 37 ASN A O 15
ATOM 22390 N N . ASN A 1 5 ? -17.107 2.494 -9.668 1.00 31.24 38 ASN A N 15
ATOM 22391 C CA . ASN A 1 5 ? -16.224 1.421 -9.205 1.00 34.33 38 ASN A CA 15
ATOM 22392 C C . ASN A 1 5 ? -15.800 1.618 -7.743 1.00 53.44 38 ASN A C 15
ATOM 22393 O O . ASN A 1 5 ? -14.965 2.472 -7.434 1.00 64.33 38 ASN A O 15
ATOM 22404 N N . PHE A 1 6 ? -16.394 0.839 -6.841 1.00 73.13 39 PHE A N 15
ATOM 22405 C CA . PHE A 1 6 ? -15.949 0.808 -5.446 1.00 11.14 39 PHE A CA 15
ATOM 22406 C C . PHE A 1 6 ? -14.663 -0.018 -5.324 1.00 23.03 39 PHE A C 15
ATOM 22407 O O . PHE A 1 6 ? -14.702 -1.234 -5.126 1.00 2.42 39 PHE A O 15
ATOM 22424 N N . THR A 1 7 ? -13.528 0.651 -5.501 1.00 51.21 40 THR A N 15
ATOM 22425 C CA . THR A 1 7 ? -12.216 -0.005 -5.482 1.00 12.41 40 THR A CA 15
ATOM 22426 C C . THR A 1 7 ? -11.270 0.653 -4.473 1.00 13.42 40 THR A C 15
ATOM 22427 O O . THR A 1 7 ? -11.534 1.750 -3.968 1.00 62.34 40 THR A O 15
ATOM 22438 N N . VAL A 1 8 ? -10.167 -0.031 -4.180 1.00 50.12 41 VAL A N 15
ATOM 22439 C CA . VAL A 1 8 ? -9.165 0.473 -3.239 1.00 61.12 41 VAL A CA 15
ATOM 22440 C C . VAL A 1 8 ? -7.782 0.605 -3.898 1.00 51.01 41 VAL A C 15
ATOM 22441 O O . VAL A 1 8 ? -7.165 -0.387 -4.291 1.00 14.21 41 VAL A O 15
ATOM 22454 N N . LYS A 1 9 ? -7.309 1.842 -4.018 1.00 74.34 42 LYS A N 15
ATOM 22455 C CA . LYS A 1 9 ? -5.961 2.119 -4.519 1.00 73.12 42 LYS A CA 15
ATOM 22456 C C . LYS A 1 9 ? -4.904 1.767 -3.465 1.00 31.54 42 LYS A C 15
ATOM 22457 O O . LYS A 1 9 ? -5.015 2.151 -2.308 1.00 24.11 42 LYS A O 15
ATOM 22476 N N . VAL A 1 10 ? -3.880 1.037 -3.875 1.00 73.22 43 VAL A N 15
ATOM 22477 C CA . VAL A 1 10 ? -2.769 0.700 -2.986 1.00 32.42 43 VAL A CA 15
ATOM 22478 C C . VAL A 1 10 ? -1.463 1.320 -3.501 1.00 63.11 43 VAL A C 15
ATOM 22479 O O . VAL A 1 10 ? -0.964 0.949 -4.563 1.00 45.24 43 VAL A O 15
ATOM 22492 N N . GLU A 1 11 ? -0.916 2.271 -2.753 1.00 12.35 44 GLU A N 15
ATOM 22493 C CA . GLU A 1 11 ? 0.306 2.971 -3.164 1.00 31.43 44 GLU A CA 15
ATOM 22494 C C . GLU A 1 11 ? 1.473 2.644 -2.216 1.00 61.00 44 GLU A C 15
ATOM 22495 O O . GLU A 1 11 ? 1.279 2.450 -1.014 1.00 23.22 44 GLU A O 15
ATOM 22507 N N . TYR A 1 12 ? 2.687 2.582 -2.760 1.00 4.04 45 TYR A N 15
ATOM 22508 C CA . TYR A 1 12 ? 3.872 2.197 -1.978 1.00 73.23 45 TYR A CA 15
ATOM 22509 C C . TYR A 1 12 ? 4.883 3.347 -1.937 1.00 41.23 45 TYR A C 15
ATOM 22510 O O . TYR A 1 12 ? 5.548 3.640 -2.931 1.00 33.11 45 TYR A O 15
ATOM 22528 N N . VAL A 1 13 ? 4.996 3.989 -0.777 1.00 54.32 46 VAL A N 15
ATOM 22529 C CA . VAL A 1 13 ? 5.746 5.240 -0.646 1.00 1.33 46 VAL A CA 15
ATOM 22530 C C . VAL A 1 13 ? 6.902 5.126 0.360 1.00 41.04 46 VAL A C 15
ATOM 22531 O O . VAL A 1 13 ? 6.949 4.203 1.175 1.00 65.42 46 VAL A O 15
ATOM 22544 N N . ASP A 1 14 ? 7.843 6.064 0.285 1.00 11.22 47 ASP A N 15
ATOM 22545 C CA . ASP A 1 14 ? 8.975 6.106 1.217 1.00 30.53 47 ASP A CA 15
ATOM 22546 C C . ASP A 1 14 ? 8.569 6.700 2.581 1.00 35.12 47 ASP A C 15
ATOM 22547 O O . ASP A 1 14 ? 7.386 6.927 2.849 1.00 63.50 47 ASP A O 15
ATOM 22556 N N . ALA A 1 15 ? 9.559 6.959 3.434 1.00 74.55 48 ALA A N 15
ATOM 22557 C CA . ALA A 1 15 ? 9.304 7.479 4.784 1.00 54.24 48 ALA A CA 15
ATOM 22558 C C . ALA A 1 15 ? 8.790 8.931 4.785 1.00 5.25 48 ALA A C 15
ATOM 22559 O O . ALA A 1 15 ? 8.243 9.398 5.786 1.00 12.45 48 ALA A O 15
ATOM 22566 N N . ASP A 1 16 ? 8.966 9.641 3.672 1.00 74.51 49 ASP A N 15
ATOM 22567 C CA . ASP A 1 16 ? 8.462 11.013 3.548 1.00 24.31 49 ASP A CA 15
ATOM 22568 C C . ASP A 1 16 ? 7.024 11.022 3.009 1.00 75.31 49 ASP A C 15
ATOM 22569 O O . ASP A 1 16 ? 6.248 11.942 3.281 1.00 53.21 49 ASP A O 15
ATOM 22578 N N . GLY A 1 17 ? 6.674 9.983 2.254 1.00 54.43 50 GLY A N 15
ATOM 22579 C CA . GLY A 1 17 ? 5.341 9.882 1.667 1.00 71.23 50 GLY A CA 15
ATOM 22580 C C . GLY A 1 17 ? 5.346 10.025 0.148 1.00 15.44 50 GLY A C 15
ATOM 22581 O O . GLY A 1 17 ? 4.344 10.423 -0.450 1.00 63.31 50 GLY A O 15
ATOM 22585 N N . ALA A 1 18 ? 6.477 9.705 -0.477 1.00 11.44 51 ALA A N 15
ATOM 22586 C CA . ALA A 1 18 ? 6.598 9.731 -1.942 1.00 44.11 51 ALA A CA 15
ATOM 22587 C C . ALA A 1 18 ? 6.701 8.309 -2.497 1.00 44.21 51 ALA A C 15
ATOM 22588 O O . ALA A 1 18 ? 7.586 7.544 -2.111 1.00 74.13 51 ALA A O 15
ATOM 22595 N N . GLU A 1 19 ? 5.784 7.947 -3.389 1.00 0.42 52 GLU A N 15
ATOM 22596 C CA . GLU A 1 19 ? 5.706 6.572 -3.890 1.00 5.31 52 GLU A CA 15
ATOM 22597 C C . GLU A 1 19 ? 6.938 6.181 -4.714 1.00 30.32 52 GLU A C 15
ATOM 22598 O O . GLU A 1 19 ? 7.355 6.879 -5.643 1.00 43.33 52 GLU A O 15
ATOM 22610 N N . ILE A 1 20 ? 7.504 5.047 -4.343 1.00 21.53 53 ILE A N 15
ATOM 22611 C CA . ILE A 1 20 ? 8.736 4.530 -4.935 1.00 24.23 53 ILE A CA 15
ATOM 22612 C C . ILE A 1 20 ? 8.458 3.306 -5.815 1.00 72.30 53 ILE A C 15
ATOM 22613 O O . ILE A 1 20 ? 9.383 2.675 -6.332 1.00 72.32 53 ILE A O 15
ATOM 22629 N N . ALA A 1 21 ? 7.182 2.982 -5.982 1.00 53.34 54 ALA A N 15
ATOM 22630 C CA . ALA A 1 21 ? 6.783 1.751 -6.672 1.00 0.55 54 ALA A CA 15
ATOM 22631 C C . ALA A 1 21 ? 5.385 1.885 -7.286 1.00 10.21 54 ALA A C 15
ATOM 22632 O O . ALA A 1 21 ? 4.552 2.640 -6.775 1.00 3.42 54 ALA A O 15
ATOM 22639 N N . PRO A 1 22 ? 5.108 1.169 -8.396 1.00 55.14 55 PRO A N 15
ATOM 22640 C CA . PRO A 1 22 ? 3.788 1.188 -9.041 1.00 2.32 55 PRO A CA 15
ATOM 22641 C C . PRO A 1 22 ? 2.636 0.920 -8.067 1.00 42.45 55 PRO A C 15
ATOM 22642 O O . PRO A 1 22 ? 2.759 0.132 -7.124 1.00 50.31 55 PRO A O 15
ATOM 22653 N N . SER A 1 23 ? 1.509 1.565 -8.327 1.00 3.43 56 SER A N 15
ATOM 22654 C CA . SER A 1 23 ? 0.360 1.516 -7.429 1.00 74.44 56 SER A CA 15
ATOM 22655 C C . SER A 1 23 ? -0.731 0.586 -7.973 1.00 12.14 56 SER A C 15
ATOM 22656 O O . SER A 1 23 ? -0.953 0.507 -9.180 1.00 62.23 56 SER A O 15
ATOM 22664 N N . ASP A 1 24 ? -1.411 -0.115 -7.076 1.00 63.13 57 ASP A N 15
ATOM 22665 C CA . ASP A 1 24 ? -2.419 -1.109 -7.457 1.00 53.23 57 ASP A CA 15
ATOM 22666 C C . ASP A 1 24 ? -3.849 -0.582 -7.271 1.00 65.24 57 ASP A C 15
ATOM 22667 O O . ASP A 1 24 ? -4.070 0.451 -6.642 1.00 22.12 57 ASP A O 15
ATOM 22676 N N . THR A 1 25 ? -4.809 -1.296 -7.845 1.00 55.24 58 THR A N 15
ATOM 22677 C CA . THR A 1 25 ? -6.233 -0.993 -7.660 1.00 53.44 58 THR A CA 15
ATOM 22678 C C . THR A 1 25 ? -7.023 -2.279 -7.399 1.00 4.43 58 THR A C 15
ATOM 22679 O O . THR A 1 25 ? -7.274 -3.064 -8.314 1.00 43.30 58 THR A O 15
ATOM 22690 N N . LEU A 1 26 ? -7.407 -2.496 -6.145 1.00 5.41 59 LEU A N 15
ATOM 22691 C CA . LEU A 1 26 ? -8.117 -3.713 -5.751 1.00 0.44 59 LEU A CA 15
ATOM 22692 C C . LEU A 1 26 ? -9.635 -3.569 -5.935 1.00 2.13 59 LEU A C 15
ATOM 22693 O O . LEU A 1 26 ? -10.275 -2.740 -5.286 1.00 1.34 59 LEU A O 15
ATOM 22709 N N . THR A 1 27 ? -10.202 -4.375 -6.832 1.00 75.11 60 THR A N 15
ATOM 22710 C CA . THR A 1 27 ? -11.657 -4.370 -7.080 1.00 41.20 60 THR A CA 15
ATOM 22711 C C . THR A 1 27 ? -12.373 -5.472 -6.284 1.00 13.10 60 THR A C 15
ATOM 22712 O O . THR A 1 27 ? -13.596 -5.611 -6.352 1.00 41.21 60 THR A O 15
ATOM 22723 N N . ASP A 1 28 ? -11.606 -6.250 -5.529 1.00 21.43 61 ASP A N 15
ATOM 22724 C CA . ASP A 1 28 ? -12.160 -7.321 -4.696 1.00 24.45 61 ASP A CA 15
ATOM 22725 C C . ASP A 1 28 ? -12.865 -6.734 -3.462 1.00 22.43 61 ASP A C 15
ATOM 22726 O O . ASP A 1 28 ? -12.319 -5.852 -2.803 1.00 63.22 61 ASP A O 15
ATOM 22735 N N . TYR A 1 29 ? -14.065 -7.233 -3.138 1.00 13.45 62 TYR A N 15
ATOM 22736 C CA . TYR A 1 29 ? -14.765 -6.793 -1.923 1.00 21.20 62 TYR A CA 15
ATOM 22737 C C . TYR A 1 29 ? -13.853 -6.904 -0.692 1.00 53.43 62 TYR A C 15
ATOM 22738 O O . TYR A 1 29 ? -13.936 -6.098 0.228 1.00 20.40 62 TYR A O 15
ATOM 22756 N N . HIS A 1 30 ? -12.995 -7.914 -0.670 1.00 24.03 63 HIS A N 15
ATOM 22757 C CA . HIS A 1 30 ? -11.978 -8.023 0.373 1.00 23.05 63 HIS A CA 15
ATOM 22758 C C . HIS A 1 30 ? -10.622 -7.544 -0.144 1.00 51.11 63 HIS A C 15
ATOM 22759 O O . HIS A 1 30 ? -9.824 -8.334 -0.653 1.00 32.12 63 HIS A O 15
ATOM 22774 N N . TYR A 1 31 ? -10.375 -6.238 -0.043 1.00 61.20 64 TYR A N 15
ATOM 22775 C CA . TYR A 1 31 ? -9.091 -5.686 -0.460 1.00 62.55 64 TYR A CA 15
ATOM 22776 C C . TYR A 1 31 ? -7.983 -6.133 0.505 1.00 73.25 64 TYR A C 15
ATOM 22777 O O . TYR A 1 31 ? -7.705 -5.497 1.521 1.00 2.14 64 TYR A O 15
ATOM 22795 N N . VAL A 1 32 ? -7.404 -7.288 0.209 1.00 32.21 65 VAL A N 15
ATOM 22796 C CA . VAL A 1 32 ? -6.313 -7.835 1.007 1.00 53.31 65 VAL A CA 15
ATOM 22797 C C . VAL A 1 32 ? -4.993 -7.740 0.227 1.00 24.23 65 VAL A C 15
ATOM 22798 O O . VAL A 1 32 ? -4.777 -8.470 -0.741 1.00 21.03 65 VAL A O 15
ATOM 22811 N N . SER A 1 33 ? -4.111 -6.838 0.653 1.00 34.01 66 SER A N 15
ATOM 22812 C CA . SER A 1 33 ? -2.851 -6.590 -0.070 1.00 12.41 66 SER A CA 15
ATOM 22813 C C . SER A 1 33 ? -1.628 -7.039 0.740 1.00 63.11 66 SER A C 15
ATOM 22814 O O . SER A 1 33 ? -1.745 -7.474 1.889 1.00 23.24 66 SER A O 15
ATOM 22822 N N . THR A 1 34 ? -0.455 -6.926 0.126 1.00 5.53 67 THR A N 15
ATOM 22823 C CA . THR A 1 34 ? 0.806 -7.355 0.746 1.00 33.41 67 THR A CA 15
ATOM 22824 C C . THR A 1 34 ? 1.948 -6.380 0.435 1.00 42.34 67 THR A C 15
ATOM 22825 O O . THR A 1 34 ? 2.017 -5.826 -0.662 1.00 70.52 67 THR A O 15
ATOM 22836 N N . PRO A 1 35 ? 2.865 -6.152 1.398 1.00 43.33 68 PRO A N 15
ATOM 22837 C CA . PRO A 1 35 ? 4.070 -5.346 1.151 1.00 61.21 68 PRO A CA 15
ATOM 22838 C C . PRO A 1 35 ? 4.979 -5.981 0.083 1.00 11.44 68 PRO A C 15
ATOM 22839 O O . PRO A 1 35 ? 5.266 -7.182 0.128 1.00 40.30 68 PRO A O 15
ATOM 22850 N N . LYS A 1 36 ? 5.420 -5.175 -0.882 1.00 1.02 69 LYS A N 15
ATOM 22851 C CA . LYS A 1 36 ? 6.289 -5.665 -1.962 1.00 21.20 69 LYS A CA 15
ATOM 22852 C C . LYS A 1 36 ? 7.772 -5.559 -1.574 1.00 2.12 69 LYS A C 15
ATOM 22853 O O . LYS A 1 36 ? 8.175 -4.619 -0.886 1.00 34.42 69 LYS A O 15
ATOM 22872 N N . ASP A 1 37 ? 8.580 -6.520 -2.017 1.00 70.13 70 ASP A N 15
ATOM 22873 C CA . ASP A 1 37 ? 10.022 -6.483 -1.768 1.00 62.04 70 ASP A CA 15
ATOM 22874 C C . ASP A 1 37 ? 10.704 -5.524 -2.759 1.00 24.24 70 ASP A C 15
ATOM 22875 O O . ASP A 1 37 ? 11.295 -5.941 -3.761 1.00 52.11 70 ASP A O 15
ATOM 22884 N N . ILE A 1 38 ? 10.572 -4.229 -2.493 1.00 75.41 71 ILE A N 15
ATOM 22885 C CA . ILE A 1 38 ? 11.101 -3.192 -3.381 1.00 45.02 71 ILE A CA 15
ATOM 22886 C C . ILE A 1 38 ? 12.640 -3.163 -3.365 1.00 72.40 71 ILE A C 15
ATOM 22887 O O . ILE A 1 38 ? 13.254 -2.982 -2.313 1.00 13.23 71 ILE A O 15
ATOM 22903 N N . PRO A 1 39 ? 13.284 -3.347 -4.536 1.00 12.12 72 PRO A N 15
ATOM 22904 C CA . PRO A 1 39 ? 14.755 -3.372 -4.635 1.00 21.02 72 PRO A CA 15
ATOM 22905 C C . PRO A 1 39 ? 15.419 -2.100 -4.077 1.00 5.51 72 PRO A C 15
ATOM 22906 O O . PRO A 1 39 ? 15.496 -1.073 -4.755 1.00 43.11 72 PRO A O 15
ATOM 22917 N N . GLY A 1 40 ? 15.878 -2.174 -2.829 1.00 2.33 73 GLY A N 15
ATOM 22918 C CA . GLY A 1 40 ? 16.546 -1.038 -2.199 1.00 30.41 73 GLY A CA 15
ATOM 22919 C C . GLY A 1 40 ? 15.710 -0.363 -1.117 1.00 0.31 73 GLY A C 15
ATOM 22920 O O . GLY A 1 40 ? 16.144 0.619 -0.521 1.00 14.40 73 GLY A O 15
ATOM 22924 N N . TYR A 1 41 ? 14.506 -0.879 -0.863 1.00 71.43 74 TYR A N 15
ATOM 22925 C CA . TYR A 1 41 ? 13.626 -0.338 0.185 1.00 33.54 74 TYR A CA 15
ATOM 22926 C C . TYR A 1 41 ? 13.016 -1.443 1.065 1.00 1.31 74 TYR A C 15
ATOM 22927 O O . TYR A 1 41 ? 12.711 -2.539 0.597 1.00 71.10 74 TYR A O 15
ATOM 22945 N N . LYS A 1 42 ? 12.840 -1.128 2.346 1.00 22.34 75 LYS A N 15
ATOM 22946 C CA . LYS A 1 42 ? 12.309 -2.081 3.331 1.00 22.45 75 LYS A CA 15
ATOM 22947 C C . LYS A 1 42 ? 11.037 -1.530 3.999 1.00 4.10 75 LYS A C 15
ATOM 22948 O O . LYS A 1 42 ? 10.957 -0.339 4.304 1.00 52.41 75 LYS A O 15
ATOM 22967 N N . LEU A 1 43 ? 10.056 -2.401 4.241 1.00 35.33 76 LEU A N 15
ATOM 22968 C CA . LEU A 1 43 ? 8.787 -1.995 4.859 1.00 14.50 76 LEU A CA 15
ATOM 22969 C C . LEU A 1 43 ? 9.002 -1.331 6.230 1.00 44.44 76 LEU A C 15
ATOM 22970 O O . LEU A 1 43 ? 9.359 -1.989 7.208 1.00 24.31 76 LEU A O 15
ATOM 22986 N N . ARG A 1 44 ? 8.778 -0.023 6.284 1.00 75.51 77 ARG A N 15
ATOM 22987 C CA . ARG A 1 44 ? 8.899 0.749 7.524 1.00 51.12 77 ARG A CA 15
ATOM 22988 C C . ARG A 1 44 ? 7.749 0.427 8.489 1.00 41.43 77 ARG A C 15
ATOM 22989 O O . ARG A 1 44 ? 7.972 0.111 9.659 1.00 44.51 77 ARG A O 15
ATOM 23010 N N . GLU A 1 45 ? 6.517 0.511 7.985 1.00 53.00 78 GLU A N 15
ATOM 23011 C CA . GLU A 1 45 ? 5.325 0.310 8.814 1.00 32.32 78 GLU A CA 15
ATOM 23012 C C . GLU A 1 45 ? 4.094 -0.039 7.965 1.00 4.34 78 GLU A C 15
ATOM 23013 O O . GLU A 1 45 ? 4.051 0.226 6.759 1.00 21.20 78 GLU A O 15
ATOM 23025 N N . ILE A 1 46 ? 3.096 -0.635 8.610 1.00 35.11 79 ILE A N 15
ATOM 23026 C CA . ILE A 1 46 ? 1.856 -1.042 7.941 1.00 72.24 79 ILE A CA 15
ATOM 23027 C C . ILE A 1 46 ? 0.726 -0.017 8.165 1.00 54.34 79 ILE A C 15
ATOM 23028 O O . ILE A 1 46 ? 0.546 0.491 9.276 1.00 70.24 79 ILE A O 15
ATOM 23044 N N . PRO A 1 47 ? -0.034 0.311 7.098 1.00 31.12 80 PRO A N 15
ATOM 23045 C CA . PRO A 1 47 ? -1.181 1.232 7.181 1.00 3.31 80 PRO A CA 15
ATOM 23046 C C . PRO A 1 47 ? -2.415 0.600 7.862 1.00 3.42 80 PRO A C 15
ATOM 23047 O O . PRO A 1 47 ? -2.612 -0.618 7.821 1.00 2.04 80 PRO A O 15
ATOM 23058 N N . HIS A 1 48 ? -3.254 1.444 8.469 1.00 42.15 81 HIS A N 15
ATOM 23059 C CA . HIS A 1 48 ? -4.437 0.980 9.216 1.00 72.54 81 HIS A CA 15
ATOM 23060 C C . HIS A 1 48 ? -5.423 0.191 8.332 1.00 14.34 81 HIS A C 15
ATOM 23061 O O . HIS A 1 48 ? -6.261 -0.556 8.835 1.00 64.14 81 HIS A O 15
ATOM 23076 N N . ASN A 1 49 ? -5.328 0.376 7.019 1.00 61.54 82 ASN A N 15
ATOM 23077 C CA . ASN A 1 49 ? -6.265 -0.241 6.071 1.00 14.42 82 ASN A CA 15
ATOM 23078 C C . ASN A 1 49 ? -5.567 -1.237 5.128 1.00 63.32 82 ASN A C 15
ATOM 23079 O O . ASN A 1 49 ? -6.002 -1.428 3.997 1.00 63.23 82 ASN A O 15
ATOM 23090 N N . ALA A 1 50 ? -4.504 -1.886 5.609 1.00 72.15 83 ALA A N 15
ATOM 23091 C CA . ALA A 1 50 ? -3.753 -2.859 4.797 1.00 44.22 83 ALA A CA 15
ATOM 23092 C C . ALA A 1 50 ? -4.663 -3.947 4.189 1.00 45.11 83 ALA A C 15
ATOM 23093 O O . ALA A 1 50 ? -4.532 -4.298 3.013 1.00 41.14 83 ALA A O 15
ATOM 23100 N N . THR A 1 51 ? -5.576 -4.488 5.000 1.00 43.12 84 THR A N 15
ATOM 23101 C CA . THR A 1 51 ? -6.526 -5.513 4.533 1.00 14.30 84 THR A CA 15
ATOM 23102 C C . THR A 1 51 ? -7.918 -5.291 5.137 1.00 22.34 84 THR A C 15
ATOM 23103 O O . THR A 1 51 ? -8.041 -5.022 6.333 1.00 54.51 84 THR A O 15
ATOM 23114 N N . GLY A 1 52 ? -8.962 -5.418 4.322 1.00 4.13 85 GLY A N 15
ATOM 23115 C CA . GLY A 1 52 ? -10.326 -5.273 4.833 1.00 61.03 85 GLY A CA 15
ATOM 23116 C C . GLY A 1 52 ? -11.408 -5.542 3.789 1.00 40.24 85 GLY A C 15
ATOM 23117 O O . GLY A 1 52 ? -11.207 -6.319 2.854 1.00 33.23 85 GLY A O 15
ATOM 23121 N N . ASN A 1 53 ? -12.560 -4.895 3.956 1.00 60.21 86 ASN A N 15
ATOM 23122 C CA . ASN A 1 53 ? -13.698 -5.044 3.044 1.00 61.12 86 ASN A CA 15
ATOM 23123 C C . ASN A 1 53 ? -14.127 -3.688 2.457 1.00 72.22 86 ASN A C 15
ATOM 23124 O O . ASN A 1 53 ? -14.448 -2.757 3.196 1.00 71.23 86 ASN A O 15
ATOM 23135 N N . ILE A 1 54 ? -14.123 -3.582 1.124 1.00 60.41 87 ILE A N 15
ATOM 23136 C CA . ILE A 1 54 ? -14.487 -2.337 0.443 1.00 65.21 87 ILE A CA 15
ATOM 23137 C C . ILE A 1 54 ? -15.903 -1.888 0.817 1.00 12.24 87 ILE A C 15
ATOM 23138 O O . ILE A 1 54 ? -16.892 -2.368 0.260 1.00 32.32 87 ILE A O 15
ATOM 23154 N N . THR A 1 55 ? -15.990 -0.992 1.789 1.00 32.12 88 THR A N 15
ATOM 23155 C CA . THR A 1 55 ? -17.269 -0.407 2.195 1.00 33.11 88 THR A CA 15
ATOM 23156 C C . THR A 1 55 ? -17.410 1.032 1.672 1.00 62.30 88 THR A C 15
ATOM 23157 O O . THR A 1 55 ? -18.411 1.708 1.917 1.00 31.02 88 THR A O 15
ATOM 23168 N N . ASP A 1 56 ? -16.391 1.487 0.943 1.00 11.14 89 ASP A N 15
ATOM 23169 C CA . ASP A 1 56 ? -16.406 2.803 0.304 1.00 11.14 89 ASP A CA 15
ATOM 23170 C C . ASP A 1 56 ? -15.402 2.843 -0.860 1.00 3.21 89 ASP A C 15
ATOM 23171 O O . ASP A 1 56 ? -14.504 2.005 -0.945 1.00 42.54 89 ASP A O 15
ATOM 23180 N N . THR A 1 57 ? -15.557 3.817 -1.754 1.00 74.13 90 THR A N 15
ATOM 23181 C CA . THR A 1 57 ? -14.686 3.931 -2.940 1.00 2.11 90 THR A CA 15
ATOM 23182 C C . THR A 1 57 ? -13.628 5.028 -2.780 1.00 40.05 90 THR A C 15
ATOM 23183 O O . THR A 1 57 ? -13.848 6.034 -2.104 1.00 64.41 90 THR A O 15
ATOM 23194 N N . GLY A 1 58 ? -12.476 4.827 -3.417 1.00 14.10 91 GLY A N 15
ATOM 23195 C CA . GLY A 1 58 ? -11.389 5.802 -3.349 1.00 22.13 91 GLY A CA 15
ATOM 23196 C C . GLY A 1 58 ? -10.478 5.608 -2.142 1.00 32.33 91 GLY A C 15
ATOM 23197 O O . GLY A 1 58 ? -9.661 6.475 -1.827 1.00 74.23 91 GLY A O 15
ATOM 23201 N N . ILE A 1 59 ? -10.617 4.471 -1.463 1.00 24.42 92 ILE A N 15
ATOM 23202 C CA . ILE A 1 59 ? -9.771 4.149 -0.310 1.00 55.31 92 ILE A CA 15
ATOM 23203 C C . ILE A 1 59 ? -8.327 3.887 -0.758 1.00 31.21 92 ILE A C 15
ATOM 23204 O O . ILE A 1 59 ? -8.087 3.074 -1.651 1.00 33.13 92 ILE A O 15
ATOM 23220 N N . ILE A 1 60 ? -7.367 4.583 -0.154 1.00 70.12 93 ILE A N 15
ATOM 23221 C CA . ILE A 1 60 ? -5.959 4.413 -0.522 1.00 44.14 93 ILE A CA 15
ATOM 23222 C C . ILE A 1 60 ? -5.137 3.774 0.609 1.00 55.43 93 ILE A C 15
ATOM 23223 O O . ILE A 1 60 ? -5.012 4.329 1.702 1.00 61.34 93 ILE A O 15
ATOM 23239 N N . VAL A 1 61 ? -4.600 2.590 0.328 1.00 2.44 94 VAL A N 15
ATOM 23240 C CA . VAL A 1 61 ? -3.710 1.882 1.250 1.00 24.52 94 VAL A CA 15
ATOM 23241 C C . VAL A 1 61 ? -2.245 2.199 0.918 1.00 40.24 94 VAL A C 15
ATOM 23242 O O . VAL A 1 61 ? -1.741 1.805 -0.133 1.00 51.43 94 VAL A O 15
ATOM 23255 N N . ARG A 1 62 ? -1.570 2.922 1.804 1.00 30.43 95 ARG A N 15
ATOM 23256 C CA . ARG A 1 62 ? -0.182 3.339 1.562 1.00 21.30 95 ARG A CA 15
ATOM 23257 C C . ARG A 1 62 ? 0.823 2.586 2.444 1.00 25.25 95 ARG A C 15
ATOM 23258 O O . ARG A 1 62 ? 0.866 2.769 3.660 1.00 43.05 95 ARG A O 15
ATOM 23279 N N . TYR A 1 63 ? 1.626 1.736 1.812 1.00 23.12 96 TYR A N 15
ATOM 23280 C CA . TYR A 1 63 ? 2.719 1.042 2.496 1.00 65.12 96 TYR A CA 15
ATOM 23281 C C . TYR A 1 63 ? 3.963 1.934 2.550 1.00 3.32 96 TYR A C 15
ATOM 23282 O O . TYR A 1 63 ? 4.418 2.443 1.526 1.00 75.14 96 TYR A O 15
ATOM 23300 N N . ILE A 1 64 ? 4.499 2.124 3.751 1.00 54.52 97 ILE A N 15
ATOM 23301 C CA . ILE A 1 64 ? 5.631 3.032 3.966 1.00 74.34 97 ILE A CA 15
ATOM 23302 C C . ILE A 1 64 ? 6.961 2.261 4.013 1.00 21.12 97 ILE A C 15
ATOM 23303 O O . ILE A 1 64 ? 7.067 1.250 4.709 1.00 24.31 97 ILE A O 15
ATOM 23319 N N . TYR A 1 65 ? 7.975 2.734 3.275 1.00 54.44 98 TYR A N 15
ATOM 23320 C CA . TYR A 1 65 ? 9.283 2.054 3.217 1.00 70.23 98 TYR A CA 15
ATOM 23321 C C . TYR A 1 65 ? 10.456 2.984 3.589 1.00 62.22 98 TYR A C 15
ATOM 23322 O O . TYR A 1 65 ? 10.452 4.175 3.281 1.00 34.44 98 TYR A O 15
ATOM 23340 N N . ASP A 1 66 ? 11.458 2.415 4.258 1.00 35.13 99 ASP A N 15
ATOM 23341 C CA . ASP A 1 66 ? 12.753 3.082 4.462 1.00 73.43 99 ASP A CA 15
ATOM 23342 C C . ASP A 1 66 ? 13.785 2.538 3.460 1.00 44.10 99 ASP A C 15
ATOM 23343 O O . ASP A 1 66 ? 13.762 1.357 3.118 1.00 22.54 99 ASP A O 15
ATOM 23352 N N . LYS A 1 67 ? 14.689 3.388 2.986 1.00 52.30 100 LYS A N 15
ATOM 23353 C CA . LYS A 1 67 ? 15.664 2.971 1.973 1.00 13.10 100 LYS A CA 15
ATOM 23354 C C . LYS A 1 67 ? 16.770 2.090 2.582 1.00 20.02 100 LYS A C 15
ATOM 23355 O O . LYS A 1 67 ? 17.474 2.504 3.505 1.00 34.14 100 LYS A O 15
ATOM 23374 N N . ILE A 1 68 ? 16.910 0.873 2.060 1.00 0.50 101 ILE A N 15
ATOM 23375 C CA . ILE A 1 68 ? 17.909 -0.079 2.553 1.00 14.35 101 ILE A CA 15
ATOM 23376 C C . ILE A 1 68 ? 19.333 0.352 2.175 1.00 30.34 101 ILE A C 15
ATOM 23377 O O . ILE A 1 68 ? 19.732 0.272 1.011 1.00 51.11 101 ILE A O 15
ATOM 23393 N N . ILE A 1 69 ? 20.092 0.811 3.162 1.00 73.22 102 ILE A N 15
ATOM 23394 C CA . ILE A 1 69 ? 21.497 1.170 2.954 1.00 1.05 102 ILE A CA 15
ATOM 23395 C C . ILE A 1 69 ? 22.406 -0.041 3.197 1.00 32.01 102 ILE A C 15
ATOM 23396 O O . ILE A 1 69 ? 23.396 -0.243 2.488 1.00 32.23 102 ILE A O 15
ATOM 23412 N N . ASP A 1 70 ? 22.032 -0.843 4.192 1.00 25.44 103 ASP A N 15
ATOM 23413 C CA . ASP A 1 70 ? 22.785 -2.035 4.605 1.00 62.30 103 ASP A CA 15
ATOM 23414 C C . ASP A 1 70 ? 24.084 -1.644 5.310 1.00 50.33 103 ASP A C 15
ATOM 23415 O O . ASP A 1 70 ? 24.847 -0.806 4.825 1.00 12.34 103 ASP A O 15
ATOM 23424 N N . VAL A 1 71 ? 24.333 -2.245 6.464 1.00 44.42 104 VAL A N 15
ATOM 23425 C CA . VAL A 1 71 ? 25.486 -1.888 7.263 1.00 44.13 104 VAL A CA 15
ATOM 23426 C C . VAL A 1 71 ? 26.242 -3.124 7.789 1.00 0.54 104 VAL A C 15
ATOM 23427 O O . VAL A 1 71 ? 27.245 -2.993 8.493 1.00 1.23 104 VAL A O 15
ATOM 23440 N N . SER A 1 72 ? 25.769 -4.315 7.416 1.00 72.33 105 SER A N 15
ATOM 23441 C CA . SER A 1 72 ? 26.326 -5.588 7.917 1.00 13.35 105 SER A CA 15
ATOM 23442 C C . SER A 1 72 ? 26.114 -5.738 9.432 1.00 0.32 105 SER A C 15
ATOM 23443 O O . SER A 1 72 ? 25.290 -6.539 9.876 1.00 72.11 105 SER A O 15
ATOM 23451 N N . TYR A 1 73 ? 26.869 -4.957 10.215 1.00 32.31 106 TYR A N 15
ATOM 23452 C CA . TYR A 1 73 ? 26.771 -4.960 11.684 1.00 51.31 106 TYR A CA 15
ATOM 23453 C C . TYR A 1 73 ? 27.191 -6.319 12.278 1.00 61.43 106 TYR A C 15
ATOM 23454 O O . TYR A 1 73 ? 26.862 -6.645 13.421 1.00 33.01 106 TYR A O 15
ATOM 23472 N N . VAL A 1 74 ? 27.926 -7.106 11.495 1.00 72.43 107 VAL A N 15
ATOM 23473 C CA . VAL A 1 74 ? 28.452 -8.390 11.963 1.00 22.52 107 VAL A CA 15
ATOM 23474 C C . VAL A 1 74 ? 29.621 -8.185 12.938 1.00 22.53 107 VAL A C 15
ATOM 23475 O O . VAL A 1 74 ? 30.505 -7.360 12.702 1.00 43.23 107 VAL A O 15
ATOM 23488 N N . ASP A 1 75 ? 29.617 -8.957 14.022 1.00 62.22 108 ASP A N 15
ATOM 23489 C CA . ASP A 1 75 ? 30.608 -8.835 15.106 1.00 52.44 108 ASP A CA 15
ATOM 23490 C C . ASP A 1 75 ? 32.058 -8.942 14.603 1.00 13.22 108 ASP A C 15
ATOM 23491 O O . ASP A 1 75 ? 32.974 -8.351 15.181 1.00 64.41 108 ASP A O 15
ATOM 23500 N N . GLU A 1 76 ? 32.255 -9.705 13.534 1.00 23.32 109 GLU A N 15
ATOM 23501 C CA . GLU A 1 76 ? 33.580 -9.849 12.912 1.00 3.34 109 GLU A CA 15
ATOM 23502 C C . GLU A 1 76 ? 34.161 -8.484 12.510 1.00 72.35 109 GLU A C 15
ATOM 23503 O O . GLU A 1 76 ? 35.362 -8.244 12.639 1.00 74.53 109 GLU A O 15
ATOM 23515 N N . THR A 1 77 ? 33.298 -7.591 12.026 1.00 50.13 110 THR A N 15
ATOM 23516 C CA . THR A 1 77 ? 33.709 -6.221 11.680 1.00 23.12 110 THR A CA 15
ATOM 23517 C C . THR A 1 77 ? 33.248 -5.213 12.741 1.00 21.40 110 THR A C 15
ATOM 23518 O O . THR A 1 77 ? 34.065 -4.663 13.477 1.00 25.54 110 THR A O 15
ATOM 23529 N N . GLY A 1 78 ? 31.936 -4.977 12.826 1.00 64.33 111 GLY A N 15
ATOM 23530 C CA . GLY A 1 78 ? 31.388 -4.029 13.794 1.00 3.15 111 GLY A CA 15
ATOM 23531 C C . GLY A 1 78 ? 32.013 -2.632 13.726 1.00 0.44 111 GLY A C 15
ATOM 23532 O O . GLY A 1 78 ? 31.857 -1.838 14.652 1.00 10.25 111 GLY A O 15
ATOM 23536 N N . LYS A 1 79 ? 32.719 -2.328 12.636 1.00 20.24 112 LYS A N 15
ATOM 23537 C CA . LYS A 1 79 ? 33.399 -1.035 12.494 1.00 31.40 112 LYS A CA 15
ATOM 23538 C C . LYS A 1 79 ? 32.554 -0.035 11.680 1.00 41.44 112 LYS A C 15
ATOM 23539 O O . LYS A 1 79 ? 32.899 1.143 11.564 1.00 65.23 112 LYS A O 15
ATOM 23558 N N . ASP A 1 80 ? 31.436 -0.507 11.131 1.00 41.04 113 ASP A N 15
ATOM 23559 C CA . ASP A 1 80 ? 30.491 0.360 10.418 1.00 12.15 113 ASP A CA 15
ATOM 23560 C C . ASP A 1 80 ? 29.291 0.717 11.317 1.00 12.23 113 ASP A C 15
ATOM 23561 O O . ASP A 1 80 ? 28.306 -0.022 11.372 1.00 44.01 113 ASP A O 15
ATOM 23570 N N . LEU A 1 81 ? 29.386 1.833 12.045 1.00 73.00 114 LEU A N 15
ATOM 23571 C CA . LEU A 1 81 ? 28.309 2.256 12.957 1.00 3.33 114 LEU A CA 15
ATOM 23572 C C . LEU A 1 81 ? 27.888 3.711 12.690 1.00 3.04 114 LEU A C 15
ATOM 23573 O O . LEU A 1 81 ? 28.219 4.287 11.653 1.00 43.30 114 LEU A O 15
ATOM 23589 N N . LEU A 1 82 ? 27.154 4.284 13.647 1.00 62.35 115 LEU A N 15
ATOM 23590 C CA . LEU A 1 82 ? 26.759 5.700 13.626 1.00 43.55 115 LEU A CA 15
ATOM 23591 C C . LEU A 1 82 ? 25.697 6.009 12.554 1.00 73.31 115 LEU A C 15
ATOM 23592 O O . LEU A 1 82 ? 26.001 6.111 11.363 1.00 21.20 115 LEU A O 15
ATOM 23608 N N . PRO A 1 83 ? 24.424 6.165 12.969 1.00 24.14 116 PRO A N 15
ATOM 23609 C CA . PRO A 1 83 ? 23.328 6.514 12.052 1.00 63.44 116 PRO A CA 15
ATOM 23610 C C . PRO A 1 83 ? 23.421 7.963 11.540 1.00 22.30 116 PRO A C 15
ATOM 23611 O O . PRO A 1 83 ? 23.155 8.916 12.277 1.00 71.54 116 PRO A O 15
ATOM 23622 N N . VAL A 1 84 ? 23.830 8.129 10.285 1.00 65.12 117 VAL A N 15
ATOM 23623 C CA . VAL A 1 84 ? 23.899 9.457 9.667 1.00 14.15 117 VAL A CA 15
ATOM 23624 C C . VAL A 1 84 ? 22.495 9.983 9.299 1.00 50.41 117 VAL A C 15
ATOM 23625 O O . VAL A 1 84 ? 21.936 9.644 8.256 1.00 73.11 117 VAL A O 15
ATOM 23638 N N . VAL A 1 85 ? 21.922 10.803 10.179 1.00 72.04 118 VAL A N 15
ATOM 23639 C CA . VAL A 1 85 ? 20.561 11.327 9.984 1.00 32.24 118 VAL A CA 15
ATOM 23640 C C . VAL A 1 85 ? 20.526 12.865 9.981 1.00 32.24 118 VAL A C 15
ATOM 23641 O O . VAL A 1 85 ? 21.296 13.517 10.686 1.00 55.42 118 VAL A O 15
ATOM 23654 N N . GLU A 1 86 ? 19.634 13.433 9.170 1.00 25.13 119 GLU A N 15
ATOM 23655 C CA . GLU A 1 86 ? 19.447 14.889 9.100 1.00 35.24 119 GLU A CA 15
ATOM 23656 C C . GLU A 1 86 ? 17.955 15.253 9.201 1.00 24.25 119 GLU A C 15
ATOM 23657 O O . GLU A 1 86 ? 17.187 15.025 8.266 1.00 3.32 119 GLU A O 15
ATOM 23669 N N . ILE A 1 87 ? 17.541 15.809 10.338 1.00 2.44 120 ILE A N 15
ATOM 23670 C CA . ILE A 1 87 ? 16.135 16.174 10.539 1.00 41.44 120 ILE A CA 15
ATOM 23671 C C . ILE A 1 87 ? 15.861 17.618 10.097 1.00 3.10 120 ILE A C 15
ATOM 23672 O O . ILE A 1 87 ? 16.092 18.571 10.849 1.00 64.25 120 ILE A O 15
ATOM 23688 N N . ILE A 1 88 ? 15.393 17.767 8.863 1.00 62.14 121 ILE A N 15
ATOM 23689 C CA . ILE A 1 88 ? 15.005 19.074 8.326 1.00 10.41 121 ILE A CA 15
ATOM 23690 C C . ILE A 1 88 ? 13.495 19.311 8.494 1.00 21.33 121 ILE A C 15
ATOM 23691 O O . ILE A 1 88 ? 12.696 18.374 8.419 1.00 63.13 121 ILE A O 15
ATOM 23707 N N . ASN A 1 89 ? 13.113 20.563 8.730 1.00 5.13 122 ASN A N 15
ATOM 23708 C CA . ASN A 1 89 ? 11.701 20.924 8.920 1.00 45.42 122 ASN A CA 15
ATOM 23709 C C . ASN A 1 89 ? 10.972 21.115 7.575 1.00 70.14 122 ASN A C 15
ATOM 23710 O O . ASN A 1 89 ? 11.517 20.830 6.504 1.00 54.42 122 ASN A O 15
ATOM 23721 N N . SER A 1 90 ? 9.726 21.586 7.641 1.00 45.24 123 SER A N 15
ATOM 23722 C CA . SER A 1 90 ? 8.964 21.933 6.430 1.00 23.11 123 SER A CA 15
ATOM 23723 C C . SER A 1 90 ? 9.441 23.277 5.862 1.00 64.55 123 SER A C 15
ATOM 23724 O O . SER A 1 90 ? 10.404 23.863 6.365 1.00 14.12 123 SER A O 15
ATOM 23732 N N . GLU A 1 91 ? 8.774 23.770 4.821 1.00 52.25 124 GLU A N 15
ATOM 23733 C CA . GLU A 1 91 ? 9.138 25.057 4.219 1.00 24.12 124 GLU A CA 15
ATOM 23734 C C . GLU A 1 91 ? 9.086 26.184 5.269 1.00 53.54 124 GLU A C 15
ATOM 23735 O O . GLU A 1 91 ? 8.017 26.536 5.771 1.00 5.11 124 GLU A O 15
ATOM 23747 N N . ALA A 1 92 ? 10.265 26.695 5.641 1.00 34.21 125 ALA A N 15
ATOM 23748 C CA . ALA A 1 92 ? 10.393 27.728 6.684 1.00 22.45 125 ALA A CA 15
ATOM 23749 C C . ALA A 1 92 ? 9.846 27.257 8.044 1.00 71.34 125 ALA A C 15
ATOM 23750 O O . ALA A 1 92 ? 9.774 28.038 8.996 1.00 4.34 125 ALA A O 15
ATOM 23757 N N . ALA A 1 93 ? 9.487 25.972 8.132 1.00 40.45 126 ALA A N 15
ATOM 23758 C CA . ALA A 1 93 ? 8.837 25.412 9.325 1.00 62.44 126 ALA A CA 15
ATOM 23759 C C . ALA A 1 93 ? 7.580 26.212 9.706 1.00 32.33 126 ALA A C 15
ATOM 23760 O O . ALA A 1 93 ? 7.271 26.383 10.889 1.00 71.12 126 ALA A O 15
ATOM 23767 N N . VAL A 1 94 ? 6.852 26.682 8.687 1.00 35.43 127 VAL A N 15
ATOM 23768 C CA . VAL A 1 94 ? 5.637 27.486 8.885 1.00 20.21 127 VAL A CA 15
ATOM 23769 C C . VAL A 1 94 ? 4.637 26.822 9.850 1.00 54.21 127 VAL A C 15
ATOM 23770 O O . VAL A 1 94 ? 4.352 25.625 9.753 1.00 34.52 127 VAL A O 15
ATOM 23783 N N . LEU A 1 95 ? 4.111 27.617 10.780 1.00 52.53 128 LEU A N 15
ATOM 23784 C CA . LEU A 1 95 ? 3.154 27.131 11.781 1.00 64.23 128 LEU A CA 15
ATOM 23785 C C . LEU A 1 95 ? 1.940 28.081 11.885 1.00 23.03 128 LEU A C 15
ATOM 23786 O O . LEU A 1 95 ? 1.156 28.010 12.833 1.00 44.45 128 LEU A O 15
ATOM 23802 N N . GLU A 1 96 ? 1.792 28.956 10.887 1.00 43.11 129 GLU A N 15
ATOM 23803 C CA . GLU A 1 96 ? 0.712 29.956 10.860 1.00 12.24 129 GLU A CA 15
ATOM 23804 C C . GLU A 1 96 ? -0.682 29.318 11.027 1.00 62.34 129 GLU A C 15
ATOM 23805 O O . GLU A 1 96 ? -1.295 28.858 10.063 1.00 41.44 129 GLU A O 15
ATOM 23817 N N . HIS A 1 97 ? -1.167 29.287 12.266 1.00 62.20 130 HIS A N 15
ATOM 23818 C CA . HIS A 1 97 ? -2.495 28.749 12.578 1.00 72.14 130 HIS A CA 15
ATOM 23819 C C . HIS A 1 97 ? -3.505 29.885 12.823 1.00 0.31 130 HIS A C 15
ATOM 23820 O O . HIS A 1 97 ? -3.387 30.637 13.791 1.00 4.43 130 HIS A O 15
ATOM 23835 N N . HIS A 1 98 ? -4.489 30.017 11.935 1.00 52.21 131 HIS A N 15
ATOM 23836 C CA . HIS A 1 98 ? -5.537 31.038 12.086 1.00 51.22 131 HIS A CA 15
ATOM 23837 C C . HIS A 1 98 ? -6.941 30.428 11.936 1.00 3.23 131 HIS A C 15
ATOM 23838 O O . HIS A 1 98 ? -7.092 29.269 11.547 1.00 1.52 131 HIS A O 15
ATOM 23853 N N . HIS A 1 99 ? -7.967 31.218 12.249 1.00 31.54 132 HIS A N 15
ATOM 23854 C CA . HIS A 1 99 ? -9.361 30.778 12.122 1.00 62.41 132 HIS A CA 15
ATOM 23855 C C . HIS A 1 99 ? -10.022 31.391 10.875 1.00 13.52 132 HIS A C 15
ATOM 23856 O O . HIS A 1 99 ? -9.429 32.226 10.187 1.00 33.34 132 HIS A O 15
ATOM 23871 N N . HIS A 1 100 ? -11.252 30.973 10.590 1.00 33.23 133 HIS A N 15
ATOM 23872 C CA . HIS A 1 100 ? -12.013 31.511 9.456 1.00 61.14 133 HIS A CA 15
ATOM 23873 C C . HIS A 1 100 ? -12.765 32.803 9.839 1.00 62.23 133 HIS A C 15
ATOM 23874 O O . HIS A 1 100 ? -12.552 33.358 10.921 1.00 22.11 133 HIS A O 15
ATOM 23889 N N . HIS A 1 101 ? -13.627 33.289 8.942 1.00 42.44 134 HIS A N 15
ATOM 23890 C CA . HIS A 1 101 ? -14.345 34.551 9.164 1.00 61.42 134 HIS A CA 15
ATOM 23891 C C . HIS A 1 101 ? -15.678 34.598 8.394 1.00 53.33 134 HIS A C 15
ATOM 23892 O O . HIS A 1 101 ? -15.749 34.220 7.224 1.00 62.11 134 HIS A O 15
ATOM 23907 N N . HIS A 1 102 ? -16.732 35.070 9.064 1.00 31.52 135 HIS A N 15
ATOM 23908 C CA . HIS A 1 102 ? -18.048 35.257 8.432 1.00 61.53 135 HIS A CA 15
ATOM 23909 C C . HIS A 1 102 ? -18.226 36.700 7.915 1.00 30.20 135 HIS A C 15
ATOM 23910 O O . HIS A 1 102 ? -18.040 36.926 6.700 1.00 39.59 135 HIS A O 15
ATOM 23926 N N . MET A 1 1 ? -13.723 14.147 -9.989 1.00 0.20 34 MET A N 16
ATOM 23927 C CA . MET A 1 1 ? -14.187 12.801 -9.554 1.00 24.42 34 MET A CA 16
ATOM 23928 C C . MET A 1 1 ? -15.635 12.556 -10.024 1.00 72.34 34 MET A C 16
ATOM 23929 O O . MET A 1 1 ? -16.579 13.135 -9.483 1.00 12.03 34 MET A O 16
ATOM 23945 N N . ASP A 1 2 ? -15.809 11.716 -11.048 1.00 44.51 35 ASP A N 16
ATOM 23946 C CA . ASP A 1 2 ? -17.143 11.446 -11.612 1.00 54.43 35 ASP A CA 16
ATOM 23947 C C . ASP A 1 2 ? -17.582 9.997 -11.350 1.00 62.13 35 ASP A C 16
ATOM 23948 O O . ASP A 1 2 ? -18.571 9.746 -10.655 1.00 61.32 35 ASP A O 16
ATOM 23957 N N . THR A 1 3 ? -16.836 9.048 -11.906 1.00 32.13 36 THR A N 16
ATOM 23958 C CA . THR A 1 3 ? -17.135 7.619 -11.747 1.00 43.01 36 THR A CA 16
ATOM 23959 C C . THR A 1 3 ? -16.844 7.140 -10.315 1.00 74.40 36 THR A C 16
ATOM 23960 O O . THR A 1 3 ? -15.710 7.237 -9.847 1.00 63.14 36 THR A O 16
ATOM 23971 N N . ASN A 1 4 ? -17.871 6.619 -9.632 1.00 44.14 37 ASN A N 16
ATOM 23972 C CA . ASN A 1 4 ? -17.732 6.128 -8.249 1.00 73.13 37 ASN A CA 16
ATOM 23973 C C . ASN A 1 4 ? -16.570 5.125 -8.114 1.00 60.22 37 ASN A C 16
ATOM 23974 O O . ASN A 1 4 ? -15.590 5.391 -7.420 1.00 21.43 37 ASN A O 16
ATOM 23985 N N . ASN A 1 5 ? -16.701 3.978 -8.784 1.00 63.51 38 ASN A N 16
ATOM 23986 C CA . ASN A 1 5 ? -15.679 2.919 -8.767 1.00 41.45 38 ASN A CA 16
ATOM 23987 C C . ASN A 1 5 ? -15.259 2.533 -7.337 1.0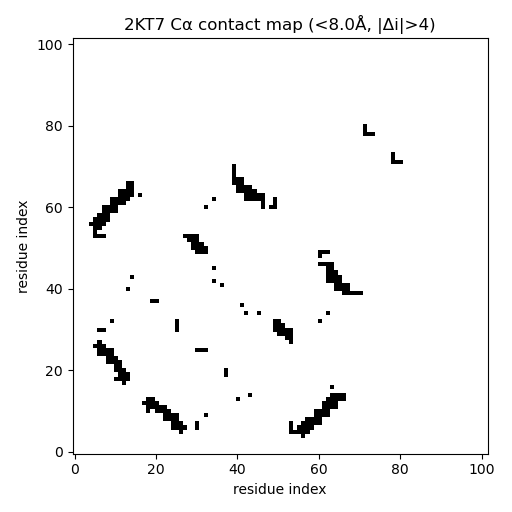0 22.34 38 ASN A C 16
ATOM 23988 O O . ASN A 1 5 ? -14.166 2.883 -6.883 1.00 32.03 38 ASN A O 16
ATOM 23999 N N . PHE A 1 6 ? -16.141 1.827 -6.627 1.00 53.00 39 PHE A N 16
ATOM 24000 C CA . PHE A 1 6 ? -15.825 1.329 -5.278 1.00 21.23 39 PHE A CA 16
ATOM 24001 C C . PHE A 1 6 ? -14.607 0.393 -5.311 1.00 1.33 39 PHE A C 16
ATOM 24002 O O . PHE A 1 6 ? -14.743 -0.822 -5.472 1.00 62.11 39 PHE A O 16
ATOM 24019 N N . THR A 1 7 ? -13.419 0.973 -5.182 1.00 55.12 40 THR A N 16
ATOM 24020 C CA . THR A 1 7 ? -12.163 0.219 -5.282 1.00 61.53 40 THR A CA 16
ATOM 24021 C C . THR A 1 7 ? -11.144 0.679 -4.238 1.00 72.02 40 THR A C 16
ATOM 24022 O O . THR A 1 7 ? -11.250 1.768 -3.673 1.00 71.14 40 THR A O 16
ATOM 24033 N N . VAL A 1 8 ? -10.153 -0.162 -3.983 1.00 1.12 41 VAL A N 16
ATOM 24034 C CA . VAL A 1 8 ? -9.108 0.159 -3.014 1.00 25.41 41 VAL A CA 16
ATOM 24035 C C . VAL A 1 8 ? -7.744 0.326 -3.690 1.00 21.25 41 VAL A C 16
ATOM 24036 O O . VAL A 1 8 ? -7.122 -0.648 -4.115 1.00 14.30 41 VAL A O 16
ATOM 24049 N N . LYS A 1 9 ? -7.291 1.566 -3.804 1.00 12.31 42 LYS A N 16
ATOM 24050 C CA . LYS A 1 9 ? -5.963 1.852 -4.341 1.00 1.02 42 LYS A CA 16
ATOM 24051 C C . LYS A 1 9 ? -4.877 1.460 -3.341 1.00 21.15 42 LYS A C 16
ATOM 24052 O O . LYS A 1 9 ? -5.077 1.550 -2.132 1.00 32.34 42 LYS A O 16
ATOM 24071 N N . VAL A 1 10 ? -3.726 1.035 -3.843 1.00 51.24 43 VAL A N 16
ATOM 24072 C CA . VAL A 1 10 ? -2.578 0.767 -2.978 1.00 30.13 43 VAL A CA 16
ATOM 24073 C C . VAL A 1 10 ? -1.330 1.532 -3.457 1.00 63.31 43 VAL A C 16
ATOM 24074 O O . VAL A 1 10 ? -0.805 1.265 -4.538 1.00 1.53 43 VAL A O 16
ATOM 24087 N N . GLU A 1 11 ? -0.880 2.496 -2.654 1.00 3.42 44 GLU A N 16
ATOM 24088 C CA . GLU A 1 11 ? 0.371 3.226 -2.923 1.00 35.21 44 GLU A CA 16
ATOM 24089 C C . GLU A 1 11 ? 1.521 2.728 -2.032 1.00 43.44 44 GLU A C 16
ATOM 24090 O O . GLU A 1 11 ? 1.325 2.369 -0.868 1.00 34.44 44 GLU A O 16
ATOM 24102 N N . TYR A 1 12 ? 2.729 2.726 -2.590 1.00 43.13 45 TYR A N 16
ATOM 24103 C CA . TYR A 1 12 ? 3.927 2.284 -1.870 1.00 35.05 45 TYR A CA 16
ATOM 24104 C C . TYR A 1 12 ? 4.963 3.407 -1.862 1.00 55.34 45 TYR A C 16
ATOM 24105 O O . TYR A 1 12 ? 5.632 3.654 -2.866 1.00 4.44 45 TYR A O 16
ATOM 24123 N N . VAL A 1 13 ? 5.093 4.091 -0.733 1.00 12.41 46 VAL A N 16
ATOM 24124 C CA . VAL A 1 13 ? 5.860 5.334 -0.676 1.00 23.21 46 VAL A CA 16
ATOM 24125 C C . VAL A 1 13 ? 7.027 5.271 0.321 1.00 51.50 46 VAL A C 16
ATOM 24126 O O . VAL A 1 13 ? 6.951 4.610 1.357 1.00 51.20 46 VAL A O 16
ATOM 24139 N N . ASP A 1 14 ? 8.115 5.956 -0.025 1.00 54.25 47 ASP A N 16
ATOM 24140 C CA . ASP A 1 14 ? 9.268 6.119 0.863 1.00 1.11 47 ASP A CA 16
ATOM 24141 C C . ASP A 1 14 ? 8.894 6.991 2.079 1.00 41.43 47 ASP A C 16
ATOM 24142 O O . ASP A 1 14 ? 7.827 7.609 2.103 1.00 0.03 47 ASP A O 16
ATOM 24151 N N . ALA A 1 15 ? 9.775 7.052 3.074 1.00 74.30 48 ALA A N 16
ATOM 24152 C CA . ALA A 1 15 ? 9.525 7.838 4.291 1.00 50.02 48 ALA A CA 16
ATOM 24153 C C . ALA A 1 15 ? 9.249 9.330 4.005 1.00 61.14 48 ALA A C 16
ATOM 24154 O O . ALA A 1 15 ? 8.698 10.037 4.853 1.00 25.10 48 ALA A O 16
ATOM 24161 N N . ASP A 1 16 ? 9.622 9.809 2.818 1.00 50.11 49 ASP A N 16
ATOM 24162 C CA . ASP A 1 16 ? 9.371 11.200 2.426 1.00 14.25 49 ASP A CA 16
ATOM 24163 C C . ASP A 1 16 ? 8.080 11.319 1.605 1.00 41.54 49 ASP A C 16
ATOM 24164 O O . ASP A 1 16 ? 7.810 12.351 0.987 1.00 21.42 49 ASP A O 16
ATOM 24173 N N . GLY A 1 17 ? 7.290 10.251 1.609 1.00 11.11 50 GLY A N 16
ATOM 24174 C CA . GLY A 1 17 ? 5.993 10.257 0.953 1.00 14.14 50 GLY A CA 16
ATOM 24175 C C . GLY A 1 17 ? 6.061 10.084 -0.562 1.00 71.40 50 GLY A C 16
ATOM 24176 O O . GLY A 1 17 ? 5.036 10.121 -1.242 1.00 14.10 50 GLY A O 16
ATOM 24180 N N . ALA A 1 18 ? 7.262 9.885 -1.094 1.00 22.32 51 ALA A N 16
ATOM 24181 C CA . ALA A 1 18 ? 7.444 9.685 -2.539 1.00 32.25 51 ALA A CA 16
ATOM 24182 C C . ALA A 1 18 ? 7.222 8.217 -2.914 1.00 64.10 51 ALA A C 16
ATOM 24183 O O . ALA A 1 18 ? 7.960 7.339 -2.466 1.00 3.34 51 ALA A O 16
ATOM 24190 N N . GLU A 1 19 ? 6.201 7.946 -3.726 1.00 21.21 52 GLU A N 16
ATOM 24191 C CA . GLU A 1 19 ? 5.860 6.566 -4.078 1.00 53.30 52 GLU A CA 16
ATOM 24192 C C . GLU A 1 19 ? 6.962 5.925 -4.933 1.00 3.25 52 GLU A C 16
ATOM 24193 O O . GLU A 1 19 ? 7.248 6.339 -6.058 1.00 62.52 52 GLU A O 16
ATOM 24205 N N . ILE A 1 20 ? 7.589 4.919 -4.358 1.00 43.02 53 ILE A N 16
ATOM 24206 C CA . ILE A 1 20 ? 8.750 4.258 -4.953 1.00 21.21 53 ILE A CA 16
ATOM 24207 C C . ILE A 1 20 ? 8.341 3.068 -5.823 1.00 70.13 53 ILE A C 16
ATOM 24208 O O . ILE A 1 20 ? 9.187 2.406 -6.428 1.00 23.02 53 ILE A O 16
ATOM 24224 N N . ALA A 1 21 ? 7.041 2.818 -5.906 1.00 21.11 54 ALA A N 16
ATOM 24225 C CA . ALA A 1 21 ? 6.537 1.612 -6.564 1.00 61.53 54 ALA A CA 16
ATOM 24226 C C . ALA A 1 21 ? 5.165 1.848 -7.217 1.00 63.03 54 ALA A C 16
ATOM 24227 O O . ALA A 1 21 ? 4.432 2.763 -6.828 1.00 45.40 54 ALA A O 16
ATOM 24234 N N . PRO A 1 22 ? 4.806 1.033 -8.231 1.00 34.22 55 PRO A N 16
ATOM 24235 C CA . PRO A 1 22 ? 3.517 1.155 -8.940 1.00 53.22 55 PRO A CA 16
ATOM 24236 C C . PRO A 1 22 ? 2.290 1.097 -8.012 1.00 31.43 55 PRO A C 16
ATOM 24237 O O . PRO A 1 22 ? 2.217 0.267 -7.103 1.00 3.55 55 PRO A O 16
ATOM 24248 N N . SER A 1 23 ? 1.332 1.988 -8.256 1.00 42.40 56 SER A N 16
ATOM 24249 C CA . SER A 1 23 ? 0.071 2.009 -7.502 1.00 13.11 56 SER A CA 16
ATOM 24250 C C . SER A 1 23 ? -0.924 0.990 -8.076 1.00 61.45 56 SER A C 16
ATOM 24251 O O . SER A 1 23 ? -1.165 0.957 -9.283 1.00 31.45 56 SER A O 16
ATOM 24259 N N . ASP A 1 24 ? -1.504 0.170 -7.204 1.00 71.34 57 ASP A N 16
ATOM 24260 C CA . ASP A 1 24 ? -2.439 -0.884 -7.627 1.00 21.11 57 ASP A CA 16
ATOM 24261 C C . ASP A 1 24 ? -3.902 -0.467 -7.427 1.00 54.12 57 ASP A C 16
ATOM 24262 O O . ASP A 1 24 ? -4.196 0.529 -6.759 1.00 22.44 57 ASP A O 16
ATOM 24271 N N . THR A 1 25 ? -4.808 -1.236 -8.026 1.00 55.34 58 THR A N 16
ATOM 24272 C CA . THR A 1 25 ? -6.251 -1.011 -7.883 1.00 35.10 58 THR A CA 16
ATOM 24273 C C . THR A 1 25 ? -6.968 -2.311 -7.502 1.00 41.25 58 THR A C 16
ATOM 24274 O O . THR A 1 25 ? -7.158 -3.194 -8.340 1.00 35.43 58 THR A O 16
ATOM 24285 N N . LEU A 1 26 ? -7.357 -2.430 -6.238 1.00 70.13 59 LEU A N 16
ATOM 24286 C CA . LEU A 1 26 ? -8.060 -3.622 -5.752 1.00 63.21 59 LEU A CA 16
ATOM 24287 C C . LEU A 1 26 ? -9.569 -3.532 -6.035 1.00 73.54 59 LEU A C 16
ATOM 24288 O O . LEU A 1 26 ? -10.286 -2.738 -5.423 1.00 74.11 59 LEU A O 16
ATOM 24304 N N . THR A 1 27 ? -10.029 -4.343 -6.986 1.00 74.25 60 THR A N 16
ATOM 24305 C CA . THR A 1 27 ? -11.453 -4.399 -7.361 1.00 32.43 60 THR A CA 16
ATOM 24306 C C . THR A 1 27 ? -12.205 -5.478 -6.564 1.00 52.11 60 THR A C 16
ATOM 24307 O O . THR A 1 27 ? -13.429 -5.601 -6.648 1.00 70.42 60 THR A O 16
ATOM 24318 N N . ASP A 1 28 ? -11.457 -6.263 -5.800 1.00 54.44 61 ASP A N 16
ATOM 24319 C CA . ASP A 1 28 ? -12.023 -7.336 -4.980 1.00 5.15 61 ASP A CA 16
ATOM 24320 C C . ASP A 1 28 ? -12.685 -6.781 -3.707 1.00 75.45 61 ASP A C 16
ATOM 24321 O O . ASP A 1 28 ? -12.074 -5.992 -2.987 1.00 3.15 61 ASP A O 16
ATOM 24330 N N . TYR A 1 29 ? -13.928 -7.200 -3.430 1.00 14.15 62 TYR A N 16
ATOM 24331 C CA . TYR A 1 29 ? -14.643 -6.749 -2.225 1.00 73.23 62 TYR A CA 16
ATOM 24332 C C . TYR A 1 29 ? -13.792 -6.949 -0.962 1.00 61.31 62 TYR A C 16
ATOM 24333 O O . TYR A 1 29 ? -13.519 -6.003 -0.227 1.00 10.43 62 TYR A O 16
ATOM 24351 N N . HIS A 1 30 ? -13.380 -8.185 -0.703 1.00 23.21 63 HIS A N 16
ATOM 24352 C CA . HIS A 1 30 ? -12.509 -8.462 0.439 1.00 23.10 63 HIS A CA 16
ATOM 24353 C C . HIS A 1 30 ? -11.044 -8.200 0.065 1.00 34.22 63 HIS A C 16
ATOM 24354 O O . HIS A 1 30 ? -10.295 -9.120 -0.273 1.00 53.40 63 HIS A O 16
ATOM 24369 N N . TYR A 1 31 ? -10.655 -6.930 0.105 1.00 60.24 64 TYR A N 16
ATOM 24370 C CA . TYR A 1 31 ? -9.319 -6.523 -0.319 1.00 54.04 64 TYR A CA 16
ATOM 24371 C C . TYR A 1 31 ? -8.260 -6.831 0.749 1.00 25.50 64 TYR A C 16
ATOM 24372 O O . TYR A 1 31 ? -8.391 -6.453 1.918 1.00 41.11 64 TYR A O 16
ATOM 24390 N N . VAL A 1 32 ? -7.224 -7.546 0.338 1.00 14.12 65 VAL A N 16
ATOM 24391 C CA . VAL A 1 32 ? -6.085 -7.847 1.205 1.00 51.14 65 VAL A CA 16
ATOM 24392 C C . VAL A 1 32 ? -4.778 -7.527 0.462 1.00 35.51 65 VAL A C 16
ATOM 24393 O O . VAL A 1 32 ? -4.408 -8.212 -0.492 1.00 35.23 65 VAL A O 16
ATOM 24406 N N . SER A 1 33 ? -4.090 -6.470 0.896 1.00 5.12 66 SER A N 16
ATOM 24407 C CA . SER A 1 33 ? -2.918 -5.953 0.169 1.00 34.20 66 SER A CA 16
ATOM 24408 C C . SER A 1 33 ? -1.603 -6.535 0.696 1.00 33.10 66 SER A C 16
ATOM 24409 O O . SER A 1 33 ? -1.532 -7.047 1.815 1.00 41.45 66 SER A O 16
ATOM 24417 N N . THR A 1 34 ? -0.557 -6.442 -0.123 1.00 13.41 67 THR A N 16
ATOM 24418 C CA . THR A 1 34 ? 0.773 -6.969 0.226 1.00 31.11 67 THR A CA 16
ATOM 24419 C C . THR A 1 34 ? 1.879 -5.929 -0.002 1.00 12.05 67 THR A C 16
ATOM 24420 O O . THR A 1 34 ? 1.799 -5.125 -0.930 1.00 43.14 67 THR A O 16
ATOM 24431 N N . PRO A 1 35 ? 2.924 -5.918 0.851 1.00 60.30 68 PRO A N 16
ATOM 24432 C CA . PRO A 1 35 ? 4.124 -5.098 0.612 1.00 71.12 68 PRO A CA 16
ATOM 24433 C C . PRO A 1 35 ? 4.967 -5.645 -0.559 1.00 22.22 68 PRO A C 16
ATOM 24434 O O . PRO A 1 35 ? 5.505 -6.753 -0.484 1.00 45.32 68 PRO A O 16
ATOM 24445 N N . LYS A 1 36 ? 5.069 -4.871 -1.643 1.00 11.24 69 LYS A N 16
ATOM 24446 C CA . LYS A 1 36 ? 5.815 -5.301 -2.840 1.00 10.41 69 LYS A CA 16
ATOM 24447 C C . LYS A 1 36 ? 7.296 -5.600 -2.547 1.00 12.53 69 LYS A C 16
ATOM 24448 O O . LYS A 1 36 ? 7.880 -5.088 -1.590 1.00 31.32 69 LYS A O 16
ATOM 24467 N N . ASP A 1 37 ? 7.897 -6.430 -3.392 1.00 71.23 70 ASP A N 16
ATOM 24468 C CA . ASP A 1 37 ? 9.333 -6.682 -3.337 1.00 5.04 70 ASP A CA 16
ATOM 24469 C C . ASP A 1 37 ? 10.103 -5.495 -3.943 1.00 43.42 70 ASP A C 16
ATOM 24470 O O . ASP A 1 37 ? 10.329 -5.428 -5.154 1.00 61.20 70 ASP A O 16
ATOM 24479 N N . ILE A 1 38 ? 10.450 -4.530 -3.095 1.00 14.33 71 ILE A N 16
ATOM 24480 C CA . ILE A 1 38 ? 11.177 -3.336 -3.535 1.00 61.43 71 ILE A CA 16
ATOM 24481 C C . ILE A 1 38 ? 12.675 -3.447 -3.194 1.00 13.21 71 ILE A C 16
ATOM 24482 O O . ILE A 1 38 ? 13.073 -3.284 -2.037 1.00 61.34 71 ILE A O 16
ATOM 24498 N N . PRO A 1 39 ? 13.530 -3.726 -4.197 1.00 4.01 72 PRO A N 16
ATOM 24499 C CA . PRO A 1 39 ? 14.979 -3.887 -3.978 1.00 53.24 72 PRO A CA 16
ATOM 24500 C C . PRO A 1 39 ? 15.650 -2.597 -3.470 1.00 20.52 72 PRO A C 16
ATOM 24501 O O . PRO A 1 39 ? 15.851 -1.644 -4.225 1.00 53.21 72 PRO A O 16
ATOM 24512 N N . GLY A 1 40 ? 15.981 -2.572 -2.178 1.00 13.51 73 GLY A N 16
ATOM 24513 C CA . GLY A 1 40 ? 16.645 -1.411 -1.589 1.00 44.31 73 GLY A CA 16
ATOM 24514 C C . GLY A 1 40 ? 15.756 -0.608 -0.643 1.00 72.21 73 GLY A C 16
ATOM 24515 O O . GLY A 1 40 ? 16.116 0.497 -0.240 1.00 0.24 73 GLY A O 16
ATOM 24519 N N . TYR A 1 41 ? 14.588 -1.148 -0.289 1.00 64.30 74 TYR A N 16
ATOM 24520 C CA . TYR A 1 41 ? 13.685 -0.481 0.661 1.00 54.41 74 TYR A CA 16
ATOM 24521 C C . TYR A 1 41 ? 13.203 -1.425 1.772 1.00 51.23 74 TYR A C 16
ATOM 24522 O O . TYR A 1 41 ? 12.937 -2.603 1.541 1.00 52.32 74 TYR A O 16
ATOM 24540 N N . LYS A 1 42 ? 13.096 -0.882 2.984 1.00 11.01 75 LYS A N 16
ATOM 24541 C CA . LYS A 1 42 ? 12.699 -1.659 4.166 1.00 12.14 75 LYS A CA 16
ATOM 24542 C C . LYS A 1 42 ? 11.316 -1.208 4.677 1.00 65.00 75 LYS A C 16
ATOM 24543 O O . LYS A 1 42 ? 11.123 -0.038 5.003 1.00 51.44 75 LYS A O 16
ATOM 24562 N N . LEU A 1 43 ? 10.355 -2.128 4.749 1.00 2.52 76 LEU A N 16
ATOM 24563 C CA . LEU A 1 43 ? 9.012 -1.793 5.240 1.00 62.00 76 LEU A CA 16
ATOM 24564 C C . LEU A 1 43 ? 9.032 -1.476 6.743 1.00 74.51 76 LEU A C 16
ATOM 24565 O O . LEU A 1 43 ? 9.343 -2.343 7.564 1.00 12.12 76 LEU A O 16
ATOM 24581 N N . ARG A 1 44 ? 8.689 -0.239 7.104 1.00 4.42 77 ARG A N 16
ATOM 24582 C CA . ARG A 1 44 ? 8.714 0.182 8.511 1.00 41.53 77 ARG A CA 16
ATOM 24583 C C . ARG A 1 44 ? 7.372 -0.098 9.217 1.00 41.34 77 ARG A C 16
ATOM 24584 O O . ARG A 1 44 ? 7.346 -0.384 10.415 1.00 43.10 77 ARG A O 16
ATOM 24605 N N . GLU A 1 45 ? 6.262 -0.017 8.472 1.00 44.13 78 GLU A N 16
ATOM 24606 C CA . GLU A 1 45 ? 4.926 -0.208 9.058 1.00 71.35 78 GLU A CA 16
ATOM 24607 C C . GLU A 1 45 ? 3.869 -0.548 7.995 1.00 73.44 78 GLU A C 16
ATOM 24608 O O . GLU A 1 45 ? 4.061 -0.307 6.801 1.00 14.12 78 GLU A O 16
ATOM 24620 N N . ILE A 1 46 ? 2.751 -1.105 8.453 1.00 55.24 79 ILE A N 16
ATOM 24621 C CA . ILE A 1 46 ? 1.614 -1.438 7.590 1.00 0.10 79 ILE A CA 16
ATOM 24622 C C . ILE A 1 46 ? 0.367 -0.613 7.975 1.00 61.41 79 ILE A C 16
ATOM 24623 O O . ILE A 1 46 ? -0.032 -0.584 9.142 1.00 63.24 79 ILE A O 16
ATOM 24639 N N . PRO A 1 47 ? -0.266 0.073 6.995 1.00 63.40 80 PRO A N 16
ATOM 24640 C CA . PRO A 1 47 ? -1.464 0.902 7.243 1.00 63.01 80 PRO A CA 16
ATOM 24641 C C . PRO A 1 47 ? -2.666 0.098 7.780 1.00 73.12 80 PRO A C 16
ATOM 24642 O O . PRO A 1 47 ? -2.874 -1.058 7.410 1.00 54.45 80 PRO A O 16
ATOM 24653 N N . HIS A 1 48 ? -3.471 0.733 8.635 1.00 52.31 81 HIS A N 16
ATOM 24654 C CA . HIS A 1 48 ? -4.617 0.074 9.280 1.00 34.33 81 HIS A CA 16
ATOM 24655 C C . HIS A 1 48 ? -5.592 -0.535 8.253 1.00 74.13 81 HIS A C 16
ATOM 24656 O O . HIS A 1 48 ? -6.229 -1.554 8.511 1.00 21.31 81 HIS A O 16
ATOM 24671 N N . ASN A 1 49 ? -5.700 0.099 7.091 1.00 15.10 82 ASN A N 16
ATOM 24672 C CA . ASN A 1 49 ? -6.651 -0.325 6.054 1.00 74.33 82 ASN A CA 16
ATOM 24673 C C . ASN A 1 49 ? -6.006 -1.271 5.028 1.00 73.04 82 ASN A C 16
ATOM 24674 O O . ASN A 1 49 ? -6.487 -1.392 3.909 1.00 35.13 82 ASN A O 16
ATOM 24685 N N . ALA A 1 50 ? -4.930 -1.951 5.417 1.00 23.23 83 ALA A N 16
ATOM 24686 C CA . ALA A 1 50 ? -4.249 -2.892 4.518 1.00 61.53 83 ALA A CA 16
ATOM 24687 C C . ALA A 1 50 ? -5.099 -4.146 4.232 1.00 55.03 83 ALA A C 16
ATOM 24688 O O . ALA A 1 50 ? -4.961 -4.775 3.177 1.00 12.00 83 ALA A O 16
ATOM 24695 N N . THR A 1 51 ? -5.969 -4.506 5.177 1.00 61.54 84 THR A N 16
ATOM 24696 C CA . THR A 1 51 ? -6.841 -5.684 5.038 1.00 50.02 84 THR A CA 16
ATOM 24697 C C . THR A 1 51 ? -8.279 -5.368 5.468 1.00 62.11 84 THR A C 16
ATOM 24698 O O . THR A 1 51 ? -8.501 -4.835 6.556 1.00 44.43 84 THR A O 16
ATOM 24709 N N . GLY A 1 52 ? -9.251 -5.706 4.623 1.00 23.02 85 GLY A N 16
ATOM 24710 C CA . GLY A 1 52 ? -10.652 -5.508 4.981 1.00 34.24 85 GLY A CA 16
ATOM 24711 C C . GLY A 1 52 ? -11.618 -5.723 3.817 1.00 72.22 85 GLY A C 16
ATOM 24712 O O . GLY A 1 52 ? -11.323 -6.467 2.881 1.00 42.24 85 GLY A O 16
ATOM 24716 N N . ASN A 1 53 ? -12.781 -5.082 3.888 1.00 53.44 86 ASN A N 16
ATOM 24717 C CA . ASN A 1 53 ? -13.803 -5.165 2.837 1.00 61.22 86 ASN A CA 16
ATOM 24718 C C . ASN A 1 53 ? -14.105 -3.779 2.252 1.00 1.42 86 ASN A C 16
ATOM 24719 O O . ASN A 1 53 ? -14.074 -2.777 2.971 1.00 31.35 86 ASN A O 16
ATOM 24730 N N . ILE A 1 54 ? -14.382 -3.712 0.948 1.00 3.10 87 ILE A N 16
ATOM 24731 C CA . ILE A 1 54 ? -14.671 -2.429 0.300 1.00 40.04 87 ILE A CA 16
ATOM 24732 C C . ILE A 1 54 ? -15.979 -1.835 0.830 1.00 70.02 87 ILE A C 16
ATOM 24733 O O . ILE A 1 54 ? -17.073 -2.160 0.359 1.00 71.41 87 ILE A O 16
ATOM 24749 N N . THR A 1 55 ? -15.845 -0.977 1.829 1.00 22.15 88 THR A N 16
ATOM 24750 C CA . THR A 1 55 ? -16.987 -0.310 2.453 1.00 52.23 88 THR A CA 16
ATOM 24751 C C . THR A 1 55 ? -17.140 1.120 1.925 1.00 61.21 88 THR A C 16
ATOM 24752 O O . THR A 1 55 ? -18.252 1.633 1.792 1.00 33.42 88 THR A O 16
ATOM 24763 N N . ASP A 1 56 ? -16.013 1.750 1.605 1.00 15.33 89 ASP A N 16
ATOM 24764 C CA . ASP A 1 56 ? -16.002 3.101 1.035 1.00 73.43 89 ASP A CA 16
ATOM 24765 C C . ASP A 1 56 ? -15.690 3.068 -0.474 1.00 1.22 89 ASP A C 16
ATOM 24766 O O . ASP A 1 56 ? -15.343 2.024 -1.024 1.00 44.53 89 ASP A O 16
ATOM 24775 N N . THR A 1 57 ? -15.816 4.223 -1.135 1.00 1.41 90 THR A N 16
ATOM 24776 C CA . THR A 1 57 ? -15.575 4.330 -2.584 1.00 20.43 90 THR A CA 16
ATOM 24777 C C . THR A 1 57 ? -14.079 4.291 -2.926 1.00 20.34 90 THR A C 16
ATOM 24778 O O . THR A 1 57 ? -13.576 3.298 -3.445 1.00 53.44 90 THR A O 16
ATOM 24789 N N . GLY A 1 58 ? -13.382 5.384 -2.635 1.00 41.14 91 GLY A N 16
ATOM 24790 C CA . GLY A 1 58 ? -11.952 5.476 -2.921 1.00 74.22 91 GLY A CA 16
ATOM 24791 C C . GLY A 1 58 ? -11.067 5.250 -1.697 1.00 4.42 91 GLY A C 16
ATOM 24792 O O . GLY A 1 58 ? -10.640 6.205 -1.045 1.00 21.42 91 GLY A O 16
ATOM 24796 N N . ILE A 1 59 ? -10.781 3.986 -1.387 1.00 5.32 92 ILE A N 16
ATOM 24797 C CA . ILE A 1 59 ? -9.905 3.642 -0.260 1.00 3.30 92 ILE A CA 16
ATOM 24798 C C . ILE A 1 59 ? -8.439 3.587 -0.715 1.00 44.44 92 ILE A C 16
ATOM 24799 O O . ILE A 1 59 ? -8.129 2.992 -1.742 1.00 63.11 92 ILE A O 16
ATOM 24815 N N . ILE A 1 60 ? -7.538 4.216 0.038 1.00 33.33 93 ILE A N 16
ATOM 24816 C CA . ILE A 1 60 ? -6.112 4.231 -0.325 1.00 62.35 93 ILE A CA 16
ATOM 24817 C C . ILE A 1 60 ? -5.237 3.591 0.762 1.00 60.04 93 ILE A C 16
ATOM 24818 O O . ILE A 1 60 ? -5.080 4.134 1.857 1.00 71.34 93 ILE A O 16
ATOM 24834 N N . VAL A 1 61 ? -4.676 2.431 0.447 1.00 73.24 94 VAL A N 16
ATOM 24835 C CA . VAL A 1 61 ? -3.730 1.744 1.330 1.00 51.45 94 VAL A CA 16
ATOM 24836 C C . VAL A 1 61 ? -2.298 2.201 1.026 1.00 34.20 94 VAL A C 16
ATOM 24837 O O . VAL A 1 61 ? -1.792 1.985 -0.075 1.00 73.12 94 VAL A O 16
ATOM 24850 N N . ARG A 1 62 ? -1.649 2.845 1.993 1.00 45.14 95 ARG A N 16
ATOM 24851 C CA . ARG A 1 62 ? -0.315 3.421 1.766 1.00 64.02 95 ARG A CA 16
ATOM 24852 C C . ARG A 1 62 ? 0.764 2.744 2.630 1.00 53.14 95 ARG A C 16
ATOM 24853 O O . ARG A 1 62 ? 0.819 2.942 3.844 1.00 62.53 95 ARG A O 16
ATOM 24874 N N . TYR A 1 63 ? 1.616 1.944 1.992 1.00 21.52 96 TYR A N 16
ATOM 24875 C CA . TYR A 1 63 ? 2.745 1.296 2.680 1.00 11.32 96 TYR A CA 16
ATOM 24876 C C . TYR A 1 63 ? 3.968 2.225 2.738 1.00 12.13 96 TYR A C 16
ATOM 24877 O O . TYR A 1 63 ? 4.327 2.854 1.742 1.00 54.23 96 TYR A O 16
ATOM 24895 N N . ILE A 1 64 ? 4.609 2.300 3.906 1.00 52.31 97 ILE A N 16
ATOM 24896 C CA . ILE A 1 64 ? 5.750 3.202 4.109 1.00 64.41 97 ILE A CA 16
ATOM 24897 C C . ILE A 1 64 ? 7.079 2.427 4.196 1.00 34.34 97 ILE A C 16
ATOM 24898 O O . ILE A 1 64 ? 7.230 1.523 5.029 1.00 24.11 97 ILE A O 16
ATOM 24914 N N . TYR A 1 65 ? 8.044 2.787 3.351 1.00 2.03 98 TYR A N 16
ATOM 24915 C CA . TYR A 1 65 ? 9.357 2.130 3.340 1.00 61.13 98 TYR A CA 16
ATOM 24916 C C . TYR A 1 65 ? 10.487 3.121 3.633 1.00 14.33 98 TYR A C 16
ATOM 24917 O O . TYR A 1 65 ? 10.458 4.269 3.193 1.00 13.50 98 TYR A O 16
ATOM 24935 N N . ASP A 1 66 ? 11.475 2.660 4.385 1.00 35.12 99 ASP A N 16
ATOM 24936 C CA . ASP A 1 66 ? 12.719 3.398 4.572 1.00 5.50 99 ASP A CA 16
ATOM 24937 C C . ASP A 1 66 ? 13.765 2.946 3.543 1.00 14.24 99 ASP A C 16
ATOM 24938 O O . ASP A 1 66 ? 14.072 1.755 3.441 1.00 70.52 99 ASP A O 16
ATOM 24947 N N . LYS A 1 67 ? 14.303 3.889 2.778 1.00 1.10 100 LYS A N 16
ATOM 24948 C CA . LYS A 1 67 ? 15.306 3.572 1.764 1.00 61.42 100 LYS A CA 16
ATOM 24949 C C . LYS A 1 67 ? 16.585 3.003 2.392 1.00 0.31 100 LYS A C 16
ATOM 24950 O O . LYS A 1 67 ? 17.286 3.683 3.143 1.00 60.10 100 LYS A O 16
ATOM 24969 N N . ILE A 1 68 ? 16.873 1.745 2.080 1.00 42.51 101 ILE A N 16
ATOM 24970 C CA . ILE A 1 68 ? 18.060 1.068 2.598 1.00 54.23 101 ILE A CA 16
ATOM 24971 C C . ILE A 1 68 ? 19.337 1.602 1.929 1.00 54.24 101 ILE A C 16
ATOM 24972 O O . ILE A 1 68 ? 19.471 1.572 0.704 1.00 73.02 101 ILE A O 16
ATOM 24988 N N . ILE A 1 69 ? 20.267 2.103 2.736 1.00 54.11 102 ILE A N 16
ATOM 24989 C CA . ILE A 1 69 ? 21.555 2.583 2.224 1.00 2.04 102 ILE A CA 16
ATOM 24990 C C . ILE A 1 69 ? 22.417 1.407 1.731 1.00 63.35 102 ILE A C 16
ATOM 24991 O O . ILE A 1 69 ? 23.317 1.576 0.905 1.00 71.41 102 ILE A O 16
ATOM 25007 N N . ASP A 1 70 ? 22.131 0.224 2.279 1.00 32.23 103 ASP A N 16
ATOM 25008 C CA . ASP A 1 70 ? 22.689 -1.044 1.808 1.00 34.10 103 ASP A CA 16
ATOM 25009 C C . ASP A 1 70 ? 24.117 -1.238 2.299 1.00 74.40 103 ASP A C 16
ATOM 25010 O O . ASP A 1 70 ? 24.780 -0.293 2.730 1.00 62.35 103 ASP A O 16
ATOM 25019 N N . VAL A 1 71 ? 24.595 -2.470 2.231 1.00 44.52 104 VAL A N 16
ATOM 25020 C CA . VAL A 1 71 ? 25.827 -2.826 2.875 1.00 73.52 104 VAL A CA 16
ATOM 25021 C C . VAL A 1 71 ? 26.924 -3.275 1.877 1.00 63.21 104 VAL A C 16
ATOM 25022 O O . VAL A 1 71 ? 27.594 -4.295 2.061 1.00 33.44 104 VAL A O 16
ATOM 25035 N N . SER A 1 72 ? 27.125 -2.444 0.842 1.00 73.10 105 SER A N 16
ATOM 25036 C CA . SER A 1 72 ? 28.171 -2.649 -0.195 1.00 42.55 105 SER A CA 16
ATOM 25037 C C . SER A 1 72 ? 27.748 -3.677 -1.256 1.00 54.52 105 SER A C 16
ATOM 25038 O O . SER A 1 72 ? 28.573 -4.172 -2.023 1.00 21.44 105 SER A O 16
ATOM 25046 N N . TYR A 1 73 ? 26.455 -3.964 -1.316 1.00 61.34 106 TYR A N 16
ATOM 25047 C CA . TYR A 1 73 ? 25.904 -4.944 -2.262 1.00 31.03 106 TYR A CA 16
ATOM 25048 C C . TYR A 1 73 ? 25.189 -4.275 -3.449 1.00 64.05 106 TYR A C 16
ATOM 25049 O O . TYR A 1 73 ? 24.636 -4.953 -4.317 1.00 3.44 106 TYR A O 16
ATOM 25067 N N . VAL A 1 74 ? 25.209 -2.949 -3.482 1.00 34.44 107 VAL A N 16
ATOM 25068 C CA . VAL A 1 74 ? 24.609 -2.180 -4.586 1.00 75.30 107 VAL A CA 16
ATOM 25069 C C . VAL A 1 74 ? 25.680 -1.518 -5.470 1.00 63.44 107 VAL A C 16
ATOM 25070 O O . VAL A 1 74 ? 26.751 -1.141 -4.992 1.00 65.21 107 VAL A O 16
ATOM 25083 N N . ASP A 1 75 ? 25.376 -1.369 -6.760 1.00 70.45 108 ASP A N 16
ATOM 25084 C CA . ASP A 1 75 ? 26.310 -0.758 -7.716 1.00 72.21 108 ASP A CA 16
ATOM 25085 C C . ASP A 1 75 ? 26.104 0.765 -7.813 1.00 63.45 108 ASP A C 16
ATOM 25086 O O . ASP A 1 75 ? 24.996 1.270 -7.613 1.00 31.14 108 ASP A O 16
ATOM 25095 N N . GLU A 1 76 ? 27.180 1.486 -8.134 1.00 60.02 109 GLU A N 16
ATOM 25096 C CA . GLU A 1 76 ? 27.153 2.952 -8.223 1.00 3.25 109 GLU A CA 16
ATOM 25097 C C . GLU A 1 76 ? 26.209 3.444 -9.335 1.00 20.30 109 GLU A C 16
ATOM 25098 O O . GLU A 1 76 ? 25.277 4.210 -9.083 1.00 73.30 109 GLU A O 16
ATOM 25110 N N . THR A 1 77 ? 26.465 3.013 -10.567 1.00 43.34 110 THR A N 16
ATOM 25111 C CA . THR A 1 77 ? 25.628 3.399 -11.710 1.00 54.24 110 THR A CA 16
ATOM 25112 C C . THR A 1 77 ? 24.439 2.439 -11.874 1.00 43.30 110 THR A C 16
ATOM 25113 O O . THR A 1 77 ? 23.314 2.771 -11.497 1.00 24.21 110 THR A O 16
ATOM 25124 N N . GLY A 1 78 ? 24.700 1.250 -12.426 1.00 1.02 111 GLY A N 16
ATOM 25125 C CA . GLY A 1 78 ? 23.677 0.207 -12.556 1.00 21.31 111 GLY A CA 16
ATOM 25126 C C . GLY A 1 78 ? 22.363 0.671 -13.187 1.00 12.34 111 GLY A C 16
ATOM 25127 O O . GLY A 1 78 ? 22.166 0.557 -14.400 1.00 62.34 111 GLY A O 16
ATOM 25131 N N . LYS A 1 79 ? 21.464 1.180 -12.351 1.00 5.35 112 LYS A N 16
ATOM 25132 C CA . LYS A 1 79 ? 20.143 1.643 -12.791 1.00 4.10 112 LYS A CA 16
ATOM 25133 C C . LYS A 1 79 ? 20.237 2.810 -13.790 1.00 4.01 112 LYS A C 16
ATOM 25134 O O . LYS A 1 79 ? 19.718 2.733 -14.906 1.00 14.23 112 LYS A O 16
ATOM 25153 N N . ASP A 1 80 ? 20.900 3.884 -13.376 1.00 30.02 113 ASP A N 16
ATOM 25154 C CA . ASP A 1 80 ? 20.888 5.145 -14.125 1.00 32.42 113 ASP A CA 16
ATOM 25155 C C . ASP A 1 80 ? 21.725 5.078 -15.418 1.00 34.44 113 ASP A C 16
ATOM 25156 O O . ASP A 1 80 ? 21.175 5.137 -16.521 1.00 31.24 113 ASP A O 16
ATOM 25165 N N . LEU A 1 81 ? 23.044 4.965 -15.267 1.00 35.15 114 LEU A N 16
ATOM 25166 C CA . LEU A 1 81 ? 23.978 4.905 -16.413 1.00 72.44 114 LEU A CA 16
ATOM 25167 C C . LEU A 1 81 ? 24.024 6.230 -17.192 1.00 63.20 114 LEU A C 16
ATOM 25168 O O . LEU A 1 81 ? 23.526 7.259 -16.734 1.00 74.41 114 LEU A O 16
ATOM 25184 N N . LEU A 1 82 ? 24.639 6.196 -18.375 1.00 23.03 115 LEU A N 16
ATOM 25185 C CA . LEU A 1 82 ? 24.682 7.366 -19.254 1.00 64.41 115 LEU A CA 16
ATOM 25186 C C . LEU A 1 82 ? 24.537 6.974 -20.735 1.00 4.02 115 LEU A C 16
ATOM 25187 O O . LEU A 1 82 ? 25.175 6.026 -21.201 1.00 21.42 115 LEU A O 16
ATOM 25203 N N . PRO A 1 83 ? 23.688 7.694 -21.497 1.00 25.13 116 PRO A N 16
ATOM 25204 C CA . PRO A 1 83 ? 23.553 7.489 -22.950 1.00 14.42 116 PRO A CA 16
ATOM 25205 C C . PRO A 1 83 ? 24.640 8.212 -23.771 1.00 30.51 116 PRO A C 16
ATOM 25206 O O . PRO A 1 83 ? 25.389 9.037 -23.245 1.00 32.34 116 PRO A O 16
ATOM 25217 N N . VAL A 1 84 ? 24.715 7.898 -25.067 1.00 12.21 117 VAL A N 16
ATOM 25218 C CA . VAL A 1 84 ? 25.642 8.574 -25.982 1.00 0.34 117 VAL A CA 16
ATOM 25219 C C . VAL A 1 84 ? 25.165 8.468 -27.439 1.00 32.33 117 VAL A C 16
ATOM 25220 O O . VAL A 1 84 ? 25.044 7.377 -27.994 1.00 23.40 117 VAL A O 16
ATOM 25233 N N . VAL A 1 85 ? 24.887 9.616 -28.047 1.00 62.15 118 VAL A N 16
ATOM 25234 C CA . VAL A 1 85 ? 24.365 9.670 -29.418 1.00 65.11 118 VAL A CA 16
ATOM 25235 C C . VAL A 1 85 ? 24.504 11.078 -30.027 1.00 21.24 118 VAL A C 16
ATOM 25236 O O . VAL A 1 85 ? 24.002 12.062 -29.479 1.00 5.45 118 VAL A O 16
ATOM 25249 N N . GLU A 1 86 ? 25.193 11.164 -31.164 1.00 2.23 119 GLU A N 16
ATOM 25250 C CA . GLU A 1 86 ? 25.427 12.447 -31.840 1.00 70.44 119 GLU A CA 16
ATOM 25251 C C . GLU A 1 86 ? 26.054 12.237 -33.229 1.00 22.10 119 GLU A C 16
ATOM 25252 O O . GLU A 1 86 ? 27.259 11.999 -33.347 1.00 35.25 119 GLU A O 16
ATOM 25264 N N . ILE A 1 87 ? 25.229 12.287 -34.275 1.00 45.24 120 ILE A N 16
ATOM 25265 C CA . ILE A 1 87 ? 25.712 12.141 -35.659 1.00 71.34 120 ILE A CA 16
ATOM 25266 C C . ILE A 1 87 ? 24.998 13.109 -36.614 1.00 23.44 120 ILE A C 16
ATOM 25267 O O . ILE A 1 87 ? 23.770 13.104 -36.723 1.00 70.52 120 ILE A O 16
ATOM 25283 N N . ILE A 1 88 ? 25.776 13.940 -37.305 1.00 1.21 121 ILE A N 16
ATOM 25284 C CA . ILE A 1 88 ? 25.240 14.831 -38.342 1.00 72.33 121 ILE A CA 16
ATOM 25285 C C . ILE A 1 88 ? 26.052 14.700 -39.638 1.00 32.13 121 ILE A C 16
ATOM 25286 O O . ILE A 1 88 ? 27.200 15.142 -39.710 1.00 23.01 121 ILE A O 16
ATOM 25302 N N . ASN A 1 89 ? 25.459 14.084 -40.655 1.00 64.34 122 ASN A N 16
ATOM 25303 C CA . ASN A 1 89 ? 26.130 13.913 -41.944 1.00 70.03 122 ASN A CA 16
ATOM 25304 C C . ASN A 1 89 ? 25.173 14.174 -43.117 1.00 21.32 122 ASN A C 16
ATOM 25305 O O . ASN A 1 89 ? 24.403 13.300 -43.526 1.00 2.23 122 ASN A O 16
ATOM 25316 N N . SER A 1 90 ? 25.220 15.394 -43.639 1.00 23.21 123 SER A N 16
ATOM 25317 C CA . SER A 1 90 ? 24.399 15.800 -44.787 1.00 44.45 123 SER A CA 16
ATOM 25318 C C . SER A 1 90 ? 25.278 16.403 -45.884 1.00 14.12 123 SER A C 16
ATOM 25319 O O . SER A 1 90 ? 26.315 17.001 -45.593 1.00 71.50 123 SER A O 16
ATOM 25327 N N . GLU A 1 91 ? 24.876 16.230 -47.147 1.00 3.40 124 GLU A N 16
ATOM 25328 C CA . GLU A 1 91 ? 25.627 16.783 -48.288 1.00 52.43 124 GLU A CA 16
ATOM 25329 C C . GLU A 1 91 ? 27.071 16.238 -48.322 1.00 23.10 124 GLU A C 16
ATOM 25330 O O . GLU A 1 91 ? 27.991 16.902 -48.811 1.00 74.23 124 GLU A O 16
ATOM 25342 N N . ALA A 1 92 ? 27.241 15.013 -47.804 1.00 52.00 125 ALA A N 16
ATOM 25343 C CA . ALA A 1 92 ? 28.550 14.344 -47.707 1.00 10.20 125 ALA A CA 16
ATOM 25344 C C . ALA A 1 92 ? 29.494 15.038 -46.709 1.00 51.21 125 ALA A C 16
ATOM 25345 O O . ALA A 1 92 ? 30.660 14.654 -46.581 1.00 74.51 125 ALA A O 16
ATOM 25352 N N . ALA A 1 93 ? 28.976 16.045 -46.000 1.00 10.43 126 ALA A N 16
ATOM 25353 C CA . ALA A 1 93 ? 29.748 16.804 -45.010 1.00 61.12 126 ALA A CA 16
ATOM 25354 C C . ALA A 1 93 ? 31.065 17.349 -45.593 1.00 35.03 126 ALA A C 16
ATOM 25355 O O . ALA A 1 93 ? 32.116 16.706 -45.508 1.00 2.32 126 ALA A O 16
ATOM 25362 N N . VAL A 1 94 ? 31.000 18.532 -46.200 1.00 44.42 127 VAL A N 16
ATOM 25363 C CA . VAL A 1 94 ? 32.185 19.165 -46.791 1.00 21.12 127 VAL A CA 16
ATOM 25364 C C . VAL A 1 94 ? 33.115 19.693 -45.687 1.00 71.44 127 VAL A C 16
ATOM 25365 O O . VAL A 1 94 ? 32.917 20.792 -45.165 1.00 30.32 127 VAL A O 16
ATOM 25378 N N . LEU A 1 95 ? 34.119 18.898 -45.314 1.00 74.21 128 LEU A N 16
ATOM 25379 C CA . LEU A 1 95 ? 34.986 19.239 -44.178 1.00 22.42 128 LEU A CA 16
ATOM 25380 C C . LEU A 1 95 ? 36.472 18.946 -44.479 1.00 1.34 128 LEU A C 16
ATOM 25381 O O . LEU A 1 95 ? 37.291 18.790 -43.566 1.00 0.35 128 LEU A O 16
ATOM 25397 N N . GLU A 1 96 ? 36.823 18.900 -45.761 1.00 75.52 129 GLU A N 16
ATOM 25398 C CA . GLU A 1 96 ? 38.216 18.694 -46.169 1.00 34.22 129 GLU A CA 16
ATOM 25399 C C . GLU A 1 96 ? 39.016 20.000 -46.012 1.00 75.23 129 GLU A C 16
ATOM 25400 O O . GLU A 1 96 ? 39.387 20.643 -46.995 1.00 73.35 129 GLU A O 16
ATOM 25412 N N . HIS A 1 97 ? 39.272 20.387 -44.764 1.00 22.21 130 HIS A N 16
ATOM 25413 C CA . HIS A 1 97 ? 39.894 21.685 -44.459 1.00 13.31 130 HIS A CA 16
ATOM 25414 C C . HIS A 1 97 ? 41.432 21.611 -44.397 1.00 25.22 130 HIS A C 16
ATOM 25415 O O . HIS A 1 97 ? 42.053 22.210 -43.512 1.00 55.12 130 HIS A O 16
ATOM 25430 N N . HIS A 1 98 ? 42.046 20.914 -45.356 1.00 73.14 131 HIS A N 16
ATOM 25431 C CA . HIS A 1 98 ? 43.510 20.777 -45.394 1.00 11.13 131 HIS A CA 16
ATOM 25432 C C . HIS A 1 98 ? 44.192 22.148 -45.543 1.00 1.21 131 HIS A C 16
ATOM 25433 O O . HIS A 1 98 ? 44.181 22.753 -46.620 1.00 71.20 131 HIS A O 16
ATOM 25448 N N . HIS A 1 99 ? 44.784 22.627 -44.452 1.00 15.21 132 HIS A N 16
ATOM 25449 C CA . HIS A 1 99 ? 45.436 23.940 -44.426 1.00 71.02 132 HIS A CA 16
ATOM 25450 C C . HIS A 1 99 ? 46.825 23.878 -45.088 1.00 30.33 132 HIS A C 16
ATOM 25451 O O . HIS A 1 99 ? 47.657 23.050 -44.724 1.00 20.03 132 HIS A O 16
ATOM 25466 N N . HIS A 1 100 ? 47.072 24.764 -46.050 1.00 32.22 133 HIS A N 16
ATOM 25467 C CA . HIS A 1 100 ? 48.331 24.753 -46.809 1.00 72.40 133 HIS A CA 16
ATOM 25468 C C . HIS A 1 100 ? 48.899 26.169 -47.001 1.00 23.12 133 HIS A C 16
ATOM 25469 O O . HIS A 1 100 ? 48.147 27.137 -47.118 1.00 20.41 133 HIS A O 16
ATOM 25484 N N . HIS A 1 101 ? 50.233 26.270 -47.043 1.00 4.00 134 HIS A N 16
ATOM 25485 C CA . HIS A 1 101 ? 50.938 27.562 -47.137 1.00 43.12 134 HIS A CA 16
ATOM 25486 C C . HIS A 1 101 ? 50.674 28.440 -45.897 1.00 62.54 134 HIS A C 16
ATOM 25487 O O . HIS A 1 101 ? 49.980 28.027 -44.964 1.00 61.10 134 HIS A O 16
ATOM 25502 N N . HIS A 1 102 ? 51.235 29.650 -45.883 1.00 62.51 135 HIS A N 16
ATOM 25503 C CA . HIS A 1 102 ? 51.012 30.589 -44.767 1.00 71.11 135 HIS A CA 16
ATOM 25504 C C . HIS A 1 102 ? 50.182 31.813 -45.213 1.00 30.31 135 HIS A C 16
ATOM 25505 O O . HIS A 1 102 ? 50.758 32.771 -45.769 1.00 38.79 135 HIS A O 16
ATOM 25521 N N . MET A 1 1 ? -22.275 -5.534 -11.375 1.00 31.04 34 MET A N 17
ATOM 25522 C CA . MET A 1 1 ? -23.607 -5.020 -11.806 1.00 0.21 34 MET A CA 17
ATOM 25523 C C . MET A 1 1 ? -24.528 -4.736 -10.603 1.00 63.20 34 MET A C 17
ATOM 25524 O O . MET A 1 1 ? -25.284 -3.763 -10.613 1.00 24.34 34 MET A O 17
ATOM 25540 N N . ASP A 1 2 ? -24.470 -5.585 -9.570 1.00 21.34 35 ASP A N 17
ATOM 25541 C CA . ASP A 1 2 ? -25.316 -5.407 -8.380 1.00 24.14 35 ASP A CA 17
ATOM 25542 C C . ASP A 1 2 ? -24.842 -4.213 -7.531 1.00 72.44 35 ASP A C 17
ATOM 25543 O O . ASP A 1 2 ? -25.459 -3.144 -7.537 1.00 32.40 35 ASP A O 17
ATOM 25552 N N . THR A 1 3 ? -23.741 -4.407 -6.807 1.00 64.50 36 THR A N 17
ATOM 25553 C CA . THR A 1 3 ? -23.144 -3.345 -5.985 1.00 74.24 36 THR A CA 17
ATOM 25554 C C . THR A 1 3 ? -22.287 -2.406 -6.837 1.00 30.23 36 THR A C 17
ATOM 25555 O O . THR A 1 3 ? -21.554 -2.858 -7.718 1.00 60.13 36 THR A O 17
ATOM 25566 N N . ASN A 1 4 ? -22.388 -1.101 -6.580 1.00 73.33 37 ASN A N 17
ATOM 25567 C CA . ASN A 1 4 ? -21.582 -0.109 -7.301 1.00 63.22 37 ASN A CA 17
ATOM 25568 C C . ASN A 1 4 ? -20.086 -0.408 -7.146 1.00 34.34 37 ASN A C 17
ATOM 25569 O O . ASN A 1 4 ? -19.512 -0.257 -6.067 1.00 20.13 37 ASN A O 17
ATOM 25580 N N . ASN A 1 5 ? -19.476 -0.862 -8.237 1.00 33.12 38 ASN A N 17
ATOM 25581 C CA . ASN A 1 5 ? -18.061 -1.256 -8.250 1.00 13.24 38 ASN A CA 17
ATOM 25582 C C . ASN A 1 5 ? -17.123 -0.144 -7.749 1.00 1.10 38 ASN A C 17
ATOM 25583 O O . ASN A 1 5 ? -16.673 0.711 -8.518 1.00 15.43 38 ASN A O 17
ATOM 25594 N N . PHE A 1 6 ? -16.852 -0.149 -6.447 1.00 62.00 39 PHE A N 17
ATOM 25595 C CA . PHE A 1 6 ? -15.839 0.730 -5.863 1.00 61.34 39 PHE A CA 17
ATOM 25596 C C . PHE A 1 6 ? -14.461 0.058 -5.924 1.00 4.14 39 PHE A C 17
ATOM 25597 O O . PHE A 1 6 ? -14.359 -1.169 -5.883 1.00 73.31 39 PHE A O 17
ATOM 25614 N N . THR A 1 7 ? -13.403 0.855 -6.023 1.00 14.24 40 THR A N 17
ATOM 25615 C CA . THR A 1 7 ? -12.049 0.310 -6.180 1.00 10.02 40 THR A CA 17
ATOM 25616 C C . THR A 1 7 ? -11.072 0.874 -5.142 1.00 3.13 40 THR A C 17
ATOM 25617 O O . THR A 1 7 ? -11.149 2.040 -4.755 1.00 2.33 40 THR A O 17
ATOM 25628 N N . VAL A 1 8 ? -10.151 0.027 -4.695 1.00 74.30 41 VAL A N 17
ATOM 25629 C CA . VAL A 1 8 ? -9.145 0.403 -3.701 1.00 25.54 41 VAL A CA 17
ATOM 25630 C C . VAL A 1 8 ? -7.767 0.619 -4.343 1.00 14.31 41 VAL A C 17
ATOM 25631 O O . VAL A 1 8 ? -7.268 -0.238 -5.071 1.00 12.33 41 VAL A O 17
ATOM 25644 N N . LYS A 1 9 ? -7.155 1.765 -4.067 1.00 42.41 42 LYS A N 17
ATOM 25645 C CA . LYS A 1 9 ? -5.797 2.054 -4.536 1.00 3.53 42 LYS A CA 17
ATOM 25646 C C . LYS A 1 9 ? -4.755 1.585 -3.516 1.00 5.01 42 LYS A C 17
ATOM 25647 O O . LYS A 1 9 ? -4.863 1.877 -2.332 1.00 41.12 42 LYS A O 17
ATOM 25666 N N . VAL A 1 10 ? -3.746 0.864 -3.983 1.00 42.12 43 VAL A N 17
ATOM 25667 C CA . VAL A 1 10 ? -2.628 0.461 -3.129 1.00 75.30 43 VAL A CA 17
ATOM 25668 C C . VAL A 1 10 ? -1.340 1.178 -3.561 1.00 22.44 43 VAL A C 17
ATOM 25669 O O . VAL A 1 10 ? -0.833 0.955 -4.661 1.00 1.14 43 VAL A O 17
ATOM 25682 N N . GLU A 1 11 ? -0.829 2.048 -2.696 1.00 24.23 44 GLU A N 17
ATOM 25683 C CA . GLU A 1 11 ? 0.380 2.827 -2.993 1.00 31.45 44 GLU A CA 17
ATOM 25684 C C . GLU A 1 11 ? 1.553 2.406 -2.094 1.00 1.04 44 GLU A C 17
ATOM 25685 O O . GLU A 1 11 ? 1.360 1.998 -0.949 1.00 23.53 44 GLU A O 17
ATOM 25697 N N . TYR A 1 12 ? 2.771 2.521 -2.618 1.00 2.13 45 TYR A N 17
ATOM 25698 C CA . TYR A 1 12 ? 3.981 2.147 -1.873 1.00 14.11 45 TYR A CA 17
ATOM 25699 C C . TYR A 1 12 ? 4.952 3.333 -1.817 1.00 11.34 45 TYR A C 17
ATOM 25700 O O . TYR A 1 12 ? 5.575 3.681 -2.821 1.00 72.21 45 TYR A O 17
ATOM 25718 N N . VAL A 1 13 ? 5.084 3.955 -0.643 1.00 4.33 46 VAL A N 17
ATOM 25719 C CA . VAL A 1 13 ? 5.793 5.237 -0.534 1.00 61.01 46 VAL A CA 17
ATOM 25720 C C . VAL A 1 13 ? 7.009 5.194 0.410 1.00 41.42 46 VAL A C 17
ATOM 25721 O O . VAL A 1 13 ? 7.061 4.426 1.372 1.00 60.11 46 VAL A O 17
ATOM 25734 N N . ASP A 1 14 ? 7.990 6.036 0.092 1.00 12.44 47 ASP A N 17
ATOM 25735 C CA . ASP A 1 14 ? 9.204 6.218 0.892 1.00 50.01 47 ASP A CA 17
ATOM 25736 C C . ASP A 1 14 ? 8.908 6.984 2.200 1.00 14.43 47 ASP A C 17
ATOM 25737 O O . ASP A 1 14 ? 7.825 7.551 2.370 1.00 64.31 47 ASP A O 17
ATOM 25746 N N . ALA A 1 15 ? 9.882 7.000 3.110 1.00 12.41 48 ALA A N 17
ATOM 25747 C CA . ALA A 1 15 ? 9.748 7.662 4.416 1.00 61.44 48 ALA A CA 17
ATOM 25748 C C . ALA A 1 15 ? 9.366 9.157 4.306 1.00 64.13 48 ALA A C 17
ATOM 25749 O O . ALA A 1 15 ? 8.823 9.733 5.252 1.00 70.31 48 ALA A O 17
ATOM 25756 N N . ASP A 1 16 ? 9.651 9.778 3.158 1.00 3.31 49 ASP A N 17
ATOM 25757 C CA . ASP A 1 16 ? 9.317 11.191 2.931 1.00 71.14 49 ASP A CA 17
ATOM 25758 C C . ASP A 1 16 ? 7.916 11.352 2.322 1.00 3.25 49 ASP A C 17
ATOM 25759 O O . ASP A 1 16 ? 7.417 12.470 2.164 1.00 73.42 49 ASP A O 17
ATOM 25768 N N . GLY A 1 17 ? 7.292 10.230 1.987 1.00 65.05 50 GLY A N 17
ATOM 25769 C CA . GLY A 1 17 ? 5.944 10.247 1.438 1.00 12.40 50 GLY A CA 17
ATOM 25770 C C . GLY A 1 17 ? 5.896 10.292 -0.087 1.00 60.35 50 GLY A C 17
ATOM 25771 O O . GLY A 1 17 ? 4.946 10.815 -0.666 1.00 64.34 50 GLY A O 17
ATOM 25775 N N . ALA A 1 18 ? 6.921 9.748 -0.736 1.00 63.34 51 ALA A N 17
ATOM 25776 C CA . ALA A 1 18 ? 6.963 9.675 -2.203 1.00 44.31 51 ALA A CA 17
ATOM 25777 C C . ALA A 1 18 ? 6.846 8.223 -2.679 1.00 71.11 51 ALA A C 17
ATOM 25778 O O . ALA A 1 18 ? 7.685 7.388 -2.345 1.00 62.45 51 ALA A O 17
ATOM 25785 N N . GLU A 1 19 ? 5.800 7.918 -3.445 1.00 1.10 52 GLU A N 17
ATOM 25786 C CA . GLU A 1 19 ? 5.564 6.545 -3.909 1.00 61.51 52 GLU A CA 17
ATOM 25787 C C . GLU A 1 19 ? 6.701 6.044 -4.818 1.00 33.33 52 GLU A C 17
ATOM 25788 O O . GLU A 1 19 ? 6.845 6.437 -5.978 1.00 51.41 52 GLU A O 17
ATOM 25800 N N . ILE A 1 20 ? 7.498 5.155 -4.253 1.00 52.14 53 ILE A N 17
ATOM 25801 C CA . ILE A 1 20 ? 8.715 4.638 -4.883 1.00 40.53 53 ILE A CA 17
ATOM 25802 C C . ILE A 1 20 ? 8.439 3.437 -5.792 1.00 40.41 53 ILE A C 17
ATOM 25803 O O . ILE A 1 20 ? 9.367 2.836 -6.335 1.00 71.13 53 ILE A O 17
ATOM 25819 N N . ALA A 1 21 ? 7.172 3.099 -5.971 1.00 62.43 54 ALA A N 17
ATOM 25820 C CA . ALA A 1 21 ? 6.814 1.866 -6.676 1.00 12.01 54 ALA A CA 17
ATOM 25821 C C . ALA A 1 21 ? 5.463 1.985 -7.388 1.00 40.40 54 ALA A C 17
ATOM 25822 O O . ALA A 1 21 ? 4.638 2.826 -7.026 1.00 13.55 54 ALA A O 17
ATOM 25829 N N . PRO A 1 22 ? 5.232 1.162 -8.436 1.00 40.32 55 PRO A N 17
ATOM 25830 C CA . PRO A 1 22 ? 3.926 1.093 -9.117 1.00 32.10 55 PRO A CA 17
ATOM 25831 C C . PRO A 1 22 ? 2.765 0.838 -8.149 1.00 42.22 55 PRO A C 17
ATOM 25832 O O . PRO A 1 22 ? 2.906 0.118 -7.158 1.00 11.13 55 PRO A O 17
ATOM 25843 N N . SER A 1 23 ? 1.613 1.422 -8.447 1.00 0.14 56 SER A N 17
ATOM 25844 C CA . SER A 1 23 ? 0.450 1.321 -7.566 1.00 74.10 56 SER A CA 17
ATOM 25845 C C . SER A 1 23 ? -0.597 0.349 -8.129 1.00 41.41 56 SER A C 17
ATOM 25846 O O . SER A 1 23 ? -0.716 0.173 -9.342 1.00 63.34 56 SER A O 17
ATOM 25854 N N . ASP A 1 24 ? -1.360 -0.274 -7.238 1.00 3.41 57 ASP A N 17
ATOM 25855 C CA . ASP A 1 24 ? -2.350 -1.287 -7.628 1.00 13.42 57 ASP A CA 17
ATOM 25856 C C . ASP A 1 24 ? -3.789 -0.799 -7.411 1.00 60.45 57 ASP A C 17
ATOM 25857 O O . ASP A 1 24 ? -4.030 0.189 -6.715 1.00 72.44 57 ASP A O 17
ATOM 25866 N N . THR A 1 25 ? -4.742 -1.511 -8.015 1.00 30.42 58 THR A N 17
ATOM 25867 C CA . THR A 1 25 ? -6.169 -1.193 -7.873 1.00 42.44 58 THR A CA 17
ATOM 25868 C C . THR A 1 25 ? -6.993 -2.466 -7.623 1.00 13.11 58 THR A C 17
ATOM 25869 O O . THR A 1 25 ? -7.226 -3.256 -8.539 1.00 71.11 58 THR A O 17
ATOM 25880 N N . LEU A 1 26 ? -7.426 -2.661 -6.380 1.00 12.23 59 LEU A N 17
ATOM 25881 C CA . LEU A 1 26 ? -8.213 -3.841 -6.002 1.00 23.54 59 LEU A CA 17
ATOM 25882 C C . LEU A 1 26 ? -9.719 -3.606 -6.204 1.00 11.32 59 LEU A C 17
ATOM 25883 O O . LEU A 1 26 ? -10.264 -2.601 -5.757 1.00 34.44 59 LEU A O 17
ATOM 25899 N N . THR A 1 27 ? -10.383 -4.542 -6.883 1.00 0.13 60 THR A N 17
ATOM 25900 C CA . THR A 1 27 ? -11.845 -4.469 -7.085 1.00 64.33 60 THR A CA 17
ATOM 25901 C C . THR A 1 27 ? -12.574 -5.551 -6.271 1.00 4.13 60 THR A C 17
ATOM 25902 O O . THR A 1 27 ? -13.798 -5.686 -6.337 1.00 45.23 60 THR A O 17
ATOM 25913 N N . ASP A 1 28 ? -11.805 -6.325 -5.510 1.00 23.44 61 ASP A N 17
ATOM 25914 C CA . ASP A 1 28 ? -12.349 -7.379 -4.649 1.00 41.25 61 ASP A CA 17
ATOM 25915 C C . ASP A 1 28 ? -13.009 -6.783 -3.396 1.00 4.41 61 ASP A C 17
ATOM 25916 O O . ASP A 1 28 ? -12.436 -5.908 -2.748 1.00 44.21 61 ASP A O 17
ATOM 25925 N N . TYR A 1 29 ? -14.208 -7.272 -3.051 1.00 53.25 62 TYR A N 17
ATOM 25926 C CA . TYR A 1 29 ? -14.934 -6.779 -1.872 1.00 4.21 62 TYR A CA 17
ATOM 25927 C C . TYR A 1 29 ? -14.031 -6.758 -0.629 1.00 15.13 62 TYR A C 17
ATOM 25928 O O . TYR A 1 29 ? -13.857 -5.721 0.006 1.00 3.30 62 TYR A O 17
ATOM 25946 N N . HIS A 1 30 ? -13.464 -7.904 -0.272 1.00 12.41 63 HIS A N 17
ATOM 25947 C CA . HIS A 1 30 ? -12.473 -7.949 0.805 1.00 74.15 63 HIS A CA 17
ATOM 25948 C C . HIS A 1 30 ? -11.081 -7.614 0.262 1.00 73.24 63 HIS A C 17
ATOM 25949 O O . HIS A 1 30 ? -10.320 -8.506 -0.128 1.00 72.35 63 HIS A O 17
ATOM 25964 N N . TYR A 1 31 ? -10.761 -6.326 0.214 1.00 42.42 64 TYR A N 17
ATOM 25965 C CA . TYR A 1 31 ? -9.460 -5.884 -0.281 1.00 34.14 64 TYR A CA 17
ATOM 25966 C C . TYR A 1 31 ? -8.342 -6.239 0.715 1.00 65.21 64 TYR A C 17
ATOM 25967 O O . TYR A 1 31 ? -8.117 -5.551 1.709 1.00 4.55 64 TYR A O 17
ATOM 25985 N N . VAL A 1 32 ? -7.678 -7.358 0.469 1.00 21.55 65 VAL A N 17
ATOM 25986 C CA . VAL A 1 32 ? -6.506 -7.740 1.249 1.00 60.34 65 VAL A CA 17
ATOM 25987 C C . VAL A 1 32 ? -5.237 -7.520 0.415 1.00 52.11 65 VAL A C 17
ATOM 25988 O O . VAL A 1 32 ? -4.980 -8.242 -0.553 1.00 61.33 65 VAL A O 17
ATOM 26001 N N . SER A 1 33 ? -4.453 -6.514 0.787 1.00 32.44 66 SER A N 17
ATOM 26002 C CA . SER A 1 33 ? -3.259 -6.139 0.020 1.00 4.33 66 SER A CA 17
ATOM 26003 C C . SER A 1 33 ? -1.983 -6.697 0.652 1.00 73.45 66 SER A C 17
ATOM 26004 O O . SER A 1 33 ? -2.006 -7.236 1.759 1.00 23.32 66 SER A O 17
ATOM 26012 N N . THR A 1 34 ? -0.870 -6.567 -0.063 1.00 34.24 67 THR A N 17
ATOM 26013 C CA . THR A 1 34 ? 0.424 -7.079 0.403 1.00 33.41 67 THR A CA 17
ATOM 26014 C C . THR A 1 34 ? 1.566 -6.093 0.107 1.00 31.21 67 THR A C 17
ATOM 26015 O O . THR A 1 34 ? 1.498 -5.320 -0.855 1.00 33.52 67 THR A O 17
ATOM 26026 N N . PRO A 1 35 ? 2.625 -6.088 0.946 1.00 2.35 68 PRO A N 17
ATOM 26027 C CA . PRO A 1 35 ? 3.851 -5.319 0.668 1.00 45.44 68 PRO A CA 17
ATOM 26028 C C . PRO A 1 35 ? 4.653 -5.901 -0.512 1.00 32.04 68 PRO A C 17
ATOM 26029 O O . PRO A 1 35 ? 4.363 -6.997 -1.000 1.00 55.15 68 PRO A O 17
ATOM 26040 N N . LYS A 1 36 ? 5.670 -5.167 -0.964 1.00 31.53 69 LYS A N 17
ATOM 26041 C CA . LYS A 1 36 ? 6.495 -5.592 -2.103 1.00 72.53 69 LYS A CA 17
ATOM 26042 C C . LYS A 1 36 ? 7.994 -5.492 -1.783 1.00 3.05 69 LYS A C 17
ATOM 26043 O O . LYS A 1 36 ? 8.449 -4.537 -1.149 1.00 1.44 69 LYS A O 17
ATOM 26062 N N . ASP A 1 37 ? 8.757 -6.484 -2.235 1.00 54.24 70 ASP A N 17
ATOM 26063 C CA . ASP A 1 37 ? 10.208 -6.500 -2.057 1.00 60.44 70 ASP A CA 17
ATOM 26064 C C . ASP A 1 37 ? 10.879 -5.494 -3.016 1.00 21.41 70 ASP A C 17
ATOM 26065 O O . ASP A 1 37 ? 11.188 -5.816 -4.168 1.00 3.31 70 ASP A O 17
ATOM 26074 N N . ILE A 1 38 ? 11.053 -4.261 -2.544 1.00 23.33 71 ILE A N 17
ATOM 26075 C CA . ILE A 1 38 ? 11.645 -3.187 -3.354 1.00 54.32 71 ILE A CA 17
ATOM 26076 C C . ILE A 1 38 ? 13.183 -3.138 -3.203 1.00 1.42 71 ILE A C 17
ATOM 26077 O O . ILE A 1 38 ? 13.700 -2.986 -2.093 1.00 71.42 71 ILE A O 17
ATOM 26093 N N . PRO A 1 39 ? 13.935 -3.252 -4.321 1.00 52.31 72 PRO A N 17
ATOM 26094 C CA . PRO A 1 39 ? 15.413 -3.236 -4.292 1.00 43.34 72 PRO A CA 17
ATOM 26095 C C . PRO A 1 39 ? 15.991 -1.906 -3.772 1.00 40.25 72 PRO A C 17
ATOM 26096 O O . PRO A 1 39 ? 16.082 -0.927 -4.512 1.00 33.22 72 PRO A O 17
ATOM 26107 N N . GLY A 1 40 ? 16.374 -1.882 -2.494 1.00 54.31 73 GLY A N 17
ATOM 26108 C CA . GLY A 1 40 ? 16.927 -0.669 -1.889 1.00 5.43 73 GLY A CA 17
ATOM 26109 C C . GLY A 1 40 ? 15.992 -0.020 -0.868 1.00 60.41 73 GLY A C 17
ATOM 26110 O O . GLY A 1 40 ? 16.315 1.018 -0.295 1.00 32.23 73 GLY A O 17
ATOM 26114 N N . TYR A 1 41 ? 14.827 -0.629 -0.643 1.00 52.32 74 TYR A N 17
ATOM 26115 C CA . TYR A 1 41 ? 13.877 -0.143 0.367 1.00 62.45 74 TYR A CA 17
ATOM 26116 C C . TYR A 1 41 ? 13.424 -1.247 1.331 1.00 20.10 74 TYR A C 17
ATOM 26117 O O . TYR A 1 41 ? 13.259 -2.405 0.949 1.00 22.31 74 TYR A O 17
ATOM 26135 N N . LYS A 1 42 ? 13.214 -0.860 2.588 1.00 25.45 75 LYS A N 17
ATOM 26136 C CA . LYS A 1 42 ? 12.819 -1.786 3.655 1.00 44.34 75 LYS A CA 17
ATOM 26137 C C . LYS A 1 42 ? 11.436 -1.428 4.212 1.00 21.10 75 LYS A C 17
ATOM 26138 O O . LYS A 1 42 ? 11.250 -0.333 4.733 1.00 11.43 75 LYS A O 17
ATOM 26157 N N . LEU A 1 43 ? 10.470 -2.344 4.121 1.00 70.42 76 LEU A N 17
ATOM 26158 C CA . LEU A 1 43 ? 9.142 -2.107 4.701 1.00 11.22 76 LEU A CA 17
ATOM 26159 C C . LEU A 1 43 ? 9.251 -1.730 6.191 1.00 0.25 76 LEU A C 17
ATOM 26160 O O . LEU A 1 43 ? 9.842 -2.464 6.989 1.00 11.32 76 LEU A O 17
ATOM 26176 N N . ARG A 1 44 ? 8.707 -0.572 6.549 1.00 52.24 77 ARG A N 17
ATOM 26177 C CA . ARG A 1 44 ? 8.736 -0.092 7.934 1.00 34.34 77 ARG A CA 17
ATOM 26178 C C . ARG A 1 44 ? 7.630 -0.742 8.776 1.00 45.31 77 ARG A C 17
ATOM 26179 O O . ARG A 1 44 ? 7.896 -1.417 9.774 1.00 14.30 77 ARG A O 17
ATOM 26200 N N . GLU A 1 45 ? 6.389 -0.548 8.348 1.00 55.35 78 GLU A N 17
ATOM 26201 C CA . GLU A 1 45 ? 5.225 -1.034 9.085 1.00 2.54 78 GLU A CA 17
ATOM 26202 C C . GLU A 1 45 ? 4.030 -1.234 8.147 1.00 0.42 78 GLU A C 17
ATOM 26203 O O . GLU A 1 45 ? 4.011 -0.721 7.025 1.00 63.43 78 GLU A O 17
ATOM 26215 N N . ILE A 1 46 ? 3.037 -1.981 8.615 1.00 42.04 79 ILE A N 17
ATOM 26216 C CA . ILE A 1 46 ? 1.826 -2.232 7.840 1.00 54.22 79 ILE A CA 17
ATOM 26217 C C . ILE A 1 46 ? 0.726 -1.208 8.172 1.00 32.21 79 ILE A C 17
ATOM 26218 O O . ILE A 1 46 ? 0.439 -0.937 9.342 1.00 5.43 79 ILE A O 17
ATOM 26234 N N . PRO A 1 47 ? 0.104 -0.623 7.132 1.00 73.22 80 PRO A N 17
ATOM 26235 C CA . PRO A 1 47 ? -0.951 0.390 7.295 1.00 43.13 80 PRO A CA 17
ATOM 26236 C C . PRO A 1 47 ? -2.249 -0.179 7.902 1.00 73.51 80 PRO A C 17
ATOM 26237 O O . PRO A 1 47 ? -2.622 -1.321 7.633 1.00 63.21 80 PRO A O 17
ATOM 26248 N N . HIS A 1 48 ? -2.940 0.626 8.717 1.00 54.24 81 HIS A N 17
ATOM 26249 C CA . HIS A 1 48 ? -4.221 0.209 9.316 1.00 70.41 81 HIS A CA 17
ATOM 26250 C C . HIS A 1 48 ? -5.254 -0.114 8.219 1.00 15.22 81 HIS A C 17
ATOM 26251 O O . HIS A 1 48 ? -6.145 -0.943 8.397 1.00 54.33 81 HIS A O 17
ATOM 26266 N N . ASN A 1 49 ? -5.095 0.551 7.080 1.00 1.13 82 ASN A N 17
ATOM 26267 C CA . ASN A 1 49 ? -6.019 0.428 5.950 1.00 3.02 82 ASN A CA 17
ATOM 26268 C C . ASN A 1 49 ? -5.567 -0.684 4.970 1.00 74.42 82 ASN A C 17
ATOM 26269 O O . ASN A 1 49 ? -6.051 -0.772 3.848 1.00 3.32 82 ASN A O 17
ATOM 26280 N N . ALA A 1 50 ? -4.653 -1.550 5.417 1.00 32.23 83 ALA A N 17
ATOM 26281 C CA . ALA A 1 50 ? -4.093 -2.614 4.561 1.00 13.42 83 ALA A CA 17
ATOM 26282 C C . ALA A 1 50 ? -5.146 -3.654 4.145 1.00 45.33 83 ALA A C 17
ATOM 26283 O O . ALA A 1 50 ? -5.203 -4.066 2.982 1.00 40.01 83 ALA A O 17
ATOM 26290 N N . THR A 1 51 ? -5.961 -4.091 5.104 1.00 32.15 84 THR A N 17
ATOM 26291 C CA . THR A 1 51 ? -6.987 -5.117 4.854 1.00 42.34 84 THR A CA 17
ATOM 26292 C C . THR A 1 51 ? -8.388 -4.622 5.236 1.00 74.32 84 THR A C 17
ATOM 26293 O O . THR A 1 51 ? -8.532 -3.665 5.999 1.00 60.35 84 THR A O 17
ATOM 26304 N N . GLY A 1 52 ? -9.419 -5.268 4.689 1.00 43.11 85 GLY A N 17
ATOM 26305 C CA . GLY A 1 52 ? -10.794 -4.939 5.055 1.00 14.33 85 GLY A CA 17
ATOM 26306 C C . GLY A 1 52 ? -11.794 -5.208 3.938 1.00 43.40 85 GLY A C 17
ATOM 26307 O O . GLY A 1 52 ? -11.478 -5.886 2.958 1.00 21.43 85 GLY A O 17
ATOM 26311 N N . ASN A 1 53 ? -13.008 -4.687 4.090 1.00 22.35 86 ASN A N 17
ATOM 26312 C CA . ASN A 1 53 ? -14.047 -4.808 3.064 1.00 60.31 86 ASN A CA 17
ATOM 26313 C C . ASN A 1 53 ? -14.380 -3.439 2.452 1.00 22.43 86 ASN A C 17
ATOM 26314 O O . ASN A 1 53 ? -14.385 -2.423 3.149 1.00 20.35 86 ASN A O 17
ATOM 26325 N N . ILE A 1 54 ? -14.647 -3.413 1.148 1.00 51.04 87 ILE A N 17
ATOM 26326 C CA . ILE A 1 54 ? -14.972 -2.164 0.464 1.00 44.00 87 ILE A CA 17
ATOM 26327 C C . ILE A 1 54 ? -16.330 -1.629 0.929 1.00 75.13 87 ILE A C 17
ATOM 26328 O O . ILE A 1 54 ? -17.385 -2.033 0.433 1.00 41.24 87 ILE A O 17
ATOM 26344 N N . THR A 1 55 ? -16.285 -0.743 1.914 1.00 24.33 88 THR A N 17
ATOM 26345 C CA . THR A 1 55 ? -17.486 -0.099 2.451 1.00 74.05 88 THR A CA 17
ATOM 26346 C C . THR A 1 55 ? -17.614 1.337 1.944 1.00 11.41 88 THR A C 17
ATOM 26347 O O . THR A 1 55 ? -18.718 1.858 1.784 1.00 34.22 88 THR A O 17
ATOM 26358 N N . ASP A 1 56 ? -16.472 1.975 1.691 1.00 53.43 89 ASP A N 17
ATOM 26359 C CA . ASP A 1 56 ? -16.440 3.368 1.229 1.00 21.41 89 ASP A CA 17
ATOM 26360 C C . ASP A 1 56 ? -15.806 3.491 -0.166 1.00 34.12 89 ASP A C 17
ATOM 26361 O O . ASP A 1 56 ? -15.353 2.506 -0.747 1.00 34.12 89 ASP A O 17
ATOM 26370 N N . THR A 1 57 ? -15.773 4.715 -0.689 1.00 41.11 90 THR A N 17
ATOM 26371 C CA . THR A 1 57 ? -15.215 4.990 -2.020 1.00 51.32 90 THR A CA 17
ATOM 26372 C C . THR A 1 57 ? -13.778 5.516 -1.939 1.00 44.30 90 THR A C 17
ATOM 26373 O O . THR A 1 57 ? -13.400 6.172 -0.968 1.00 31.41 90 THR A O 17
ATOM 26384 N N . GLY A 1 58 ? -12.985 5.219 -2.966 1.00 62.32 91 GLY A N 17
ATOM 26385 C CA . GLY A 1 58 ? -11.632 5.752 -3.062 1.00 63.55 91 GLY A CA 17
ATOM 26386 C C . GLY A 1 58 ? -10.739 5.406 -1.865 1.00 61.11 91 GLY A C 17
ATOM 26387 O O . GLY A 1 58 ? -10.089 6.282 -1.288 1.00 51.15 91 GLY A O 17
ATOM 26391 N N . ILE A 1 59 ? -10.704 4.127 -1.496 1.00 12.25 92 ILE A N 17
ATOM 26392 C CA . ILE A 1 59 ? -9.911 3.668 -0.347 1.00 54.40 92 ILE A CA 17
ATOM 26393 C C . ILE A 1 59 ? -8.408 3.601 -0.692 1.00 35.23 92 ILE A C 17
ATOM 26394 O O . ILE A 1 59 ? -8.022 2.996 -1.692 1.00 62.41 92 ILE A O 17
ATOM 26410 N N . ILE A 1 60 ? -7.560 4.218 0.141 1.00 45.40 93 ILE A N 17
ATOM 26411 C CA . ILE A 1 60 ? -6.114 4.286 -0.135 1.00 13.52 93 ILE A CA 17
ATOM 26412 C C . ILE A 1 60 ? -5.292 3.410 0.829 1.00 63.40 93 ILE A C 17
ATOM 26413 O O . ILE A 1 60 ? -5.127 3.748 2.004 1.00 34.53 93 ILE A O 17
ATOM 26429 N N . VAL A 1 61 ? -4.788 2.285 0.330 1.00 4.34 94 VAL A N 17
ATOM 26430 C CA . VAL A 1 61 ? -3.862 1.433 1.088 1.00 53.14 94 VAL A CA 17
ATOM 26431 C C . VAL A 1 61 ? -2.406 1.837 0.814 1.00 24.54 94 VAL A C 17
ATOM 26432 O O . VAL A 1 61 ? -1.830 1.460 -0.204 1.00 45.03 94 VAL A O 17
ATOM 26445 N N . ARG A 1 62 ? -1.813 2.607 1.717 1.00 73.05 95 ARG A N 17
ATOM 26446 C CA . ARG A 1 62 ? -0.460 3.143 1.494 1.00 50.43 95 ARG A CA 17
ATOM 26447 C C . ARG A 1 62 ? 0.591 2.494 2.421 1.00 71.31 95 ARG A C 17
ATOM 26448 O O . ARG A 1 62 ? 0.589 2.714 3.634 1.00 23.21 95 ARG A O 17
ATOM 26469 N N . TYR A 1 63 ? 1.482 1.687 1.833 1.00 24.12 96 TYR A N 17
ATOM 26470 C CA . TYR A 1 63 ? 2.573 1.034 2.570 1.00 3.12 96 TYR A CA 17
ATOM 26471 C C . TYR A 1 63 ? 3.795 1.955 2.725 1.00 31.15 96 TYR A C 17
ATOM 26472 O O . TYR A 1 63 ? 4.097 2.766 1.846 1.00 4.44 96 TYR A O 17
ATOM 26490 N N . ILE A 1 64 ? 4.506 1.799 3.844 1.00 75.21 97 ILE A N 17
ATOM 26491 C CA . ILE A 1 64 ? 5.634 2.673 4.194 1.00 61.40 97 ILE A CA 17
ATOM 26492 C C . ILE A 1 64 ? 6.974 1.920 4.109 1.00 21.24 97 ILE A C 17
ATOM 26493 O O . ILE A 1 64 ? 7.129 0.851 4.707 1.00 40.32 97 ILE A O 17
ATOM 26509 N N . TYR A 1 65 ? 7.942 2.478 3.379 1.00 3.12 98 TYR A N 17
ATOM 26510 C CA . TYR A 1 65 ? 9.278 1.866 3.264 1.00 72.11 98 TYR A CA 17
ATOM 26511 C C . TYR A 1 65 ? 10.389 2.848 3.645 1.00 11.34 98 TYR A C 17
ATOM 26512 O O . TYR A 1 65 ? 10.364 4.017 3.264 1.00 63.13 98 TYR A O 17
ATOM 26530 N N . ASP A 1 66 ? 11.362 2.351 4.400 1.00 24.03 99 ASP A N 17
ATOM 26531 C CA . ASP A 1 66 ? 12.567 3.110 4.720 1.00 63.42 99 ASP A CA 17
ATOM 26532 C C . ASP A 1 66 ? 13.607 2.976 3.600 1.00 43.14 99 ASP A C 17
ATOM 26533 O O . ASP A 1 66 ? 13.905 1.865 3.152 1.00 2.34 99 ASP A O 17
ATOM 26542 N N . LYS A 1 67 ? 14.165 4.098 3.159 1.00 72.42 100 LYS A N 17
ATOM 26543 C CA . LYS A 1 67 ? 15.199 4.086 2.123 1.00 63.03 100 LYS A CA 17
ATOM 26544 C C . LYS A 1 67 ? 16.514 3.514 2.668 1.00 75.23 100 LYS A C 17
ATOM 26545 O O . LYS A 1 67 ? 17.107 4.064 3.601 1.00 5.13 100 LYS A O 17
ATOM 26564 N N . ILE A 1 68 ? 16.965 2.402 2.091 1.00 73.33 101 ILE A N 17
ATOM 26565 C CA . ILE A 1 68 ? 18.178 1.730 2.562 1.00 35.44 101 ILE A CA 17
ATOM 26566 C C . ILE A 1 68 ? 19.439 2.353 1.940 1.00 34.35 101 ILE A C 17
ATOM 26567 O O . ILE A 1 68 ? 19.751 2.122 0.772 1.00 33.34 101 ILE A O 17
ATOM 26583 N N . ILE A 1 69 ? 20.161 3.142 2.731 1.00 75.34 102 ILE A N 17
ATOM 26584 C CA . ILE A 1 69 ? 21.408 3.768 2.277 1.00 72.53 102 ILE A CA 17
ATOM 26585 C C . ILE A 1 69 ? 22.585 2.795 2.438 1.00 30.51 102 ILE A C 17
ATOM 26586 O O . ILE A 1 69 ? 23.661 2.982 1.867 1.00 44.25 102 ILE A O 17
ATOM 26602 N N . ASP A 1 70 ? 22.347 1.724 3.186 1.00 61.10 103 ASP A N 17
ATOM 26603 C CA . ASP A 1 70 ? 23.375 0.725 3.480 1.00 53.15 103 ASP A CA 17
ATOM 26604 C C . ASP A 1 70 ? 23.742 -0.108 2.240 1.00 51.53 103 ASP A C 17
ATOM 26605 O O . ASP A 1 70 ? 24.625 -0.964 2.287 1.00 75.44 103 ASP A O 17
ATOM 26614 N N . VAL A 1 71 ? 23.081 0.173 1.130 1.00 44.54 104 VAL A N 17
ATOM 26615 C CA . VAL A 1 71 ? 23.353 -0.513 -0.136 1.00 3.42 104 VAL A CA 17
ATOM 26616 C C . VAL A 1 71 ? 24.488 0.165 -0.917 1.00 65.14 104 VAL A C 17
ATOM 26617 O O . VAL A 1 71 ? 24.910 -0.331 -1.964 1.00 74.11 104 VAL A O 17
ATOM 26630 N N . SER A 1 72 ? 24.975 1.293 -0.391 1.00 71.32 105 SER A N 17
ATOM 26631 C CA . SER A 1 72 ? 25.957 2.151 -1.087 1.00 11.04 105 SER A CA 17
ATOM 26632 C C . SER A 1 72 ? 25.324 2.854 -2.301 1.00 65.40 105 SER A C 17
ATOM 26633 O O . SER A 1 72 ? 25.461 4.067 -2.467 1.00 21.25 105 SER A O 17
ATOM 26641 N N . TYR A 1 73 ? 24.656 2.073 -3.157 1.00 24.52 106 TYR A N 17
ATOM 26642 C CA . TYR A 1 73 ? 23.904 2.601 -4.303 1.00 75.41 106 TYR A CA 17
ATOM 26643 C C . TYR A 1 73 ? 24.825 3.367 -5.271 1.00 14.13 106 TYR A C 17
ATOM 26644 O O . TYR A 1 73 ? 24.390 4.251 -6.013 1.00 44.22 106 TYR A O 17
ATOM 26662 N N . VAL A 1 74 ? 26.102 2.987 -5.270 1.00 33.55 107 VAL A N 17
ATOM 26663 C CA . VAL A 1 74 ? 27.119 3.615 -6.118 1.00 71.31 107 VAL A CA 17
ATOM 26664 C C . VAL A 1 74 ? 28.402 2.760 -6.139 1.00 53.12 107 VAL A C 17
ATOM 26665 O O . VAL A 1 74 ? 28.533 1.810 -5.362 1.00 13.33 107 VAL A O 17
ATOM 26678 N N . ASP A 1 75 ? 29.323 3.103 -7.044 1.00 60.13 108 ASP A N 17
ATOM 26679 C CA . ASP A 1 75 ? 30.620 2.431 -7.181 1.00 21.45 108 ASP A CA 17
ATOM 26680 C C . ASP A 1 75 ? 30.507 1.104 -7.955 1.00 3.11 108 ASP A C 17
ATOM 26681 O O . ASP A 1 75 ? 29.430 0.513 -8.065 1.00 51.30 108 ASP A O 17
ATOM 26690 N N . GLU A 1 76 ? 31.639 0.648 -8.487 1.00 63.34 109 GLU A N 17
ATOM 26691 C CA . GLU A 1 76 ? 31.687 -0.547 -9.332 1.00 21.33 109 GLU A CA 17
ATOM 26692 C C . GLU A 1 76 ? 33.090 -1.186 -9.334 1.00 72.32 109 GLU A C 17
ATOM 26693 O O . GLU A 1 76 ? 33.246 -2.362 -9.666 1.00 34.15 109 GLU A O 17
ATOM 26705 N N . THR A 1 77 ? 34.112 -0.398 -8.974 1.00 5.20 110 THR A N 17
ATOM 26706 C CA . THR A 1 77 ? 35.503 -0.886 -8.905 1.00 34.32 110 THR A CA 17
ATOM 26707 C C . THR A 1 77 ? 36.251 -0.251 -7.718 1.00 62.05 110 THR A C 17
ATOM 26708 O O . THR A 1 77 ? 37.394 0.188 -7.854 1.00 35.21 110 THR A O 17
ATOM 26719 N N . GLY A 1 78 ? 35.597 -0.225 -6.552 1.00 75.41 111 GLY A N 17
ATOM 26720 C CA . GLY A 1 78 ? 36.163 0.404 -5.352 1.00 64.13 111 GLY A CA 17
ATOM 26721 C C . GLY A 1 78 ? 37.611 0.015 -5.035 1.00 70.44 111 GLY A C 17
ATOM 26722 O O . GLY A 1 78 ? 38.487 0.880 -4.968 1.00 20.35 111 GLY A O 17
ATOM 26726 N N . LYS A 1 79 ? 37.868 -1.277 -4.829 1.00 63.35 112 LYS A N 17
ATOM 26727 C CA . LYS A 1 79 ? 39.219 -1.749 -4.476 1.00 60.44 112 LYS A CA 17
ATOM 26728 C C . LYS A 1 79 ? 39.691 -2.875 -5.413 1.00 54.15 112 LYS A C 17
ATOM 26729 O O . LYS A 1 79 ? 40.473 -2.639 -6.336 1.00 74.20 112 LYS A O 17
ATOM 26748 N N . ASP A 1 80 ? 39.216 -4.097 -5.168 1.00 45.33 113 ASP A N 17
ATOM 26749 C CA . ASP A 1 80 ? 39.552 -5.253 -6.011 1.00 23.34 113 ASP A CA 17
ATOM 26750 C C . ASP A 1 80 ? 38.335 -6.173 -6.171 1.00 71.10 113 ASP A C 17
ATOM 26751 O O . ASP A 1 80 ? 38.023 -6.974 -5.285 1.00 14.12 113 ASP A O 17
ATOM 26760 N N . LEU A 1 81 ? 37.642 -6.047 -7.304 1.00 71.40 114 LEU A N 17
ATOM 26761 C CA . LEU A 1 81 ? 36.396 -6.783 -7.532 1.00 51.24 114 LEU A CA 17
ATOM 26762 C C . LEU A 1 81 ? 35.839 -6.537 -8.941 1.00 74.04 114 LEU A C 17
ATOM 26763 O O . LEU A 1 81 ? 35.965 -5.443 -9.490 1.00 34.00 114 LEU A O 17
ATOM 26779 N N . LEU A 1 82 ? 35.234 -7.572 -9.524 1.00 64.30 115 LEU A N 17
ATOM 26780 C CA . LEU A 1 82 ? 34.500 -7.440 -10.790 1.00 31.33 115 LEU A CA 17
ATOM 26781 C C . LEU A 1 82 ? 33.079 -8.008 -10.659 1.00 55.53 115 LEU A C 17
ATOM 26782 O O . LEU A 1 82 ? 32.848 -9.202 -10.861 1.00 51.52 115 LEU A O 17
ATOM 26798 N N . PRO A 1 83 ? 32.112 -7.152 -10.292 1.00 22.15 116 PRO A N 17
ATOM 26799 C CA . PRO A 1 83 ? 30.719 -7.569 -10.065 1.00 22.21 116 PRO A CA 17
ATOM 26800 C C . PRO A 1 83 ? 29.929 -7.799 -11.366 1.00 44.23 116 PRO A C 17
ATOM 26801 O O . PRO A 1 83 ? 29.872 -6.926 -12.236 1.00 11.33 116 PRO A O 17
ATOM 26812 N N . VAL A 1 84 ? 29.319 -8.979 -11.492 1.00 61.33 117 VAL A N 17
ATOM 26813 C CA . VAL A 1 84 ? 28.493 -9.301 -12.660 1.00 0.12 117 VAL A CA 17
ATOM 26814 C C . VAL A 1 84 ? 27.082 -8.715 -12.505 1.00 2.31 117 VAL A C 17
ATOM 26815 O O . VAL A 1 84 ? 26.315 -9.123 -11.628 1.00 33.32 117 VAL A O 17
ATOM 26828 N N . VAL A 1 85 ? 26.754 -7.751 -13.349 1.00 60.32 118 VAL A N 17
ATOM 26829 C CA . VAL A 1 85 ? 25.467 -7.048 -13.273 1.00 72.25 118 VAL A CA 17
ATOM 26830 C C . VAL A 1 85 ? 24.615 -7.274 -14.533 1.00 34.44 118 VAL A C 17
ATOM 26831 O O . VAL A 1 85 ? 25.057 -7.904 -15.496 1.00 51.34 118 VAL A O 17
ATOM 26844 N N . GLU A 1 86 ? 23.390 -6.756 -14.514 1.00 31.54 119 GLU A N 17
ATOM 26845 C CA . GLU A 1 86 ? 22.488 -6.844 -15.668 1.00 73.21 119 GLU A CA 17
ATOM 26846 C C . GLU A 1 86 ? 22.614 -5.602 -16.570 1.00 44.14 119 GLU A C 17
ATOM 26847 O O . GLU A 1 86 ? 22.519 -4.465 -16.100 1.00 73.11 119 GLU A O 17
ATOM 26859 N N . ILE A 1 87 ? 22.833 -5.825 -17.867 1.00 34.13 120 ILE A N 17
ATOM 26860 C CA . ILE A 1 87 ? 22.950 -4.726 -18.835 1.00 2.14 120 ILE A CA 17
ATOM 26861 C C . ILE A 1 87 ? 21.621 -4.523 -19.581 1.00 23.14 120 ILE A C 17
ATOM 26862 O O . ILE A 1 87 ? 21.291 -5.265 -20.508 1.00 22.13 120 ILE A O 17
ATOM 26878 N N . ILE A 1 88 ? 20.851 -3.520 -19.160 1.00 21.52 121 ILE A N 17
ATOM 26879 C CA . ILE A 1 88 ? 19.541 -3.244 -19.764 1.00 50.11 121 ILE A CA 17
ATOM 26880 C C . ILE A 1 88 ? 19.616 -2.103 -20.795 1.00 63.50 121 ILE A C 17
ATOM 26881 O O . ILE A 1 88 ? 19.939 -0.960 -20.458 1.00 3.20 121 ILE A O 17
ATOM 26897 N N . ASN A 1 89 ? 19.319 -2.428 -22.052 1.00 50.30 122 ASN A N 17
ATOM 26898 C CA . ASN A 1 89 ? 19.304 -1.442 -23.140 1.00 53.42 122 ASN A CA 17
ATOM 26899 C C . ASN A 1 89 ? 18.146 -1.735 -24.111 1.00 70.52 122 ASN A C 17
ATOM 26900 O O . ASN A 1 89 ? 18.209 -2.682 -24.896 1.00 2.34 122 ASN A O 17
ATOM 26911 N N . SER A 1 90 ? 17.093 -0.923 -24.053 1.00 34.43 123 SER A N 17
ATOM 26912 C CA . SER A 1 90 ? 15.892 -1.136 -24.879 1.00 41.10 123 SER A CA 17
ATOM 26913 C C . SER A 1 90 ? 15.600 0.090 -25.758 1.00 44.44 123 SER A C 17
ATOM 26914 O O . SER A 1 90 ? 16.415 1.012 -25.832 1.00 0.14 123 SER A O 17
ATOM 26922 N N . GLU A 1 91 ? 14.445 0.082 -26.438 1.00 3.21 124 GLU A N 17
ATOM 26923 C CA . GLU A 1 91 ? 13.989 1.216 -27.272 1.00 61.45 124 GLU A CA 17
ATOM 26924 C C . GLU A 1 91 ? 14.755 1.322 -28.611 1.00 0.32 124 GLU A C 17
ATOM 26925 O O . GLU A 1 91 ? 14.148 1.481 -29.669 1.00 50.14 124 GLU A O 17
ATOM 26937 N N . ALA A 1 92 ? 16.080 1.213 -28.568 1.00 45.53 125 ALA A N 17
ATOM 26938 C CA . ALA A 1 92 ? 16.919 1.353 -29.771 1.00 75.24 125 ALA A CA 17
ATOM 26939 C C . ALA A 1 92 ? 16.691 0.229 -30.802 1.00 11.41 125 ALA A C 17
ATOM 26940 O O . ALA A 1 92 ? 17.261 0.260 -31.894 1.00 22.44 125 ALA A O 17
ATOM 26947 N N . ALA A 1 93 ? 15.857 -0.753 -30.461 1.00 2.13 126 ALA A N 17
ATOM 26948 C CA . ALA A 1 93 ? 15.598 -1.896 -31.347 1.00 21.14 126 ALA A CA 17
ATOM 26949 C C . ALA A 1 93 ? 14.442 -1.633 -32.330 1.00 1.40 126 ALA A C 17
ATOM 26950 O O . ALA A 1 93 ? 14.095 -2.498 -33.138 1.00 40.21 126 ALA A O 17
ATOM 26957 N N . VAL A 1 94 ? 13.850 -0.442 -32.268 1.00 42.34 127 VAL A N 17
ATOM 26958 C CA . VAL A 1 94 ? 12.728 -0.101 -33.153 1.00 31.43 127 VAL A CA 17
ATOM 26959 C C . VAL A 1 94 ? 13.210 0.324 -34.553 1.00 3.20 127 VAL A C 17
ATOM 26960 O O . VAL A 1 94 ? 13.486 1.500 -34.798 1.00 13.11 127 VAL A O 17
ATOM 26973 N N . LEU A 1 95 ? 13.340 -0.645 -35.459 1.00 40.13 128 LEU A N 17
ATOM 26974 C CA . LEU A 1 95 ? 13.675 -0.362 -36.864 1.00 22.11 128 LEU A CA 17
ATOM 26975 C C . LEU A 1 95 ? 12.531 -0.807 -37.790 1.00 65.44 128 LEU A C 17
ATOM 26976 O O . LEU A 1 95 ? 12.201 -1.993 -37.860 1.00 33.14 128 LEU A O 17
ATOM 26992 N N . GLU A 1 96 ? 11.929 0.144 -38.500 1.00 64.23 129 GLU A N 17
ATOM 26993 C CA . GLU A 1 96 ? 10.781 -0.144 -39.374 1.00 2.32 129 GLU A CA 17
ATOM 26994 C C . GLU A 1 96 ? 11.218 -0.736 -40.725 1.00 13.52 129 GLU A C 17
ATOM 26995 O O . GLU A 1 96 ? 12.281 -0.405 -41.254 1.00 35.34 129 GLU A O 17
ATOM 27007 N N . HIS A 1 97 ? 10.387 -1.623 -41.276 1.00 4.52 130 HIS A N 17
ATOM 27008 C CA . HIS A 1 97 ? 10.671 -2.276 -42.560 1.00 63.50 130 HIS A CA 17
ATOM 27009 C C . HIS A 1 97 ? 9.450 -2.187 -43.497 1.00 71.50 130 HIS A C 17
ATOM 27010 O O . HIS A 1 97 ? 8.710 -3.159 -43.674 1.00 25.33 130 HIS A O 17
ATOM 27025 N N . HIS A 1 98 ? 9.245 -1.019 -44.097 1.00 10.25 131 HIS A N 17
ATOM 27026 C CA . HIS A 1 98 ? 8.054 -0.767 -44.917 1.00 52.55 131 HIS A CA 17
ATOM 27027 C C . HIS A 1 98 ? 8.235 -1.252 -46.370 1.00 72.45 131 HIS A C 17
ATOM 27028 O O . HIS A 1 98 ? 8.501 -0.461 -47.276 1.00 73.11 131 HIS A O 17
ATOM 27043 N N . HIS A 1 99 ? 8.117 -2.567 -46.559 1.00 13.32 132 HIS A N 17
ATOM 27044 C CA . HIS A 1 99 ? 8.127 -3.205 -47.889 1.00 72.13 132 HIS A CA 17
ATOM 27045 C C . HIS A 1 99 ? 8.057 -4.734 -47.741 1.00 14.40 132 HIS A C 17
ATOM 27046 O O . HIS A 1 99 ? 8.521 -5.286 -46.739 1.00 53.53 132 HIS A O 17
ATOM 27061 N N . HIS A 1 100 ? 7.489 -5.415 -48.733 1.00 61.20 133 HIS A N 17
ATOM 27062 C CA . HIS A 1 100 ? 7.323 -6.874 -48.675 1.00 40.34 133 HIS A CA 17
ATOM 27063 C C . HIS A 1 100 ? 8.674 -7.604 -48.637 1.00 61.34 133 HIS A C 17
ATOM 27064 O O . HIS A 1 100 ? 9.324 -7.792 -49.665 1.00 74.13 133 HIS A O 17
ATOM 27079 N N . HIS A 1 101 ? 9.104 -7.998 -47.439 1.00 62.50 134 HIS A N 17
ATOM 27080 C CA . HIS A 1 101 ? 10.324 -8.798 -47.292 1.00 11.22 134 HIS A CA 17
ATOM 27081 C C . HIS A 1 101 ? 10.037 -10.269 -47.641 1.00 41.22 134 HIS A C 17
ATOM 27082 O O . HIS A 1 101 ? 9.425 -11.004 -46.862 1.00 13.34 134 HIS A O 17
ATOM 27097 N N . HIS A 1 102 ? 10.456 -10.684 -48.834 1.00 74.14 135 HIS A N 17
ATOM 27098 C CA . HIS A 1 102 ? 10.145 -12.027 -49.346 1.00 15.34 135 HIS A CA 17
ATOM 27099 C C . HIS A 1 102 ? 11.424 -12.802 -49.733 1.00 30.05 135 HIS A C 17
ATOM 27100 O O . HIS A 1 102 ? 11.804 -13.739 -48.997 1.00 37.52 135 HIS A O 17
ATOM 27116 N N . MET A 1 1 ? -15.158 7.751 -17.484 1.00 60.01 34 MET A N 18
ATOM 27117 C CA . MET A 1 1 ? -16.557 7.376 -17.139 1.00 21.25 34 MET A CA 18
ATOM 27118 C C . MET A 1 1 ? -16.923 7.842 -15.722 1.00 62.44 34 MET A C 18
ATOM 27119 O O . MET A 1 1 ? -16.362 7.361 -14.739 1.00 2.33 34 MET A O 18
ATOM 27135 N N . ASP A 1 2 ? -17.860 8.782 -15.620 1.00 62.30 35 ASP A N 18
ATOM 27136 C CA . ASP A 1 2 ? -18.308 9.274 -14.317 1.00 70.54 35 ASP A CA 18
ATOM 27137 C C . ASP A 1 2 ? -19.248 8.255 -13.644 1.00 73.40 35 ASP A C 18
ATOM 27138 O O . ASP A 1 2 ? -20.395 8.076 -14.062 1.00 21.43 35 ASP A O 18
ATOM 27147 N N . THR A 1 3 ? -18.757 7.590 -12.604 1.00 53.45 36 THR A N 18
ATOM 27148 C CA . THR A 1 3 ? -19.526 6.550 -11.909 1.00 0.44 36 THR A CA 18
ATOM 27149 C C . THR A 1 3 ? -18.937 6.241 -10.528 1.00 14.42 36 THR A C 18
ATOM 27150 O O . THR A 1 3 ? -17.732 6.373 -10.311 1.00 11.33 36 THR A O 18
ATOM 27161 N N . ASN A 1 4 ? -19.789 5.829 -9.593 1.00 10.15 37 ASN A N 18
ATOM 27162 C CA . ASN A 1 4 ? -19.344 5.523 -8.229 1.00 32.25 37 ASN A CA 18
ATOM 27163 C C . ASN A 1 4 ? -18.727 4.117 -8.141 1.00 63.30 37 ASN A C 18
ATOM 27164 O O . ASN A 1 4 ? -19.308 3.203 -7.551 1.00 51.03 37 ASN A O 18
ATOM 27175 N N . ASN A 1 5 ? -17.558 3.944 -8.752 1.00 13.43 38 ASN A N 18
ATOM 27176 C CA . ASN A 1 5 ? -16.837 2.669 -8.684 1.00 21.04 38 ASN A CA 18
ATOM 27177 C C . ASN A 1 5 ? -15.991 2.578 -7.408 1.00 55.14 38 ASN A C 18
ATOM 27178 O O . ASN A 1 5 ? -14.992 3.281 -7.254 1.00 14.03 38 ASN A O 18
ATOM 27189 N N . PHE A 1 6 ? -16.417 1.718 -6.490 1.00 4.32 39 PHE A N 18
ATOM 27190 C CA . PHE A 1 6 ? -15.705 1.504 -5.229 1.00 42.35 39 PHE A CA 18
ATOM 27191 C C . PHE A 1 6 ? -14.437 0.656 -5.433 1.00 43.53 39 PHE A C 18
ATOM 27192 O O . PHE A 1 6 ? -14.505 -0.569 -5.532 1.00 61.55 39 PHE A O 18
ATOM 27209 N N . THR A 1 7 ? -13.284 1.322 -5.521 1.00 64.40 40 THR A N 18
ATOM 27210 C CA . THR A 1 7 ? -11.995 0.632 -5.691 1.00 14.13 40 THR A CA 18
ATOM 27211 C C . THR A 1 7 ? -11.001 0.972 -4.571 1.00 14.20 40 THR A C 18
ATOM 27212 O O . THR A 1 7 ? -11.081 2.032 -3.939 1.00 63.10 40 THR A O 18
ATOM 27223 N N . VAL A 1 8 ? -10.058 0.058 -4.333 1.00 43.45 41 VAL A N 18
ATOM 27224 C CA . VAL A 1 8 ? -8.982 0.269 -3.361 1.00 21.32 41 VAL A CA 18
ATOM 27225 C C . VAL A 1 8 ? -7.619 0.357 -4.064 1.00 43.34 41 VAL A C 18
ATOM 27226 O O . VAL A 1 8 ? -7.077 -0.649 -4.521 1.00 73.22 41 VAL A O 18
ATOM 27239 N N . LYS A 1 9 ? -7.071 1.561 -4.150 1.00 41.53 42 LYS A N 18
ATOM 27240 C CA . LYS A 1 9 ? -5.792 1.784 -4.831 1.00 45.21 42 LYS A CA 18
ATOM 27241 C C . LYS A 1 9 ? -4.622 1.718 -3.839 1.00 54.13 42 LYS A C 18
ATOM 27242 O O . LYS A 1 9 ? -4.515 2.530 -2.921 1.00 51.21 42 LYS A O 18
ATOM 27261 N N . VAL A 1 10 ? -3.747 0.742 -4.038 1.00 63.20 43 VAL A N 18
ATOM 27262 C CA . VAL A 1 10 ? -2.618 0.504 -3.137 1.00 23.41 43 VAL A CA 18
ATOM 27263 C C . VAL A 1 10 ? -1.349 1.242 -3.598 1.00 63.43 43 VAL A C 18
ATOM 27264 O O . VAL A 1 10 ? -0.854 1.023 -4.707 1.00 52.42 43 VAL A O 18
ATOM 27277 N N . GLU A 1 11 ? -0.828 2.111 -2.735 1.00 73.31 44 GLU A N 18
ATOM 27278 C CA . GLU A 1 11 ? 0.420 2.831 -3.006 1.00 60.14 44 GLU A CA 18
ATOM 27279 C C . GLU A 1 11 ? 1.581 2.256 -2.187 1.00 53.22 44 GLU A C 18
ATOM 27280 O O . GLU A 1 11 ? 1.437 1.936 -1.005 1.00 2.41 44 GLU A O 18
ATOM 27292 N N . TYR A 1 12 ? 2.738 2.137 -2.822 1.00 0.25 45 TYR A N 18
ATOM 27293 C CA . TYR A 1 12 ? 3.951 1.677 -2.147 1.00 22.32 45 TYR A CA 18
ATOM 27294 C C . TYR A 1 12 ? 4.937 2.834 -2.037 1.00 34.44 45 TYR A C 18
ATOM 27295 O O . TYR A 1 12 ? 5.648 3.153 -2.989 1.00 3.55 45 TYR A O 18
ATOM 27313 N N . VAL A 1 13 ? 4.955 3.475 -0.873 1.00 42.21 46 VAL A N 18
ATOM 27314 C CA . VAL A 1 13 ? 5.624 4.765 -0.713 1.00 71.54 46 VAL A CA 18
ATOM 27315 C C . VAL A 1 13 ? 6.731 4.735 0.352 1.00 60.11 46 VAL A C 18
ATOM 27316 O O . VAL A 1 13 ? 6.719 3.912 1.265 1.00 74.42 46 VAL A O 18
ATOM 27329 N N . ASP A 1 14 ? 7.691 5.643 0.220 1.00 23.11 47 ASP A N 18
ATOM 27330 C CA . ASP A 1 14 ? 8.734 5.820 1.229 1.00 13.53 47 ASP A CA 18
ATOM 27331 C C . ASP A 1 14 ? 8.185 6.642 2.417 1.00 60.54 47 ASP A C 18
ATOM 27332 O O . ASP A 1 14 ? 7.048 7.118 2.374 1.00 22.13 47 ASP A O 18
ATOM 27341 N N . ALA A 1 15 ? 8.985 6.808 3.467 1.00 34.22 48 ALA A N 18
ATOM 27342 C CA . ALA A 1 15 ? 8.559 7.524 4.678 1.00 0.44 48 ALA A CA 18
ATOM 27343 C C . ALA A 1 15 ? 8.156 8.993 4.425 1.00 13.13 48 ALA A C 18
ATOM 27344 O O . ALA A 1 15 ? 7.641 9.657 5.326 1.00 12.14 48 ALA A O 18
ATOM 27351 N N . ASP A 1 16 ? 8.382 9.499 3.212 1.00 73.35 49 ASP A N 18
ATOM 27352 C CA . ASP A 1 16 ? 7.967 10.866 2.859 1.00 3.31 49 ASP A CA 18
ATOM 27353 C C . ASP A 1 16 ? 6.507 10.890 2.392 1.00 11.13 49 ASP A C 18
ATOM 27354 O O . ASP A 1 16 ? 5.911 11.952 2.220 1.00 5.43 49 ASP A O 18
ATOM 27363 N N . GLY A 1 17 ? 5.946 9.706 2.177 1.00 0.23 50 GLY A N 18
ATOM 27364 C CA . GLY A 1 17 ? 4.592 9.591 1.660 1.00 24.10 50 GLY A CA 18
ATOM 27365 C C . GLY A 1 17 ? 4.542 9.537 0.135 1.00 71.20 50 GLY A C 18
ATOM 27366 O O . GLY A 1 17 ? 3.481 9.329 -0.455 1.00 21.03 50 GLY A O 18
ATOM 27370 N N . ALA A 1 18 ? 5.701 9.706 -0.499 1.00 21.10 51 ALA A N 18
ATOM 27371 C CA . ALA A 1 18 ? 5.813 9.655 -1.963 1.00 24.51 51 ALA A CA 18
ATOM 27372 C C . ALA A 1 18 ? 6.148 8.234 -2.431 1.00 44.11 51 ALA A C 18
ATOM 27373 O O . ALA A 1 18 ? 7.006 7.568 -1.845 1.00 61.13 51 ALA A O 18
ATOM 27380 N N . GLU A 1 19 ? 5.480 7.762 -3.485 1.00 63.20 52 GLU A N 18
ATOM 27381 C CA . GLU A 1 19 ? 5.624 6.364 -3.905 1.00 41.21 52 GLU A CA 18
ATOM 27382 C C . GLU A 1 19 ? 6.980 6.087 -4.560 1.00 35.05 52 GLU A C 18
ATOM 27383 O O . GLU A 1 19 ? 7.639 6.979 -5.100 1.00 54.34 52 GLU A O 18
ATOM 27395 N N . ILE A 1 20 ? 7.381 4.831 -4.480 1.00 54.01 53 ILE A N 18
ATOM 27396 C CA . ILE A 1 20 ? 8.689 4.374 -4.945 1.00 30.21 53 ILE A CA 18
ATOM 27397 C C . ILE A 1 20 ? 8.552 3.127 -5.825 1.00 11.41 53 ILE A C 18
ATOM 27398 O O . ILE A 1 20 ? 9.546 2.510 -6.220 1.00 75.41 53 ILE A O 18
ATOM 27414 N N . ALA A 1 21 ? 7.309 2.766 -6.127 1.00 44.03 54 ALA A N 18
ATOM 27415 C CA . ALA A 1 21 ? 7.017 1.514 -6.827 1.00 31.11 54 ALA A CA 18
ATOM 27416 C C . ALA A 1 21 ? 5.607 1.529 -7.430 1.00 75.12 54 ALA A C 18
ATOM 27417 O O . ALA A 1 21 ? 4.683 2.089 -6.835 1.00 15.00 54 ALA A O 18
ATOM 27424 N N . PRO A 1 22 ? 5.424 0.918 -8.622 1.00 31.44 55 PRO A N 18
ATOM 27425 C CA . PRO A 1 22 ? 4.118 0.851 -9.301 1.00 25.32 55 PRO A CA 18
ATOM 27426 C C . PRO A 1 22 ? 2.951 0.489 -8.372 1.00 43.04 55 PRO A C 18
ATOM 27427 O O . PRO A 1 22 ? 3.034 -0.449 -7.568 1.00 61.33 55 PRO A O 18
ATOM 27438 N N . SER A 1 23 ? 1.859 1.229 -8.513 1.00 2.30 56 SER A N 18
ATOM 27439 C CA . SER A 1 23 ? 0.685 1.067 -7.656 1.00 20.31 56 SER A CA 18
ATOM 27440 C C . SER A 1 23 ? -0.252 -0.039 -8.157 1.00 72.22 56 SER A C 18
ATOM 27441 O O . SER A 1 23 ? -0.205 -0.443 -9.323 1.00 75.30 56 SER A O 18
ATOM 27449 N N . ASP A 1 24 ? -1.111 -0.517 -7.267 1.00 1.40 57 ASP A N 18
ATOM 27450 C CA . ASP A 1 24 ? -2.112 -1.530 -7.610 1.00 42.13 57 ASP A CA 18
ATOM 27451 C C . ASP A 1 24 ? -3.531 -1.016 -7.319 1.00 21.24 57 ASP A C 18
ATOM 27452 O O . ASP A 1 24 ? -3.709 -0.037 -6.600 1.00 10.01 57 ASP A O 18
ATOM 27461 N N . THR A 1 25 ? -4.540 -1.672 -7.887 1.00 42.04 58 THR A N 18
ATOM 27462 C CA . THR A 1 25 ? -5.939 -1.284 -7.653 1.00 32.51 58 THR A CA 18
ATOM 27463 C C . THR A 1 25 ? -6.831 -2.514 -7.451 1.00 71.11 58 THR A C 18
ATOM 27464 O O . THR A 1 25 ? -7.165 -3.220 -8.401 1.00 14.23 58 THR A O 18
ATOM 27475 N N . LEU A 1 26 ? -7.208 -2.768 -6.204 1.00 1.21 59 LEU A N 18
ATOM 27476 C CA . LEU A 1 26 ? -8.077 -3.896 -5.863 1.00 54.13 59 LEU A CA 18
ATOM 27477 C C . LEU A 1 26 ? -9.560 -3.504 -5.957 1.00 62.13 59 LEU A C 18
ATOM 27478 O O . LEU A 1 26 ? -10.026 -2.623 -5.235 1.00 3.31 59 LEU A O 18
ATOM 27494 N N . THR A 1 27 ? -10.298 -4.153 -6.854 1.00 0.23 60 THR A N 18
ATOM 27495 C CA . THR A 1 27 ? -11.743 -3.904 -6.989 1.00 52.11 60 THR A CA 18
ATOM 27496 C C . THR A 1 27 ? -12.569 -4.947 -6.213 1.00 14.11 60 THR A C 18
ATOM 27497 O O . THR A 1 27 ? -13.803 -4.899 -6.200 1.00 11.44 60 THR A O 18
ATOM 27508 N N . ASP A 1 28 ? -11.877 -5.890 -5.575 1.00 11.11 61 ASP A N 18
ATOM 27509 C CA . ASP A 1 28 ? -12.517 -6.932 -4.765 1.00 25.34 61 ASP A CA 18
ATOM 27510 C C . ASP A 1 28 ? -13.088 -6.356 -3.458 1.00 71.41 61 ASP A C 18
ATOM 27511 O O . ASP A 1 28 ? -12.414 -5.594 -2.766 1.00 14.20 61 ASP A O 18
ATOM 27520 N N . TYR A 1 29 ? -14.327 -6.737 -3.124 1.00 21.34 62 TYR A N 18
ATOM 27521 C CA . TYR A 1 29 ? -14.989 -6.256 -1.904 1.00 70.24 62 TYR A CA 18
ATOM 27522 C C . TYR A 1 29 ? -14.098 -6.433 -0.659 1.00 52.23 62 TYR A C 18
ATOM 27523 O O . TYR A 1 29 ? -13.818 -5.473 0.056 1.00 74.12 62 TYR A O 18
ATOM 27541 N N . HIS A 1 30 ? -13.667 -7.662 -0.390 1.00 62.23 63 HIS A N 18
ATOM 27542 C CA . HIS A 1 30 ? -12.769 -7.920 0.739 1.00 44.11 63 HIS A CA 18
ATOM 27543 C C . HIS A 1 30 ? -11.307 -7.795 0.295 1.00 72.42 63 HIS A C 18
ATOM 27544 O O . HIS A 1 30 ? -10.673 -8.779 -0.088 1.00 52.13 63 HIS A O 18
ATOM 27559 N N . TYR A 1 31 ? -10.786 -6.575 0.330 1.00 73.50 64 TYR A N 18
ATOM 27560 C CA . TYR A 1 31 ? -9.430 -6.312 -0.144 1.00 40.43 64 TYR A CA 18
ATOM 27561 C C . TYR A 1 31 ? -8.378 -6.706 0.905 1.00 61.54 64 TYR A C 18
ATOM 27562 O O . TYR A 1 31 ? -8.429 -6.269 2.060 1.00 63.24 64 TYR A O 18
ATOM 27580 N N . VAL A 1 32 ? -7.441 -7.553 0.500 1.00 11.13 65 VAL A N 18
ATOM 27581 C CA . VAL A 1 32 ? -6.294 -7.908 1.334 1.00 31.01 65 VAL A CA 18
ATOM 27582 C C . VAL A 1 32 ? -4.995 -7.646 0.561 1.00 23.40 65 VAL A C 18
ATOM 27583 O O . VAL A 1 32 ? -4.676 -8.353 -0.396 1.00 54.31 65 VAL A O 18
ATOM 27596 N N . SER A 1 33 ? -4.247 -6.624 0.974 1.00 22.54 66 SER A N 18
ATOM 27597 C CA . SER A 1 33 ? -3.068 -6.177 0.216 1.00 15.34 66 SER A CA 18
ATOM 27598 C C . SER A 1 33 ? -1.777 -6.873 0.664 1.00 20.12 66 SER A C 18
ATOM 27599 O O . SER A 1 33 ? -1.762 -7.632 1.638 1.00 21.41 66 SER A O 18
ATOM 27607 N N . THR A 1 34 ? -0.698 -6.609 -0.070 1.00 11.21 67 THR A N 18
ATOM 27608 C CA . THR A 1 34 ? 0.628 -7.179 0.212 1.00 31.14 67 THR A CA 18
ATOM 27609 C C . THR A 1 34 ? 1.732 -6.142 -0.047 1.00 31.51 67 THR A C 18
ATOM 27610 O O . THR A 1 34 ? 1.589 -5.287 -0.921 1.00 2.25 67 THR A O 18
ATOM 27621 N N . PRO A 1 35 ? 2.846 -6.190 0.709 1.00 60.52 68 PRO A N 18
ATOM 27622 C CA . PRO A 1 35 ? 4.010 -5.326 0.444 1.00 61.03 68 PRO A CA 18
ATOM 27623 C C . PRO A 1 35 ? 4.751 -5.719 -0.850 1.00 34.24 68 PRO A C 18
ATOM 27624 O O . PRO A 1 35 ? 4.310 -6.600 -1.593 1.00 71.15 68 PRO A O 18
ATOM 27635 N N . LYS A 1 36 ? 5.867 -5.052 -1.123 1.00 11.12 69 LYS A N 18
ATOM 27636 C CA . LYS A 1 36 ? 6.708 -5.375 -2.284 1.00 10.03 69 LYS A CA 18
ATOM 27637 C C . LYS A 1 36 ? 8.184 -5.350 -1.919 1.00 62.31 69 LYS A C 18
ATOM 27638 O O . LYS A 1 36 ? 8.669 -4.446 -1.235 1.00 51.11 69 LYS A O 18
ATOM 27657 N N . ASP A 1 37 ? 8.872 -6.378 -2.369 1.00 75.41 70 ASP A N 18
ATOM 27658 C CA . ASP A 1 37 ? 10.305 -6.502 -2.197 1.00 25.41 70 ASP A CA 18
ATOM 27659 C C . ASP A 1 37 ? 11.061 -5.485 -3.074 1.00 52.11 70 ASP A C 18
ATOM 27660 O O . ASP A 1 37 ? 11.579 -5.816 -4.141 1.00 55.14 70 ASP A O 18
ATOM 27669 N N . ILE A 1 38 ? 11.104 -4.238 -2.611 1.00 75.01 71 ILE A N 18
ATOM 27670 C CA . ILE A 1 38 ? 11.684 -3.138 -3.389 1.00 30.21 71 ILE A CA 18
ATOM 27671 C C . ILE A 1 38 ? 13.206 -3.024 -3.172 1.00 43.54 71 ILE A C 18
ATOM 27672 O O . ILE A 1 38 ? 13.669 -2.854 -2.040 1.00 31.13 71 ILE A O 18
ATOM 27688 N N . PRO A 1 39 ? 14.004 -3.111 -4.260 1.00 14.43 72 PRO A N 18
ATOM 27689 C CA . PRO A 1 39 ? 15.476 -3.018 -4.185 1.00 0.50 72 PRO A CA 18
ATOM 27690 C C . PRO A 1 39 ? 15.965 -1.689 -3.584 1.00 42.31 72 PRO A C 18
ATOM 27691 O O . PRO A 1 39 ? 15.829 -0.625 -4.195 1.00 31.52 72 PRO A O 18
ATOM 27702 N N . GLY A 1 40 ? 16.526 -1.753 -2.378 1.00 21.33 73 GLY A N 18
ATOM 27703 C CA . GLY A 1 40 ? 17.021 -0.557 -1.710 1.00 72.13 73 GLY A CA 18
ATOM 27704 C C . GLY A 1 40 ? 16.007 0.048 -0.748 1.00 33.32 73 GLY A C 18
ATOM 27705 O O . GLY A 1 40 ? 16.193 1.161 -0.257 1.00 14.33 73 GLY A O 18
ATOM 27709 N N . TYR A 1 41 ? 14.926 -0.682 -0.477 1.00 1.23 74 TYR A N 18
ATOM 27710 C CA . TYR A 1 41 ? 13.898 -0.225 0.467 1.00 63.14 74 TYR A CA 18
ATOM 27711 C C . TYR A 1 41 ? 13.516 -1.308 1.483 1.00 42.55 74 TYR A C 18
ATOM 27712 O O . TYR A 1 41 ? 13.484 -2.499 1.177 1.00 74.33 74 TYR A O 18
ATOM 27730 N N . LYS A 1 42 ? 13.243 -0.864 2.705 1.00 64.21 75 LYS A N 18
ATOM 27731 C CA . LYS A 1 42 ? 12.851 -1.748 3.811 1.00 71.04 75 LYS A CA 18
ATOM 27732 C C . LYS A 1 42 ? 11.426 -1.415 4.293 1.00 52.22 75 LYS A C 18
ATOM 27733 O O . LYS A 1 42 ? 11.168 -0.288 4.705 1.00 13.21 75 LYS A O 18
ATOM 27752 N N . LEU A 1 43 ? 10.495 -2.376 4.237 1.00 12.03 76 LEU A N 18
ATOM 27753 C CA . LEU A 1 43 ? 9.128 -2.129 4.716 1.00 24.34 76 LEU A CA 18
ATOM 27754 C C . LEU A 1 43 ? 9.120 -1.637 6.176 1.00 24.34 76 LEU A C 18
ATOM 27755 O O . LEU A 1 43 ? 9.432 -2.386 7.103 1.00 43.12 76 LEU A O 18
ATOM 27771 N N . ARG A 1 44 ? 8.769 -0.370 6.364 1.00 51.15 77 ARG A N 18
ATOM 27772 C CA . ARG A 1 44 ? 8.708 0.235 7.695 1.00 70.04 77 ARG A CA 18
ATOM 27773 C C . ARG A 1 44 ? 7.533 -0.318 8.511 1.00 72.44 77 ARG A C 18
ATOM 27774 O O . ARG A 1 44 ? 7.724 -0.887 9.590 1.00 0.40 77 ARG A O 18
ATOM 27795 N N . GLU A 1 45 ? 6.318 -0.159 7.990 1.00 31.13 78 GLU A N 18
ATOM 27796 C CA . GLU A 1 45 ? 5.113 -0.594 8.704 1.00 71.42 78 GLU A CA 18
ATOM 27797 C C . GLU A 1 45 ? 3.966 -0.902 7.737 1.00 71.01 78 GLU A C 18
ATOM 27798 O O . GLU A 1 45 ? 3.920 -0.386 6.616 1.00 72.34 78 GLU A O 18
ATOM 27810 N N . ILE A 1 46 ? 3.047 -1.753 8.179 1.00 70.33 79 ILE A N 18
ATOM 27811 C CA . ILE A 1 46 ? 1.852 -2.081 7.400 1.00 30.15 79 ILE A CA 18
ATOM 27812 C C . ILE A 1 46 ? 0.648 -1.252 7.883 1.00 35.22 79 ILE A C 18
ATOM 27813 O O . ILE A 1 46 ? 0.280 -1.309 9.060 1.00 21.03 79 ILE A O 18
ATOM 27829 N N . PRO A 1 47 ? 0.014 -0.473 6.982 1.00 25.40 80 PRO A N 18
ATOM 27830 C CA . PRO A 1 47 ? -1.078 0.451 7.348 1.00 31.21 80 PRO A CA 18
ATOM 27831 C C . PRO A 1 47 ? -2.282 -0.240 8.002 1.00 45.44 80 PRO A C 18
ATOM 27832 O O . PRO A 1 47 ? -2.614 -1.382 7.685 1.00 42.02 80 PRO A O 18
ATOM 27843 N N . HIS A 1 48 ? -2.943 0.478 8.914 1.00 41.41 81 HIS A N 18
ATOM 27844 C CA . HIS A 1 48 ? -4.217 0.024 9.485 1.00 41.40 81 HIS A CA 18
ATOM 27845 C C . HIS A 1 48 ? -5.244 -0.226 8.368 1.00 12.43 81 HIS A C 18
ATOM 27846 O O . HIS A 1 48 ? -6.212 -0.965 8.540 1.00 32.11 81 HIS A O 18
ATOM 27861 N N . ASN A 1 49 ? -5.012 0.424 7.230 1.00 3.34 82 ASN A N 18
ATOM 27862 C CA . ASN A 1 49 ? -5.855 0.288 6.041 1.00 13.32 82 ASN A CA 18
ATOM 27863 C C . ASN A 1 49 ? -5.180 -0.629 4.998 1.00 2.14 82 ASN A C 18
ATOM 27864 O O . ASN A 1 49 ? -4.919 -0.220 3.871 1.00 52.43 82 ASN A O 18
ATOM 27875 N N . ALA A 1 50 ? -4.863 -1.863 5.391 1.00 11.41 83 ALA A N 18
ATOM 27876 C CA . ALA A 1 50 ? -4.229 -2.831 4.477 1.00 53.03 83 ALA A CA 18
ATOM 27877 C C . ALA A 1 50 ? -5.140 -4.034 4.181 1.00 0.53 83 ALA A C 18
ATOM 27878 O O . ALA A 1 50 ? -5.065 -4.638 3.106 1.00 52.53 83 ALA A O 18
ATOM 27885 N N . THR A 1 51 ? -5.988 -4.387 5.146 1.00 54.13 84 THR A N 18
ATOM 27886 C CA . THR A 1 51 ? -6.920 -5.519 5.002 1.00 3.15 84 THR A CA 18
ATOM 27887 C C . THR A 1 51 ? -8.317 -5.153 5.520 1.00 33.41 84 THR A C 18
ATOM 27888 O O . THR A 1 51 ? -8.465 -4.660 6.640 1.00 73.34 84 THR A O 18
ATOM 27899 N N . GLY A 1 52 ? -9.340 -5.402 4.707 1.00 31.43 85 GLY A N 18
ATOM 27900 C CA . GLY A 1 52 ? -10.711 -5.110 5.115 1.00 60.03 85 GLY A CA 18
ATOM 27901 C C . GLY A 1 52 ? -11.712 -5.206 3.967 1.00 43.44 85 GLY A C 18
ATOM 27902 O O . GLY A 1 52 ? -11.425 -5.796 2.927 1.00 54.34 85 GLY A O 18
ATOM 27906 N N . ASN A 1 53 ? -12.900 -4.646 4.165 1.00 2.33 86 ASN A N 18
ATOM 27907 C CA . ASN A 1 53 ? -13.933 -4.617 3.121 1.00 52.15 86 ASN A CA 18
ATOM 27908 C C . ASN A 1 53 ? -14.110 -3.203 2.551 1.00 61.34 86 ASN A C 18
ATOM 27909 O O . ASN A 1 53 ? -13.992 -2.215 3.275 1.00 60.05 86 ASN A O 18
ATOM 27920 N N . ILE A 1 54 ? -14.380 -3.107 1.250 1.00 12.43 87 ILE A N 18
ATOM 27921 C CA . ILE A 1 54 ? -14.591 -1.810 0.611 1.00 51.24 87 ILE A CA 18
ATOM 27922 C C . ILE A 1 54 ? -15.883 -1.162 1.117 1.00 71.31 87 ILE A C 18
ATOM 27923 O O . ILE A 1 54 ? -16.979 -1.441 0.621 1.00 61.24 87 ILE A O 18
ATOM 27939 N N . THR A 1 55 ? -15.743 -0.314 2.125 1.00 64.10 88 THR A N 18
ATOM 27940 C CA . THR A 1 55 ? -16.884 0.383 2.719 1.00 34.15 88 THR A CA 18
ATOM 27941 C C . THR A 1 55 ? -17.035 1.795 2.137 1.00 74.21 88 THR A C 18
ATOM 27942 O O . THR A 1 55 ? -18.140 2.332 2.061 1.00 62.23 88 THR A O 18
ATOM 27953 N N . ASP A 1 56 ? -15.914 2.380 1.711 1.00 14.44 89 ASP A N 18
ATOM 27954 C CA . ASP A 1 56 ? -15.909 3.673 1.007 1.00 65.01 89 ASP A CA 18
ATOM 27955 C C . ASP A 1 56 ? -15.267 3.524 -0.383 1.00 4.41 89 ASP A C 18
ATOM 27956 O O . ASP A 1 56 ? -14.723 2.470 -0.711 1.00 63.11 89 ASP A O 18
ATOM 27965 N N . THR A 1 57 ? -15.324 4.573 -1.201 1.00 54.10 90 THR A N 18
ATOM 27966 C CA . THR A 1 57 ? -14.621 4.564 -2.493 1.00 53.23 90 THR A CA 18
ATOM 27967 C C . THR A 1 57 ? -13.343 5.407 -2.434 1.00 24.24 90 THR A C 18
ATOM 27968 O O . THR A 1 57 ? -13.169 6.232 -1.531 1.00 1.04 90 THR A O 18
ATOM 27979 N N . GLY A 1 58 ? -12.451 5.198 -3.400 1.00 30.01 91 GLY A N 18
ATOM 27980 C CA . GLY A 1 58 ? -11.166 5.888 -3.399 1.00 3.00 91 GLY A CA 18
ATOM 27981 C C . GLY A 1 58 ? -10.306 5.540 -2.184 1.00 62.11 91 GLY A C 18
ATOM 27982 O O . GLY A 1 58 ? -9.640 6.405 -1.612 1.00 71.43 91 GLY A O 18
ATOM 27986 N N . ILE A 1 59 ? -10.326 4.268 -1.785 1.00 43.33 92 ILE A N 18
ATOM 27987 C CA . ILE A 1 59 ? -9.558 3.812 -0.623 1.00 0.32 92 ILE A CA 18
ATOM 27988 C C . ILE A 1 59 ? -8.085 3.599 -0.994 1.00 75.31 92 ILE A C 18
ATOM 27989 O O . ILE A 1 59 ? -7.758 2.709 -1.778 1.00 32.22 92 ILE A O 18
ATOM 28005 N N . ILE A 1 60 ? -7.204 4.427 -0.439 1.00 0.12 93 ILE A N 18
ATOM 28006 C CA . ILE A 1 60 ? -5.772 4.328 -0.732 1.00 40.03 93 ILE A CA 18
ATOM 28007 C C . ILE A 1 60 ? -5.031 3.543 0.362 1.00 32.15 93 ILE A C 18
ATOM 28008 O O . ILE A 1 60 ? -5.102 3.883 1.543 1.00 51.51 93 ILE A O 18
ATOM 28024 N N . VAL A 1 61 ? -4.328 2.489 -0.042 1.00 63.43 94 VAL A N 18
ATOM 28025 C CA . VAL A 1 61 ? -3.548 1.663 0.889 1.00 4.12 94 VAL A CA 18
ATOM 28026 C C . VAL A 1 61 ? -2.045 1.945 0.742 1.00 64.03 94 VAL A C 18
ATOM 28027 O O . VAL A 1 61 ? -1.404 1.479 -0.199 1.00 34.24 94 VAL A O 18
ATOM 28040 N N . ARG A 1 62 ? -1.487 2.712 1.671 1.00 10.44 95 ARG A N 18
ATOM 28041 C CA . ARG A 1 62 ? -0.078 3.127 1.590 1.00 32.02 95 ARG A CA 18
ATOM 28042 C C . ARG A 1 62 ? 0.849 2.289 2.482 1.00 1.40 95 ARG A C 18
ATOM 28043 O O . ARG A 1 62 ? 0.813 2.394 3.706 1.00 22.44 95 ARG A O 18
ATOM 28064 N N . TYR A 1 63 ? 1.682 1.465 1.851 1.00 42.34 96 TYR A N 18
ATOM 28065 C CA . TYR A 1 63 ? 2.754 0.752 2.554 1.00 73.34 96 TYR A CA 18
ATOM 28066 C C . TYR A 1 63 ? 4.009 1.628 2.633 1.00 73.23 96 TYR A C 18
ATOM 28067 O O . TYR A 1 63 ? 4.551 2.043 1.609 1.00 55.14 96 TYR A O 18
ATOM 28085 N N . ILE A 1 64 ? 4.457 1.907 3.852 1.00 62.01 97 ILE A N 18
ATOM 28086 C CA . ILE A 1 64 ? 5.589 2.808 4.082 1.00 13.13 97 ILE A CA 18
ATOM 28087 C C . ILE A 1 64 ? 6.927 2.047 4.099 1.00 54.02 97 ILE A C 18
ATOM 28088 O O . ILE A 1 64 ? 7.063 1.034 4.789 1.00 3.33 97 ILE A O 18
ATOM 28104 N N . TYR A 1 65 ? 7.913 2.533 3.342 1.00 55.33 98 TYR A N 18
ATOM 28105 C CA . TYR A 1 65 ? 9.249 1.931 3.326 1.00 53.45 98 TYR A CA 18
ATOM 28106 C C . TYR A 1 65 ? 10.313 2.932 3.779 1.00 73.22 98 TYR A C 18
ATOM 28107 O O . TYR A 1 65 ? 10.121 4.147 3.706 1.00 43.12 98 TYR A O 18
ATOM 28125 N N . ASP A 1 66 ? 11.421 2.404 4.275 1.00 71.01 99 ASP A N 18
ATOM 28126 C CA . ASP A 1 66 ? 12.584 3.213 4.610 1.00 32.40 99 ASP A CA 18
ATOM 28127 C C . ASP A 1 66 ? 13.670 3.053 3.538 1.00 53.23 99 ASP A C 18
ATOM 28128 O O . ASP A 1 66 ? 14.200 1.953 3.339 1.00 73.53 99 ASP A O 18
ATOM 28137 N N . LYS A 1 67 ? 13.972 4.137 2.833 1.00 74.24 100 LYS A N 18
ATOM 28138 C CA . LYS A 1 67 ? 15.038 4.139 1.835 1.00 23.15 100 LYS A CA 18
ATOM 28139 C C . LYS A 1 67 ? 16.387 3.760 2.466 1.00 60.31 100 LYS A C 18
ATOM 28140 O O . LYS A 1 67 ? 16.889 4.451 3.358 1.00 53.11 100 LYS A O 18
ATOM 28159 N N . ILE A 1 68 ? 16.963 2.656 2.001 1.00 35.32 101 ILE A N 18
ATOM 28160 C CA . ILE A 1 68 ? 18.179 2.098 2.599 1.00 2.43 101 ILE A CA 18
ATOM 28161 C C . ILE A 1 68 ? 19.451 2.746 2.037 1.00 64.35 101 ILE A C 18
ATOM 28162 O O . ILE A 1 68 ? 19.766 2.613 0.853 1.00 54.33 101 ILE A O 18
ATOM 28178 N N . ILE A 1 69 ? 20.185 3.438 2.901 1.00 74.40 102 ILE A N 18
ATOM 28179 C CA . ILE A 1 69 ? 21.477 4.011 2.528 1.00 44.24 102 ILE A CA 18
ATOM 28180 C C . ILE A 1 69 ? 22.573 2.942 2.626 1.00 0.11 102 ILE A C 18
ATOM 28181 O O . ILE A 1 69 ? 23.484 2.889 1.797 1.00 23.40 102 ILE A O 18
ATOM 28197 N N . ASP A 1 70 ? 22.440 2.086 3.642 1.00 24.42 103 ASP A N 18
ATOM 28198 C CA . ASP A 1 70 ? 23.372 0.984 3.901 1.00 12.04 103 ASP A CA 18
ATOM 28199 C C . ASP A 1 70 ? 24.729 1.495 4.400 1.00 24.44 103 ASP A C 18
ATOM 28200 O O . ASP A 1 70 ? 25.154 2.607 4.089 1.00 22.51 103 ASP A O 18
ATOM 28209 N N . VAL A 1 71 ? 25.414 0.661 5.166 1.00 54.11 104 VAL A N 18
ATOM 28210 C CA . VAL A 1 71 ? 26.701 1.028 5.754 1.00 43.52 104 VAL A CA 18
ATOM 28211 C C . VAL A 1 71 ? 27.871 0.741 4.799 1.00 75.42 104 VAL A C 18
ATOM 28212 O O . VAL A 1 71 ? 28.977 0.408 5.226 1.00 72.35 104 VAL A O 18
ATOM 28225 N N . SER A 1 72 ? 27.629 0.931 3.506 1.00 11.33 105 SER A N 18
ATOM 28226 C CA . SER A 1 72 ? 28.636 0.683 2.464 1.00 4.03 105 SER A CA 18
ATOM 28227 C C . SER A 1 72 ? 29.618 1.862 2.337 1.00 20.32 105 SER A C 18
ATOM 28228 O O . SER A 1 72 ? 30.058 2.211 1.241 1.00 11.12 105 SER A O 18
ATOM 28236 N N . TYR A 1 73 ? 29.980 2.454 3.471 1.00 14.23 106 TYR A N 18
ATOM 28237 C CA . TYR A 1 73 ? 30.867 3.618 3.498 1.00 4.33 106 TYR A CA 18
ATOM 28238 C C . TYR A 1 73 ? 32.342 3.216 3.372 1.00 3.55 106 TYR A C 18
ATOM 28239 O O . TYR A 1 73 ? 33.015 2.951 4.372 1.00 73.51 106 TYR A O 18
ATOM 28257 N N . VAL A 1 74 ? 32.833 3.154 2.137 1.00 3.22 107 VAL A N 18
ATOM 28258 C CA . VAL A 1 74 ? 34.240 2.836 1.882 1.00 71.24 107 VAL A CA 18
ATOM 28259 C C . VAL A 1 74 ? 34.995 4.051 1.334 1.00 44.11 107 VAL A C 18
ATOM 28260 O O . VAL A 1 74 ? 34.501 4.768 0.462 1.00 43.32 107 VAL A O 18
ATOM 28273 N N . ASP A 1 75 ? 36.203 4.274 1.836 1.00 62.33 108 ASP A N 18
ATOM 28274 C CA . ASP A 1 75 ? 36.982 5.452 1.451 1.00 51.23 108 ASP A CA 18
ATOM 28275 C C . ASP A 1 75 ? 38.120 5.090 0.478 1.00 12.04 108 ASP A C 18
ATOM 28276 O O . ASP A 1 75 ? 39.170 5.740 0.461 1.00 14.34 108 ASP A O 18
ATOM 28285 N N . GLU A 1 76 ? 37.893 4.072 -0.349 1.00 44.33 109 GLU A N 18
ATOM 28286 C CA . GLU A 1 76 ? 38.924 3.574 -1.269 1.00 72.24 109 GLU A CA 18
ATOM 28287 C C . GLU A 1 76 ? 39.162 4.516 -2.465 1.00 61.42 109 GLU A C 18
ATOM 28288 O O . GLU A 1 76 ? 40.297 4.677 -2.920 1.00 24.13 109 GLU A O 18
ATOM 28300 N N . THR A 1 77 ? 38.100 5.133 -2.979 1.00 75.43 110 THR A N 18
ATOM 28301 C CA . THR A 1 77 ? 38.215 6.001 -4.164 1.00 71.51 110 THR A CA 18
ATOM 28302 C C . THR A 1 77 ? 38.460 7.466 -3.780 1.00 45.23 110 THR A C 18
ATOM 28303 O O . THR A 1 77 ? 37.937 7.952 -2.774 1.00 11.54 110 THR A O 18
ATOM 28314 N N . GLY A 1 78 ? 39.254 8.164 -4.589 1.00 15.42 111 GLY A N 18
ATOM 28315 C CA . GLY A 1 78 ? 39.512 9.583 -4.360 1.00 21.34 111 GLY A CA 18
ATOM 28316 C C . GLY A 1 78 ? 38.363 10.469 -4.831 1.00 30.42 111 GLY A C 18
ATOM 28317 O O . GLY A 1 78 ? 38.479 11.177 -5.834 1.00 62.41 111 GLY A O 18
ATOM 28321 N N . LYS A 1 79 ? 37.257 10.432 -4.094 1.00 11.53 112 LYS A N 18
ATOM 28322 C CA . LYS A 1 79 ? 36.042 11.169 -4.459 1.00 33.11 112 LYS A CA 18
ATOM 28323 C C . LYS A 1 79 ? 36.084 12.624 -3.962 1.00 44.51 112 LYS A C 18
ATOM 28324 O O . LYS A 1 79 ? 35.974 13.568 -4.751 1.00 30.10 112 LYS A O 18
ATOM 28343 N N . ASP A 1 80 ? 36.260 12.801 -2.652 1.00 52.03 113 ASP A N 18
ATOM 28344 C CA . ASP A 1 80 ? 36.232 14.133 -2.030 1.00 23.11 113 ASP A CA 18
ATOM 28345 C C . ASP A 1 80 ? 37.366 14.299 -1.011 1.00 14.03 113 ASP A C 18
ATOM 28346 O O . ASP A 1 80 ? 37.286 13.815 0.118 1.00 23.25 113 ASP A O 18
ATOM 28355 N N . LEU A 1 81 ? 38.427 14.983 -1.430 1.00 32.10 114 LEU A N 18
ATOM 28356 C CA . LEU A 1 81 ? 39.595 15.215 -0.574 1.00 53.12 114 LEU A CA 18
ATOM 28357 C C . LEU A 1 81 ? 40.016 16.696 -0.584 1.00 31.21 114 LEU A C 18
ATOM 28358 O O . LEU A 1 81 ? 41.058 17.071 -1.121 1.00 44.43 114 LEU A O 18
ATOM 28374 N N . LEU A 1 82 ? 39.176 17.539 0.005 1.00 51.31 115 LEU A N 18
ATOM 28375 C CA . LEU A 1 82 ? 39.442 18.980 0.071 1.00 45.50 115 LEU A CA 18
ATOM 28376 C C . LEU A 1 82 ? 39.932 19.387 1.476 1.00 72.34 115 LEU A C 18
ATOM 28377 O O . LEU A 1 82 ? 39.330 18.998 2.479 1.00 42.44 115 LEU A O 18
ATOM 28393 N N . PRO A 1 83 ? 41.031 20.171 1.571 1.00 52.40 116 PRO A N 18
ATOM 28394 C CA . PRO A 1 83 ? 41.551 20.658 2.864 1.00 63.44 116 PRO A CA 18
ATOM 28395 C C . PRO A 1 83 ? 40.471 21.345 3.724 1.00 61.12 116 PRO A C 18
ATOM 28396 O O . PRO A 1 83 ? 40.014 22.451 3.415 1.00 1.13 116 PRO A O 18
ATOM 28407 N N . VAL A 1 84 ? 40.056 20.676 4.797 1.00 11.22 117 VAL A N 18
ATOM 28408 C CA . VAL A 1 84 ? 39.012 21.199 5.686 1.00 13.40 117 VAL A CA 18
ATOM 28409 C C . VAL A 1 84 ? 39.583 22.140 6.763 1.00 33.13 117 VAL A C 18
ATOM 28410 O O . VAL A 1 84 ? 40.566 21.818 7.439 1.00 44.30 117 VAL A O 18
ATOM 28423 N N . VAL A 1 85 ? 38.963 23.308 6.915 1.00 42.03 118 VAL A N 18
ATOM 28424 C CA . VAL A 1 85 ? 39.380 24.271 7.938 1.00 53.14 118 VAL A CA 18
ATOM 28425 C C . VAL A 1 85 ? 38.889 23.851 9.337 1.00 73.01 118 VAL A C 18
ATOM 28426 O O . VAL A 1 85 ? 37.757 24.143 9.732 1.00 15.11 118 VAL A O 18
ATOM 28439 N N . GLU A 1 86 ? 39.742 23.136 10.067 1.00 64.02 119 GLU A N 18
ATOM 28440 C CA . GLU A 1 86 ? 39.448 22.720 11.444 1.00 30.44 119 GLU A CA 18
ATOM 28441 C C . GLU A 1 86 ? 40.721 22.739 12.300 1.00 52.24 119 GLU A C 18
ATOM 28442 O O . GLU A 1 86 ? 41.827 22.545 11.792 1.00 33.33 119 GLU A O 18
ATOM 28454 N N . ILE A 1 87 ? 40.563 22.961 13.602 1.00 31.15 120 ILE A N 18
ATOM 28455 C CA . ILE A 1 87 ? 41.711 23.086 14.503 1.00 64.22 120 ILE A CA 18
ATOM 28456 C C . ILE A 1 87 ? 42.278 21.708 14.881 1.00 44.14 120 ILE A C 18
ATOM 28457 O O . ILE A 1 87 ? 41.836 21.074 15.845 1.00 62.33 120 ILE A O 18
ATOM 28473 N N . ILE A 1 88 ? 43.229 21.229 14.085 1.00 33.31 121 ILE A N 18
ATOM 28474 C CA . ILE A 1 88 ? 43.946 19.988 14.395 1.00 44.12 121 ILE A CA 18
ATOM 28475 C C . ILE A 1 88 ? 44.983 20.230 15.506 1.00 72.43 121 ILE A C 18
ATOM 28476 O O . ILE A 1 88 ? 45.764 21.181 15.443 1.00 21.30 121 ILE A O 18
ATOM 28492 N N . ASN A 1 89 ? 44.982 19.378 16.530 1.00 51.01 122 ASN A N 18
ATOM 28493 C CA . ASN A 1 89 ? 45.846 19.587 17.699 1.00 21.31 122 ASN A CA 18
ATOM 28494 C C . ASN A 1 89 ? 46.578 18.304 18.123 1.00 30.33 122 ASN A C 18
ATOM 28495 O O . ASN A 1 89 ? 46.061 17.196 17.970 1.00 22.04 122 ASN A O 18
ATOM 28506 N N . SER A 1 90 ? 47.785 18.476 18.658 1.00 64.25 123 SER A N 18
ATOM 28507 C CA . SER A 1 90 ? 48.615 17.361 19.145 1.00 43.11 123 SER A CA 18
ATOM 28508 C C . SER A 1 90 ? 49.735 17.895 20.052 1.00 30.54 123 SER A C 18
ATOM 28509 O O . SER A 1 90 ? 49.640 19.017 20.548 1.00 22.43 123 SER A O 18
ATOM 28517 N N . GLU A 1 91 ? 50.770 17.079 20.291 1.00 45.25 124 GLU A N 18
ATOM 28518 C CA . GLU A 1 91 ? 51.993 17.522 20.991 1.00 62.31 124 GLU A CA 18
ATOM 28519 C C . GLU A 1 91 ? 51.801 17.666 22.516 1.00 53.23 124 GLU A C 18
ATOM 28520 O O . GLU A 1 91 ? 52.519 17.041 23.298 1.00 64.43 124 GLU A O 18
ATOM 28532 N N . ALA A 1 92 ? 50.841 18.494 22.933 1.00 61.04 125 ALA A N 18
ATOM 28533 C CA . ALA A 1 92 ? 50.597 18.760 24.361 1.00 22.44 125 ALA A CA 18
ATOM 28534 C C . ALA A 1 92 ? 50.057 17.537 25.129 1.00 12.13 125 ALA A C 18
ATOM 28535 O O . ALA A 1 92 ? 49.994 17.551 26.360 1.00 1.32 125 ALA A O 18
ATOM 28542 N N . ALA A 1 93 ? 49.695 16.474 24.410 1.00 64.12 126 ALA A N 18
ATOM 28543 C CA . ALA A 1 93 ? 49.083 15.281 25.023 1.00 72.20 126 ALA A CA 18
ATOM 28544 C C . ALA A 1 93 ? 50.126 14.320 25.632 1.00 73.31 126 ALA A C 18
ATOM 28545 O O . ALA A 1 93 ? 49.884 13.115 25.740 1.00 11.13 126 ALA A O 18
ATOM 28552 N N . VAL A 1 94 ? 51.268 14.858 26.056 1.00 1.24 127 VAL A N 18
ATOM 28553 C CA . VAL A 1 94 ? 52.347 14.041 26.633 1.00 72.22 127 VAL A CA 18
ATOM 28554 C C . VAL A 1 94 ? 52.133 13.745 28.125 1.00 52.41 127 VAL A C 18
ATOM 28555 O O . VAL A 1 94 ? 51.735 14.620 28.898 1.00 23.44 127 VAL A O 18
ATOM 28568 N N . LEU A 1 95 ? 52.406 12.502 28.525 1.00 72.00 128 LEU A N 18
ATOM 28569 C CA . LEU A 1 95 ? 52.358 12.113 29.939 1.00 23.43 128 LEU A CA 18
ATOM 28570 C C . LEU A 1 95 ? 53.772 12.005 30.524 1.00 72.21 128 LEU A C 18
ATOM 28571 O O . LEU A 1 95 ? 54.462 10.995 30.353 1.00 5.23 128 LEU A O 18
ATOM 28587 N N . GLU A 1 96 ? 54.201 13.066 31.191 1.00 4.43 129 GLU A N 18
ATOM 28588 C CA . GLU A 1 96 ? 55.538 13.128 31.808 1.00 23.42 129 GLU A CA 18
ATOM 28589 C C . GLU A 1 96 ? 55.644 12.217 33.045 1.00 50.30 129 GLU A C 18
ATOM 28590 O O . GLU A 1 96 ? 54.684 11.547 33.418 1.00 14.00 129 GLU A O 18
ATOM 28602 N N . HIS A 1 97 ? 56.822 12.196 33.674 1.00 70.53 130 HIS A N 18
ATOM 28603 C CA . HIS A 1 97 ? 57.025 11.427 34.909 1.00 65.13 130 HIS A CA 18
ATOM 28604 C C . HIS A 1 97 ? 58.174 12.021 35.746 1.00 30.44 130 HIS A C 18
ATOM 28605 O O . HIS A 1 97 ? 58.725 13.069 35.401 1.00 3.02 130 HIS A O 18
ATOM 28620 N N . HIS A 1 98 ? 58.521 11.356 36.848 1.00 12.32 131 HIS A N 18
ATOM 28621 C CA . HIS A 1 98 ? 59.612 11.810 37.723 1.00 4.33 131 HIS A CA 18
ATOM 28622 C C . HIS A 1 98 ? 60.547 10.639 38.082 1.00 71.04 131 HIS A C 18
ATOM 28623 O O . HIS A 1 98 ? 60.146 9.480 38.020 1.00 31.32 131 HIS A O 18
ATOM 28638 N N . HIS A 1 99 ? 61.795 10.938 38.441 1.00 44.11 132 HIS A N 18
ATOM 28639 C CA . HIS A 1 99 ? 62.769 9.892 38.795 1.00 2.22 132 HIS A CA 18
ATOM 28640 C C . HIS A 1 99 ? 62.895 9.703 40.319 1.00 11.44 132 HIS A C 18
ATOM 28641 O O . HIS A 1 99 ? 62.452 10.541 41.104 1.00 32.01 132 HIS A O 18
ATOM 28656 N N . HIS A 1 100 ? 63.496 8.581 40.721 1.00 70.14 133 HIS A N 18
ATOM 28657 C CA . HIS A 1 100 ? 63.740 8.274 42.139 1.00 2.40 133 HIS A CA 18
ATOM 28658 C C . HIS A 1 100 ? 65.183 7.802 42.373 1.00 1.40 133 HIS A C 18
ATOM 28659 O O . HIS A 1 100 ? 65.794 7.172 41.509 1.00 4.34 133 HIS A O 18
ATOM 28674 N N . HIS A 1 101 ? 65.721 8.118 43.547 1.00 22.55 134 HIS A N 18
ATOM 28675 C CA . HIS A 1 101 ? 67.025 7.599 43.979 1.00 51.33 134 HIS A CA 18
ATOM 28676 C C . HIS A 1 101 ? 66.857 6.800 45.279 1.00 20.14 134 HIS A C 18
ATOM 28677 O O . HIS A 1 101 ? 66.539 7.372 46.320 1.00 31.25 134 HIS A O 18
ATOM 28692 N N . HIS A 1 102 ? 67.098 5.484 45.200 1.00 74.03 135 HIS A N 18
ATOM 28693 C CA . HIS A 1 102 ? 66.752 4.523 46.269 1.00 54.44 135 HIS A CA 18
ATOM 28694 C C . HIS A 1 102 ? 65.239 4.204 46.255 1.00 24.14 135 HIS A C 18
ATOM 28695 O O . HIS A 1 102 ? 64.453 4.956 46.875 1.00 37.67 135 HIS A O 18
ATOM 28711 N N . MET A 1 1 ? -22.957 -2.627 -5.826 1.00 2.22 34 MET A N 19
ATOM 28712 C CA . MET A 1 1 ? -21.594 -2.620 -6.427 1.00 31.41 34 MET A CA 19
ATOM 28713 C C . MET A 1 1 ? -21.507 -1.608 -7.582 1.00 33.44 34 MET A C 19
ATOM 28714 O O . MET A 1 1 ? -20.754 -0.631 -7.512 1.00 20.41 34 MET A O 19
ATOM 28730 N N . ASP A 1 2 ? -22.280 -1.848 -8.640 1.00 73.22 35 ASP A N 19
ATOM 28731 C CA . ASP A 1 2 ? -22.304 -0.965 -9.809 1.00 3.12 35 ASP A CA 19
ATOM 28732 C C . ASP A 1 2 ? -22.973 0.383 -9.481 1.00 62.15 35 ASP A C 19
ATOM 28733 O O . ASP A 1 2 ? -24.191 0.527 -9.577 1.00 30.24 35 ASP A O 19
ATOM 28742 N N . THR A 1 3 ? -22.168 1.360 -9.059 1.00 62.23 36 THR A N 19
ATOM 28743 C CA . THR A 1 3 ? -22.685 2.698 -8.724 1.00 72.32 36 THR A CA 19
ATOM 28744 C C . THR A 1 3 ? -21.595 3.775 -8.823 1.00 40.34 36 THR A C 19
ATOM 28745 O O . THR A 1 3 ? -21.701 4.708 -9.618 1.00 42.12 36 THR A O 19
ATOM 28756 N N . ASN A 1 4 ? -20.543 3.643 -8.013 1.00 73.13 37 ASN A N 19
ATOM 28757 C CA . ASN A 1 4 ? -19.485 4.667 -7.939 1.00 2.24 37 ASN A CA 19
ATOM 28758 C C . ASN A 1 4 ? -18.100 4.084 -8.271 1.00 33.33 37 ASN A C 19
ATOM 28759 O O . ASN A 1 4 ? -17.077 4.698 -7.978 1.00 43.03 37 ASN A O 19
ATOM 28770 N N . ASN A 1 5 ? -18.073 2.905 -8.896 1.00 54.52 38 ASN A N 19
ATOM 28771 C CA . ASN A 1 5 ? -16.813 2.200 -9.173 1.00 53.15 38 ASN A CA 19
ATOM 28772 C C . ASN A 1 5 ? -15.924 2.133 -7.918 1.00 61.52 38 ASN A C 19
ATOM 28773 O O . ASN A 1 5 ? -14.858 2.749 -7.859 1.00 30.33 38 ASN A O 19
ATOM 28784 N N . PHE A 1 6 ? -16.399 1.406 -6.907 1.00 61.53 39 PHE A N 19
ATOM 28785 C CA . PHE A 1 6 ? -15.681 1.266 -5.635 1.00 42.32 39 PHE A CA 19
ATOM 28786 C C . PHE A 1 6 ? -14.334 0.548 -5.820 1.00 60.31 39 PHE A C 19
ATOM 28787 O O . PHE A 1 6 ? -14.284 -0.670 -6.001 1.00 65.11 39 PHE A O 19
ATOM 28804 N N . THR A 1 7 ? -13.246 1.316 -5.784 1.00 1.32 40 THR A N 19
ATOM 28805 C CA . THR A 1 7 ? -11.891 0.764 -5.935 1.00 60.22 40 THR A CA 19
ATOM 28806 C C . THR A 1 7 ? -10.964 1.218 -4.800 1.00 12.22 40 THR A C 19
ATOM 28807 O O . THR A 1 7 ? -11.139 2.294 -4.224 1.00 12.52 40 THR A O 19
ATOM 28818 N N . VAL A 1 8 ? -9.978 0.383 -4.485 1.00 65.33 41 VAL A N 19
ATOM 28819 C CA . VAL A 1 8 ? -8.962 0.708 -3.482 1.00 43.12 41 VAL A CA 19
ATOM 28820 C C . VAL A 1 8 ? -7.566 0.761 -4.114 1.00 71.25 41 VAL A C 19
ATOM 28821 O O . VAL A 1 8 ? -7.038 -0.259 -4.557 1.00 15.21 41 VAL A O 19
ATOM 28834 N N . LYS A 1 9 ? -6.966 1.944 -4.148 1.00 43.12 42 LYS A N 19
ATOM 28835 C CA . LYS A 1 9 ? -5.646 2.108 -4.756 1.00 51.50 42 LYS A CA 19
ATOM 28836 C C . LYS A 1 9 ? -4.535 1.941 -3.711 1.00 15.41 42 LYS A C 19
ATOM 28837 O O . LYS A 1 9 ? -4.433 2.713 -2.758 1.00 74.41 42 LYS A O 19
ATOM 28856 N N . VAL A 1 10 ? -3.705 0.922 -3.892 1.00 64.44 43 VAL A N 19
ATOM 28857 C CA . VAL A 1 10 ? -2.612 0.640 -2.962 1.00 41.24 43 VAL A CA 19
ATOM 28858 C C . VAL A 1 10 ? -1.316 1.322 -3.420 1.00 41.45 43 VAL A C 19
ATOM 28859 O O . VAL A 1 10 ? -0.755 0.972 -4.458 1.00 12.31 43 VAL A O 19
ATOM 28872 N N . GLU A 1 11 ? -0.849 2.292 -2.638 1.00 20.34 44 GLU A N 19
ATOM 28873 C CA . GLU A 1 11 ? 0.372 3.036 -2.960 1.00 52.34 44 GLU A CA 19
ATOM 28874 C C . GLU A 1 11 ? 1.555 2.564 -2.104 1.00 60.44 44 GLU A C 19
ATOM 28875 O O . GLU A 1 11 ? 1.510 2.595 -0.871 1.00 43.44 44 GLU A O 19
ATOM 28887 N N . TYR A 1 12 ? 2.616 2.130 -2.772 1.00 22.12 45 TYR A N 19
ATOM 28888 C CA . TYR A 1 12 ? 3.830 1.675 -2.090 1.00 41.44 45 TYR A CA 19
ATOM 28889 C C . TYR A 1 12 ? 4.834 2.822 -2.022 1.00 24.05 45 TYR A C 19
ATOM 28890 O O . TYR A 1 12 ? 5.533 3.114 -2.992 1.00 30.12 45 TYR A O 19
ATOM 28908 N N . VAL A 1 13 ? 4.892 3.475 -0.867 1.00 11.31 46 VAL A N 19
ATOM 28909 C CA . VAL A 1 13 ? 5.553 4.774 -0.748 1.00 2.31 46 VAL A CA 19
ATOM 28910 C C . VAL A 1 13 ? 6.713 4.765 0.263 1.00 73.20 46 VAL A C 19
ATOM 28911 O O . VAL A 1 13 ? 6.764 3.935 1.165 1.00 31.52 46 VAL A O 19
ATOM 28924 N N . ASP A 1 14 ? 7.652 5.691 0.089 1.00 3.12 47 ASP A N 19
ATOM 28925 C CA . ASP A 1 14 ? 8.723 5.903 1.065 1.00 30.15 47 ASP A CA 19
ATOM 28926 C C . ASP A 1 14 ? 8.162 6.574 2.336 1.00 13.23 47 ASP A C 19
ATOM 28927 O O . ASP A 1 14 ? 7.006 6.993 2.366 1.00 61.04 47 ASP A O 19
ATOM 28936 N N . ALA A 1 15 ? 8.983 6.685 3.379 1.00 65.40 48 ALA A N 19
ATOM 28937 C CA . ALA A 1 15 ? 8.561 7.317 4.639 1.00 62.31 48 ALA A CA 19
ATOM 28938 C C . ALA A 1 15 ? 8.207 8.811 4.483 1.00 14.55 48 ALA A C 19
ATOM 28939 O O . ALA A 1 15 ? 7.844 9.471 5.457 1.00 22.32 48 ALA A O 19
ATOM 28946 N N . ASP A 1 16 ? 8.326 9.342 3.269 1.00 53.32 49 ASP A N 19
ATOM 28947 C CA . ASP A 1 16 ? 7.882 10.709 2.977 1.00 31.24 49 ASP A CA 19
ATOM 28948 C C . ASP A 1 16 ? 6.420 10.722 2.490 1.00 2.12 49 ASP A C 19
ATOM 28949 O O . ASP A 1 16 ? 5.736 11.745 2.551 1.00 14.33 49 ASP A O 19
ATOM 28958 N N . GLY A 1 17 ? 5.949 9.571 2.019 1.00 61.00 50 GLY A N 19
ATOM 28959 C CA . GLY A 1 17 ? 4.593 9.466 1.487 1.00 11.15 50 GLY A CA 19
ATOM 28960 C C . GLY A 1 17 ? 4.549 9.422 -0.038 1.00 32.44 50 GLY A C 19
ATOM 28961 O O . GLY A 1 17 ? 3.476 9.319 -0.630 1.00 53.40 50 GLY A O 19
ATOM 28965 N N . ALA A 1 18 ? 5.719 9.486 -0.670 1.00 65.10 51 ALA A N 19
ATOM 28966 C CA . ALA A 1 18 ? 5.820 9.436 -2.140 1.00 4.04 51 ALA A CA 19
ATOM 28967 C C . ALA A 1 18 ? 6.072 8.003 -2.625 1.00 42.03 51 ALA A C 19
ATOM 28968 O O . ALA A 1 18 ? 6.984 7.331 -2.138 1.00 41.33 51 ALA A O 19
ATOM 28975 N N . GLU A 1 19 ? 5.268 7.532 -3.585 1.00 23.42 52 GLU A N 19
ATOM 28976 C CA . GLU A 1 19 ? 5.344 6.134 -4.025 1.00 33.13 52 GLU A CA 19
ATOM 28977 C C . GLU A 1 19 ? 6.630 5.853 -4.811 1.00 62.14 52 GLU A C 19
ATOM 28978 O O . GLU A 1 19 ? 7.031 6.609 -5.695 1.00 22.21 52 GLU A O 19
ATOM 28990 N N . ILE A 1 20 ? 7.266 4.752 -4.459 1.00 24.52 53 ILE A N 19
ATOM 28991 C CA . ILE A 1 20 ? 8.567 4.369 -5.006 1.00 61.02 53 ILE A CA 19
ATOM 28992 C C . ILE A 1 20 ? 8.457 3.161 -5.939 1.00 1.22 53 ILE A C 19
ATOM 28993 O O . ILE A 1 20 ? 9.466 2.647 -6.426 1.00 10.51 53 ILE A O 19
ATOM 29009 N N . ALA A 1 21 ? 7.232 2.720 -6.200 1.00 75.33 54 ALA A N 19
ATOM 29010 C CA . ALA A 1 21 ? 7.013 1.470 -6.939 1.00 74.11 54 ALA A CA 19
ATOM 29011 C C . ALA A 1 21 ? 5.629 1.439 -7.604 1.00 43.34 54 ALA A C 19
ATOM 29012 O O . ALA A 1 21 ? 4.735 2.191 -7.210 1.00 4.14 54 ALA A O 19
ATOM 29019 N N . PRO A 1 22 ? 5.435 0.589 -8.638 1.00 20.32 55 PRO A N 19
ATOM 29020 C CA . PRO A 1 22 ? 4.119 0.414 -9.276 1.00 20.13 55 PRO A CA 19
ATOM 29021 C C . PRO A 1 22 ? 3.005 0.105 -8.271 1.00 43.32 55 PRO A C 19
ATOM 29022 O O . PRO A 1 22 ? 3.041 -0.903 -7.559 1.00 35.41 55 PRO A O 19
ATOM 29033 N N . SER A 1 23 ? 2.020 0.981 -8.227 1.00 33.00 56 SER A N 19
ATOM 29034 C CA . SER A 1 23 ? 0.897 0.850 -7.291 1.00 74.30 56 SER A CA 19
ATOM 29035 C C . SER A 1 23 ? -0.169 -0.115 -7.824 1.00 54.40 56 SER A C 19
ATOM 29036 O O . SER A 1 23 ? -0.205 -0.418 -9.017 1.00 34.10 56 SER A O 19
ATOM 29044 N N . ASP A 1 24 ? -1.037 -0.594 -6.936 1.00 52.33 57 ASP A N 19
ATOM 29045 C CA . ASP A 1 24 ? -2.097 -1.541 -7.313 1.00 43.34 57 ASP A CA 19
ATOM 29046 C C . ASP A 1 24 ? -3.492 -0.914 -7.202 1.00 31.42 57 ASP A C 19
ATOM 29047 O O . ASP A 1 24 ? -3.687 0.104 -6.537 1.00 62.02 57 ASP A O 19
ATOM 29056 N N . THR A 1 25 ? -4.460 -1.537 -7.869 1.00 34.42 58 THR A N 19
ATOM 29057 C CA . THR A 1 25 ? -5.865 -1.123 -7.789 1.00 61.22 58 THR A CA 19
ATOM 29058 C C . THR A 1 25 ? -6.765 -2.336 -7.523 1.00 45.35 58 THR A C 19
ATOM 29059 O O . THR A 1 25 ? -6.930 -3.203 -8.385 1.00 2.21 58 THR A O 19
ATOM 29070 N N . LEU A 1 26 ? -7.327 -2.400 -6.322 1.00 32.43 59 LEU A N 19
ATOM 29071 C CA . LEU A 1 26 ? -8.171 -3.527 -5.910 1.00 35.40 59 LEU A CA 19
ATOM 29072 C C . LEU A 1 26 ? -9.664 -3.170 -5.963 1.00 62.33 59 LEU A C 19
ATOM 29073 O O . LEU A 1 26 ? -10.127 -2.298 -5.232 1.00 25.13 59 LEU A O 19
ATOM 29089 N N . THR A 1 27 ? -10.409 -3.837 -6.843 1.00 64.24 60 THR A N 19
ATOM 29090 C CA . THR A 1 27 ? -11.874 -3.685 -6.896 1.00 53.41 60 THR A CA 19
ATOM 29091 C C . THR A 1 27 ? -12.570 -4.810 -6.116 1.00 51.32 60 THR A C 19
ATOM 29092 O O . THR A 1 27 ? -13.790 -4.799 -5.939 1.00 4.50 60 THR A O 19
ATOM 29103 N N . ASP A 1 28 ? -11.775 -5.783 -5.666 1.00 15.43 61 ASP A N 19
ATOM 29104 C CA . ASP A 1 28 ? -12.251 -6.889 -4.830 1.00 40.42 61 ASP A CA 19
ATOM 29105 C C . ASP A 1 28 ? -12.917 -6.383 -3.539 1.00 74.33 61 ASP A C 19
ATOM 29106 O O . ASP A 1 28 ? -12.388 -5.495 -2.869 1.00 64.53 61 ASP A O 19
ATOM 29115 N N . TYR A 1 29 ? -14.073 -6.960 -3.187 1.00 31.11 62 TYR A N 19
ATOM 29116 C CA . TYR A 1 29 ? -14.788 -6.580 -1.959 1.00 3.00 62 TYR A CA 19
ATOM 29117 C C . TYR A 1 29 ? -13.860 -6.635 -0.737 1.00 40.40 62 TYR A C 19
ATOM 29118 O O . TYR A 1 29 ? -13.898 -5.757 0.118 1.00 22.01 62 TYR A O 19
ATOM 29136 N N . HIS A 1 30 ? -13.048 -7.680 -0.645 1.00 2.44 63 HIS A N 19
ATOM 29137 C CA . HIS A 1 30 ? -11.998 -7.742 0.373 1.00 34.21 63 HIS A CA 19
ATOM 29138 C C . HIS A 1 30 ? -10.673 -7.225 -0.191 1.00 25.22 63 HIS A C 19
ATOM 29139 O O . HIS A 1 30 ? -9.945 -7.957 -0.866 1.00 31.32 63 HIS A O 19
ATOM 29154 N N . TYR A 1 31 ? -10.366 -5.960 0.072 1.00 60.25 64 TYR A N 19
ATOM 29155 C CA . TYR A 1 31 ? -9.106 -5.383 -0.388 1.00 43.32 64 TYR A CA 19
ATOM 29156 C C . TYR A 1 31 ? -7.965 -5.769 0.569 1.00 21.10 64 TYR A C 19
ATOM 29157 O O . TYR A 1 31 ? -7.709 -5.109 1.573 1.00 72.10 64 TYR A O 19
ATOM 29175 N N . VAL A 1 32 ? -7.319 -6.890 0.279 1.00 24.33 65 VAL A N 19
ATOM 29176 C CA . VAL A 1 32 ? -6.195 -7.363 1.089 1.00 33.42 65 VAL A CA 19
ATOM 29177 C C . VAL A 1 32 ? -4.872 -7.145 0.339 1.00 12.21 65 VAL A C 19
ATOM 29178 O O . VAL A 1 32 ? -4.596 -7.813 -0.659 1.00 42.13 65 VAL A O 19
ATOM 29191 N N . SER A 1 33 ? -4.061 -6.206 0.818 1.00 52.51 66 SER A N 19
ATOM 29192 C CA . SER A 1 33 ? -2.820 -5.819 0.126 1.00 74.32 66 SER A CA 19
ATOM 29193 C C . SER A 1 33 ? -1.597 -6.629 0.593 1.00 63.20 66 SER A C 19
ATOM 29194 O O . SER A 1 33 ? -1.670 -7.410 1.546 1.00 31.33 66 SER A O 19
ATOM 29202 N N . THR A 1 34 ? -0.469 -6.435 -0.100 1.00 62.45 67 THR A N 19
ATOM 29203 C CA . THR A 1 34 ? 0.776 -7.179 0.181 1.00 43.13 67 THR A CA 19
ATOM 29204 C C . THR A 1 34 ? 2.016 -6.289 -0.003 1.00 12.23 67 THR A C 19
ATOM 29205 O O . THR A 1 34 ? 2.119 -5.575 -0.996 1.00 1.01 67 THR A O 19
ATOM 29216 N N . PRO A 1 35 ? 2.989 -6.334 0.930 1.00 12.32 68 PRO A N 19
ATOM 29217 C CA . PRO A 1 35 ? 4.243 -5.576 0.785 1.00 54.20 68 PRO A CA 19
ATOM 29218 C C . PRO A 1 35 ? 5.154 -6.159 -0.313 1.00 60.01 68 PRO A C 19
ATOM 29219 O O . PRO A 1 35 ? 5.619 -7.299 -0.214 1.00 40.20 68 PRO A O 19
ATOM 29230 N N . LYS A 1 36 ? 5.396 -5.376 -1.364 1.00 52.24 69 LYS A N 19
ATOM 29231 C CA . LYS A 1 36 ? 6.236 -5.822 -2.485 1.00 44.15 69 LYS A CA 19
ATOM 29232 C C . LYS A 1 36 ? 7.726 -5.816 -2.116 1.00 12.15 69 LYS A C 19
ATOM 29233 O O . LYS A 1 36 ? 8.161 -5.070 -1.236 1.00 51.21 69 LYS A O 19
ATOM 29252 N N . ASP A 1 37 ? 8.500 -6.664 -2.791 1.00 32.02 70 ASP A N 19
ATOM 29253 C CA . ASP A 1 37 ? 9.954 -6.702 -2.620 1.00 11.30 70 ASP A CA 19
ATOM 29254 C C . ASP A 1 37 ? 10.621 -5.588 -3.446 1.00 64.41 70 ASP A C 19
ATOM 29255 O O . ASP A 1 37 ? 10.792 -5.714 -4.664 1.00 2.31 70 ASP A O 19
ATOM 29264 N N . ILE A 1 38 ? 10.965 -4.483 -2.785 1.00 1.15 71 ILE A N 19
ATOM 29265 C CA . ILE A 1 38 ? 11.554 -3.322 -3.465 1.00 54.41 71 ILE A CA 19
ATOM 29266 C C . ILE A 1 38 ? 13.079 -3.265 -3.260 1.00 12.44 71 ILE A C 19
ATOM 29267 O O . ILE A 1 38 ? 13.555 -3.043 -2.143 1.00 31.22 71 ILE A O 19
ATOM 29283 N N . PRO A 1 39 ? 13.869 -3.457 -4.339 1.00 35.34 72 PRO A N 19
ATOM 29284 C CA . PRO A 1 39 ? 15.341 -3.443 -4.259 1.00 34.45 72 PRO A CA 19
ATOM 29285 C C . PRO A 1 39 ? 15.903 -2.121 -3.708 1.00 43.42 72 PRO A C 19
ATOM 29286 O O . PRO A 1 39 ? 16.030 -1.133 -4.435 1.00 52.43 72 PRO A O 19
ATOM 29297 N N . GLY A 1 40 ? 16.218 -2.105 -2.411 1.00 51.44 73 GLY A N 19
ATOM 29298 C CA . GLY A 1 40 ? 16.819 -0.928 -1.791 1.00 23.43 73 GLY A CA 19
ATOM 29299 C C . GLY A 1 40 ? 15.888 -0.182 -0.834 1.00 33.33 73 GLY A C 19
ATOM 29300 O O . GLY A 1 40 ? 16.248 0.879 -0.325 1.00 53.13 73 GLY A O 19
ATOM 29304 N N . TYR A 1 41 ? 14.692 -0.720 -0.585 1.00 34.52 74 TYR A N 19
ATOM 29305 C CA . TYR A 1 41 ? 13.759 -0.111 0.378 1.00 31.03 74 TYR A CA 19
ATOM 29306 C C . TYR A 1 41 ? 13.262 -1.107 1.442 1.00 31.52 74 TYR A C 19
ATOM 29307 O O . TYR A 1 41 ? 13.011 -2.281 1.161 1.00 52.22 74 TYR A O 19
ATOM 29325 N N . LYS A 1 42 ? 13.122 -0.598 2.665 1.00 52.02 75 LYS A N 19
ATOM 29326 C CA . LYS A 1 42 ? 12.769 -1.397 3.846 1.00 35.34 75 LYS A CA 19
ATOM 29327 C C . LYS A 1 42 ? 11.396 -0.990 4.419 1.00 4.04 75 LYS A C 19
ATOM 29328 O O . LYS A 1 42 ? 11.213 0.145 4.843 1.00 1.01 75 LYS A O 19
ATOM 29347 N N . LEU A 1 43 ? 10.433 -1.910 4.437 1.00 61.03 76 LEU A N 19
ATOM 29348 C CA . LEU A 1 43 ? 9.104 -1.613 4.990 1.00 0.13 76 LEU A CA 19
ATOM 29349 C C . LEU A 1 43 ? 9.169 -1.331 6.503 1.00 54.51 76 LEU A C 19
ATOM 29350 O O . LEU A 1 43 ? 9.643 -2.164 7.279 1.00 74.25 76 LEU A O 19
ATOM 29366 N N . ARG A 1 44 ? 8.688 -0.156 6.918 1.00 23.03 77 ARG A N 19
ATOM 29367 C CA . ARG A 1 44 ? 8.711 0.230 8.337 1.00 54.53 77 ARG A CA 19
ATOM 29368 C C . ARG A 1 44 ? 7.378 -0.084 9.045 1.00 23.43 77 ARG A C 19
ATOM 29369 O O . ARG A 1 44 ? 7.359 -0.343 10.250 1.00 75.33 77 ARG A O 19
ATOM 29390 N N . GLU A 1 45 ? 6.267 -0.065 8.299 1.00 60.52 78 GLU A N 19
ATOM 29391 C CA . GLU A 1 45 ? 4.950 -0.400 8.872 1.00 0.52 78 GLU A CA 19
ATOM 29392 C C . GLU A 1 45 ? 3.948 -0.833 7.790 1.00 3.04 78 GLU A C 19
ATOM 29393 O O . GLU A 1 45 ? 4.057 -0.439 6.627 1.00 54.21 78 GLU A O 19
ATOM 29405 N N . ILE A 1 46 ? 2.976 -1.649 8.189 1.00 31.54 79 ILE A N 19
ATOM 29406 C CA . ILE A 1 46 ? 1.835 -1.990 7.336 1.00 62.32 79 ILE A CA 19
ATOM 29407 C C . ILE A 1 46 ? 0.620 -1.128 7.724 1.00 74.41 79 ILE A C 19
ATOM 29408 O O . ILE A 1 46 ? 0.201 -1.132 8.885 1.00 42.24 79 ILE A O 19
ATOM 29424 N N . PRO A 1 47 ? 0.045 -0.376 6.763 1.00 41.23 80 PRO A N 19
ATOM 29425 C CA . PRO A 1 47 ? -1.036 0.596 7.037 1.00 71.12 80 PRO A CA 19
ATOM 29426 C C . PRO A 1 47 ? -2.236 -0.004 7.791 1.00 50.01 80 PRO A C 19
ATOM 29427 O O . PRO A 1 47 ? -2.572 -1.182 7.629 1.00 21.53 80 PRO A O 19
ATOM 29438 N N . HIS A 1 48 ? -2.891 0.828 8.604 1.00 62.50 81 HIS A N 19
ATOM 29439 C CA . HIS A 1 48 ? -4.041 0.399 9.416 1.00 53.02 81 HIS A CA 19
ATOM 29440 C C . HIS A 1 48 ? -5.190 -0.155 8.550 1.00 21.04 81 HIS A C 19
ATOM 29441 O O . HIS A 1 48 ? -6.042 -0.895 9.036 1.00 33.13 81 HIS A O 19
ATOM 29456 N N . ASN A 1 49 ? -5.205 0.215 7.271 1.00 74.50 82 ASN A N 19
ATOM 29457 C CA . ASN A 1 49 ? -6.270 -0.203 6.348 1.00 44.22 82 ASN A CA 19
ATOM 29458 C C . ASN A 1 49 ? -5.725 -1.083 5.208 1.00 33.43 82 ASN A C 19
ATOM 29459 O O . ASN A 1 49 ? -6.163 -0.975 4.067 1.00 52.03 82 ASN A O 19
ATOM 29470 N N . ALA A 1 50 ? -4.782 -1.966 5.526 1.00 44.25 83 ALA A N 19
ATOM 29471 C CA . ALA A 1 50 ? -4.192 -2.863 4.522 1.00 65.45 83 ALA A CA 19
ATOM 29472 C C . ALA A 1 50 ? -5.054 -4.116 4.297 1.00 23.21 83 ALA A C 19
ATOM 29473 O O . ALA A 1 50 ? -4.878 -4.839 3.315 1.00 60.13 83 ALA A O 19
ATOM 29480 N N . THR A 1 51 ? -5.976 -4.374 5.224 1.00 73.42 84 THR A N 19
ATOM 29481 C CA . THR A 1 51 ? -6.850 -5.553 5.156 1.00 75.42 84 THR A CA 19
ATOM 29482 C C . THR A 1 51 ? -8.277 -5.206 5.595 1.00 34.55 84 THR A C 19
ATOM 29483 O O . THR A 1 51 ? -8.477 -4.627 6.661 1.00 15.45 84 THR A O 19
ATOM 29494 N N . GLY A 1 52 ? -9.264 -5.572 4.781 1.00 70.12 85 GLY A N 19
ATOM 29495 C CA . GLY A 1 52 ? -10.656 -5.317 5.138 1.00 74.12 85 GLY A CA 19
ATOM 29496 C C . GLY A 1 52 ? -11.605 -5.388 3.947 1.00 23.23 85 GLY A C 19
ATOM 29497 O O . GLY A 1 52 ? -11.231 -5.852 2.868 1.00 42.44 85 GLY A O 19
ATOM 29501 N N . ASN A 1 53 ? -12.840 -4.932 4.143 1.00 55.41 86 ASN A N 19
ATOM 29502 C CA . ASN A 1 53 ? -13.843 -4.918 3.076 1.00 34.45 86 ASN A CA 19
ATOM 29503 C C . ASN A 1 53 ? -14.126 -3.489 2.589 1.00 1.54 86 ASN A C 19
ATOM 29504 O O . ASN A 1 53 ? -14.165 -2.543 3.379 1.00 12.41 86 ASN A O 19
ATOM 29515 N N . ILE A 1 54 ? -14.308 -3.334 1.279 1.00 51.52 87 ILE A N 19
ATOM 29516 C CA . ILE A 1 54 ? -14.653 -2.038 0.699 1.00 32.25 87 ILE A CA 19
ATOM 29517 C C . ILE A 1 54 ? -16.023 -1.568 1.209 1.00 2.25 87 ILE A C 19
ATOM 29518 O O . ILE A 1 54 ? -17.071 -1.962 0.690 1.00 71.35 87 ILE A O 19
ATOM 29534 N N . THR A 1 55 ? -16.004 -0.748 2.249 1.00 75.33 88 THR A N 19
ATOM 29535 C CA . THR A 1 55 ? -17.237 -0.219 2.835 1.00 3.11 88 THR A CA 19
ATOM 29536 C C . THR A 1 55 ? -17.538 1.197 2.332 1.00 63.42 88 THR A C 19
ATOM 29537 O O . THR A 1 55 ? -18.600 1.753 2.614 1.00 13.43 88 THR A O 19
ATOM 29548 N N . ASP A 1 56 ? -16.599 1.772 1.580 1.00 13.15 89 ASP A N 19
ATOM 29549 C CA . ASP A 1 56 ? -16.792 3.089 0.967 1.00 53.12 89 ASP A CA 19
ATOM 29550 C C . ASP A 1 56 ? -15.841 3.274 -0.236 1.00 62.13 89 ASP A C 19
ATOM 29551 O O . ASP A 1 56 ? -14.928 2.473 -0.443 1.00 13.41 89 ASP A O 19
ATOM 29560 N N . THR A 1 57 ? -16.059 4.325 -1.029 1.00 3.24 90 THR A N 19
ATOM 29561 C CA . THR A 1 57 ? -15.256 4.565 -2.244 1.00 1.53 90 THR A CA 19
ATOM 29562 C C . THR A 1 57 ? -14.052 5.477 -1.973 1.00 54.33 90 THR A C 19
ATOM 29563 O O . THR A 1 57 ? -14.057 6.266 -1.031 1.00 0.45 90 THR A O 19
ATOM 29574 N N . GLY A 1 58 ? -13.022 5.360 -2.811 1.00 3.15 91 GLY A N 19
ATOM 29575 C CA . GLY A 1 58 ? -11.828 6.191 -2.665 1.00 43.42 91 GLY A CA 19
ATOM 29576 C C . GLY A 1 58 ? -10.965 5.811 -1.464 1.00 62.20 91 GLY A C 19
ATOM 29577 O O . GLY A 1 58 ? -10.577 6.671 -0.669 1.00 12.13 91 GLY A O 19
ATOM 29581 N N . ILE A 1 59 ? -10.669 4.522 -1.325 1.00 74.00 92 ILE A N 19
ATOM 29582 C CA . ILE A 1 59 ? -9.779 4.041 -0.264 1.00 15.44 92 ILE A CA 19
ATOM 29583 C C . ILE A 1 59 ? -8.355 3.838 -0.802 1.00 1.14 92 ILE A C 19
ATOM 29584 O O . ILE A 1 59 ? -8.161 3.294 -1.891 1.00 35.15 92 ILE A O 19
ATOM 29600 N N . ILE A 1 60 ? -7.361 4.290 -0.046 1.00 64.41 93 ILE A N 19
ATOM 29601 C CA . ILE A 1 60 ? -5.960 4.141 -0.448 1.00 23.44 93 ILE A CA 19
ATOM 29602 C C . ILE A 1 60 ? -5.134 3.431 0.637 1.00 11.13 93 ILE A C 19
ATOM 29603 O O . ILE A 1 60 ? -5.209 3.769 1.822 1.00 22.22 93 ILE A O 19
ATOM 29619 N N . VAL A 1 61 ? -4.353 2.438 0.221 1.00 63.52 94 VAL A N 19
ATOM 29620 C CA . VAL A 1 61 ? -3.504 1.671 1.137 1.00 30.43 94 VAL A CA 19
ATOM 29621 C C . VAL A 1 61 ? -2.022 2.021 0.921 1.00 52.11 94 VAL A C 19
ATOM 29622 O O . VAL A 1 61 ? -1.441 1.691 -0.109 1.00 12.22 94 VAL A O 19
ATOM 29635 N N . ARG A 1 62 ? -1.415 2.691 1.897 1.00 54.21 95 ARG A N 19
ATOM 29636 C CA . ARG A 1 62 ? -0.024 3.165 1.768 1.00 31.15 95 ARG A CA 19
ATOM 29637 C C . ARG A 1 62 ? 0.966 2.363 2.621 1.00 11.31 95 ARG A C 19
ATOM 29638 O O . ARG A 1 62 ? 0.972 2.456 3.849 1.00 72.44 95 ARG A O 19
ATOM 29659 N N . TYR A 1 63 ? 1.807 1.580 1.950 1.00 31.05 96 TYR A N 19
ATOM 29660 C CA . TYR A 1 63 ? 2.916 0.885 2.608 1.00 42.44 96 TYR A CA 19
ATOM 29661 C C . TYR A 1 63 ? 4.133 1.807 2.716 1.00 31.34 96 TYR A C 19
ATOM 29662 O O . TYR A 1 63 ? 4.672 2.258 1.708 1.00 0.13 96 TYR A O 19
ATOM 29680 N N . ILE A 1 64 ? 4.547 2.086 3.947 1.00 53.51 97 ILE A N 19
ATOM 29681 C CA . ILE A 1 64 ? 5.627 3.041 4.212 1.00 43.24 97 ILE A CA 19
ATOM 29682 C C . ILE A 1 64 ? 6.997 2.341 4.261 1.00 21.43 97 ILE A C 19
ATOM 29683 O O . ILE A 1 64 ? 7.230 1.475 5.108 1.00 54.14 97 ILE A O 19
ATOM 29699 N N . TYR A 1 65 ? 7.904 2.715 3.355 1.00 4.13 98 TYR A N 19
ATOM 29700 C CA . TYR A 1 65 ? 9.239 2.109 3.299 1.00 43.21 98 TYR A CA 19
ATOM 29701 C C . TYR A 1 65 ? 10.336 3.072 3.780 1.00 45.44 98 TYR A C 19
ATOM 29702 O O . TYR A 1 65 ? 10.095 4.255 4.026 1.00 42.42 98 TYR A O 19
ATOM 29720 N N . ASP A 1 66 ? 11.540 2.536 3.913 1.00 1.31 99 ASP A N 19
ATOM 29721 C CA . ASP A 1 66 ? 12.717 3.302 4.318 1.00 40.23 99 ASP A CA 19
ATOM 29722 C C . ASP A 1 66 ? 13.858 3.062 3.319 1.00 43.34 99 ASP A C 19
ATOM 29723 O O . ASP A 1 66 ? 14.245 1.917 3.081 1.00 4.00 99 ASP A O 19
ATOM 29732 N N . LYS A 1 67 ? 14.384 4.129 2.719 1.00 70.43 100 LYS A N 19
ATOM 29733 C CA . LYS A 1 67 ? 15.452 3.989 1.725 1.00 45.51 100 LYS A CA 19
ATOM 29734 C C . LYS A 1 67 ? 16.734 3.445 2.363 1.00 22.01 100 LYS A C 19
ATOM 29735 O O . LYS A 1 67 ? 17.385 4.125 3.158 1.00 40.32 100 LYS A O 19
ATOM 29754 N N . ILE A 1 68 ? 17.102 2.227 1.995 1.00 23.30 101 ILE A N 19
ATOM 29755 C CA . ILE A 1 68 ? 18.240 1.542 2.610 1.00 11.03 101 ILE A CA 19
ATOM 29756 C C . ILE A 1 68 ? 19.575 2.082 2.067 1.00 61.41 101 ILE A C 19
ATOM 29757 O O . ILE A 1 68 ? 19.814 2.091 0.860 1.00 70.22 101 ILE A O 19
ATOM 29773 N N . ILE A 1 69 ? 20.446 2.512 2.977 1.00 24.54 102 ILE A N 19
ATOM 29774 C CA . ILE A 1 69 ? 21.754 3.094 2.620 1.00 33.01 102 ILE A CA 19
ATOM 29775 C C . ILE A 1 69 ? 22.784 2.013 2.201 1.00 53.14 102 ILE A C 19
ATOM 29776 O O . ILE A 1 69 ? 23.978 2.283 2.070 1.00 2.33 102 ILE A O 19
ATOM 29792 N N . ASP A 1 70 ? 22.304 0.802 1.933 1.00 53.41 103 ASP A N 19
ATOM 29793 C CA . ASP A 1 70 ? 23.174 -0.338 1.589 1.00 74.53 103 ASP A CA 19
ATOM 29794 C C . ASP A 1 70 ? 23.759 -0.222 0.163 1.00 30.21 103 ASP A C 19
ATOM 29795 O O . ASP A 1 70 ? 24.318 -1.175 -0.379 1.00 43.02 103 ASP A O 19
ATOM 29804 N N . VAL A 1 71 ? 23.651 0.963 -0.427 1.00 62.45 104 VAL A N 19
ATOM 29805 C CA . VAL A 1 71 ? 24.166 1.221 -1.777 1.00 64.43 104 VAL A CA 19
ATOM 29806 C C . VAL A 1 71 ? 25.348 2.211 -1.747 1.00 41.41 104 VAL A C 19
ATOM 29807 O O . VAL A 1 71 ? 25.600 2.920 -2.726 1.00 60.30 104 VAL A O 19
ATOM 29820 N N . SER A 1 72 ? 26.079 2.223 -0.625 1.00 4.34 105 SER A N 19
ATOM 29821 C CA . SER A 1 72 ? 27.152 3.209 -0.372 1.00 53.11 105 SER A CA 19
ATOM 29822 C C . SER A 1 72 ? 26.552 4.604 -0.138 1.00 52.20 105 SER A C 19
ATOM 29823 O O . SER A 1 72 ? 26.615 5.140 0.968 1.00 62.34 105 SER A O 19
ATOM 29831 N N . TYR A 1 73 ? 25.994 5.193 -1.200 1.00 24.33 106 TYR A N 19
ATOM 29832 C CA . TYR A 1 73 ? 25.155 6.401 -1.103 1.00 3.33 106 TYR A CA 19
ATOM 29833 C C . TYR A 1 73 ? 25.936 7.653 -0.660 1.00 34.40 106 TYR A C 19
ATOM 29834 O O . TYR A 1 73 ? 25.359 8.732 -0.510 1.00 3.32 106 TYR A O 19
ATOM 29852 N N . VAL A 1 74 ? 27.245 7.523 -0.482 1.00 64.25 107 VAL A N 19
ATOM 29853 C CA . VAL A 1 74 ? 28.068 8.632 0.021 1.00 51.21 107 VAL A CA 19
ATOM 29854 C C . VAL A 1 74 ? 29.360 8.818 -0.791 1.00 64.55 107 VAL A C 19
ATOM 29855 O O . VAL A 1 74 ? 30.169 7.897 -0.924 1.00 25.11 107 VAL A O 19
ATOM 29868 N N . ASP A 1 75 ? 29.540 10.021 -1.330 1.00 50.44 108 ASP A N 19
ATOM 29869 C CA . ASP A 1 75 ? 30.795 10.410 -1.982 1.00 11.24 108 ASP A CA 19
ATOM 29870 C C . ASP A 1 75 ? 31.210 11.825 -1.555 1.00 30.14 108 ASP A C 19
ATOM 29871 O O . ASP A 1 75 ? 32.400 12.134 -1.422 1.00 11.01 108 ASP A O 19
ATOM 29880 N N . GLU A 1 76 ? 30.217 12.673 -1.339 1.00 63.15 109 GLU A N 19
ATOM 29881 C CA . GLU A 1 76 ? 30.440 14.038 -0.854 1.00 41.22 109 GLU A CA 19
ATOM 29882 C C . GLU A 1 76 ? 30.789 14.013 0.646 1.00 35.23 109 GLU A C 19
ATOM 29883 O O . GLU A 1 76 ? 31.934 14.248 1.025 1.00 54.30 109 GLU A O 19
ATOM 29895 N N . THR A 1 77 ? 29.800 13.699 1.487 1.00 44.23 110 THR A N 19
ATOM 29896 C CA . THR A 1 77 ? 30.003 13.537 2.947 1.00 32.23 110 THR A CA 19
ATOM 29897 C C . THR A 1 77 ? 28.898 12.669 3.560 1.00 31.10 110 THR A C 19
ATOM 29898 O O . THR A 1 77 ? 27.879 12.398 2.917 1.00 71.31 110 THR A O 19
ATOM 29909 N N . GLY A 1 78 ? 29.099 12.238 4.801 1.00 14.31 111 GLY A N 19
ATOM 29910 C CA . GLY A 1 78 ? 28.079 11.471 5.506 1.00 0.52 111 GLY A CA 19
ATOM 29911 C C . GLY A 1 78 ? 27.009 12.356 6.147 1.00 60.31 111 GLY A C 19
ATOM 29912 O O . GLY A 1 78 ? 26.909 13.546 5.842 1.00 24.01 111 GLY A O 19
ATOM 29916 N N . LYS A 1 79 ? 26.208 11.772 7.033 1.00 62.31 112 LYS A N 19
ATOM 29917 C CA . LYS A 1 79 ? 25.140 12.501 7.727 1.00 21.54 112 LYS A CA 19
ATOM 29918 C C . LYS A 1 79 ? 24.925 11.907 9.135 1.00 65.15 112 LYS A C 19
ATOM 29919 O O . LYS A 1 79 ? 25.687 11.035 9.557 1.00 72.12 112 LYS A O 19
ATOM 29938 N N . ASP A 1 80 ? 23.913 12.382 9.863 1.00 22.11 113 ASP A N 19
ATOM 29939 C CA . ASP A 1 80 ? 23.624 11.880 11.213 1.00 32.35 113 ASP A CA 19
ATOM 29940 C C . ASP A 1 80 ? 23.318 10.367 11.216 1.00 14.23 113 ASP A C 19
ATOM 29941 O O . ASP A 1 80 ? 22.165 9.945 11.071 1.00 55.43 113 ASP A O 19
ATOM 29950 N N . LEU A 1 81 ? 24.377 9.573 11.348 1.00 24.52 114 LEU A N 19
ATOM 29951 C CA . LEU A 1 81 ? 24.293 8.111 11.420 1.00 53.25 114 LEU A CA 19
ATOM 29952 C C . LEU A 1 81 ? 25.677 7.519 11.729 1.00 55.53 114 LEU A C 19
ATOM 29953 O O . LEU A 1 81 ? 26.699 8.146 11.445 1.00 14.21 114 LEU A O 19
ATOM 29969 N N . LEU A 1 82 ? 25.718 6.330 12.325 1.00 42.21 115 LEU A N 19
ATOM 29970 C CA . LEU A 1 82 ? 26.994 5.662 12.595 1.00 62.31 115 LEU A CA 19
ATOM 29971 C C . LEU A 1 82 ? 27.340 4.613 11.520 1.00 21.44 115 LEU A C 19
ATOM 29972 O O . LEU A 1 82 ? 26.488 4.224 10.717 1.00 64.15 115 LEU A O 19
ATOM 29988 N N . PRO A 1 83 ? 28.607 4.150 11.477 1.00 71.41 116 PRO A N 19
ATOM 29989 C CA . PRO A 1 83 ? 29.020 3.078 10.561 1.00 10.12 116 PRO A CA 19
ATOM 29990 C C . PRO A 1 83 ? 28.344 1.732 10.885 1.00 2.40 116 PRO A C 19
ATOM 29991 O O . PRO A 1 83 ? 28.780 1.008 11.783 1.00 52.14 116 PRO A O 19
ATOM 30002 N N . VAL A 1 84 ? 27.259 1.417 10.175 1.00 71.42 117 VAL A N 19
ATOM 30003 C CA . VAL A 1 84 ? 26.580 0.123 10.337 1.00 23.23 117 VAL A CA 19
ATOM 30004 C C . VAL A 1 84 ? 27.446 -1.041 9.812 1.00 41.44 117 VAL A C 19
ATOM 30005 O O . VAL A 1 84 ? 27.217 -1.587 8.732 1.00 33.31 117 VAL A O 19
ATOM 30018 N N . VAL A 1 85 ? 28.463 -1.401 10.588 1.00 3.31 118 VAL A N 19
ATOM 30019 C CA . VAL A 1 85 ? 29.413 -2.443 10.193 1.00 75.31 118 VAL A CA 19
ATOM 30020 C C . VAL A 1 85 ? 28.943 -3.841 10.624 1.00 5.42 118 VAL A C 19
ATOM 30021 O O . VAL A 1 85 ? 28.922 -4.169 11.814 1.00 72.41 118 VAL A O 19
ATOM 30034 N N . GLU A 1 86 ? 28.554 -4.657 9.651 1.00 65.11 119 GLU A N 19
ATOM 30035 C CA . GLU A 1 86 ? 28.199 -6.054 9.906 1.00 3.22 119 GLU A CA 19
ATOM 30036 C C . GLU A 1 86 ? 29.211 -6.985 9.225 1.00 32.32 119 GLU A C 19
ATOM 30037 O O . GLU A 1 86 ? 29.352 -6.977 8.002 1.00 12.31 119 GLU A O 19
ATOM 30049 N N . ILE A 1 87 ? 29.915 -7.783 10.023 1.00 35.33 120 ILE A N 19
ATOM 30050 C CA . ILE A 1 87 ? 31.049 -8.574 9.529 1.00 0.24 120 ILE A CA 19
ATOM 30051 C C . ILE A 1 87 ? 30.594 -9.915 8.908 1.00 33.11 120 ILE A C 19
ATOM 30052 O O . ILE A 1 87 ? 29.509 -10.416 9.211 1.00 74.40 120 ILE A O 19
ATOM 30068 N N . ILE A 1 88 ? 31.444 -10.489 8.042 1.00 10.51 121 ILE A N 19
ATOM 30069 C CA . ILE A 1 88 ? 31.082 -11.652 7.212 1.00 51.22 121 ILE A CA 19
ATOM 30070 C C . ILE A 1 88 ? 29.815 -11.349 6.386 1.00 53.05 121 ILE A C 19
ATOM 30071 O O . ILE A 1 88 ? 28.740 -11.912 6.610 1.00 52.41 121 ILE A O 19
ATOM 30087 N N . ASN A 1 89 ? 29.941 -10.400 5.460 1.00 62.41 122 ASN A N 19
ATOM 30088 C CA . ASN A 1 89 ? 28.828 -10.000 4.581 1.00 23.05 122 ASN A CA 19
ATOM 30089 C C . ASN A 1 89 ? 29.322 -9.687 3.158 1.00 71.25 122 ASN A C 19
ATOM 30090 O O . ASN A 1 89 ? 28.589 -9.124 2.339 1.00 25.41 122 ASN A O 19
ATOM 30101 N N . SER A 1 90 ? 30.565 -10.067 2.866 1.00 11.21 123 SER A N 19
ATOM 30102 C CA . SER A 1 90 ? 31.166 -9.832 1.546 1.00 22.43 123 SER A CA 19
ATOM 30103 C C . SER A 1 90 ? 30.711 -10.879 0.518 1.00 73.31 123 SER A C 19
ATOM 30104 O O . SER A 1 90 ? 30.191 -11.937 0.876 1.00 15.53 123 SER A O 19
ATOM 30112 N N . GLU A 1 91 ? 30.912 -10.563 -0.767 1.00 12.10 124 GLU A N 19
ATOM 30113 C CA . GLU A 1 91 ? 30.583 -11.478 -1.875 1.00 23.44 124 GLU A CA 19
ATOM 30114 C C . GLU A 1 91 ? 29.073 -11.786 -1.957 1.00 5.42 124 GLU A C 19
ATOM 30115 O O . GLU A 1 91 ? 28.651 -12.703 -2.664 1.00 3.30 124 GLU A O 19
ATOM 30127 N N . ALA A 1 92 ? 28.260 -11.000 -1.252 1.00 51.20 125 ALA A N 19
ATOM 30128 C CA . ALA A 1 92 ? 26.802 -11.159 -1.296 1.00 52.11 125 ALA A CA 19
ATOM 30129 C C . ALA A 1 92 ? 26.182 -10.295 -2.405 1.00 64.12 125 ALA A C 19
ATOM 30130 O O . ALA A 1 92 ? 24.995 -10.413 -2.712 1.00 34.12 125 ALA A O 19
ATOM 30137 N N . ALA A 1 93 ? 27.001 -9.435 -3.007 1.00 41.24 126 ALA A N 19
ATOM 30138 C CA . ALA A 1 93 ? 26.561 -8.555 -4.096 1.00 70.34 126 ALA A CA 19
ATOM 30139 C C . ALA A 1 93 ? 27.402 -8.765 -5.369 1.00 62.33 126 ALA A C 19
ATOM 30140 O O . ALA A 1 93 ? 28.420 -8.099 -5.573 1.00 60.13 126 ALA A O 19
ATOM 30147 N N . VAL A 1 94 ? 26.979 -9.701 -6.219 1.00 13.33 127 VAL A N 19
ATOM 30148 C CA . VAL A 1 94 ? 27.693 -10.008 -7.465 1.00 32.42 127 VAL A CA 19
ATOM 30149 C C . VAL A 1 94 ? 26.904 -9.523 -8.694 1.00 21.04 127 VAL A C 19
ATOM 30150 O O . VAL A 1 94 ? 25.922 -10.140 -9.107 1.00 25.41 127 VAL A O 19
ATOM 30163 N N . LEU A 1 95 ? 27.343 -8.412 -9.281 1.00 52.30 128 LEU A N 19
ATOM 30164 C CA . LEU A 1 95 ? 26.662 -7.821 -10.441 1.00 61.41 128 LEU A CA 19
ATOM 30165 C C . LEU A 1 95 ? 27.357 -8.203 -11.762 1.00 52.12 128 LEU A C 19
ATOM 30166 O O . LEU A 1 95 ? 27.211 -7.521 -12.777 1.00 4.05 128 LEU A O 19
ATOM 30182 N N . GLU A 1 96 ? 28.079 -9.324 -11.748 1.00 40.52 129 GLU A N 19
ATOM 30183 C CA . GLU A 1 96 ? 28.844 -9.789 -12.918 1.00 11.12 129 GLU A CA 19
ATOM 30184 C C . GLU A 1 96 ? 27.959 -10.485 -13.974 1.00 41.30 129 GLU A C 19
ATOM 30185 O O . GLU A 1 96 ? 28.470 -11.127 -14.893 1.00 10.24 129 GLU A O 19
ATOM 30197 N N . HIS A 1 97 ? 26.640 -10.347 -13.851 1.00 2.24 130 HIS A N 19
ATOM 30198 C CA . HIS A 1 97 ? 25.707 -10.995 -14.785 1.00 2.41 130 HIS A CA 19
ATOM 30199 C C . HIS A 1 97 ? 25.399 -10.091 -15.991 1.00 55.30 130 HIS A C 19
ATOM 30200 O O . HIS A 1 97 ? 25.262 -8.876 -15.851 1.00 13.32 130 HIS A O 19
ATOM 30215 N N . HIS A 1 98 ? 25.286 -10.696 -17.174 1.00 62.30 131 HIS A N 19
ATOM 30216 C CA . HIS A 1 98 ? 25.114 -9.941 -18.428 1.00 23.33 131 HIS A CA 19
ATOM 30217 C C . HIS A 1 98 ? 23.660 -9.961 -18.940 1.00 34.32 131 HIS A C 19
ATOM 30218 O O . HIS A 1 98 ? 23.043 -11.023 -19.034 1.00 60.34 131 HIS A O 19
ATOM 30233 N N . HIS A 1 99 ? 23.126 -8.779 -19.279 1.00 74.32 132 HIS A N 19
ATOM 30234 C CA . HIS A 1 99 ? 21.776 -8.656 -19.867 1.00 72.22 132 HIS A CA 19
ATOM 30235 C C . HIS A 1 99 ? 21.566 -7.290 -20.555 1.00 62.21 132 HIS A C 19
ATOM 30236 O O . HIS A 1 99 ? 21.677 -6.238 -19.921 1.00 0.14 132 HIS A O 19
ATOM 30251 N N . HIS A 1 100 ? 21.247 -7.322 -21.852 1.00 5.12 133 HIS A N 19
ATOM 30252 C CA . HIS A 1 100 ? 20.959 -6.104 -22.626 1.00 25.42 133 HIS A CA 19
ATOM 30253 C C . HIS A 1 100 ? 19.450 -5.798 -22.633 1.00 5.33 133 HIS A C 19
ATOM 30254 O O . HIS A 1 100 ? 18.636 -6.690 -22.875 1.00 32.21 133 HIS A O 19
ATOM 30269 N N . HIS A 1 101 ? 19.090 -4.533 -22.379 1.00 15.21 134 HIS A N 19
ATOM 30270 C CA . HIS A 1 101 ? 17.676 -4.104 -22.335 1.00 51.11 134 HIS A CA 19
ATOM 30271 C C . HIS A 1 101 ? 16.886 -4.872 -21.257 1.00 74.43 134 HIS A C 19
ATOM 30272 O O . HIS A 1 101 ? 17.461 -5.604 -20.449 1.00 2.04 134 HIS A O 19
ATOM 30287 N N . HIS A 1 102 ? 15.567 -4.687 -21.237 1.00 65.10 135 HIS A N 19
ATOM 30288 C CA . HIS A 1 102 ? 14.689 -5.480 -20.363 1.00 12.04 135 HIS A CA 19
ATOM 30289 C C . HIS A 1 102 ? 13.918 -6.546 -21.172 1.00 72.43 135 HIS A C 19
ATOM 30290 O O . HIS A 1 102 ? 14.467 -7.651 -21.383 1.00 38.70 135 HIS A O 19
ATOM 30306 N N . MET A 1 1 ? -16.576 11.761 -13.104 1.00 31.30 34 MET A N 20
ATOM 30307 C CA . MET A 1 1 ? -17.957 12.289 -12.924 1.00 52.43 34 MET A CA 20
ATOM 30308 C C . MET A 1 1 ? -19.003 11.168 -13.062 1.00 11.22 34 MET A C 20
ATOM 30309 O O . MET A 1 1 ? -18.835 10.251 -13.868 1.00 52.12 34 MET A O 20
ATOM 30325 N N . ASP A 1 2 ? -20.064 11.238 -12.246 1.00 53.34 35 ASP A N 20
ATOM 30326 C CA . ASP A 1 2 ? -21.212 10.318 -12.340 1.00 33.21 35 ASP A CA 20
ATOM 30327 C C . ASP A 1 2 ? -20.813 8.842 -12.095 1.00 42.51 35 ASP A C 20
ATOM 30328 O O . ASP A 1 2 ? -21.587 7.921 -12.363 1.00 24.23 35 ASP A O 20
ATOM 30337 N N . THR A 1 3 ? -19.621 8.623 -11.545 1.00 31.04 36 THR A N 20
ATOM 30338 C CA . THR A 1 3 ? -19.102 7.261 -11.342 1.00 12.44 36 THR A CA 20
ATOM 30339 C C . THR A 1 3 ? -18.885 6.955 -9.853 1.00 12.31 36 THR A C 20
ATOM 30340 O O . THR A 1 3 ? -18.503 7.834 -9.079 1.00 43.23 36 THR A O 20
ATOM 30351 N N . ASN A 1 4 ? -19.129 5.706 -9.460 1.00 11.05 37 ASN A N 20
ATOM 30352 C CA . ASN A 1 4 ? -18.928 5.272 -8.075 1.00 71.50 37 ASN A CA 20
ATOM 30353 C C . ASN A 1 4 ? -17.673 4.394 -7.946 1.00 4.35 37 ASN A C 20
ATOM 30354 O O . ASN A 1 4 ? -16.704 4.786 -7.297 1.00 72.21 37 ASN A O 20
ATOM 30365 N N . ASN A 1 5 ? -17.695 3.221 -8.589 1.00 13.12 38 ASN A N 20
ATOM 30366 C CA . ASN A 1 5 ? -16.569 2.268 -8.555 1.00 12.21 38 ASN A CA 20
ATOM 30367 C C . ASN A 1 5 ? -15.996 2.063 -7.146 1.00 65.03 38 ASN A C 20
ATOM 30368 O O . ASN A 1 5 ? -14.977 2.656 -6.783 1.00 63.50 38 ASN A O 20
ATOM 30379 N N . PHE A 1 6 ? -16.667 1.240 -6.354 1.00 33.41 39 PHE A N 20
ATOM 30380 C CA . PHE A 1 6 ? -16.153 0.837 -5.043 1.00 42.30 39 PHE A CA 20
ATOM 30381 C C . PHE A 1 6 ? -14.819 0.087 -5.190 1.00 42.04 39 PHE A C 20
ATOM 30382 O O . PHE A 1 6 ? -14.793 -1.116 -5.455 1.00 43.13 39 PHE A O 20
ATOM 30399 N N . THR A 1 7 ? -13.712 0.817 -5.050 1.00 10.31 40 THR A N 20
ATOM 30400 C CA . THR A 1 7 ? -12.369 0.251 -5.253 1.00 41.23 40 THR A CA 20
ATOM 30401 C C . THR A 1 7 ? -11.391 0.677 -4.152 1.00 53.41 40 THR A C 20
ATOM 30402 O O . THR A 1 7 ? -11.649 1.619 -3.398 1.00 3.34 40 THR A O 20
ATOM 30413 N N . VAL A 1 8 ? -10.262 -0.025 -4.071 1.00 53.12 41 VAL A N 20
ATOM 30414 C CA . VAL A 1 8 ? -9.217 0.292 -3.091 1.00 3.23 41 VAL A CA 20
ATOM 30415 C C . VAL A 1 8 ? -7.850 0.479 -3.769 1.00 64.34 41 VAL A C 20
ATOM 30416 O O . VAL A 1 8 ? -7.209 -0.488 -4.175 1.00 74.32 41 VAL A O 20
ATOM 30429 N N . LYS A 1 9 ? -7.409 1.726 -3.885 1.00 0.01 42 LYS A N 20
ATOM 30430 C CA . LYS A 1 9 ? -6.134 2.037 -4.539 1.00 33.21 42 LYS A CA 20
ATOM 30431 C C . LYS A 1 9 ? -4.967 1.929 -3.545 1.00 71.43 42 LYS A C 20
ATOM 30432 O O . LYS A 1 9 ? -4.947 2.599 -2.514 1.00 2.24 42 LYS A O 20
ATOM 30451 N N . VAL A 1 10 ? -4.000 1.073 -3.860 1.00 54.54 43 VAL A N 20
ATOM 30452 C CA . VAL A 1 10 ? -2.864 0.816 -2.968 1.00 13.24 43 VAL A CA 20
ATOM 30453 C C . VAL A 1 10 ? -1.586 1.510 -3.463 1.00 51.22 43 VAL A C 20
ATOM 30454 O O . VAL A 1 10 ? -1.096 1.220 -4.554 1.00 22.43 43 VAL A O 20
ATOM 30467 N N . GLU A 1 11 ? -1.045 2.415 -2.644 1.00 2.41 44 GLU A N 20
ATOM 30468 C CA . GLU A 1 11 ? 0.195 3.128 -2.970 1.00 70.43 44 GLU A CA 20
ATOM 30469 C C . GLU A 1 11 ? 1.380 2.572 -2.169 1.00 44.01 44 GLU A C 20
ATOM 30470 O O . GLU A 1 11 ? 1.229 2.121 -1.030 1.00 22.22 44 GLU A O 20
ATOM 30482 N N . TYR A 1 12 ? 2.561 2.621 -2.771 1.00 74.14 45 TYR A N 20
ATOM 30483 C CA . TYR A 1 12 ? 3.791 2.177 -2.112 1.00 14.04 45 TYR A CA 20
ATOM 30484 C C . TYR A 1 12 ? 4.818 3.314 -2.077 1.00 12.14 45 TYR A C 20
ATOM 30485 O O . TYR A 1 12 ? 5.519 3.565 -3.058 1.00 53.13 45 TYR A O 20
ATOM 30503 N N . VAL A 1 13 ? 4.905 3.995 -0.935 1.00 14.53 46 VAL A N 20
ATOM 30504 C CA . VAL A 1 13 ? 5.719 5.211 -0.808 1.00 11.54 46 VAL A CA 20
ATOM 30505 C C . VAL A 1 13 ? 6.820 5.047 0.254 1.00 30.21 46 VAL A C 20
ATOM 30506 O O . VAL A 1 13 ? 6.718 4.202 1.143 1.00 71.41 46 VAL A O 20
ATOM 30519 N N . ASP A 1 14 ? 7.881 5.847 0.156 1.00 64.31 47 ASP A N 20
ATOM 30520 C CA . ASP A 1 14 ? 9.005 5.734 1.089 1.00 34.13 47 ASP A CA 20
ATOM 30521 C C . ASP A 1 14 ? 8.862 6.717 2.271 1.00 51.31 47 ASP A C 20
ATOM 30522 O O . ASP A 1 14 ? 7.854 7.417 2.398 1.00 65.14 47 ASP A O 20
ATOM 30531 N N . ALA A 1 15 ? 9.880 6.769 3.130 1.00 44.33 48 ALA A N 20
ATOM 30532 C CA . ALA A 1 15 ? 9.852 7.636 4.315 1.00 53.11 48 ALA A CA 20
ATOM 30533 C C . ALA A 1 15 ? 9.864 9.134 3.959 1.00 2.53 48 ALA A C 20
ATOM 30534 O O . ALA A 1 15 ? 9.609 9.987 4.816 1.00 14.14 48 ALA A O 20
ATOM 30541 N N . ASP A 1 16 ? 10.164 9.454 2.703 1.00 72.12 49 ASP A N 20
ATOM 30542 C CA . ASP A 1 16 ? 10.117 10.838 2.229 1.00 52.31 49 ASP A CA 20
ATOM 30543 C C . ASP A 1 16 ? 8.692 11.198 1.777 1.00 32.14 49 ASP A C 20
ATOM 30544 O O . ASP A 1 16 ? 8.318 12.373 1.707 1.00 74.52 49 ASP A O 20
ATOM 30553 N N . GLY A 1 17 ? 7.900 10.167 1.481 1.00 42.03 50 GLY A N 20
ATOM 30554 C CA . GLY A 1 17 ? 6.518 10.356 1.056 1.00 64.42 50 GLY A CA 20
ATOM 30555 C C . GLY A 1 17 ? 6.315 10.165 -0.443 1.00 1.55 50 GLY A C 20
ATOM 30556 O O . GLY A 1 17 ? 5.224 10.416 -0.966 1.00 4.41 50 GLY A O 20
ATOM 30560 N N . ALA A 1 18 ? 7.356 9.706 -1.134 1.00 20.30 51 ALA A N 20
ATOM 30561 C CA . ALA A 1 18 ? 7.291 9.505 -2.589 1.00 22.03 51 ALA A CA 20
ATOM 30562 C C . ALA A 1 18 ? 7.058 8.029 -2.933 1.00 53.30 51 ALA A C 20
ATOM 30563 O O . ALA A 1 18 ? 7.732 7.146 -2.399 1.00 63.40 51 ALA A O 20
ATOM 30570 N N . GLU A 1 19 ? 6.094 7.752 -3.810 1.00 31.12 52 GLU A N 20
ATOM 30571 C CA . GLU A 1 19 ? 5.810 6.370 -4.200 1.00 25.34 52 GLU A CA 20
ATOM 30572 C C . GLU A 1 19 ? 6.958 5.782 -5.033 1.00 3.13 52 GLU A C 20
ATOM 30573 O O . GLU A 1 19 ? 7.103 6.036 -6.228 1.00 23.00 52 GLU A O 20
ATOM 30585 N N . ILE A 1 20 ? 7.782 4.998 -4.363 1.00 12.43 53 ILE A N 20
ATOM 30586 C CA . ILE A 1 20 ? 8.966 4.382 -4.963 1.00 34.15 53 ILE A CA 20
ATOM 30587 C C . ILE A 1 20 ? 8.611 3.182 -5.853 1.00 71.43 53 ILE A C 20
ATOM 30588 O O . ILE A 1 20 ? 9.494 2.511 -6.392 1.00 71.22 53 ILE A O 20
ATOM 30604 N N . ALA A 1 21 ? 7.320 2.921 -6.012 1.00 63.32 54 ALA A N 20
ATOM 30605 C CA . ALA A 1 21 ? 6.862 1.743 -6.747 1.00 43.03 54 ALA A CA 20
ATOM 30606 C C . ALA A 1 21 ? 5.488 1.983 -7.386 1.00 2.51 54 ALA A C 20
ATOM 30607 O O . ALA A 1 21 ? 4.716 2.814 -6.903 1.00 4.53 54 ALA A O 20
ATOM 30614 N N . PRO A 1 22 ? 5.169 1.279 -8.493 1.00 64.04 55 PRO A N 20
ATOM 30615 C CA . PRO A 1 22 ? 3.841 1.373 -9.129 1.00 25.54 55 PRO A CA 20
ATOM 30616 C C . PRO A 1 22 ? 2.697 1.032 -8.157 1.00 52.42 55 PRO A C 20
ATOM 30617 O O . PRO A 1 22 ? 2.793 0.083 -7.375 1.00 22.45 55 PRO A O 20
ATOM 30628 N N . SER A 1 23 ? 1.617 1.801 -8.221 1.00 32.35 56 SER A N 20
ATOM 30629 C CA . SER A 1 23 ? 0.475 1.617 -7.311 1.00 71.13 56 SER A CA 20
ATOM 30630 C C . SER A 1 23 ? -0.632 0.763 -7.953 1.00 24.14 56 SER A C 20
ATOM 30631 O O . SER A 1 23 ? -0.891 0.861 -9.154 1.00 70.14 56 SER A O 20
ATOM 30639 N N . ASP A 1 24 ? -1.282 -0.071 -7.142 1.00 12.31 57 ASP A N 20
ATOM 30640 C CA . ASP A 1 24 ? -2.325 -0.987 -7.630 1.00 75.51 57 ASP A CA 20
ATOM 30641 C C . ASP A 1 24 ? -3.741 -0.463 -7.347 1.00 34.11 57 ASP A C 20
ATOM 30642 O O . ASP A 1 24 ? -3.935 0.473 -6.568 1.00 71.30 57 ASP A O 20
ATOM 30651 N N . THR A 1 25 ? -4.728 -1.082 -7.990 1.00 42.33 58 THR A N 20
ATOM 30652 C CA . THR A 1 25 ? -6.142 -0.770 -7.748 1.00 5.21 58 THR A CA 20
ATOM 30653 C C . THR A 1 25 ? -6.938 -2.057 -7.487 1.00 20.11 58 THR A C 20
ATOM 30654 O O . THR A 1 25 ? -7.242 -2.809 -8.412 1.00 64.23 58 THR A O 20
ATOM 30665 N N . LEU A 1 26 ? -7.271 -2.306 -6.226 1.00 55.14 59 LEU A N 20
ATOM 30666 C CA . LEU A 1 26 ? -7.961 -3.540 -5.833 1.00 32.40 59 LEU A CA 20
ATOM 30667 C C . LEU A 1 26 ? -9.462 -3.487 -6.154 1.00 62.22 59 LEU A C 20
ATOM 30668 O O . LEU A 1 26 ? -10.199 -2.659 -5.617 1.00 23.10 59 LEU A O 20
ATOM 30684 N N . THR A 1 27 ? -9.893 -4.373 -7.051 1.00 20.25 60 THR A N 20
ATOM 30685 C CA . THR A 1 27 ? -11.318 -4.521 -7.393 1.00 13.23 60 THR A CA 20
ATOM 30686 C C . THR A 1 27 ? -12.020 -5.535 -6.474 1.00 22.35 60 THR A C 20
ATOM 30687 O O . THR A 1 27 ? -13.248 -5.591 -6.413 1.00 4.12 60 THR A O 20
ATOM 30698 N N . ASP A 1 28 ? -11.228 -6.335 -5.765 1.00 43.11 61 ASP A N 20
ATOM 30699 C CA . ASP A 1 28 ? -11.758 -7.358 -4.858 1.00 41.11 61 ASP A CA 20
ATOM 30700 C C . ASP A 1 28 ? -12.466 -6.729 -3.647 1.00 30.45 61 ASP A C 20
ATOM 30701 O O . ASP A 1 28 ? -11.898 -5.874 -2.968 1.00 71.41 61 ASP A O 20
ATOM 30710 N N . TYR A 1 29 ? -13.702 -7.162 -3.375 1.00 12.32 62 TYR A N 20
ATOM 30711 C CA . TYR A 1 29 ? -14.453 -6.682 -2.207 1.00 12.11 62 TYR A CA 20
ATOM 30712 C C . TYR A 1 29 ? -13.633 -6.837 -0.918 1.00 62.11 62 TYR A C 20
ATOM 30713 O O . TYR A 1 29 ? -13.508 -5.904 -0.127 1.00 13.04 62 TYR A O 20
ATOM 30731 N N . HIS A 1 30 ? -13.096 -8.026 -0.687 1.00 25.13 63 HIS A N 20
ATOM 30732 C CA . HIS A 1 30 ? -12.175 -8.231 0.428 1.00 62.45 63 HIS A CA 20
ATOM 30733 C C . HIS A 1 30 ? -10.770 -7.774 0.048 1.00 73.12 63 HIS A C 20
ATOM 30734 O O . HIS A 1 30 ? -9.924 -8.587 -0.330 1.00 4.31 63 HIS A O 20
ATOM 30749 N N . TYR A 1 31 ? -10.528 -6.470 0.130 1.00 32.00 64 TYR A N 20
ATOM 30750 C CA . TYR A 1 31 ? -9.227 -5.921 -0.230 1.00 20.24 64 TYR A CA 20
ATOM 30751 C C . TYR A 1 31 ? -8.156 -6.334 0.790 1.00 1.34 64 TYR A C 20
ATOM 30752 O O . TYR A 1 31 ? -8.108 -5.840 1.917 1.00 4.23 64 TYR A O 20
ATOM 30770 N N . VAL A 1 32 ? -7.339 -7.298 0.397 1.00 53.33 65 VAL A N 20
ATOM 30771 C CA . VAL A 1 32 ? -6.201 -7.726 1.200 1.00 14.14 65 VAL A CA 20
ATOM 30772 C C . VAL A 1 32 ? -4.906 -7.447 0.424 1.00 23.25 65 VAL A C 20
ATOM 30773 O O . VAL A 1 32 ? -4.605 -8.111 -0.568 1.00 34.43 65 VAL A O 20
ATOM 30786 N N . SER A 1 33 ? -4.147 -6.455 0.878 1.00 71.11 66 SER A N 20
ATOM 30787 C CA . SER A 1 33 ? -2.974 -5.978 0.137 1.00 51.00 66 SER A CA 20
ATOM 30788 C C . SER A 1 33 ? -1.667 -6.484 0.749 1.00 11.33 66 SER A C 20
ATOM 30789 O O . SER A 1 33 ? -1.564 -6.670 1.963 1.00 53.33 66 SER A O 20
ATOM 30797 N N . THR A 1 34 ? -0.670 -6.699 -0.102 1.00 41.42 67 THR A N 20
ATOM 30798 C CA . THR A 1 34 ? 0.657 -7.151 0.342 1.00 34.04 67 THR A CA 20
ATOM 30799 C C . THR A 1 34 ? 1.750 -6.138 -0.020 1.00 62.13 67 THR A C 20
ATOM 30800 O O . THR A 1 34 ? 1.626 -5.403 -1.002 1.00 2.42 67 THR A O 20
ATOM 30811 N N . PRO A 1 35 ? 2.829 -6.062 0.790 1.00 3.25 68 PRO A N 20
ATOM 30812 C CA . PRO A 1 35 ? 4.039 -5.296 0.430 1.00 64.31 68 PRO A CA 20
ATOM 30813 C C . PRO A 1 35 ? 4.719 -5.855 -0.837 1.00 22.12 68 PRO A C 20
ATOM 30814 O O . PRO A 1 35 ? 4.379 -6.940 -1.310 1.00 50.03 68 PRO A O 20
ATOM 30825 N N . LYS A 1 36 ? 5.682 -5.119 -1.386 1.00 55.34 69 LYS A N 20
ATOM 30826 C CA . LYS A 1 36 ? 6.402 -5.573 -2.586 1.00 1.51 69 LYS A CA 20
ATOM 30827 C C . LYS A 1 36 ? 7.918 -5.584 -2.358 1.00 2.23 69 LYS A C 20
ATOM 30828 O O . LYS A 1 36 ? 8.452 -4.763 -1.613 1.00 34.21 69 LYS A O 20
ATOM 30847 N N . ASP A 1 37 ? 8.606 -6.513 -3.014 1.00 20.43 70 ASP A N 20
ATOM 30848 C CA . ASP A 1 37 ? 10.065 -6.576 -2.958 1.00 24.12 70 ASP A CA 20
ATOM 30849 C C . ASP A 1 37 ? 10.687 -5.401 -3.732 1.00 30.33 70 ASP A C 20
ATOM 30850 O O . ASP A 1 37 ? 10.898 -5.476 -4.947 1.00 12.42 70 ASP A O 20
ATOM 30859 N N . ILE A 1 38 ? 10.923 -4.296 -3.031 1.00 12.13 71 ILE A N 20
ATOM 30860 C CA . ILE A 1 38 ? 11.531 -3.108 -3.636 1.00 52.14 71 ILE A CA 20
ATOM 30861 C C . ILE A 1 38 ? 13.046 -3.047 -3.350 1.00 21.24 71 ILE A C 20
ATOM 30862 O O . ILE A 1 38 ? 13.468 -3.029 -2.191 1.00 53.01 71 ILE A O 20
ATOM 30878 N N . PRO A 1 39 ? 13.887 -3.004 -4.406 1.00 43.22 72 PRO A N 20
ATOM 30879 C CA . PRO A 1 39 ? 15.355 -3.023 -4.250 1.00 61.11 72 PRO A CA 20
ATOM 30880 C C . PRO A 1 39 ? 15.904 -1.794 -3.500 1.00 52.33 72 PRO A C 20
ATOM 30881 O O . PRO A 1 39 ? 15.838 -0.662 -3.992 1.00 75.51 72 PRO A O 20
ATOM 30892 N N . GLY A 1 40 ? 16.441 -2.026 -2.302 1.00 44.15 73 GLY A N 20
ATOM 30893 C CA . GLY A 1 40 ? 17.025 -0.950 -1.510 1.00 61.01 73 GLY A CA 20
ATOM 30894 C C . GLY A 1 40 ? 16.050 -0.330 -0.515 1.00 52.22 73 GLY A C 20
ATOM 30895 O O . GLY A 1 40 ? 16.354 0.693 0.105 1.00 65.13 73 GLY A O 20
ATOM 30899 N N . TYR A 1 41 ? 14.877 -0.941 -0.349 1.00 50.00 74 TYR A N 20
ATOM 30900 C CA . TYR A 1 41 ? 13.867 -0.422 0.582 1.00 65.40 74 TYR A CA 20
ATOM 30901 C C . TYR A 1 41 ? 13.348 -1.483 1.565 1.00 11.33 74 TYR A C 20
ATOM 30902 O O . TYR A 1 41 ? 13.229 -2.665 1.244 1.00 23.23 74 TYR A O 20
ATOM 30920 N N . LYS A 1 42 ? 13.054 -1.018 2.777 1.00 14.25 75 LYS A N 20
ATOM 30921 C CA . LYS A 1 42 ? 12.566 -1.858 3.879 1.00 35.23 75 LYS A CA 20
ATOM 30922 C C . LYS A 1 42 ? 11.121 -1.476 4.234 1.00 20.22 75 LYS A C 20
ATOM 30923 O O . LYS A 1 42 ? 10.804 -0.295 4.312 1.00 31.40 75 LYS A O 20
ATOM 30942 N N . LEU A 1 43 ? 10.245 -2.451 4.462 1.00 20.22 76 LEU A N 20
ATOM 30943 C CA . LEU A 1 43 ? 8.869 -2.135 4.861 1.00 3.42 76 LEU A CA 20
ATOM 30944 C C . LEU A 1 43 ? 8.841 -1.503 6.261 1.00 54.04 76 LEU A C 20
ATOM 30945 O O . LEU A 1 43 ? 9.057 -2.179 7.268 1.00 51.12 76 LEU A O 20
ATOM 30961 N N . ARG A 1 44 ? 8.590 -0.198 6.312 1.00 31.12 77 ARG A N 20
ATOM 30962 C CA . ARG A 1 44 ? 8.583 0.547 7.572 1.00 25.22 77 ARG A CA 20
ATOM 30963 C C . ARG A 1 44 ? 7.367 0.176 8.432 1.00 25.25 77 ARG A C 20
ATOM 30964 O O . ARG A 1 44 ? 7.498 -0.100 9.625 1.00 30.34 77 ARG A O 20
ATOM 30985 N N . GLU A 1 45 ? 6.187 0.153 7.811 1.00 60.52 78 GLU A N 20
ATOM 30986 C CA . GLU A 1 45 ? 4.932 -0.083 8.535 1.00 42.41 78 GLU A CA 20
ATOM 30987 C C . GLU A 1 45 ? 3.782 -0.461 7.581 1.00 22.32 78 GLU A C 20
ATOM 30988 O O . GLU A 1 45 ? 3.821 -0.158 6.385 1.00 74.44 78 GLU A O 20
ATOM 31000 N N . ILE A 1 46 ? 2.761 -1.128 8.122 1.00 32.01 79 ILE A N 20
ATOM 31001 C CA . ILE A 1 46 ? 1.563 -1.502 7.358 1.00 41.21 79 ILE A CA 20
ATOM 31002 C C . ILE A 1 46 ? 0.343 -0.676 7.812 1.00 24.40 79 ILE A C 20
ATOM 31003 O O . ILE A 1 46 ? -0.018 -0.691 8.992 1.00 21.13 79 ILE A O 20
ATOM 31019 N N . PRO A 1 47 ? -0.307 0.057 6.880 1.00 34.20 80 PRO A N 20
ATOM 31020 C CA . PRO A 1 47 ? -1.449 0.942 7.196 1.00 41.22 80 PRO A CA 20
ATOM 31021 C C . PRO A 1 47 ? -2.614 0.237 7.923 1.00 3.21 80 PRO A C 20
ATOM 31022 O O . PRO A 1 47 ? -2.929 -0.928 7.663 1.00 54.41 80 PRO A O 20
ATOM 31033 N N . HIS A 1 48 ? -3.267 0.978 8.823 1.00 21.02 81 HIS A N 20
ATOM 31034 C CA . HIS A 1 48 ? -4.398 0.465 9.615 1.00 2.32 81 HIS A CA 20
ATOM 31035 C C . HIS A 1 48 ? -5.572 -0.027 8.739 1.00 45.12 81 HIS A C 20
ATOM 31036 O O . HIS A 1 48 ? -6.432 -0.771 9.208 1.00 14.05 81 HIS A O 20
ATOM 31051 N N . ASN A 1 49 ? -5.614 0.409 7.484 1.00 70.32 82 ASN A N 20
ATOM 31052 C CA . ASN A 1 49 ? -6.700 0.043 6.566 1.00 73.30 82 ASN A CA 20
ATOM 31053 C C . ASN A 1 49 ? -6.184 -0.784 5.374 1.00 21.52 82 ASN A C 20
ATOM 31054 O O . ASN A 1 49 ? -6.728 -0.706 4.276 1.00 65.11 82 ASN A O 20
ATOM 31065 N N . ALA A 1 50 ? -5.149 -1.593 5.606 1.00 32.42 83 ALA A N 20
ATOM 31066 C CA . ALA A 1 50 ? -4.517 -2.379 4.534 1.00 13.35 83 ALA A CA 20
ATOM 31067 C C . ALA A 1 50 ? -5.331 -3.622 4.144 1.00 52.11 83 ALA A C 20
ATOM 31068 O O . ALA A 1 50 ? -5.256 -4.092 3.002 1.00 5.22 83 ALA A O 20
ATOM 31075 N N . THR A 1 51 ? -6.090 -4.170 5.093 1.00 22.33 84 THR A N 20
ATOM 31076 C CA . THR A 1 51 ? -6.875 -5.393 4.852 1.00 32.42 84 THR A CA 20
ATOM 31077 C C . THR A 1 51 ? -8.293 -5.285 5.427 1.00 21.10 84 THR A C 20
ATOM 31078 O O . THR A 1 51 ? -8.470 -4.949 6.600 1.00 73.23 84 THR A O 20
ATOM 31089 N N . GLY A 1 52 ? -9.300 -5.590 4.609 1.00 22.51 85 GLY A N 20
ATOM 31090 C CA . GLY A 1 52 ? -10.683 -5.572 5.082 1.00 72.03 85 GLY A CA 20
ATOM 31091 C C . GLY A 1 52 ? -11.708 -5.791 3.971 1.00 32.24 85 GLY A C 20
ATOM 31092 O O . GLY A 1 52 ? -11.441 -6.492 2.994 1.00 71.13 85 GLY A O 20
ATOM 31096 N N . ASN A 1 53 ? -12.889 -5.196 4.129 1.00 14.40 86 ASN A N 20
ATOM 31097 C CA . ASN A 1 53 ? -13.960 -5.284 3.132 1.00 20.04 86 ASN A CA 20
ATOM 31098 C C . ASN A 1 53 ? -14.315 -3.893 2.583 1.00 55.14 86 ASN A C 20
ATOM 31099 O O . ASN A 1 53 ? -14.396 -2.924 3.337 1.00 64.33 86 ASN A O 20
ATOM 31110 N N . ILE A 1 54 ? -14.512 -3.792 1.267 1.00 2.33 87 ILE A N 20
ATOM 31111 C CA . ILE A 1 54 ? -14.837 -2.506 0.639 1.00 74.32 87 ILE A CA 20
ATOM 31112 C C . ILE A 1 54 ? -16.188 -1.973 1.135 1.00 70.22 87 ILE A C 20
ATOM 31113 O O . ILE A 1 54 ? -17.250 -2.341 0.630 1.00 53.43 87 ILE A O 20
ATOM 31129 N N . THR A 1 55 ? -16.131 -1.117 2.145 1.00 35.41 88 THR A N 20
ATOM 31130 C CA . THR A 1 55 ? -17.331 -0.483 2.702 1.00 15.14 88 THR A CA 20
ATOM 31131 C C . THR A 1 55 ? -17.390 1.004 2.322 1.00 51.42 88 THR A C 20
ATOM 31132 O O . THR A 1 55 ? -18.189 1.774 2.860 1.00 32.44 88 THR A O 20
ATOM 31143 N N . ASP A 1 56 ? -16.539 1.387 1.372 1.00 21.41 89 ASP A N 20
ATOM 31144 C CA . ASP A 1 56 ? -16.470 2.760 0.870 1.00 43.35 89 ASP A CA 20
ATOM 31145 C C . ASP A 1 56 ? -16.020 2.773 -0.604 1.00 1.03 89 ASP A C 20
ATOM 31146 O O . ASP A 1 56 ? -15.367 1.840 -1.070 1.00 41.53 89 ASP A O 20
ATOM 31155 N N . THR A 1 57 ? -16.369 3.836 -1.325 1.00 1.44 90 THR A N 20
ATOM 31156 C CA . THR A 1 57 ? -16.116 3.917 -2.772 1.00 34.53 90 THR A CA 20
ATOM 31157 C C . THR A 1 57 ? -14.640 4.152 -3.103 1.00 33.13 90 THR A C 20
ATOM 31158 O O . THR A 1 57 ? -14.119 3.604 -4.078 1.00 41.10 90 THR A O 20
ATOM 31169 N N . GLY A 1 58 ? -13.975 4.964 -2.292 1.00 11.42 91 GLY A N 20
ATOM 31170 C CA . GLY A 1 58 ? -12.594 5.345 -2.575 1.00 0.50 91 GLY A CA 20
ATOM 31171 C C . GLY A 1 58 ? -11.641 5.117 -1.407 1.00 11.43 91 GLY A C 20
ATOM 31172 O O . GLY A 1 58 ? -11.233 6.067 -0.735 1.00 33.23 91 GLY A O 20
ATOM 31176 N N . ILE A 1 59 ? -11.269 3.862 -1.173 1.00 53.35 92 ILE A N 20
ATOM 31177 C CA . ILE A 1 59 ? -10.315 3.523 -0.112 1.00 24.24 92 ILE A CA 20
ATOM 31178 C C . ILE A 1 59 ? -8.875 3.518 -0.653 1.00 32.11 92 ILE A C 20
ATOM 31179 O O . ILE A 1 59 ? -8.624 3.066 -1.769 1.00 22.21 92 ILE A O 20
ATOM 31195 N N . ILE A 1 60 ? -7.934 4.030 0.136 1.00 44.53 93 ILE A N 20
ATOM 31196 C CA . ILE A 1 60 ? -6.523 4.055 -0.263 1.00 4.02 93 ILE A CA 20
ATOM 31197 C C . ILE A 1 60 ? -5.624 3.397 0.789 1.00 22.42 93 ILE A C 20
ATOM 31198 O O . ILE A 1 60 ? -5.674 3.736 1.973 1.00 45.15 93 ILE A O 20
ATOM 31214 N N . VAL A 1 61 ? -4.799 2.455 0.342 1.00 62.41 94 VAL A N 20
ATOM 31215 C CA . VAL A 1 61 ? -3.864 1.752 1.219 1.00 41.34 94 VAL A CA 20
ATOM 31216 C C . VAL A 1 61 ? -2.415 2.158 0.912 1.00 31.14 94 VAL A C 20
ATOM 31217 O O . VAL A 1 61 ? -1.872 1.810 -0.133 1.00 1.25 94 VAL A O 20
ATOM 31230 N N . ARG A 1 62 ? -1.793 2.900 1.824 1.00 45.21 95 ARG A N 20
ATOM 31231 C CA . ARG A 1 62 ? -0.422 3.401 1.613 1.00 70.11 95 ARG A CA 20
ATOM 31232 C C . ARG A 1 62 ? 0.615 2.663 2.478 1.00 0.53 95 ARG A C 20
ATOM 31233 O O . ARG A 1 62 ? 0.656 2.832 3.695 1.00 22.04 95 ARG A O 20
ATOM 31254 N N . TYR A 1 63 ? 1.450 1.846 1.835 1.00 64.33 96 TYR A N 20
ATOM 31255 C CA . TYR A 1 63 ? 2.574 1.188 2.513 1.00 62.45 96 TYR A CA 20
ATOM 31256 C C . TYR A 1 63 ? 3.812 2.092 2.533 1.00 65.32 96 TYR A C 20
ATOM 31257 O O . TYR A 1 63 ? 4.194 2.664 1.511 1.00 62.40 96 TYR A O 20
ATOM 31275 N N . ILE A 1 64 ? 4.429 2.215 3.706 1.00 43.23 97 ILE A N 20
ATOM 31276 C CA . ILE A 1 64 ? 5.606 3.071 3.883 1.00 74.41 97 ILE A CA 20
ATOM 31277 C C . ILE A 1 64 ? 6.895 2.233 3.918 1.00 53.30 97 ILE A C 20
ATOM 31278 O O . ILE A 1 64 ? 6.968 1.231 4.635 1.00 52.02 97 ILE A O 20
ATOM 31294 N N . TYR A 1 65 ? 7.911 2.635 3.152 1.00 34.34 98 TYR A N 20
ATOM 31295 C CA . TYR A 1 65 ? 9.201 1.934 3.155 1.00 3.24 98 TYR A CA 20
ATOM 31296 C C . TYR A 1 65 ? 10.340 2.850 3.627 1.00 53.02 98 TYR A C 20
ATOM 31297 O O . TYR A 1 65 ? 10.427 4.010 3.228 1.00 75.43 98 TYR A O 20
ATOM 31315 N N . ASP A 1 66 ? 11.205 2.321 4.483 1.00 75.42 99 ASP A N 20
ATOM 31316 C CA . ASP A 1 66 ? 12.417 3.025 4.893 1.00 70.42 99 ASP A CA 20
ATOM 31317 C C . ASP A 1 66 ? 13.569 2.661 3.949 1.00 21.00 99 ASP A C 20
ATOM 31318 O O . ASP A 1 66 ? 13.811 1.483 3.684 1.00 34.41 99 ASP A O 20
ATOM 31327 N N . LYS A 1 67 ? 14.271 3.661 3.434 1.00 33.23 100 LYS A N 20
ATOM 31328 C CA . LYS A 1 67 ? 15.352 3.405 2.483 1.00 14.02 100 LYS A CA 20
ATOM 31329 C C . LYS A 1 67 ? 16.555 2.746 3.168 1.00 34.44 100 LYS A C 20
ATOM 31330 O O . LYS A 1 67 ? 17.210 3.346 4.021 1.00 35.40 100 LYS A O 20
ATOM 31349 N N . ILE A 1 68 ? 16.844 1.509 2.777 1.00 33.24 101 ILE A N 20
ATOM 31350 C CA . ILE A 1 68 ? 17.907 0.724 3.405 1.00 20.03 101 ILE A CA 20
ATOM 31351 C C . ILE A 1 68 ? 19.289 1.344 3.157 1.00 23.14 101 ILE A C 20
ATOM 31352 O O . ILE A 1 68 ? 19.732 1.468 2.010 1.00 75.00 101 ILE A O 20
ATOM 31368 N N . ILE A 1 69 ? 19.969 1.730 4.234 1.00 2.20 102 ILE A N 20
ATOM 31369 C CA . ILE A 1 69 ? 21.327 2.259 4.132 1.00 61.15 102 ILE A CA 20
ATOM 31370 C C . ILE A 1 69 ? 22.305 1.142 3.760 1.00 24.35 102 ILE A C 20
ATOM 31371 O O . ILE A 1 69 ? 22.946 0.526 4.614 1.00 70.25 102 ILE A O 20
ATOM 31387 N N . ASP A 1 70 ? 22.359 0.857 2.473 1.00 65.13 103 ASP A N 20
ATOM 31388 C CA . ASP A 1 70 ? 23.204 -0.212 1.939 1.00 31.32 103 ASP A CA 20
ATOM 31389 C C . ASP A 1 70 ? 23.881 0.239 0.632 1.00 52.33 103 ASP A C 20
ATOM 31390 O O . ASP A 1 70 ? 24.584 -0.520 -0.034 1.00 54.32 103 ASP A O 20
ATOM 31399 N N . VAL A 1 71 ? 23.684 1.510 0.304 1.00 73.24 104 VAL A N 20
ATOM 31400 C CA . VAL A 1 71 ? 24.252 2.114 -0.909 1.00 14.13 104 VAL A CA 20
ATOM 31401 C C . VAL A 1 71 ? 25.598 2.801 -0.627 1.00 33.14 104 VAL A C 20
ATOM 31402 O O . VAL A 1 71 ? 26.197 3.396 -1.520 1.00 22.41 104 VAL A O 20
ATOM 31415 N N . SER A 1 72 ? 26.044 2.733 0.628 1.00 4.33 105 SER A N 20
ATOM 31416 C CA . SER A 1 72 ? 27.340 3.304 1.059 1.00 22.54 105 SER A CA 20
ATOM 31417 C C . SER A 1 72 ? 27.362 4.846 1.042 1.00 14.24 105 SER A C 20
ATOM 31418 O O . SER A 1 72 ? 28.270 5.460 1.599 1.00 63.30 105 SER A O 20
ATOM 31426 N N . TYR A 1 73 ? 26.366 5.472 0.413 1.00 42.21 106 TYR A N 20
ATOM 31427 C CA . TYR A 1 73 ? 26.296 6.936 0.342 1.00 70.01 106 TYR A CA 20
ATOM 31428 C C . TYR A 1 73 ? 25.840 7.557 1.675 1.00 54.03 106 TYR A C 20
ATOM 31429 O O . TYR A 1 73 ? 24.650 7.796 1.892 1.00 55.45 106 TYR A O 20
ATOM 31447 N N . VAL A 1 74 ? 26.801 7.789 2.569 1.00 62.44 107 VAL A N 20
ATOM 31448 C CA . VAL A 1 74 ? 26.547 8.443 3.862 1.00 2.13 107 VAL A CA 20
ATOM 31449 C C . VAL A 1 74 ? 27.505 9.633 4.070 1.00 22.52 107 VAL A C 20
ATOM 31450 O O . VAL A 1 74 ? 28.155 10.085 3.127 1.00 43.22 107 VAL A O 20
ATOM 31463 N N . ASP A 1 75 ? 27.575 10.148 5.299 1.00 65.41 108 ASP A N 20
ATOM 31464 C CA . ASP A 1 75 ? 28.480 11.256 5.619 1.00 51.13 108 ASP A CA 20
ATOM 31465 C C . ASP A 1 75 ? 29.939 10.776 5.753 1.00 43.33 108 ASP A C 20
ATOM 31466 O O . ASP A 1 75 ? 30.199 9.599 6.010 1.00 20.10 108 ASP A O 20
ATOM 31475 N N . GLU A 1 76 ? 30.884 11.703 5.593 1.00 72.21 109 GLU A N 20
ATOM 31476 C CA . GLU A 1 76 ? 32.317 11.369 5.600 1.00 61.24 109 GLU A CA 20
ATOM 31477 C C . GLU A 1 76 ? 33.133 12.255 6.563 1.00 75.05 109 GLU A C 20
ATOM 31478 O O . GLU A 1 76 ? 34.361 12.155 6.603 1.00 51.24 109 GLU A O 20
ATOM 31490 N N . THR A 1 77 ? 32.468 13.111 7.345 1.00 64.10 110 THR A N 20
ATOM 31491 C CA . THR A 1 77 ? 33.185 14.113 8.160 1.00 14.51 110 THR A CA 20
ATOM 31492 C C . THR A 1 77 ? 32.540 14.373 9.535 1.00 21.50 110 THR A C 20
ATOM 31493 O O . THR A 1 77 ? 33.203 14.243 10.570 1.00 10.12 110 THR A O 20
ATOM 31504 N N . GLY A 1 78 ? 31.258 14.742 9.558 1.00 42.15 111 GLY A N 20
ATOM 31505 C CA . GLY A 1 78 ? 30.614 15.116 10.815 1.00 65.10 111 GLY A CA 20
ATOM 31506 C C . GLY A 1 78 ? 29.192 15.647 10.634 1.00 62.43 111 GLY A C 20
ATOM 31507 O O . GLY A 1 78 ? 28.878 16.772 11.035 1.00 44.12 111 GLY A O 20
ATOM 31511 N N . LYS A 1 79 ? 28.335 14.835 10.034 1.00 72.25 112 LYS A N 20
ATOM 31512 C CA . LYS A 1 79 ? 26.920 15.179 9.841 1.00 74.32 112 LYS A CA 20
ATOM 31513 C C . LYS A 1 79 ? 26.022 14.067 10.404 1.00 12.45 112 LYS A C 20
ATOM 31514 O O . LYS A 1 79 ? 25.326 14.254 11.402 1.00 72.34 112 LYS A O 20
ATOM 31533 N N . ASP A 1 80 ? 26.047 12.913 9.746 1.00 65.22 113 ASP A N 20
ATOM 31534 C CA . ASP A 1 80 ? 25.342 11.727 10.227 1.00 23.21 113 ASP A CA 20
ATOM 31535 C C . ASP A 1 80 ? 25.997 10.460 9.666 1.00 12.02 113 ASP A C 20
ATOM 31536 O O . ASP A 1 80 ? 25.717 10.034 8.544 1.00 14.41 113 ASP A O 20
ATOM 31545 N N . LEU A 1 81 ? 26.903 9.883 10.446 1.00 61.31 114 LEU A N 20
ATOM 31546 C CA . LEU A 1 81 ? 27.613 8.668 10.052 1.00 42.40 114 LEU A CA 20
ATOM 31547 C C . LEU A 1 81 ? 27.268 7.496 10.983 1.00 34.15 114 LEU A C 20
ATOM 31548 O O . LEU A 1 81 ? 26.954 7.693 12.162 1.00 2.31 114 LEU A O 20
ATOM 31564 N N . LEU A 1 82 ? 27.307 6.281 10.448 1.00 4.31 115 LEU A N 20
ATOM 31565 C CA . LEU A 1 82 ? 26.985 5.088 11.230 1.00 22.12 115 LEU A CA 20
ATOM 31566 C C . LEU A 1 82 ? 28.231 4.482 11.905 1.00 31.42 115 LEU A C 20
ATOM 31567 O O . LEU A 1 82 ? 29.365 4.834 11.567 1.00 71.31 115 LEU A O 20
ATOM 31583 N N . PRO A 1 83 ? 28.033 3.579 12.887 1.00 74.54 116 PRO A N 20
ATOM 31584 C CA . PRO A 1 83 ? 29.139 2.886 13.574 1.00 72.13 116 PRO A CA 20
ATOM 31585 C C . PRO A 1 83 ? 30.004 2.036 12.625 1.00 10.11 116 PRO A C 20
ATOM 31586 O O . PRO A 1 83 ? 29.529 1.055 12.047 1.00 12.34 116 PRO A O 20
ATOM 31597 N N . VAL A 1 84 ? 31.270 2.414 12.454 1.00 72.23 117 VAL A N 20
ATOM 31598 C CA . VAL A 1 84 ? 32.195 1.613 11.649 1.00 22.20 117 VAL A CA 20
ATOM 31599 C C . VAL A 1 84 ? 32.664 0.374 12.428 1.00 45.00 117 VAL A C 20
ATOM 31600 O O . VAL A 1 84 ? 33.374 0.474 13.431 1.00 23.41 117 VAL A O 20
ATOM 31613 N N . VAL A 1 85 ? 32.239 -0.792 11.960 1.00 70.13 118 VAL A N 20
ATOM 31614 C CA . VAL A 1 85 ? 32.516 -2.063 12.641 1.00 74.35 118 VAL A CA 20
ATOM 31615 C C . VAL A 1 85 ? 33.547 -2.918 11.881 1.00 70.03 118 VAL A C 20
ATOM 31616 O O . VAL A 1 85 ? 34.168 -2.461 10.922 1.00 62.32 118 VAL A O 20
ATOM 31629 N N . GLU A 1 86 ? 33.719 -4.162 12.325 1.00 62.20 119 GLU A N 20
ATOM 31630 C CA . GLU A 1 86 ? 34.670 -5.087 11.704 1.00 51.33 119 GLU A CA 20
ATOM 31631 C C . GLU A 1 86 ? 34.218 -5.503 10.292 1.00 25.34 119 GLU A C 20
ATOM 31632 O O . GLU A 1 86 ? 33.264 -6.273 10.126 1.00 63.05 119 GLU A O 20
ATOM 31644 N N . ILE A 1 87 ? 34.903 -4.981 9.280 1.00 11.20 120 ILE A N 20
ATOM 31645 C CA . ILE A 1 87 ? 34.583 -5.270 7.877 1.00 15.32 120 ILE A CA 20
ATOM 31646 C C . ILE A 1 87 ? 35.800 -5.847 7.135 1.00 73.15 120 ILE A C 20
ATOM 31647 O O . ILE A 1 87 ? 36.945 -5.584 7.508 1.00 10.15 120 ILE A O 20
ATOM 31663 N N . ILE A 1 88 ? 35.557 -6.632 6.087 1.00 42.14 121 ILE A N 20
ATOM 31664 C CA . ILE A 1 88 ? 36.654 -7.199 5.288 1.00 54.43 121 ILE A CA 20
ATOM 31665 C C . ILE A 1 88 ? 37.296 -6.106 4.408 1.00 11.41 121 ILE A C 20
ATOM 31666 O O . ILE A 1 88 ? 36.958 -5.941 3.236 1.00 63.54 121 ILE A O 20
ATOM 31682 N N . ASN A 1 89 ? 38.183 -5.330 5.031 1.00 3.50 122 ASN A N 20
ATOM 31683 C CA . ASN A 1 89 ? 38.919 -4.237 4.377 1.00 42.04 122 ASN A CA 20
ATOM 31684 C C . ASN A 1 89 ? 40.027 -3.717 5.307 1.00 51.11 122 ASN A C 20
ATOM 31685 O O . ASN A 1 89 ? 40.267 -4.285 6.376 1.00 20.50 122 ASN A O 20
ATOM 31696 N N . SER A 1 90 ? 40.705 -2.643 4.905 1.00 43.22 123 SER A N 20
ATOM 31697 C CA . SER A 1 90 ? 41.797 -2.076 5.713 1.00 72.41 123 SER A CA 20
ATOM 31698 C C . SER A 1 90 ? 41.781 -0.542 5.706 1.00 71.33 123 SER A C 20
ATOM 31699 O O . SER A 1 90 ? 41.112 0.079 4.873 1.00 61.15 123 SER A O 20
ATOM 31707 N N . GLU A 1 91 ? 42.515 0.064 6.650 1.00 33.12 124 GLU A N 20
ATOM 31708 C CA . GLU A 1 91 ? 42.617 1.530 6.759 1.00 4.21 124 GLU A CA 20
ATOM 31709 C C . GLU A 1 91 ? 41.232 2.164 7.006 1.00 22.41 124 GLU A C 20
ATOM 31710 O O . GLU A 1 91 ? 41.006 3.340 6.718 1.00 33.31 124 GLU A O 20
ATOM 31722 N N . ALA A 1 92 ? 40.311 1.363 7.556 1.00 41.13 125 ALA A N 20
ATOM 31723 C CA . ALA A 1 92 ? 38.920 1.782 7.788 1.00 33.41 125 ALA A CA 20
ATOM 31724 C C . ALA A 1 92 ? 38.193 2.118 6.473 1.00 60.53 125 ALA A C 20
ATOM 31725 O O . ALA A 1 92 ? 37.081 2.649 6.486 1.00 24.44 125 ALA A O 20
ATOM 31732 N N . ALA A 1 93 ? 38.830 1.794 5.341 1.00 2.34 126 ALA A N 20
ATOM 31733 C CA . ALA A 1 93 ? 38.265 2.047 4.007 1.00 2.54 126 ALA A CA 20
ATOM 31734 C C . ALA A 1 93 ? 37.959 3.538 3.769 1.00 4.34 126 ALA A C 20
ATOM 31735 O O . ALA A 1 93 ? 37.075 3.883 2.980 1.00 1.40 126 ALA A O 20
ATOM 31742 N N . VAL A 1 94 ? 38.728 4.418 4.416 1.00 31.42 127 VAL A N 20
ATOM 31743 C CA . VAL A 1 94 ? 38.528 5.872 4.297 1.00 74.50 127 VAL A CA 20
ATOM 31744 C C . VAL A 1 94 ? 38.745 6.388 2.857 1.00 12.41 127 VAL A C 20
ATOM 31745 O O . VAL A 1 94 ? 39.355 5.714 2.020 1.00 54.21 127 VAL A O 20
ATOM 31758 N N . LEU A 1 95 ? 38.252 7.599 2.587 1.00 32.12 128 LEU A N 20
ATOM 31759 C CA . LEU A 1 95 ? 38.247 8.171 1.231 1.00 61.32 128 LEU A CA 20
ATOM 31760 C C . LEU A 1 95 ? 39.230 9.348 1.095 1.00 53.31 128 LEU A C 20
ATOM 31761 O O . LEU A 1 95 ? 38.983 10.286 0.328 1.00 41.25 128 LEU A O 20
ATOM 31777 N N . GLU A 1 96 ? 40.351 9.281 1.812 1.00 32.14 129 GLU A N 20
ATOM 31778 C CA . GLU A 1 96 ? 41.335 10.376 1.830 1.00 75.51 129 GLU A CA 20
ATOM 31779 C C . GLU A 1 96 ? 41.919 10.671 0.430 1.00 12.52 129 GLU A C 20
ATOM 31780 O O . GLU A 1 96 ? 42.973 10.156 0.051 1.00 21.23 129 GLU A O 20
ATOM 31792 N N . HIS A 1 97 ? 41.198 11.486 -0.338 1.00 63.11 130 HIS A N 20
ATOM 31793 C CA . HIS A 1 97 ? 41.647 11.963 -1.655 1.00 0.43 130 HIS A CA 20
ATOM 31794 C C . HIS A 1 97 ? 41.283 13.445 -1.834 1.00 62.12 130 HIS A C 20
ATOM 31795 O O . HIS A 1 97 ? 40.202 13.867 -1.415 1.00 54.14 130 HIS A O 20
ATOM 31810 N N . HIS A 1 98 ? 42.179 14.217 -2.463 1.00 53.42 131 HIS A N 20
ATOM 31811 C CA . HIS A 1 98 ? 41.932 15.641 -2.760 1.00 32.03 131 HIS A CA 20
ATOM 31812 C C . HIS A 1 98 ? 41.884 16.485 -1.466 1.00 33.24 131 HIS A C 20
ATOM 31813 O O . HIS A 1 98 ? 41.200 16.133 -0.505 1.00 55.22 131 HIS A O 20
ATOM 31828 N N . HIS A 1 99 ? 42.608 17.608 -1.441 1.00 54.02 132 HIS A N 20
ATOM 31829 C CA . HIS A 1 99 ? 42.747 18.397 -0.204 1.00 33.32 132 HIS A CA 20
ATOM 31830 C C . HIS A 1 99 ? 42.783 19.920 -0.455 1.00 4.42 132 HIS A C 20
ATOM 31831 O O . HIS A 1 99 ? 42.205 20.688 0.314 1.00 2.24 132 HIS A O 20
ATOM 31846 N N . HIS A 1 100 ? 43.468 20.342 -1.524 1.00 20.33 133 HIS A N 20
ATOM 31847 C CA . HIS A 1 100 ? 43.703 21.774 -1.819 1.00 12.03 133 HIS A CA 20
ATOM 31848 C C . HIS A 1 100 ? 44.704 22.414 -0.835 1.00 71.12 133 HIS A C 20
ATOM 31849 O O . HIS A 1 100 ? 44.780 22.035 0.331 1.00 2.21 133 HIS A O 20
ATOM 31864 N N . HIS A 1 101 ? 45.468 23.390 -1.328 1.00 44.44 134 HIS A N 20
ATOM 31865 C CA . HIS A 1 101 ? 46.411 24.151 -0.496 1.00 4.42 134 HIS A CA 20
ATOM 31866 C C . HIS A 1 101 ? 46.950 25.374 -1.258 1.00 71.20 134 HIS A C 20
ATOM 31867 O O . HIS A 1 101 ? 47.338 25.273 -2.424 1.00 21.13 134 HIS A O 20
ATOM 31882 N N . HIS A 1 102 ? 46.962 26.529 -0.596 1.00 71.22 135 HIS A N 20
ATOM 31883 C CA . HIS A 1 102 ? 47.395 27.787 -1.229 1.00 75.50 135 HIS A CA 20
ATOM 31884 C C . HIS A 1 102 ? 48.913 28.018 -1.075 1.00 14.42 135 HIS A C 20
ATOM 31885 O O . HIS A 1 102 ? 49.356 28.392 0.035 1.00 38.14 135 HIS A O 20
#

Sequence (102 aa):
MDTNNFTVKVEYVDADGAEIAPSDTLTDYHYVSTPKDIPGYKLREIPHNATGNITDTGIIVRYIYDKIIDVSYVDETGKDLLPVVEIINSEAAVLEHHHHHHMDTNNFTVKVEYVDADGAEIAPSDTLTDYHYVSTPKDIPGYKLREIPHNATGNITDTGIIVRYIYDKIIDVSYVDETGKDLLPVVEIINSEAAVLEHHHHHHMDTNNFTVKVEYVDADGAEIAPSDTLTDYHYVSTPKDIPGYKLREIPHNATGNITDTGIIVRYIYDKIIDVSYVDETGKDLLPVVEIINSEAAVLEHHHHHHMDTNNFTVKVEYVDADGAEIAPSDTLTDYHYVSTPKDIPGYKLREIPHNATGNITDTGIIVRYIYDKIIDVSYVDETGKDLLPVVEIINSEAAVLEHHHHHHMDTNNFTVKVEYVDADGAEIAPSDTLTDYHYVSTPKDIPGYKLREIPHNATGNITDTGIIVRYIYDKIIDVSYVDETGKDLLPVVEIINSEAAVLEHHHHHHMDTNNFTVKVEYVDADGAEIAPSDTLTDYHYVSTPKDIPGYKLREIPHNATGNITDTGIIVRYIYDKIIDVSYVDETGKDLLPVVEIINSEAAVLEHHHHHHMDTNNFTVKVEYVDADGAEIAPSDTLTDYHYVSTPKDIPGYKLREIPHNATGNITDTGIIVRYIYDKIIDVSYVDETGKDLLPVVEIINSEAAVLEHHHHHHMDTNNFTVKVEYVDADGAEIAPSDTLTDYHYVSTPKDIPGYKLREIPHNATGNITDTGIIVRYIYDKIIDVSYVDETGKDLLPVVEIINSEAAVLEHHHHHHMDTNNFTVKVEYVDADGAEIAPSDTLTDYHYVSTPKDIPGYKLREIPHNATGNITDTGIIVRYIYDKIIDVSYVDETGKDLLPVVEIINSEAAVLEHHHHHHMDTNNFTVKVEYVDADGAEIAPSDTLTDYHYVSTPKDIPGYKLREIPHNATGNITDTGIIVRYIYDKIIDVSYVDETGKDLLPVVEIINSEAAVLEHHHHHHMDTNNFTVKVEYVDADGAEIAPSDTLTDYHYVSTPKDIPGYKLREIPHNATGNITDTGIIVRYIYDKIIDVSYVDETGKDLLPVVEIINSEAAVLEHHHHHHMDTNNFTVKVEYVDADGAEIAPSDTLTDYHYVSTPKDIPGYKLREIPHNATGNITDTGIIVRYIYDKIIDVSYVDETGKDLLPVVEIINSEAAVLEHHHHHHMDTNNFTVKVEYVDADGAEIAPSDTLTDYHYVSTPKDIPGYKLREIPHNATGNITDTGIIVRYIYDKIIDVSYVDETGKDLLPVVEIINSEAAVLEHHHHHHMDTNNFTVKVEYVDADGAEIAPSDTLTDYHYVSTPKDIPGYKLREIPHNATGNITDTGIIVRYIYDKIIDVSYVDETGKDLLPVVEIINSEAAVLEHHHHHHMDTNNFTVKVEYVDADGAEIAPSDTLTDYHYVSTPKDIPGYKLREIPHNATGNITDTGIIVRYIYDKIIDVSYVDETGKDLLPVVEIINSEAAVLEHHHHHHMDTNNFTVKVEYVDADGAEIAPSDTLTDYHYVSTPKDIPGYKLREIPHNATGNITDTGIIVRYIYDKIIDVSYVDETGKDLLPVVEIINSEAAVLEHHHHHHMDTNNFTVKVEYVDADGAEIAPSDTLTDYHYVSTPKDIPGYKLREIPHNATGNITDTGIIVRYIYDKIIDVSYVDETGKDLLPVVEIINSEAAVLEHHHHHHMDTNNFTVKVEYVDADGAEIAPSDTLTDYHYVSTPKDIPGYKLREIPHNATGNITDTGIIVRYIYDKIIDVSYVDETGKDLLPVVEIINSEAAVLEHHHHHHMDTNNFTVKVEYVDADGAEIAPSDTLTDYHYVSTPKDIPGYKLREIPHNATGNITDTGIIVRYIYDKIIDVSYVDETGKDLLPVVEIINSEAAVLEHHHHHHMDTNNFTVKVEYVDADGAEIAPSDTLTDYHYVSTPKDIPGYKLREIPHNATGNITDTGIIVRYIYDKIIDVSYVDETGKDLLPVVEIINSEAAVLEHHHHHH